Protein 6K0K (pdb70)

Solvent-accessible surface area: 71893 Å² total; per-residue (Å²): 75,192,94,58,50,11,2,9,0,0,0,4,8,3,92,0,2,49,107,116,100,13,5,34,106,0,0,68,34,8,0,16,0,0,18,2,30,2,32,128,51,37,53,115,64,5,77,124,29,2,102,44,1,96,118,17,12,83,138,66,58,69,31,6,0,2,0,0,0,0,31,1,27,88,20,59,0,8,28,5,148,138,16,50,72,18,97,93,144,35,52,113,3,26,0,14,19,94,57,60,131,27,60,1,71,117,70,88,0,1,12,61,33,150,19,0,17,93,21,4,94,89,35,24,62,0,14,1,27,47,1,120,0,47,0,82,1,50,73,45,108,61,59,71,2,52,0,54,0,65,69,10,19,90,6,42,46,63,72,32,7,10,36,88,22,25,37,10,75,9,123,1,14,35,129,76,1,52,56,12,1,128,10,0,20,136,11,25,0,6,1,1,0,0,3,22,1,117,50,4,125,19,0,60,77,0,65,101,33,0,138,108,44,68,9,107,3,66,1,0,0,22,2,19,4,10,22,2,16,95,55,91,121,26,9,27,71,2,0,95,16,2,36,2,0,3,0,10,2,12,64,0,2,10,10,34,33,38,28,67,1,0,18,33,0,44,42,1,0,140,62,0,32,92,36,35,47,0,0,0,0,2,28,62,1,0,78,25,1,49,78,67,79,74,36,43,60,8,8,4,1,2,0,0,3,0,3,29,18,1,1,0,0,0,4,0,18,26,0,0,12,61,1,117,55,5,18,80,0,0,31,5,0,11,139,4,0,54,6,1,14,114,23,102,86,12,43,108,23,162,31,42,118,152,78,169,64,147,50,98,11,21,40,25,0,10,60,1,0,126,33,3,43,116,68,186,48,16,41,0,0,0,0,23,9,82,72,1,98,0,0,30,4,0,1,5,6,8,2,38,29,27,0,1,0,4,2,119,70,103,106,9,0,23,24,0,2,0,11,9,4,2,30,21,8,92,22,100,21,106,70,120,14,88,51,4,0,47,75,0,5,49,53,0,69,106,118,36,68,4,108,66,57,21,41,0,1,0,0,12,43,69,81,198,60,144,120,67,71,7,58,25,54,38,83,44,87,4,145,235,91,66,49,12,1,10,0,0,0,5,8,3,90,0,2,69,109,117,104,15,10,39,107,0,0,71,35,9,0,17,0,0,16,2,31,3,34,130,53,38,49,108,48,5,75,112,26,2,102,89,2,103,109,2,11,87,134,65,64,74,30,7,0,2,0,0,1,1,31,1,25,85,22,55,0,11,28,4,107,122,12,86,87,41,145,20,184,44,63,135,8,21,0,30,16,107,54,60,140,25,33,2,52,116,56,100,0,0,9,69,33,148,18,0,8,96,25,2,91,86,46,32,51,0,17,0,17,67,3,124,7,41,1,84,2,79,83,47,98,77,60,96,0,60,2,50,1,64,69,30,21,85,11,35,63,64,64,33,7,13,30,90,26,24,37,13,74,10,147,8,15,37,127,75,1,52,56,12,2,126,10,0,21,135,13,24,0,13,0,0,0,0,3,22,1,132,41,4,136,35,0,80,81,0,69,106,31,1,138,106,42,73,11,112,4,69,0,0,0,19,2,15,6,13,23,1,17,102,50,94,118,22,9,23,71,2,0,97,16,2,37,2,0,1,0,3,4,21,63,0,0,13,15,40,25,33,28,65,1,0,16,32,0,44,41,1,0,165,62,0,48,75,36,26,55,0,0,0,0,0,36,53,0,0,84,24,1,50,79,68,83,75,27,55,55,7,8,4,1,3,0,0,4,0,1,27,27,1,1,1,0,0,0,0,20,26,0,0,14,65,2,113,58,4,14,84,0,0,28,6,0,11,142,5,0,48,7,0,14,115,25,98,83,11,41,104,26,167,27,46,125,149,80,171,58,148,52,100,11,25,40,27,0,10,58,1,0,131,29,3,42,118,62,185,51,15,50,0,0,0,0,23,8,85,67,1,94,0,0,31,8,0,1,5,6,9,3,40,28,29,0,2,1,4,2,111,69,106,107,10,0,28,20,0,2,0,6,8,3,2,32,20,8,90,23,95,24,107,81,115,12,87,50,5,0,44,69,0,5,53,59,0,59,108,115,63,86,4,132,43,64,23,43,0,0,0,0,14,43,67,84,193,65,147,118,70,71,7,53,31,56,34,84,40,89,4,154,122,164,73,64,51,51,0,8,0,0,0,6,7,3,85,0,2,70,107,101,100,22,2,45,109,0,0,67,31,9,0,21,1,0,24,1,33,3,41,133,53,42,77,105,61,4,78,137,37,2,79,69,0,73,102,5,10,81,144,61,55,70,29,1,0,0,0,0,1,1,49,3,26,109,50,156,163,88,88,63,107,147,27,24,44,67,108,35,145,2,16,38,137,85,1,62,55,14,2,140,18,1,21,139,11,20,0,5,2,0,0,0,7,26,2,128,50,3,106,24,0,75,84,0,46,114,47,2,122,107,47,70,10,94,3,55,0,0,0,27,1,18,1,8,19,3,13,100,52,106,116,27,12,22,66,2,0,94,13,2,35,2,0,2,0,14,25,24,60,0,4,73,9,41,23,27,18,41,1,0,27,45,8,54,50,1,2,103,51,0,44,115,42,37,48,0,0,2,5,9,34,72,8,0,116,34,0,60,75,88,47,140,28,60,101,49,28,15,20,26,0,0,4,10,0,22,10,8,0,0,0,0,7,0,26,32,0,0,15,55,0,88,56,5,18,80,0,0,33,2,0,12,137,8,0,51,6,0,30,106,22,138,102,93,125,88,128,131,152,72,152,77,118,73,95,23,34,36,26,0,26,58,0,3,104,21,7,30,67,67,190,51,14,48,0,0,0,0,16,4,62,32,1,117,1,0,24,17,0,10,14,25,58,20,76,30,36,4,1,0,3,6,114,64,100,87,14,1,10,19,0,1,1,6,41,7,4,25,24,8,85,29,102,35,108,76,110,11,85,49,6,0,46,63,0,6,49,52,0,38,108,111,29,76,3,101,69,52,26,41,0,0,0,0,20,24,59,73,192,81,130,94,36,58,6,59,25,58,40,84,40,68,2,132,69,146,125,96,195,90,65,49,36,0,10,0,0,0,6,10,3,94,8,2,77,154,109,107,18,8,45,102,0,0,62,30,10,0,17,0,0,21,2,38,2,35,136,39,68,71,120,60,7,95,130,35,2,65,98,0,69,100,8,10,87,145,63,60,60,30,0,0,0,0,0,1,2,47,4,26,142,56,181,189,147,54,106,151,30,22,45,65,110,40,130,3,17,37,128,88,0,68,54,11,2,108,20,1,16,154,22,26,0,5,1,3,0,1,9,20,2,128,37,2,121,10,0,53,71,0,60,154,35,5,118,135,32,69,7,84,5,72,2,0,0,28,1,17,6,10,56,2,15,101,50,94,119,24,10,22,68,2,0,99,12,1,36,2,0,2,0,15,31,36,52,0,3,75,17,38,22,34,18,36,1,3,4,31,11,46,46,1,1,123,57,0,36,98,39,42,48,0,0,0,1,20,10,64,13,0,99,29,0,42,87,68,74,126,31,74,93,57,15,13,15,20,0,0,5,8,0,61,30,16,0,1,0,1,3,0,24,32,0,0,14,66,6,124,64,9,10,70,0,0,32,2,0,14,134,10,0,53,10,10,32,152,156,64,192,132,159,88,155,82,141,75,94,16,43,34,22,0,48,60,0,4,106,20,5,50,71,69,192,49,15,48,1,0,0,0,22,5,79,39,0,114,0,0,27,20,0,11,16,47,79,24,73,32,35,2,2,2,5,3,98,73,97,92,11,1,12,21,0,1,0,7,40,5,2,29,20,9,87,25,97,24,112,74,102,10,87,49,6,0,42,61,0,6,46,49,0,33,104,118,35,73,2,95,44,67,25,42,0,0,0,0,11,34,63,77,169,106,94,136,51,62,7,55,30,58,35,85,42,76,2,117,72,153,118

Sequence (1746 aa):
SRRLRRTKIVTTLGPATDRDNNLEKVIAAGANVVRMNFSHGSPEDHKMRADKVREIAAKLGRHVAILGDLQGPKIRVSTFKEGKVFLNIGDKFLLDANLGKGEGDKEKVGIDYKGLPADVVPGDILLLDDGRVQLKVLEVQGMKVFTEVTVGGPLSNNKGINKLGGGLSAEALTEKDKADIKTAALIGVDYLAVSFPRCGEDLNYARRLARDAGCDAKIVAKVERAEAVCSQDAMDDIILASDVVMVARGDLGVEIGDPELVGIQKALIRRARQLNRAVITATQMMESMITNPMPTRAEVMDVANAVLDGTDAVMLSAETAAGQYPSETVAAMARVCLGAEKIPSINVSKHRLDVQFDNVEEAIAMSAMYAANHLKGVTAIITMTESGRTALMTSRISSGLPIFAMSRHERTLNLTALYRGVTPVHFDSANDGVAAASEAVNLLRDKGYLMSGDLVIVTQGDVMSTVGSTNTTRILTVERRLRRTKIVTTLGPATDRDNNLEKVIAAGANVVRMNFSHGSPEDHKMRADKVREIAAKLGRHVAILGDLQGPKIRVSTFKEGKVFLNIGDKFLLDANLGKGEGDKEKVGIDYKGLPADVVPGDILLLDDGRVQLKVLEVQGMKVFTEVTVGGPLSNNKGINKLGGGLSAEALTEKDKADIKTAALIGVDYLAVSFPRCGEDLNYARRLARDAGCDAKIVAKVERAEAVCSQDAMDDIILASDVVMVARGDLGVEIGDPELVGIQKALIRRARQLNRAVITATQMMESMITNPMPTRAEVMDVANAVLDGTDAVMLSAETAAGQYPSETVAAMARVCLGAEKIPSINVSKHRLDVQFDNVEEAIAMSAMYAANHLKGVTAIITMTESGRTALMTSRISSGLPIFAMSRHERTLNLTALYRGVTPVHFDSANDGVAAASEAVNLLRDKGYLMSGDLVIVTQGDVMSTVGSTNTTRILTVESRRLRRTKIVTTLGPATDRDNNLEKVIAAGANVVRMNFSHGSPEDHKMRADKVREIAAKLGRHVAILGDLQGPKIRVGINKLGGGLSAEALTEKDKADIKTAALIGVDYLAVSFPRCGEDLNYARRLARDAGCDAKIVAKVERAEAVCSQDAMDDIILASDVVMVARGDLGVEIGDPELVGIQKALIRRARQLNRAVITATQMMESMITNPMPTRAEVMDVANAVLDGTDAVMLSAETAAGQYPSETVAAMARVCLGAEKIPSSKHRLDVQFDNVEEAIAMSAMYAANHLKGVTAIITMTESGRTALMTSRISSGLPIFAMSRHERTLNLTALYRGVTPVHFDSANDGVAAASEAVNLLRDKGYLMSGDLVIVTQGDVMSTVGSTNTTRILTVEALGSRRLRRTKIVTTLGPATDRDNNLEKVIAAGANVVRMNFSHGSPEDHKMRADKVREIAAKLGRHVAILGDLQGPKIRVINKLGGGLSAEALTEKDKADIKTAALIGVDYLAVSFPRCGEDLNYARRLARDAGCDAKIVAKVERAEAVCSQDAMDDIILASDVVMVARGDLGVEIGDPELVGIQKALIRRARQLNRAVITATQMMESMITNPMPTRAEVMDVANAVLDGTDAVMLSAETAAGQYPSETVAAMARVCLGAEKKHRLDVQFDNVEEAIAMSAMYAANHLKGVTAIITMTESGRTALMTSRISSGLPIFAMSRHERTLNLTALYRGVTPVHFDSANDGVAAASEAVNLLRDKGYLMSGDLVIVTQGDVMSTVGSTNTTRILTVEALG

GO terms:
  GO:0042802 identical protein binding (F, IPI)
  GO:0005515 protein binding (F, IPI)
  GO:0004743 pyruvate kinase activity (F, IDA)
  GO:0016208 AMP binding (F, IDA)
  GO:0005829 cytosol (C, IDA)
  GO:1902912 pyruvate kinase complex (C, IDA)
  GO:0006096 glycolytic process (P, EXP)
  GO:0005829 cytosol (C, HDA)

Structure (mmCIF, N/CA/C/O backbone):
data_6K0K
#
_entry.id   6K0K
#
_cell.length_a   117.693
_cell.length_b   137.300
_cell.length_c   139.221
_cell.angle_alpha   90.000
_cell.angle_beta   90.000
_cell.angle_gamma   90.000
#
_symmetry.space_group_name_H-M   'P 21 21 21'
#
loop_
_entity.id
_entity.type
_entity.pdbx_description
1 polymer 'Pyruvate kinase'
2 non-polymer 'MAGNESIUM ION'
3 non-polymer 'CITRIC ACID'
4 water water
#
loop_
_atom_site.group_PDB
_atom_site.id
_atom_site.type_symbol
_atom_site.label_atom_id
_atom_site.label_alt_id
_atom_site.label_comp_id
_atom_site.label_asym_id
_atom_site.label_entity_id
_atom_site.label_seq_id
_atom_site.pdbx_PDB_ins_code
_atom_site.Cartn_x
_atom_site.Cartn_y
_atom_site.Cartn_z
_atom_site.occupancy
_atom_site.B_iso_or_equiv
_atom_site.auth_seq_id
_atom_site.auth_comp_id
_atom_site.auth_asym_id
_atom_site.auth_atom_id
_atom_site.pdbx_PDB_model_num
ATOM 1 N N . SER A 1 2 ? 23.48902 28.76445 46.17153 1.000 63.62000 2 SER A N 1
ATOM 2 C CA . SER A 1 2 ? 24.40168 27.79863 46.75969 1.000 69.11000 2 SER A CA 1
ATOM 3 C C . SER A 1 2 ? 23.69768 26.94669 47.82136 1.000 79.58000 2 SER A C 1
ATOM 4 O O . SER A 1 2 ? 23.99945 27.02705 49.01787 1.000 76.06000 2 SER A O 1
ATOM 7 N N . ARG A 1 3 ? 22.74134 26.14841 47.34801 1.000 82.16000 3 ARG A N 1
ATOM 8 C CA . ARG A 1 3 ? 22.15488 25.02599 48.06696 1.000 74.28000 3 ARG A CA 1
ATOM 9 C C . ARG A 1 3 ? 22.75893 23.73639 47.50726 1.000 65.58000 3 ARG A C 1
ATOM 10 O O . ARG A 1 3 ? 23.20193 23.70106 46.35823 1.000 66.30000 3 ARG A O 1
ATOM 18 N N . ARG A 1 4 ? 22.80859 22.68151 48.32327 1.000 63.02000 4 ARG A N 1
ATOM 19 C CA . ARG A 1 4 ? 23.40042 21.43331 47.85106 1.000 56.96000 4 ARG A CA 1
ATOM 20 C C . ARG A 1 4 ? 22.52016 20.81529 46.77359 1.000 56.57000 4 ARG A C 1
ATOM 21 O O . ARG A 1 4 ? 21.29507 20.74162 46.92119 1.000 57.44000 4 ARG A O 1
ATOM 29 N N . LEU A 1 5 ? 23.14046 20.38347 45.68147 1.000 44.20000 5 LEU A N 1
ATOM 30 C CA . LEU A 1 5 ? 22.40635 19.87571 44.53553 1.000 42.16000 5 LEU A CA 1
ATOM 31 C C . LEU A 1 5 ? 22.49486 18.35723 44.48835 1.000 41.19000 5 LEU A C 1
ATOM 32 O O . LEU A 1 5 ? 23.55908 17.77694 44.71545 1.000 37.98000 5 LEU A O 1
ATOM 37 N N . ARG A 1 6 ? 21.37456 17.71159 44.19968 1.000 40.59000 6 ARG A N 1
ATOM 38 C CA . ARG A 1 6 ? 21.41930 16.27407 44.00368 1.000 39.69000 6 ARG A CA 1
ATOM 39 C C . ARG A 1 6 ? 22.35250 15.94915 42.84069 1.000 41.68000 6 ARG A C 1
ATOM 40 O O . ARG A 1 6 ? 22.28978 16.57927 41.77890 1.000 43.72000 6 ARG A O 1
ATOM 48 N N . ARG A 1 7 ? 23.25363 14.99447 43.06298 1.000 39.14000 7 ARG A N 1
ATOM 49 C CA . ARG A 1 7 ? 24.18980 14.54907 42.04086 1.000 35.07000 7 ARG A CA 1
ATOM 50 C C . ARG A 1 7 ? 23.67314 13.34029 41.26618 1.000 35.42000 7 ARG A C 1
ATOM 51 O O . ARG A 1 7 ? 23.76269 13.31079 40.03545 1.000 34.24000 7 ARG A O 1
ATOM 59 N N . THR A 1 8 ? 23.15021 12.34292 41.98189 1.000 37.78000 8 THR A N 1
ATOM 60 C CA . THR A 1 8 ? 22.63266 11.11679 41.38571 1.000 34.77000 8 THR A CA 1
ATOM 61 C C . THR A 1 8 ? 21.37973 11.45187 40.59924 1.000 37.92000 8 THR A C 1
ATOM 62 O O . THR A 1 8 ? 20.57026 12.27985 41.03057 1.000 37.75000 8 THR A O 1
ATOM 66 N N . LYS A 1 9 ? 21.20813 10.80878 39.44541 1.000 37.55000 9 LYS A N 1
ATOM 67 C CA . LYS A 1 9 ? 20.14976 11.18676 38.51817 1.000 38.18000 9 LYS A CA 1
ATOM 68 C C . LYS A 1 9 ? 19.02973 10.15478 38.51891 1.000 34.75000 9 LYS A C 1
ATOM 69 O O . LYS A 1 9 ? 19.25112 8.97183 38.79583 1.000 36.19000 9 LYS A O 1
ATOM 75 N N . ILE A 1 10 ? 17.81949 10.61677 38.22152 1.000 28.40000 10 ILE A N 1
ATOM 76 C CA . ILE A 1 10 ? 16.62175 9.78987 38.34037 1.000 38.51000 10 ILE A CA 1
ATOM 77 C C . ILE A 1 10 ? 16.01264 9.58450 36.95804 1.000 34.83000 10 ILE A C 1
ATOM 78 O O . ILE A 1 10 ? 15.63587 10.55383 36.28594 1.000 31.32000 10 ILE A O 1
ATOM 83 N N . VAL A 1 11 ? 15.89422 8.31772 36.56040 1.000 35.86000 11 VAL A N 1
ATOM 84 C CA . VAL A 1 11 ? 15.23414 7.89556 35.32776 1.000 38.46000 11 VAL A CA 1
ATOM 85 C C . VAL A 1 11 ? 13.84562 7.38456 35.68215 1.000 34.38000 11 VAL A C 1
ATOM 86 O O . VAL A 1 11 ? 13.70921 6.56204 36.59623 1.000 37.99000 11 VAL A O 1
ATOM 90 N N . THR A 1 12 ? 12.82430 7.82731 34.94177 1.000 30.77000 12 THR A N 1
ATOM 91 C CA . THR A 1 12 ? 11.42230 7.52101 35.25119 1.000 35.55000 12 THR A CA 1
ATOM 92 C C . THR A 1 12 ? 10.69237 7.01019 34.02269 1.000 35.80000 12 THR A C 1
ATOM 93 O O . THR A 1 12 ? 10.53179 7.75804 33.05066 1.000 34.99000 12 THR A O 1
ATOM 97 N N . THR A 1 13 ? 10.17956 5.77808 34.09660 1.000 36.43000 13 THR A N 1
ATOM 98 C CA . THR A 1 13 ? 9.43150 5.19769 32.98200 1.000 33.39000 13 THR A CA 1
ATOM 99 C C . THR A 1 13 ? 8.04559 5.82546 32.84799 1.000 35.29000 13 THR A C 1
ATOM 100 O O . THR A 1 13 ? 7.36184 6.08251 33.83987 1.000 35.27000 13 THR A O 1
ATOM 104 N N . LEU A 1 14 ? 7.62517 6.07098 31.61089 1.000 40.33000 14 LEU A N 1
ATOM 105 C CA . LEU A 1 14 ? 6.31815 6.66254 31.35753 1.000 42.96000 14 LEU A CA 1
ATOM 106 C C . LEU A 1 14 ? 5.26688 5.58032 31.10950 1.000 44.77000 14 LEU A C 1
ATOM 107 O O . LEU A 1 14 ? 5.58020 4.43066 30.77615 1.000 42.92000 14 LEU A O 1
ATOM 112 N N . GLY A 1 15 ? 4.00180 5.97340 31.28126 1.000 45.35000 15 GLY A N 1
ATOM 113 C CA . GLY A 1 15 ? 2.87408 5.09342 31.06714 1.000 47.44000 15 GLY A CA 1
ATOM 114 C C . GLY A 1 15 ? 1.55383 5.69424 31.53082 1.000 48.60000 15 GLY A C 1
ATOM 115 O O . GLY A 1 15 ? 1.42703 6.90893 31.71540 1.000 49.87000 15 GLY A O 1
ATOM 116 N N . PRO A 1 16 ? 0.54441 4.83858 31.73262 1.000 48.07000 16 PRO A N 1
ATOM 117 C CA . PRO A 1 16 ? -0.78173 5.33067 32.15769 1.000 47.02000 16 PRO A CA 1
ATOM 118 C C . PRO A 1 16 ? -0.75904 6.29859 33.32909 1.000 53.53000 16 PRO A C 1
ATOM 119 O O . PRO A 1 16 ? -1.41569 7.34720 33.27825 1.000 49.13000 16 PRO A O 1
ATOM 123 N N . ALA A 1 17 ? -0.00318 5.98059 34.38499 1.000 55.02000 17 ALA A N 1
ATOM 124 C CA . ALA A 1 17 ? 0.04922 6.85253 35.55645 1.000 53.33000 17 ALA A CA 1
ATOM 125 C C . ALA A 1 17 ? 0.64489 8.20401 35.23257 1.000 52.60000 17 ALA A C 1
ATOM 126 O O . ALA A 1 17 ? 0.41704 9.16875 35.96693 1.000 54.31000 17 ALA A O 1
ATOM 128 N N . THR A 1 18 ? 1.40745 8.29659 34.15697 1.000 52.90000 18 THR A N 1
ATOM 129 C CA . THR A 1 18 ? 2.06009 9.54797 33.83916 1.000 56.41000 18 THR A CA 1
ATOM 130 C C . THR A 1 18 ? 1.28977 10.36000 32.80402 1.000 53.01000 18 THR A C 1
ATOM 131 O O . THR A 1 18 ? 1.46854 11.57987 32.74746 1.000 51.03000 18 THR A O 1
ATOM 135 N N . ASP A 1 19 ? 0.40149 9.72220 32.03192 1.000 49.99000 19 ASP A N 1
ATOM 136 C CA . ASP A 1 19 ? -0.51278 10.45513 31.15976 1.000 53.63000 19 ASP A CA 1
ATOM 137 C C . ASP A 1 19 ? -1.68701 11.03566 31.94163 1.000 62.34000 19 ASP A C 1
ATOM 138 O O . ASP A 1 19 ? -2.11053 12.17221 31.69276 1.000 64.44000 19 ASP A O 1
ATOM 143 N N . ARG A 1 20 ? -2.23146 10.24300 32.86353 1.000 61.40000 20 ARG A N 1
ATOM 144 C CA . ARG A 1 20 ? -3.36061 10.64059 33.69477 1.000 59.96000 20 ARG A CA 1
ATOM 145 C C . ARG A 1 20 ? -3.07603 11.95230 34.41670 1.000 60.93000 20 ARG A C 1
ATOM 146 O O . ARG A 1 20 ? -1.95821 12.18974 34.88034 1.000 61.45000 20 ARG A O 1
ATOM 154 N N . ASP A 1 21 ? -4.08790 12.81105 34.48695 1.000 62.51000 21 ASP A N 1
ATOM 155 C CA . ASP A 1 21 ? -4.01592 14.10359 35.20246 1.000 67.29000 21 ASP A CA 1
ATOM 156 C C . ASP A 1 21 ? -2.81333 14.89178 34.66256 1.000 65.77000 21 ASP A C 1
ATOM 157 O O . ASP A 1 21 ? -2.55381 14.86405 33.44805 1.000 70.60000 21 ASP A O 1
ATOM 162 N N . ASN A 1 22 ? -2.07045 15.60584 35.50641 1.000 56.32000 22 ASN A N 1
ATOM 163 C CA . ASN A 1 22 ? -0.87262 16.31820 35.07346 1.000 56.22000 22 ASN A CA 1
ATOM 164 C C . ASN A 1 22 ? 0.39479 15.68249 35.63570 1.000 59.10000 22 ASN A C 1
ATOM 165 O O . ASN A 1 22 ? 1.38342 16.36577 35.93016 1.000 55.33000 22 ASN A O 1
ATOM 170 N N . ASN A 1 23 ? 0.38609 14.35517 35.75198 1.000 47.09000 23 ASN A N 1
ATOM 171 C CA . ASN A 1 23 ? 1.44025 13.66835 36.48523 1.000 50.26000 23 ASN A CA 1
ATOM 172 C C . ASN A 1 23 ? 2.80683 13.78878 35.81391 1.000 56.99000 23 ASN A C 1
ATOM 173 O O . ASN A 1 23 ? 3.81094 13.95756 36.51135 1.000 54.77000 23 ASN A O 1
ATOM 178 N N . LEU A 1 24 ? 2.88093 13.66748 34.47683 1.000 57.60000 24 LEU A N 1
ATOM 179 C CA . LEU A 1 24 ? 4.16492 13.82231 33.78675 1.000 48.48000 24 LEU A CA 1
ATOM 180 C C . LEU A 1 24 ? 4.86858 15.10238 34.20849 1.000 49.76000 24 LEU A C 1
ATOM 181 O O . LEU A 1 24 ? 6.06826 15.09409 34.53008 1.000 51.53000 24 LEU A O 1
ATOM 186 N N . GLU A 1 25 ? 4.12662 16.21848 34.21494 1.000 49.71000 25 GLU A N 1
ATOM 187 C CA . GLU A 1 25 ? 4.68860 17.48665 34.67004 1.000 48.54000 25 GLU A CA 1
ATOM 188 C C . GLU A 1 25 ? 5.12566 17.41338 36.12566 1.000 47.92000 25 GLU A C 1
ATOM 189 O O . GLU A 1 25 ? 6.17039 17.96398 36.48716 1.000 55.20000 25 GLU A O 1
ATOM 195 N N . LYS A 1 26 ? 4.35623 16.72875 36.97991 1.000 46.47000 26 LYS A N 1
ATOM 196 C CA . LYS A 1 26 ? 4.73011 16.70143 38.39174 1.000 47.34000 26 LYS A CA 1
ATOM 197 C C . LYS A 1 26 ? 5.98547 15.86627 38.62057 1.000 51.78000 26 LYS A C 1
ATOM 198 O O . LYS A 1 26 ? 6.78363 16.18232 39.51323 1.000 48.42000 26 LYS A O 1
ATOM 204 N N . VAL A 1 27 ? 6.18498 14.81314 37.81720 1.000 50.86000 27 VAL A N 1
ATOM 205 C CA . VAL A 1 27 ? 7.37707 13.98416 37.95248 1.000 47.38000 27 VAL A CA 1
ATOM 206 C C . VAL A 1 27 ? 8.60028 14.68510 37.36842 1.000 50.66000 27 VAL A C 1
ATOM 207 O O . VAL A 1 27 ? 9.72486 14.47920 37.84492 1.000 51.35000 27 VAL A O 1
ATOM 211 N N . ILE A 1 28 ? 8.42786 15.51707 36.34123 1.000 48.20000 28 ILE A N 1
ATOM 212 C CA . ILE A 1 28 ? 9.56058 16.32804 35.90906 1.000 46.61000 28 ILE A CA 1
ATOM 213 C C . ILE A 1 28 ? 9.91482 17.33984 36.99030 1.000 48.20000 28 ILE A C 1
ATOM 214 O O . ILE A 1 28 ? 11.08258 17.48424 37.36423 1.000 53.25000 28 ILE A O 1
ATOM 219 N N . ALA A 1 29 ? 8.90519 18.01820 37.54679 1.000 52.72000 29 ALA A N 1
ATOM 220 C CA . ALA A 1 29 ? 9.15835 19.02367 38.57989 1.000 47.93000 29 ALA A CA 1
ATOM 221 C C . ALA A 1 29 ? 9.83442 18.41641 39.80758 1.000 46.04000 29 ALA A C 1
ATOM 222 O O . ALA A 1 29 ? 10.75002 19.01588 40.38154 1.000 45.74000 29 ALA A O 1
ATOM 224 N N . ALA A 1 30 ? 9.40565 17.22159 40.22414 1.000 49.51000 30 ALA A N 1
ATOM 225 C CA . ALA A 1 30 ? 9.99282 16.60678 41.40845 1.000 41.59000 30 ALA A CA 1
ATOM 226 C C . ALA A 1 30 ? 11.44337 16.20589 41.19051 1.000 44.30000 30 ALA A C 1
ATOM 227 O O . ALA A 1 30 ? 12.15461 15.95574 42.17068 1.000 43.57000 30 ALA A O 1
ATOM 229 N N . GLY A 1 31 ? 11.89310 16.11779 39.93604 1.000 43.94000 31 GLY A N 1
ATOM 230 C CA . GLY A 1 31 ? 13.31357 15.99430 39.67351 1.000 42.38000 31 GLY A CA 1
ATOM 231 C C . GLY A 1 31 ? 13.76443 14.94535 38.68360 1.000 38.26000 31 GLY A C 1
ATOM 232 O O . GLY A 1 31 ? 14.95587 14.63256 38.64244 1.000 39.73000 31 GLY A O 1
ATOM 233 N N . ALA A 1 32 ? 12.85671 14.38468 37.88844 1.000 41.14000 32 ALA A N 1
ATOM 234 C CA . ALA A 1 32 ? 13.28789 13.44517 36.86024 1.000 40.44000 32 ALA A CA 1
ATOM 235 C C . ALA A 1 32 ? 14.24524 14.13947 35.90512 1.000 43.64000 32 ALA A C 1
ATOM 236 O O . ALA A 1 32 ? 14.03415 15.29430 35.51453 1.000 42.50000 32 ALA A O 1
ATOM 238 N N . ASN A 1 33 ? 15.32181 13.43777 35.56442 1.000 35.58000 33 ASN A N 1
ATOM 239 C CA . ASN A 1 33 ? 16.30660 13.92639 34.61624 1.000 35.95000 33 ASN A CA 1
ATOM 240 C C . ASN A 1 33 ? 16.22491 13.23644 33.26088 1.000 40.87000 33 ASN A C 1
ATOM 241 O O . ASN A 1 33 ? 16.63642 13.82315 32.25905 1.000 40.28000 33 ASN A O 1
ATOM 246 N N . VAL A 1 34 ? 15.72214 11.99719 33.21640 1.000 39.70000 34 VAL A N 1
ATOM 247 C CA . VAL A 1 34 ? 15.63475 11.17822 32.01016 1.000 33.92000 34 VAL A CA 1
ATOM 248 C C . VAL A 1 34 ? 14.29662 10.45249 32.04521 1.000 36.54000 34 VAL A C 1
ATOM 249 O O . VAL A 1 34 ? 13.97719 9.78580 33.03461 1.000 37.36000 34 VAL A O 1
ATOM 253 N N . VAL A 1 35 ? 13.51724 10.55785 30.97936 1.000 33.56000 35 VAL A N 1
ATOM 254 C CA . VAL A 1 35 ? 12.24450 9.85196 30.89646 1.000 33.93000 35 VAL A CA 1
ATOM 255 C C . VAL A 1 35 ? 12.41366 8.64241 29.98384 1.000 37.71000 35 VAL A C 1
ATOM 256 O O . VAL A 1 35 ? 12.97764 8.74537 28.87817 1.000 33.72000 35 VAL A O 1
ATOM 260 N N . ARG A 1 36 ? 11.93855 7.49073 30.45041 1.000 37.05000 36 ARG A N 1
ATOM 261 C CA . ARG A 1 36 ? 12.11672 6.22951 29.74113 1.000 35.75000 36 ARG A CA 1
ATOM 262 C C . ARG A 1 36 ? 10.81153 5.82451 29.06588 1.000 33.33000 36 ARG A C 1
ATOM 263 O O . ARG A 1 36 ? 9.75679 5.79209 29.70376 1.000 34.63000 36 ARG A O 1
ATOM 271 N N . MET A 1 37 ? 10.88813 5.55118 27.77033 1.000 34.30000 37 MET A N 1
ATOM 272 C CA . MET A 1 37 ? 9.76529 5.05107 26.98785 1.000 36.22000 37 MET A CA 1
ATOM 273 C C . MET A 1 37 ? 9.96286 3.55245 26.79500 1.000 36.93000 37 MET A C 1
ATOM 274 O O . MET A 1 37 ? 10.90151 3.11908 26.11575 1.000 37.57000 37 MET A O 1
ATOM 279 N N . ASN A 1 38 ? 9.08990 2.76104 27.39247 1.000 33.97000 38 ASN A N 1
ATOM 280 C CA . ASN A 1 38 ? 9.25724 1.31636 27.36635 1.000 40.89000 38 ASN A CA 1
ATOM 281 C C . ASN A 1 38 ? 8.48879 0.75292 26.17046 1.000 39.71000 38 ASN A C 1
ATOM 282 O O . ASN A 1 38 ? 7.25273 0.69590 26.17360 1.000 42.16000 38 ASN A O 1
ATOM 287 N N . PHE A 1 39 ? 9.22119 0.33223 25.14466 1.000 36.66000 39 PHE A N 1
ATOM 288 C CA . PHE A 1 39 ? 8.55012 -0.12780 23.93427 1.000 42.04000 39 PHE A CA 1
ATOM 289 C C . PHE A 1 39 ? 7.81845 -1.43906 24.13610 1.000 45.93000 39 PHE A C 1
ATOM 290 O O . PHE A 1 39 ? 7.06002 -1.83891 23.24858 1.000 48.16000 39 PHE A O 1
ATOM 298 N N . SER A 1 40 ? 8.03610 -2.11059 25.27430 1.000 47.69000 40 SER A N 1
ATOM 299 C CA . SER A 1 40 ? 7.31464 -3.34071 25.57914 1.000 43.85000 40 SER A CA 1
ATOM 300 C C . SER A 1 40 ? 5.80974 -3.12504 25.58519 1.000 47.98000 40 SER A C 1
ATOM 301 O O . SER A 1 40 ? 5.04934 -4.07113 25.35532 1.000 49.16000 40 SER A O 1
ATOM 304 N N . HIS A 1 41 ? 5.36264 -1.89960 25.86280 1.000 46.25000 41 HIS A N 1
ATOM 305 C CA . HIS A 1 41 ? 3.94871 -1.56426 25.91559 1.000 43.95000 41 HIS A CA 1
ATOM 306 C C . HIS A 1 41 ? 3.70643 -0.32715 25.07175 1.000 50.01000 41 HIS A C 1
ATOM 307 O O . HIS A 1 41 ? 4.64537 0.38955 24.70137 1.000 49.62000 41 HIS A O 1
ATOM 314 N N . GLY A 1 42 ? 2.42274 -0.07958 24.79704 1.000 48.39000 42 GLY A N 1
ATOM 315 C CA . GLY A 1 42 ? 2.01031 1.04554 23.98614 1.000 42.08000 42 GLY A CA 1
ATOM 316 C C . GLY A 1 42 ? 2.31225 0.83931 22.50590 1.000 46.21000 42 GLY A C 1
ATOM 317 O O . GLY A 1 42 ? 2.89401 -0.16277 22.05771 1.000 39.78000 42 GLY A O 1
ATOM 318 N N . SER A 1 43 ? 1.89115 1.82764 21.74128 1.000 42.08000 43 SER A N 1
ATOM 319 C CA . SER A 1 43 ? 2.00521 1.88035 20.30081 1.000 42.35000 43 SER A CA 1
ATOM 320 C C . SER A 1 43 ? 2.87723 3.06252 19.91073 1.000 44.88000 43 SER A C 1
ATOM 321 O O . SER A 1 43 ? 3.04396 4.00899 20.69005 1.000 42.00000 43 SER A O 1
ATOM 324 N N . PRO A 1 44 ? 3.44291 3.05105 18.70632 1.000 43.01000 44 PRO A N 1
ATOM 325 C CA . PRO A 1 44 ? 4.30507 4.16888 18.30701 1.000 43.78000 44 PRO A CA 1
ATOM 326 C C . PRO A 1 44 ? 3.67505 5.53360 18.53287 1.000 45.33000 44 PRO A C 1
ATOM 327 O O . PRO A 1 44 ? 4.38659 6.47558 18.91856 1.000 45.51000 44 PRO A O 1
ATOM 331 N N . GLU A 1 45 ? 2.35845 5.66443 18.33615 1.000 42.43000 45 GLU A N 1
ATOM 332 C CA . GLU A 1 45 ? 1.72912 6.97348 18.51075 1.000 47.62000 45 GLU A CA 1
ATOM 333 C C . GLU A 1 45 ? 1.65075 7.36806 19.97902 1.000 43.84000 45 GLU A C 1
ATOM 334 O O . GLU A 1 45 ? 1.77384 8.55304 20.29889 1.000 45.08000 45 GLU A O 1
ATOM 340 N N . ASP A 1 46 ? 1.48181 6.39849 20.88479 1.000 45.09000 46 ASP A N 1
ATOM 341 C CA . ASP A 1 46 ? 1.57357 6.69281 22.31739 1.000 46.17000 46 ASP A CA 1
ATOM 342 C C . ASP A 1 46 ? 2.93488 7.29248 22.68234 1.000 46.47000 46 ASP A C 1
ATOM 343 O O . ASP A 1 46 ? 3.01436 8.33140 23.35547 1.000 41.61000 46 ASP A O 1
ATOM 348 N N . HIS A 1 47 ? 4.01900 6.63192 22.25373 1.000 43.57000 47 HIS A N 1
ATOM 349 C CA . HIS A 1 47 ? 5.36584 7.09706 22.56528 1.000 40.90000 47 HIS A CA 1
ATOM 350 C C . HIS A 1 47 ? 5.65236 8.44821 21.92351 1.000 44.46000 47 HIS A C 1
ATOM 351 O O . HIS A 1 47 ? 6.27622 9.32028 22.54779 1.000 44.90000 47 HIS A O 1
ATOM 358 N N . LYS A 1 48 ? 5.19949 8.64637 20.67494 1.000 40.25000 48 LYS A N 1
ATOM 359 C CA . LYS A 1 48 ? 5.43882 9.92112 19.99449 1.000 41.15000 48 LYS A CA 1
ATOM 360 C C . LYS A 1 48 ? 4.69778 11.06942 20.67218 1.000 43.09000 48 LYS A C 1
ATOM 361 O O . LYS A 1 48 ? 5.26567 12.15722 20.87672 1.000 44.32000 48 LYS A O 1
ATOM 367 N N . MET A 1 49 ? 3.42457 10.84671 21.02349 1.000 42.21000 49 MET A N 1
ATOM 368 C CA . MET A 1 49 ? 2.66595 11.85291 21.75561 1.000 47.53000 49 MET A CA 1
ATOM 369 C C . MET A 1 49 ? 3.32809 12.18662 23.09184 1.000 47.91000 49 MET A C 1
ATOM 370 O O . MET A 1 49 ? 3.41830 13.36467 23.48593 1.000 49.06000 49 MET A O 1
ATOM 375 N N . ARG A 1 50 ? 3.80262 11.16716 23.80295 1.000 41.93000 50 ARG A N 1
ATOM 376 C CA . ARG A 1 50 ? 4.47276 11.44902 25.05603 1.000 45.55000 50 ARG A CA 1
ATOM 377 C C . ARG A 1 50 ? 5.72431 12.26606 24.81901 1.000 44.46000 50 ARG A C 1
ATOM 378 O O . ARG A 1 50 ? 6.03495 13.16112 25.60912 1.000 44.16000 50 ARG A O 1
ATOM 386 N N . ALA A 1 51 ? 6.45734 11.97635 23.73897 1.000 45.90000 51 ALA A N 1
ATOM 387 C CA . ALA A 1 51 ? 7.68993 12.72391 23.47195 1.000 46.39000 51 ALA A CA 1
ATOM 388 C C . ALA A 1 51 ? 7.40523 14.19915 23.27078 1.000 40.50000 51 ALA A C 1
ATOM 389 O O . ALA A 1 51 ? 8.11122 15.05906 23.81889 1.000 43.01000 51 ALA A O 1
ATOM 391 N N . ASP A 1 52 ? 6.36443 14.51066 22.49930 1.000 41.17000 52 ASP A N 1
ATOM 392 C CA . ASP A 1 52 ? 5.96015 15.91083 22.36726 1.000 42.01000 52 ASP A CA 1
ATOM 393 C C . ASP A 1 52 ? 5.60119 16.52036 23.71582 1.000 42.16000 52 ASP A C 1
ATOM 394 O O . ASP A 1 52 ? 5.99100 17.65472 24.00750 1.000 43.23000 52 ASP A O 1
ATOM 399 N N . LYS A 1 53 ? 4.84987 15.80062 24.55553 1.000 42.99000 53 LYS A N 1
ATOM 400 C CA . LYS A 1 53 ? 4.44272 16.46739 25.79194 1.000 49.43000 53 LYS A CA 1
ATOM 401 C C . LYS A 1 53 ? 5.62335 16.61528 26.76410 1.000 43.64000 53 LYS A C 1
ATOM 402 O O . LYS A 1 53 ? 5.70757 17.61910 27.48227 1.000 43.66000 53 LYS A O 1
ATOM 408 N N . VAL A 1 54 ? 6.58264 15.68817 26.73429 1.000 42.68000 54 VAL A N 1
ATOM 409 C CA . VAL A 1 54 ? 7.80322 15.83210 27.53185 1.000 38.10000 54 VAL A CA 1
ATOM 410 C C . VAL A 1 54 ? 8.57920 17.06928 27.09625 1.000 40.42000 54 VAL A C 1
ATOM 411 O O . VAL A 1 54 ? 9.03883 17.85814 27.92611 1.000 39.54000 54 VAL A O 1
ATOM 415 N N . ARG A 1 55 ? 8.75792 17.24955 25.78393 1.000 41.95000 55 ARG A N 1
ATOM 416 C CA . ARG A 1 55 ? 9.56558 18.37857 25.32538 1.000 41.20000 55 ARG A CA 1
ATOM 417 C C . ARG A 1 55 ? 8.86003 19.70517 25.59137 1.000 43.84000 55 ARG A C 1
ATOM 418 O O . ARG A 1 55 ? 9.49741 20.70797 25.94479 1.000 42.34000 55 ARG A O 1
ATOM 426 N N . GLU A 1 56 ? 7.54273 19.72988 25.43495 1.000 45.79000 56 GLU A N 1
ATOM 427 C CA . GLU A 1 56 ? 6.80068 20.93643 25.75890 1.000 47.00000 56 GLU A CA 1
ATOM 428 C C . GLU A 1 56 ? 6.92182 21.27509 27.24544 1.000 46.07000 56 GLU A C 1
ATOM 429 O O . GLU A 1 56 ? 7.26840 22.40833 27.59754 1.000 47.33000 56 GLU A O 1
ATOM 435 N N . ILE A 1 57 ? 6.70328 20.29321 28.12544 1.000 45.43000 57 ILE A N 1
ATOM 436 C CA . ILE A 1 57 ? 6.84193 20.51137 29.56412 1.000 43.24000 57 ILE A CA 1
ATOM 437 C C . ILE A 1 57 ? 8.25033 20.96094 29.92481 1.000 45.47000 57 ILE A C 1
ATOM 438 O O . ILE A 1 57 ? 8.43508 21.81968 30.79146 1.000 46.30000 57 ILE A O 1
ATOM 443 N N . ALA A 1 58 ? 9.26515 20.35420 29.30944 1.000 44.72000 58 ALA A N 1
ATOM 444 C CA . ALA A 1 58 ? 10.64180 20.78301 29.53771 1.000 44.57000 58 ALA A CA 1
ATOM 445 C C . ALA A 1 58 ? 10.83727 22.24346 29.14308 1.000 43.51000 58 ALA A C 1
ATOM 446 O O . ALA A 1 58 ? 11.36780 23.04254 29.92250 1.000 47.75000 58 ALA A O 1
ATOM 448 N N . ALA A 1 59 ? 10.41753 22.60484 27.92601 1.000 43.69000 59 ALA A N 1
ATOM 449 C CA . ALA A 1 59 ? 10.48583 23.98891 27.47244 1.000 44.75000 59 ALA A CA 1
ATOM 450 C C . ALA A 1 59 ? 9.81161 24.94108 28.45341 1.000 49.84000 59 ALA A C 1
ATOM 451 O O . ALA A 1 59 ? 10.35632 26.00108 28.78609 1.000 49.88000 59 ALA A O 1
ATOM 453 N N . LYS A 1 60 ? 8.63153 24.56804 28.93766 1.000 46.74000 60 LYS A N 1
ATOM 454 C CA . LYS A 1 60 ? 7.89761 25.42509 29.86082 1.000 50.62000 60 LYS A CA 1
ATOM 455 C C . LYS A 1 60 ? 8.62403 25.54792 31.20609 1.000 52.44000 60 LYS A C 1
ATOM 456 O O . LYS A 1 60 ? 8.82179 26.65582 31.71825 1.000 52.94000 60 LYS A O 1
ATOM 462 N N . LEU A 1 61 ? 9.06226 24.42657 31.78091 1.000 49.49000 61 LEU A N 1
ATOM 463 C CA . LEU A 1 61 ? 9.75077 24.45913 33.06782 1.000 47.04000 61 LEU A CA 1
ATOM 464 C C . LEU A 1 61 ? 11.22412 24.83602 32.96472 1.000 48.21000 61 LEU A C 1
ATOM 465 O O . LEU A 1 61 ? 11.91272 24.84219 33.99867 1.000 42.39000 61 LEU A O 1
ATOM 470 N N . GLY A 1 62 ? 11.72084 25.12785 31.76072 1.000 43.14000 62 GLY A N 1
ATOM 471 C CA . GLY A 1 62 ? 13.13632 25.41193 31.57127 1.000 43.47000 62 GLY A CA 1
ATOM 472 C C . GLY A 1 62 ? 14.06063 24.29095 32.00342 1.000 49.18000 62 GLY A C 1
ATOM 473 O O . GLY A 1 62 ? 15.21596 24.54902 32.35067 1.000 48.27000 62 GLY A O 1
ATOM 474 N N . ARG A 1 63 ? 13.58350 23.04867 31.99111 1.000 45.91000 63 ARG A N 1
ATOM 475 C CA . ARG A 1 63 ? 14.35385 21.89264 32.42118 1.000 44.89000 63 ARG A CA 1
ATOM 476 C C . ARG A 1 63 ? 14.93784 21.14610 31.21906 1.000 46.56000 63 ARG A C 1
ATOM 477 O O . ARG A 1 63 ? 14.37366 21.16046 30.11892 1.000 41.74000 63 ARG A O 1
ATOM 485 N N . HIS A 1 64 ? 16.07564 20.48639 31.43685 1.000 41.36000 64 HIS A N 1
ATOM 486 C CA . HIS A 1 64 ? 16.69423 19.64017 30.42135 1.000 39.98000 64 HIS A CA 1
ATOM 487 C C . HIS A 1 64 ? 16.44640 18.18227 30.76005 1.000 39.66000 64 HIS A C 1
ATOM 488 O O . HIS A 1 64 ? 16.92805 17.68483 31.78401 1.000 46.23000 64 HIS A O 1
ATOM 495 N N . VAL A 1 65 ? 15.68083 17.50969 29.91023 1.000 35.61000 65 VAL A N 1
ATOM 496 C CA . VAL A 1 65 ? 15.16177 16.18341 30.20307 1.000 39.69000 65 VAL A CA 1
ATOM 497 C C . VAL A 1 65 ? 15.46476 15.29692 29.01442 1.000 38.58000 65 VAL A C 1
ATOM 498 O O . VAL A 1 65 ? 14.96187 15.54207 27.91108 1.000 45.27000 65 VAL A O 1
ATOM 502 N N . ALA A 1 66 ? 16.29632 14.28843 29.22783 1.000 38.16000 66 ALA A N 1
ATOM 503 C CA . ALA A 1 66 ? 16.64165 13.34506 28.17119 1.000 40.83000 66 ALA A CA 1
ATOM 504 C C . ALA A 1 66 ? 15.51688 12.33588 27.95531 1.000 39.13000 66 ALA A C 1
ATOM 505 O O . ALA A 1 66 ? 14.79761 11.96221 28.88666 1.000 39.00000 66 ALA A O 1
ATOM 507 N N . ILE A 1 67 ? 15.37894 11.87580 26.71840 1.000 40.20000 67 ILE A N 1
ATOM 508 C CA . ILE A 1 67 ? 14.43292 10.81152 26.39367 1.000 39.11000 67 ILE A CA 1
ATOM 509 C C . ILE A 1 67 ? 15.20748 9.51881 26.17986 1.000 34.84000 67 ILE A C 1
ATOM 510 O O . ILE A 1 67 ? 16.11754 9.46400 25.34556 1.000 35.29000 67 ILE A O 1
ATOM 515 N N . LEU A 1 68 ? 14.85028 8.48104 26.93138 1.000 37.05000 68 LEU A N 1
ATOM 516 C CA . LEU A 1 68 ? 15.41986 7.14556 26.77487 1.000 37.39000 68 LEU A CA 1
ATOM 517 C C . LEU A 1 68 ? 14.38970 6.22307 26.12816 1.000 34.78000 68 LEU A C 1
ATOM 518 O O . LEU A 1 68 ? 13.23515 6.17378 26.55305 1.000 36.56000 68 LEU A O 1
ATOM 523 N N . GLY A 1 69 ? 14.81026 5.47352 25.11662 1.000 37.11000 69 GLY A N 1
ATOM 524 C CA . GLY A 1 69 ? 13.95052 4.50647 24.45659 1.000 35.36000 69 GLY A CA 1
ATOM 525 C C . GLY A 1 69 ? 14.46003 3.12142 24.80647 1.000 38.25000 69 GLY A C 1
ATOM 526 O O . GLY A 1 69 ? 15.64694 2.83710 24.63258 1.000 40.11000 69 GLY A O 1
ATOM 527 N N . ASP A 1 70 ? 13.56869 2.29027 25.35574 1.000 38.11000 70 ASP A N 1
ATOM 528 C CA . ASP A 1 70 ? 13.95923 0.98089 25.87729 1.000 37.39000 70 ASP A CA 1
ATOM 529 C C . ASP A 1 70 ? 13.25504 -0.10474 25.08236 1.000 39.19000 70 ASP A C 1
ATOM 530 O O . ASP A 1 70 ? 12.02645 -0.24890 25.16610 1.000 39.69000 70 ASP A O 1
ATOM 535 N N . LEU A 1 71 ? 14.05415 -0.87883 24.34455 1.000 39.27000 71 LEU A N 1
ATOM 536 C CA . LEU A 1 71 ? 13.56477 -1.97212 23.51860 1.000 39.08000 71 LEU A CA 1
ATOM 537 C C . LEU A 1 71 ? 13.17881 -3.16781 24.38817 1.000 39.70000 71 LEU A C 1
ATOM 538 O O . LEU A 1 71 ? 13.77676 -3.42540 25.43698 1.000 40.61000 71 LEU A O 1
ATOM 543 N N . GLN A 1 72 ? 12.16004 -3.89751 23.93577 1.000 40.32000 72 GLN A N 1
ATOM 544 C CA . GLN A 1 72 ? 11.60789 -5.00782 24.70678 1.000 41.08000 72 GLN A CA 1
ATOM 545 C C . GLN A 1 72 ? 12.50798 -6.23923 24.67509 1.000 42.82000 72 GLN A C 1
ATOM 546 O O . GLN A 1 72 ? 12.68827 -6.90302 25.70070 1.000 44.02000 72 GLN A O 1
ATOM 552 N N . GLY A 1 73 ? 13.07992 -6.56327 23.52242 1.000 40.95000 73 GLY A N 1
ATOM 553 C CA . GLY A 1 73 ? 13.83843 -7.78219 23.38455 1.000 40.79000 73 GLY A CA 1
ATOM 554 C C . GLY A 1 73 ? 12.91362 -8.98126 23.33176 1.000 45.82000 73 GLY A C 1
ATOM 555 O O . GLY A 1 73 ? 11.68698 -8.83781 23.39758 1.000 50.59000 73 GLY A O 1
ATOM 556 N N . PRO A 1 74 ? 13.47641 -10.18823 23.24743 1.000 45.00000 74 PRO A N 1
ATOM 557 C CA . PRO A 1 74 ? 12.63850 -11.37661 23.04799 1.000 50.07000 74 PRO A CA 1
ATOM 558 C C . PRO A 1 74 ? 11.70743 -11.61336 24.22974 1.000 54.33000 74 PRO A C 1
ATOM 559 O O . PRO A 1 74 ? 12.09112 -11.46440 25.39428 1.000 49.63000 74 PRO A O 1
ATOM 563 N N . LYS A 1 75 ? 10.46531 -11.96836 23.91598 1.000 53.48000 75 LYS A N 1
ATOM 564 C CA . LYS A 1 75 ? 9.46534 -12.23856 24.94582 1.000 59.36000 75 LYS A CA 1
ATOM 565 C C . LYS A 1 75 ? 9.61886 -13.69817 25.35454 1.000 61.15000 75 LYS A C 1
ATOM 566 O O . LYS A 1 75 ? 9.04913 -14.60167 24.73803 1.000 64.25000 75 LYS A O 1
ATOM 572 N N . ILE A 1 76 ? 10.41239 -13.94468 26.39635 1.000 57.93000 76 ILE A N 1
ATOM 573 C CA . ILE A 1 76 ? 10.58028 -15.31205 26.87325 1.000 61.10000 76 ILE A CA 1
ATOM 574 C C . ILE A 1 76 ? 9.65470 -15.50892 28.06473 1.000 59.65000 76 ILE A C 1
ATOM 575 O O . ILE A 1 76 ? 10.07447 -15.48986 29.22730 1.000 57.08000 76 ILE A O 1
ATOM 580 N N . ARG A 1 77 ? 8.37607 -15.67918 27.75706 1.000 61.76000 77 ARG A N 1
ATOM 581 C CA . ARG A 1 77 ? 7.27487 -15.73931 28.70301 1.000 68.10000 77 ARG A CA 1
ATOM 582 C C . ARG A 1 77 ? 6.48518 -17.02387 28.45254 1.000 71.46000 77 ARG A C 1
ATOM 583 O O . ARG A 1 77 ? 6.77773 -17.78138 27.51853 1.000 72.24000 77 ARG A O 1
ATOM 591 N N . VAL A 1 78 ? 5.45427 -17.25608 29.26940 1.000 74.49000 78 VAL A N 1
ATOM 592 C CA . VAL A 1 78 ? 4.64974 -18.47254 29.18143 1.000 73.08000 78 VAL A CA 1
ATOM 593 C C . VAL A 1 78 ? 3.31077 -18.23793 28.48168 1.000 79.82000 78 VAL A C 1
ATOM 594 O O . VAL A 1 78 ? 2.44752 -19.12127 28.49956 1.000 90.39000 78 VAL A O 1
ATOM 598 N N . SER A 1 79 ? 3.10629 -17.07340 27.88006 1.000 76.27000 79 SER A N 1
ATOM 599 C CA . SER A 1 79 ? 1.87402 -16.82763 27.08755 1.000 88.31000 79 SER A CA 1
ATOM 600 C C . SER A 1 79 ? 0.68221 -16.83273 28.05478 1.000 92.65000 79 SER A C 1
ATOM 601 O O . SER A 1 79 ? 0.79045 -16.28670 29.16613 1.000 91.98000 79 SER A O 1
ATOM 604 N N . THR A 1 80 ? -0.44781 -17.44194 27.67472 1.000 98.33000 80 THR A N 1
ATOM 605 C CA . THR A 1 80 ? -1.76531 -17.16876 28.26116 1.000 99.85000 80 THR A CA 1
ATOM 606 C C . THR A 1 80 ? -2.54563 -18.47253 28.42950 1.000 99.36000 80 THR A C 1
ATOM 607 O O . THR A 1 80 ? -2.36230 -19.41967 27.66036 1.000 98.46000 80 THR A O 1
ATOM 611 N N . PHE A 1 81 ? -3.41746 -18.51726 29.43865 1.000 104.23000 81 PHE A N 1
ATOM 612 C CA . PHE A 1 81 ? -4.29191 -19.64197 29.73966 1.000 113.95000 81 PHE A CA 1
ATOM 613 C C . PHE A 1 81 ? -5.72964 -19.27943 29.36499 1.000 122.51000 81 PHE A C 1
ATOM 614 O O . PHE A 1 81 ? -5.95527 -18.46595 28.45137 1.000 124.01000 81 PHE A O 1
ATOM 622 N N . LYS A 1 82 ? -6.69330 -19.85475 30.08627 1.000 129.84000 82 LYS A N 1
ATOM 623 C CA . LYS A 1 82 ? -8.05197 -19.31595 30.09792 1.000 134.79000 82 LYS A CA 1
ATOM 624 C C . LYS A 1 82 ? -8.13476 -18.21222 31.14938 1.000 134.69000 82 LYS A C 1
ATOM 625 O O . LYS A 1 82 ? -8.17677 -17.02757 30.80748 1.000 133.21000 82 LYS A O 1
ATOM 631 N N . GLU A 1 83 ? -8.21581 -18.59393 32.43323 1.000 133.01000 83 GLU A N 1
ATOM 632 C CA . GLU A 1 83 ? -7.70125 -17.79638 33.55613 1.000 132.94000 83 GLU A CA 1
ATOM 633 C C . GLU A 1 83 ? -7.78390 -18.63059 34.83164 1.000 136.64000 83 GLU A C 1
ATOM 634 O O . GLU A 1 83 ? -8.45600 -18.25559 35.79903 1.000 139.56000 83 GLU A O 1
ATOM 640 N N . GLY A 1 84 ? -7.09032 -19.77445 34.82685 1.000 139.98000 84 GLY A N 1
ATOM 641 C CA . GLY A 1 84 ? -6.98829 -20.66186 35.97331 1.000 143.91000 84 GLY A CA 1
ATOM 642 C C . GLY A 1 84 ? -5.55296 -20.83313 36.44025 1.000 134.45000 84 GLY A C 1
ATOM 643 O O . GLY A 1 84 ? -4.86722 -21.78437 36.04579 1.000 132.71000 84 GLY A O 1
ATOM 644 N N . LYS A 1 85 ? -5.09047 -19.91641 37.29510 1.000 124.96000 85 LYS A N 1
ATOM 645 C CA . LYS A 1 85 ? -3.66890 -19.77688 37.62668 1.000 118.16000 85 LYS A CA 1
ATOM 646 C C . LYS A 1 85 ? -3.37918 -20.48292 38.93681 1.000 126.77000 85 LYS A C 1
ATOM 647 O O . LYS A 1 85 ? -3.20102 -19.86240 39.98604 1.000 124.13000 85 LYS A O 1
ATOM 653 N N . VAL A 1 86 ? -3.26620 -21.79948 38.84805 1.000 130.11000 86 VAL A N 1
ATOM 654 C CA . VAL A 1 86 ? -3.30350 -22.64208 40.03753 1.000 131.46000 86 VAL A CA 1
ATOM 655 C C . VAL A 1 86 ? -1.89221 -23.05731 40.44480 1.000 127.92000 86 VAL A C 1
ATOM 656 O O . VAL A 1 86 ? -1.26171 -22.38831 41.27067 1.000 130.57000 86 VAL A O 1
ATOM 660 N N . PHE A 1 87 ? -1.41885 -24.18284 39.90706 1.000 130.49000 87 PHE A N 1
ATOM 661 C CA . PHE A 1 87 ? -0.13919 -24.82849 40.21563 1.000 129.65000 87 PHE A CA 1
ATOM 662 C C . PHE A 1 87 ? 0.12785 -25.07274 41.70166 1.000 128.80000 87 PHE A C 1
ATOM 663 O O . PHE A 1 87 ? 0.02082 -24.17230 42.54295 1.000 127.21000 87 PHE A O 1
ATOM 671 N N . LEU A 1 88 ? 0.54743 -26.29328 42.00649 1.000 130.21000 88 LEU A N 1
ATOM 672 C CA . LEU A 1 88 ? 0.78978 -26.77000 43.35823 1.000 130.48000 88 LEU A CA 1
ATOM 673 C C . LEU A 1 88 ? 2.29846 -26.76318 43.66106 1.000 125.73000 88 LEU A C 1
ATOM 674 O O . LEU A 1 88 ? 3.06682 -26.01867 43.03474 1.000 120.19000 88 LEU A O 1
ATOM 679 N N . ASN A 1 89 ? 2.72870 -27.56896 44.64619 1.000 124.28000 89 ASN A N 1
ATOM 680 C CA . ASN A 1 89 ? 4.05083 -27.41919 45.25765 1.000 120.82000 89 ASN A CA 1
ATOM 681 C C . ASN A 1 89 ? 4.94628 -28.65418 45.18744 1.000 119.76000 89 ASN A C 1
ATOM 682 O O . ASN A 1 89 ? 6.14990 -28.53119 45.46057 1.000 107.05000 89 ASN A O 1
ATOM 687 N N . ILE A 1 90 ? 4.41631 -29.83421 44.84938 1.000 122.43000 90 ILE A N 1
ATOM 688 C CA . ILE A 1 90 ? 5.16690 -31.06109 45.12001 1.000 119.35000 90 ILE A CA 1
ATOM 689 C C . ILE A 1 90 ? 6.05711 -31.41803 43.92696 1.000 110.80000 90 ILE A C 1
ATOM 690 O O . ILE A 1 90 ? 7.10808 -30.79397 43.73126 1.000 108.86000 90 ILE A O 1
ATOM 695 N N . GLY A 1 91 ? 5.67732 -32.43630 43.15096 1.000 114.59000 91 GLY A N 1
ATOM 696 C CA . GLY A 1 91 ? 6.38942 -32.82074 41.94589 1.000 109.88000 91 GLY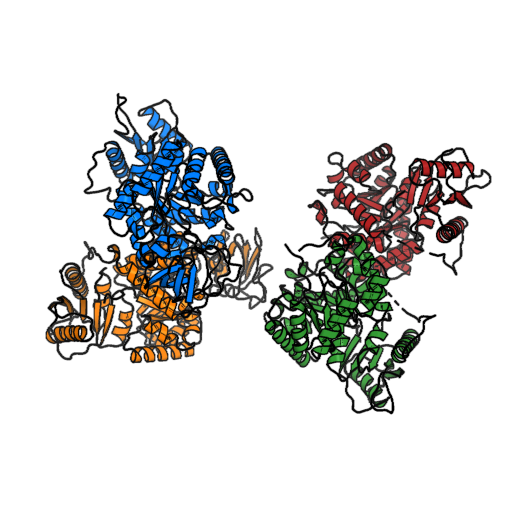 A CA 1
ATOM 697 C C . GLY A 1 91 ? 5.44126 -33.11405 40.79991 1.000 107.77000 91 GLY A C 1
ATOM 698 O O . GLY A 1 91 ? 5.68445 -34.02173 39.98841 1.000 101.52000 91 GLY A O 1
ATOM 699 N N . ASP A 1 92 ? 4.33518 -32.36013 40.74904 1.000 109.08000 92 ASP A N 1
ATOM 700 C CA . ASP A 1 92 ? 3.45285 -32.38739 39.58936 1.000 107.43000 92 ASP A CA 1
ATOM 701 C C . ASP A 1 92 ? 4.27113 -32.25828 38.31462 1.000 106.92000 92 ASP A C 1
ATOM 702 O O . ASP A 1 92 ? 5.34173 -31.64402 38.28964 1.000 104.01000 92 ASP A O 1
ATOM 707 N N . LYS A 1 93 ? 3.76142 -32.83186 37.24460 1.000 104.74000 93 LYS A N 1
ATOM 708 C CA . LYS A 1 93 ? 4.36200 -32.58163 35.95136 1.000 102.52000 93 LYS A CA 1
ATOM 709 C C . LYS A 1 93 ? 3.71875 -31.34211 35.33691 1.000 103.31000 93 LYS A C 1
ATOM 710 O O . LYS A 1 93 ? 2.57939 -30.98555 35.65769 1.000 97.16000 93 LYS A O 1
ATOM 716 N N . PHE A 1 94 ? 4.48164 -30.66021 34.48615 1.000 99.99000 94 PHE A N 1
ATOM 717 C CA . PHE A 1 94 ? 4.03953 -29.42229 33.86099 1.000 96.84000 94 PHE A CA 1
ATOM 718 C C . PHE A 1 94 ? 4.62746 -29.35781 32.46121 1.000 97.57000 94 PHE A C 1
ATOM 719 O O . PHE A 1 94 ? 5.83055 -29.56146 32.28324 1.000 93.17000 94 PHE A O 1
ATOM 727 N N . LEU A 1 95 ? 3.78597 -29.08208 31.47494 1.000 101.00000 95 LEU A N 1
ATOM 728 C CA . LEU A 1 95 ? 4.22980 -29.04913 30.09532 1.000 98.56000 95 LEU A CA 1
ATOM 729 C C . LEU A 1 95 ? 4.40679 -27.59914 29.65807 1.000 94.85000 95 LEU A C 1
ATOM 730 O O . LEU A 1 95 ? 3.68655 -26.70432 30.10709 1.000 97.57000 95 LEU A O 1
ATOM 735 N N . LEU A 1 96 ? 5.43758 -27.35973 28.86101 1.000 85.42000 96 LEU A N 1
ATOM 736 C CA . LEU A 1 96 ? 5.55286 -26.13351 28.09205 1.000 84.57000 96 LEU A CA 1
ATOM 737 C C . LEU A 1 96 ? 5.59819 -26.54749 26.62837 1.000 85.03000 96 LEU A C 1
ATOM 738 O O . LEU A 1 96 ? 6.45972 -27.33695 26.23361 1.000 80.39000 96 LEU A O 1
ATOM 743 N N . ASP A 1 97 ? 4.66011 -26.04400 25.82867 1.000 89.06000 97 ASP A N 1
ATOM 744 C CA . ASP A 1 97 ? 4.48141 -26.49755 24.44863 1.000 88.80000 97 ASP A CA 1
ATOM 745 C C . ASP A 1 97 ? 4.56600 -25.28581 23.53414 1.000 86.42000 97 ASP A C 1
ATOM 746 O O . ASP A 1 97 ? 3.69037 -24.41748 23.58134 1.000 87.46000 97 ASP A O 1
ATOM 751 N N . ALA A 1 98 ? 5.61813 -25.22379 22.71285 1.000 82.73000 98 ALA A N 1
ATOM 752 C CA . ALA A 1 98 ? 5.75851 -24.12302 21.76396 1.000 87.07000 98 ALA A CA 1
ATOM 753 C C . ALA A 1 98 ? 4.48856 -23.92153 20.94301 1.000 89.33000 98 ALA A C 1
ATOM 754 O O . ALA A 1 98 ? 4.03787 -22.78344 20.74441 1.000 81.65000 98 ALA A O 1
ATOM 756 N N . ASN A 1 99 ? 3.89054 -25.02390 20.47764 1.000 91.96000 99 ASN A N 1
ATOM 757 C CA . ASN A 1 99 ? 2.64539 -25.01932 19.70298 1.000 89.78000 99 ASN A CA 1
ATOM 758 C C . ASN A 1 99 ? 1.47550 -25.18611 20.66733 1.000 86.39000 99 ASN A C 1
ATOM 759 O O . ASN A 1 99 ? 1.14203 -26.30434 21.05799 1.000 88.67000 99 ASN A O 1
ATOM 764 N N . LEU A 1 100 ? 0.84706 -24.07149 21.04936 1.000 86.36000 100 LEU A N 1
ATOM 765 C CA . LEU A 1 100 ? -0.31527 -24.07697 21.93498 1.000 83.38000 100 LEU A CA 1
ATOM 766 C C . LEU A 1 100 ? -0.85782 -22.65774 22.07386 1.000 91.40000 100 LEU A C 1
ATOM 767 O O . LEU A 1 100 ? -0.09379 -21.72594 22.34788 1.000 98.50000 100 LEU A O 1
ATOM 772 N N . GLY A 1 101 ? -2.16686 -22.47594 21.90458 1.000 86.35000 101 GLY A N 1
ATOM 773 C CA . GLY A 1 101 ? -2.75244 -21.15478 22.03491 1.000 94.15000 101 GLY A CA 1
ATOM 774 C C . GLY A 1 101 ? -3.86342 -21.03792 23.06419 1.000 107.33000 101 GLY A C 1
ATOM 775 O O . GLY A 1 101 ? -4.96342 -21.56728 22.86445 1.000 114.58000 101 GLY A O 1
ATOM 776 N N . LYS A 1 102 ? -3.57615 -20.36575 24.18337 1.000 109.24000 102 LYS A N 1
ATOM 777 C CA . LYS A 1 102 ? -4.59143 -19.93155 25.15871 1.000 108.73000 102 LYS A CA 1
ATOM 778 C C . LYS A 1 102 ? -5.38862 -21.10611 25.73672 1.000 108.05000 102 LYS A C 1
ATOM 779 O O . LYS A 1 102 ? -6.60229 -21.01534 25.94223 1.000 109.50000 102 LYS A O 1
ATOM 785 N N . GLY A 1 103 ? -4.70116 -22.21171 26.00782 1.000 111.22000 103 GLY A N 1
ATOM 786 C CA . GLY A 1 103 ? -5.25949 -23.30133 26.78934 1.000 114.04000 103 GLY A CA 1
ATOM 787 C C . GLY A 1 103 ? -4.78158 -23.19661 28.23050 1.000 118.25000 103 GLY A C 1
ATOM 788 O O . GLY A 1 103 ? -3.57973 -23.11022 28.49047 1.000 113.62000 103 GLY A O 1
ATOM 789 N N . GLU A 1 104 ? -5.73891 -23.20955 29.15611 1.000 130.30000 104 GLU A N 1
ATOM 790 C CA . GLU A 1 104 ? -5.42367 -22.91350 30.54792 1.000 130.31000 104 GLU A CA 1
ATOM 791 C C . GLU A 1 104 ? -4.42965 -23.90706 31.12533 1.000 123.55000 104 GLU A C 1
ATOM 792 O O . GLU A 1 104 ? -4.56451 -25.12283 30.95862 1.000 123.08000 104 GLU A O 1
ATOM 798 N N . GLY A 1 105 ? -3.42771 -23.36768 31.80913 1.000 123.08000 105 GLY A N 1
ATOM 799 C CA . GLY A 1 105 ? -2.37359 -24.14451 32.41871 1.000 124.86000 105 GLY A CA 1
ATOM 800 C C . GLY A 1 105 ? -2.91377 -25.18022 33.36842 1.000 125.52000 105 GLY A C 1
ATOM 801 O O . GLY A 1 105 ? -3.08293 -26.34317 32.98853 1.000 119.24000 105 GLY A O 1
ATOM 802 N N . ASP A 1 106 ? -3.19637 -24.75469 34.60109 1.000 126.73000 106 ASP A N 1
ATOM 803 C CA . ASP A 1 106 ? -3.78206 -25.61480 35.61982 1.000 129.42000 106 ASP A CA 1
ATOM 804 C C . ASP A 1 106 ? -3.03320 -26.94282 35.69264 1.000 126.43000 106 ASP A C 1
ATOM 805 O O . ASP A 1 106 ? -2.20610 -27.14804 36.58679 1.000 124.00000 106 ASP A O 1
ATOM 810 N N . LYS A 1 107 ? -3.30632 -27.83640 34.73651 1.000 127.18000 107 LYS A N 1
ATOM 811 C CA . LYS A 1 107 ? -2.64955 -29.13543 34.62884 1.000 123.29000 107 LYS A CA 1
ATOM 812 C C . LYS A 1 107 ? -1.19819 -28.98168 34.18736 1.000 117.41000 107 LYS A C 1
ATOM 813 O O . LYS A 1 107 ? -0.45426 -28.16681 34.73774 1.000 117.35000 107 LYS A O 1
ATOM 819 N N . GLU A 1 108 ? -0.78448 -29.76336 33.19837 1.000 113.58000 108 GLU A N 1
ATOM 820 C CA . GLU A 1 108 ? 0.56460 -29.70165 32.64975 1.000 112.42000 108 GLU A CA 1
ATOM 821 C C . GLU A 1 108 ? 0.45886 -29.27132 31.18470 1.000 117.66000 108 GLU A C 1
ATOM 822 O O . GLU A 1 108 ? 0.63907 -30.07411 30.26656 1.000 137.10000 108 GLU A O 1
ATOM 828 N N . LYS A 1 109 ? 0.09182 -27.99752 30.97147 1.000 111.59000 109 LYS A N 1
ATOM 829 C CA . LYS A 1 109 ? 0.08857 -27.37412 29.64449 1.000 105.41000 109 LYS A CA 1
ATOM 830 C C . LYS A 1 109 ? 0.12443 -25.85036 29.69773 1.000 102.72000 109 LYS A C 1
ATOM 831 O O . LYS A 1 109 ? -0.79609 -25.23402 30.23968 1.000 95.37000 109 LYS A O 1
ATOM 837 N N . VAL A 1 110 ? 1.16067 -25.22546 29.12644 1.000 98.12000 110 VAL A N 1
ATOM 838 C CA . VAL A 1 110 ? 1.04719 -23.85634 28.61270 1.000 96.08000 110 VAL A CA 1
ATOM 839 C C . VAL A 1 110 ? 1.91625 -23.72035 27.36941 1.000 92.88000 110 VAL A C 1
ATOM 840 O O . VAL A 1 110 ? 2.91194 -24.43659 27.20077 1.000 88.75000 110 VAL A O 1
ATOM 844 N N . GLY A 1 111 ? 1.53553 -22.77416 26.49895 1.000 89.14000 111 GLY A N 1
ATOM 845 C CA . GLY A 1 111 ? 2.38197 -22.41519 25.37978 1.000 85.10000 111 GLY A CA 1
ATOM 846 C C . GLY A 1 111 ? 3.51912 -21.47993 25.77692 1.000 84.65000 111 GLY A C 1
ATOM 847 O O . GLY A 1 111 ? 3.48503 -20.79695 26.80511 1.000 74.01000 111 GLY A O 1
ATOM 848 N N . ILE A 1 112 ? 4.55274 -21.46181 24.94381 1.000 85.40000 112 ILE A N 1
ATOM 849 C CA . ILE A 1 112 ? 5.71501 -20.60146 25.10798 1.000 73.52000 112 ILE A CA 1
ATOM 850 C C . ILE A 1 112 ? 5.71689 -19.61092 23.95196 1.000 74.63000 112 ILE A C 1
ATOM 851 O O . ILE A 1 112 ? 5.45270 -19.98722 22.80921 1.000 80.79000 112 ILE A O 1
ATOM 856 N N . ASP A 1 113 ? 5.93332 -18.32641 24.25280 1.000 73.23000 113 ASP A N 1
ATOM 857 C CA . ASP A 1 113 ? 6.12410 -17.36294 23.16936 1.000 78.16000 113 ASP A CA 1
ATOM 858 C C . ASP A 1 113 ? 7.44567 -17.61433 22.44437 1.000 79.11000 113 ASP A C 1
ATOM 859 O O . ASP A 1 113 ? 7.51336 -17.52387 21.21086 1.000 85.90000 113 ASP A O 1
ATOM 864 N N . TYR A 1 114 ? 8.50161 -17.95826 23.18553 1.000 74.96000 114 TYR A N 1
ATOM 865 C CA . TYR A 1 114 ? 9.81767 -18.22284 22.60171 1.000 70.93000 114 TYR A CA 1
ATOM 866 C C . TYR A 1 114 ? 9.83840 -19.64679 22.06776 1.000 72.42000 114 TYR A C 1
ATOM 867 O O . TYR A 1 114 ? 10.06388 -20.59750 22.81714 1.000 71.84000 114 TYR A O 1
ATOM 876 N N . LYS A 1 115 ? 9.62206 -19.78850 20.75681 1.000 75.29000 115 LYS A N 1
ATOM 877 C CA . LYS A 1 115 ? 9.59500 -21.10135 20.11895 1.000 73.02000 115 LYS A CA 1
ATOM 878 C C . LYS A 1 115 ? 10.88889 -21.88206 20.31607 1.000 67.86000 115 LYS A C 1
ATOM 879 O O . LYS A 1 115 ? 10.86268 -23.11405 20.28441 1.000 71.72000 115 LYS A O 1
ATOM 885 N N . GLY A 1 116 ? 12.01116 -21.20677 20.54175 1.000 68.82000 116 GLY A N 1
ATOM 886 C CA . GLY A 1 116 ? 13.30285 -21.87675 20.56775 1.000 65.50000 116 GLY A CA 1
ATOM 887 C C . GLY A 1 116 ? 13.71699 -22.52215 21.87023 1.000 63.07000 116 GLY A C 1
ATOM 888 O O . GLY A 1 116 ? 14.79585 -23.11889 21.91872 1.000 63.02000 116 GLY A O 1
ATOM 889 N N . LEU A 1 117 ? 12.90179 -22.42552 22.92101 1.000 58.52000 117 LEU A N 1
ATOM 890 C CA . LEU A 1 117 ? 13.24317 -23.04943 24.19729 1.000 64.98000 117 LEU A CA 1
ATOM 891 C C . LEU A 1 117 ? 13.55757 -24.54196 24.09681 1.000 69.80000 117 LEU A C 1
ATOM 892 O O . LEU A 1 117 ? 14.53266 -24.97533 24.73107 1.000 68.78000 117 LEU A O 1
ATOM 897 N N . PRO A 1 118 ? 12.82111 -25.36818 23.34272 1.000 70.75000 118 PRO A N 1
ATOM 898 C CA . PRO A 1 118 ? 13.16196 -26.80273 23.30128 1.000 69.65000 118 PRO A CA 1
ATOM 899 C C . PRO A 1 118 ? 14.55537 -27.09828 22.78982 1.000 67.11000 118 PRO A C 1
ATOM 900 O O . PRO A 1 118 ? 15.16337 -28.08339 23.22831 1.000 67.07000 118 PRO A O 1
ATOM 904 N N . ALA A 1 119 ? 15.07463 -26.29871 21.85727 1.000 66.17000 119 ALA A N 1
ATOM 905 C CA . ALA A 1 119 ? 16.45761 -26.48346 21.42721 1.000 68.44000 119 ALA A CA 1
ATOM 906 C C . ALA A 1 119 ? 17.45669 -26.10824 22.51575 1.000 69.02000 119 ALA A C 1
ATOM 907 O O . ALA A 1 119 ? 18.60844 -26.54626 22.45141 1.000 76.70000 119 ALA A O 1
ATOM 909 N N . ASP A 1 120 ? 17.03136 -25.33513 23.52275 1.000 65.51000 120 ASP A N 1
ATOM 910 C CA . ASP A 1 120 ? 17.92278 -24.68758 24.47893 1.000 68.29000 120 ASP A CA 1
ATOM 911 C C . ASP A 1 120 ? 17.99320 -25.36563 25.84444 1.000 69.27000 120 ASP A C 1
ATOM 912 O O . ASP A 1 120 ? 18.92733 -25.08841 26.60877 1.000 68.87000 120 ASP A O 1
ATOM 917 N N . VAL A 1 121 ? 17.02595 -26.20002 26.19510 1.000 65.76000 121 VAL A N 1
ATOM 918 C CA . VAL A 1 121 ? 17.01103 -26.84395 27.50007 1.000 68.49000 121 VAL A CA 1
ATOM 919 C C . VAL A 1 121 ? 17.36141 -28.31343 27.31036 1.000 72.99000 121 VAL A C 1
ATOM 920 O O . VAL A 1 121 ? 17.06756 -28.91829 26.27121 1.000 74.92000 121 VAL A O 1
ATOM 924 N N . VAL A 1 122 ? 18.03434 -28.87610 28.30856 1.000 71.15000 122 VAL A N 1
ATOM 925 C CA . VAL A 1 122 ? 18.33791 -30.30409 28.34115 1.000 71.94000 122 VAL A CA 1
ATOM 926 C C . VAL A 1 122 ? 17.86604 -30.80859 29.69696 1.000 74.95000 122 VAL A C 1
ATOM 927 O O . VAL A 1 122 ? 17.78459 -30.01427 30.64069 1.000 72.47000 122 VAL A O 1
ATOM 931 N N . PRO A 1 123 ? 17.52220 -32.08916 29.83296 1.000 79.10000 123 PRO A N 1
ATOM 932 C CA . PRO A 1 123 ? 16.99190 -32.58827 31.11043 1.000 79.90000 123 PRO A CA 1
ATOM 933 C C . PRO A 1 123 ? 17.89617 -32.25924 32.29100 1.000 75.75000 123 PRO A C 1
ATOM 934 O O . PRO A 1 123 ? 19.11273 -32.45973 32.24683 1.000 76.77000 123 PRO A O 1
ATOM 938 N N . GLY A 1 124 ? 17.28704 -31.74689 33.36050 1.000 79.53000 124 GLY A N 1
ATOM 939 C CA . GLY A 1 124 ? 18.01374 -31.29431 34.52868 1.000 76.22000 124 GLY A CA 1
ATOM 940 C C . GLY A 1 124 ? 18.25110 -29.80073 34.59139 1.000 69.75000 124 GLY A C 1
ATOM 941 O O . GLY A 1 124 ? 18.81517 -29.32402 35.58815 1.000 69.46000 124 GLY A O 1
ATOM 942 N N . ASP A 1 125 ? 17.87286 -29.05879 33.54749 1.000 69.56000 125 ASP A N 1
ATOM 943 C CA . ASP A 1 125 ? 17.88686 -27.60372 33.58767 1.000 66.33000 125 ASP A CA 1
ATOM 944 C C . ASP A 1 125 ? 16.73784 -27.10708 34.45551 1.000 69.41000 125 ASP A C 1
ATOM 945 O O . ASP A 1 125 ? 15.70549 -27.76545 34.59380 1.000 72.40000 125 ASP A O 1
ATOM 950 N N . ILE A 1 126 ? 16.92440 -25.93805 35.05705 1.000 67.42000 126 ILE A N 1
ATOM 951 C CA . ILE A 1 126 ? 15.92949 -25.35393 35.94643 1.000 67.11000 126 ILE A CA 1
ATOM 952 C C . ILE A 1 126 ? 15.43736 -24.04661 35.34079 1.000 62.28000 126 ILE A C 1
ATOM 953 O O . ILE A 1 126 ? 16.23802 -23.16416 35.01588 1.000 65.51000 126 ILE A O 1
ATOM 958 N N . LEU A 1 127 ? 14.12425 -23.93087 35.18780 1.000 63.52000 127 LEU A N 1
ATOM 959 C CA . LEU A 1 127 ? 13.47353 -22.76916 34.59789 1.000 60.52000 127 LEU A CA 1
ATOM 960 C C . LEU A 1 127 ? 12.74579 -22.03672 35.70721 1.000 59.60000 127 LEU A C 1
ATOM 961 O O . LEU A 1 127 ? 11.88036 -22.61792 36.36479 1.000 66.97000 127 LEU A O 1
ATOM 966 N N . LEU A 1 128 ? 13.09238 -20.77745 35.92276 1.000 60.63000 128 LEU A N 1
ATOM 967 C CA . LEU A 1 128 ? 12.42450 -19.95724 36.92320 1.000 68.46000 128 LEU A CA 1
ATOM 968 C C . LEU A 1 128 ? 11.38060 -19.08418 36.23095 1.000 69.03000 128 LEU A C 1
ATOM 969 O O . LEU A 1 128 ? 11.69606 -18.33697 35.29339 1.000 61.30000 128 LEU A O 1
ATOM 974 N N . LEU A 1 129 ? 10.13911 -19.20683 36.68023 1.000 66.55000 129 LEU A N 1
ATOM 975 C CA . LEU A 1 129 ? 9.00852 -18.47850 36.14005 1.000 66.50000 129 LEU A CA 1
ATOM 976 C C . LEU A 1 129 ? 8.60520 -17.38991 37.12267 1.000 68.33000 129 LEU A C 1
ATOM 977 O O . LEU A 1 129 ? 8.46609 -17.65118 38.32803 1.000 67.32000 129 LEU A O 1
ATOM 982 N N . ASP A 1 130 ? 8.41118 -16.18074 36.59889 1.000 67.09000 130 ASP A N 1
ATOM 983 C CA . ASP A 1 130 ? 8.13245 -14.99764 37.40401 1.000 71.63000 130 ASP A CA 1
ATOM 984 C C . ASP A 1 130 ? 9.17092 -14.84786 38.52069 1.000 78.83000 130 ASP A C 1
ATOM 985 O O . ASP A 1 130 ? 8.88154 -15.00428 39.70316 1.000 80.32000 130 ASP A O 1
ATOM 990 N N . ASP A 1 131 ? 10.40695 -14.57589 38.09347 1.000 75.46000 131 ASP A N 1
ATOM 991 C CA . ASP A 1 131 ? 11.51847 -14.22397 38.97560 1.000 71.90000 131 ASP A CA 1
ATOM 992 C C . ASP A 1 131 ? 11.83385 -15.29299 40.01952 1.000 72.90000 131 ASP A C 1
ATOM 993 O O . ASP A 1 131 ? 12.54071 -15.01953 40.99240 1.000 71.96000 131 ASP A O 1
ATOM 998 N N . GLY A 1 132 ? 11.33963 -16.51217 39.84633 1.000 73.62000 132 GLY A N 1
ATOM 999 C CA . GLY A 1 132 ? 11.57976 -17.57703 40.79402 1.000 73.04000 132 GLY A CA 1
ATOM 1000 C C . GLY A 1 132 ? 10.40467 -17.91988 41.68765 1.000 78.06000 132 GLY A C 1
ATOM 1001 O O . GLY A 1 132 ? 10.45994 -18.93946 42.39060 1.000 75.85000 132 GLY A O 1
ATOM 1002 N N . ARG A 1 133 ? 9.34643 -17.10390 41.68856 1.000 80.91000 133 ARG A N 1
ATOM 1003 C CA . ARG A 1 133 ? 8.17305 -17.41692 42.49430 1.000 75.84000 133 ARG A CA 1
ATOM 1004 C C . ARG A 1 133 ? 7.51355 -18.70073 42.03349 1.000 80.30000 133 ARG A C 1
ATOM 1005 O O . ARG A 1 133 ? 6.69441 -19.26042 42.76947 1.000 89.03000 133 ARG A O 1
ATOM 1013 N N . VAL A 1 134 ? 7.84707 -19.16791 40.82650 1.000 80.77000 134 VAL A N 1
ATOM 1014 C CA . VAL A 1 134 ? 7.61928 -20.54638 40.40385 1.000 80.35000 134 VAL A CA 1
ATOM 1015 C C . VAL A 1 134 ? 8.93595 -21.06744 39.84511 1.000 78.39000 134 VAL A C 1
ATOM 1016 O O . VAL A 1 134 ? 9.69845 -20.30731 39.24183 1.000 79.32000 134 VAL A O 1
ATOM 1020 N N . GLN A 1 135 ? 9.23490 -22.34354 40.07908 1.000 76.51000 135 GLN A N 1
ATOM 1021 C CA . GLN A 1 135 ? 10.39104 -22.96342 39.44668 1.000 78.26000 135 GLN A CA 1
ATOM 1022 C C . GLN A 1 135 ? 9.97982 -24.31036 38.87497 1.000 78.86000 135 GLN A C 1
ATOM 1023 O O . GLN A 1 135 ? 8.93093 -24.85409 39.22491 1.000 83.37000 135 GLN A O 1
ATOM 1029 N N . LEU A 1 136 ? 10.78592 -24.80797 37.93639 1.000 70.97000 136 LEU A N 1
ATOM 1030 C CA . LEU A 1 136 ? 10.48720 -26.04917 37.23569 1.000 71.04000 136 LEU A CA 1
ATOM 1031 C C . LEU A 1 136 ? 11.79417 -26.73367 36.87577 1.000 71.65000 136 LEU A C 1
ATOM 1032 O O . LEU A 1 136 ? 12.75455 -26.07774 36.47587 1.000 70.96000 136 LEU A O 1
ATOM 1037 N N . LYS A 1 137 ? 11.83177 -28.04796 37.02354 1.000 80.11000 137 LYS A N 1
ATOM 1038 C CA . LYS A 1 137 ? 12.95114 -28.85447 36.55902 1.000 80.53000 137 LYS A CA 1
ATOM 1039 C C . LYS A 1 137 ? 12.49568 -29.62901 35.33513 1.000 77.51000 137 LYS A C 1
ATOM 1040 O O . LYS A 1 137 ? 11.44374 -30.26984 35.36932 1.000 81.85000 137 LYS A O 1
ATOM 1046 N N . VAL A 1 138 ? 13.27660 -29.57359 34.26300 1.000 74.60000 138 VAL A N 1
ATOM 1047 C CA . VAL A 1 138 ? 12.88312 -30.22723 33.01783 1.000 82.84000 138 VAL A CA 1
ATOM 1048 C C . VAL A 1 138 ? 13.24825 -31.70623 33.07672 1.000 84.32000 138 VAL A C 1
ATOM 1049 O O . VAL A 1 138 ? 14.39088 -32.07394 33.38870 1.000 82.91000 138 VAL A O 1
ATOM 1053 N N . LEU A 1 139 ? 12.26956 -32.56264 32.78173 1.000 81.45000 139 LEU A N 1
ATOM 1054 C CA . LEU A 1 139 ? 12.53981 -33.98535 32.63852 1.000 83.35000 139 LEU A CA 1
ATOM 1055 C C . LEU A 1 139 ? 12.96682 -34.33136 31.21837 1.000 82.64000 139 LEU A C 1
ATOM 1056 O O . LEU A 1 139 ? 13.96550 -35.02929 31.02059 1.000 79.16000 139 LEU A O 1
ATOM 1061 N N . GLU A 1 140 ? 12.22588 -33.86104 30.21761 1.000 81.99000 140 GLU A N 1
ATOM 1062 C CA . GLU A 1 140 ? 12.52787 -34.31580 28.86350 1.000 82.20000 140 GLU A CA 1
ATOM 1063 C C . GLU A 1 140 ? 12.03303 -33.31390 27.83417 1.000 80.56000 140 GLU A C 1
ATOM 1064 O O . GLU A 1 140 ? 11.10275 -32.54880 28.08600 1.000 78.65000 140 GLU A O 1
ATOM 1070 N N . VAL A 1 141 ? 12.67242 -33.32425 26.66854 1.000 83.18000 141 VAL A N 1
ATOM 1071 C CA . VAL A 1 141 ? 12.29184 -32.46984 25.54692 1.000 83.93000 141 VAL A CA 1
ATOM 1072 C C . VAL A 1 141 ? 11.97234 -33.36828 24.35865 1.000 88.34000 141 VAL A C 1
ATOM 1073 O O . VAL A 1 141 ? 12.84606 -34.10050 23.87518 1.000 87.52000 141 VAL A O 1
ATOM 1077 N N . GLN A 1 142 ? 10.72230 -33.31565 23.89378 1.000 91.53000 142 GLN A N 1
ATOM 1078 C CA . GLN A 1 142 ? 10.27974 -34.05703 22.71511 1.000 89.68000 142 GLN A CA 1
ATOM 1079 C C . GLN A 1 142 ? 9.65431 -33.07018 21.74459 1.000 86.78000 142 GLN A C 1
ATOM 1080 O O . GLN A 1 142 ? 8.59793 -32.50227 22.03684 1.000 88.53000 142 GLN A O 1
ATOM 1086 N N . GLY A 1 143 ? 10.29637 -32.87356 20.59631 1.000 83.40000 143 GLY A N 1
ATOM 1087 C CA . GLY A 1 143 ? 9.74974 -31.95341 19.61387 1.000 86.10000 143 GLY A CA 1
ATOM 1088 C C . GLY A 1 143 ? 9.66244 -30.55680 20.19364 1.000 87.51000 143 GLY A C 1
ATOM 1089 O O . GLY A 1 143 ? 10.64658 -30.00803 20.70036 1.000 86.39000 143 GLY A O 1
ATOM 1090 N N . MET A 1 144 ? 8.46636 -29.96999 20.13458 1.000 91.64000 144 MET A N 1
ATOM 1091 C CA . MET A 1 144 ? 8.20614 -28.65530 20.71118 1.000 91.44000 144 MET A CA 1
ATOM 1092 C C . MET A 1 144 ? 7.49788 -28.75088 22.06351 1.000 88.56000 144 MET A C 1
ATOM 1093 O O . MET A 1 144 ? 6.77732 -27.82839 22.46379 1.000 85.26000 144 MET A O 1
ATOM 1098 N N . LYS A 1 145 ? 7.69150 -29.85657 22.77388 1.000 87.62000 145 LYS A N 1
ATOM 1099 C CA . LYS A 1 145 ? 7.13368 -30.06103 24.10003 1.000 87.31000 145 LYS A CA 1
ATOM 1100 C C . LYS A 1 145 ? 8.28364 -30.25495 25.08050 1.000 84.32000 145 LYS A C 1
ATOM 1101 O O . LYS A 1 145 ? 9.26754 -30.93570 24.77505 1.000 83.19000 145 LYS A O 1
ATOM 1107 N N . VAL A 1 146 ? 8.18498 -29.62297 26.24331 1.000 79.06000 146 VAL A N 1
ATOM 1108 C CA . VAL A 1 146 ? 9.18876 -29.77323 27.28776 1.000 81.08000 146 VAL A CA 1
ATOM 1109 C C . VAL A 1 146 ? 8.46190 -30.11580 28.58524 1.000 81.65000 146 VAL A C 1
ATOM 1110 O O . VAL A 1 146 ? 7.63602 -29.33056 29.07282 1.000 83.24000 146 VAL A O 1
ATOM 1114 N N . PHE A 1 147 ? 8.73589 -31.31533 29.10331 1.000 78.85000 147 PHE A N 1
ATOM 1115 C CA . PHE A 1 147 ? 8.05417 -31.89279 30.25109 1.000 80.91000 147 PHE A CA 1
ATOM 1116 C C . PHE A 1 147 ? 8.91837 -31.66044 31.47817 1.000 82.63000 147 PHE A C 1
ATOM 1117 O O . PHE A 1 147 ? 10.04935 -32.17248 31.55349 1.000 86.16000 147 PHE A O 1
ATOM 1125 N N . THR A 1 148 ? 8.37670 -30.89451 32.42613 1.000 81.88000 148 THR A N 1
ATOM 1126 C CA . THR A 1 148 ? 9.05285 -30.42213 33.61897 1.000 88.01000 148 THR A CA 1
ATOM 1127 C C . THR A 1 148 ? 8.30429 -30.91971 34.84967 1.000 96.29000 148 THR A C 1
ATOM 1128 O O . THR A 1 148 ? 7.16853 -31.38728 34.75371 1.000 97.82000 148 THR A O 1
ATOM 1132 N N . GLU A 1 149 ? 8.94321 -30.82775 36.01464 1.000 90.99000 149 GLU A N 1
ATOM 1133 C CA . GLU A 1 149 ? 8.26144 -31.09209 37.27659 1.000 94.58000 149 GLU A CA 1
ATOM 1134 C C . GLU A 1 149 ? 8.40283 -29.86823 38.17547 1.000 91.35000 149 GLU A C 1
ATOM 1135 O O . GLU A 1 149 ? 9.17052 -28.95197 37.89073 1.000 91.05000 149 GLU A O 1
ATOM 1141 N N . VAL A 1 150 ? 7.64240 -29.83969 39.26529 1.000 96.10000 150 VAL A N 1
ATOM 1142 C CA . VAL A 1 150 ? 7.50627 -28.63291 40.08480 1.000 93.37000 150 VAL A CA 1
ATOM 1143 C C . VAL A 1 150 ? 8.78816 -28.12783 40.73614 1.000 91.67000 150 VAL A C 1
ATOM 1144 O O . VAL A 1 150 ? 9.26552 -27.04995 40.38995 1.000 92.57000 150 VAL A O 1
ATOM 1148 N N . THR A 1 151 ? 9.33347 -28.88226 41.69773 1.000 91.57000 151 THR A N 1
ATOM 1149 C CA . THR A 1 151 ? 10.27615 -28.37037 42.70194 1.000 95.70000 151 THR A CA 1
ATOM 1150 C C . THR A 1 151 ? 9.56707 -27.34628 43.59448 1.000 97.21000 151 THR A C 1
ATOM 1151 O O . THR A 1 151 ? 8.82758 -27.73611 44.50665 1.000 104.64000 151 THR A O 1
ATOM 1155 N N . VAL A 1 152 ? 9.76133 -26.04415 43.36400 1.000 86.90000 152 VAL A N 1
ATOM 1156 C CA . VAL A 1 152 ? 9.02516 -25.04935 44.13906 1.000 89.39000 152 VAL A CA 1
ATOM 1157 C C . VAL A 1 152 ? 7.79303 -24.62472 43.34823 1.000 87.06000 152 VAL A C 1
ATOM 1158 O O . VAL A 1 152 ? 7.74995 -24.71998 42.12028 1.000 90.51000 152 VAL A O 1
ATOM 1162 N N . GLY A 1 153 ? 6.76495 -24.16604 44.06179 1.000 89.13000 153 GLY A N 1
ATOM 1163 C CA . GLY A 1 153 ? 5.49521 -23.87966 43.42005 1.000 93.80000 153 GLY A CA 1
ATOM 1164 C C . GLY A 1 153 ? 4.93776 -22.49800 43.69387 1.000 90.35000 153 GLY A C 1
ATOM 1165 O O . GLY A 1 153 ? 5.65006 -21.61594 44.17995 1.000 87.45000 153 GLY A O 1
ATOM 1166 N N . GLY A 1 154 ? 3.66077 -22.28862 43.37340 1.000 98.40000 154 GLY A N 1
ATOM 1167 C CA . GLY A 1 154 ? 3.00478 -21.03174 43.66058 1.000 92.60000 154 GLY A CA 1
ATOM 1168 C C . GLY A 1 154 ? 1.91529 -20.67588 42.66733 1.000 95.80000 154 GLY A C 1
ATOM 1169 O O . GLY A 1 154 ? 1.33771 -21.55030 42.01951 1.000 93.59000 154 GLY A O 1
ATOM 1170 N N . PRO A 1 155 ? 1.61067 -19.37774 42.52780 1.000 100.35000 155 PRO A N 1
ATOM 1171 C CA . PRO A 1 155 ? 0.64384 -18.91620 41.51419 1.000 100.95000 155 PRO A CA 1
ATOM 1172 C C . PRO A 1 155 ? 1.32107 -18.60854 40.18426 1.000 99.97000 155 PRO A C 1
ATOM 1173 O O . PRO A 1 155 ? 2.40096 -18.02184 40.11711 1.000 95.06000 155 PRO A O 1
ATOM 1177 N N . LEU A 1 156 ? 0.66162 -18.95216 39.09505 1.000 98.75000 156 LEU A N 1
ATOM 1178 C CA . LEU A 1 156 ? 1.28547 -18.79321 37.77226 1.000 95.91000 156 LEU A CA 1
ATOM 1179 C C . LEU A 1 156 ? 0.31208 -18.04581 36.84298 1.000 101.22000 156 LEU A C 1
ATOM 1180 O O . LEU A 1 156 ? -0.58086 -18.63803 36.23478 1.000 106.33000 156 LEU A O 1
ATOM 1185 N N . SER A 1 157 ? 0.50680 -16.73188 36.71375 1.000 98.80000 157 SER A N 1
ATOM 1186 C CA . SER A 1 157 ? -0.42377 -15.87208 35.98644 1.000 92.31000 157 SER A CA 1
ATOM 1187 C C . SER A 1 157 ? -0.10257 -15.86365 34.48648 1.000 94.06000 157 SER A C 1
ATOM 1188 O O . SER A 1 157 ? 0.73810 -16.62266 33.99251 1.000 90.41000 157 SER A O 1
ATOM 1191 N N . ASN A 1 158 ? -0.81575 -15.00955 33.75552 1.000 95.29000 158 ASN A N 1
ATOM 1192 C CA . ASN A 1 158 ? -0.61054 -14.81785 32.32080 1.000 90.49000 158 ASN A CA 1
ATOM 1193 C C . ASN A 1 158 ? 0.73257 -14.15565 32.01485 1.000 86.16000 158 ASN A C 1
ATOM 1194 O O . ASN A 1 158 ? 1.18314 -13.25927 32.73654 1.000 85.48000 158 ASN A O 1
ATOM 1199 N N . ASN A 1 159 ? 1.36089 -14.59442 30.92125 1.000 83.47000 159 ASN A N 1
ATOM 1200 C CA . ASN A 1 159 ? 2.50606 -13.92557 30.28824 1.000 84.37000 159 ASN A CA 1
ATOM 1201 C C . ASN A 1 159 ? 3.69306 -13.70442 31.22726 1.000 80.01000 159 ASN A C 1
ATOM 1202 O O . ASN A 1 159 ? 4.51032 -12.80600 30.98787 1.000 77.35000 159 ASN A O 1
ATOM 1207 N N . LYS A 1 160 ? 3.82441 -14.49667 32.28766 1.000 75.89000 160 LYS A N 1
ATOM 1208 C CA . LYS A 1 160 ? 4.94712 -14.33807 33.20051 1.000 69.64000 160 LYS A CA 1
ATOM 1209 C C . LYS A 1 160 ? 6.22539 -14.89272 32.57666 1.000 65.62000 160 LYS A C 1
ATOM 1210 O O . LYS A 1 160 ? 6.20002 -15.79810 31.73847 1.000 56.23000 160 LYS A O 1
ATOM 1216 N N . GLY A 1 161 ? 7.35213 -14.32840 32.98811 1.000 67.50000 161 GLY A N 1
ATOM 1217 C CA . GLY A 1 161 ? 8.59812 -14.59290 32.30890 1.000 64.58000 161 GLY A CA 1
ATOM 1218 C C . GLY A 1 161 ? 9.18980 -15.93142 32.64810 1.000 59.26000 161 GLY A C 1
ATOM 1219 O O . GLY A 1 161 ? 8.78889 -16.58837 33.60301 1.000 60.03000 161 GLY A O 1
ATOM 1220 N N . ILE A 1 162 ? 10.16462 -16.32930 31.83179 1.000 57.86000 162 ILE A N 1
ATOM 1221 C CA . ILE A 1 162 ? 10.98496 -17.51171 32.06405 1.000 58.55000 162 ILE A CA 1
ATOM 1222 C C . ILE A 1 162 ? 12.44841 -17.10341 32.01223 1.000 55.48000 162 ILE A C 1
ATOM 1223 O O . ILE A 1 162 ? 12.86618 -16.38585 31.09709 1.000 61.86000 162 ILE A O 1
ATOM 1228 N N . ASN A 1 163 ? 13.23165 -17.58391 32.96783 1.000 55.22000 163 ASN A N 1
ATOM 1229 C CA . ASN A 1 163 ? 14.67954 -17.44720 32.93232 1.000 53.92000 163 ASN A CA 1
ATOM 1230 C C . ASN A 1 163 ? 15.29259 -18.81656 33.16209 1.000 56.54000 163 ASN A C 1
ATOM 1231 O O . ASN A 1 163 ? 14.85030 -19.55567 34.04161 1.000 60.99000 163 ASN A O 1
ATOM 1236 N N . LYS A 1 164 ? 16.31226 -19.15874 32.38684 1.000 57.71000 164 LYS A N 1
ATOM 1237 C CA . LYS A 1 164 ? 17.08475 -20.36116 32.67962 1.000 59.15000 164 LYS A CA 1
ATOM 1238 C C . LYS A 1 164 ? 18.11118 -20.06071 33.76750 1.000 58.49000 164 LYS A C 1
ATOM 1239 O O . LYS A 1 164 ? 18.82778 -19.06085 33.68258 1.000 52.61000 164 LYS A O 1
ATOM 1245 N N . LEU A 1 165 ? 18.16520 -20.90892 34.80049 1.000 64.48000 165 LEU A N 1
ATOM 1246 C CA . LEU A 1 165 ? 19.24159 -20.82929 35.78986 1.000 61.59000 165 LEU A CA 1
ATOM 1247 C C . LEU A 1 165 ? 20.58984 -20.88819 35.08573 1.000 56.92000 165 LEU A C 1
ATOM 1248 O O . LEU A 1 165 ? 20.86283 -21.82704 34.32798 1.000 60.82000 165 LEU A O 1
ATOM 1253 N N . GLY A 1 166 ? 21.42442 -19.87655 35.33270 1.000 46.50000 166 GLY A N 1
ATOM 1254 C CA . GLY A 1 166 ? 22.63332 -19.67497 34.55625 1.000 43.30000 166 GLY A CA 1
ATOM 1255 C C . GLY A 1 166 ? 22.34041 -19.08246 33.18814 1.000 54.17000 166 GLY A C 1
ATOM 1256 O O . GLY A 1 166 ? 21.23510 -18.59200 32.88929 1.000 52.85000 166 GLY A O 1
ATOM 1257 N N . GLY A 1 167 ? 23.34322 -19.14064 32.32432 1.000 45.97000 167 GLY A N 1
ATOM 1258 C CA . GLY A 1 167 ? 23.06107 -18.64015 30.99039 1.000 56.32000 167 GLY A CA 1
ATOM 1259 C C . GLY A 1 167 ? 22.12582 -19.53062 30.18250 1.000 55.91000 167 GLY A C 1
ATOM 1260 O O . GLY A 1 167 ? 21.28199 -20.24260 30.74057 1.000 49.77000 167 GLY A O 1
ATOM 1261 N N . GLY A 1 168 ? 22.25943 -19.49880 28.85610 1.000 54.28000 168 GLY A N 1
ATOM 1262 C CA . GLY A 1 168 ? 21.83568 -20.65200 28.09346 1.000 51.43000 168 GLY A CA 1
ATOM 1263 C C . GLY A 1 168 ? 20.96646 -20.41938 26.88427 1.000 56.30000 168 GLY A C 1
ATOM 1264 O O . GLY A 1 168 ? 21.25777 -20.93845 25.79827 1.000 58.19000 168 GLY A O 1
ATOM 1265 N N . LEU A 1 169 ? 19.87398 -19.68308 27.05919 1.000 50.57000 169 LEU A N 1
ATOM 1266 C CA . LEU A 1 169 ? 18.96972 -19.48739 25.94110 1.000 51.28000 169 LEU A CA 1
ATOM 1267 C C . LEU A 1 169 ? 19.70812 -18.78936 24.80205 1.000 53.03000 169 LEU A C 1
ATOM 1268 O O . LEU A 1 169 ? 20.67601 -18.05566 25.01498 1.000 56.80000 169 LEU A O 1
ATOM 1273 N N . SER A 1 170 ? 19.27184 -19.04912 23.57616 1.000 45.90000 170 SER A N 1
ATOM 1274 C CA . SER A 1 170 ? 19.92888 -18.47397 22.41341 1.000 47.42000 170 SER A CA 1
ATOM 1275 C C . SER A 1 170 ? 18.99559 -17.56422 21.63818 1.000 43.81000 170 SER A C 1
ATOM 1276 O O . SER A 1 170 ? 19.28683 -17.23057 20.48748 1.000 41.22000 170 SER A O 1
ATOM 1279 N N . ALA A 1 171 ? 17.87879 -17.16203 22.24034 1.000 43.75000 171 ALA A N 1
ATOM 1280 C CA . ALA A 1 171 ? 16.97211 -16.24098 21.56779 1.000 44.62000 171 ALA A CA 1
ATOM 1281 C C . ALA A 1 171 ? 17.72940 -14.99668 21.12216 1.000 46.30000 171 ALA A C 1
ATOM 1282 O O . ALA A 1 171 ? 18.64873 -14.53178 21.80476 1.000 51.11000 171 ALA A O 1
ATOM 1284 N N . GLU A 1 172 ? 17.37595 -14.47027 19.95594 1.000 43.36000 172 GLU A N 1
ATOM 1285 C CA . GLU A 1 172 ? 18.16064 -13.37977 19.40304 1.000 48.12000 172 GLU A CA 1
ATOM 1286 C C . GLU A 1 172 ? 17.72307 -12.04932 20.00894 1.000 45.87000 172 GLU A C 1
ATOM 1287 O O . GLU A 1 172 ? 16.54125 -11.83735 20.29147 1.000 44.52000 172 GLU A O 1
ATOM 1293 N N . ALA A 1 173 ? 18.70322 -11.16809 20.24268 1.000 45.83000 173 ALA A N 1
ATOM 1294 C CA . ALA A 1 173 ? 18.45533 -9.94707 21.00770 1.000 44.81000 173 ALA A CA 1
ATOM 1295 C C . ALA A 1 173 ? 17.46942 -9.02189 20.29196 1.000 46.07000 173 ALA A C 1
ATOM 1296 O O . ALA A 1 173 ? 16.46752 -8.59593 20.87977 1.000 46.63000 173 ALA A O 1
ATOM 1298 N N . LEU A 1 174 ? 17.72423 -8.69986 19.02242 1.000 45.64000 174 LEU A N 1
ATOM 1299 C CA . LEU A 1 174 ? 16.83378 -7.80914 18.27219 1.000 43.14000 174 LEU A CA 1
ATOM 1300 C C . LEU A 1 174 ? 15.73277 -8.65210 17.64769 1.000 40.63000 174 LEU A C 1
ATOM 1301 O O . LEU A 1 174 ? 15.95438 -9.37354 16.67715 1.000 43.42000 174 LEU A O 1
ATOM 1306 N N . THR A 1 175 ? 14.54732 -8.57412 18.22822 1.000 41.19000 175 THR A N 1
ATOM 1307 C CA . THR A 1 175 ? 13.35598 -9.14017 17.63354 1.000 40.38000 175 THR A CA 1
ATOM 1308 C C . THR A 1 175 ? 12.86967 -8.23887 16.49273 1.000 42.69000 175 THR A C 1
ATOM 1309 O O . THR A 1 175 ? 13.30829 -7.09051 16.34917 1.000 41.81000 175 THR A O 1
ATOM 1313 N N . GLU A 1 176 ? 11.96573 -8.77350 15.65716 1.000 36.11000 176 GLU A N 1
ATOM 1314 C CA . GLU A 1 176 ? 11.42358 -7.96132 14.57390 1.000 36.64000 176 GLU A CA 1
ATOM 1315 C C . GLU A 1 176 ? 10.71657 -6.73132 15.12936 1.000 39.53000 176 GLU A C 1
ATOM 1316 O O . GLU A 1 176 ? 10.86880 -5.61302 14.60214 1.000 48.41000 176 GLU A O 1
ATOM 1322 N N . LYS A 1 177 ? 9.97197 -6.91142 16.21804 1.000 35.25000 177 LYS A N 1
ATOM 1323 C CA . LYS A 1 177 ? 9.39136 -5.77329 16.90952 1.000 34.63000 177 LYS A CA 1
ATOM 1324 C C . LYS A 1 177 ? 10.47218 -4.78498 17.32375 1.000 40.39000 177 LYS A C 1
ATOM 1325 O O . LYS A 1 177 ? 10.26077 -3.56622 17.28476 1.000 39.98000 177 LYS A O 1
ATOM 1331 N N . ASP A 1 178 ? 11.65050 -5.28763 17.70635 1.000 36.45000 178 ASP A N 1
ATOM 1332 C CA . ASP A 1 178 ? 12.72119 -4.37166 18.07125 1.000 37.09000 178 ASP A CA 1
ATOM 1333 C C . ASP A 1 178 ? 13.18743 -3.54706 16.87081 1.000 40.54000 178 ASP A C 1
ATOM 1334 O O . ASP A 1 178 ? 13.47425 -2.35701 17.01016 1.000 41.48000 178 ASP A O 1
ATOM 1339 N N . LYS A 1 179 ? 13.29326 -4.15303 15.68469 1.000 38.30000 179 LYS A N 1
ATOM 1340 C CA . LYS A 1 179 ? 13.71338 -3.37595 14.52169 1.000 37.66000 179 LYS A CA 1
ATOM 1341 C C . LYS A 1 179 ? 12.69620 -2.28517 14.18258 1.000 36.62000 179 LYS A C 1
ATOM 1342 O O . LYS A 1 179 ? 13.07003 -1.12734 13.90758 1.000 36.08000 179 LYS A O 1
ATOM 1348 N N . ALA A 1 180 ? 11.39945 -2.62723 14.21828 1.000 34.95000 180 ALA A N 1
ATOM 1349 C CA . ALA A 1 180 ? 10.38122 -1.59695 14.03084 1.000 32.27000 180 ALA A CA 1
ATOM 1350 C C . ALA A 1 180 ? 10.51244 -0.50231 15.08394 1.000 37.99000 180 ALA A C 1
ATOM 1351 O O . ALA A 1 180 ? 10.46571 0.70160 14.76983 1.000 35.97000 180 ALA A O 1
ATOM 1353 N N . ASP A 1 181 ? 10.73074 -0.89852 16.34139 1.000 38.61000 181 ASP A N 1
ATOM 1354 C CA . ASP A 1 181 ? 10.81277 0.09370 17.40409 1.000 37.60000 181 ASP A CA 1
ATOM 1355 C C . ASP A 1 181 ? 12.05622 0.96663 17.28131 1.000 38.57000 181 ASP A C 1
ATOM 1356 O O . ASP A 1 181 ? 12.01004 2.13574 17.66094 1.000 39.27000 181 ASP A O 1
ATOM 1361 N N . ILE A 1 182 ? 13.17355 0.43482 16.78062 1.000 33.11000 182 ILE A N 1
ATOM 1362 C CA . ILE A 1 182 ? 14.31012 1.30868 16.50592 1.000 34.05000 182 ILE A CA 1
ATOM 1363 C C . ILE A 1 182 ? 13.90573 2.37918 15.49815 1.000 36.28000 182 ILE A C 1
ATOM 1364 O O . ILE A 1 182 ? 14.24155 3.55937 15.65589 1.000 33.45000 182 ILE A O 1
ATOM 1369 N N . LYS A 1 183 ? 13.15705 1.99695 14.45711 1.000 35.10000 183 LYS A N 1
ATOM 1370 C CA . LYS A 1 183 ? 12.65940 3.03434 13.55682 1.000 32.74000 183 LYS A CA 1
ATOM 1371 C C . LYS A 1 183 ? 11.83755 4.08107 14.31243 1.000 37.46000 183 LYS A C 1
ATOM 1372 O O . LYS A 1 183 ? 11.92767 5.29023 14.03773 1.000 35.27000 183 LYS A O 1
ATOM 1378 N N . THR A 1 184 ? 11.03080 3.64315 15.27866 1.000 40.60000 184 THR A N 1
ATOM 1379 C CA . THR A 1 184 ? 10.21822 4.62211 16.00924 1.000 36.87000 184 THR A CA 1
ATOM 1380 C C . THR A 1 184 ? 11.09494 5.53350 16.87516 1.000 37.23000 184 THR A C 1
ATOM 1381 O O . THR A 1 184 ? 10.91029 6.75849 16.89594 1.000 39.83000 184 THR A O 1
ATOM 1385 N N . ALA A 1 185 ? 12.04479 4.95497 17.61018 1.000 29.93000 185 ALA A N 1
ATOM 1386 C CA . ALA A 1 185 ? 12.92234 5.77372 18.43885 1.000 34.83000 185 ALA A CA 1
ATOM 1387 C C . ALA A 1 185 ? 13.73030 6.73892 17.58037 1.000 34.23000 185 ALA A C 1
ATOM 1388 O O . ALA A 1 185 ? 14.05305 7.84782 18.02300 1.000 37.42000 185 ALA A O 1
ATOM 1390 N N . ALA A 1 186 ? 14.03753 6.34845 16.34546 1.000 30.20000 186 ALA A N 1
ATOM 1391 C CA . ALA A 1 186 ? 14.73874 7.24406 15.43568 1.000 34.25000 186 ALA A CA 1
ATOM 1392 C C . ALA A 1 186 ? 13.84690 8.40501 15.00357 1.000 32.63000 186 ALA A C 1
ATOM 1393 O O . ALA A 1 186 ? 14.30517 9.55122 14.89808 1.000 37.14000 186 ALA A O 1
ATOM 1395 N N . LEU A 1 187 ? 12.57544 8.13001 14.74063 1.000 31.93000 187 LEU A N 1
ATOM 1396 C CA . LEU A 1 187 ? 11.65893 9.21637 14.40674 1.000 32.09000 187 LEU A CA 1
ATOM 1397 C C . LEU A 1 187 ? 11.45307 10.14531 15.59371 1.000 39.60000 187 LEU A C 1
ATOM 1398 O O . LEU A 1 187 ? 11.41712 11.37218 15.43094 1.000 41.43000 187 LEU A O 1
ATOM 1403 N N . ILE A 1 188 ? 11.32541 9.58144 16.79918 1.000 36.06000 188 ILE A N 1
ATOM 1404 C CA . ILE A 1 188 ? 11.13523 10.40937 17.98611 1.000 38.96000 188 ILE A CA 1
ATOM 1405 C C . ILE A 1 188 ? 12.40319 11.17402 18.33165 1.000 37.19000 188 ILE A C 1
ATOM 1406 O O . ILE A 1 188 ? 12.34384 12.18691 19.04231 1.000 41.69000 188 ILE A O 1
ATOM 1411 N N . GLY A 1 189 ? 13.55378 10.72300 17.83677 1.000 35.72000 189 GLY A N 1
ATOM 1412 C CA . GLY A 1 189 ? 14.82166 11.33115 18.17960 1.000 35.93000 189 GLY A CA 1
ATOM 1413 C C . GLY A 1 189 ? 15.21671 11.13116 19.63187 1.000 38.35000 189 GLY A C 1
ATOM 1414 O O . GLY A 1 189 ? 15.59881 12.08828 20.30640 1.000 41.72000 189 GLY A O 1
ATOM 1415 N N . VAL A 1 190 ? 15.10893 9.89727 20.12846 1.000 36.64000 190 VAL A N 1
ATOM 1416 C CA . VAL A 1 190 ? 15.51144 9.60673 21.49580 1.000 38.63000 190 VAL A CA 1
ATOM 1417 C C . VAL A 1 190 ? 16.98128 9.96358 21.68010 1.000 34.89000 190 VAL A C 1
ATOM 1418 O O . VAL A 1 190 ? 17.76706 9.97104 20.73033 1.000 33.76000 190 VAL A O 1
ATOM 1422 N N . ASP A 1 191 ? 17.35454 10.24306 22.92924 1.000 38.70000 191 ASP A N 1
ATOM 1423 C CA . ASP A 1 191 ? 18.72236 10.59015 23.29821 1.000 35.93000 191 ASP A CA 1
ATOM 1424 C C . ASP A 1 191 ? 19.54565 9.35946 23.59781 1.000 32.22000 191 ASP A C 1
ATOM 1425 O O . ASP A 1 191 ? 20.73705 9.31764 23.29785 1.000 37.96000 191 ASP A O 1
ATOM 1430 N N . TYR A 1 192 ? 18.92436 8.35907 24.18767 1.000 35.16000 192 TYR A N 1
ATOM 1431 C CA . TYR A 1 192 ? 19.56419 7.09823 24.50294 1.000 33.44000 192 TYR A CA 1
ATOM 1432 C C . TYR A 1 192 ? 18.63757 6.00942 24.02586 1.000 34.06000 192 TYR A C 1
ATOM 1433 O O . TYR A 1 192 ? 17.41716 6.19444 23.99382 1.000 37.73000 192 TYR A O 1
ATOM 1442 N N . LEU A 1 193 ? 19.21831 4.87196 23.67000 1.000 32.26000 193 LEU A N 1
ATOM 1443 C CA . LEU A 1 193 ? 18.45124 3.75352 23.14243 1.000 31.02000 193 LEU A CA 1
ATOM 1444 C C . LEU A 1 193 ? 19.02427 2.48508 23.74745 1.000 31.89000 193 LEU A C 1
ATOM 1445 O O . LEU A 1 193 ? 20.22007 2.20425 23.59218 1.000 32.62000 193 LEU A O 1
ATOM 1450 N N . ALA A 1 194 ? 18.18338 1.74256 24.45841 1.000 33.58000 194 ALA A N 1
ATOM 1451 C CA . ALA A 1 194 ? 18.63767 0.62781 25.27211 1.000 34.66000 194 ALA A CA 1
ATOM 1452 C C . ALA A 1 194 ? 18.27214 -0.68586 24.60426 1.000 37.89000 194 ALA A C 1
ATOM 1453 O O . ALA A 1 194 ? 17.17300 -0.83874 24.06052 1.000 39.62000 194 ALA A O 1
ATOM 1455 N N . VAL A 1 195 ? 19.20605 -1.62850 24.64371 1.000 38.16000 195 VAL A N 1
ATOM 1456 C CA . VAL A 1 195 ? 19.08920 -2.88840 23.92564 1.000 41.34000 195 VAL A CA 1
ATOM 1457 C C . VAL A 1 195 ? 18.90590 -3.99828 24.94127 1.000 41.62000 195 VAL A C 1
ATOM 1458 O O . VAL A 1 195 ? 19.75632 -4.19474 25.82025 1.000 39.90000 195 VAL A O 1
ATOM 1462 N N . SER A 1 196 ? 17.80771 -4.72799 24.81186 1.000 40.68000 196 SER A N 1
ATOM 1463 C CA . SER A 1 196 ? 17.53986 -5.82685 25.71961 1.000 43.62000 196 SER A CA 1
ATOM 1464 C C . SER A 1 196 ? 18.27518 -7.08915 25.28203 1.000 44.28000 196 SER A C 1
ATOM 1465 O O . SER A 1 196 ? 18.55532 -7.30021 24.09952 1.000 43.24000 196 SER A O 1
ATOM 1468 N N . PHE A 1 197 ? 18.63385 -7.89494 26.27172 1.000 43.51000 197 PHE A N 1
ATOM 1469 C CA . PHE A 1 197 ? 19.16701 -9.24430 26.13609 1.000 47.49000 197 PHE A CA 1
ATOM 1470 C C . PHE A 1 197 ? 20.41625 -9.34548 25.24951 1.000 46.25000 197 PHE A C 1
ATOM 1471 O O . PHE A 1 197 ? 20.57919 -10.35405 24.56040 1.000 44.07000 197 PHE A O 1
ATOM 1479 N N . PRO A 1 198 ? 21.32951 -8.36832 25.22681 1.000 46.90000 198 PRO A N 1
ATOM 1480 C CA . PRO A 1 198 ? 22.49321 -8.51547 24.35543 1.000 43.15000 198 PRO A CA 1
ATOM 1481 C C . PRO A 1 198 ? 23.36721 -9.66163 24.83268 1.000 49.33000 198 PRO A C 1
ATOM 1482 O O . PRO A 1 198 ? 23.64383 -9.78739 26.02752 1.000 49.27000 198 PRO A O 1
ATOM 1486 N N . ARG A 1 199 ? 23.78737 -10.50651 23.87836 1.000 53.31000 199 ARG A N 1
ATOM 1487 C CA . ARG A 1 199 ? 24.66207 -11.64824 24.15437 1.000 55.29000 199 ARG A CA 1
ATOM 1488 C C . ARG A 1 199 ? 26.12031 -11.19861 24.28119 1.000 53.78000 199 ARG A C 1
ATOM 1489 O O . ARG A 1 199 ? 26.78816 -11.48440 25.28181 1.000 56.16000 199 ARG A O 1
ATOM 1497 N N . CYS A 1 200 ? 26.60381 -10.44176 23.29773 1.000 57.66000 200 CYS A N 1
ATOM 1498 C CA . CYS A 1 200 ? 27.94299 -9.87000 23.27370 1.000 48.85000 200 CYS A CA 1
ATOM 1499 C C . CYS A 1 200 ? 27.83851 -8.46409 22.70257 1.000 49.09000 200 CYS A C 1
ATOM 1500 O O . CYS A 1 200 ? 26.74429 -7.96667 22.41375 1.000 53.11000 200 CYS A O 1
ATOM 1503 N N . GLY A 1 201 ? 28.99282 -7.83121 22.50296 1.000 46.19000 201 GLY A N 1
ATOM 1504 C CA . GLY A 1 201 ? 29.01860 -6.50039 21.92051 1.000 45.08000 201 GLY A CA 1
ATOM 1505 C C . GLY A 1 201 ? 28.55349 -6.43811 20.47960 1.000 45.92000 201 GLY A C 1
ATOM 1506 O O . GLY A 1 201 ? 28.12563 -5.36690 20.02944 1.000 44.69000 201 GLY A O 1
ATOM 1507 N N . GLU A 1 202 ? 28.63017 -7.55424 19.73882 1.000 47.46000 202 GLU A N 1
ATOM 1508 C CA . GLU A 1 202 ? 28.16812 -7.52527 18.35137 1.000 47.14000 202 GLU A CA 1
ATOM 1509 C C . GLU A 1 202 ? 26.66216 -7.28001 18.27195 1.000 44.47000 202 GLU A C 1
ATOM 1510 O O . GLU A 1 202 ? 26.19534 -6.60241 17.35273 1.000 45.47000 202 GLU A O 1
ATOM 1516 N N . ASP A 1 203 ? 25.88460 -7.80199 19.22674 1.000 43.19000 203 ASP A N 1
ATOM 1517 C CA . ASP A 1 203 ? 24.45434 -7.49270 19.24261 1.000 41.14000 203 ASP A CA 1
ATOM 1518 C C . ASP A 1 203 ? 24.22783 -5.99509 19.35209 1.000 37.94000 203 ASP A C 1
ATOM 1519 O O . ASP A 1 203 ? 23.33626 -5.43189 18.68375 1.000 38.63000 203 ASP A O 1
ATOM 1524 N N . LEU A 1 204 ? 25.02583 -5.33332 20.20214 1.000 34.49000 204 LEU A N 1
ATOM 1525 C CA . LEU A 1 204 ? 24.90205 -3.89250 20.35774 1.000 31.93000 204 LEU A CA 1
ATOM 1526 C C . LEU A 1 204 ? 25.30551 -3.17163 19.07780 1.000 35.97000 204 LEU A C 1
ATOM 1527 O O . LEU A 1 204 ? 24.64128 -2.21203 18.67257 1.000 34.49000 204 LEU A O 1
ATOM 1532 N N . ASN A 1 205 ? 26.37448 -3.62774 18.41185 1.000 35.51000 205 ASN A N 1
ATOM 1533 C CA . ASN A 1 205 ? 26.76083 -3.00052 17.14854 1.000 35.85000 205 ASN A CA 1
ATOM 1534 C C . ASN A 1 205 ? 25.65489 -3.13406 16.10528 1.000 38.67000 205 ASN A C 1
ATOM 1535 O O . ASN A 1 205 ? 25.42055 -2.21986 15.30185 1.000 35.51000 205 ASN A O 1
ATOM 1540 N N . TYR A 1 206 ? 24.96096 -4.26910 16.10819 1.000 40.69000 206 TYR A N 1
ATOM 1541 C CA . TYR A 1 206 ? 23.85810 -4.45854 15.18253 1.000 33.53000 206 TYR A CA 1
ATOM 1542 C C . TYR A 1 206 ? 22.74612 -3.45811 15.47426 1.000 40.03000 206 TYR A C 1
ATOM 1543 O O . TYR A 1 206 ? 22.19114 -2.83193 14.55627 1.000 39.56000 206 TYR A O 1
ATOM 1552 N N . ALA A 1 207 ? 22.40923 -3.28504 16.75560 1.000 36.58000 207 ALA A N 1
ATOM 1553 C CA . ALA A 1 207 ? 21.34465 -2.33782 17.07965 1.000 29.45000 207 ALA A CA 1
ATOM 1554 C C . ALA A 1 207 ? 21.76240 -0.91564 16.74627 1.000 29.72000 207 ALA A C 1
ATOM 1555 O O . ALA A 1 207 ? 20.95735 -0.12334 16.25420 1.000 34.27000 207 ALA A O 1
ATOM 1557 N N . ARG A 1 208 ? 23.01968 -0.57453 17.01801 1.000 31.57000 208 ARG A N 1
ATOM 1558 C CA . ARG A 1 208 ? 23.52842 0.75215 16.70092 1.000 34.08000 208 ARG A CA 1
ATOM 1559 C C . ARG A 1 208 ? 23.51608 1.00887 15.19372 1.000 38.05000 208 ARG A C 1
ATOM 1560 O O . ARG A 1 208 ? 23.20874 2.12332 14.75051 1.000 38.24000 208 ARG A O 1
ATOM 1568 N N . ARG A 1 209 ? 23.82954 -0.00507 14.38098 1.000 35.35000 209 ARG A N 1
ATOM 1569 C CA . ARG A 1 209 ? 23.74288 0.21212 12.94207 1.000 37.46000 209 ARG A CA 1
ATOM 1570 C C . ARG A 1 209 ? 22.29498 0.33741 12.48215 1.000 38.55000 209 ARG A C 1
ATOM 1571 O O . ARG A 1 209 ? 21.99476 1.17539 11.62429 1.000 38.44000 209 ARG A O 1
ATOM 1579 N N . LEU A 1 210 ? 21.39105 -0.51808 12.97688 1.000 32.63000 210 LEU A N 1
ATOM 1580 C CA . LEU A 1 210 ? 19.98848 -0.31035 12.63137 1.000 35.29000 210 LEU A CA 1
ATOM 1581 C C . LEU A 1 210 ? 19.57125 1.12814 12.94627 1.000 39.15000 210 LEU A C 1
ATOM 1582 O O . LEU A 1 210 ? 18.92148 1.78849 12.12689 1.000 38.26000 210 LEU A O 1
ATOM 1587 N N . ALA A 1 211 ? 19.99065 1.65092 14.10542 1.000 37.75000 211 ALA A N 1
ATOM 1588 C CA . ALA A 1 211 ? 19.69321 3.04491 14.44163 1.000 41.68000 211 ALA A CA 1
ATOM 1589 C C . ALA A 1 211 ? 20.32917 4.01511 13.44669 1.000 38.26000 211 ALA A C 1
ATOM 1590 O O . ALA A 1 211 ? 19.70987 5.00727 13.05041 1.000 40.92000 211 ALA A O 1
ATOM 1592 N N . ARG A 1 212 ? 21.55748 3.74203 13.02784 1.000 36.27000 212 ARG A N 1
ATOM 1593 C CA . ARG A 1 212 ? 22.22639 4.60827 12.06419 1.000 33.69000 212 ARG A CA 1
ATOM 1594 C C . ARG A 1 212 ? 21.47412 4.64205 10.73837 1.000 37.76000 212 ARG A C 1
ATOM 1595 O O . ARG A 1 212 ? 21.10653 5.71470 10.23609 1.000 38.20000 212 ARG A O 1
ATOM 1603 N N . ASP A 1 213 ? 21.22397 3.46633 10.16426 1.000 37.17000 213 ASP A N 1
ATOM 1604 C CA . ASP A 1 213 ? 20.46558 3.36561 8.92572 1.000 36.20000 213 ASP A CA 1
ATOM 1605 C C . ASP A 1 213 ? 19.11723 4.05732 9.00880 1.000 38.44000 213 ASP A C 1
ATOM 1606 O O . ASP A 1 213 ? 18.59208 4.47268 7.97265 1.000 40.64000 213 ASP A O 1
ATOM 1611 N N . ALA A 1 214 ? 18.54695 4.21236 10.20539 1.000 42.33000 214 ALA A N 1
ATOM 1612 C CA . ALA A 1 214 ? 17.30866 4.97558 10.33012 1.000 40.19000 214 ALA A CA 1
ATOM 1613 C C . ALA A 1 214 ? 17.54418 6.47139 10.53565 1.000 41.22000 214 ALA A C 1
ATOM 1614 O O . ALA A 1 214 ? 16.57123 7.23414 10.54633 1.000 38.46000 214 ALA A O 1
ATOM 1616 N N . GLY A 1 215 ? 18.79491 6.90222 10.70343 1.000 34.34000 215 GLY A N 1
ATOM 1617 C CA . GLY A 1 215 ? 19.10622 8.29730 10.88121 1.000 32.64000 215 GLY A CA 1
ATOM 1618 C C . GLY A 1 215 ? 19.37960 8.75111 12.29582 1.000 37.49000 215 GLY A C 1
ATOM 1619 O O . GLY A 1 215 ? 19.41377 9.96447 12.53831 1.000 39.73000 215 GLY A O 1
ATOM 1620 N N . CYS A 1 216 ? 19.60678 7.82761 13.22612 1.000 42.85000 216 CYS A N 1
ATOM 1621 C CA . CYS A 1 216 ? 19.62542 8.11470 14.65996 1.000 43.31000 216 CYS A CA 1
ATOM 1622 C C . CYS A 1 216 ? 20.99523 7.75795 15.22865 1.000 41.40000 216 CYS A C 1
ATOM 1623 O O . CYS A 1 216 ? 21.37481 6.58558 15.23623 1.000 44.56000 216 CYS A O 1
ATOM 1626 N N . ASP A 1 217 ? 21.72706 8.75503 15.72388 1.000 41.61000 217 ASP A N 1
ATOM 1627 C CA . ASP A 1 217 ? 23.00719 8.54352 16.40260 1.000 42.06000 217 ASP A CA 1
ATOM 1628 C C . ASP A 1 217 ? 22.85823 8.60677 17.91939 1.000 42.67000 217 ASP A C 1
ATOM 1629 O O . ASP A 1 217 ? 23.68691 9.20090 18.61975 1.000 41.97000 217 ASP A O 1
ATOM 1634 N N . ALA A 1 218 ? 21.79421 7.99794 18.44228 1.000 43.88000 218 ALA A N 1
ATOM 1635 C CA . ALA A 1 218 ? 21.56158 7.93460 19.87666 1.000 36.57000 218 ALA A CA 1
ATOM 1636 C C . ALA A 1 218 ? 22.65845 7.12702 20.56768 1.000 39.45000 218 ALA A C 1
ATOM 1637 O O . ALA A 1 218 ? 23.31609 6.27594 19.96140 1.000 32.62000 218 ALA A O 1
ATOM 1639 N N . LYS A 1 219 ? 22.86248 7.40319 21.85347 1.000 34.52000 219 LYS A N 1
ATOM 1640 C CA . LYS A 1 219 ? 23.84941 6.65837 22.60475 1.000 38.06000 219 LYS A CA 1
ATOM 1641 C C . LYS A 1 219 ? 23.22228 5.34557 23.06915 1.000 38.20000 219 LYS A C 1
ATOM 1642 O O . LYS A 1 219 ? 22.04592 5.30217 23.43613 1.000 35.95000 219 LYS A O 1
ATOM 1648 N N . ILE A 1 220 ? 23.99286 4.26260 22.99732 1.000 33.57000 220 ILE A N 1
ATOM 1649 C CA . ILE A 1 220 ? 23.46714 2.92859 23.24165 1.000 33.48000 220 ILE A CA 1
ATOM 1650 C C . ILE A 1 220 ? 23.64349 2.59884 24.71407 1.000 37.02000 220 ILE A C 1
ATOM 1651 O O . ILE A 1 220 ? 24.73715 2.76196 25.27779 1.000 35.87000 220 ILE A O 1
ATOM 1656 N N . VAL A 1 221 ? 22.56059 2.13864 25.33470 1.000 37.08000 221 VAL A N 1
ATOM 1657 C CA . VAL A 1 221 ? 22.56734 1.60959 26.68793 1.000 32.70000 221 VAL A CA 1
ATOM 1658 C C . VAL A 1 221 ? 22.54996 0.09260 26.57919 1.000 34.16000 221 VAL A C 1
ATOM 1659 O O . VAL A 1 221 ? 21.61720 -0.48332 26.01003 1.000 35.16000 221 VAL A O 1
ATOM 1663 N N . ALA A 1 222 ? 23.57876 -0.56431 27.09538 1.000 32.88000 222 ALA A N 1
ATOM 1664 C CA . ALA A 1 222 ? 23.59332 -2.01875 27.14663 1.000 35.82000 222 ALA A CA 1
ATOM 1665 C C . ALA A 1 222 ? 22.86035 -2.45999 28.40414 1.000 37.20000 222 ALA A C 1
ATOM 1666 O O . ALA A 1 222 ? 23.28346 -2.12307 29.51141 1.000 39.36000 222 ALA A O 1
ATOM 1668 N N . LYS A 1 223 ? 21.74461 -3.16987 28.23912 1.000 35.32000 223 LYS A N 1
ATOM 1669 C CA . LYS A 1 223 ? 21.06601 -3.78151 29.37818 1.000 37.36000 223 LYS A CA 1
ATOM 1670 C C . LYS A 1 223 ? 21.80501 -5.06006 29.73918 1.000 37.54000 223 LYS A C 1
ATOM 1671 O O . LYS A 1 223 ? 21.76668 -6.04320 28.99490 1.000 37.68000 223 LYS A O 1
ATOM 1677 N N . VAL A 1 224 ? 22.48565 -5.04676 30.88036 1.000 38.71000 224 VAL A N 1
ATOM 1678 C CA . VAL A 1 224 ? 23.15987 -6.24008 31.38095 1.000 40.01000 224 VAL A CA 1
ATOM 1679 C C . VAL A 1 224 ? 22.15009 -7.07676 32.16182 1.000 42.21000 224 VAL A C 1
ATOM 1680 O O . VAL A 1 224 ? 21.94728 -6.86828 33.36458 1.000 42.21000 224 VAL A O 1
ATOM 1684 N N . GLU A 1 225 ? 21.50113 -8.02289 31.47801 1.000 40.29000 225 GLU A N 1
ATOM 1685 C CA . GLU A 1 225 ? 20.48370 -8.86213 32.09185 1.000 43.98000 225 GLU A CA 1
ATOM 1686 C C . GLU A 1 225 ? 20.79407 -10.35169 32.04822 1.000 47.10000 225 GLU A C 1
ATOM 1687 O O . GLU A 1 225 ? 19.94974 -11.15484 32.47200 1.000 41.41000 225 GLU A O 1
ATOM 1693 N N . ARG A 1 226 ? 21.95226 -10.74801 31.53300 1.000 39.65000 226 ARG A N 1
ATOM 1694 C CA . ARG A 1 226 ? 22.22502 -12.14421 31.25775 1.000 44.97000 226 ARG A CA 1
ATOM 1695 C C . ARG A 1 226 ? 23.46472 -12.59528 32.01498 1.000 47.02000 226 ARG A C 1
ATOM 1696 O O . ARG A 1 226 ? 24.49159 -11.90647 32.01806 1.000 42.96000 226 ARG A O 1
ATOM 1704 N N . ALA A 1 227 ? 23.36549 -13.77779 32.63192 1.000 49.11000 227 ALA A N 1
ATOM 1705 C CA . ALA A 1 227 ? 24.54911 -14.43723 33.16989 1.000 46.90000 227 ALA A CA 1
ATOM 1706 C C . ALA A 1 227 ? 25.70514 -14.46352 32.16603 1.000 44.22000 227 ALA A C 1
ATOM 1707 O O . ALA A 1 227 ? 26.87029 -14.43635 32.57195 1.000 49.24000 227 ALA A O 1
ATOM 1709 N N . GLU A 1 228 ? 25.40838 -14.48213 30.85949 1.000 40.90000 228 GLU A N 1
ATOM 1710 C CA . GLU A 1 228 ? 26.46378 -14.53109 29.85151 1.000 46.39000 228 GLU A CA 1
ATOM 1711 C C . GLU A 1 228 ? 27.29958 -13.25898 29.81427 1.000 47.71000 228 GLU A C 1
ATOM 1712 O O . GLU A 1 228 ? 28.44736 -13.29117 29.34304 1.000 46.11000 228 GLU A O 1
ATOM 1718 N N . ALA A 1 229 ? 26.74180 -12.13671 30.27606 1.000 40.41000 229 ALA A N 1
ATOM 1719 C CA . ALA A 1 229 ? 27.46376 -10.86965 30.23146 1.000 41.25000 229 ALA A CA 1
ATOM 1720 C C . ALA A 1 229 ? 28.43039 -10.70119 31.39436 1.000 43.11000 229 ALA A C 1
ATOM 1721 O O . ALA A 1 229 ? 29.39594 -9.94351 31.28130 1.000 43.14000 229 ALA A O 1
ATOM 1723 N N . VAL A 1 230 ? 28.19194 -11.37143 32.51971 1.000 45.27000 230 VAL A N 1
ATOM 1724 C CA . VAL A 1 230 ? 28.96209 -11.11609 33.72920 1.000 44.31000 230 VAL A CA 1
ATOM 1725 C C . VAL A 1 230 ? 29.78044 -12.33862 34.16104 1.000 51.49000 230 VAL A C 1
ATOM 1726 O O . VAL A 1 230 ? 30.26223 -12.39233 35.28772 1.000 53.52000 230 VAL A O 1
ATOM 1730 N N . CYS A 1 231 ? 29.97578 -13.31411 33.27680 1.000 47.62000 231 CYS A N 1
ATOM 1731 C CA . CYS A 1 231 ? 30.64520 -14.55020 33.66837 1.000 53.14000 231 CYS A CA 1
ATOM 1732 C C . CYS A 1 231 ? 32.16471 -14.46286 33.58269 1.000 50.86000 231 CYS A C 1
ATOM 1733 O O . CYS A 1 231 ? 32.84967 -15.43470 33.91222 1.000 45.27000 231 CYS A O 1
ATOM 1736 N N . SER A 1 232 ? 32.70738 -13.33314 33.15025 1.000 52.12000 232 SER A N 1
ATOM 1737 C CA . SER A 1 232 ? 34.14974 -13.14894 33.07211 1.000 49.75000 232 SER A CA 1
ATOM 1738 C C . SER A 1 232 ? 34.40277 -11.69915 32.72703 1.000 47.59000 232 SER A C 1
ATOM 1739 O O . SER A 1 232 ? 33.55496 -11.04327 32.11845 1.000 49.53000 232 SER A O 1
ATOM 1742 N N . GLN A 1 233 ? 35.58237 -11.20971 33.09926 1.000 50.63000 233 GLN A N 1
ATOM 1743 C CA . GLN A 1 233 ? 35.88566 -9.80640 32.84562 1.000 48.10000 233 GLN A CA 1
ATOM 1744 C C . GLN A 1 233 ? 35.99142 -9.51748 31.34561 1.000 46.07000 233 GLN A C 1
ATOM 1745 O O . GLN A 1 233 ? 35.65004 -8.41882 30.89668 1.000 40.60000 233 GLN A O 1
ATOM 1751 N N . ASP A 1 234 ? 36.40978 -10.49775 30.54356 1.000 46.30000 234 ASP A N 1
ATOM 1752 C CA . ASP A 1 234 ? 36.38559 -10.28693 29.10071 1.000 45.94000 234 ASP A CA 1
ATOM 1753 C C . ASP A 1 234 ? 34.95771 -10.10369 28.59540 1.000 45.91000 234 ASP A C 1
ATOM 1754 O O . ASP A 1 234 ? 34.68845 -9.19703 27.80095 1.000 43.41000 234 ASP A O 1
ATOM 1759 N N . ALA A 1 235 ? 34.02499 -10.93622 29.06280 1.000 44.80000 235 ALA A N 1
ATOM 1760 C CA . ALA A 1 235 ? 32.63203 -10.78842 28.65396 1.000 43.55000 235 ALA A CA 1
ATOM 1761 C C . ALA A 1 235 ? 32.08814 -9.41219 29.02945 1.000 43.45000 235 ALA A C 1
ATOM 1762 O O . ALA A 1 235 ? 31.44981 -8.72864 28.20948 1.000 45.26000 235 ALA A O 1
ATOM 1764 N N . MET A 1 236 ? 32.34538 -8.99262 30.27290 1.000 40.40000 236 MET A N 1
ATOM 1765 C CA . MET A 1 236 ? 31.85607 -7.71342 30.77955 1.000 42.41000 236 MET A CA 1
ATOM 1766 C C . MET A 1 236 ? 32.46858 -6.52806 30.02737 1.000 40.82000 236 MET A C 1
ATOM 1767 O O . MET A 1 236 ? 31.76488 -5.56527 29.69195 1.000 39.32000 236 MET A O 1
ATOM 1772 N N . ASP A 1 237 ? 33.77312 -6.58247 29.74689 1.000 39.26000 237 ASP A N 1
ATOM 1773 C CA . ASP A 1 237 ? 34.41699 -5.51956 28.97769 1.000 39.98000 237 ASP A CA 1
ATOM 1774 C C . ASP A 1 237 ? 33.87721 -5.47343 27.55271 1.000 46.07000 237 ASP A C 1
ATOM 1775 O O . ASP A 1 237 ? 33.74096 -4.38986 26.96636 1.000 40.65000 237 ASP A O 1
ATOM 1780 N N . ASP A 1 238 ? 33.57008 -6.64524 26.97544 1.000 47.56000 238 ASP A N 1
ATOM 1781 C CA . ASP A 1 238 ? 33.07693 -6.68286 25.60550 1.000 41.49000 238 ASP A CA 1
ATOM 1782 C C . ASP A 1 238 ? 31.73580 -5.97748 25.50052 1.000 41.51000 238 ASP A C 1
ATOM 1783 O O . ASP A 1 238 ? 31.53549 -5.16271 24.59483 1.000 46.17000 238 ASP A O 1
ATOM 1788 N N . ILE A 1 239 ? 30.81166 -6.26165 26.42780 1.000 38.87000 239 ILE A N 1
ATOM 1789 C CA . ILE A 1 239 ? 29.54336 -5.51889 26.45518 1.000 40.08000 239 ILE A CA 1
ATOM 1790 C C . ILE A 1 239 ? 29.78529 -4.02579 26.71706 1.000 39.54000 239 ILE A C 1
ATOM 1791 O O . ILE A 1 239 ? 29.30656 -3.17078 25.96867 1.000 39.95000 239 ILE A O 1
ATOM 1796 N N . ILE A 1 240 ? 30.51250 -3.68334 27.78587 1.000 39.39000 240 ILE A N 1
ATOM 1797 C CA . ILE A 1 240 ? 30.63026 -2.27572 28.16675 1.000 37.28000 240 ILE A CA 1
ATOM 1798 C C . ILE A 1 240 ? 31.22183 -1.44698 27.02655 1.000 37.79000 240 ILE A C 1
ATOM 1799 O O . ILE A 1 240 ? 30.67910 -0.39595 26.65706 1.000 36.97000 240 ILE A O 1
ATOM 1804 N N . LEU A 1 241 ? 32.34344 -1.89711 26.45011 1.000 36.01000 241 LEU A N 1
ATOM 1805 C CA . LEU A 1 241 ? 32.98345 -1.09506 25.40475 1.000 34.64000 241 LEU A CA 1
ATOM 1806 C C . LEU A 1 241 ? 32.07487 -0.90241 24.19236 1.000 35.10000 241 LEU A C 1
ATOM 1807 O O . LEU A 1 241 ? 32.16165 0.12717 23.51268 1.000 33.30000 241 LEU A O 1
ATOM 1812 N N . ALA A 1 242 ? 31.17939 -1.85157 23.91952 1.000 33.54000 242 ALA A N 1
ATOM 1813 C CA . ALA A 1 242 ? 30.24729 -1.65496 22.82355 1.000 32.84000 242 ALA A CA 1
ATOM 1814 C C . ALA A 1 242 ? 29.06794 -0.76714 23.21464 1.000 36.29000 242 ALA A C 1
ATOM 1815 O O . ALA A 1 242 ? 28.16237 -0.56944 22.39585 1.000 34.25000 242 ALA A O 1
ATOM 1817 N N . SER A 1 243 ? 29.06919 -0.21217 24.42683 1.000 35.68000 243 SER A N 1
ATOM 1818 C CA . SER A 1 243 ? 27.99632 0.63883 24.90993 1.000 34.40000 243 SER A CA 1
ATOM 1819 C C . SER A 1 243 ? 28.51075 2.05154 25.17074 1.000 32.66000 243 SER A C 1
ATOM 1820 O O . SER A 1 243 ? 29.70907 2.27136 25.35201 1.000 32.34000 243 SER A O 1
ATOM 1823 N N . ASP A 1 244 ? 27.57463 3.00907 25.16981 1.000 35.99000 244 ASP A N 1
ATOM 1824 C CA . ASP A 1 244 ? 27.75828 4.34048 25.74164 1.000 30.04000 244 ASP A CA 1
ATOM 1825 C C . ASP A 1 244 ? 27.30719 4.42505 27.19153 1.000 31.40000 244 ASP A C 1
ATOM 1826 O O . ASP A 1 244 ? 27.86785 5.21042 27.96043 1.000 33.76000 244 ASP A O 1
ATOM 1831 N N . VAL A 1 245 ? 26.29589 3.64572 27.58072 1.000 34.75000 245 VAL A N 1
ATOM 1832 C CA . VAL A 1 245 ? 25.79436 3.58945 28.95259 1.000 30.78000 245 VAL A CA 1
ATOM 1833 C C . VAL A 1 245 ? 25.57865 2.12956 29.30842 1.000 31.73000 245 VAL A C 1
ATOM 1834 O O . VAL A 1 245 ? 25.08922 1.34856 28.48629 1.000 33.37000 245 VAL A O 1
ATOM 1838 N N . VAL A 1 246 ? 25.92678 1.76251 30.53462 1.000 28.44000 246 VAL A N 1
ATOM 1839 C CA . VAL A 1 246 ? 25.67559 0.42790 31.05700 1.000 29.67000 246 VAL A CA 1
ATOM 1840 C C . VAL A 1 246 ? 24.44190 0.47555 31.95487 1.000 34.20000 246 VAL A C 1
ATOM 1841 O O . VAL A 1 246 ? 24.36503 1.30599 32.86670 1.000 38.95000 246 VAL A O 1
ATOM 1845 N N . MET A 1 247 ? 23.45709 -0.38505 31.69605 1.000 33.60000 247 MET A N 1
ATOM 1846 C CA . MET A 1 247 ? 22.28163 -0.46155 32.56002 1.000 35.80000 247 MET A CA 1
ATOM 1847 C C . MET A 1 247 ? 22.34600 -1.75493 33.34967 1.000 33.78000 247 MET A C 1
ATOM 1848 O O . MET A 1 247 ? 22.29698 -2.84538 32.76673 1.000 32.56000 247 MET A O 1
ATOM 1853 N N . VAL A 1 248 ? 22.43850 -1.62182 34.67238 1.000 31.00000 248 VAL A N 1
ATOM 1854 C CA . VAL A 1 248 ? 22.45849 -2.76250 35.58475 1.000 37.59000 248 VAL A CA 1
ATOM 1855 C C . VAL A 1 248 ? 20.99906 -3.12210 35.87137 1.000 36.35000 248 VAL A C 1
ATOM 1856 O O . VAL A 1 248 ? 20.31906 -2.45765 36.65288 1.000 38.36000 248 VAL A O 1
ATOM 1860 N N . ALA A 1 249 ? 20.51140 -4.17227 35.22187 1.000 37.05000 249 ALA A N 1
ATOM 1861 C CA . ALA A 1 249 ? 19.09776 -4.55491 35.21312 1.000 40.03000 249 ALA A CA 1
ATOM 1862 C C . ALA A 1 249 ? 18.93951 -5.77066 36.11698 1.000 42.58000 249 ALA A C 1
ATOM 1863 O O . ALA A 1 249 ? 19.21631 -6.89688 35.70445 1.000 48.39000 249 ALA A O 1
ATOM 1865 N N . ARG A 1 250 ? 18.47394 -5.55214 37.34064 1.000 44.01000 250 ARG A N 1
ATOM 1866 C CA . ARG A 1 250 ? 18.68448 -6.53511 38.39711 1.000 48.16000 250 ARG A CA 1
ATOM 1867 C C . ARG A 1 250 ? 17.66610 -7.68013 38.40488 1.000 55.45000 250 ARG A C 1
ATOM 1868 O O . ARG A 1 250 ? 17.99457 -8.76151 38.90786 1.000 56.41000 250 ARG A O 1
ATOM 1876 N N . GLY A 1 251 ? 16.46915 -7.49558 37.83851 1.000 52.89000 251 GLY A N 1
ATOM 1877 C CA . GLY A 1 251 ? 15.43530 -8.51518 37.86311 1.000 46.69000 251 GLY A CA 1
ATOM 1878 C C . GLY A 1 251 ? 15.85486 -9.82863 37.23777 1.000 57.99000 251 GLY A C 1
ATOM 1879 O O . GLY A 1 251 ? 16.11456 -10.82492 37.93905 1.000 63.01000 251 GLY A O 1
ATOM 1880 N N . ASP A 1 252 ? 15.95857 -9.82115 35.90424 1.000 59.68000 252 ASP A N 1
ATOM 1881 C CA . ASP A 1 252 ? 16.34056 -11.02514 35.16888 1.000 56.44000 252 ASP A CA 1
ATOM 1882 C C . ASP A 1 252 ? 17.74606 -11.49720 35.54594 1.000 53.60000 252 ASP A C 1
ATOM 1883 O O . ASP A 1 252 ? 17.97563 -12.70566 35.70925 1.000 49.05000 252 ASP A O 1
ATOM 1888 N N . LEU A 1 253 ? 18.69935 -10.55738 35.69094 1.000 49.80000 253 LEU A N 1
ATOM 1889 C CA . LEU A 1 253 ? 20.09540 -10.93347 35.94069 1.000 51.77000 253 LEU A CA 1
ATOM 1890 C C . LEU A 1 253 ? 20.25321 -11.61591 37.29648 1.000 51.80000 253 LEU A C 1
ATOM 1891 O O . LEU A 1 253 ? 21.02513 -12.57240 37.44089 1.000 44.02000 253 LEU A O 1
ATOM 1896 N N . GLY A 1 254 ? 19.51975 -11.13796 38.30147 1.000 57.22000 254 GLY A N 1
ATOM 1897 C CA . GLY A 1 254 ? 19.54853 -11.78312 39.59334 1.000 56.73000 254 GLY A CA 1
ATOM 1898 C C . GLY A 1 254 ? 18.80511 -13.09603 39.60885 1.000 56.95000 254 GLY A C 1
ATOM 1899 O O . GLY A 1 254 ? 19.12220 -13.97163 40.41141 1.000 57.38000 254 GLY A O 1
ATOM 1900 N N . VAL A 1 255 ? 17.79350 -13.25067 38.74934 1.000 59.81000 255 VAL A N 1
ATOM 1901 C CA . VAL A 1 255 ? 17.13878 -14.55867 38.68995 1.000 57.16000 255 VAL A CA 1
ATOM 1902 C C . VAL A 1 255 ? 18.04374 -15.60621 38.04476 1.000 53.46000 255 VAL A C 1
ATOM 1903 O O . VAL A 1 255 ? 18.01738 -16.78098 38.43317 1.000 58.15000 255 VAL A O 1
ATOM 1907 N N . GLU A 1 256 ? 18.85081 -15.21570 37.05662 1.000 54.69000 256 GLU A N 1
ATOM 1908 C CA . GLU A 1 256 ? 19.66257 -16.19987 36.34443 1.000 53.93000 256 GLU A CA 1
ATOM 1909 C C . GLU A 1 256 ? 20.83183 -16.68412 37.19708 1.000 56.09000 256 GLU A C 1
ATOM 1910 O O . GLU A 1 256 ? 20.93037 -17.87820 37.50870 1.000 61.77000 256 GLU A O 1
ATOM 1916 N N . ILE A 1 257 ? 21.73658 -15.77562 37.57685 1.000 55.48000 257 ILE A N 1
ATOM 1917 C CA . ILE A 1 257 ? 22.73408 -16.06090 38.60851 1.000 55.26000 257 ILE A CA 1
ATOM 1918 C C . ILE A 1 257 ? 21.99862 -15.93193 39.93350 1.000 57.77000 257 ILE A C 1
ATOM 1919 O O . ILE A 1 257 ? 20.79220 -15.68084 39.94642 1.000 56.00000 257 ILE A O 1
ATOM 1924 N N . GLY A 1 258 ? 22.67373 -16.11212 41.05804 1.000 55.32000 258 GLY A N 1
ATOM 1925 C CA . GLY A 1 258 ? 21.97475 -15.98574 42.32966 1.000 59.10000 258 GLY A CA 1
ATOM 1926 C C . GLY A 1 258 ? 21.66689 -14.54182 42.69204 1.000 56.79000 258 GLY A C 1
ATOM 1927 O O . GLY A 1 258 ? 22.41059 -13.61708 42.35657 1.000 61.45000 258 GLY A O 1
ATOM 1928 N N . ASP A 1 259 ? 20.54684 -14.34072 43.39357 1.000 56.87000 259 ASP A N 1
ATOM 1929 C CA . ASP A 1 259 ? 20.27929 -13.02558 43.98030 1.000 57.60000 259 ASP A CA 1
ATOM 1930 C C . ASP A 1 259 ? 21.37645 -12.56249 44.93897 1.000 59.33000 259 ASP A C 1
ATOM 1931 O O . ASP A 1 259 ? 21.71845 -11.36546 44.91011 1.000 55.12000 259 ASP A O 1
ATOM 1936 N N . PRO A 1 260 ? 21.95226 -13.40944 45.80320 1.000 58.67000 260 PRO A N 1
ATOM 1937 C CA . PRO A 1 260 ? 23.16469 -12.96600 46.51073 1.000 57.33000 260 PRO A CA 1
ATOM 1938 C C . PRO A 1 260 ? 24.30886 -12.55382 45.58921 1.000 51.42000 260 PRO A C 1
ATOM 1939 O O . PRO A 1 260 ? 24.96861 -11.54975 45.87243 1.000 57.69000 260 PRO A O 1
ATOM 1943 N N . GLU A 1 261 ? 24.57411 -13.27233 44.49749 1.000 48.49000 261 GLU A N 1
ATOM 1944 C CA . GLU A 1 261 ? 25.72818 -12.89843 43.67731 1.000 50.85000 261 GLU A CA 1
ATOM 1945 C C . GLU A 1 261 ? 25.49742 -11.59718 42.90672 1.000 45.56000 261 GLU A C 1
ATOM 1946 O O . GLU A 1 261 ? 26.46324 -10.96761 42.43281 1.000 47.69000 261 GLU A O 1
ATOM 1952 N N . LEU A 1 262 ? 24.24974 -11.14230 42.86459 1.000 46.81000 262 LEU A N 1
ATOM 1953 C CA . LEU A 1 262 ? 23.90370 -9.87561 42.23400 1.000 47.97000 262 LEU A CA 1
ATOM 1954 C C . LEU A 1 262 ? 24.60193 -8.68096 42.88817 1.000 44.42000 262 LEU A C 1
ATOM 1955 O O . LEU A 1 262 ? 24.94688 -7.72520 42.19615 1.000 47.96000 262 LEU A O 1
ATOM 1960 N N . VAL A 1 263 ? 24.76910 -8.67251 44.21352 1.000 41.40000 263 VAL A N 1
ATOM 1961 C CA . VAL A 1 263 ? 25.30928 -7.47448 44.86291 1.000 40.84000 263 VAL A CA 1
ATOM 1962 C C . VAL A 1 263 ? 26.74934 -7.22995 44.42332 1.000 42.37000 263 VAL A C 1
ATOM 1963 O O . VAL A 1 263 ? 27.13763 -6.10739 44.05077 1.000 37.82000 263 VAL A O 1
ATOM 1967 N N . GLY A 1 264 ? 27.57606 -8.27125 44.50833 1.000 40.52000 264 GLY A N 1
ATOM 1968 C CA . GLY A 1 264 ? 28.90227 -8.17615 43.94643 1.000 34.41000 264 GLY A CA 1
ATOM 1969 C C . GLY A 1 264 ? 28.87973 -7.74489 42.49701 1.000 37.18000 264 GLY A C 1
ATOM 1970 O O . GLY A 1 264 ? 29.62800 -6.84938 42.09808 1.000 38.83000 264 GLY A O 1
ATOM 1971 N N . ILE A 1 265 ? 28.00014 -8.35645 41.69121 1.000 38.05000 265 ILE A N 1
ATOM 1972 C CA . ILE A 1 265 ? 27.99519 -8.06592 40.25346 1.000 38.79000 265 ILE A CA 1
ATOM 1973 C C . ILE A 1 265 ? 27.61118 -6.61083 39.97433 1.000 34.96000 265 ILE A C 1
ATOM 1974 O O . ILE A 1 265 ? 28.13520 -5.98397 39.04332 1.000 33.61000 265 ILE A O 1
ATOM 1979 N N . GLN A 1 266 ? 26.67907 -6.06276 40.74810 1.000 29.93000 266 GLN A N 1
ATOM 1980 C CA . GLN A 1 266 ? 26.27025 -4.67497 40.56181 1.000 33.30000 266 GLN A CA 1
ATOM 1981 C C . GLN A 1 266 ? 27.42810 -3.74337 40.88418 1.000 35.17000 266 GLN A C 1
ATOM 1982 O O . GLN A 1 266 ? 27.77960 -2.85715 40.09064 1.000 35.67000 266 GLN A O 1
ATOM 1988 N N . LYS A 1 267 ? 28.02814 -3.93320 42.05701 1.000 30.53000 267 LYS A N 1
ATOM 1989 C CA . LYS A 1 267 ? 29.17210 -3.11975 42.41130 1.000 31.88000 267 LYS A CA 1
ATOM 1990 C C . LYS A 1 267 ? 30.26031 -3.21346 41.33788 1.000 31.07000 267 LYS A C 1
ATOM 1991 O O . LYS A 1 267 ? 30.85810 -2.19446 40.93913 1.000 33.54000 267 LYS A O 1
ATOM 1997 N N . ALA A 1 268 ? 30.46310 -4.40502 40.79430 1.000 26.18000 268 ALA A N 1
ATOM 1998 C CA . ALA A 1 268 ? 31.52550 -4.58856 39.81694 1.000 31.38000 268 ALA A CA 1
ATOM 1999 C C . ALA A 1 268 ? 31.21339 -3.86698 38.50569 1.000 33.74000 268 ALA A C 1
ATOM 2000 O O . ALA A 1 268 ? 32.10872 -3.24646 37.91757 1.000 32.37000 268 ALA A O 1
ATOM 2002 N N . LEU A 1 269 ? 29.95472 -3.94279 38.03024 1.000 29.06000 269 LEU A N 1
ATOM 2003 C CA . LEU A 1 269 ? 29.58256 -3.31004 36.76246 1.000 30.09000 269 LEU A CA 1
ATOM 2004 C C . LEU A 1 269 ? 29.66281 -1.79422 36.84655 1.000 31.52000 269 LEU A C 1
ATOM 2005 O O . LEU A 1 269 ? 30.13183 -1.14196 35.90897 1.000 28.48000 269 LEU A O 1
ATOM 2010 N N . ILE A 1 270 ? 29.18432 -1.21773 37.95042 1.000 30.70000 270 ILE A N 1
ATOM 2011 C CA . ILE A 1 270 ? 29.30370 0.22424 38.13734 1.000 31.16000 270 ILE A CA 1
ATOM 2012 C C . ILE A 1 270 ? 30.77041 0.64907 38.10791 1.000 33.19000 270 ILE A C 1
ATOM 2013 O O . ILE A 1 270 ? 31.15591 1.58877 37.38577 1.000 30.71000 270 ILE A O 1
ATOM 2018 N N . ARG A 1 271 ? 31.61293 -0.04209 38.88724 1.000 33.35000 271 ARG A N 1
ATOM 2019 C CA . ARG A 1 271 ? 33.02571 0.32218 38.93701 1.000 30.27000 271 ARG A CA 1
ATOM 2020 C C . ARG A 1 271 ? 33.67643 0.20977 37.56084 1.000 34.80000 271 ARG A C 1
ATOM 2021 O O . ARG A 1 271 ? 34.43971 1.09247 37.14821 1.000 34.05000 271 ARG A O 1
ATOM 2029 N N . ARG A 1 272 ? 33.37826 -0.86031 36.82109 1.000 34.55000 272 ARG A N 1
ATOM 2030 C CA . ARG A 1 272 ? 34.00708 -1.01970 35.51387 1.000 31.71000 272 ARG A CA 1
ATOM 2031 C C . ARG A 1 272 ? 33.50473 0.02764 34.51928 1.000 34.66000 272 ARG A C 1
ATOM 2032 O O . ARG A 1 272 ? 34.29315 0.58613 33.74249 1.000 30.19000 272 ARG A O 1
ATOM 2040 N N . ALA A 1 273 ? 32.19760 0.30913 34.52371 1.000 31.84000 273 ALA A N 1
ATOM 2041 C CA . ALA A 1 273 ? 31.67668 1.33941 33.64073 1.000 30.62000 273 ALA A CA 1
ATOM 2042 C C . ALA A 1 273 ? 32.40903 2.65754 33.86563 1.000 33.30000 273 ALA A C 1
ATOM 2043 O O . ALA A 1 273 ? 32.83930 3.32189 32.91010 1.000 30.32000 273 ALA A O 1
ATOM 2045 N N . ARG A 1 274 ? 32.57039 3.05095 35.13159 1.000 35.87000 274 ARG A N 1
ATOM 2046 C CA . ARG A 1 274 ? 33.24236 4.32042 35.37468 1.000 33.54000 274 ARG A CA 1
ATOM 2047 C C . ARG A 1 274 ? 34.70777 4.25066 34.96271 1.000 32.06000 274 ARG A C 1
ATOM 2048 O O . ARG A 1 274 ? 35.26627 5.24513 34.49272 1.000 35.55000 274 ARG A O 1
ATOM 2056 N N . GLN A 1 275 ? 35.33704 3.08936 35.08662 1.000 29.50000 275 GLN A N 1
ATOM 2057 C CA . GLN A 1 275 ? 36.72531 3.01146 34.67410 1.000 28.69000 275 GLN A CA 1
ATOM 2058 C C . GLN A 1 275 ? 36.85631 3.20120 33.17782 1.000 33.45000 275 GLN A C 1
ATOM 2059 O O . GLN A 1 275 ? 37.84485 3.78068 32.70847 1.000 39.35000 275 GLN A O 1
ATOM 2065 N N . LEU A 1 276 ? 35.88240 2.73468 32.41138 1.000 32.75000 276 LEU A N 1
ATOM 2066 C CA . LEU A 1 276 ? 35.97895 2.83398 30.96381 1.000 29.51000 276 LEU A CA 1
ATOM 2067 C C . LEU A 1 276 ? 35.32621 4.08162 30.44733 1.000 29.23000 276 LEU A C 1
ATOM 2068 O O . LEU A 1 276 ? 35.04497 4.16925 29.25061 1.000 32.97000 276 LEU A O 1
ATOM 2073 N N . ASN A 1 277 ? 35.07836 5.04451 31.32565 1.000 31.85000 277 ASN A N 1
ATOM 2074 C CA . ASN A 1 277 ? 34.48358 6.32734 30.95009 1.000 35.09000 277 ASN A CA 1
ATOM 2075 C C . ASN A 1 277 ? 33.10313 6.16337 30.32357 1.000 31.92000 277 ASN A C 1
ATOM 2076 O O . ASN A 1 277 ? 32.75058 6.88911 29.39888 1.000 35.71000 277 ASN A O 1
ATOM 2081 N N . ARG A 1 278 ? 32.30857 5.21477 30.83165 1.000 33.52000 278 ARG A N 1
ATOM 2082 C CA . ARG A 1 278 ? 30.89436 5.10420 30.47676 1.000 32.84000 278 ARG A CA 1
ATOM 2083 C C . ARG A 1 278 ? 30.02643 5.39982 31.69581 1.000 30.85000 278 ARG A C 1
ATOM 2084 O O . ARG A 1 278 ? 30.43083 5.16335 32.83877 1.000 31.28000 278 ARG A O 1
ATOM 2092 N N . ALA A 1 279 ? 28.84577 5.95021 31.44626 1.000 29.74000 279 ALA A N 1
ATOM 2093 C CA . ALA A 1 279 ? 27.88315 6.20427 32.51006 1.000 30.77000 279 ALA A CA 1
ATOM 2094 C C . ALA A 1 279 ? 27.12646 4.91516 32.83551 1.000 34.48000 279 ALA A C 1
ATOM 2095 O O . ALA A 1 279 ? 27.10033 3.96756 32.03832 1.000 34.44000 279 ALA A O 1
ATOM 2097 N N . VAL A 1 280 ? 26.48974 4.87292 34.00381 1.000 28.82000 280 VAL A N 1
ATOM 2098 C CA . VAL A 1 280 ? 25.80760 3.64635 34.39206 1.000 32.18000 280 VAL A CA 1
ATOM 2099 C C . VAL A 1 280 ? 24.49166 3.94816 35.10385 1.000 34.58000 280 VAL A C 1
ATOM 2100 O O . VAL A 1 280 ? 24.42012 4.81771 35.97762 1.000 36.76000 280 VAL A O 1
ATOM 2104 N N . ILE A 1 281 ? 23.45072 3.20892 34.73592 1.000 35.86000 281 ILE A N 1
ATOM 2105 C CA . ILE A 1 281 ? 22.14782 3.25595 35.39264 1.000 37.20000 281 ILE A CA 1
ATOM 2106 C C . ILE A 1 281 ? 21.95986 1.99772 36.23322 1.000 36.57000 281 ILE A C 1
ATOM 2107 O O . ILE A 1 281 ? 22.28883 0.88694 35.79540 1.000 36.20000 281 ILE A O 1
ATOM 2112 N N . THR A 1 282 ? 21.42756 2.17185 37.43656 1.000 35.46000 282 THR A N 1
ATOM 2113 C CA . THR A 1 282 ? 21.00325 1.06067 38.27034 1.000 34.78000 282 THR A CA 1
ATOM 2114 C C . THR A 1 282 ? 19.48832 0.98825 38.19750 1.000 36.37000 282 THR A C 1
ATOM 2115 O O . THR A 1 282 ? 18.80534 1.99232 38.43104 1.000 38.70000 282 THR A O 1
ATOM 2119 N N . ALA A 1 283 ? 18.96148 -0.17959 37.84498 1.000 36.71000 283 ALA A N 1
ATOM 2120 C CA . ALA A 1 283 ? 17.59235 -0.22123 37.35507 1.000 38.21000 283 ALA A CA 1
ATOM 2121 C C . ALA A 1 283 ? 16.86939 -1.46576 37.84408 1.000 51.68000 283 ALA A C 1
ATOM 2122 O O . ALA A 1 283 ? 17.40580 -2.27428 38.61370 1.000 46.65000 283 ALA A O 1
ATOM 2124 N N . THR A 1 284 ? 15.68946 -1.63300 37.22934 1.000 61.06000 284 THR A N 1
ATOM 2125 C CA . THR A 1 284 ? 14.47482 -2.33628 37.62724 1.000 65.09000 284 THR A CA 1
ATOM 2126 C C . THR A 1 284 ? 13.58669 -1.40214 38.42585 1.000 67.20000 284 THR A C 1
ATOM 2127 O O . THR A 1 284 ? 13.29498 -0.27121 37.99711 1.000 58.66000 284 THR A O 1
ATOM 2131 N N . GLN A 1 285 ? 13.18893 -1.89526 39.60253 1.000 64.04000 285 GLN A N 1
ATOM 2132 C CA . GLN A 1 285 ? 12.15173 -1.32767 40.45221 1.000 64.12000 285 GLN A CA 1
ATOM 2133 C C . GLN A 1 285 ? 12.80022 -1.00938 41.79274 1.000 66.53000 285 GLN A C 1
ATOM 2134 O O . GLN A 1 285 ? 12.71157 -1.80748 42.73255 1.000 67.10000 285 GLN A O 1
ATOM 2140 N N . MET A 1 286 ? 13.45294 0.15512 41.87241 1.000 55.96000 286 MET A N 1
ATOM 2141 C CA . MET A 1 286 ? 14.20926 0.48950 43.07167 1.000 48.21000 286 MET A CA 1
ATOM 2142 C C . MET A 1 286 ? 13.29488 0.62714 44.27552 1.000 50.44000 286 MET A C 1
ATOM 2143 O O . MET A 1 286 ? 13.60375 0.11246 45.36095 1.000 54.59000 286 MET A O 1
ATOM 2148 N N . MET A 1 287 ? 12.17002 1.31742 44.10682 1.000 44.32000 287 MET A N 1
ATOM 2149 C CA . MET A 1 287 ? 11.28960 1.58366 45.23690 1.000 47.74000 287 MET A CA 1
ATOM 2150 C C . MET A 1 287 ? 9.93265 0.94342 45.01695 1.000 49.91000 287 MET A C 1
ATOM 2151 O O . MET A 1 287 ? 8.90124 1.61528 45.05872 1.000 47.35000 287 MET A O 1
ATOM 2156 N N . GLU A 1 288 ? 9.95471 -0.37834 44.83011 1.000 58.73000 288 GLU A N 1
ATOM 2157 C CA . GLU A 1 288 ? 8.78209 -1.13345 44.41213 1.000 54.48000 288 GLU A CA 1
ATOM 2158 C C . GLU A 1 288 ? 7.55339 -0.80429 45.25876 1.000 56.86000 288 GLU A C 1
ATOM 2159 O O . GLU A 1 288 ? 6.46806 -0.54493 44.71846 1.000 56.60000 288 GLU A O 1
ATOM 2165 N N . SER A 1 289 ? 7.71270 -0.75725 46.58955 1.000 50.06000 289 SER A N 1
ATOM 2166 C CA . SER A 1 289 ? 6.55796 -0.57724 47.46669 1.000 44.55000 289 SER A CA 1
ATOM 2167 C C . SER A 1 289 ? 5.75131 0.68949 47.16415 1.000 51.91000 289 SER A C 1
ATOM 2168 O O . SER A 1 289 ? 4.60753 0.80300 47.62207 1.000 50.33000 289 SER A O 1
ATOM 2171 N N . MET A 1 290 ? 6.29456 1.63775 46.40305 1.000 50.44000 290 MET A N 1
ATOM 2172 C CA . MET A 1 290 ? 5.56630 2.86981 46.13115 1.000 49.62000 290 MET A CA 1
ATOM 2173 C C . MET A 1 290 ? 4.66551 2.77790 44.90659 1.000 49.48000 290 MET A C 1
ATOM 2174 O O . MET A 1 290 ? 4.01027 3.76933 44.56663 1.000 50.00000 290 MET A O 1
ATOM 2179 N N . ILE A 1 291 ? 4.59520 1.61609 44.24253 1.000 48.23000 291 ILE A N 1
ATOM 2180 C CA . ILE A 1 291 ? 3.47171 1.40340 43.33149 1.000 56.53000 291 ILE A CA 1
ATOM 2181 C C . ILE A 1 291 ? 2.17488 1.55959 44.09857 1.000 55.22000 291 ILE A C 1
ATOM 2182 O O . ILE A 1 291 ? 1.18024 2.07844 43.57116 1.000 59.26000 291 ILE A O 1
ATOM 2187 N N . THR A 1 292 ? 2.18913 1.17047 45.37234 1.000 57.36000 292 THR A N 1
ATOM 2188 C CA . THR A 1 292 ? 1.00946 1.01999 46.21456 1.000 61.96000 292 THR A CA 1
ATOM 2189 C C . THR A 1 292 ? 0.93734 1.99880 47.37911 1.000 60.90000 292 THR A C 1
ATOM 2190 O O . THR A 1 292 ? -0.13832 2.53051 47.65378 1.000 67.68000 292 THR A O 1
ATOM 2194 N N . ASN A 1 293 ? 2.05618 2.26022 48.07390 1.000 59.89000 293 ASN A N 1
ATOM 2195 C CA . ASN A 1 293 ? 2.10017 2.98544 49.33948 1.000 58.38000 293 ASN A CA 1
ATOM 2196 C C . ASN A 1 293 ? 2.84500 4.31469 49.19605 1.000 59.36000 293 ASN A C 1
ATOM 2197 O O . ASN A 1 293 ? 3.79629 4.41422 48.41670 1.000 56.72000 293 ASN A O 1
ATOM 2202 N N . PRO A 1 294 ? 2.46135 5.34826 49.94834 1.000 58.28000 294 PRO A N 1
ATOM 2203 C CA . PRO A 1 294 ? 3.04251 6.68294 49.74906 1.000 55.85000 294 PRO A CA 1
ATOM 2204 C C . PRO A 1 294 ? 4.41943 6.88588 50.36435 1.000 53.56000 294 PRO A C 1
ATOM 2205 O O . PRO A 1 294 ? 4.85891 8.03404 50.47702 1.000 51.63000 294 PRO A O 1
ATOM 2209 N N . MET A 1 295 ? 5.09696 5.82423 50.78614 1.000 45.86000 295 MET A N 1
ATOM 2210 C CA . MET A 1 295 ? 6.39918 5.93841 51.41461 1.000 47.64000 295 MET A CA 1
ATOM 2211 C C . MET A 1 295 ? 7.16030 4.66128 51.12802 1.000 50.52000 295 MET A C 1
ATOM 2212 O O . MET A 1 295 ? 6.55231 3.58586 51.03531 1.000 51.69000 295 MET A O 1
ATOM 2217 N N . PRO A 1 296 ? 8.48052 4.73767 51.00395 1.000 47.09000 296 PRO A N 1
ATOM 2218 C CA . PRO A 1 296 ? 9.27798 3.53803 50.74886 1.000 45.57000 296 PRO A CA 1
ATOM 2219 C C . PRO A 1 296 ? 9.49897 2.66276 51.97373 1.000 49.37000 296 PRO A C 1
ATOM 2220 O O . PRO A 1 296 ? 9.38547 3.07872 53.13110 1.000 49.49000 296 PRO A O 1
ATOM 2224 N N . THR A 1 297 ? 9.83374 1.41537 51.65957 1.000 52.79000 297 THR A N 1
ATOM 2225 C CA . THR A 1 297 ? 10.44035 0.46770 52.58080 1.000 43.37000 297 THR A CA 1
ATOM 2226 C C . THR A 1 297 ? 11.83682 0.93271 53.00420 1.000 49.12000 297 THR A C 1
ATOM 2227 O O . THR A 1 297 ? 12.57132 1.55828 52.22910 1.000 51.50000 297 THR A O 1
ATOM 2231 N N . ARG A 1 298 ? 12.19902 0.64372 54.25943 1.000 49.91000 298 ARG A N 1
ATOM 2232 C CA . ARG A 1 298 ? 13.55282 0.94721 54.72035 1.000 50.91000 298 ARG A CA 1
ATOM 2233 C C . ARG A 1 298 ? 14.59278 0.22633 53.87018 1.000 49.11000 298 ARG A C 1
ATOM 2234 O O . ARG A 1 298 ? 15.59901 0.82468 53.46164 1.000 45.82000 298 ARG A O 1
ATOM 2242 N N . ALA A 1 299 ? 14.34925 -1.05619 53.57150 1.000 48.33000 299 ALA A N 1
ATOM 2243 C CA . ALA A 1 299 ? 15.22861 -1.81181 52.67902 1.000 46.92000 299 ALA A CA 1
ATOM 2244 C C . ALA A 1 299 ? 15.38026 -1.13637 51.32074 1.000 48.30000 299 ALA A C 1
ATOM 2245 O O . ALA A 1 299 ? 16.47771 -1.11199 50.75854 1.000 44.78000 299 ALA A O 1
ATOM 2247 N N . GLU A 1 300 ? 14.28427 -0.59508 50.77308 1.000 50.65000 300 GLU A N 1
ATOM 2248 C CA . GLU A 1 300 ? 14.34267 0.10789 49.49069 1.000 47.40000 300 GLU A CA 1
ATOM 2249 C C . GLU A 1 300 ? 15.20573 1.36312 49.58034 1.000 42.31000 300 GLU A C 1
ATOM 2250 O O . GLU A 1 300 ? 15.97443 1.66828 48.65914 1.000 42.61000 300 GLU A O 1
ATOM 2256 N N . VAL A 1 301 ? 15.08867 2.09753 50.68496 1.000 45.87000 301 VAL A N 1
ATOM 2257 C CA . VAL A 1 301 ? 15.96843 3.23539 50.94570 1.000 48.19000 301 VAL A CA 1
ATOM 2258 C C . VAL A 1 301 ? 17.42976 2.79433 50.93394 1.000 47.48000 301 VAL A C 1
ATOM 2259 O O . VAL A 1 301 ? 18.27662 3.41274 50.27582 1.000 42.22000 301 VAL A O 1
ATOM 2263 N N . MET A 1 302 ? 17.74651 1.74342 51.70113 1.000 45.36000 302 MET A N 1
ATOM 2264 C CA . MET A 1 302 ? 19.12603 1.26851 51.81160 1.000 44.52000 302 MET A CA 1
ATOM 2265 C C . MET A 1 302 ? 19.64264 0.77740 50.47092 1.000 41.73000 302 MET A C 1
ATOM 2266 O O . MET A 1 302 ? 20.82729 0.93783 50.15216 1.000 40.57000 302 MET A O 1
ATOM 2271 N N . ASP A 1 303 ? 18.76377 0.16508 49.67932 1.000 43.46000 303 ASP A N 1
ATOM 2272 C CA . ASP A 1 303 ? 19.11074 -0.24206 48.32700 1.000 42.10000 303 ASP A CA 1
ATOM 2273 C C . ASP A 1 303 ? 19.54513 0.96656 47.50927 1.000 43.60000 303 ASP A C 1
ATOM 2274 O O . ASP A 1 303 ? 20.68542 1.03332 47.02736 1.000 41.80000 303 ASP A O 1
ATOM 2279 N N . VAL A 1 304 ? 18.64580 1.94102 47.35767 1.000 43.76000 304 VAL A N 1
ATOM 2280 C CA . VAL A 1 304 ? 18.96343 3.13342 46.57565 1.000 39.88000 304 VAL A CA 1
ATOM 2281 C C . VAL A 1 304 ? 20.24613 3.78400 47.08200 1.000 44.15000 304 VAL A C 1
ATOM 2282 O O . VAL A 1 304 ? 21.12980 4.15042 46.29494 1.000 44.79000 304 VAL A O 1
ATOM 2286 N N . ALA A 1 305 ? 20.36614 3.93185 48.40433 1.000 41.42000 305 ALA A N 1
ATOM 2287 C CA . ALA A 1 305 ? 21.51187 4.61843 48.98831 1.000 39.33000 305 ALA A CA 1
ATOM 2288 C C . ALA A 1 305 ? 22.81028 3.86864 48.71165 1.000 45.45000 305 ALA A C 1
ATOM 2289 O O . ALA A 1 305 ? 23.85697 4.48500 48.45457 1.000 38.21000 305 ALA A O 1
ATOM 2291 N N . ASN A 1 306 ? 22.77059 2.53510 48.74495 1.000 40.73000 306 ASN A N 1
ATOM 2292 C CA . ASN A 1 306 ? 23.99033 1.81636 48.42486 1.000 39.53000 306 ASN A CA 1
ATOM 2293 C C . ASN A 1 306 ? 24.26299 1.80397 46.92494 1.000 38.75000 306 ASN A C 1
ATOM 2294 O O . ASN A 1 306 ? 25.42178 1.67864 46.51266 1.000 38.38000 306 ASN A O 1
ATOM 2299 N N . ALA A 1 307 ? 23.23624 1.93972 46.08901 1.000 39.80000 307 ALA A N 1
ATOM 2300 C CA . ALA A 1 307 ? 23.53396 2.12838 44.67087 1.000 38.57000 307 ALA A CA 1
ATOM 2301 C C . ALA A 1 307 ? 24.23813 3.45194 44.47435 1.000 36.81000 307 ALA A C 1
ATOM 2302 O O . ALA A 1 307 ? 25.24734 3.52670 43.77178 1.000 40.10000 307 ALA A O 1
ATOM 2304 N N . VAL A 1 308 ? 23.75516 4.49281 45.14644 1.000 35.23000 308 VAL A N 1
ATOM 2305 C CA . VAL A 1 308 ? 24.43242 5.77998 45.10633 1.000 31.77000 308 VAL A CA 1
ATOM 2306 C C . VAL A 1 308 ? 25.87453 5.62728 45.57218 1.000 37.19000 308 VAL A C 1
ATOM 2307 O O . VAL A 1 308 ? 26.81329 6.04677 44.88912 1.000 39.14000 308 VAL A O 1
ATOM 2311 N N . LEU A 1 309 ? 26.08279 4.99057 46.72394 1.000 41.21000 309 LEU A N 1
ATOM 2312 C CA . LEU A 1 309 ? 27.44792 4.89502 47.22378 1.000 39.69000 309 LEU A CA 1
ATOM 2313 C C . LEU A 1 309 ? 28.31415 4.00974 46.35142 1.000 38.75000 309 LEU A C 1
ATOM 2314 O O . LEU A 1 309 ? 29.54055 4.11305 46.43661 1.000 44.02000 309 LEU A O 1
ATOM 2319 N N . ASP A 1 310 ? 27.71527 3.14268 45.52799 1.000 35.31000 310 ASP A N 1
ATOM 2320 C CA . ASP A 1 310 ? 28.50098 2.26077 44.66740 1.000 36.75000 310 ASP A CA 1
ATOM 2321 C C . ASP A 1 310 ? 29.09914 2.99315 43.47246 1.000 39.50000 310 ASP A C 1
ATOM 2322 O O . ASP A 1 310 ? 29.98699 2.43581 42.80224 1.000 36.71000 310 ASP A O 1
ATOM 2327 N N . GLY A 1 311 ? 28.61733 4.19933 43.18324 1.000 33.63000 311 GLY A N 1
ATOM 2328 C CA . GLY A 1 311 ? 29.07210 4.99424 42.06159 1.000 33.58000 311 GLY A CA 1
ATOM 2329 C C . GLY A 1 311 ? 28.11541 5.11591 40.87878 1.000 35.25000 311 GLY A C 1
ATOM 2330 O O . GLY A 1 311 ? 28.57296 5.40839 39.76918 1.000 38.66000 311 GLY A O 1
ATOM 2331 N N . THR A 1 312 ? 26.82176 4.88815 41.07167 1.000 36.21000 312 THR A N 1
ATOM 2332 C CA . THR A 1 312 ? 25.90433 4.87752 39.94319 1.000 32.63000 312 THR A CA 1
ATOM 2333 C C . THR A 1 312 ? 25.67917 6.30511 39.43949 1.000 35.35000 312 THR A C 1
ATOM 2334 O O . THR A 1 312 ? 25.60323 7.25821 40.21610 1.000 31.72000 312 THR A O 1
ATOM 2338 N N . ASP A 1 313 ? 25.61264 6.47223 38.12527 1.000 34.46000 313 ASP A N 1
ATOM 2339 C CA . ASP A 1 313 ? 25.19831 7.77944 37.63329 1.000 36.15000 313 ASP A CA 1
ATOM 2340 C C . ASP A 1 313 ? 23.76847 8.07383 38.04374 1.000 33.78000 313 ASP A C 1
ATOM 2341 O O . ASP A 1 313 ? 23.42661 9.22122 38.36320 1.000 34.08000 313 ASP A O 1
ATOM 2346 N N . ALA A 1 314 ? 22.93331 7.04485 38.05642 1.000 30.84000 314 ALA A N 1
ATOM 2347 C CA . ALA A 1 314 ? 21.49361 7.23614 38.02210 1.000 38.45000 314 ALA A CA 1
ATOM 2348 C C . ALA A 1 314 ? 20.80040 5.99185 38.56011 1.000 40.06000 314 ALA A C 1
ATOM 2349 O O . ALA A 1 314 ? 21.38521 4.89694 38.62238 1.000 38.42000 314 ALA A O 1
ATOM 2351 N N . VAL A 1 315 ? 19.53856 6.18347 38.94634 1.000 34.73000 315 VAL A N 1
ATOM 2352 C CA . VAL A 1 315 ? 18.67044 5.12547 39.44964 1.000 34.13000 315 VAL A CA 1
ATOM 2353 C C . VAL A 1 315 ? 17.31748 5.29113 38.77109 1.000 37.01000 315 VAL A C 1
ATOM 2354 O O . VAL A 1 315 ? 16.92796 6.40448 38.39778 1.000 36.67000 315 VAL A O 1
ATOM 2358 N N . MET A 1 316 ? 16.60481 4.17507 38.58864 1.000 39.27000 316 MET A N 1
ATOM 2359 C CA . MET A 1 316 ? 15.46381 4.11329 37.67596 1.000 38.31000 316 MET A CA 1
ATOM 2360 C C . MET A 1 316 ? 14.18052 3.68791 38.38717 1.000 43.67000 316 MET A C 1
ATOM 2361 O O . MET A 1 316 ? 14.18738 2.78021 39.22691 1.000 46.36000 316 MET A O 1
ATOM 2366 N N . LEU A 1 317 ? 13.07435 4.32895 38.02483 1.000 39.44000 317 LEU A N 1
ATOM 2367 C CA . LEU A 1 317 ? 11.73923 3.90027 38.41853 1.000 38.84000 317 LEU A CA 1
ATOM 2368 C C . LEU A 1 317 ? 11.02390 3.32763 37.19982 1.000 43.54000 317 LEU A C 1
ATOM 2369 O O . LEU A 1 317 ? 11.09195 3.90714 36.11017 1.000 48.30000 317 LEU A O 1
ATOM 2374 N N . SER A 1 318 ? 10.34323 2.18504 37.36790 1.000 37.32000 318 SER A N 1
ATOM 2375 C CA . SER A 1 318 ? 9.52960 1.63590 36.29045 1.000 41.14000 318 SER A CA 1
ATOM 2376 C C . SER A 1 318 ? 8.05968 1.79294 36.63589 1.000 45.98000 318 SER A C 1
ATOM 2377 O O . SER A 1 318 ? 7.48970 2.88124 36.42023 1.000 40.53000 318 SER A O 1
ATOM 2380 N N . ALA A 1 319 ? 7.39465 0.75594 37.15645 1.000 45.55000 319 ALA A N 1
ATOM 2381 C CA . ALA A 1 319 ? 5.95846 0.83612 37.36059 1.000 42.66000 319 ALA A CA 1
ATOM 2382 C C . ALA A 1 319 ? 5.59860 1.90479 38.37542 1.000 45.86000 319 ALA A C 1
ATOM 2383 O O . ALA A 1 319 ? 4.49123 2.45383 38.31818 1.000 43.98000 319 ALA A O 1
ATOM 2385 N N . GLU A 1 320 ? 6.52084 2.22408 39.29288 1.000 45.49000 320 GLU A N 1
ATOM 2386 C CA . GLU A 1 320 ? 6.27540 3.28024 40.26718 1.000 45.62000 320 GLU A CA 1
ATOM 2387 C C . GLU A 1 320 ? 5.74199 4.53085 39.59542 1.000 44.61000 320 GLU A C 1
ATOM 2388 O O . GLU A 1 320 ? 4.73847 5.09533 40.03226 1.000 56.78000 320 GLU A O 1
ATOM 2394 N N . THR A 1 321 ? 6.37211 4.96401 38.50735 1.000 46.60000 321 THR A N 1
ATOM 2395 C CA . THR A 1 321 ? 5.88595 6.14939 37.80114 1.000 48.73000 321 THR A CA 1
ATOM 2396 C C . THR A 1 321 ? 5.01518 5.83276 36.59220 1.000 40.98000 321 THR A C 1
ATOM 2397 O O . THR A 1 321 ? 4.21545 6.67982 36.19335 1.000 52.77000 321 THR A O 1
ATOM 2401 N N . ALA A 1 322 ? 5.16128 4.66339 35.98866 1.000 36.70000 322 ALA A N 1
ATOM 2402 C CA . ALA A 1 322 ? 4.42221 4.35724 34.77097 1.000 43.33000 322 ALA A CA 1
ATOM 2403 C C . ALA A 1 322 ? 2.99405 3.92825 35.06217 1.000 52.88000 322 ALA A C 1
ATOM 2404 O O . ALA A 1 322 ? 2.07665 4.25378 34.28986 1.000 51.61000 322 ALA A O 1
ATOM 2406 N N . ALA A 1 323 ? 2.79819 3.22395 36.18735 1.000 50.50000 323 ALA A N 1
ATOM 2407 C CA . ALA A 1 323 ? 1.54188 2.57941 36.51573 1.000 48.38000 323 ALA A CA 1
ATOM 2408 C C . ALA A 1 323 ? 1.15934 2.69516 37.98803 1.000 53.89000 323 ALA A C 1
ATOM 2409 O O . ALA A 1 323 ? 0.16845 2.08331 38.39838 1.000 60.40000 323 ALA A O 1
ATOM 2411 N N . GLY A 1 324 ? 1.89548 3.44618 38.80005 1.000 50.84000 324 GLY A N 1
ATOM 2412 C CA . GLY A 1 324 ? 1.67521 3.43500 40.23054 1.000 52.99000 324 GLY A CA 1
ATOM 2413 C C . GLY A 1 324 ? 0.69067 4.49417 40.68150 1.000 54.36000 324 GLY A C 1
ATOM 2414 O O . GLY A 1 324 ? 0.09453 5.22132 39.88688 1.000 59.02000 324 GLY A O 1
ATOM 2415 N N . GLN A 1 325 ? 0.52501 4.57277 41.99806 1.000 53.12000 325 GLN A N 1
ATOM 2416 C CA . GLN A 1 325 ? -0.37521 5.55250 42.59207 1.000 61.11000 325 GLN A CA 1
ATOM 2417 C C . GLN A 1 325 ? 0.30821 6.86087 42.96902 1.000 57.03000 325 GLN A C 1
ATOM 2418 O O . GLN A 1 325 ? -0.37935 7.86891 43.18163 1.000 52.39000 325 GLN A O 1
ATOM 2424 N N . TYR A 1 326 ? 1.63274 6.88806 43.05724 1.000 56.88000 326 TYR A N 1
ATOM 2425 C CA . TYR A 1 326 ? 2.34123 8.09117 43.48935 1.000 59.32000 326 TYR A CA 1
ATOM 2426 C C . TYR A 1 326 ? 3.56838 8.32154 42.61877 1.000 56.45000 326 TYR A C 1
ATOM 2427 O O . TYR A 1 326 ? 4.71319 8.10505 43.04570 1.000 52.88000 326 TYR A O 1
ATOM 2436 N N . PRO A 1 327 ? 3.37032 8.79979 41.39393 1.000 51.56000 327 PRO A N 1
ATOM 2437 C CA . PRO A 1 327 ? 4.51663 9.02828 40.50075 1.000 52.95000 327 PRO A CA 1
ATOM 2438 C C . PRO A 1 327 ? 5.46652 10.11300 40.99948 1.000 47.36000 327 PRO A C 1
ATOM 2439 O O . PRO A 1 327 ? 6.65528 9.85215 41.25526 1.000 46.61000 327 PRO A O 1
ATOM 2443 N N . SER A 1 328 ? 4.94820 11.33831 41.14379 1.000 46.33000 328 SER A N 1
ATOM 2444 C CA . SER A 1 328 ? 5.79271 12.43706 41.59432 1.000 44.83000 328 SER A CA 1
ATOM 2445 C C . SER A 1 328 ? 6.28059 12.21685 43.01415 1.000 47.12000 328 SER A C 1
ATOM 2446 O O . SER A 1 328 ? 7.41213 12.59024 43.34232 1.000 49.00000 328 SER A O 1
ATOM 2449 N N . GLU A 1 329 ? 5.46290 11.58349 43.85568 1.000 48.65000 329 GLU A N 1
ATOM 2450 C CA . GLU A 1 329 ? 5.88844 11.29395 45.22111 1.000 52.30000 329 GLU A CA 1
ATOM 2451 C C . GLU A 1 329 ? 7.07478 10.32399 45.24196 1.000 49.03000 329 GLU A C 1
ATOM 2452 O O . GLU A 1 329 ? 8.03417 10.51785 46.00028 1.000 42.82000 329 GLU A O 1
ATOM 2458 N N . THR A 1 330 ? 7.02214 9.26647 44.42911 1.000 45.41000 330 THR A N 1
ATOM 2459 C CA . THR A 1 330 ? 8.15180 8.34471 44.36778 1.000 43.29000 330 THR A CA 1
ATOM 2460 C C . THR A 1 330 ? 9.42001 9.05518 43.91262 1.000 48.87000 330 THR A C 1
ATOM 2461 O O . THR A 1 330 ? 10.50749 8.80538 44.45647 1.000 46.54000 330 THR A O 1
ATOM 2465 N N . VAL A 1 331 ? 9.30257 9.94974 42.91885 1.000 43.70000 331 VAL A N 1
ATOM 2466 C CA . VAL A 1 331 ? 10.46315 10.74548 42.52309 1.000 42.60000 331 VAL A CA 1
ATOM 2467 C C . VAL A 1 331 ? 10.96554 11.57941 43.69810 1.000 43.81000 331 VAL A C 1
ATOM 2468 O O . VAL A 1 331 ? 12.17183 11.66159 43.95857 1.000 41.84000 331 VAL A O 1
ATOM 2472 N N . ALA A 1 332 ? 10.04869 12.23382 44.41089 1.000 47.36000 332 ALA A N 1
ATOM 2473 C CA . ALA A 1 332 ? 10.46204 13.12939 45.48654 1.000 45.05000 332 ALA A CA 1
ATOM 2474 C C . ALA A 1 332 ? 11.21286 12.36001 46.56183 1.000 48.18000 332 ALA A C 1
ATOM 2475 O O . ALA A 1 332 ? 12.26427 12.80405 47.06688 1.000 44.66000 332 ALA A O 1
ATOM 2477 N N . ALA A 1 333 ? 10.68834 11.18045 46.89776 1.000 46.62000 333 ALA A N 1
ATOM 2478 C CA . ALA A 1 333 ? 11.29402 10.33530 47.91188 1.000 42.39000 333 ALA A CA 1
ATOM 2479 C C . ALA A 1 333 ? 12.66688 9.86886 47.46121 1.000 42.67000 333 ALA A C 1
ATOM 2480 O O . ALA A 1 333 ? 13.65073 9.99331 48.20219 1.000 35.67000 333 ALA A O 1
ATOM 2482 N N . MET A 1 334 ? 12.73316 9.31155 46.24477 1.000 44.28000 334 MET A N 1
ATOM 2483 C CA . MET A 1 334 ? 13.99033 8.87597 45.65437 1.000 46.65000 334 MET A CA 1
ATOM 2484 C C . MET A 1 334 ? 15.03606 9.98418 45.68978 1.000 42.48000 334 MET A C 1
ATOM 2485 O O . MET A 1 334 ? 16.21135 9.75308 46.02098 1.000 40.57000 334 MET A O 1
ATOM 2490 N N . ALA A 1 335 ? 14.61633 11.20183 45.37177 1.000 42.41000 335 ALA A N 1
ATOM 2491 C CA . ALA A 1 335 ? 15.54992 12.31313 45.36743 1.000 42.13000 335 ALA A CA 1
ATOM 2492 C C . ALA A 1 335 ? 16.07553 12.58247 46.77181 1.000 38.89000 335 ALA A C 1
ATOM 2493 O O . ALA A 1 335 ? 17.28455 12.79654 46.95502 1.000 38.30000 335 ALA A O 1
ATOM 2495 N N . ARG A 1 336 ? 15.18464 12.55548 47.77853 1.000 39.55000 336 ARG A N 1
ATOM 2496 C CA . ARG A 1 336 ? 15.63361 12.68569 49.16929 1.000 36.07000 336 ARG A CA 1
ATOM 2497 C C . ARG A 1 336 ? 16.64183 11.60475 49.54435 1.000 39.67000 336 ARG A C 1
ATOM 2498 O O . ARG A 1 336 ? 17.63967 11.88815 50.22408 1.000 40.09000 336 ARG A O 1
ATOM 2506 N N . VAL A 1 337 ? 16.39361 10.35739 49.13327 1.000 33.08000 337 VAL A N 1
ATOM 2507 C CA . VAL A 1 337 ? 17.33532 9.29532 49.47507 1.000 37.71000 337 VAL A CA 1
ATOM 2508 C C . VAL A 1 337 ? 18.69965 9.60760 48.88290 1.000 40.13000 337 VAL A C 1
ATOM 2509 O O . VAL A 1 337 ? 19.73030 9.49764 49.55706 1.000 42.44000 337 VAL A O 1
ATOM 2513 N N . CYS A 1 338 ? 18.72089 9.99954 47.60882 1.000 42.10000 338 CYS A N 1
ATOM 2514 C CA . CYS A 1 338 ? 19.98086 10.33590 46.95213 1.000 38.91000 338 CYS A CA 1
ATOM 2515 C C . CYS A 1 338 ? 20.71382 11.46283 47.67887 1.000 42.69000 338 CYS A C 1
ATOM 2516 O O . CYS A 1 338 ? 21.92314 11.36528 47.94493 1.000 40.32000 338 CYS A O 1
ATOM 2519 N N . LEU A 1 339 ? 20.00677 12.56264 47.96895 1.000 42.68000 339 LEU A N 1
ATOM 2520 C CA . LEU A 1 339 ? 20.64384 13.67434 48.67451 1.000 39.47000 339 LEU A CA 1
ATOM 2521 C C . LEU A 1 339 ? 21.22527 13.21096 49.99629 1.000 43.38000 339 LEU A C 1
ATOM 2522 O O . LEU A 1 339 ? 22.33562 13.60853 50.36629 1.000 47.39000 339 LEU A O 1
ATOM 2527 N N . GLY A 1 340 ? 20.50197 12.34297 50.71228 1.000 47.52000 340 GLY A N 1
ATOM 2528 C CA . GLY A 1 340 ? 21.01454 11.80199 51.95754 1.000 44.23000 340 GLY A CA 1
ATOM 2529 C C . GLY A 1 340 ? 22.30514 11.04626 51.73538 1.000 44.41000 340 GLY A C 1
ATOM 2530 O O . GLY A 1 340 ? 23.35006 11.40393 52.29016 1.000 46.10000 340 GLY A O 1
ATOM 2531 N N . ALA A 1 341 ? 22.24702 10.02930 50.86906 1.000 42.51000 341 ALA A N 1
ATOM 2532 C CA . ALA A 1 341 ? 23.40033 9.16542 50.65315 1.000 37.20000 341 ALA A CA 1
ATOM 2533 C C . ALA A 1 341 ? 24.61824 9.93669 50.14685 1.000 38.36000 341 ALA A C 1
ATOM 2534 O O . ALA A 1 341 ? 25.75563 9.55133 50.42456 1.000 37.59000 341 ALA A O 1
ATOM 2536 N N . GLU A 1 342 ? 24.41562 11.03901 49.42988 1.000 41.89000 342 GLU A N 1
ATOM 2537 C CA . GLU A 1 342 ? 25.56789 11.72639 48.85408 1.000 42.04000 342 GLU A CA 1
ATOM 2538 C C . GLU A 1 342 ? 26.38701 12.50343 49.88729 1.000 45.28000 342 GLU A C 1
ATOM 2539 O O . GLU A 1 342 ? 27.54441 12.84962 49.60078 1.000 38.73000 342 GLU A O 1
ATOM 2545 N N . LYS A 1 343 ? 25.82700 12.76545 51.07980 1.000 41.75000 343 LYS A N 1
ATOM 2546 C CA . LYS A 1 343 ? 26.60584 13.34498 52.17203 1.000 39.08000 343 LYS A CA 1
ATOM 2547 C C . LYS A 1 343 ? 27.66074 12.38614 52.74119 1.000 43.71000 343 LYS A C 1
ATOM 2548 O O . LYS A 1 343 ? 28.58291 12.83994 53.43511 1.000 43.70000 343 LYS A O 1
ATOM 2554 N N . ILE A 1 344 ? 27.55655 11.08872 52.48436 1.000 35.74000 344 ILE A N 1
ATOM 2555 C CA . ILE A 1 344 ? 28.45828 10.15230 53.16201 1.000 40.06000 344 ILE A CA 1
ATOM 2556 C C . ILE A 1 344 ? 29.87983 10.32631 52.63081 1.000 41.31000 344 ILE A C 1
ATOM 2557 O O . ILE A 1 344 ? 30.09316 10.30123 51.40225 1.000 40.45000 344 ILE A O 1
ATOM 2562 N N . PRO A 1 345 ? 30.87842 10.47520 53.50802 1.000 41.67000 345 PRO A N 1
ATOM 2563 C CA . PRO A 1 345 ? 32.21470 10.88746 53.03665 1.000 42.91000 345 PRO A CA 1
ATOM 2564 C C . PRO A 1 345 ? 32.77999 10.00357 51.94473 1.000 45.57000 345 PRO A C 1
ATOM 2565 O O . PRO A 1 345 ? 33.37316 10.50914 50.98468 1.000 44.86000 345 PRO A O 1
ATOM 2569 N N . SER A 1 346 ? 32.57349 8.69339 52.06171 1.000 50.01000 346 SER A N 1
ATOM 2570 C CA . SER A 1 346 ? 33.01666 7.71912 51.07083 1.000 45.24000 346 SER A CA 1
ATOM 2571 C C . SER A 1 346 ? 32.77620 8.14121 49.61099 1.000 51.04000 346 SER A C 1
ATOM 2572 O O . SER A 1 346 ? 33.68122 8.05412 48.77465 1.000 56.64000 346 SER A O 1
ATOM 2575 N N . ILE A 1 347 ? 31.56139 8.59791 49.27705 1.000 49.07000 347 ILE A N 1
ATOM 2576 C CA . ILE A 1 347 ? 31.22845 8.88687 47.87907 1.000 48.78000 347 ILE A CA 1
ATOM 2577 C C . ILE A 1 347 ? 31.65686 10.28980 47.45703 1.000 44.02000 347 ILE A C 1
ATOM 2578 O O . ILE A 1 347 ? 31.38849 10.70263 46.32187 1.000 38.49000 347 ILE A O 1
ATOM 2583 N N . ASN A 1 348 ? 32.33505 11.02408 48.32975 1.000 39.82000 348 ASN A N 1
ATOM 2584 C CA . ASN A 1 348 ? 32.79355 12.37791 48.06521 1.000 40.24000 348 ASN A CA 1
ATOM 2585 C C . ASN A 1 348 ? 34.26059 12.43830 47.67554 1.000 46.67000 348 ASN A C 1
ATOM 2586 O O . ASN A 1 348 ? 34.71968 13.48696 47.20858 1.000 38.98000 348 ASN A O 1
ATOM 2591 N N . VAL A 1 349 ? 35.01174 11.35489 47.88153 1.000 48.26000 349 VAL A N 1
ATOM 2592 C CA . VAL A 1 349 ? 36.46122 11.39316 47.76630 1.000 46.73000 349 VAL A CA 1
ATOM 2593 C C . VAL A 1 349 ? 36.90384 10.40931 46.69126 1.000 51.53000 349 VAL A C 1
ATOM 2594 O O . VAL A 1 349 ? 36.26262 9.37684 46.45467 1.000 46.23000 349 VAL A O 1
ATOM 2598 N N . SER A 1 350 ? 38.00308 10.76464 46.01815 1.000 51.42000 350 SER A N 1
ATOM 2599 C CA . SER A 1 350 ? 38.57771 9.98440 44.93772 1.000 51.14000 350 SER A CA 1
ATOM 2600 C C . SER A 1 350 ? 40.06763 9.80177 45.17408 1.000 51.34000 350 SER A C 1
ATOM 2601 O O . SER A 1 350 ? 40.71574 10.64266 45.80581 1.000 52.34000 350 SER A O 1
ATOM 2604 N N . LYS A 1 351 ? 40.60010 8.67691 44.68636 1.000 51.72000 351 LYS A N 1
ATOM 2605 C CA . LYS A 1 351 ? 42.04635 8.52413 44.55161 1.000 57.21000 351 LYS A CA 1
ATOM 2606 C C . LYS A 1 351 ? 42.58260 9.22198 43.29891 1.000 53.94000 351 LYS A C 1
ATOM 2607 O O . LYS A 1 351 ? 43.80634 9.34816 43.15318 1.000 54.00000 351 LYS A O 1
ATOM 2613 N N . HIS A 1 352 ? 41.69272 9.65174 42.38844 1.000 48.98000 352 HIS A N 1
ATOM 2614 C CA . HIS A 1 352 ? 42.04953 10.39441 41.17176 1.000 48.25000 352 HIS A CA 1
ATOM 2615 C C . HIS A 1 352 ? 42.88900 9.55832 40.20592 1.000 48.74000 352 HIS A C 1
ATOM 2616 O O . HIS A 1 352 ? 43.78447 10.07440 39.53866 1.000 47.20000 352 HIS A O 1
ATOM 2623 N N . ARG A 1 353 ? 42.59320 8.25704 40.13783 1.000 52.79000 353 ARG A N 1
ATOM 2624 C CA . ARG A 1 353 ? 43.14473 7.36364 39.11770 1.000 48.50000 353 ARG A CA 1
ATOM 2625 C C . ARG A 1 353 ? 44.67110 7.32134 39.14827 1.000 53.74000 353 ARG A C 1
ATOM 2626 O O . ARG A 1 353 ? 45.32235 7.35094 38.10177 1.000 55.02000 353 ARG A O 1
ATOM 2634 N N . LEU A 1 354 ? 45.24369 7.28194 40.35732 1.000 54.30000 354 LEU A N 1
ATOM 2635 C CA . LEU A 1 354 ? 46.61384 6.80867 40.55071 1.000 61.89000 354 LEU A CA 1
ATOM 2636 C C . LEU A 1 354 ? 46.88578 5.60514 39.65912 1.000 59.18000 354 LEU A C 1
ATOM 2637 O O . LEU A 1 354 ? 46.03534 4.72180 39.51659 1.000 58.61000 354 LEU A O 1
ATOM 2642 N N . ASP A 1 355 ? 48.07904 5.55591 39.07620 1.000 59.33000 355 ASP A N 1
ATOM 2643 C CA . ASP A 1 355 ? 48.50630 4.42899 38.24590 1.000 64.03000 355 ASP A CA 1
ATOM 2644 C C . ASP A 1 355 ? 47.72769 4.33153 36.93901 1.000 60.14000 355 ASP A C 1
ATOM 2645 O O . ASP A 1 355 ? 47.78788 3.29310 36.25781 1.000 55.66000 355 ASP A O 1
ATOM 2650 N N . VAL A 1 356 ? 46.96026 5.35591 36.58472 1.000 53.49000 356 VAL A N 1
ATOM 2651 C CA . VAL A 1 356 ? 46.30407 5.42659 35.28983 1.000 48.99000 356 VAL A CA 1
ATOM 2652 C C . VAL A 1 356 ? 47.06622 6.45241 34.47497 1.000 48.91000 356 VAL A C 1
ATOM 2653 O O . VAL A 1 356 ? 47.46919 7.49656 34.99865 1.000 44.93000 356 VAL A O 1
ATOM 2657 N N . GLN A 1 357 ? 47.30444 6.12532 33.21152 1.000 48.10000 357 GLN A N 1
ATOM 2658 C CA . GLN A 1 357 ? 47.97207 7.00078 32.26623 1.000 47.98000 357 GLN A CA 1
ATOM 2659 C C . GLN A 1 357 ? 46.95969 7.42086 31.21169 1.000 46.06000 357 GLN A C 1
ATOM 2660 O O . GLN A 1 357 ? 46.20757 6.58485 30.70600 1.000 50.59000 357 GLN A O 1
ATOM 2666 N N . PHE A 1 358 ? 46.91303 8.70663 30.90080 1.000 41.54000 358 PHE A N 1
ATOM 2667 C CA . PHE A 1 358 ? 46.02514 9.16414 29.85112 1.000 41.17000 358 PHE A CA 1
ATOM 2668 C C . PHE A 1 358 ? 46.81928 9.33371 28.57423 1.000 43.12000 358 PHE A C 1
ATOM 2669 O O . PHE A 1 358 ? 48.02428 9.60169 28.61317 1.000 41.11000 358 PHE A O 1
ATOM 2677 N N . ASP A 1 359 ? 46.13935 9.11162 27.44070 1.000 43.23000 359 ASP A N 1
ATOM 2678 C CA . ASP A 1 359 ? 46.64845 9.43878 26.11223 1.000 44.79000 359 ASP A CA 1
ATOM 2679 C C . ASP A 1 359 ? 45.70173 10.39869 25.41152 1.000 45.78000 359 ASP A C 1
ATOM 2680 O O . ASP A 1 359 ? 45.57940 10.38524 24.18424 1.000 53.94000 359 ASP A O 1
ATOM 2685 N N . ASN A 1 360 ? 45.00068 11.21457 26.18783 1.000 42.95000 360 ASN A N 1
ATOM 2686 C CA . ASN A 1 360 ? 43.94206 12.05979 25.65144 1.000 44.04000 360 ASN A CA 1
ATOM 2687 C C . ASN A 1 360 ? 43.94359 13.37694 26.41105 1.000 43.84000 360 ASN A C 1
ATOM 2688 O O . ASN A 1 360 ? 43.59792 13.41098 27.60305 1.000 41.42000 360 ASN A O 1
ATOM 2693 N N . VAL A 1 361 ? 44.30241 14.45736 25.70580 1.000 39.74000 361 VAL A N 1
ATOM 2694 C CA . VAL A 1 361 ? 44.41391 15.77162 26.34158 1.000 38.34000 361 VAL A CA 1
ATOM 2695 C C . VAL A 1 361 ? 43.12506 16.13764 27.07106 1.000 35.15000 361 VAL A C 1
ATOM 2696 O O . VAL A 1 361 ? 43.15455 16.61606 28.20970 1.000 40.87000 361 VAL A O 1
ATOM 2700 N N . GLU A 1 362 ? 41.97574 15.92422 26.43617 1.000 32.77000 362 GLU A N 1
ATOM 2701 C CA . GLU A 1 362 ? 40.72210 16.31438 27.07662 1.000 38.53000 362 GLU A CA 1
ATOM 2702 C C . GLU A 1 362 ? 40.54222 15.60754 28.41084 1.000 38.70000 362 GLU A C 1
ATOM 2703 O O . GLU A 1 362 ? 40.11458 16.20582 29.40450 1.000 36.30000 362 GLU A O 1
ATOM 2709 N N . GLU A 1 363 ? 40.86422 14.32636 28.44870 1.000 43.07000 363 GLU A N 1
ATOM 2710 C CA . GLU A 1 363 ? 40.72071 13.58945 29.68486 1.000 39.03000 363 GLU A CA 1
ATOM 2711 C C . GLU A 1 363 ? 41.72302 14.08086 30.71273 1.000 34.03000 363 GLU A C 1
ATOM 2712 O O . GLU A 1 363 ? 41.38777 14.19731 31.88483 1.000 35.88000 363 GLU A O 1
ATOM 2718 N N . ALA A 1 364 ? 42.95409 14.38086 30.29020 1.000 40.20000 364 ALA A N 1
ATOM 2719 C CA . ALA A 1 364 ? 43.93858 14.99060 31.18849 1.000 40.80000 364 ALA A CA 1
ATOM 2720 C C . ALA A 1 364 ? 43.39725 16.26814 31.82757 1.000 36.56000 364 ALA A C 1
ATOM 2721 O O . ALA A 1 364 ? 43.49269 16.46508 33.04075 1.000 37.19000 364 ALA A O 1
ATOM 2723 N N . ILE A 1 365 ? 42.85962 17.16656 31.00942 1.000 37.58000 365 ILE A N 1
ATOM 2724 C CA . ILE A 1 365 ? 42.22283 18.37307 31.52677 1.000 37.00000 365 ILE A CA 1
ATOM 2725 C C . ILE A 1 365 ? 41.13706 18.01349 32.53615 1.000 40.81000 365 ILE A C 1
ATOM 2726 O O . ILE A 1 365 ? 41.01491 18.64358 33.59556 1.000 41.35000 365 ILE A O 1
ATOM 2731 N N . ALA A 1 366 ? 40.34121 16.98699 32.23369 1.000 36.34000 366 ALA A N 1
ATOM 2732 C CA . ALA A 1 366 ? 39.20011 16.68321 33.08425 1.000 37.42000 366 ALA A CA 1
ATOM 2733 C C . ALA A 1 366 ? 39.65872 16.13771 34.42870 1.000 39.12000 366 ALA A C 1
ATOM 2734 O O . ALA A 1 366 ? 39.16570 16.55285 35.49356 1.000 40.54000 366 ALA A O 1
ATOM 2736 N N . MET A 1 367 ? 40.64039 15.24206 34.38242 1.000 35.49000 367 MET A N 1
ATOM 2737 C CA . MET A 1 367 ? 41.20547 14.62693 35.56999 1.000 36.56000 367 MET A CA 1
ATOM 2738 C C . MET A 1 367 ? 41.93426 15.64579 36.44361 1.000 43.84000 367 MET A C 1
ATOM 2739 O O . MET A 1 367 ? 41.74088 15.67736 37.66881 1.000 45.40000 367 MET A O 1
ATOM 2744 N N . SER A 1 368 ? 42.77280 16.50081 35.83883 1.000 41.10000 368 SER A N 1
ATOM 2745 C CA . SER A 1 368 ? 43.51539 17.45773 36.65121 1.000 41.81000 368 SER A CA 1
ATOM 2746 C C . SER A 1 368 ? 42.60571 18.57259 37.14701 1.000 41.12000 368 SER A C 1
ATOM 2747 O O . SER A 1 368 ? 42.85654 19.15819 38.20711 1.000 46.04000 368 SER A O 1
ATOM 2750 N N . ALA A 1 369 ? 41.51281 18.84069 36.43965 1.000 38.18000 369 ALA A N 1
ATOM 2751 C CA . ALA A 1 369 ? 40.55221 19.79100 36.96493 1.000 33.67000 369 ALA A CA 1
ATOM 2752 C C . ALA A 1 369 ? 39.84447 19.21203 38.16631 1.000 39.96000 369 ALA A C 1
ATOM 2753 O O . ALA A 1 369 ? 39.61375 19.92289 39.14110 1.000 49.53000 369 ALA A O 1
ATOM 2755 N N . MET A 1 370 ? 39.48445 17.92431 38.12632 1.000 40.32000 370 MET A N 1
ATOM 2756 C CA . MET A 1 370 ? 38.82822 17.35090 39.29644 1.000 37.26000 370 MET A CA 1
ATOM 2757 C C . MET A 1 370 ? 39.78580 17.30557 40.48167 1.000 42.99000 370 MET A C 1
ATOM 2758 O O . MET A 1 370 ? 39.37878 17.52395 41.63285 1.000 39.04000 370 MET A O 1
ATOM 2763 N N . TYR A 1 371 ? 41.06850 17.06179 40.21314 1.000 39.79000 371 TYR A N 1
ATOM 2764 C CA . TYR A 1 371 ? 42.04477 16.99814 41.29171 1.000 41.71000 371 TYR A CA 1
ATOM 2765 C C . TYR A 1 371 ? 42.20631 18.36061 41.96063 1.000 43.75000 371 TYR A C 1
ATOM 2766 O O . TYR A 1 371 ? 42.07510 18.49506 43.19237 1.000 47.45000 371 TYR A O 1
ATOM 2775 N N . ALA A 1 372 ? 42.45681 19.39473 41.15695 1.000 39.97000 372 ALA A N 1
ATOM 2776 C CA . ALA A 1 372 ? 42.41151 20.75264 41.67922 1.000 39.59000 372 ALA A CA 1
ATOM 2777 C C . ALA A 1 372 ? 41.10822 21.00529 42.43643 1.000 41.10000 372 ALA A C 1
ATOM 2778 O O . ALA A 1 372 ? 41.12364 21.48244 43.57447 1.000 37.90000 372 ALA A O 1
ATOM 2780 N N . ALA A 1 373 ? 39.96977 20.65325 41.83594 1.000 37.99000 373 ALA A N 1
ATOM 2781 C CA . ALA A 1 373 ? 38.68428 21.04059 42.40145 1.000 42.99000 373 ALA A CA 1
ATOM 2782 C C . ALA A 1 373 ? 38.49903 20.45051 43.78356 1.000 40.69000 373 ALA A C 1
ATOM 2783 O O . ALA A 1 373 ? 38.11099 21.14812 44.72809 1.000 41.34000 373 ALA A O 1
ATOM 2785 N N . ASN A 1 374 ? 38.78039 19.15697 43.91444 1.000 45.14000 374 ASN A N 1
ATOM 2786 C CA . ASN A 1 374 ? 38.60299 18.43800 45.16965 1.000 41.65000 374 ASN A CA 1
ATOM 2787 C C . ASN A 1 374 ? 39.59886 18.85583 46.25422 1.000 46.85000 374 ASN A C 1
ATOM 2788 O O . ASN A 1 374 ? 39.30764 18.65856 47.43671 1.000 43.16000 374 ASN A O 1
ATOM 2793 N N . HIS A 1 375 ? 40.75613 19.44010 45.90786 1.000 42.66000 375 HIS A N 1
ATOM 2794 C CA . HIS A 1 375 ? 41.70544 19.73566 46.96629 1.000 38.13000 375 HIS A CA 1
ATOM 2795 C C . HIS A 1 375 ? 41.91843 21.21178 47.30076 1.000 46.15000 375 HIS A C 1
ATOM 2796 O O . HIS A 1 375 ? 42.56604 21.49914 48.31723 1.000 49.73000 375 HIS A O 1
ATOM 2803 N N . LEU A 1 376 ? 41.35730 22.14649 46.53179 1.000 43.26000 376 LEU A N 1
ATOM 2804 C CA . LEU A 1 376 ? 41.56751 23.57673 46.73958 1.000 40.69000 376 LEU A CA 1
ATOM 2805 C C . LEU A 1 376 ? 40.45520 24.18054 47.60300 1.000 41.18000 376 LEU A C 1
ATOM 2806 O O . LEU A 1 376 ? 39.28682 24.18525 47.20271 1.000 38.55000 376 LEU A O 1
ATOM 2811 N N . LYS A 1 377 ? 40.82340 24.72534 48.76843 1.000 47.36000 377 LYS A N 1
ATOM 2812 C CA . LYS A 1 377 ? 39.83994 25.35851 49.64277 1.000 46.85000 377 LYS A CA 1
ATOM 2813 C C . LYS A 1 377 ? 39.05969 26.42408 48.89083 1.000 43.67000 377 LYS A C 1
ATOM 2814 O O . LYS A 1 377 ? 39.61197 27.18159 48.09182 1.000 42.62000 377 LYS A O 1
ATOM 2820 N N . GLY A 1 378 ? 37.76368 26.46921 49.13693 1.000 40.22000 378 GLY A N 1
ATOM 2821 C CA . GLY A 1 378 ? 36.94351 27.49466 48.54913 1.000 37.19000 378 GLY A CA 1
ATOM 2822 C C . GLY A 1 378 ? 36.32236 27.14642 47.22074 1.000 43.59000 378 GLY A C 1
ATOM 2823 O O . GLY A 1 378 ? 35.41026 27.85497 46.78901 1.000 54.28000 378 GLY A O 1
ATOM 2824 N N . VAL A 1 379 ? 36.78244 26.09262 46.54260 1.000 45.79000 379 VAL A N 1
ATOM 2825 C CA . VAL A 1 379 ? 36.11881 25.68480 45.31120 1.000 42.92000 379 VAL A CA 1
ATOM 2826 C C . VAL A 1 379 ? 34.67295 25.33974 45.63577 1.000 43.04000 379 VAL A C 1
ATOM 2827 O O . VAL A 1 379 ? 34.38304 24.67898 46.64075 1.000 42.91000 379 VAL A O 1
ATOM 2831 N N . THR A 1 380 ? 33.74784 25.81020 44.80038 1.000 43.13000 380 THR A N 1
ATOM 2832 C CA . THR A 1 380 ? 32.34759 25.45296 44.96603 1.000 42.30000 380 THR A CA 1
ATOM 2833 C C . THR A 1 380 ? 31.68797 24.88612 43.71572 1.000 40.65000 380 THR A C 1
ATOM 2834 O O . THR A 1 380 ? 30.49779 24.55982 43.77251 1.000 36.08000 380 THR A O 1
ATOM 2838 N N . ALA A 1 381 ? 32.40091 24.77673 42.59549 1.000 36.10000 381 ALA A N 1
ATOM 2839 C CA . ALA A 1 381 ? 31.78562 24.28296 41.37439 1.000 34.29000 381 ALA A CA 1
ATOM 2840 C C . ALA A 1 381 ? 32.87514 23.99440 40.36115 1.000 38.43000 381 ALA A C 1
ATOM 2841 O O . ALA A 1 381 ? 33.90777 24.66454 40.34663 1.000 40.97000 381 ALA A O 1
ATOM 2843 N N . ILE A 1 382 ? 32.65510 22.95947 39.54605 1.000 35.09000 382 ILE A N 1
ATOM 2844 C CA . ILE A 1 382 ? 33.42243 22.75504 38.32549 1.000 36.78000 382 ILE A CA 1
ATOM 2845 C C . ILE A 1 382 ? 32.52172 23.17365 37.17403 1.000 38.34000 382 ILE A C 1
ATOM 2846 O O . ILE A 1 382 ? 31.33141 22.84966 37.16608 1.000 36.40000 382 ILE A O 1
ATOM 2851 N N . ILE A 1 383 ? 33.06590 23.91347 36.21431 1.000 38.23000 383 ILE A N 1
ATOM 2852 C CA . ILE A 1 383 ? 32.31201 24.33684 35.04024 1.000 40.34000 383 ILE A CA 1
ATOM 2853 C C . ILE A 1 383 ? 33.01909 23.77005 33.81396 1.000 45.37000 383 ILE A C 1
ATOM 2854 O O . ILE A 1 383 ? 34.21617 24.02436 33.61150 1.000 43.02000 383 ILE A O 1
ATOM 2859 N N . THR A 1 384 ? 32.29877 22.96330 33.02314 1.000 39.10000 384 THR A N 1
ATOM 2860 C CA . THR A 1 384 ? 32.81041 22.41712 31.76731 1.000 40.35000 384 THR A CA 1
ATOM 2861 C C . THR A 1 384 ? 32.07421 23.08885 30.61968 1.000 38.16000 384 THR A C 1
ATOM 2862 O O . THR A 1 384 ? 30.90116 22.80651 30.37654 1.000 44.94000 384 THR A O 1
ATOM 2866 N N . MET A 1 385 ? 32.76424 23.95103 29.90038 1.000 40.57000 385 MET A N 1
ATOM 2867 C CA . MET A 1 385 ? 32.24540 24.48783 28.65016 1.000 44.93000 385 MET A CA 1
ATOM 2868 C C . MET A 1 385 ? 32.59698 23.49498 27.55052 1.000 41.55000 385 MET A C 1
ATOM 2869 O O . MET A 1 385 ? 33.75429 23.39860 27.15140 1.000 39.66000 385 MET A O 1
ATOM 2874 N N . THR A 1 386 ? 31.59418 22.73377 27.08334 1.000 38.09000 386 THR A N 1
ATOM 2875 C CA . THR A 1 386 ? 31.79717 21.64554 26.12681 1.000 35.97000 386 THR A CA 1
ATOM 2876 C C . THR A 1 386 ? 30.55497 21.49263 25.26164 1.000 39.08000 386 THR A C 1
ATOM 2877 O O . THR A 1 386 ? 29.45962 21.23303 25.77052 1.000 37.75000 386 THR A O 1
ATOM 2881 N N . GLU A 1 387 ? 30.71480 21.62597 23.94967 1.000 39.65000 387 GLU A N 1
ATOM 2882 C CA . GLU A 1 387 ? 29.54119 21.50397 23.10359 1.000 35.69000 387 GLU A CA 1
ATOM 2883 C C . GLU A 1 387 ? 29.14205 20.05278 22.87204 1.000 37.90000 387 GLU A C 1
ATOM 2884 O O . GLU A 1 387 ? 27.99670 19.80182 22.48909 1.000 39.08000 387 GLU A O 1
ATOM 2890 N N . SER A 1 388 ? 30.03973 19.08793 23.12207 1.000 38.36000 388 SER A N 1
ATOM 2891 C CA . SER A 1 388 ? 29.69810 17.67886 22.94539 1.000 36.55000 388 SER A CA 1
ATOM 2892 C C . SER A 1 388 ? 29.29117 16.97325 24.23161 1.000 40.01000 388 SER A C 1
ATOM 2893 O O . SER A 1 388 ? 28.70860 15.88590 24.15469 1.000 37.93000 388 SER A O 1
ATOM 2896 N N . GLY A 1 389 ? 29.56761 17.55957 25.39975 1.000 35.96000 389 GLY A N 1
ATOM 2897 C CA . GLY A 1 389 ? 29.30807 16.90354 26.65611 1.000 34.08000 389 GLY A CA 1
ATOM 2898 C C . GLY A 1 389 ? 30.45306 16.06333 27.17221 1.000 36.31000 389 GLY A C 1
ATOM 2899 O O . GLY A 1 389 ? 30.43878 15.68091 28.35621 1.000 36.51000 389 GLY A O 1
ATOM 2900 N N . ARG A 1 390 ? 31.46189 15.80929 26.33981 1.000 28.72000 390 ARG A N 1
ATOM 2901 C CA . ARG A 1 390 ? 32.46101 14.80059 26.66254 1.000 34.65000 390 ARG A CA 1
ATOM 2902 C C . ARG A 1 390 ? 33.27536 15.17885 27.90024 1.000 41.17000 390 ARG A C 1
ATOM 2903 O O . ARG A 1 390 ? 33.55547 14.31799 28.74975 1.000 39.86000 390 ARG A O 1
ATOM 2911 N N . THR A 1 391 ? 33.65141 16.45368 28.04672 1.000 40.38000 391 THR A N 1
ATOM 2912 C CA . THR A 1 391 ? 34.36132 16.81994 29.26540 1.000 36.40000 391 THR A CA 1
ATOM 2913 C C . THR A 1 391 ? 33.49902 16.54839 30.48341 1.000 34.45000 391 THR A C 1
ATOM 2914 O O . THR A 1 391 ? 34.01325 16.12645 31.52663 1.000 34.58000 391 THR A O 1
ATOM 2918 N N . ALA A 1 392 ? 32.18353 16.77594 30.36972 1.000 32.77000 392 ALA A N 1
ATOM 2919 C CA . ALA A 1 392 ? 31.30422 16.53683 31.51407 1.000 38.63000 392 ALA A CA 1
ATOM 2920 C C . ALA A 1 392 ? 31.27479 15.05088 31.88341 1.000 37.76000 392 ALA A C 1
ATOM 2921 O O . ALA A 1 392 ? 31.31395 14.69664 33.06857 1.000 34.89000 392 ALA A O 1
ATOM 2923 N N . LEU A 1 393 ? 31.26703 14.16545 30.88091 1.000 33.46000 393 LEU A N 1
ATOM 2924 C CA . LEU A 1 393 ? 31.33176 12.73691 31.16264 1.000 34.37000 393 LEU A CA 1
ATOM 2925 C C . LEU A 1 393 ? 32.63723 12.35857 31.87811 1.000 35.58000 393 LEU A C 1
ATOM 2926 O O . LEU A 1 393 ? 32.63332 11.62254 32.88901 1.000 35.74000 393 LEU A O 1
ATOM 2931 N N . MET A 1 394 ? 33.76608 12.85896 31.38266 1.000 31.28000 394 MET A N 1
ATOM 2932 C CA . MET A 1 394 ? 35.02148 12.47999 32.01115 1.000 32.81000 394 MET A CA 1
ATOM 2933 C C . MET A 1 394 ? 35.12910 13.04037 33.42147 1.000 35.00000 394 MET A C 1
ATOM 2934 O O . MET A 1 394 ? 35.58987 12.34254 34.33023 1.000 34.31000 394 MET A O 1
ATOM 2939 N N . THR A 1 395 ? 34.71991 14.29407 33.63709 1.000 36.29000 395 THR A N 1
ATOM 2940 C CA . THR A 1 395 ? 34.85199 14.83255 34.98532 1.000 34.52000 395 THR A CA 1
ATOM 2941 C C . THR A 1 395 ? 33.92849 14.10250 35.94240 1.000 35.49000 395 THR A C 1
ATOM 2942 O O . THR A 1 395 ? 34.34056 13.75741 37.05677 1.000 41.01000 395 THR A O 1
ATOM 2946 N N . SER A 1 396 ? 32.69657 13.80947 35.51512 1.000 31.81000 396 SER A N 1
ATOM 2947 C CA . SER A 1 396 ? 31.76118 13.13926 36.40761 1.000 34.05000 396 SER A CA 1
ATOM 2948 C C . SER A 1 396 ? 32.17033 11.69926 36.71285 1.000 36.59000 396 SER A C 1
ATOM 2949 O O . SER A 1 396 ? 31.63100 11.10475 37.65859 1.000 38.65000 396 SER A O 1
ATOM 2952 N N . ARG A 1 397 ? 33.11071 11.11597 35.95352 1.000 33.12000 397 ARG A N 1
ATOM 2953 C CA . ARG A 1 397 ? 33.62828 9.81036 36.37903 1.000 30.35000 397 ARG A CA 1
ATOM 2954 C C . ARG A 1 397 ? 34.27805 9.84618 37.75975 1.000 37.36000 397 ARG A C 1
ATOM 2955 O O . ARG A 1 397 ? 34.38167 8.79479 38.40472 1.000 36.81000 397 ARG A O 1
ATOM 2963 N N . ILE A 1 398 ? 34.71303 11.01619 38.23623 1.000 37.92000 398 ILE A N 1
ATOM 2964 C CA . ILE A 1 398 ? 35.46778 11.13093 39.48288 1.000 36.96000 398 ILE A CA 1
ATOM 2965 C C . ILE A 1 398 ? 34.54570 11.58279 40.62022 1.000 42.19000 398 ILE A C 1
ATOM 2966 O O . ILE A 1 398 ? 33.83208 12.59311 40.49419 1.000 37.76000 398 ILE A O 1
ATOM 2971 N N . SER A 1 399 ? 34.57192 10.84512 41.73709 1.000 37.40000 399 SER A N 1
ATOM 2972 C CA . SER A 1 399 ? 33.68512 11.13839 42.86039 1.000 37.35000 399 SER A CA 1
ATOM 2973 C C . SER A 1 399 ? 34.00677 12.49753 43.46614 1.000 40.10000 399 SER A C 1
ATOM 2974 O O . SER A 1 399 ? 35.16805 12.88755 43.55659 1.000 44.17000 399 SER A O 1
ATOM 2977 N N . SER A 1 400 ? 32.97418 13.20078 43.92293 1.000 36.23000 400 SER A N 1
ATOM 2978 C CA . SER A 1 400 ? 33.15642 14.52171 44.50118 1.000 34.23000 400 SER A CA 1
ATOM 2979 C C . SER A 1 400 ? 31.81588 15.00675 45.03758 1.000 37.01000 400 SER A C 1
ATOM 2980 O O . SER A 1 400 ? 30.75286 14.57968 44.58326 1.000 38.59000 400 SER A O 1
ATOM 2983 N N . GLY A 1 401 ? 31.87677 15.91222 46.00291 1.000 33.02000 401 GLY A N 1
ATOM 2984 C CA . GLY A 1 401 ? 30.65185 16.55637 46.42884 1.000 36.13000 401 GLY A CA 1
ATOM 2985 C C . GLY A 1 401 ? 30.19571 17.70340 45.55693 1.000 36.87000 401 GLY A C 1
ATOM 2986 O O . GLY A 1 401 ? 29.05628 18.15569 45.69249 1.000 37.17000 401 GLY A O 1
ATOM 2987 N N . LEU A 1 402 ? 31.04499 18.15352 44.63827 1.000 38.26000 402 LEU A N 1
ATOM 2988 C CA . LEU A 1 402 ? 30.87879 19.40926 43.93326 1.000 36.49000 402 LEU A CA 1
ATOM 2989 C C . LEU A 1 402 ? 29.93540 19.27430 42.73075 1.000 37.29000 402 LEU A C 1
ATOM 2990 O O . LEU A 1 402 ? 29.90520 18.24124 42.05996 1.000 41.15000 402 LEU A O 1
ATOM 2995 N N . PRO A 1 403 ? 29.15626 20.30605 42.42510 1.000 40.35000 403 PRO A N 1
ATOM 2996 C CA . PRO A 1 403 ? 28.37903 20.28815 41.17761 1.000 33.15000 403 PRO A CA 1
ATOM 2997 C C . PRO A 1 403 ? 29.25879 20.55416 39.96747 1.000 36.43000 403 PRO A C 1
ATOM 2998 O O . PRO A 1 403 ? 30.18199 21.37905 40.00771 1.000 42.91000 403 PRO A O 1
ATOM 3002 N N . ILE A 1 404 ? 28.96451 19.84241 38.88296 1.000 37.21000 404 ILE A N 1
ATOM 3003 C CA . ILE A 1 404 ? 29.58042 20.07228 37.57910 1.000 34.20000 404 ILE A CA 1
ATOM 3004 C C . ILE A 1 404 ? 28.52525 20.73379 36.70377 1.000 34.36000 404 ILE A C 1
ATOM 3005 O O . ILE A 1 404 ? 27.40981 20.21878 36.55953 1.000 37.04000 404 ILE A O 1
ATOM 3010 N N . PHE A 1 405 ? 28.85061 21.89246 36.15433 1.000 35.88000 405 PHE A N 1
ATOM 3011 C CA . PHE A 1 405 ? 27.94069 22.61814 35.28275 1.000 34.79000 405 PHE A CA 1
ATOM 3012 C C . PHE A 1 405 ? 28.42875 22.45232 33.85659 1.000 36.69000 405 PHE A C 1
ATOM 3013 O O . PHE A 1 405 ? 29.53208 22.88290 33.52702 1.000 39.44000 405 PHE A O 1
ATOM 3021 N N . ALA A 1 406 ? 27.62890 21.79660 33.03014 1.000 37.96000 406 ALA A N 1
ATOM 3022 C CA . ALA A 1 406 ? 27.98936 21.52438 31.64513 1.000 40.29000 406 ALA A CA 1
ATOM 3023 C C . ALA A 1 406 ? 27.30854 22.57364 30.77249 1.000 43.48000 406 ALA A C 1
ATOM 3024 O O . ALA A 1 406 ? 26.07855 22.58089 30.64365 1.000 43.02000 406 ALA A O 1
ATOM 3026 N N . MET A 1 407 ? 28.10166 23.47123 30.19651 1.000 42.37000 407 MET A N 1
ATOM 3027 C CA . MET A 1 407 ? 27.59489 24.57993 29.39164 1.000 40.85000 407 MET A CA 1
ATOM 3028 C C . MET A 1 407 ? 27.72352 24.22960 27.91936 1.000 40.15000 407 MET A C 1
ATOM 3029 O O . MET A 1 407 ? 28.82409 23.93138 27.43835 1.000 41.31000 407 MET A O 1
ATOM 3034 N N . SER A 1 408 ? 26.60643 24.28240 27.21071 1.000 38.35000 408 SER A N 1
ATOM 3035 C CA . SER A 1 408 ? 26.57176 23.98581 25.79140 1.000 40.50000 408 SER A CA 1
ATOM 3036 C C . SER A 1 408 ? 25.38852 24.73421 25.19845 1.000 41.73000 408 SER A C 1
ATOM 3037 O O . SER A 1 408 ? 24.46865 25.14120 25.91602 1.000 39.66000 408 SER A O 1
ATOM 3040 N N . ARG A 1 409 ? 25.42996 24.94043 23.88202 1.000 42.91000 409 ARG A N 1
ATOM 3041 C CA . ARG A 1 409 ? 24.33064 25.61328 23.20155 1.000 44.87000 409 ARG A CA 1
ATOM 3042 C C . ARG A 1 409 ? 23.35125 24.64648 22.55757 1.000 44.56000 409 ARG A C 1
ATOM 3043 O O . ARG A 1 409 ? 22.30221 25.08350 22.07677 1.000 47.58000 409 ARG A O 1
ATOM 3051 N N . HIS A 1 410 ? 23.64776 23.35027 22.58599 1.000 43.68000 410 HIS A N 1
ATOM 3052 C CA . HIS A 1 410 ? 22.85723 22.32013 21.92834 1.000 38.75000 410 HIS A CA 1
ATOM 3053 C C . HIS A 1 410 ? 21.91244 21.62741 22.91723 1.000 41.73000 410 HIS A C 1
ATOM 3054 O O . HIS A 1 410 ? 22.34959 21.08552 23.94032 1.000 44.90000 410 HIS A O 1
ATOM 3061 N N . GLU A 1 411 ? 20.61808 21.63465 22.59806 1.000 44.20000 411 GLU A N 1
ATOM 3062 C CA . GLU A 1 411 ? 19.64906 20.83400 23.33970 1.000 44.01000 411 GLU A CA 1
ATOM 3063 C C . GLU A 1 411 ? 20.07697 19.37552 23.43808 1.000 44.65000 411 GLU A C 1
ATOM 3064 O O . GLU A 1 411 ? 19.89172 18.73510 24.47768 1.000 43.47000 411 GLU A O 1
ATOM 3070 N N . ARG A 1 412 ? 20.62894 18.82169 22.35855 1.000 39.47000 412 ARG A N 1
ATOM 3071 C CA . ARG A 1 412 ? 21.04816 17.42989 22.40711 1.000 39.60000 412 ARG A CA 1
ATOM 3072 C C . ARG A 1 412 ? 22.17981 17.21870 23.41119 1.000 44.43000 412 ARG A C 1
ATOM 3073 O O . ARG A 1 412 ? 22.21738 16.18971 24.10367 1.000 43.97000 412 ARG A O 1
ATOM 3081 N N . THR A 1 413 ? 23.09482 18.18779 23.53658 1.000 35.38000 413 THR A N 1
ATOM 3082 C CA . THR A 1 413 ? 24.16440 18.00317 24.50290 1.000 33.77000 413 THR A CA 1
ATOM 3083 C C . THR A 1 413 ? 23.64640 18.15814 25.92702 1.000 37.65000 413 THR A C 1
ATOM 3084 O O . THR A 1 413 ? 24.05543 17.40630 26.82247 1.000 37.40000 413 THR A O 1
ATOM 3088 N N . LEU A 1 414 ? 22.72907 19.10789 26.15340 1.000 34.80000 414 LEU A N 1
ATOM 3089 C CA . LEU A 1 414 ? 22.20353 19.31942 27.49879 1.000 37.19000 414 LEU A CA 1
ATOM 3090 C C . LEU A 1 414 ? 21.34010 18.14209 27.93615 1.000 37.61000 414 LEU A C 1
ATOM 3091 O O . LEU A 1 414 ? 21.49322 17.61577 29.04880 1.000 38.94000 414 LEU A O 1
ATOM 3096 N N . ASN A 1 415 ? 20.44363 17.69555 27.06063 1.000 37.66000 415 ASN A N 1
ATOM 3097 C CA . ASN A 1 415 ? 19.69792 16.47425 27.32911 1.000 40.81000 415 ASN A CA 1
ATOM 3098 C C . ASN A 1 415 ? 20.63981 15.31963 27.64047 1.000 37.80000 415 ASN A C 1
ATOM 3099 O O . ASN A 1 415 ? 20.50104 14.64730 28.66755 1.000 37.72000 415 ASN A O 1
ATOM 3104 N N . LEU A 1 416 ? 21.60966 15.08012 26.75790 1.000 35.91000 416 LEU A N 1
ATOM 3105 C CA . LEU A 1 416 ? 22.61998 14.06168 26.97274 1.000 35.96000 416 LEU A CA 1
ATOM 3106 C C . LEU A 1 416 ? 23.18160 14.13720 28.38500 1.000 40.30000 416 LEU A C 1
ATOM 3107 O O . LEU A 1 416 ? 23.12266 13.16551 29.14644 1.000 38.53000 416 LEU A O 1
ATOM 3112 N N . THR A 1 417 ? 23.69792 15.30865 28.76533 1.000 37.25000 417 THR A N 1
ATOM 3113 C CA . THR A 1 417 ? 24.35852 15.40395 30.05984 1.000 38.45000 417 THR A CA 1
ATOM 3114 C C . THR A 1 417 ? 23.39139 15.25409 31.22096 1.000 34.37000 417 THR A C 1
ATOM 3115 O O . THR A 1 417 ? 23.84325 15.09509 32.35647 1.000 36.63000 417 THR A O 1
ATOM 3119 N N . ALA A 1 418 ? 22.08478 15.31800 30.97878 1.000 33.85000 418 ALA A N 1
ATOM 3120 C CA . ALA A 1 418 ? 21.16408 15.10992 32.09291 1.000 34.86000 418 ALA A CA 1
ATOM 3121 C C . ALA A 1 418 ? 21.35953 13.75411 32.77182 1.000 32.88000 418 ALA A C 1
ATOM 3122 O O . ALA A 1 418 ? 21.00326 13.60056 33.94389 1.000 35.04000 418 ALA A O 1
ATOM 3124 N N . LEU A 1 419 ? 21.94533 12.77554 32.09290 1.000 32.21000 419 LEU A N 1
ATOM 3125 C CA . LEU A 1 419 ? 22.09548 11.47564 32.72893 1.000 33.17000 419 LEU A CA 1
ATOM 3126 C C . LEU A 1 419 ? 23.31971 11.40491 33.63041 1.000 31.50000 419 LEU A C 1
ATOM 3127 O O . LEU A 1 419 ? 23.33172 10.60150 34.56781 1.000 37.38000 419 LEU A O 1
ATOM 3132 N N . TYR A 1 420 ? 24.30978 12.26112 33.41674 1.000 31.76000 420 TYR A N 1
ATOM 3133 C CA . TYR A 1 420 ? 25.60581 12.12132 34.07913 1.000 31.85000 420 TYR A CA 1
ATOM 3134 C C . TYR A 1 420 ? 25.55435 12.52361 35.56163 1.000 36.42000 420 TYR A C 1
ATOM 3135 O O . TYR A 1 420 ? 24.88188 13.48759 35.96309 1.000 37.23000 420 TYR A O 1
ATOM 3144 N N . ARG A 1 421 ? 26.30462 11.78957 36.37154 1.000 30.13000 421 ARG A N 1
ATOM 3145 C CA . ARG A 1 421 ? 26.35549 12.04439 37.80199 1.000 33.17000 421 ARG A CA 1
ATOM 3146 C C . ARG A 1 421 ? 26.89352 13.44476 38.08291 1.000 37.50000 421 ARG A C 1
ATOM 3147 O O . ARG A 1 421 ? 27.92322 13.84425 37.53512 1.000 37.93000 421 ARG A O 1
ATOM 3155 N N . GLY A 1 422 ? 26.20252 14.19159 38.94620 1.000 33.61000 422 GLY A N 1
ATOM 3156 C CA . GLY A 1 422 ? 26.70373 15.49204 39.34430 1.000 28.00000 422 GLY A CA 1
ATOM 3157 C C . GLY A 1 422 ? 26.66564 16.56554 38.27684 1.000 34.68000 422 GLY A C 1
ATOM 3158 O O . GLY A 1 422 ? 27.18453 17.66330 38.49399 1.000 33.35000 422 GLY A O 1
ATOM 3159 N N . VAL A 1 423 ? 26.07611 16.31573 37.12055 1.000 33.83000 423 VAL A N 1
ATOM 3160 C CA . VAL A 1 423 ? 26.11433 17.31153 36.06442 1.000 33.86000 423 VAL A CA 1
ATOM 3161 C C . VAL A 1 423 ? 24.77359 18.01460 35.97821 1.000 34.67000 423 VAL A C 1
ATOM 3162 O O . VAL A 1 423 ? 23.71411 17.37946 35.98513 1.000 34.93000 423 VAL A O 1
ATOM 3166 N N . THR A 1 424 ? 24.82981 19.32925 35.93808 1.000 34.27000 424 THR A N 1
ATOM 3167 C CA . THR A 1 424 ? 23.66897 20.17257 35.78157 1.000 33.01000 424 THR A CA 1
ATOM 3168 C C . THR A 1 424 ? 23.80074 20.77525 34.39582 1.000 40.87000 424 THR A C 1
ATOM 3169 O O . THR A 1 424 ? 24.72614 21.57198 34.16586 1.000 46.01000 424 THR A O 1
ATOM 3173 N N . PRO A 1 425 ? 22.99088 20.37998 33.41916 1.000 35.76000 425 PRO A N 1
ATOM 3174 C CA . PRO A 1 425 ? 23.11192 20.99887 32.10289 1.000 36.82000 425 PRO A CA 1
ATOM 3175 C C . PRO A 1 425 ? 22.61318 22.42678 32.19594 1.000 40.17000 425 PRO A C 1
ATOM 3176 O O . PRO A 1 425 ? 21.60390 22.69520 32.84155 1.000 50.35000 425 PRO A O 1
ATOM 3180 N N . VAL A 1 426 ? 23.34641 23.35417 31.58678 1.000 40.40000 426 VAL A N 1
ATOM 3181 C CA . VAL A 1 426 ? 23.00826 24.77499 31.65031 1.000 44.45000 426 VAL A CA 1
ATOM 3182 C C . VAL A 1 426 ? 23.18334 25.36803 30.25828 1.000 38.34000 426 VAL A C 1
ATOM 3183 O O . VAL A 1 426 ? 24.30025 25.40081 29.73452 1.000 40.22000 426 VAL A O 1
ATOM 3187 N N . HIS A 1 427 ? 22.08834 25.83217 29.66059 1.000 41.69000 427 HIS A N 1
ATOM 3188 C CA . HIS A 1 427 ? 22.14046 26.39442 28.31347 1.000 40.63000 427 HIS A CA 1
ATOM 3189 C C . HIS A 1 427 ? 22.99393 27.65687 28.27065 1.000 44.02000 427 HIS A C 1
ATOM 3190 O O . HIS A 1 427 ? 22.81376 28.58126 29.07473 1.000 42.73000 427 HIS A O 1
ATOM 3197 N N . PHE A 1 428 ? 23.91352 27.69838 27.31204 1.000 40.84000 428 PHE A N 1
ATOM 3198 C CA . PHE A 1 428 ? 24.85105 28.80719 27.18759 1.000 44.99000 428 PHE A CA 1
ATOM 3199 C C . PHE A 1 428 ? 25.18108 28.95580 25.71653 1.000 49.82000 428 PHE A C 1
ATOM 3200 O O . PHE A 1 428 ? 25.53245 27.96185 25.07290 1.000 49.96000 428 PHE A O 1
ATOM 3208 N N . ASP A 1 429 ? 25.03553 30.18052 25.18753 1.000 46.74000 429 ASP A N 1
ATOM 3209 C CA . ASP A 1 429 ? 25.26786 30.45353 23.76369 1.000 51.22000 429 ASP A CA 1
ATOM 3210 C C . ASP A 1 429 ? 25.73564 31.90498 23.67458 1.000 54.21000 429 ASP A C 1
ATOM 3211 O O . ASP A 1 429 ? 24.90906 32.82339 23.67408 1.000 51.94000 429 ASP A O 1
ATOM 3216 N N . SER A 1 430 ? 27.05151 32.10816 23.59114 1.000 53.95000 430 SER A N 1
ATOM 3217 C CA . SER A 1 430 ? 27.60550 33.39814 23.98338 1.000 55.38000 430 SER A CA 1
ATOM 3218 C C . SER A 1 430 ? 28.22036 34.21021 22.86171 1.000 60.97000 430 SER A C 1
ATOM 3219 O O . SER A 1 430 ? 28.20076 35.44546 22.95421 1.000 68.98000 430 SER A O 1
ATOM 3222 N N . ALA A 1 431 ? 28.80504 33.57064 21.84199 1.000 41.99000 431 ALA A N 1
ATOM 3223 C CA . ALA A 1 431 ? 29.53772 34.27755 20.78282 1.000 53.42000 431 ALA A CA 1
ATOM 3224 C C . ALA A 1 431 ? 30.93130 34.68002 21.23018 1.000 54.22000 431 ALA A C 1
ATOM 3225 O O . ALA A 1 431 ? 31.82448 34.84078 20.39182 1.000 58.63000 431 ALA A O 1
ATOM 3227 N N . ASN A 1 432 ? 31.11866 34.86856 22.53273 1.000 56.34000 432 ASN A N 1
ATOM 3228 C CA . ASN A 1 432 ? 32.44430 35.01530 23.10952 1.000 51.61000 432 ASN A CA 1
ATOM 3229 C C . ASN A 1 432 ? 33.17478 33.67475 23.12182 1.000 50.30000 432 ASN A C 1
ATOM 3230 O O . ASN A 1 432 ? 32.58596 32.60319 22.98174 1.000 52.82000 432 ASN A O 1
ATOM 3235 N N . ASP A 1 433 ? 34.48847 33.75979 23.26646 1.000 55.97000 433 ASP A N 1
ATOM 3236 C CA . ASP A 1 433 ? 35.35273 32.61784 23.51372 1.000 51.55000 433 ASP A CA 1
ATOM 3237 C C . ASP A 1 433 ? 36.32751 33.03464 24.59798 1.000 52.93000 433 ASP A C 1
ATOM 3238 O O . ASP A 1 433 ? 36.21831 34.14082 25.13685 1.000 54.71000 433 ASP A O 1
ATOM 3243 N N . GLY A 1 434 ? 37.27838 32.16772 24.91679 1.000 50.22000 434 GLY A N 1
ATOM 3244 C CA . GLY A 1 434 ? 38.30762 32.43030 25.89803 1.000 52.66000 434 GLY A CA 1
ATOM 3245 C C . GLY A 1 434 ? 37.75943 32.87078 27.23999 1.000 58.84000 434 GLY A C 1
ATOM 3246 O O . GLY A 1 434 ? 36.65951 32.48057 27.68659 1.000 58.41000 434 GLY A O 1
ATOM 3247 N N . VAL A 1 435 ? 38.54936 33.71680 27.90517 1.000 57.95000 435 VAL A N 1
ATOM 3248 C CA . VAL A 1 435 ? 38.23778 34.10604 29.26840 1.000 59.24000 435 VAL A CA 1
ATOM 3249 C C . VAL A 1 435 ? 36.95127 34.90202 29.33033 1.000 56.48000 435 VAL A C 1
ATOM 3250 O O . VAL A 1 435 ? 36.26525 34.89313 30.36053 1.000 58.52000 435 VAL A O 1
ATOM 3254 N N . ALA A 1 436 ? 36.56225 35.54086 28.23266 1.000 53.24000 436 ALA A N 1
ATOM 3255 C CA . ALA A 1 436 ? 35.31344 36.28477 28.25696 1.000 53.04000 436 ALA A CA 1
ATOM 3256 C C . ALA A 1 436 ? 34.12746 35.33929 28.37458 1.000 52.63000 436 ALA A C 1
ATOM 3257 O O . ALA A 1 436 ? 33.26446 35.52245 29.24109 1.000 49.67000 436 ALA A O 1
ATOM 3259 N N . ALA A 1 437 ? 34.07773 34.31434 27.51442 1.000 52.77000 437 ALA A N 1
ATOM 3260 C CA . ALA A 1 437 ? 33.05177 33.27865 27.63054 1.000 52.27000 437 ALA A CA 1
ATOM 3261 C C . ALA A 1 437 ? 33.07838 32.62298 29.00882 1.000 56.45000 437 ALA A C 1
ATOM 3262 O O . ALA A 1 437 ? 32.02171 32.38899 29.61697 1.000 48.37000 437 ALA A O 1
ATOM 3264 N N . ALA A 1 438 ? 34.28080 32.32590 29.51901 1.000 54.05000 438 ALA A N 1
ATOM 3265 C CA . ALA A 1 438 ? 34.38776 31.70909 30.83476 1.000 48.81000 438 ALA A CA 1
ATOM 3266 C C . ALA A 1 438 ? 33.71268 32.56732 31.90374 1.000 54.75000 438 ALA A C 1
ATOM 3267 O O . ALA A 1 438 ? 32.88317 32.07833 32.68538 1.000 51.82000 438 ALA A O 1
ATOM 3269 N N . SER A 1 439 ? 34.04462 33.86300 31.94157 1.000 58.98000 439 SER A N 1
ATOM 3270 C CA . SER A 1 439 ? 33.49895 34.73374 32.98166 1.000 54.42000 439 SER A CA 1
ATOM 3271 C C . SER A 1 439 ? 32.01549 34.96675 32.76797 1.000 55.59000 439 SER A C 1
ATOM 3272 O O . SER A 1 439 ? 31.25642 35.12037 33.73367 1.000 52.22000 439 SER A O 1
ATOM 3275 N N . GLU A 1 440 ? 31.58343 35.00104 31.50686 1.000 51.33000 440 GLU A N 1
ATOM 3276 C CA . GLU A 1 440 ? 30.16553 35.16397 31.23565 1.000 48.06000 440 GLU A CA 1
ATOM 3277 C C . GLU A 1 440 ? 29.38701 33.94891 31.72468 1.000 49.13000 440 GLU A C 1
ATOM 3278 O O . GLU A 1 440 ? 28.28080 34.08250 32.26175 1.000 47.65000 440 GLU A O 1
ATOM 3284 N N . ALA A 1 441 ? 29.98413 32.75733 31.61182 1.000 53.09000 441 ALA A N 1
ATOM 3285 C CA . ALA A 1 441 ? 29.35289 31.55436 32.15807 1.000 53.88000 441 ALA A CA 1
ATOM 3286 C C . ALA A 1 441 ? 29.32027 31.58509 33.68272 1.000 47.30000 441 ALA A C 1
ATOM 3287 O O . ALA A 1 441 ? 28.30270 31.23127 34.30002 1.000 47.08000 441 ALA A O 1
ATOM 3289 N N . VAL A 1 442 ? 30.43148 31.98854 34.30180 1.000 45.08000 442 VAL A N 1
ATOM 3290 C CA . VAL A 1 442 ? 30.47764 32.10970 35.75715 1.000 46.35000 442 VAL A CA 1
ATOM 3291 C C . VAL A 1 442 ? 29.40182 33.07069 36.24832 1.000 52.56000 442 VAL A C 1
ATOM 3292 O O . VAL A 1 442 ? 28.69424 32.78838 37.22709 1.000 50.24000 442 VAL A O 1
ATOM 3296 N N . ASN A 1 443 ? 29.24524 34.21402 35.56594 1.000 52.41000 443 ASN A N 1
ATOM 3297 C CA . ASN A 1 443 ? 28.28424 35.21379 36.01906 1.000 51.20000 443 ASN A CA 1
ATOM 3298 C C . ASN A 1 443 ? 26.85265 34.77289 35.73788 1.000 52.20000 443 ASN A C 1
ATOM 3299 O O . ASN A 1 443 ? 25.94010 35.13544 36.48574 1.000 53.49000 443 ASN A O 1
ATOM 3304 N N . LEU A 1 444 ? 26.63054 33.98274 34.68493 1.000 51.51000 444 LEU A N 1
ATOM 3305 C CA . LEU A 1 444 ? 25.30922 33.39819 34.47798 1.000 50.20000 444 LEU A CA 1
ATOM 3306 C C . LEU A 1 444 ? 24.95950 32.44620 35.61346 1.000 52.96000 444 LEU A C 1
ATOM 3307 O O . LEU A 1 444 ? 23.84053 32.47507 36.15280 1.000 50.93000 444 LEU A O 1
ATOM 3312 N N . LEU A 1 445 ? 25.92243 31.60062 36.00238 1.000 54.31000 445 LEU A N 1
ATOM 3313 C CA . LEU A 1 445 ? 25.68259 30.68191 37.11273 1.000 54.60000 445 LEU A CA 1
ATOM 3314 C C . LEU A 1 445 ? 25.38501 31.44608 38.38749 1.000 52.36000 445 LEU A C 1
ATOM 3315 O O . LEU A 1 445 ? 24.47367 31.07925 39.13771 1.000 58.50000 445 LEU A O 1
ATOM 3320 N N . ARG A 1 446 ? 26.13809 32.52075 38.63593 1.000 58.40000 446 ARG A N 1
ATOM 3321 C CA . ARG A 1 446 ? 25.83489 33.44617 39.72910 1.000 59.87000 446 ARG A CA 1
ATOM 3322 C C . ARG A 1 446 ? 24.38358 33.91674 39.66566 1.000 55.98000 446 ARG A C 1
ATOM 3323 O O . ARG A 1 446 ? 23.57359 33.62046 40.55682 1.000 53.78000 446 ARG A O 1
ATOM 3331 N N . ASP A 1 447 ? 24.03592 34.64191 38.60040 1.000 53.59000 447 ASP A N 1
ATOM 3332 C CA . ASP A 1 447 ? 22.68306 35.16274 38.44189 1.000 56.87000 447 ASP A CA 1
ATOM 3333 C C . ASP A 1 447 ? 21.60991 34.10073 38.68069 1.000 57.55000 447 ASP A C 1
ATOM 3334 O O . ASP A 1 447 ? 20.47637 34.44586 39.03735 1.000 58.13000 447 ASP A O 1
ATOM 3339 N N . LYS A 1 448 ? 21.93209 32.81455 38.49625 1.000 59.40000 448 LYS A N 1
ATOM 3340 C CA . LYS A 1 448 ? 20.93575 31.76812 38.70523 1.000 50.80000 448 LYS A CA 1
ATOM 3341 C C . LYS A 1 448 ? 20.87431 31.24859 40.14024 1.000 60.80000 448 LYS A C 1
ATOM 3342 O O . LYS A 1 448 ? 19.88418 30.60040 40.50430 1.000 57.98000 448 LYS A O 1
ATOM 3348 N N . GLY A 1 449 ? 21.87358 31.54288 40.97310 1.000 59.24000 449 GLY A N 1
ATOM 3349 C CA . GLY A 1 449 ? 21.86153 31.13022 42.36167 1.000 48.77000 449 GLY A CA 1
ATOM 3350 C C . GLY A 1 449 ? 22.88367 30.08240 42.70189 1.000 54.00000 449 GLY A C 1
ATOM 3351 O O . GLY A 1 449 ? 23.01302 29.72282 43.87593 1.000 58.23000 449 GLY A O 1
ATOM 3352 N N . TYR A 1 450 ? 23.63522 29.59517 41.71813 1.000 56.39000 450 TYR A N 1
ATOM 3353 C CA . TYR A 1 450 ? 24.54031 28.47934 41.95457 1.000 51.71000 450 TYR A CA 1
ATOM 3354 C C . TYR A 1 450 ? 25.82930 28.93433 42.62932 1.000 54.39000 450 TYR A C 1
ATOM 3355 O O . TYR A 1 450 ? 26.34033 28.24231 43.51176 1.000 61.40000 450 TYR A O 1
ATOM 3364 N N . LEU A 1 451 ? 26.35865 30.09510 42.25943 1.000 52.87000 451 LEU A N 1
ATOM 3365 C CA . LEU A 1 451 ? 27.59325 30.58868 42.84886 1.000 57.13000 451 LEU A CA 1
ATOM 3366 C C . LEU A 1 451 ? 27.35122 31.85581 43.66225 1.000 54.18000 451 LEU A C 1
ATOM 3367 O O . LEU A 1 451 ? 26.38512 32.59117 43.44800 1.000 54.12000 451 LEU A O 1
ATOM 3372 N N . MET A 1 452 ? 28.25523 32.09231 44.61037 1.000 58.34000 452 MET A N 1
ATOM 3373 C CA . MET A 1 452 ? 28.27124 33.28378 45.44337 1.000 58.67000 452 MET A CA 1
ATOM 3374 C C . MET A 1 452 ? 29.54861 34.08043 45.19154 1.000 61.39000 452 MET A C 1
ATOM 3375 O O . MET A 1 452 ? 30.56624 33.55861 44.71828 1.000 58.54000 452 MET A O 1
ATOM 3380 N N . SER A 1 453 ? 29.48605 35.35789 45.55946 1.000 66.55000 453 SER A N 1
ATOM 3381 C CA . SER A 1 453 ? 30.46395 36.34115 45.10818 1.000 67.74000 453 SER A CA 1
ATOM 3382 C C . SER A 1 453 ? 31.90517 35.98169 45.45974 1.000 68.53000 453 SER A C 1
ATOM 3383 O O . SER A 1 453 ? 32.82856 36.49278 44.81459 1.000 68.98000 453 SER A O 1
ATOM 3386 N N . GLY A 1 454 ? 32.13541 35.11966 46.44489 1.000 60.70000 454 GLY A N 1
ATOM 3387 C CA . GLY A 1 454 ? 33.51818 34.84377 46.79719 1.000 65.33000 454 GLY A CA 1
ATOM 3388 C C . GLY A 1 454 ? 34.11983 33.56055 46.24870 1.000 60.72000 454 GLY A C 1
ATOM 3389 O O . GLY A 1 454 ? 35.33489 33.35054 46.35580 1.000 56.56000 454 GLY A O 1
ATOM 3390 N N . ASP A 1 455 ? 33.29379 32.71096 45.63981 1.000 54.22000 455 ASP A N 1
ATOM 3391 C CA . ASP A 1 455 ? 33.68148 31.32622 45.39997 1.000 53.68000 455 ASP A CA 1
ATOM 3392 C C . ASP A 1 455 ? 34.84075 31.19011 44.40427 1.000 53.30000 455 ASP A C 1
ATOM 3393 O O . ASP A 1 455 ? 35.08697 32.03696 43.53375 1.000 51.44000 455 ASP A O 1
ATOM 3398 N N . LEU A 1 456 ? 35.54936 30.08164 44.53806 1.000 47.41000 456 LEU A N 1
ATOM 3399 C CA . LEU A 1 456 ? 36.48364 29.63428 43.52497 1.000 44.60000 456 LEU A CA 1
ATOM 3400 C C . LEU A 1 456 ? 35.78422 28.62223 42.62069 1.000 46.91000 456 LEU A C 1
ATOM 3401 O O . LEU A 1 456 ? 34.97604 27.80194 43.07985 1.000 48.86000 456 LEU A O 1
ATOM 3406 N N . VAL A 1 457 ? 36.06738 28.70141 41.32943 1.000 42.18000 457 VAL A N 1
ATOM 3407 C CA . VAL A 1 457 ? 35.48626 27.76892 40.38007 1.000 42.90000 457 VAL A CA 1
ATOM 3408 C C . VAL A 1 457 ? 36.56026 27.28055 39.42409 1.000 45.95000 457 VAL A C 1
ATOM 3409 O O . VAL A 1 457 ? 37.40790 28.05386 38.95811 1.000 43.27000 457 VAL A O 1
ATOM 3413 N N . ILE A 1 458 ? 36.51877 25.98388 39.14888 1.000 40.63000 458 ILE A N 1
ATOM 3414 C CA . ILE A 1 458 ? 37.35502 25.36230 38.13988 1.000 40.56000 458 ILE A CA 1
ATOM 3415 C C . ILE A 1 458 ? 36.58472 25.36297 36.82915 1.000 37.52000 458 ILE A C 1
ATOM 3416 O O . ILE A 1 458 ? 35.39910 25.03033 36.79967 1.000 38.87000 458 ILE A O 1
ATOM 3421 N N . VAL A 1 459 ? 37.23943 25.78033 35.75068 1.000 38.30000 459 VAL A N 1
ATOM 3422 C CA . VAL A 1 459 ? 36.61025 25.90923 34.44264 1.000 40.35000 459 VAL A CA 1
ATOM 3423 C C . VAL A 1 459 ? 37.46195 25.15793 33.44042 1.000 42.86000 459 VAL A C 1
ATOM 3424 O O . VAL A 1 459 ? 38.68615 25.30526 33.43744 1.000 47.47000 459 VAL A O 1
ATOM 3428 N N . THR A 1 460 ? 36.82768 24.34292 32.60418 1.000 41.42000 460 THR A N 1
ATOM 3429 C CA . THR A 1 460 ? 37.53099 23.61004 31.56557 1.000 38.47000 460 THR A CA 1
ATOM 3430 C C . THR A 1 460 ? 37.01495 24.10032 30.22591 1.000 43.67000 460 THR A C 1
ATOM 3431 O O . THR A 1 460 ? 35.80531 24.28084 30.04639 1.000 45.50000 460 THR A O 1
ATOM 3435 N N . GLN A 1 461 ? 37.93498 24.33646 29.29494 1.000 42.25000 461 GLN A N 1
ATOM 3436 C CA . GLN A 1 461 ? 37.58833 25.00651 28.05363 1.000 43.35000 461 GLN A CA 1
ATOM 3437 C C . GLN A 1 461 ? 38.57054 24.60184 26.97004 1.000 43.59000 461 GLN A C 1
ATOM 3438 O O . GLN A 1 461 ? 39.70596 24.20418 27.25629 1.000 44.13000 461 GLN A O 1
ATOM 3444 N N . GLY A 1 462 ? 38.12502 24.70504 25.72149 1.000 43.55000 462 GLY A N 1
ATOM 3445 C CA . GLY A 1 462 ? 39.00206 24.56331 24.57725 1.000 44.77000 462 GLY A CA 1
ATOM 3446 C C . GLY A 1 462 ? 39.47580 25.91628 24.08474 1.000 43.10000 462 GLY A C 1
ATOM 3447 O O . GLY A 1 462 ? 38.67488 26.74156 23.64738 1.000 47.22000 462 GLY A O 1
ATOM 3448 N N . ASP A 1 463 ? 40.78798 26.14206 24.16304 1.000 51.32000 463 ASP A N 1
ATOM 3449 C CA . ASP A 1 463 ? 41.39830 27.40196 23.73185 1.000 51.01000 463 ASP A CA 1
ATOM 3450 C C . ASP A 1 463 ? 42.58972 27.10105 22.84027 1.000 54.41000 463 ASP A C 1
ATOM 3451 O O . ASP A 1 463 ? 43.65385 26.69690 23.32701 1.000 50.19000 463 ASP A O 1
ATOM 3456 N N . VAL A 1 464 ? 42.42838 27.31269 21.53962 1.000 54.49000 464 VAL A N 1
ATOM 3457 C CA . VAL A 1 464 ? 43.55292 27.18887 20.62744 1.000 52.68000 464 VAL A CA 1
ATOM 3458 C C . VAL A 1 464 ? 43.33672 28.10458 19.42919 1.000 53.63000 464 VAL A C 1
ATOM 3459 O O . VAL A 1 464 ? 42.21753 28.52041 19.11468 1.000 58.01000 464 VAL A O 1
ATOM 3463 N N . MET A 1 465 ? 44.43613 28.45053 18.78086 1.000 53.44000 465 MET A N 1
ATOM 3464 C CA . MET A 1 465 ? 44.40604 29.33402 17.63235 1.000 58.08000 465 MET A CA 1
ATOM 3465 C C . MET A 1 465 ? 44.07220 28.55518 16.36630 1.000 59.65000 465 MET A C 1
ATOM 3466 O O . MET A 1 465 ? 44.40344 28.98457 15.25578 1.000 65.99000 465 MET A O 1
ATOM 3471 N N . SER A 1 466 ? 43.40657 27.41670 16.52550 1.000 49.87000 466 SER A N 1
ATOM 3472 C CA . SER A 1 466 ? 43.32279 26.42631 15.47302 1.000 48.37000 466 SER A CA 1
ATOM 3473 C C . SER A 1 466 ? 41.92274 25.84358 15.43811 1.000 47.58000 466 SER A C 1
ATOM 3474 O O . SER A 1 466 ? 41.13170 26.01899 16.36671 1.000 54.16000 466 SER A O 1
ATOM 3477 N N . THR A 1 467 ? 41.61290 25.16800 14.33536 1.000 48.13000 467 THR A N 1
ATOM 3478 C CA . THR A 1 467 ? 40.39900 24.36524 14.26772 1.000 47.55000 467 THR A CA 1
ATOM 3479 C C . THR A 1 467 ? 40.62029 22.93652 14.76783 1.000 49.39000 467 THR A C 1
ATOM 3480 O O . THR A 1 467 ? 39.64170 22.25709 15.08632 1.000 53.02000 467 THR A O 1
ATOM 3484 N N . VAL A 1 468 ? 41.88518 22.49548 14.90893 1.000 44.66000 468 VAL A N 1
ATOM 3485 C CA . VAL A 1 468 ? 42.21980 21.16758 15.42143 1.000 42.76000 468 VAL A CA 1
ATOM 3486 C C . VAL A 1 468 ? 42.13970 21.15480 16.94085 1.000 48.67000 468 VAL A C 1
ATOM 3487 O O . VAL A 1 468 ? 42.60367 22.08394 17.61335 1.000 54.89000 468 VAL A O 1
ATOM 3491 N N . GLY A 1 469 ? 41.55843 20.09549 17.49172 1.000 47.05000 469 GLY A N 1
ATOM 3492 C CA . GLY A 1 469 ? 41.63592 19.83583 18.91291 1.000 37.82000 469 GLY A CA 1
ATOM 3493 C C . GLY A 1 469 ? 40.38125 20.25096 19.66199 1.000 44.52000 469 GLY A C 1
ATOM 3494 O O . GLY A 1 469 ? 39.47096 20.90037 19.13356 1.000 56.58000 469 GLY A O 1
ATOM 3495 N N . SER A 1 470 ? 40.35559 19.85405 20.93470 1.000 42.13000 470 SER A N 1
ATOM 3496 C CA . SER A 1 470 ? 39.21177 20.06369 21.81025 1.000 39.77000 470 SER A CA 1
ATOM 3497 C C . SER A 1 470 ? 39.64251 20.69924 23.13360 1.000 44.64000 470 SER A C 1
ATOM 3498 O O . SER A 1 470 ? 40.62199 21.45167 23.17220 1.000 48.75000 470 SER A O 1
ATOM 3501 N N . THR A 1 471 ? 38.91812 20.41046 24.21317 1.000 39.50000 471 THR A N 1
ATOM 3502 C CA . THR A 1 471 ? 39.20667 20.95684 25.53827 1.000 39.59000 471 THR A CA 1
ATOM 3503 C C . THR A 1 471 ? 40.67015 20.77295 25.92794 1.000 41.30000 471 THR A C 1
ATOM 3504 O O . THR A 1 471 ? 41.17364 19.64416 25.97116 1.000 42.50000 471 THR A O 1
ATOM 3508 N N . ASN A 1 472 ? 41.35963 21.88911 26.22222 1.000 42.39000 472 ASN A N 1
ATOM 3509 C CA . ASN A 1 472 ? 42.78054 21.82616 26.55849 1.000 39.42000 472 ASN A CA 1
ATOM 3510 C C . ASN A 1 472 ? 43.19063 22.84435 27.61712 1.000 43.42000 472 ASN A C 1
ATOM 3511 O O . ASN A 1 472 ? 44.38731 23.15246 27.72460 1.000 41.92000 472 ASN A O 1
ATOM 3516 N N . THR A 1 473 ? 42.24150 23.34652 28.41606 1.000 45.15000 473 THR A N 1
ATOM 3517 C CA . THR A 1 473 ? 42.46046 24.50713 29.27337 1.000 43.98000 473 THR A CA 1
ATOM 3518 C C . THR A 1 473 ? 41.67283 24.36354 30.57021 1.000 44.27000 473 THR A C 1
ATOM 3519 O O . THR A 1 473 ? 40.46754 24.11090 30.52592 1.000 44.84000 473 THR A O 1
ATOM 3523 N N . THR A 1 474 ? 42.33613 24.53101 31.71810 1.000 45.37000 474 THR A N 1
ATOM 3524 C CA . THR A 1 474 ? 41.64513 24.77241 32.98266 1.000 43.49000 474 THR A CA 1
ATOM 3525 C C . THR A 1 474 ? 42.00296 26.16427 33.48793 1.000 48.51000 474 THR A C 1
ATOM 3526 O O . THR A 1 474 ? 43.16072 26.58847 33.40346 1.000 49.44000 474 THR A O 1
ATOM 3530 N N . ARG A 1 475 ? 40.99293 26.86290 33.99715 1.000 41.89000 475 ARG A N 1
ATOM 3531 C CA . ARG A 1 475 ? 41.11377 28.15398 34.65041 1.000 44.28000 475 ARG A CA 1
ATOM 3532 C C . ARG A 1 475 ? 40.53852 28.06198 36.05779 1.000 50.94000 475 ARG A C 1
ATOM 3533 O O . ARG A 1 475 ? 39.46933 27.47018 36.25879 1.000 48.33000 475 ARG A O 1
ATOM 3541 N N . ILE A 1 476 ? 41.21877 28.66675 37.03168 1.000 44.28000 476 ILE A N 1
ATOM 3542 C CA . ILE A 1 476 ? 40.68380 28.76094 38.38301 1.000 44.82000 476 ILE A CA 1
ATOM 3543 C C . ILE A 1 476 ? 40.30479 30.21154 38.62495 1.000 42.23000 476 ILE A C 1
ATOM 3544 O O . ILE A 1 476 ? 41.18283 31.05374 38.82437 1.000 45.00000 476 ILE A O 1
ATOM 3549 N N . LEU A 1 477 ? 39.00684 30.51414 38.62682 1.000 41.22000 477 LEU A N 1
ATOM 3550 C CA . LEU A 1 477 ? 38.55054 31.89722 38.67887 1.000 43.10000 477 LEU A CA 1
ATOM 3551 C C . LEU A 1 477 ? 37.78387 32.18792 39.97021 1.000 47.23000 477 LEU A C 1
ATOM 3552 O O . LEU A 1 477 ? 37.23424 31.28966 40.61366 1.000 45.79000 477 LEU A O 1
ATOM 3557 N N . THR A 1 478 ? 37.75220 33.46663 40.35653 1.000 50.07000 478 THR A N 1
ATOM 3558 C CA . THR A 1 478 ? 36.93142 33.91172 41.47920 1.000 52.67000 478 THR A CA 1
ATOM 3559 C C . THR A 1 478 ? 35.68661 34.62005 40.95922 1.000 48.80000 478 THR A C 1
ATOM 3560 O O . THR A 1 478 ? 35.77387 35.45496 40.05754 1.000 52.57000 478 THR A O 1
ATOM 3564 N N . VAL A 1 479 ? 34.53104 34.28119 41.53080 1.000 50.47000 479 VAL A N 1
ATOM 3565 C CA . VAL A 1 479 ? 33.26368 34.81267 41.04753 1.000 53.62000 479 VAL A CA 1
ATOM 3566 C C . VAL A 1 479 ? 33.16445 36.31609 41.33532 1.000 67.13000 479 VAL A C 1
ATOM 3567 O O . VAL A 1 479 ? 33.74207 36.83620 42.30619 1.000 64.85000 479 VAL A O 1
ATOM 3571 N N . GLU A 1 480 ? 32.42327 37.02226 40.47438 1.000 70.29000 480 GLU A N 1
ATOM 3572 C CA . GLU A 1 480 ? 32.20388 38.47718 40.55285 1.000 66.34000 480 GLU A CA 1
ATOM 3573 C C . GLU A 1 480 ? 33.50116 39.27314 40.63004 1.000 68.89000 480 GLU A C 1
ATOM 3574 O O . GLU A 1 480 ? 33.88511 39.92694 39.65583 1.000 72.05000 480 GLU A O 1
ATOM 3580 N N . ARG B 1 3 ? 34.16312 -27.32672 53.42384 1.000 83.10000 3 ARG B N 1
ATOM 3581 C CA . ARG B 1 3 ? 33.07687 -26.43788 53.01780 1.000 82.91000 3 ARG B CA 1
ATOM 3582 C C . ARG B 1 3 ? 33.27100 -25.05730 53.63780 1.000 75.63000 3 ARG B C 1
ATOM 3583 O O . ARG B 1 3 ? 33.53261 -24.95034 54.83469 1.000 74.59000 3 ARG B O 1
ATOM 3591 N N . ARG B 1 4 ? 33.14861 -24.01280 52.81156 1.000 73.36000 4 ARG B N 1
ATOM 3592 C CA . ARG B 1 4 ? 33.21320 -22.63187 53.28294 1.000 56.24000 4 ARG B CA 1
ATOM 3593 C C . ARG B 1 4 ? 32.08241 -22.34485 54.26713 1.000 55.79000 4 ARG B C 1
ATOM 3594 O O . ARG B 1 4 ? 30.91711 -22.64807 53.99462 1.000 56.25000 4 ARG B O 1
ATOM 3602 N N . LEU B 1 5 ? 32.42586 -21.75536 55.41263 1.000 49.87000 5 LEU B N 1
ATOM 3603 C CA . LEU B 1 5 ? 31.47143 -21.52353 56.48717 1.000 45.99000 5 LEU B CA 1
ATOM 3604 C C . LEU B 1 5 ? 30.99243 -20.08005 56.49475 1.000 39.32000 5 LEU B C 1
ATOM 3605 O O . LEU B 1 5 ? 31.73786 -19.15867 56.16213 1.000 47.53000 5 LEU B O 1
ATOM 3610 N N . ARG B 1 6 ? 29.73114 -19.89599 56.86965 1.000 37.66000 6 ARG B N 1
ATOM 3611 C CA . ARG B 1 6 ? 29.18213 -18.56190 57.06971 1.000 33.74000 6 ARG B CA 1
ATOM 3612 C C . ARG B 1 6 ? 29.90091 -17.85753 58.20808 1.000 34.99000 6 ARG B C 1
ATOM 3613 O O . ARG B 1 6 ? 30.22582 -18.46878 59.22600 1.000 39.10000 6 ARG B O 1
ATOM 3621 N N . ARG B 1 7 ? 30.14564 -16.56000 58.03887 1.000 39.27000 7 ARG B N 1
ATOM 3622 C CA . ARG B 1 7 ? 30.77747 -15.73789 59.06748 1.000 35.30000 7 ARG B CA 1
ATOM 3623 C C . ARG B 1 7 ? 29.82283 -14.77849 59.77106 1.000 34.74000 7 ARG B C 1
ATOM 3624 O O . ARG B 1 7 ? 29.94547 -14.56939 60.98747 1.000 33.41000 7 ARG B O 1
ATOM 3632 N N . THR B 1 8 ? 28.88238 -14.17257 59.05011 1.000 32.80000 8 THR B N 1
ATOM 3633 C CA . THR B 1 8 ? 27.91914 -13.28214 59.68378 1.000 34.30000 8 THR B CA 1
ATOM 3634 C C . THR B 1 8 ? 26.91871 -14.08282 60.51284 1.000 36.38000 8 THR B C 1
ATOM 3635 O O . THR B 1 8 ? 26.32862 -15.05295 60.02807 1.000 35.39000 8 THR B O 1
ATOM 3639 N N . LYS B 1 9 ? 26.70256 -13.66230 61.75495 1.000 36.87000 9 LYS B N 1
ATOM 3640 C CA . LYS B 1 9 ? 25.82645 -14.39063 62.66049 1.000 34.28000 9 LYS B CA 1
ATOM 3641 C C . LYS B 1 9 ? 24.38148 -13.89342 62.55281 1.000 35.54000 9 LYS B C 1
ATOM 3642 O O . LYS B 1 9 ? 24.12220 -12.73814 62.19562 1.000 35.46000 9 LYS B O 1
ATOM 3648 N N . ILE B 1 10 ? 23.44087 -14.77932 62.88294 1.000 32.85000 10 ILE B N 1
ATOM 3649 C CA . ILE B 1 10 ? 22.00874 -14.53894 62.71738 1.000 35.71000 10 ILE B CA 1
ATOM 3650 C C . ILE B 1 10 ? 21.34540 -14.57777 64.08763 1.000 37.97000 10 ILE B C 1
ATOM 3651 O O . ILE B 1 10 ? 21.33123 -15.63072 64.74984 1.000 31.50000 10 ILE B O 1
ATOM 3656 N N . VAL B 1 11 ? 20.75181 -13.45020 64.48214 1.000 38.44000 11 VAL B N 1
ATOM 3657 C CA . VAL B 1 11 ? 20.01354 -13.32504 65.73317 1.000 35.99000 11 VAL B CA 1
ATOM 3658 C C . VAL B 1 11 ? 18.51977 -13.44652 65.42083 1.000 39.38000 11 VAL B C 1
ATOM 3659 O O . VAL B 1 11 ? 17.97602 -12.66572 64.62850 1.000 43.30000 11 VAL B O 1
ATOM 3663 N N . THR B 1 12 ? 17.84907 -14.40573 66.05875 1.000 37.26000 12 THR B N 1
ATOM 3664 C CA . THR B 1 12 ? 16.45254 -14.74775 65.78253 1.000 39.54000 12 THR B CA 1
ATOM 3665 C C . THR B 1 12 ? 15.57608 -14.53533 67.02219 1.000 39.54000 12 THR B C 1
ATOM 3666 O O . THR B 1 12 ? 15.78100 -15.19494 68.04599 1.000 39.55000 12 THR B O 1
ATOM 3670 N N . THR B 1 13 ? 14.59086 -13.63241 66.92272 1.000 35.61000 13 THR B N 1
ATOM 3671 C CA . THR B 1 13 ? 13.64481 -13.40124 68.00964 1.000 34.71000 13 THR B CA 1
ATOM 3672 C C . THR B 1 13 ? 12.66784 -14.57274 68.16510 1.000 41.50000 13 THR B C 1
ATOM 3673 O O . THR B 1 13 ? 12.17979 -15.13071 67.18055 1.000 41.24000 13 THR B O 1
ATOM 3677 N N . LEU B 1 14 ? 12.36785 -14.93540 69.41306 1.000 42.39000 14 LEU B N 1
ATOM 3678 C CA . LEU B 1 14 ? 11.40003 -15.98292 69.71579 1.000 42.52000 14 LEU B CA 1
ATOM 3679 C C . LEU B 1 14 ? 10.00071 -15.40800 69.94531 1.000 44.79000 14 LEU B C 1
ATOM 3680 O O . LEU B 1 14 ? 9.81504 -14.20643 70.19782 1.000 39.21000 14 LEU B O 1
ATOM 3685 N N . GLY B 1 15 ? 9.00935 -16.30660 69.88420 1.000 44.64000 15 GLY B N 1
ATOM 3686 C CA . GLY B 1 15 ? 7.62088 -15.93866 70.06730 1.000 45.34000 15 GLY B CA 1
ATOM 3687 C C . GLY B 1 15 ? 6.65954 -17.05549 69.70738 1.000 45.75000 15 GLY B C 1
ATOM 3688 O O . GLY B 1 15 ? 7.05080 -18.22333 69.56251 1.000 41.67000 15 GLY B O 1
ATOM 3689 N N . PRO B 1 16 ? 5.36642 -16.70897 69.54996 1.000 44.17000 16 PRO B N 1
ATOM 3690 C CA . PRO B 1 16 ? 4.35619 -17.71698 69.19013 1.000 44.65000 16 PRO B CA 1
ATOM 3691 C C . PRO B 1 16 ? 4.80945 -18.66917 68.09705 1.000 52.00000 16 PRO B C 1
ATOM 3692 O O . PRO B 1 16 ? 4.73113 -19.89391 68.26627 1.000 53.57000 16 PRO B O 1
ATOM 3696 N N . ALA B 1 17 ? 5.31766 -18.11116 66.99047 1.000 50.21000 17 ALA B N 1
ATOM 3697 C CA . ALA B 1 17 ? 5.69750 -18.89225 65.81690 1.000 47.07000 17 ALA B CA 1
ATOM 3698 C C . ALA B 1 17 ? 6.89207 -19.79366 66.06170 1.000 47.40000 17 ALA B C 1
ATOM 3699 O O . ALA B 1 17 ? 7.15000 -20.69084 65.25668 1.000 48.82000 17 ALA B O 1
ATOM 3701 N N . THR B 1 18 ? 7.62137 -19.59334 67.14592 1.000 52.35000 18 THR B N 1
ATOM 3702 C CA . THR B 1 18 ? 8.71896 -20.48613 67.47712 1.000 46.33000 18 THR B CA 1
ATOM 3703 C C . THR B 1 18 ? 8.31803 -21.58454 68.45911 1.000 43.32000 18 THR B C 1
ATOM 3704 O O . THR B 1 18 ? 8.89353 -22.67206 68.40520 1.000 41.65000 18 THR B O 1
ATOM 3708 N N . ASP B 1 19 ? 7.34099 -21.32988 69.35107 1.000 49.37000 19 ASP B N 1
ATOM 3709 C CA . ASP B 1 19 ? 6.75949 -22.40440 70.15538 1.000 46.62000 19 ASP B CA 1
ATOM 3710 C C . ASP B 1 19 ? 5.98398 -23.36398 69.27682 1.000 56.92000 19 ASP B C 1
ATOM 3711 O O . ASP B 1 19 ? 6.04407 -24.58672 69.46829 1.000 59.06000 19 ASP B O 1
ATOM 3716 N N . ARG B 1 20 ? 5.23681 -22.80953 68.32129 1.000 53.36000 20 ARG B N 1
ATOM 3717 C CA . ARG B 1 20 ? 4.36341 -23.58840 67.45920 1.000 55.07000 20 ARG B CA 1
ATOM 3718 C C . ARG B 1 20 ? 5.14348 -24.69213 66.75102 1.000 55.43000 20 ARG B C 1
ATOM 3719 O O . ARG B 1 20 ? 6.29771 -24.50889 66.35505 1.000 54.73000 20 ARG B O 1
ATOM 3727 N N . ASP B 1 21 ? 4.50903 -25.85639 66.62320 1.000 60.95000 21 ASP B N 1
ATOM 3728 C CA . ASP B 1 21 ? 5.13983 -27.05375 66.07269 1.000 65.02000 21 ASP B CA 1
ATOM 3729 C C . ASP B 1 21 ? 6.54198 -27.26202 66.64234 1.000 64.54000 21 ASP B C 1
ATOM 3730 O O . ASP B 1 21 ? 6.75323 -27.14978 67.85898 1.000 62.28000 21 ASP B O 1
ATOM 3735 N N . ASN B 1 22 ? 7.50413 -27.57560 65.77741 1.000 61.84000 22 ASN B N 1
ATOM 3736 C CA . ASN B 1 22 ? 8.88172 -27.67971 66.23815 1.000 63.20000 22 ASN B CA 1
ATOM 3737 C C . ASN B 1 22 ? 9.74688 -26.62840 65.54881 1.000 56.92000 22 ASN B C 1
ATOM 3738 O O . ASN B 1 22 ? 10.81733 -26.92394 64.99913 1.000 50.55000 22 ASN B O 1
ATOM 3743 N N . ASN B 1 23 ? 9.28201 -25.38015 65.61219 1.000 52.90000 23 ASN B N 1
ATOM 3744 C CA . ASN B 1 23 ? 9.91522 -24.30839 64.86152 1.000 52.05000 23 ASN B CA 1
ATOM 3745 C C . ASN B 1 23 ? 11.18153 -23.81382 65.53759 1.000 47.87000 23 ASN B C 1
ATOM 3746 O O . ASN B 1 23 ? 12.12229 -23.42327 64.85068 1.000 51.78000 23 ASN B O 1
ATOM 3751 N N . LEU B 1 24 ? 11.22403 -23.78828 66.86964 1.000 43.07000 24 LEU B N 1
ATOM 3752 C CA . LEU B 1 24 ? 12.45378 -23.37951 67.53538 1.000 45.49000 24 LEU B CA 1
ATOM 3753 C C . LEU B 1 24 ? 13.63536 -24.21285 67.04687 1.000 46.00000 24 LEU B C 1
ATOM 3754 O O . LEU B 1 24 ? 14.63833 -23.67339 66.55829 1.000 47.66000 24 LEU B O 1
ATOM 3759 N N . GLU B 1 25 ? 13.51930 -25.53515 67.15139 1.000 46.01000 25 GLU B N 1
ATOM 3760 C CA . GLU B 1 25 ? 14.57116 -26.41269 66.65546 1.000 45.99000 25 GLU B CA 1
ATOM 3761 C C . GLU B 1 25 ? 14.84190 -26.19879 65.17051 1.000 40.30000 25 GLU B C 1
ATOM 3762 O O . GLU B 1 25 ? 15.98938 -26.27124 64.74351 1.000 38.66000 25 GLU B O 1
ATOM 3768 N N . LYS B 1 26 ? 13.81423 -25.93628 64.36782 1.000 45.63000 26 LYS B N 1
ATOM 3769 C CA . LYS B 1 26 ? 14.04809 -25.70432 62.94413 1.000 46.78000 26 LYS B CA 1
ATOM 3770 C C . LYS B 1 26 ? 14.90473 -24.46366 62.72908 1.000 49.31000 26 LYS B C 1
ATOM 3771 O O . LYS B 1 26 ? 15.85329 -24.48713 61.93675 1.000 50.30000 26 LYS B O 1
ATOM 3777 N N . VAL B 1 27 ? 14.57246 -23.36182 63.41379 1.000 45.61000 27 VAL B N 1
ATOM 3778 C CA . VAL B 1 27 ? 15.33747 -22.13918 63.22605 1.000 43.72000 27 VAL B CA 1
ATOM 3779 C C . VAL B 1 27 ? 16.74944 -22.33623 63.73951 1.000 45.63000 27 VAL B C 1
ATOM 3780 O O . VAL B 1 27 ? 17.69994 -21.79700 63.16029 1.000 48.28000 27 VAL B O 1
ATOM 3784 N N . ILE B 1 28 ? 16.93200 -23.13239 64.79334 1.000 38.41000 28 ILE B N 1
ATOM 3785 C CA . ILE B 1 28 ? 18.29336 -23.38322 65.24784 1.000 40.86000 28 ILE B CA 1
ATOM 3786 C C . ILE B 1 28 ? 19.05027 -24.21211 64.21539 1.000 45.73000 28 ILE B C 1
ATOM 3787 O O . ILE B 1 28 ? 20.21193 -23.92241 63.89835 1.000 48.18000 28 ILE B O 1
ATOM 3792 N N . ALA B 1 29 ? 18.39304 -25.22156 63.63721 1.000 46.69000 29 ALA B N 1
ATOM 3793 C CA . ALA B 1 29 ? 19.05422 -26.10282 62.67418 1.000 46.88000 29 ALA B CA 1
ATOM 3794 C C . ALA B 1 29 ? 19.42388 -25.36080 61.39697 1.000 44.20000 29 ALA B C 1
ATOM 3795 O O . ALA B 1 29 ? 20.44912 -25.66440 60.77471 1.000 38.72000 29 ALA B O 1
ATOM 3797 N N . ALA B 1 30 ? 18.61304 -24.37831 61.00411 1.000 40.51000 30 ALA B N 1
ATOM 3798 C CA . ALA B 1 30 ? 18.90480 -23.60607 59.80952 1.000 36.53000 30 ALA B CA 1
ATOM 3799 C C . ALA B 1 30 ? 20.08910 -22.67617 60.00036 1.000 48.10000 30 ALA B C 1
ATOM 3800 O O . ALA B 1 30 ? 20.61781 -22.17431 59.00119 1.000 49.88000 30 ALA B O 1
ATOM 3802 N N . GLY B 1 31 ? 20.49976 -22.41663 61.25384 1.000 48.11000 31 GLY B N 1
ATOM 3803 C CA . GLY B 1 31 ? 21.68318 -21.61877 61.54088 1.000 37.58000 31 GLY B CA 1
ATOM 3804 C C . GLY B 1 31 ? 21.59091 -20.43009 62.48631 1.000 38.29000 31 GLY B C 1
ATOM 3805 O O . GLY B 1 31 ? 22.54410 -19.66476 62.53578 1.000 37.51000 31 GLY B O 1
ATOM 3806 N N . ALA B 1 32 ? 20.48481 -20.23159 63.21824 1.000 43.49000 32 ALA B N 1
ATOM 3807 C CA . ALA B 1 32 ? 20.42676 -19.21500 64.27438 1.000 36.05000 32 ALA B CA 1
ATOM 3808 C C . ALA B 1 32 ? 21.57598 -19.38813 65.25410 1.000 38.64000 32 ALA B C 1
ATOM 3809 O O . ALA B 1 32 ? 21.83077 -20.49159 65.73859 1.000 34.28000 32 ALA B O 1
ATOM 3811 N N . ASN B 1 33 ? 22.27713 -18.28906 65.54495 1.000 37.23000 33 ASN B N 1
ATOM 3812 C CA . ASN B 1 33 ? 23.41948 -18.35434 66.44343 1.000 34.30000 33 ASN B CA 1
ATOM 3813 C C . ASN B 1 33 ? 23.15354 -17.68474 67.77078 1.000 36.41000 33 ASN B C 1
ATOM 3814 O O . ASN B 1 33 ? 23.89114 -17.92277 68.73314 1.000 35.13000 33 ASN B O 1
ATOM 3819 N N . VAL B 1 34 ? 22.11284 -16.86770 67.83396 1.000 33.65000 34 VAL B N 1
ATOM 3820 C CA . VAL B 1 34 ? 21.70983 -16.15184 69.02807 1.000 36.03000 34 VAL B CA 1
ATOM 3821 C C . VAL B 1 34 ? 20.20099 -16.04468 68.97738 1.000 37.20000 34 VAL B C 1
ATOM 3822 O O . VAL B 1 34 ? 19.64394 -15.58859 67.97585 1.000 35.33000 34 VAL B O 1
ATOM 3826 N N . VAL B 1 35 ? 19.53360 -16.46619 70.03412 1.000 37.21000 35 VAL B N 1
ATOM 3827 C CA . VAL B 1 35 ? 18.09446 -16.27253 70.12838 1.000 40.80000 35 VAL B CA 1
ATOM 3828 C C . VAL B 1 35 ? 17.85833 -15.05858 71.00009 1.000 35.84000 35 VAL B C 1
ATOM 3829 O O . VAL B 1 35 ? 18.57766 -14.84424 71.98675 1.000 37.67000 35 VAL B O 1
ATOM 3833 N N . ARG B 1 36 ? 16.87498 -14.25088 70.62816 1.000 30.35000 36 ARG B N 1
ATOM 3834 C CA . ARG B 1 36 ? 16.54788 -13.03113 71.35292 1.000 34.94000 36 ARG B CA 1
ATOM 3835 C C . ARG B 1 36 ? 15.16949 -13.15999 71.99246 1.000 39.91000 36 ARG B C 1
ATOM 3836 O O . ARG B 1 36 ? 14.17665 -13.40557 71.29813 1.000 37.97000 36 ARG B O 1
ATOM 3844 N N . MET B 1 37 ? 15.12028 -13.00946 73.31696 1.000 39.53000 37 MET B N 1
ATOM 3845 C CA . MET B 1 37 ? 13.87131 -12.89480 74.05800 1.000 34.28000 37 MET B CA 1
ATOM 3846 C C . MET B 1 37 ? 13.50903 -11.42225 74.17295 1.000 37.96000 37 MET B C 1
ATOM 3847 O O . MET B 1 37 ? 14.26448 -10.63002 74.75441 1.000 39.61000 37 MET B O 1
ATOM 3852 N N . ASN B 1 38 ? 12.34907 -11.06308 73.65159 1.000 38.12000 38 ASN B N 1
ATOM 3853 C CA . ASN B 1 38 ? 11.91721 -9.67530 73.60047 1.000 38.73000 38 ASN B CA 1
ATOM 3854 C C . ASN B 1 38 ? 10.94348 -9.41005 74.74201 1.000 38.71000 38 ASN B C 1
ATOM 3855 O O . ASN B 1 38 ? 9.76850 -9.77535 74.66138 1.000 49.76000 38 ASN B O 1
ATOM 3860 N N . PHE B 1 39 ? 11.41658 -8.73779 75.78487 1.000 39.61000 39 PHE B N 1
ATOM 3861 C CA . PHE B 1 39 ? 10.59118 -8.54118 76.97354 1.000 43.91000 39 PHE B CA 1
ATOM 3862 C C . PHE B 1 39 ? 9.39954 -7.63829 76.73800 1.000 42.73000 39 PHE B C 1
ATOM 3863 O O . PHE B 1 39 ? 8.61282 -7.45184 77.67347 1.000 48.18000 39 PHE B O 1
ATOM 3871 N N . SER B 1 40 ? 9.22754 -7.07814 75.54041 1.000 46.76000 40 SER B N 1
ATOM 3872 C CA . SER B 1 40 ? 8.02369 -6.29215 75.27559 1.000 51.61000 40 SER B CA 1
ATOM 3873 C C . SER B 1 40 ? 6.76333 -7.14432 75.26372 1.000 51.84000 40 SER B C 1
ATOM 3874 O O . SER B 1 40 ? 5.65594 -6.60163 75.34906 1.000 53.07000 40 SER B O 1
ATOM 3877 N N . HIS B 1 41 ? 6.90952 -8.45879 75.15725 1.000 48.68000 41 HIS B N 1
ATOM 3878 C CA . HIS B 1 41 ? 5.78775 -9.35250 74.97052 1.000 47.17000 41 HIS B CA 1
ATOM 3879 C C . HIS B 1 41 ? 6.02999 -10.59424 75.80204 1.000 47.43000 41 HIS B C 1
ATOM 3880 O O . HIS B 1 41 ? 7.17185 -11.03407 75.94759 1.000 50.39000 41 HIS B O 1
ATOM 3887 N N . GLY B 1 42 ? 4.96115 -11.17416 76.31768 1.000 42.87000 42 GLY B N 1
ATOM 3888 C CA . GLY B 1 42 ? 5.07684 -12.39848 77.06958 1.000 42.52000 42 GLY B CA 1
ATOM 3889 C C . GLY B 1 42 ? 5.24510 -12.15542 78.55862 1.000 45.22000 42 GLY B C 1
ATOM 3890 O O . GLY B 1 42 ? 5.43027 -11.03524 79.04017 1.000 46.37000 42 GLY B O 1
ATOM 3891 N N . SER B 1 43 ? 5.15589 -13.22155 79.28022 1.000 40.85000 43 SER B N 1
ATOM 3892 C CA . SER B 1 43 ? 5.34473 -13.27535 80.70802 1.000 39.64000 43 SER B CA 1
ATOM 3893 C C . SER B 1 43 ? 6.74971 -13.75205 81.01707 1.000 44.94000 43 SER B C 1
ATOM 3894 O O . SER B 1 43 ? 7.42769 -14.31702 80.15156 1.000 45.40000 43 SER B O 1
ATOM 3897 N N . PRO B 1 44 ? 7.22120 -13.57927 82.25202 1.000 42.04000 44 PRO B N 1
ATOM 3898 C CA . PRO B 1 44 ? 8.55644 -14.10279 82.57920 1.000 46.69000 44 PRO B CA 1
ATOM 3899 C C . PRO B 1 44 ? 8.63775 -15.61337 82.45837 1.000 45.74000 44 PRO B C 1
ATOM 3900 O O . PRO B 1 44 ? 9.70053 -16.15752 82.10786 1.000 46.55000 44 PRO B O 1
ATOM 3904 N N . GLU B 1 45 ? 7.52728 -16.30631 82.70602 1.000 41.97000 45 GLU B N 1
ATOM 3905 C CA . GLU B 1 45 ? 7.54589 -17.76052 82.64106 1.000 49.24000 45 GLU B CA 1
ATOM 3906 C C . GLU B 1 45 ? 7.62216 -18.24800 81.19115 1.000 47.80000 45 GLU B C 1
ATOM 3907 O O . GLU B 1 45 ? 8.22339 -19.29985 80.92639 1.000 43.85000 45 GLU B O 1
ATOM 3913 N N . ASP B 1 46 ? 7.09215 -17.47051 80.23274 1.000 47.78000 46 ASP B N 1
ATOM 3914 C CA . ASP B 1 46 ? 7.30363 -17.80213 78.81789 1.000 47.74000 46 ASP B CA 1
ATOM 3915 C C . ASP B 1 46 ? 8.79061 -17.82131 78.47606 1.000 41.39000 46 ASP B C 1
ATOM 3916 O O . ASP B 1 46 ? 9.28746 -18.77010 77.85723 1.000 41.50000 46 ASP B O 1
ATOM 3921 N N . HIS B 1 47 ? 9.51643 -16.76088 78.85472 1.000 43.17000 47 HIS B N 1
ATOM 3922 C CA . HIS B 1 47 ? 10.93739 -16.68920 78.52702 1.000 41.16000 47 HIS B CA 1
ATOM 3923 C C . HIS B 1 47 ? 11.72428 -17.77079 79.25059 1.000 44.68000 47 HIS B C 1
ATOM 3924 O O . HIS B 1 47 ? 12.63823 -18.37602 78.66744 1.000 39.42000 47 HIS B O 1
ATOM 3931 N N . LYS B 1 48 ? 11.38770 -18.03180 80.52462 1.000 42.85000 48 LYS B N 1
ATOM 3932 C CA . LYS B 1 48 ? 12.05598 -19.11690 81.24618 1.000 41.94000 48 LYS B CA 1
ATOM 3933 C C . LYS B 1 48 ? 11.86286 -20.46368 80.52987 1.000 43.61000 48 LYS B C 1
ATOM 3934 O O . LYS B 1 48 ? 12.83251 -21.21615 80.30741 1.000 38.10000 48 LYS B O 1
ATOM 3940 N N . MET B 1 49 ? 10.60907 -20.77117 80.14627 1.000 41.06000 49 MET B N 1
ATOM 3941 C CA . MET B 1 49 ? 10.30768 -21.95630 79.34869 1.000 40.15000 49 MET B CA 1
ATOM 3942 C C . MET B 1 49 ? 11.15289 -22.01311 78.07927 1.000 43.21000 49 MET B C 1
ATOM 3943 O O . MET B 1 49 ? 11.83179 -23.01690 77.80955 1.000 41.51000 49 MET B O 1
ATOM 3948 N N . ARG B 1 50 ? 11.13327 -20.93268 77.29107 1.000 39.56000 50 ARG B N 1
ATOM 3949 C CA . ARG B 1 50 ? 11.88550 -20.92891 76.03819 1.000 43.31000 50 ARG B CA 1
ATOM 3950 C C . ARG B 1 50 ? 13.38354 -21.09396 76.26675 1.000 42.28000 50 ARG B C 1
ATOM 3951 O O . ARG B 1 50 ? 14.07226 -21.69197 75.43508 1.000 40.49000 50 ARG B O 1
ATOM 3959 N N . ALA B 1 51 ? 13.90981 -20.56926 77.37750 1.000 43.49000 51 ALA B N 1
ATOM 3960 C CA . ALA B 1 51 ? 15.33284 -20.73943 77.67132 1.000 42.49000 51 ALA B CA 1
ATOM 3961 C C . ALA B 1 51 ? 15.66558 -22.20380 77.87975 1.000 38.52000 51 ALA B C 1
ATOM 3962 O O . ALA B 1 51 ? 16.65840 -22.71716 77.34041 1.000 37.48000 51 ALA B O 1
ATOM 3964 N N . ASP B 1 52 ? 14.83503 -22.89386 78.66663 1.000 40.33000 52 ASP B N 1
ATOM 3965 C CA . ASP B 1 52 ? 15.02858 -24.32816 78.82896 1.000 35.65000 52 ASP B CA 1
ATOM 3966 C C . ASP B 1 52 ? 14.97142 -25.03714 77.48372 1.000 42.60000 52 ASP B C 1
ATOM 3967 O O . ASP B 1 52 ? 15.78890 -25.92550 77.20000 1.000 44.60000 52 ASP B O 1
ATOM 3972 N N . LYS B 1 53 ? 14.01806 -24.64734 76.63403 1.000 42.28000 53 LYS B N 1
ATOM 3973 C CA . LYS B 1 53 ? 13.85231 -25.35475 75.37031 1.000 45.19000 53 LYS B CA 1
ATOM 3974 C C . LYS B 1 53 ? 15.04871 -25.12794 74.44827 1.000 47.32000 53 LYS B C 1
ATOM 3975 O O . LYS B 1 53 ? 15.51213 -26.06528 73.78070 1.000 50.95000 53 LYS B O 1
ATOM 3981 N N . VAL B 1 54 ? 15.57222 -23.89610 74.41390 1.000 42.95000 54 VAL B N 1
ATOM 3982 C CA . VAL B 1 54 ? 16.73974 -23.59408 73.58836 1.000 42.85000 54 VAL B CA 1
ATOM 3983 C C . VAL B 1 54 ? 17.96066 -24.37382 74.07228 1.000 42.55000 54 VAL B C 1
ATOM 3984 O O . VAL B 1 54 ? 18.72242 -24.92530 73.26748 1.000 39.07000 54 VAL B O 1
ATOM 3988 N N . ARG B 1 55 ? 18.16633 -24.44306 75.38932 1.000 41.28000 55 ARG B N 1
ATOM 3989 C CA . ARG B 1 55 ? 19.33993 -25.16163 75.87359 1.000 42.17000 55 ARG B CA 1
ATOM 3990 C C . ARG B 1 55 ? 19.19548 -26.66143 75.65530 1.000 45.00000 55 ARG B C 1
ATOM 3991 O O . ARG B 1 55 ? 20.18692 -27.34174 75.34981 1.000 45.26000 55 ARG B O 1
ATOM 3999 N N . GLU B 1 56 ? 17.96308 -27.17752 75.73743 1.000 48.34000 56 GLU B N 1
ATOM 4000 C CA . GLU B 1 56 ? 17.69774 -28.56627 75.37011 1.000 45.81000 56 GLU B CA 1
ATOM 4001 C C . GLU B 1 56 ? 18.05702 -28.83847 73.91050 1.000 49.00000 56 GLU B C 1
ATOM 4002 O O . GLU B 1 56 ? 18.82368 -29.76663 73.61079 1.000 53.47000 56 GLU B O 1
ATOM 4008 N N . ILE B 1 57 ? 17.52149 -28.03070 72.98767 1.000 39.40000 57 ILE B N 1
ATOM 4009 C CA . ILE B 1 57 ? 17.77539 -28.25289 71.56399 1.000 40.16000 57 ILE B CA 1
ATOM 4010 C C . ILE B 1 57 ? 19.25631 -28.12663 71.23869 1.000 47.63000 57 ILE B C 1
ATOM 4011 O O . ILE B 1 57 ? 19.78543 -28.88074 70.40832 1.000 50.21000 57 ILE B O 1
ATOM 4016 N N . ALA B 1 58 ? 19.95095 -27.17295 71.87675 1.000 47.46000 58 ALA B N 1
ATOM 4017 C CA . ALA B 1 58 ? 21.36506 -26.96086 71.57769 1.000 46.85000 58 ALA B CA 1
ATOM 4018 C C . ALA B 1 58 ? 22.22325 -28.10662 72.09813 1.000 46.69000 58 ALA B C 1
ATOM 4019 O O . ALA B 1 58 ? 23.15100 -28.54720 71.41311 1.000 47.60000 58 ALA B O 1
ATOM 4021 N N . ALA B 1 59 ? 21.95365 -28.59257 73.31135 1.000 49.72000 59 ALA B N 1
ATOM 4022 C CA . ALA B 1 59 ? 22.65888 -29.78710 73.77410 1.000 54.46000 59 ALA B CA 1
ATOM 4023 C C . ALA B 1 59 ? 22.38493 -30.96648 72.84733 1.000 53.82000 59 ALA B C 1
ATOM 4024 O O . ALA B 1 59 ? 23.28847 -31.75764 72.54516 1.000 45.99000 59 ALA B O 1
ATOM 4026 N N . LYS B 1 60 ? 21.14055 -31.08278 72.36717 1.000 53.68000 60 LYS B N 1
ATOM 4027 C CA . LYS B 1 60 ? 20.78753 -32.16466 71.45241 1.000 54.66000 60 LYS B CA 1
ATOM 4028 C C . LYS B 1 60 ? 21.62938 -32.11183 70.17676 1.000 54.47000 60 LYS B C 1
ATOM 4029 O O . LYS B 1 60 ? 22.26020 -33.10735 69.79990 1.000 56.43000 60 LYS B O 1
ATOM 4035 N N . LEU B 1 61 ? 21.67580 -30.94837 69.51466 1.000 48.72000 61 LEU B N 1
ATOM 4036 C CA . LEU B 1 61 ? 22.30602 -30.81981 68.20487 1.000 50.02000 61 LEU B CA 1
ATOM 4037 C C . LEU B 1 61 ? 23.81417 -30.54699 68.26617 1.000 50.87000 61 LEU B C 1
ATOM 4038 O O . LEU B 1 61 ? 24.44524 -30.38946 67.21144 1.000 50.74000 61 LEU B O 1
ATOM 4043 N N . GLY B 1 62 ? 24.40966 -30.52686 69.45756 1.000 49.60000 62 GLY B N 1
ATOM 4044 C CA . GLY B 1 62 ? 25.81563 -30.16558 69.59713 1.000 53.41000 62 GLY B CA 1
ATOM 4045 C C . GLY B 1 62 ? 26.15710 -28.75285 69.15740 1.000 54.31000 62 GLY B C 1
ATOM 4046 O O . GLY B 1 62 ? 27.30357 -28.48221 68.76598 1.000 53.31000 62 GLY B O 1
ATOM 4047 N N . ARG B 1 63 ? 25.19313 -27.84488 69.20420 1.000 46.67000 63 ARG B N 1
ATOM 4048 C CA . ARG B 1 63 ? 25.39459 -26.46089 68.80692 1.000 49.87000 63 ARG B CA 1
ATOM 4049 C C . ARG B 1 63 ? 25.49455 -25.57621 70.03896 1.000 46.26000 63 ARG B C 1
ATOM 4050 O O . ARG B 1 63 ? 24.94930 -25.89386 71.10031 1.000 50.56000 63 ARG B O 1
ATOM 4058 N N . HIS B 1 64 ? 26.19976 -24.46240 69.88756 1.000 41.06000 64 HIS B N 1
ATOM 4059 C CA . HIS B 1 64 ? 26.26628 -23.42303 70.90317 1.000 38.98000 64 HIS B CA 1
ATOM 4060 C C . HIS B 1 64 ? 25.42385 -22.24096 70.45387 1.000 42.81000 64 HIS B C 1
ATOM 4061 O O . HIS B 1 64 ? 25.71002 -21.62914 69.42344 1.000 46.04000 64 HIS B O 1
ATOM 4068 N N . VAL B 1 65 ? 24.39218 -21.92236 71.22530 1.000 40.20000 65 VAL B N 1
ATOM 4069 C CA . VAL B 1 65 ? 23.44114 -20.87120 70.88804 1.000 35.61000 65 VAL B CA 1
ATOM 4070 C C . VAL B 1 65 ? 23.42355 -19.87380 72.03136 1.000 35.99000 65 VAL B C 1
ATOM 4071 O O . VAL B 1 65 ? 23.09738 -20.23632 73.16882 1.000 41.42000 65 VAL B O 1
ATOM 4075 N N . ALA B 1 66 ? 23.76341 -18.62376 71.73785 1.000 36.98000 66 ALA B N 1
ATOM 4076 C CA . ALA B 1 66 ? 23.67785 -17.56979 72.74221 1.000 36.04000 66 ALA B CA 1
ATOM 4077 C C . ALA B 1 66 ? 22.22892 -17.15060 72.97524 1.000 31.54000 66 ALA B C 1
ATOM 4078 O O . ALA B 1 66 ? 21.39210 -17.18257 72.06198 1.000 33.68000 66 ALA B O 1
ATOM 4080 N N . ILE B 1 67 ? 21.93860 -16.73282 74.20783 1.000 30.40000 67 ILE B N 1
ATOM 4081 C CA . ILE B 1 67 ? 20.64069 -16.16373 74.55826 1.000 31.48000 67 ILE B CA 1
ATOM 4082 C C . ILE B 1 67 ? 20.81094 -14.67883 74.86797 1.000 34.15000 67 ILE B C 1
ATOM 4083 O O . ILE B 1 67 ? 21.65828 -14.30244 75.69093 1.000 39.63000 67 ILE B O 1
ATOM 4088 N N . LEU B 1 68 ? 19.99605 -13.84073 74.21908 1.000 28.77000 68 LEU B N 1
ATOM 4089 C CA . LEU B 1 68 ? 19.99545 -12.39748 74.41404 1.000 29.66000 68 LEU B CA 1
ATOM 4090 C C . LEU B 1 68 ? 18.62550 -11.94500 74.90793 1.000 36.71000 68 LEU B C 1
ATOM 4091 O O . LEU B 1 68 ? 17.59790 -12.28476 74.30908 1.000 33.82000 68 LEU B O 1
ATOM 4096 N N . GLY B 1 69 ? 18.61562 -11.14406 75.96990 1.000 36.77000 69 GLY B N 1
ATOM 4097 C CA . GLY B 1 69 ? 17.39641 -10.58059 76.51783 1.000 29.12000 69 GLY B CA 1
ATOM 4098 C C . GLY B 1 69 ? 17.35494 -9.08889 76.23579 1.000 37.53000 69 GLY B C 1
ATOM 4099 O O . GLY B 1 69 ? 18.33517 -8.38009 76.46974 1.000 39.47000 69 GLY B O 1
ATOM 4100 N N . ASP B 1 70 ? 16.21375 -8.62799 75.72027 1.000 37.78000 70 ASP B N 1
ATOM 4101 C CA . ASP B 1 70 ? 16.08336 -7.27655 75.17680 1.000 39.17000 70 ASP B CA 1
ATOM 4102 C C . ASP B 1 70 ? 14.98945 -6.56344 75.95917 1.000 38.36000 70 ASP B C 1
ATOM 4103 O O . ASP B 1 70 ? 13.80429 -6.84866 75.76607 1.000 41.19000 70 ASP B O 1
ATOM 4108 N N . LEU B 1 71 ? 15.38862 -5.65059 76.84507 1.000 35.89000 71 LEU B N 1
ATOM 4109 C CA . LEU B 1 71 ? 14.43155 -4.87287 77.62035 1.000 36.37000 71 LEU B CA 1
ATOM 4110 C C . LEU B 1 71 ? 13.57138 -4.01456 76.69983 1.000 39.03000 71 LEU B C 1
ATOM 4111 O O . LEU B 1 71 ? 13.99499 -3.61053 75.61679 1.000 42.25000 71 LEU B O 1
ATOM 4116 N N . GLN B 1 72 ? 12.33574 -3.75490 77.13517 1.000 41.47000 72 GLN B N 1
ATOM 4117 C CA . GLN B 1 72 ? 11.37860 -3.01375 76.31688 1.000 44.61000 72 GLN B CA 1
ATOM 4118 C C . GLN B 1 72 ? 11.69145 -1.52559 76.27281 1.000 46.09000 72 GLN B C 1
ATOM 4119 O O . GLN B 1 72 ? 11.49128 -0.87675 75.23784 1.000 49.98000 72 GLN B O 1
ATOM 4125 N N . GLY B 1 73 ? 12.16480 -0.96487 77.37956 1.000 40.73000 73 GLY B N 1
ATOM 4126 C CA . GLY B 1 73 ? 12.39126 0.45272 77.44717 1.000 45.50000 73 GLY B CA 1
ATOM 4127 C C . GLY B 1 73 ? 11.07978 1.17341 77.63021 1.000 43.19000 73 GLY B C 1
ATOM 4128 O O . GLY B 1 73 ? 10.04376 0.54454 77.85281 1.000 45.85000 73 GLY B O 1
ATOM 4129 N N . PRO B 1 74 ? 11.09435 2.50528 77.55023 1.000 48.03000 74 PRO B N 1
ATOM 4130 C CA . PRO B 1 74 ? 9.86701 3.26933 77.81034 1.000 48.76000 74 PRO B CA 1
ATOM 4131 C C . PRO B 1 74 ? 8.86615 3.15702 76.66476 1.000 52.61000 74 PRO B C 1
ATOM 4132 O O . PRO B 1 74 ? 9.22902 3.19058 75.48617 1.000 55.71000 74 PRO B O 1
ATOM 4136 N N . LYS B 1 75 ? 7.58706 3.02605 77.03191 1.000 57.14000 75 LYS B N 1
ATOM 4137 C CA . LYS B 1 75 ? 6.49095 2.83384 76.07352 1.000 64.19000 75 LYS B CA 1
ATOM 4138 C C . LYS B 1 75 ? 5.96679 4.19304 75.62085 1.000 67.19000 75 LYS B C 1
ATOM 4139 O O . LYS B 1 75 ? 4.99078 4.73018 76.15365 1.000 74.83000 75 LYS B O 1
ATOM 4145 N N . ILE B 1 76 ? 6.62136 4.75928 74.61044 1.000 58.17000 76 ILE B N 1
ATOM 4146 C CA . ILE B 1 76 ? 6.17611 6.03156 74.04342 1.000 66.54000 76 ILE B CA 1
ATOM 4147 C C . ILE B 1 76 ? 5.23292 5.67680 72.89718 1.000 70.37000 76 ILE B C 1
ATOM 4148 O O . ILE B 1 76 ? 5.64893 5.43311 71.76096 1.000 66.33000 76 ILE B O 1
ATOM 4153 N N . ARG B 1 77 ? 3.93623 5.64913 73.22005 1.000 73.61000 77 ARG B N 1
ATOM 4154 C CA . ARG B 1 77 ? 2.88649 5.09619 72.37438 1.000 74.91000 77 ARG B CA 1
ATOM 4155 C C . ARG B 1 77 ? 1.61226 5.91641 72.56568 1.000 81.12000 77 ARG B C 1
ATOM 4156 O O . ARG B 1 77 ? 1.56923 6.84665 73.37409 1.000 80.13000 77 ARG B O 1
ATOM 4164 N N . VAL B 1 78 ? 0.55291 5.53861 71.84648 1.000 88.83000 78 VAL B N 1
ATOM 4165 C CA . VAL B 1 78 ? -0.68703 6.32002 71.80577 1.000 88.57000 78 VAL B CA 1
ATOM 4166 C C . VAL B 1 78 ? -1.74818 5.76867 72.76145 1.000 93.26000 78 VAL B C 1
ATOM 4167 O O . VAL B 1 78 ? -2.91357 6.13505 72.64645 1.000 101.87000 78 VAL B O 1
ATOM 4171 N N . SER B 1 79 ? -1.37412 4.90550 73.69867 1.000 93.06000 79 SER B N 1
ATOM 4172 C CA . SER B 1 79 ? -2.37605 4.26124 74.56543 1.000 101.09000 79 SER B CA 1
ATOM 4173 C C . SER B 1 79 ? -3.36212 3.54154 73.63711 1.000 101.44000 79 SER B C 1
ATOM 4174 O O . SER B 1 79 ? -2.96256 3.04588 72.57388 1.000 102.23000 79 SER B O 1
ATOM 4177 N N . THR B 1 80 ? -4.64481 3.48284 74.00551 1.000 101.49000 80 THR B N 1
ATOM 4178 C CA . THR B 1 80 ? -5.66211 2.86738 73.15975 1.000 103.57000 80 THR B CA 1
ATOM 4179 C C . THR B 1 80 ? -6.93549 3.70699 73.17948 1.000 108.10000 80 THR B C 1
ATOM 4180 O O . THR B 1 80 ? -7.09670 4.63120 73.98288 1.000 105.34000 80 THR B O 1
ATOM 4184 N N . PHE B 1 81 ? -7.85000 3.35146 72.27842 1.000 114.41000 81 PHE B N 1
ATOM 4185 C CA . PHE B 1 81 ? -9.14775 3.99431 72.13251 1.000 120.71000 81 PHE B CA 1
ATOM 4186 C C . PHE B 1 81 ? -10.20276 2.90922 71.95089 1.000 121.97000 81 PHE B C 1
ATOM 4187 O O . PHE B 1 81 ? -9.87950 1.73948 71.72328 1.000 121.63000 81 PHE B O 1
ATOM 4195 N N . LYS B 1 82 ? -11.47396 3.30026 72.07474 1.000 127.93000 82 LYS B N 1
ATOM 4196 C CA . LYS B 1 82 ? -12.57011 2.38311 71.77620 1.000 132.73000 82 LYS B CA 1
ATOM 4197 C C . LYS B 1 82 ? -12.39151 1.85919 70.35988 1.000 139.44000 82 LYS B C 1
ATOM 4198 O O . LYS B 1 82 ? -11.86916 0.76008 70.13916 1.000 139.33000 82 LYS B O 1
ATOM 4204 N N . GLU B 1 83 ? -12.82630 2.66180 69.39657 1.000 138.64000 83 GLU B N 1
ATOM 4205 C CA . GLU B 1 83 ? -12.62310 2.39731 67.98458 1.000 142.61000 83 GLU B CA 1
ATOM 4206 C C . GLU B 1 83 ? -12.16184 3.69813 67.34529 1.000 143.82000 83 GLU B C 1
ATOM 4207 O O . GLU B 1 83 ? -12.59923 4.77964 67.75257 1.000 145.50000 83 GLU B O 1
ATOM 4213 N N . GLY B 1 84 ? -11.26414 3.59818 66.36318 1.000 141.16000 84 GLY B N 1
ATOM 4214 C CA . GLY B 1 84 ? -10.79079 4.78753 65.67260 1.000 137.48000 84 GLY B CA 1
ATOM 4215 C C . GLY B 1 84 ? -9.59072 4.56560 64.77679 1.000 123.66000 84 GLY B C 1
ATOM 4216 O O . GLY B 1 84 ? -8.71171 5.42910 64.68167 1.000 119.83000 84 GLY B O 1
ATOM 4217 N N . LYS B 1 85 ? -9.55920 3.42827 64.08786 1.000 119.70000 85 LYS B N 1
ATOM 4218 C CA . LYS B 1 85 ? -8.38150 3.02342 63.33350 1.000 123.37000 85 LYS B CA 1
ATOM 4219 C C . LYS B 1 85 ? -8.25266 3.76351 61.99891 1.000 129.25000 85 LYS B C 1
ATOM 4220 O O . LYS B 1 85 ? -7.58629 3.26746 61.08405 1.000 137.65000 85 LYS B O 1
ATOM 4226 N N . VAL B 1 86 ? -8.86500 4.94328 61.87422 1.000 129.95000 86 VAL B N 1
ATOM 4227 C CA . VAL B 1 86 ? -8.89191 5.68214 60.61626 1.000 129.78000 86 VAL B CA 1
ATOM 4228 C C . VAL B 1 86 ? -8.86964 7.17423 60.91454 1.000 129.51000 86 VAL B C 1
ATOM 4229 O O . VAL B 1 86 ? -9.33576 7.61646 61.96547 1.000 128.91000 86 VAL B O 1
ATOM 4233 N N . PHE B 1 87 ? -8.30907 7.95121 59.98087 1.000 132.69000 87 PHE B N 1
ATOM 4234 C CA . PHE B 1 87 ? -8.36514 9.40671 60.06896 1.000 141.19000 87 PHE B CA 1
ATOM 4235 C C . PHE B 1 87 ? -7.90025 10.04686 58.76366 1.000 146.75000 87 PHE B C 1
ATOM 4236 O O . PHE B 1 87 ? -6.97583 9.54846 58.11435 1.000 145.13000 87 PHE B O 1
ATOM 4244 N N . LEU B 1 88 ? -8.53551 11.16632 58.40744 1.000 151.45000 88 LEU B N 1
ATOM 4245 C CA . LEU B 1 88 ? -8.12896 12.04521 57.31742 1.000 149.73000 88 LEU B CA 1
ATOM 4246 C C . LEU B 1 88 ? -7.55665 13.34151 57.87756 1.000 147.21000 88 LEU B C 1
ATOM 4247 O O . LEU B 1 88 ? -7.82697 13.72298 59.02068 1.000 143.09000 88 LEU B O 1
ATOM 4252 N N . ASN B 1 89 ? -6.77805 14.03756 57.04834 1.000 148.18000 89 ASN B N 1
ATOM 4253 C CA . ASN B 1 89 ? -6.11772 15.23918 57.53896 1.000 145.76000 89 ASN B CA 1
ATOM 4254 C C . ASN B 1 89 ? -5.48445 16.10225 56.45339 1.000 144.61000 89 ASN B C 1
ATOM 4255 O O . ASN B 1 89 ? -4.51938 15.70047 55.79365 1.000 138.41000 89 ASN B O 1
ATOM 4260 N N . ILE B 1 90 ? -6.03055 17.30158 56.27769 1.000 148.10000 90 ILE B N 1
ATOM 4261 C CA . ILE B 1 90 ? -5.43015 18.34246 55.45319 1.000 149.67000 90 ILE B CA 1
ATOM 4262 C C . ILE B 1 90 ? -5.48619 19.63039 56.26680 1.000 146.52000 90 ILE B C 1
ATOM 4263 O O . ILE B 1 90 ? -5.90177 20.68433 55.76931 1.000 147.17000 90 ILE B O 1
ATOM 4268 N N . GLY B 1 91 ? -5.06755 19.54412 57.52840 1.000 138.61000 91 GLY B N 1
ATOM 4269 C CA . GLY B 1 91 ? -5.19142 20.63475 58.48259 1.000 133.32000 91 GLY B CA 1
ATOM 4270 C C . GLY B 1 91 ? -6.03205 20.29982 59.69814 1.000 127.99000 91 GLY B C 1
ATOM 4271 O O . GLY B 1 91 ? -6.27977 21.19190 60.52406 1.000 126.06000 91 GLY B O 1
ATOM 4272 N N . ASP B 1 92 ? -6.47684 19.05097 59.83478 1.000 126.57000 92 ASP B N 1
ATOM 4273 C CA . ASP B 1 92 ? -7.31946 18.63465 60.94580 1.000 126.57000 92 ASP B CA 1
ATOM 4274 C C . ASP B 1 92 ? -6.60029 18.85454 62.27958 1.000 120.82000 92 ASP B C 1
ATOM 4275 O O . ASP B 1 92 ? -5.37182 18.95591 62.34822 1.000 114.27000 92 ASP B O 1
ATOM 4280 N N . LYS B 1 93 ? -7.38881 18.94681 63.34891 1.000 121.34000 93 LYS B N 1
ATOM 4281 C CA . LYS B 1 93 ? -6.85697 19.10338 64.69795 1.000 121.45000 93 LYS B CA 1
ATOM 4282 C C . LYS B 1 93 ? -6.72360 17.74408 65.37893 1.000 121.58000 93 LYS B C 1
ATOM 4283 O O . LYS B 1 93 ? -7.55370 16.85259 65.17270 1.000 121.24000 93 LYS B O 1
ATOM 4289 N N . PHE B 1 94 ? -5.66531 17.58349 66.18165 1.000 115.01000 94 PHE B N 1
ATOM 4290 C CA . PHE B 1 94 ? -5.49778 16.39489 67.00537 1.000 109.29000 94 PHE B CA 1
ATOM 4291 C C . PHE B 1 94 ? -4.93028 16.78423 68.36176 1.000 108.80000 94 PHE B C 1
ATOM 4292 O O . PHE B 1 94 ? -4.22298 17.78488 68.50349 1.000 101.92000 94 PHE B O 1
ATOM 4300 N N . LEU B 1 95 ? -5.25874 15.99062 69.36837 1.000 106.28000 95 LEU B N 1
ATOM 4301 C CA . LEU B 1 95 ? -4.84772 16.30153 70.72597 1.000 105.10000 95 LEU B CA 1
ATOM 4302 C C . LEU B 1 95 ? -4.30364 15.05347 71.40057 1.000 98.25000 95 LEU B C 1
ATOM 4303 O O . LEU B 1 95 ? -4.86868 13.96176 71.26816 1.000 92.16000 95 LEU B O 1
ATOM 4308 N N . LEU B 1 96 ? -3.19547 15.21991 72.11450 1.000 98.10000 96 LEU B N 1
ATOM 4309 C CA . LEU B 1 96 ? -2.72432 14.20040 73.04103 1.000 97.76000 96 LEU B CA 1
ATOM 4310 C C . LEU B 1 96 ? -2.92973 14.71169 74.46325 1.000 94.97000 96 LEU B C 1
ATOM 4311 O O . LEU B 1 96 ? -2.50554 15.82040 74.80195 1.000 87.81000 96 LEU B O 1
ATOM 4316 N N . ASP B 1 97 ? -3.61369 13.91414 75.27877 1.000 98.33000 97 ASP B N 1
ATOM 4317 C CA . ASP B 1 97 ? -3.89848 14.24499 76.66989 1.000 100.26000 97 ASP B CA 1
ATOM 4318 C C . ASP B 1 97 ? -3.52668 13.03481 77.51098 1.000 97.34000 97 ASP B C 1
ATOM 4319 O O . ASP B 1 97 ? -3.99202 11.92217 77.23905 1.000 96.09000 97 ASP B O 1
ATOM 4324 N N . ALA B 1 98 ? -2.68018 13.24576 78.52209 1.000 94.72000 98 ALA B N 1
ATOM 4325 C CA . ALA B 1 98 ? -2.07689 12.10624 79.20570 1.000 99.60000 98 ALA B CA 1
ATOM 4326 C C . ALA B 1 98 ? -3.07745 11.36313 80.08835 1.000 107.59000 98 ALA B C 1
ATOM 4327 O O . ALA B 1 98 ? -2.87812 10.17390 80.37139 1.000 109.73000 98 ALA B O 1
ATOM 4329 N N . ASN B 1 99 ? -4.15710 12.02687 80.51983 1.000 108.09000 99 ASN B N 1
ATOM 4330 C CA . ASN B 1 99 ? -5.23982 11.36900 81.26052 1.000 105.70000 99 ASN B CA 1
ATOM 4331 C C . ASN B 1 99 ? -6.21710 10.71953 80.28278 1.000 104.79000 99 ASN B C 1
ATOM 4332 O O . ASN B 1 99 ? -7.00566 11.42231 79.64348 1.000 104.75000 99 ASN B O 1
ATOM 4337 N N . LEU B 1 100 ? -6.18604 9.38407 80.18469 1.000 101.60000 100 LEU B N 1
ATOM 4338 C CA . LEU B 1 100 ? -7.13821 8.60825 79.38551 1.000 100.93000 100 LEU B CA 1
ATOM 4339 C C . LEU B 1 100 ? -6.79359 7.12136 79.40325 1.000 107.05000 100 LEU B C 1
ATOM 4340 O O . LEU B 1 100 ? -5.61716 6.75151 79.32648 1.000 112.89000 100 LEU B O 1
ATOM 4345 N N . GLY B 1 101 ? -7.81024 6.26081 79.46115 1.000 104.35000 101 GLY B N 1
ATOM 4346 C CA . GLY B 1 101 ? -7.59490 4.82487 79.45791 1.000 98.25000 101 GLY B CA 1
ATOM 4347 C C . GLY B 1 101 ? -8.02448 4.12841 78.18028 1.000 107.67000 101 GLY B C 1
ATOM 4348 O O . GLY B 1 101 ? -7.31266 3.24677 77.68751 1.000 106.05000 101 GLY B O 1
ATOM 4349 N N . LYS B 1 102 ? -9.18924 4.50568 77.63694 1.000 114.16000 102 LYS B N 1
ATOM 4350 C CA . LYS B 1 102 ? -9.71721 3.90236 76.41324 1.000 110.33000 102 LYS B CA 1
ATOM 4351 C C . LYS B 1 102 ? -10.86234 4.73989 75.84222 1.000 112.93000 102 LYS B C 1
ATOM 4352 O O . LYS B 1 102 ? -11.99302 4.25951 75.71518 1.000 117.48000 102 LYS B O 1
ATOM 4358 N N . GLY B 1 103 ? -10.57634 5.99270 75.48458 1.000 116.87000 103 GLY B N 1
ATOM 4359 C CA . GLY B 1 103 ? -11.58543 6.90690 74.97873 1.000 120.61000 103 GLY B CA 1
ATOM 4360 C C . GLY B 1 103 ? -11.28619 7.49625 73.61163 1.000 129.33000 103 GLY B C 1
ATOM 4361 O O . GLY B 1 103 ? -10.49174 8.43417 73.50094 1.000 127.98000 103 GLY B O 1
ATOM 4362 N N . GLU B 1 104 ? -11.92604 6.92535 72.57763 1.000 135.58000 104 GLU B N 1
ATOM 4363 C CA . GLU B 1 104 ? -11.94919 7.30134 71.15484 1.000 137.99000 104 GLU B CA 1
ATOM 4364 C C . GLU B 1 104 ? -10.78988 8.11041 70.57832 1.000 138.29000 104 GLU B C 1
ATOM 4365 O O . GLU B 1 104 ? -10.44324 9.18147 71.08322 1.000 136.83000 104 GLU B O 1
ATOM 4371 N N . GLY B 1 105 ? -10.25137 7.64122 69.45514 1.000 138.69000 105 GLY B N 1
ATOM 4372 C CA . GLY B 1 105 ? -9.28551 8.40798 68.69779 1.000 138.41000 105 GLY B CA 1
ATOM 4373 C C . GLY B 1 105 ? -9.89021 9.63510 68.04255 1.000 139.04000 105 GLY B C 1
ATOM 4374 O O . GLY B 1 105 ? -9.58825 10.76350 68.44378 1.000 135.69000 105 GLY B O 1
ATOM 4375 N N . ASP B 1 106 ? -10.75736 9.42429 67.05280 1.000 138.09000 106 ASP B N 1
ATOM 4376 C CA . ASP B 1 106 ? -11.29323 10.52695 66.27120 1.000 138.72000 106 ASP B CA 1
ATOM 4377 C C . ASP B 1 106 ? -11.93727 11.57338 67.17813 1.000 141.94000 106 ASP B C 1
ATOM 4378 O O . ASP B 1 106 ? -12.19618 11.34742 68.36528 1.000 140.59000 106 ASP B O 1
ATOM 4383 N N . LYS B 1 107 ? -12.22621 12.72802 66.57507 1.000 146.57000 107 LYS B N 1
ATOM 4384 C CA . LYS B 1 107 ? -12.55119 13.97235 67.28719 1.000 140.91000 107 LYS B CA 1
ATOM 4385 C C . LYS B 1 107 ? -11.41335 14.37348 68.22436 1.000 138.65000 107 LYS B C 1
ATOM 4386 O O . LYS B 1 107 ? -11.64904 14.90155 69.31270 1.000 138.76000 107 LYS B O 1
ATOM 4392 N N . GLU B 1 108 ? -10.18051 14.07219 67.80163 1.000 136.61000 108 GLU B N 1
ATOM 4393 C CA . GLU B 1 108 ? -8.91854 14.60089 68.33857 1.000 131.11000 108 GLU B CA 1
ATOM 4394 C C . GLU B 1 108 ? -8.75956 14.33641 69.84173 1.000 124.08000 108 GLU B C 1
ATOM 4395 O O . GLU B 1 108 ? -8.72569 15.24369 70.67430 1.000 128.56000 108 GLU B O 1
ATOM 4401 N N . LYS B 1 109 ? -8.59323 13.05770 70.16772 1.000 121.84000 109 LYS B N 1
ATOM 4402 C CA . LYS B 1 109 ? -8.23538 12.70776 71.53678 1.000 119.72000 109 LYS B CA 1
ATOM 4403 C C . LYS B 1 109 ? -7.63493 11.31158 71.57297 1.000 115.82000 109 LYS B C 1
ATOM 4404 O O . LYS B 1 109 ? -8.15350 10.39433 70.93264 1.000 113.62000 109 LYS B O 1
ATOM 4410 N N . VAL B 1 110 ? -6.52782 11.16697 72.30140 1.000 110.10000 110 VAL B N 1
ATOM 4411 C CA . VAL B 1 110 ? -6.04367 9.85840 72.73094 1.000 106.28000 110 VAL B CA 1
ATOM 4412 C C . VAL B 1 110 ? -5.12914 10.07877 73.92566 1.000 102.69000 110 VAL B C 1
ATOM 4413 O O . VAL B 1 110 ? -4.63871 11.18746 74.15721 1.000 99.00000 110 VAL B O 1
ATOM 4417 N N . GLY B 1 111 ? -4.92038 9.02188 74.70802 1.000 101.46000 111 GLY B N 1
ATOM 4418 C CA . GLY B 1 111 ? -4.04167 9.09565 75.85417 1.000 100.16000 111 GLY B CA 1
ATOM 4419 C C . GLY B 1 111 ? -2.60640 8.76504 75.48653 1.000 98.94000 111 GLY B C 1
ATOM 4420 O O . GLY B 1 111 ? -2.33864 8.03255 74.54400 1.000 93.16000 111 GLY B O 1
ATOM 4421 N N . ILE B 1 112 ? -1.67624 9.33653 76.23565 1.000 101.82000 112 ILE B N 1
ATOM 4422 C CA . ILE B 1 112 ? -0.26246 9.01553 76.09939 1.000 92.41000 112 ILE B CA 1
ATOM 4423 C C . ILE B 1 112 ? 0.11682 8.11214 77.25728 1.000 91.41000 112 ILE B C 1
ATOM 4424 O O . ILE B 1 112 ? -0.28840 8.35499 78.40375 1.000 94.31000 112 ILE B O 1
ATOM 4429 N N . ASP B 1 113 ? 0.88772 7.06116 76.96674 1.000 92.30000 113 ASP B N 1
ATOM 4430 C CA . ASP B 1 113 ? 1.40560 6.23487 78.05426 1.000 94.11000 113 ASP B CA 1
ATOM 4431 C C . ASP B 1 113 ? 2.62914 6.86530 78.71235 1.000 90.61000 113 ASP B C 1
ATOM 4432 O O . ASP B 1 113 ? 2.85262 6.65974 79.91123 1.000 97.57000 113 ASP B O 1
ATOM 4437 N N . TYR B 1 114 ? 3.40396 7.65675 77.97142 1.000 81.90000 114 TYR B N 1
ATOM 4438 C CA . TYR B 1 114 ? 4.50840 8.43251 78.54126 1.000 80.99000 114 TYR B CA 1
ATOM 4439 C C . TYR B 1 114 ? 3.97276 9.79726 78.97635 1.000 76.39000 114 TYR B C 1
ATOM 4440 O O . TYR B 1 114 ? 3.85923 10.72065 78.16951 1.000 76.55000 114 TYR B O 1
ATOM 4449 N N . LYS B 1 115 ? 3.65114 9.93483 80.26672 1.000 74.47000 115 LYS B N 1
ATOM 4450 C CA . LYS B 1 115 ? 3.00124 11.14401 80.77795 1.000 76.09000 115 LYS B CA 1
ATOM 4451 C C . LYS B 1 115 ? 3.86089 12.39269 80.62134 1.000 70.36000 115 LYS B C 1
ATOM 4452 O O . LYS B 1 115 ? 3.36527 13.50004 80.85076 1.000 70.25000 115 LYS B O 1
ATOM 4458 N N . GLY B 1 116 ? 5.13452 12.24292 80.27640 1.000 73.99000 116 GLY B N 1
ATOM 4459 C CA . GLY B 1 116 ? 6.07636 13.33841 80.16538 1.000 72.98000 116 GLY B CA 1
ATOM 4460 C C . GLY B 1 116 ? 6.20254 13.95904 78.79152 1.000 69.80000 116 GLY B C 1
ATOM 4461 O O . GLY B 1 116 ? 7.03294 14.85815 78.61913 1.000 64.33000 116 GLY B O 1
ATOM 4462 N N . LEU B 1 117 ? 5.40149 13.51565 77.81586 1.000 69.39000 117 LEU B N 1
ATOM 4463 C CA . LEU B 1 117 ? 5.46823 14.09510 76.47620 1.000 70.81000 117 LEU B CA 1
ATOM 4464 C C . LEU B 1 117 ? 5.12227 15.58247 76.43043 1.000 70.74000 117 LEU B C 1
ATOM 4465 O O . LEU B 1 117 ? 5.84250 16.32667 75.74106 1.000 74.76000 117 LEU B O 1
ATOM 4470 N N . PRO B 1 118 ? 4.07843 16.07944 77.10319 1.000 66.76000 118 PRO B N 1
ATOM 4471 C CA . PRO B 1 118 ? 3.73225 17.50155 76.94991 1.000 71.41000 118 PRO B CA 1
ATOM 4472 C C . PRO B 1 118 ? 4.84159 18.48527 77.29398 1.000 71.64000 118 PRO B C 1
ATOM 4473 O O . PRO B 1 118 ? 4.91771 19.53704 76.64883 1.000 73.62000 118 PRO B O 1
ATOM 4477 N N . ALA B 1 119 ? 5.70645 18.20705 78.26830 1.000 69.56000 119 ALA B N 1
ATOM 4478 C CA . ALA B 1 119 ? 6.76179 19.18167 78.53417 1.000 67.80000 119 ALA B CA 1
ATOM 4479 C C . ALA B 1 119 ? 7.97960 19.00512 77.63598 1.000 65.61000 119 ALA B C 1
ATOM 4480 O O . ALA B 1 119 ? 8.95039 19.75164 77.78797 1.000 70.30000 119 ALA B O 1
ATOM 4482 N N . ASP B 1 120 ? 7.96085 18.04364 76.71348 1.000 71.73000 120 ASP B N 1
ATOM 4483 C CA . ASP B 1 120 ? 9.04697 17.86367 75.75582 1.000 70.93000 120 ASP B CA 1
ATOM 4484 C C . ASP B 1 120 ? 8.72101 18.38134 74.36459 1.000 70.57000 120 ASP B C 1
ATOM 4485 O O . ASP B 1 120 ? 9.63712 18.52763 73.55253 1.000 65.16000 120 ASP B O 1
ATOM 4490 N N . VAL B 1 121 ? 7.45118 18.63327 74.06095 1.000 72.58000 121 VAL B N 1
ATOM 4491 C CA . VAL B 1 121 ? 7.06132 19.22746 72.78930 1.000 76.76000 121 VAL B CA 1
ATOM 4492 C C . VAL B 1 121 ? 6.86115 20.72468 72.98822 1.000 82.42000 121 VAL B C 1
ATOM 4493 O O . VAL B 1 121 ? 6.46150 21.19236 74.06513 1.000 78.82000 121 VAL B O 1
ATOM 4497 N N . VAL B 1 122 ? 7.16190 21.48023 71.93350 1.000 85.38000 122 VAL B N 1
ATOM 4498 C CA . VAL B 1 122 ? 7.15730 22.94322 71.91331 1.000 81.77000 122 VAL B CA 1
ATOM 4499 C C . VAL B 1 122 ? 6.55477 23.36218 70.57879 1.000 82.84000 122 VAL B C 1
ATOM 4500 O O . VAL B 1 122 ? 6.84971 22.71864 69.56359 1.000 79.84000 122 VAL B O 1
ATOM 4504 N N . PRO B 1 123 ? 5.70128 24.42225 70.52808 1.000 91.27000 123 PRO B N 1
ATOM 4505 C CA . PRO B 1 123 ? 5.07557 24.82692 69.25612 1.000 85.74000 123 PRO B CA 1
ATOM 4506 C C . PRO B 1 123 ? 6.01099 24.75663 68.05681 1.000 87.51000 123 PRO B C 1
ATOM 4507 O O . PRO B 1 123 ? 7.07827 25.37971 68.05034 1.000 89.23000 123 PRO B O 1
ATOM 4511 N N . GLY B 1 124 ? 5.62820 23.96925 67.04896 1.000 87.15000 124 GLY B N 1
ATOM 4512 C CA . GLY B 1 124 ? 6.44897 23.73939 65.87491 1.000 81.99000 124 GLY B CA 1
ATOM 4513 C C . GLY B 1 124 ? 7.04362 22.34786 65.77756 1.000 83.96000 124 GLY B C 1
ATOM 4514 O O . GLY B 1 124 ? 7.55424 21.98583 64.70709 1.000 83.25000 124 GLY B O 1
ATOM 4515 N N . ASP B 1 125 ? 6.99921 21.56148 66.85515 1.000 87.40000 125 ASP B N 1
ATOM 4516 C CA . ASP B 1 125 ? 7.50999 20.19771 66.85446 1.000 77.95000 125 ASP B CA 1
ATOM 4517 C C . ASP B 1 125 ? 6.57037 19.26329 66.10586 1.000 75.56000 125 ASP B C 1
ATOM 4518 O O . ASP B 1 125 ? 5.34715 19.42860 66.11945 1.000 71.02000 125 ASP B O 1
ATOM 4523 N N . ILE B 1 126 ? 7.16592 18.25935 65.46790 1.000 75.47000 126 ILE B N 1
ATOM 4524 C CA . ILE B 1 126 ? 6.45009 17.24469 64.70746 1.000 75.20000 126 ILE B CA 1
ATOM 4525 C C . ILE B 1 126 ? 6.59641 15.91952 65.43918 1.000 70.35000 126 ILE B C 1
ATOM 4526 O O . ILE B 1 126 ? 7.71217 15.51628 65.78937 1.000 69.00000 126 ILE B O 1
ATOM 4531 N N . LEU B 1 127 ? 5.47314 15.25545 65.67618 1.000 66.99000 127 LEU B N 1
ATOM 4532 C CA . LEU B 1 127 ? 5.42258 13.91888 66.24814 1.000 68.16000 127 LEU B CA 1
ATOM 4533 C C . LEU B 1 127 ? 5.07620 12.94706 65.13461 1.000 69.91000 127 LEU B C 1
ATOM 4534 O O . LEU B 1 127 ? 4.02281 13.07758 64.50590 1.000 71.28000 127 LEU B O 1
ATOM 4539 N N . LEU B 1 128 ? 5.96757 11.99425 64.88303 1.000 69.99000 128 LEU B N 1
ATOM 4540 C CA . LEU B 1 128 ? 5.76411 10.94671 63.89186 1.000 69.17000 128 LEU B CA 1
ATOM 4541 C C . LEU B 1 128 ? 5.23461 9.70306 64.59090 1.000 64.65000 128 LEU B C 1
ATOM 4542 O O . LEU B 1 128 ? 5.93054 9.10719 65.41784 1.000 63.56000 128 LEU B O 1
ATOM 4547 N N . LEU B 1 129 ? 4.01413 9.31227 64.25235 1.000 67.35000 129 LEU B N 1
ATOM 4548 C CA . LEU B 1 129 ? 3.33431 8.17806 64.85351 1.000 68.90000 129 LEU B CA 1
ATOM 4549 C C . LEU B 1 129 ? 3.29289 7.02494 63.85600 1.000 70.68000 129 LEU B C 1
ATOM 4550 O O . LEU B 1 129 ? 3.14852 7.23596 62.64243 1.000 69.07000 129 LEU B O 1
ATOM 4555 N N . ASP B 1 130 ? 3.39498 5.80257 64.38994 1.000 67.41000 130 ASP B N 1
ATOM 4556 C CA . ASP B 1 130 ? 3.55108 4.58665 63.59576 1.000 70.42000 130 ASP B CA 1
ATOM 4557 C C . ASP B 1 130 ? 4.56858 4.80007 62.48384 1.000 70.16000 130 ASP B C 1
ATOM 4558 O O . ASP B 1 130 ? 4.18264 5.01639 61.33141 1.000 74.22000 130 ASP B O 1
ATOM 4563 N N . ASP B 1 131 ? 5.86011 4.74459 62.82735 1.000 69.92000 131 ASP B N 1
ATOM 4564 C CA . ASP B 1 131 ? 6.97427 4.97461 61.90798 1.000 68.24000 131 ASP B CA 1
ATOM 4565 C C . ASP B 1 131 ? 6.68904 6.05554 60.87260 1.000 66.36000 131 ASP B C 1
ATOM 4566 O O . ASP B 1 131 ? 7.01718 5.89147 59.69575 1.000 68.72000 131 ASP B O 1
ATOM 4571 N N . GLY B 1 132 ? 6.07999 7.15791 61.29193 1.000 67.80000 132 GLY B N 1
ATOM 4572 C CA . GLY B 1 132 ? 5.84827 8.26702 60.39798 1.000 66.03000 132 GLY B CA 1
ATOM 4573 C C . GLY B 1 132 ? 4.71179 8.08124 59.42722 1.000 71.56000 132 GLY B C 1
ATOM 4574 O O . GLY B 1 132 ? 4.46702 8.98279 58.61354 1.000 76.56000 132 GLY B O 1
ATOM 4575 N N . ARG B 1 133 ? 4.00826 6.94620 59.48170 1.000 70.12000 133 ARG B N 1
ATOM 4576 C CA . ARG B 1 133 ? 2.82192 6.77226 58.64965 1.000 70.42000 133 ARG B CA 1
ATOM 4577 C C . ARG B 1 133 ? 1.74735 7.80100 58.98486 1.000 79.59000 133 ARG B C 1
ATOM 4578 O O . ARG B 1 133 ? 0.94399 8.15800 58.11510 1.000 89.53000 133 ARG B O 1
ATOM 4586 N N . VAL B 1 134 ? 1.70786 8.28407 60.23011 1.000 78.01000 134 VAL B N 1
ATOM 4587 C CA . VAL B 1 134 ? 0.94848 9.48160 60.57043 1.000 78.55000 134 VAL B CA 1
ATOM 4588 C C . VAL B 1 134 ? 1.92346 10.47695 61.18806 1.000 77.66000 134 VAL B C 1
ATOM 4589 O O . VAL B 1 134 ? 2.94013 10.08819 61.76465 1.000 78.19000 134 VAL B O 1
ATOM 4593 N N . GLN B 1 135 ? 1.64882 11.76730 61.02102 1.000 82.76000 135 GLN B N 1
ATOM 4594 C CA . GLN B 1 135 ? 2.46897 12.81510 61.61253 1.000 84.31000 135 GLN B CA 1
ATOM 4595 C C . GLN B 1 135 ? 1.55209 13.85203 62.24337 1.000 88.17000 135 GLN B C 1
ATOM 4596 O O . GLN B 1 135 ? 0.33710 13.81748 62.06060 1.000 91.70000 135 GLN B O 1
ATOM 4602 N N . LEU B 1 136 ? 2.14096 14.73942 63.04627 1.000 88.49000 136 LEU B N 1
ATOM 4603 C CA . LEU B 1 136 ? 1.40493 15.79085 63.74010 1.000 84.33000 136 LEU B CA 1
ATOM 4604 C C . LEU B 1 136 ? 2.35677 16.95428 63.98446 1.000 84.54000 136 LEU B C 1
ATOM 4605 O O . LEU B 1 136 ? 3.50491 16.73896 64.36462 1.000 78.78000 136 LEU B O 1
ATOM 4610 N N . LYS B 1 137 ? 1.89867 18.18091 63.75166 1.000 88.90000 137 LYS B N 1
ATOM 4611 C CA . LYS B 1 137 ? 2.68845 19.36331 64.08163 1.000 88.00000 137 LYS B CA 1
ATOM 4612 C C . LYS B 1 137 ? 2.04414 20.06231 65.26852 1.000 92.24000 137 LYS B C 1
ATOM 4613 O O . LYS B 1 137 ? 0.83813 20.33362 65.25408 1.000 90.40000 137 LYS B O 1
ATOM 4619 N N . VAL B 1 138 ? 2.83493 20.32711 66.30353 1.000 91.86000 138 VAL B N 1
ATOM 4620 C CA . VAL B 1 138 ? 2.26874 20.77241 67.56985 1.000 89.99000 138 VAL B CA 1
ATOM 4621 C C . VAL B 1 138 ? 2.02366 22.27703 67.52088 1.000 86.22000 138 VAL B C 1
ATOM 4622 O O . VAL B 1 138 ? 2.89518 23.06327 67.12069 1.000 77.28000 138 VAL B O 1
ATOM 4626 N N . LEU B 1 139 ? 0.80626 22.67278 67.88988 1.000 91.20000 139 LEU B N 1
ATOM 4627 C CA . LEU B 1 139 ? 0.39803 24.07113 67.93601 1.000 90.68000 139 LEU B CA 1
ATOM 4628 C C . LEU B 1 139 ? 0.63905 24.67989 69.30335 1.000 89.78000 139 LEU B C 1
ATOM 4629 O O . LEU B 1 139 ? 1.23612 25.75335 69.41855 1.000 88.01000 139 LEU B O 1
ATOM 4634 N N . GLU B 1 140 ? 0.17883 23.99513 70.34273 1.000 94.83000 140 GLU B N 1
ATOM 4635 C CA . GLU B 1 140 ? 0.06194 24.62334 71.64858 1.000 97.63000 140 GLU B CA 1
ATOM 4636 C C . GLU B 1 140 ? 0.11681 23.52868 72.69891 1.000 95.27000 140 GLU B C 1
ATOM 4637 O O . GLU B 1 140 ? -0.21649 22.37909 72.42120 1.000 95.78000 140 GLU B O 1
ATOM 4643 N N . VAL B 1 141 ? 0.54694 23.87773 73.90429 1.000 90.82000 141 VAL B N 1
ATOM 4644 C CA . VAL B 1 141 ? 0.52451 22.90141 74.98440 1.000 95.80000 141 VAL B CA 1
ATOM 4645 C C . VAL B 1 141 ? 0.13979 23.61369 76.27315 1.000 97.98000 141 VAL B C 1
ATOM 4646 O O . VAL B 1 141 ? 0.80450 24.57488 76.68320 1.000 90.98000 141 VAL B O 1
ATOM 4650 N N . GLN B 1 142 ? -0.94309 23.15184 76.90070 1.000 98.33000 142 GLN B N 1
ATOM 4651 C CA . GLN B 1 142 ? -1.44095 23.73298 78.14226 1.000 101.23000 142 GLN B CA 1
ATOM 4652 C C . GLN B 1 142 ? -1.70072 22.60956 79.13629 1.000 100.80000 142 GLN B C 1
ATOM 4653 O O . GLN B 1 142 ? -2.42337 21.64951 78.82774 1.000 95.42000 142 GLN B O 1
ATOM 4659 N N . GLY B 1 143 ? -1.08619 22.72630 80.31362 1.000 100.31000 143 GLY B N 1
ATOM 4660 C CA . GLY B 1 143 ? -1.12558 21.65826 81.29742 1.000 97.56000 143 GLY B CA 1
ATOM 4661 C C . GLY B 1 143 ? -0.55645 20.38027 80.71175 1.000 96.69000 143 GLY B C 1
ATOM 4662 O O . GLY B 1 143 ? 0.57387 20.34474 80.20405 1.000 88.11000 143 GLY B O 1
ATOM 4663 N N . MET B 1 144 ? -1.35149 19.31179 80.77221 1.000 95.78000 144 MET B N 1
ATOM 4664 C CA . MET B 1 144 ? -0.97800 18.02277 80.21068 1.000 95.30000 144 MET B CA 1
ATOM 4665 C C . MET B 1 144 ? -1.74554 17.72085 78.92674 1.000 100.31000 144 MET B C 1
ATOM 4666 O O . MET B 1 144 ? -1.91945 16.54788 78.57049 1.000 95.37000 144 MET B O 1
ATOM 4671 N N . LYS B 1 145 ? -2.21403 18.75704 78.22632 1.000 102.64000 145 LYS B N 1
ATOM 4672 C CA . LYS B 1 145 ? -2.80289 18.60100 76.90162 1.000 103.25000 145 LYS B CA 1
ATOM 4673 C C . LYS B 1 145 ? -1.91488 19.26844 75.85675 1.000 100.11000 145 LYS B C 1
ATOM 4674 O O . LYS B 1 145 ? -1.35665 20.34959 76.09138 1.000 97.51000 145 LYS B O 1
ATOM 4680 N N . VAL B 1 146 ? -1.78327 18.61544 74.70341 1.000 99.35000 146 VAL B N 1
ATOM 4681 C CA . VAL B 1 146 ? -0.91548 19.07791 73.62680 1.000 99.36000 146 VAL B CA 1
ATOM 4682 C C . VAL B 1 146 ? -1.73772 19.09403 72.33958 1.000 101.93000 146 VAL B C 1
ATOM 4683 O O . VAL B 1 146 ? -2.17736 18.03684 71.85362 1.000 101.31000 146 VAL B O 1
ATOM 4687 N N . PHE B 1 147 ? -1.98377 20.30324 71.82685 1.000 92.75000 147 PHE B N 1
ATOM 4688 C CA . PHE B 1 147 ? -2.75483 20.55609 70.62455 1.000 93.29000 147 PHE B CA 1
ATOM 4689 C C . PHE B 1 147 ? -1.83331 20.58071 69.41541 1.000 96.99000 147 PHE B C 1
ATOM 4690 O O . PHE B 1 147 ? -0.83543 21.31671 69.39656 1.000 95.96000 147 PHE B O 1
ATOM 4698 N N . THR B 1 148 ? -2.21048 19.82022 68.39353 1.000 96.90000 148 THR B N 1
ATOM 4699 C CA . THR B 1 148 ? -1.42767 19.64115 67.19141 1.000 95.25000 148 THR B CA 1
ATOM 4700 C C . THR B 1 148 ? -2.38226 19.70287 66.00093 1.000 99.53000 148 THR B C 1
ATOM 4701 O O . THR B 1 148 ? -3.60307 19.60740 66.15361 1.000 97.47000 148 THR B O 1
ATOM 4705 N N . GLU B 1 149 ? -1.82059 19.88857 64.81339 1.000 95.89000 149 GLU B N 1
ATOM 4706 C CA . GLU B 1 149 ? -2.52500 19.64493 63.56681 1.000 96.88000 149 GLU B CA 1
ATOM 4707 C C . GLU B 1 149 ? -1.80030 18.52916 62.82149 1.000 100.37000 149 GLU B C 1
ATOM 4708 O O . GLU B 1 149 ? -0.60743 18.29585 63.03653 1.000 98.74000 149 GLU B O 1
ATOM 4714 N N . VAL B 1 150 ? -2.53058 17.82403 61.95321 1.000 104.25000 150 VAL B N 1
ATOM 4715 C CA . VAL B 1 150 ? -2.14061 16.45818 61.58903 1.000 107.09000 150 VAL B CA 1
ATOM 4716 C C . VAL B 1 150 ? -1.16752 16.40397 60.40484 1.000 107.25000 150 VAL B C 1
ATOM 4717 O O . VAL B 1 150 ? -0.27858 15.55183 60.37977 1.000 107.19000 150 VAL B O 1
ATOM 4721 N N . THR B 1 151 ? -1.29225 17.26873 59.39577 1.000 103.61000 151 THR B N 1
ATOM 4722 C CA . THR B 1 151 ? -0.35739 17.28301 58.26033 1.000 109.08000 151 THR B CA 1
ATOM 4723 C C . THR B 1 151 ? -0.33320 15.96914 57.46763 1.000 111.33000 151 THR B C 1
ATOM 4724 O O . THR B 1 151 ? -1.13781 15.79040 56.54886 1.000 117.87000 151 THR B O 1
ATOM 4728 N N . VAL B 1 152 ? 0.60456 15.04855 57.77978 1.000 102.67000 152 VAL B N 1
ATOM 4729 C CA . VAL B 1 152 ? 0.65093 13.73465 57.13482 1.000 102.81000 152 VAL B CA 1
ATOM 4730 C C . VAL B 1 152 ? -0.18168 12.74651 57.94519 1.000 104.24000 152 VAL B C 1
ATOM 4731 O O . VAL B 1 152 ? -0.11715 12.73781 59.17962 1.000 104.15000 152 VAL B O 1
ATOM 4735 N N . GLY B 1 153 ? -0.97680 11.91461 57.26079 1.000 102.21000 153 GLY B N 1
ATOM 4736 C CA . GLY B 1 153 ? -1.89794 11.03440 57.96346 1.000 100.77000 153 GLY B CA 1
ATOM 4737 C C . GLY B 1 153 ? -2.19968 9.67132 57.36706 1.000 105.92000 153 GLY B C 1
ATOM 4738 O O . GLY B 1 153 ? -1.48775 9.17801 56.48995 1.000 104.32000 153 GLY B O 1
ATOM 4739 N N . GLY B 1 154 ? -3.26673 9.04883 57.86356 1.000 105.34000 154 GLY B N 1
ATOM 4740 C CA . GLY B 1 154 ? -3.59708 7.69364 57.49787 1.000 101.82000 154 GLY B CA 1
ATOM 4741 C C . GLY B 1 154 ? -4.32210 6.97954 58.62044 1.000 105.44000 154 GLY B C 1
ATOM 4742 O O . GLY B 1 154 ? -5.07704 7.59654 59.38434 1.000 109.50000 154 GLY B O 1
ATOM 4743 N N . PRO B 1 155 ? -4.11925 5.66437 58.74224 1.000 100.28000 155 PRO B N 1
ATOM 4744 C CA . PRO B 1 155 ? -4.72274 4.93364 59.86051 1.000 101.21000 155 PRO B CA 1
ATOM 4745 C C . PRO B 1 155 ? -3.85805 5.00644 61.11083 1.000 102.13000 155 PRO B C 1
ATOM 4746 O O . PRO B 1 155 ? -2.62425 4.99335 61.05114 1.000 101.79000 155 PRO B O 1
ATOM 4750 N N . LEU B 1 156 ? -4.52872 5.10717 62.25586 1.000 98.47000 156 LEU B N 1
ATOM 4751 C CA . LEU B 1 156 ? -3.87660 5.14116 63.56518 1.000 98.78000 156 LEU B CA 1
ATOM 4752 C C . LEU B 1 156 ? -4.45973 3.99617 64.39060 1.000 102.17000 156 LEU B C 1
ATOM 4753 O O . LEU B 1 156 ? -5.53588 4.13845 64.98037 1.000 102.20000 156 LEU B O 1
ATOM 4758 N N . SER B 1 157 ? -3.74849 2.86692 64.43803 1.000 98.42000 157 SER B N 1
ATOM 4759 C CA . SER B 1 157 ? -4.22630 1.69621 65.16889 1.000 95.66000 157 SER B CA 1
ATOM 4760 C C . SER B 1 157 ? -3.94697 1.76723 66.66797 1.000 103.37000 157 SER B C 1
ATOM 4761 O O . SER B 1 157 ? -3.69343 2.84505 67.21665 1.000 102.14000 157 SER B O 1
ATOM 4764 N N . ASN B 1 158 ? -4.00127 0.60980 67.33300 1.000 105.62000 158 ASN B N 1
ATOM 4765 C CA . ASN B 1 158 ? -3.79551 0.52191 68.77454 1.000 104.54000 158 ASN B CA 1
ATOM 4766 C C . ASN B 1 158 ? -2.31125 0.52391 69.12341 1.000 97.72000 158 ASN B C 1
ATOM 4767 O O . ASN B 1 158 ? -1.49851 -0.09783 68.43114 1.000 95.66000 158 ASN B O 1
ATOM 4772 N N . ASN B 1 159 ? -1.96820 1.23522 70.20514 1.000 95.77000 159 ASN B N 1
ATOM 4773 C CA . ASN B 1 159 ? -0.65008 1.15322 70.84693 1.000 91.61000 159 ASN B CA 1
ATOM 4774 C C . ASN B 1 159 ? 0.50433 1.42731 69.88562 1.000 91.69000 159 ASN B C 1
ATOM 4775 O O . ASN B 1 159 ? 1.57290 0.81666 70.00440 1.000 90.50000 159 ASN B O 1
ATOM 4780 N N . LYS B 1 160 ? 0.30472 2.32969 68.92669 1.000 89.42000 160 LYS B N 1
ATOM 4781 C CA . LYS B 1 160 ? 1.35268 2.66469 67.97325 1.000 82.50000 160 LYS B CA 1
ATOM 4782 C C . LYS B 1 160 ? 2.32731 3.66727 68.59061 1.000 78.42000 160 LYS B C 1
ATOM 4783 O O . LYS B 1 160 ? 1.96137 4.47672 69.44634 1.000 78.68000 160 LYS B O 1
ATOM 4789 N N . GLY B 1 161 ? 3.58962 3.59729 68.15622 1.000 72.95000 161 GLY B N 1
ATOM 4790 C CA . GLY B 1 161 ? 4.62365 4.40920 68.76430 1.000 68.53000 161 GLY B CA 1
ATOM 4791 C C . GLY B 1 161 ? 4.56124 5.86826 68.35688 1.000 64.00000 161 GLY B C 1
ATOM 4792 O O . GLY B 1 161 ? 3.95400 6.23965 67.35625 1.000 69.38000 161 GLY B O 1
ATOM 4793 N N . ILE B 1 162 ? 5.20929 6.70339 69.16277 1.000 60.71000 162 ILE B N 1
ATOM 4794 C CA . ILE B 1 162 ? 5.42415 8.11538 68.87197 1.000 61.62000 162 ILE B CA 1
ATOM 4795 C C . ILE B 1 162 ? 6.92518 8.37547 68.86734 1.000 63.57000 162 ILE B C 1
ATOM 4796 O O . ILE B 1 162 ? 7.64626 7.86040 69.72610 1.000 72.16000 162 ILE B O 1
ATOM 4801 N N . ASN B 1 163 ? 7.40493 9.13952 67.87964 1.000 62.19000 163 ASN B N 1
ATOM 4802 C CA . ASN B 1 163 ? 8.75462 9.68954 67.89491 1.000 57.57000 163 ASN B CA 1
ATOM 4803 C C . ASN B 1 163 ? 8.69386 11.18806 67.66028 1.000 61.40000 163 ASN B C 1
ATOM 4804 O O . ASN B 1 163 ? 7.83526 11.69443 66.93779 1.000 64.49000 163 ASN B O 1
ATOM 4809 N N . LYS B 1 164 ? 9.61639 11.89814 68.28307 1.000 63.85000 164 LYS B N 1
ATOM 4810 C CA . LYS B 1 164 ? 9.85213 13.29395 67.95183 1.000 65.50000 164 LYS B CA 1
ATOM 4811 C C . LYS B 1 164 ? 10.84068 13.34225 66.78624 1.000 64.23000 164 LYS B C 1
ATOM 4812 O O . LYS B 1 164 ? 11.83742 12.61427 66.78748 1.000 52.48000 164 LYS B O 1
ATOM 4818 N N . LEU B 1 165 ? 10.54409 14.15483 65.77139 1.000 60.91000 165 LEU B N 1
ATOM 4819 C CA . LEU B 1 165 ? 11.53090 14.40438 64.73005 1.000 53.30000 165 LEU B CA 1
ATOM 4820 C C . LEU B 1 165 ? 12.75866 15.06699 65.34350 1.000 63.41000 165 LEU B C 1
ATOM 4821 O O . LEU B 1 165 ? 12.64715 16.11882 65.99084 1.000 69.25000 165 LEU B O 1
ATOM 4826 N N . GLY B 1 166 ? 13.93409 14.46074 65.13476 1.000 54.78000 166 GLY B N 1
ATOM 4827 C CA . GLY B 1 166 ? 15.12116 14.86371 65.86469 1.000 48.25000 166 GLY B CA 1
ATOM 4828 C C . GLY B 1 166 ? 15.06064 14.32073 67.28109 1.000 65.18000 166 GLY B C 1
ATOM 4829 O O . GLY B 1 166 ? 14.15910 13.55850 67.63945 1.000 67.69000 166 GLY B O 1
ATOM 4830 N N . GLY B 1 167 ? 16.03181 14.72156 68.10471 1.000 68.21000 167 GLY B N 1
ATOM 4831 C CA . GLY B 1 167 ? 16.04494 14.27242 69.49357 1.000 69.65000 167 GLY B CA 1
ATOM 4832 C C . GLY B 1 167 ? 14.82586 14.65932 70.32217 1.000 62.28000 167 GLY B C 1
ATOM 4833 O O . GLY B 1 167 ? 13.68160 14.52735 69.87583 1.000 50.63000 167 GLY B O 1
ATOM 4834 N N . GLY B 1 168 ? 15.05223 15.11709 71.54739 1.000 61.19000 168 GLY B N 1
ATOM 4835 C CA . GLY B 1 168 ? 13.97972 15.78909 72.24816 1.000 59.59000 168 GLY B CA 1
ATOM 4836 C C . GLY B 1 168 ? 13.36034 15.10194 73.44468 1.000 57.64000 168 GLY B C 1
ATOM 4837 O O . GLY B 1 168 ? 13.37409 15.68134 74.53568 1.000 63.70000 168 GLY B O 1
ATOM 4838 N N . LEU B 1 169 ? 12.78420 13.90836 73.27486 1.000 52.54000 169 LEU B N 1
ATOM 4839 C CA . LEU B 1 169 ? 12.04676 13.31249 74.38484 1.000 55.12000 169 LEU B CA 1
ATOM 4840 C C . LEU B 1 169 ? 12.98652 13.04787 75.56278 1.000 60.20000 169 LEU B C 1
ATOM 4841 O O . LEU B 1 169 ? 14.20516 12.90626 75.40618 1.000 57.33000 169 LEU B O 1
ATOM 4846 N N . SER B 1 170 ? 12.42056 13.04301 76.76686 1.000 60.21000 170 SER B N 1
ATOM 4847 C CA . SER B 1 170 ? 13.23628 12.96850 77.97352 1.000 62.09000 170 SER B CA 1
ATOM 4848 C C . SER B 1 170 ? 12.81989 11.79775 78.85533 1.000 59.02000 170 SER B C 1
ATOM 4849 O O . SER B 1 170 ? 13.03410 11.83057 80.07428 1.000 62.34000 170 SER B O 1
ATOM 4852 N N . ALA B 1 171 ? 12.23739 10.76004 78.25850 1.000 54.54000 171 ALA B N 1
ATOM 4853 C CA . ALA B 1 171 ? 11.77841 9.61509 79.03122 1.000 57.91000 171 ALA B CA 1
ATOM 4854 C C . ALA B 1 171 ? 12.96133 8.87326 79.64734 1.000 53.35000 171 ALA B C 1
ATOM 4855 O O . ALA B 1 171 ? 14.06943 8.85667 79.10372 1.000 57.51000 171 ALA B O 1
ATOM 4857 N N . GLU B 1 172 ? 12.71907 8.27403 80.80651 1.000 54.98000 172 GLU B N 1
ATOM 4858 C CA . GLU B 1 172 ? 13.74494 7.48484 81.46901 1.000 60.66000 172 GLU B CA 1
ATOM 4859 C C . GLU B 1 172 ? 13.91751 6.15267 80.74463 1.000 54.02000 172 GLU B C 1
ATOM 4860 O O . GLU B 1 172 ? 12.93111 5.49444 80.39330 1.000 52.17000 172 GLU B O 1
ATOM 4866 N N . ALA B 1 173 ? 15.18336 5.76423 80.52805 1.000 48.77000 173 ALA B N 1
ATOM 4867 C CA . ALA B 1 173 ? 15.50730 4.57961 79.73401 1.000 46.39000 173 ALA B CA 1
ATOM 4868 C C . ALA B 1 173 ? 15.11298 3.29323 80.45159 1.000 47.36000 173 ALA B C 1
ATOM 4869 O O . ALA B 1 173 ? 14.47169 2.42218 79.85808 1.000 45.62000 173 ALA B O 1
ATOM 4871 N N . LEU B 1 174 ? 15.48222 3.15038 81.72674 1.000 44.31000 174 LEU B N 1
ATOM 4872 C CA . LEU B 1 174 ? 15.11414 1.97577 82.51590 1.000 38.41000 174 LEU B CA 1
ATOM 4873 C C . LEU B 1 174 ? 13.75062 2.19746 83.17819 1.000 39.87000 174 LEU B C 1
ATOM 4874 O O . LEU B 1 174 ? 13.61700 3.00967 84.09515 1.000 44.62000 174 LEU B O 1
ATOM 4879 N N . THR B 1 175 ? 12.73552 1.47601 82.72448 1.000 42.33000 175 THR B N 1
ATOM 4880 C CA . THR B 1 175 ? 11.43692 1.53350 83.38120 1.000 42.55000 175 THR B CA 1
ATOM 4881 C C . THR B 1 175 ? 11.40878 0.58619 84.58177 1.000 43.10000 175 THR B C 1
ATOM 4882 O O . THR B 1 175 ? 12.35203 -0.17502 84.83806 1.000 41.14000 175 THR B O 1
ATOM 4886 N N . GLU B 1 176 ? 10.29426 0.61042 85.31825 1.000 41.46000 176 GLU B N 1
ATOM 4887 C CA . GLU B 1 176 ? 10.10528 -0.36068 86.39191 1.000 41.65000 176 GLU B CA 1
ATOM 4888 C C . GLU B 1 176 ? 9.91325 -1.76725 85.82635 1.000 40.45000 176 GLU B C 1
ATOM 4889 O O . GLU B 1 176 ? 10.41725 -2.75937 86.38648 1.000 41.83000 176 GLU B O 1
ATOM 4895 N N . LYS B 1 177 ? 9.21910 -1.86835 84.69450 1.000 35.10000 177 LYS B N 1
ATOM 4896 C CA . LYS B 1 177 ? 9.12883 -3.14865 84.01211 1.000 35.10000 177 LYS B CA 1
ATOM 4897 C C . LYS B 1 177 ? 10.51291 -3.64858 83.61842 1.000 42.31000 177 LYS B C 1
ATOM 4898 O O . LYS B 1 177 ? 10.81382 -4.84073 83.76078 1.000 43.19000 177 LYS B O 1
ATOM 4904 N N . ASP B 1 178 ? 11.37744 -2.74787 83.13362 1.000 37.56000 178 ASP B N 1
ATOM 4905 C CA . ASP B 1 178 ? 12.73626 -3.15328 82.80369 1.000 38.20000 178 ASP B CA 1
ATOM 4906 C C . ASP B 1 178 ? 13.46150 -3.69427 84.02214 1.000 40.24000 178 ASP B C 1
ATOM 4907 O O . ASP B 1 178 ? 14.28923 -4.59799 83.89512 1.000 38.24000 178 ASP B O 1
ATOM 4912 N N . LYS B 1 179 ? 13.17297 -3.15265 85.20813 1.000 37.86000 179 LYS B N 1
ATOM 4913 C CA . LYS B 1 179 ? 13.87266 -3.59357 86.40634 1.000 35.96000 179 LYS B CA 1
ATOM 4914 C C . LYS B 1 179 ? 13.43043 -4.99608 86.79128 1.000 39.84000 179 LYS B C 1
ATOM 4915 O O . LYS B 1 179 ? 14.25721 -5.89479 87.05528 1.000 40.10000 179 LYS B O 1
ATOM 4921 N N . ALA B 1 180 ? 12.11989 -5.21993 86.75742 1.000 42.54000 180 ALA B N 1
ATOM 4922 C CA . ALA B 1 180 ? 11.62864 -6.57811 86.91798 1.000 40.30000 180 ALA B CA 1
ATOM 4923 C C . ALA B 1 180 ? 12.27620 -7.51559 85.89753 1.000 41.90000 180 ALA B C 1
ATOM 4924 O O . ALA B 1 180 ? 12.74617 -8.61249 86.24211 1.000 41.57000 180 ALA B O 1
ATOM 4926 N N . ASP B 1 181 ? 12.35307 -7.08531 84.63399 1.000 40.56000 181 ASP B N 1
ATOM 4927 C CA . ASP B 1 181 ? 12.83926 -8.00644 83.61646 1.000 39.55000 181 ASP B CA 1
ATOM 4928 C C . ASP B 1 181 ? 14.35160 -8.19987 83.68172 1.000 42.72000 181 ASP B C 1
ATOM 4929 O O . ASP B 1 181 ? 14.83512 -9.25773 83.26433 1.000 37.86000 181 ASP B O 1
ATOM 4934 N N . ILE B 1 182 ? 15.11340 -7.21439 84.18544 1.000 35.11000 182 ILE B N 1
ATOM 4935 C CA . ILE B 1 182 ? 16.52571 -7.46441 84.46144 1.000 35.53000 182 ILE B CA 1
ATOM 4936 C C . ILE B 1 182 ? 16.64782 -8.58813 85.47693 1.000 34.49000 182 ILE B C 1
ATOM 4937 O O . ILE B 1 182 ? 17.52402 -9.45605 85.35793 1.000 30.97000 182 ILE B O 1
ATOM 4942 N N . LYS B 1 183 ? 15.73012 -8.62891 86.45858 1.000 36.63000 183 LYS B N 1
ATOM 4943 C CA . LYS B 1 183 ? 15.76032 -9.73875 87.41844 1.000 37.05000 183 LYS B CA 1
ATOM 4944 C C . LYS B 1 183 ? 15.43274 -11.07215 86.74469 1.000 37.62000 183 LYS B C 1
ATOM 4945 O O . LYS B 1 183 ? 16.06337 -12.10866 87.03095 1.000 33.82000 183 LYS B O 1
ATOM 4951 N N . THR B 1 184 ? 14.44840 -11.06389 85.83793 1.000 40.62000 184 THR B N 1
ATOM 4952 C CA . THR B 1 184 ? 14.12114 -12.29504 85.09629 1.000 41.51000 184 THR B CA 1
ATOM 4953 C C . THR B 1 184 ? 15.28238 -12.74280 84.20455 1.000 36.08000 184 THR B C 1
ATOM 4954 O O . THR B 1 184 ? 15.55883 -13.94056 84.07972 1.000 35.45000 184 THR B O 1
ATOM 4958 N N . ALA B 1 185 ? 15.95227 -11.79601 83.55334 1.000 34.66000 185 ALA B N 1
ATOM 4959 C CA . ALA B 1 185 ? 17.07770 -12.13759 82.70931 1.000 32.59000 185 ALA B CA 1
ATOM 4960 C C . ALA B 1 185 ? 18.21994 -12.69604 83.54129 1.000 35.64000 185 ALA B C 1
ATOM 4961 O O . ALA B 1 185 ? 18.91981 -13.62029 83.09594 1.000 36.60000 185 ALA B O 1
ATOM 4963 N N . ALA B 1 186 ? 18.39843 -12.17499 84.76177 1.000 31.65000 186 ALA B N 1
ATOM 4964 C CA . ALA B 1 186 ? 19.37972 -12.75110 85.68252 1.000 32.71000 186 ALA B CA 1
ATOM 4965 C C . ALA B 1 186 ? 19.03476 -14.20105 86.04491 1.000 30.62000 186 ALA B C 1
ATOM 4966 O O . ALA B 1 186 ? 19.91521 -15.06777 86.06676 1.000 29.23000 186 ALA B O 1
ATOM 4968 N N . LEU B 1 187 ? 17.76132 -14.47679 86.34204 1.000 28.58000 187 LEU B N 1
ATOM 4969 C CA . LEU B 1 187 ? 17.34479 -15.84968 86.63459 1.000 32.12000 187 LEU B CA 1
ATOM 4970 C C . LEU B 1 187 ? 17.56799 -16.78063 85.44441 1.000 37.02000 187 LEU B C 1
ATOM 4971 O O . LEU B 1 187 ? 18.03256 -17.91832 85.61200 1.000 37.35000 187 LEU B O 1
ATOM 4976 N N . ILE B 1 188 ? 17.23380 -16.32029 84.23436 1.000 33.69000 188 ILE B N 1
ATOM 4977 C CA . ILE B 1 188 ? 17.49371 -17.12008 83.03847 1.000 35.07000 188 ILE B CA 1
ATOM 4978 C C . ILE B 1 188 ? 18.99698 -17.33386 82.84582 1.000 36.57000 188 ILE B C 1
ATOM 4979 O O . ILE B 1 188 ? 19.44029 -18.41062 82.41752 1.000 35.58000 188 ILE B O 1
ATOM 4984 N N . GLY B 1 189 ? 19.80485 -16.31541 83.14508 1.000 31.99000 189 GLY B N 1
ATOM 4985 C CA . GLY B 1 189 ? 21.22298 -16.38995 82.85405 1.000 32.66000 189 GLY B CA 1
ATOM 4986 C C . GLY B 1 189 ? 21.55481 -16.04308 81.41296 1.000 40.23000 189 GLY B C 1
ATOM 4987 O O . GLY B 1 189 ? 22.32643 -16.76753 80.76572 1.000 40.87000 189 GLY B O 1
ATOM 4988 N N . VAL B 1 190 ? 20.98091 -14.93958 80.90671 1.000 35.03000 190 VAL B N 1
ATOM 4989 C CA . VAL B 1 190 ? 21.21174 -14.51135 79.52931 1.000 35.84000 190 VAL B CA 1
ATOM 4990 C C . VAL B 1 190 ? 22.69310 -14.24180 79.29512 1.000 39.23000 190 VAL B C 1
ATOM 4991 O O . VAL B 1 190 ? 23.43393 -13.86353 80.21059 1.000 40.64000 190 VAL B O 1
ATOM 4995 N N . ASP B 1 191 ? 23.13294 -14.45568 78.05106 1.000 34.00000 191 ASP B N 1
ATOM 4996 C CA . ASP B 1 191 ? 24.51103 -14.16494 77.69470 1.000 28.89000 191 ASP B CA 1
ATOM 4997 C C . ASP B 1 191 ? 24.69176 -12.68493 77.41798 1.000 38.16000 191 ASP B C 1
ATOM 4998 O O . ASP B 1 191 ? 25.74169 -12.09959 77.73775 1.000 35.27000 191 ASP B O 1
ATOM 5003 N N . TYR B 1 192 ? 23.66223 -12.07832 76.82120 1.000 35.56000 192 TYR B N 1
ATOM 5004 C CA . TYR B 1 192 ? 23.65301 -10.69041 76.40270 1.000 30.81000 192 TYR B CA 1
ATOM 5005 C C . TYR B 1 192 ? 22.35621 -10.07257 76.89045 1.000 29.83000 192 TYR B C 1
ATOM 5006 O O . TYR B 1 192 ? 21.31415 -10.72472 76.89643 1.000 32.23000 192 TYR B O 1
ATOM 5015 N N . LEU B 1 193 ? 22.42456 -8.80211 77.27919 1.000 30.43000 193 LEU B N 1
ATOM 5016 C CA . LEU B 1 193 ? 21.27273 -8.08703 77.80235 1.000 30.40000 193 LEU B CA 1
ATOM 5017 C C . LEU B 1 193 ? 21.23049 -6.70579 77.15670 1.000 33.31000 193 LEU B C 1
ATOM 5018 O O . LEU B 1 193 ? 22.16705 -5.90994 77.31631 1.000 35.53000 193 LEU B O 1
ATOM 5023 N N . ALA B 1 194 ? 20.14179 -6.41551 76.44414 1.000 30.67000 194 ALA B N 1
ATOM 5024 C CA . ALA B 1 194 ? 20.04575 -5.22589 75.60988 1.000 36.27000 194 ALA B CA 1
ATOM 5025 C C . ALA B 1 194 ? 19.26006 -4.14678 76.34000 1.000 33.79000 194 ALA B C 1
ATOM 5026 O O . ALA B 1 194 ? 18.16082 -4.39963 76.82252 1.000 33.71000 194 ALA B O 1
ATOM 5028 N N . VAL B 1 195 ? 19.81636 -2.94573 76.40073 1.000 35.69000 195 VAL B N 1
ATOM 5029 C CA . VAL B 1 195 ? 19.19459 -1.81788 77.08841 1.000 39.75000 195 VAL B CA 1
ATOM 5030 C C . VAL B 1 195 ? 18.58943 -0.86880 76.06925 1.000 37.52000 195 VAL B C 1
ATOM 5031 O O . VAL B 1 195 ? 19.31601 -0.25677 75.28172 1.000 40.45000 195 VAL B O 1
ATOM 5035 N N . SER B 1 196 ? 17.27826 -0.68418 76.13422 1.000 40.06000 196 SER B N 1
ATOM 5036 C CA . SER B 1 196 ? 16.58769 0.23783 75.24915 1.000 40.27000 196 SER B CA 1
ATOM 5037 C C . SER B 1 196 ? 16.82305 1.68230 75.67817 1.000 43.35000 196 SER B C 1
ATOM 5038 O O . SER B 1 196 ? 17.19581 1.96619 76.82073 1.000 48.64000 196 SER B O 1
ATOM 5041 N N . PHE B 1 197 ? 16.64465 2.60056 74.71355 1.000 46.58000 197 PHE B N 1
ATOM 5042 C CA . PHE B 1 197 ? 16.61479 4.06256 74.86276 1.000 43.67000 197 PHE B CA 1
ATOM 5043 C C . PHE B 1 197 ? 17.75341 4.68949 75.66626 1.000 45.54000 197 PHE B C 1
ATOM 5044 O O . PHE B 1 197 ? 17.49517 5.66091 76.38548 1.000 52.35000 197 PHE B O 1
ATOM 5052 N N . PRO B 1 198 ? 19.00670 4.22810 75.58909 1.000 42.76000 198 PRO B N 1
ATOM 5053 C CA . PRO B 1 198 ? 20.05361 4.89145 76.38180 1.000 43.49000 198 PRO B CA 1
ATOM 5054 C C . PRO B 1 198 ? 20.45259 6.23366 75.77630 1.000 45.52000 198 PRO B C 1
ATOM 5055 O O . PRO B 1 198 ? 20.80703 6.33426 74.59798 1.000 45.57000 198 PRO B O 1
ATOM 5059 N N . ARG B 1 199 ? 20.38276 7.27435 76.59840 1.000 52.85000 199 ARG B N 1
ATOM 5060 C CA . ARG B 1 199 ? 20.83324 8.59700 76.17581 1.000 57.26000 199 ARG B CA 1
ATOM 5061 C C . ARG B 1 199 ? 22.36280 8.70972 76.20700 1.000 51.98000 199 ARG B C 1
ATOM 5062 O O . ARG B 1 199 ? 22.97748 9.22892 75.26640 1.000 53.61000 199 ARG B O 1
ATOM 5070 N N . CYS B 1 200 ? 22.98992 8.22494 77.28034 1.000 49.24000 200 CYS B N 1
ATOM 5071 C CA . CYS B 1 200 ? 24.43686 8.27402 77.44708 1.000 47.61000 200 CYS B CA 1
ATOM 5072 C C . CYS B 1 200 ? 24.91059 6.94127 78.02843 1.000 41.82000 200 CYS B C 1
ATOM 5073 O O . CYS B 1 200 ? 24.12194 6.02374 78.26295 1.000 43.14000 200 CYS B O 1
ATOM 5076 N N . GLY B 1 201 ? 26.21449 6.82740 78.25485 1.000 35.38000 201 GLY B N 1
ATOM 5077 C CA . GLY B 1 201 ? 26.73416 5.63860 78.90398 1.000 37.25000 201 GLY B CA 1
ATOM 5078 C C . GLY B 1 201 ? 26.23786 5.43465 80.32702 1.000 38.66000 201 GLY B C 1
ATOM 5079 O O . GLY B 1 201 ? 26.16095 4.29860 80.79449 1.000 37.86000 201 GLY B O 1
ATOM 5080 N N . GLU B 1 202 ? 25.89514 6.51982 81.03160 1.000 45.26000 202 GLU B N 1
ATOM 5081 C CA . GLU B 1 202 ? 25.38764 6.39576 82.39771 1.000 43.20000 202 GLU B CA 1
ATOM 5082 C C . GLU B 1 202 ? 24.18991 5.46058 82.45492 1.000 37.82000 202 GLU B C 1
ATOM 5083 O O . GLU B 1 202 ? 24.04421 4.68702 83.41347 1.000 37.92000 202 GLU B O 1
ATOM 5089 N N . ASP B 1 203 ? 23.31739 5.52264 81.44184 1.000 38.11000 203 ASP B N 1
ATOM 5090 C CA . ASP B 1 203 ? 22.14318 4.65386 81.41418 1.000 40.71000 203 ASP B CA 1
ATOM 5091 C C . ASP B 1 203 ? 22.55970 3.19550 81.36408 1.000 38.13000 203 ASP B C 1
ATOM 5092 O O . ASP B 1 203 ? 22.02678 2.34740 82.09778 1.000 33.46000 203 ASP B O 1
ATOM 5097 N N . LEU B 1 204 ? 23.51672 2.89310 80.48487 1.000 37.41000 204 LEU B N 1
ATOM 5098 C CA . LEU B 1 204 ? 24.03904 1.54241 80.38283 1.000 35.98000 204 LEU B CA 1
ATOM 5099 C C . LEU B 1 204 ? 24.65872 1.09253 81.70647 1.000 35.82000 204 LEU B C 1
ATOM 5100 O O . LEU B 1 204 ? 24.45590 -0.04826 82.14090 1.000 37.02000 204 LEU B O 1
ATOM 5105 N N . ASN B 1 205 ? 25.38358 1.99261 82.37533 1.000 32.75000 205 ASN B N 1
ATOM 5106 C CA . ASN B 1 205 ? 25.96870 1.69567 83.67834 1.000 33.99000 205 ASN B CA 1
ATOM 5107 C C . ASN B 1 205 ? 24.90056 1.40810 84.73598 1.000 37.76000 205 ASN B C 1
ATOM 5108 O O . ASN B 1 205 ? 25.11079 0.57947 85.63957 1.000 35.47000 205 ASN B O 1
ATOM 5113 N N . TYR B 1 206 ? 23.75373 2.08689 84.65209 1.000 35.19000 206 TYR B N 1
ATOM 5114 C CA . TYR B 1 206 ? 22.68602 1.80822 85.60737 1.000 33.82000 206 TYR B CA 1
ATOM 5115 C C . TYR B 1 206 ? 22.12635 0.41435 85.39246 1.000 34.63000 206 TYR B C 1
ATOM 5116 O O . TYR B 1 206 ? 21.97113 -0.36208 86.34519 1.000 36.19000 206 TYR B O 1
ATOM 5125 N N . ALA B 1 207 ? 21.79802 0.09722 84.14224 1.000 34.30000 207 ALA B N 1
ATOM 5126 C CA . ALA B 1 207 ? 21.33901 -1.24592 83.80810 1.000 34.79000 207 ALA B CA 1
ATOM 5127 C C . ALA B 1 207 ? 22.34716 -2.30112 84.24433 1.000 35.93000 207 ALA B C 1
ATOM 5128 O O . ALA B 1 207 ? 21.97501 -3.34909 84.79615 1.000 30.78000 207 ALA B O 1
ATOM 5130 N N . ARG B 1 208 ? 23.63252 -2.05541 83.98346 1.000 35.26000 208 ARG B N 1
ATOM 5131 C CA . ARG B 1 208 ? 24.62164 -3.06965 84.31089 1.000 33.29000 208 ARG B CA 1
ATOM 5132 C C . ARG B 1 208 ? 24.72461 -3.25599 85.82116 1.000 35.86000 208 ARG B C 1
ATOM 5133 O O . ARG B 1 208 ? 24.92245 -4.38112 86.28827 1.000 35.24000 208 ARG B O 1
ATOM 5141 N N . ARG B 1 209 ? 24.58036 -2.17658 86.61292 1.000 31.02000 209 ARG B N 1
ATOM 5142 C CA . ARG B 1 209 ? 24.56996 -2.38930 88.05528 1.000 33.35000 209 ARG B CA 1
ATOM 5143 C C . ARG B 1 209 ? 23.31888 -3.16198 88.49746 1.000 35.30000 209 ARG B C 1
ATOM 5144 O O . ARG B 1 209 ? 23.40539 -4.04924 89.35030 1.000 32.02000 209 ARG B O 1
ATOM 5152 N N . LEU B 1 210 ? 22.14464 -2.82389 87.96152 1.000 31.02000 210 LEU B N 1
ATOM 5153 C CA . LEU B 1 210 ? 20.94818 -3.60331 88.27603 1.000 31.03000 210 LEU B CA 1
ATOM 5154 C C . LEU B 1 210 ? 21.16315 -5.09802 87.99326 1.000 33.31000 210 LEU B C 1
ATOM 5155 O O . LEU B 1 210 ? 20.82677 -5.95362 88.82110 1.000 30.91000 210 LEU B O 1
ATOM 5160 N N . ALA B 1 211 ? 21.75702 -5.42770 86.84566 1.000 28.08000 211 ALA B N 1
ATOM 5161 C CA . ALA B 1 211 ? 22.10338 -6.81960 86.58101 1.000 30.03000 211 ALA B CA 1
ATOM 5162 C C . ALA B 1 211 ? 23.11414 -7.35344 87.59749 1.000 32.75000 211 ALA B C 1
ATOM 5163 O O . ALA B 1 211 ? 23.01388 -8.50695 88.04805 1.000 35.55000 211 ALA B O 1
ATOM 5165 N N . ARG B 1 212 ? 24.09942 -6.54045 87.96693 1.000 34.30000 212 ARG B N 1
ATOM 5166 C CA . ARG B 1 212 ? 25.12843 -6.99936 88.89921 1.000 34.64000 212 ARG B CA 1
ATOM 5167 C C . ARG B 1 212 ? 24.52507 -7.32757 90.26884 1.000 34.28000 212 ARG B C 1
ATOM 5168 O O . ARG B 1 212 ? 24.76465 -8.40150 90.82473 1.000 42.43000 212 ARG B O 1
ATOM 5176 N N . ASP B 1 213 ? 23.69687 -6.43754 90.79953 1.000 31.48000 213 ASP B N 1
ATOM 5177 C CA . ASP B 1 213 ? 23.00433 -6.69354 92.05069 1.000 34.74000 213 ASP B CA 1
ATOM 5178 C C . ASP B 1 213 ? 22.17099 -7.96413 91.98945 1.000 36.14000 213 ASP B C 1
ATOM 5179 O O . ASP B 1 213 ? 21.92921 -8.60396 93.01900 1.000 39.38000 213 ASP B O 1
ATOM 5184 N N . ALA B 1 214 ? 21.70817 -8.33432 90.80969 1.000 36.26000 214 ALA B N 1
ATOM 5185 C CA . ALA B 1 214 ? 20.91167 -9.53179 90.64557 1.000 34.06000 214 ALA B CA 1
ATOM 5186 C C . ALA B 1 214 ? 21.78037 -10.75200 90.39573 1.000 36.74000 214 ALA B C 1
ATOM 5187 O O . ALA B 1 214 ? 21.25826 -11.83604 90.13536 1.000 39.69000 214 ALA B O 1
ATOM 5189 N N . GLY B 1 215 ? 23.09203 -10.60184 90.48305 1.000 32.95000 215 GLY B N 1
ATOM 5190 C CA . GLY B 1 215 ? 23.97130 -11.71444 90.22738 1.000 37.08000 215 GLY B CA 1
ATOM 5191 C C . GLY B 1 215 ? 24.22935 -12.00551 88.76809 1.000 44.30000 215 GLY B C 1
ATOM 5192 O O . GLY B 1 215 ? 24.64953 -13.12485 88.43934 1.000 46.66000 215 GLY B O 1
ATOM 5193 N N . CYS B 1 216 ? 24.01155 -11.03256 87.87849 1.000 38.40000 216 CYS B N 1
ATOM 5194 C CA . CYS B 1 216 ? 24.12148 -11.24878 86.43512 1.000 39.05000 216 CYS B CA 1
ATOM 5195 C C . CYS B 1 216 ? 25.26066 -10.41200 85.86283 1.000 34.58000 216 CYS B C 1
ATOM 5196 O O . CYS B 1 216 ? 25.27142 -9.18728 86.00939 1.000 40.91000 216 CYS B O 1
ATOM 5199 N N . ASP B 1 217 ? 26.21080 -11.06672 85.20811 1.000 35.79000 217 ASP B N 1
ATOM 5200 C CA . ASP B 1 217 ? 27.35447 -10.39485 84.60489 1.000 39.07000 217 ASP B CA 1
ATOM 5201 C C . ASP B 1 217 ? 27.26579 -10.41450 83.08113 1.000 41.10000 217 ASP B C 1
ATOM 5202 O O . ASP B 1 217 ? 28.28983 -10.35248 82.39014 1.000 38.70000 217 ASP B O 1
ATOM 5207 N N . ALA B 1 218 ? 26.03369 -10.49008 82.56078 1.000 38.73000 218 ALA B N 1
ATOM 5208 C CA . ALA B 1 218 ? 25.78220 -10.50648 81.12513 1.000 38.42000 218 ALA B CA 1
ATOM 5209 C C . ALA B 1 218 ? 26.52335 -9.38017 80.43268 1.000 38.19000 218 ALA B C 1
ATOM 5210 O O . ALA B 1 218 ? 26.79699 -8.33092 81.01922 1.000 42.34000 218 ALA B O 1
ATOM 5212 N N . LYS B 1 219 ? 26.83068 -9.59139 79.16741 1.000 33.23000 219 LYS B N 1
ATOM 5213 C CA . LYS B 1 219 ? 27.42676 -8.52999 78.38085 1.000 33.08000 219 LYS B CA 1
ATOM 5214 C C . LYS B 1 219 ? 26.33347 -7.58616 77.87250 1.000 36.43000 219 LYS B C 1
ATOM 5215 O O . LYS B 1 219 ? 25.26981 -8.02704 77.41456 1.000 32.74000 219 LYS B O 1
ATOM 5221 N N . ILE B 1 220 ? 26.58506 -6.27044 77.99962 1.000 32.67000 220 ILE B N 1
ATOM 5222 C CA . ILE B 1 220 ? 25.57483 -5.24911 77.76089 1.000 30.59000 220 ILE B CA 1
ATOM 5223 C C . ILE B 1 220 ? 25.55442 -4.86439 76.28656 1.000 34.95000 220 ILE B C 1
ATOM 5224 O O . ILE B 1 220 ? 26.60767 -4.70309 75.64618 1.000 33.21000 220 ILE B O 1
ATOM 5229 N N . VAL B 1 221 ? 24.33861 -4.73651 75.74480 1.000 29.46000 221 VAL B N 1
ATOM 5230 C CA . VAL B 1 221 ? 24.10545 -4.45300 74.34463 1.000 27.46000 221 VAL B CA 1
ATOM 5231 C C . VAL B 1 221 ? 23.39297 -3.12332 74.29675 1.000 32.85000 221 VAL B C 1
ATOM 5232 O O . VAL B 1 221 ? 22.23977 -3.02130 74.72655 1.000 39.26000 221 VAL B O 1
ATOM 5236 N N . ALA B 1 222 ? 24.06269 -2.10008 73.79053 1.000 35.09000 222 ALA B N 1
ATOM 5237 C CA . ALA B 1 222 ? 23.44607 -0.78317 73.70421 1.000 34.98000 222 ALA B CA 1
ATOM 5238 C C . ALA B 1 222 ? 22.58131 -0.72778 72.45990 1.000 36.77000 222 ALA B C 1
ATOM 5239 O O . ALA B 1 222 ? 23.09399 -0.87581 71.34467 1.000 37.71000 222 ALA B O 1
ATOM 5241 N N . LYS B 1 223 ? 21.27979 -0.50518 72.63413 1.000 30.44000 223 LYS B N 1
ATOM 5242 C CA . LYS B 1 223 ? 20.42876 -0.21091 71.48663 1.000 37.51000 223 LYS B CA 1
ATOM 5243 C C . LYS B 1 223 ? 20.57621 1.25865 71.12205 1.000 39.23000 223 LYS B C 1
ATOM 5244 O O . LYS B 1 223 ? 20.12234 2.13997 71.85192 1.000 40.38000 223 LYS B O 1
ATOM 5250 N N . VAL B 1 224 ? 21.22919 1.52823 69.99899 1.000 41.70000 224 VAL B N 1
ATOM 5251 C CA . VAL B 1 224 ? 21.34072 2.89493 69.48705 1.000 42.66000 224 VAL B CA 1
ATOM 5252 C C . VAL B 1 224 ? 20.05790 3.26285 68.74568 1.000 40.56000 224 VAL B C 1
ATOM 5253 O O . VAL B 1 224 ? 19.90911 2.94337 67.56392 1.000 40.65000 224 VAL B O 1
ATOM 5257 N N . GLU B 1 225 ? 19.11410 3.90882 69.43597 1.000 40.95000 225 GLU B N 1
ATOM 5258 C CA . GLU B 1 225 ? 17.80475 4.22915 68.87464 1.000 42.91000 225 GLU B CA 1
ATOM 5259 C C . GLU B 1 225 ? 17.48303 5.71715 68.91297 1.000 47.05000 225 GLU B C 1
ATOM 5260 O O . GLU B 1 225 ? 16.32452 6.09715 68.68139 1.000 46.98000 225 GLU B O 1
ATOM 5266 N N . ARG B 1 226 ? 18.45322 6.56756 69.21790 1.000 48.53000 226 ARG B N 1
ATOM 5267 C CA . ARG B 1 226 ? 18.15081 7.93893 69.58653 1.000 50.85000 226 ARG B CA 1
ATOM 5268 C C . ARG B 1 226 ? 19.08128 8.89189 68.87359 1.000 46.65000 226 ARG B C 1
ATOM 5269 O O . ARG B 1 226 ? 20.28354 8.64521 68.79878 1.000 48.57000 226 ARG B O 1
ATOM 5277 N N . ALA B 1 227 ? 18.50799 9.98358 68.36657 1.000 47.71000 227 ALA B N 1
ATOM 5278 C CA . ALA B 1 227 ? 19.30862 11.05800 67.80267 1.000 47.29000 227 ALA B CA 1
ATOM 5279 C C . ALA B 1 227 ? 20.42819 11.46383 68.75104 1.000 53.24000 227 ALA B C 1
ATOM 5280 O O . ALA B 1 227 ? 21.58454 11.61683 68.32824 1.000 50.70000 227 ALA B O 1
ATOM 5282 N N . GLU B 1 228 ? 20.11067 11.60313 70.04572 1.000 45.06000 228 GLU B N 1
ATOM 5283 C CA . GLU B 1 228 ? 21.10503 11.97435 71.05486 1.000 45.35000 228 GLU B CA 1
ATOM 5284 C C . GLU B 1 228 ? 22.33017 11.05550 71.08618 1.000 47.53000 228 GLU B C 1
ATOM 5285 O O . GLU B 1 228 ? 23.37098 11.44380 71.63053 1.000 54.41000 228 GLU B O 1
ATOM 5291 N N . ALA B 1 229 ? 22.24754 9.85310 70.52211 1.000 47.52000 229 ALA B N 1
ATOM 5292 C CA . ALA B 1 229 ? 23.36009 8.91701 70.58644 1.000 46.24000 229 ALA B CA 1
ATOM 5293 C C . ALA B 1 229 ? 24.32656 9.05466 69.42809 1.000 45.37000 229 ALA B C 1
ATOM 5294 O O . ALA B 1 229 ? 25.42152 8.48332 69.48108 1.000 45.42000 229 ALA B O 1
ATOM 5296 N N . VAL B 1 230 ? 23.94612 9.77221 68.37815 1.000 49.90000 230 VAL B N 1
ATOM 5297 C CA . VAL B 1 230 ? 24.74617 9.83188 67.16091 1.000 43.61000 230 VAL B CA 1
ATOM 5298 C C . VAL B 1 230 ? 24.94755 11.28636 66.76336 1.000 43.57000 230 VAL B C 1
ATOM 5299 O O . VAL B 1 230 ? 25.33189 11.59253 65.62636 1.000 45.54000 230 VAL B O 1
ATOM 5303 N N . CYS B 1 231 ? 24.66304 12.19602 67.69562 1.000 42.73000 231 CYS B N 1
ATOM 5304 C CA . CYS B 1 231 ? 24.69330 13.61163 67.36477 1.000 44.69000 231 CYS B CA 1
ATOM 5305 C C . CYS B 1 231 ? 26.12552 14.09772 67.18320 1.000 43.10000 231 CYS B C 1
ATOM 5306 O O . CYS B 1 231 ? 26.35385 15.09008 66.48744 1.000 48.46000 231 CYS B O 1
ATOM 5309 N N . SER B 1 232 ? 27.09419 13.38186 67.74193 1.000 45.50000 232 SER B N 1
ATOM 5310 C CA . SER B 1 232 ? 28.49623 13.74416 67.64512 1.000 39.78000 232 SER B CA 1
ATOM 5311 C C . SER B 1 232 ? 29.32106 12.49848 67.91669 1.000 43.50000 232 SER B C 1
ATOM 5312 O O . SER B 1 232 ? 28.83851 11.52913 68.50856 1.000 47.90000 232 SER B O 1
ATOM 5315 N N . GLN B 1 233 ? 30.58170 12.53599 67.50054 1.000 39.88000 233 GLN B N 1
ATOM 5316 C CA . GLN B 1 233 ? 31.42464 11.37536 67.73439 1.000 41.91000 233 GLN B CA 1
ATOM 5317 C C . GLN B 1 233 ? 31.61127 11.11934 69.22356 1.000 47.69000 233 GLN B C 1
ATOM 5318 O O . GLN B 1 233 ? 31.75885 9.96144 69.64347 1.000 45.73000 233 GLN B O 1
ATOM 5324 N N . ASP B 1 234 ? 31.61230 12.18508 70.03240 1.000 45.45000 234 ASP B N 1
ATOM 5325 C CA . ASP B 1 234 ? 31.70585 12.02405 71.47796 1.000 42.42000 234 ASP B CA 1
ATOM 5326 C C . ASP B 1 234 ? 30.49234 11.28561 72.03904 1.000 46.12000 234 ASP B C 1
ATOM 5327 O O . ASP B 1 234 ? 30.64340 10.37675 72.85958 1.000 43.26000 234 ASP B O 1
ATOM 5332 N N . ALA B 1 235 ? 29.27594 11.67520 71.62892 1.000 41.82000 235 ALA B N 1
ATOM 5333 C CA . ALA B 1 235 ? 28.08986 10.96828 72.11015 1.000 43.54000 235 ALA B CA 1
ATOM 5334 C C . ALA B 1 235 ? 28.14041 9.49988 71.72774 1.000 38.74000 235 ALA B C 1
ATOM 5335 O O . ALA B 1 235 ? 27.81206 8.61291 72.53349 1.000 44.54000 235 ALA B O 1
ATOM 5337 N N . MET B 1 236 ? 28.55872 9.22595 70.50093 1.000 38.96000 236 MET B N 1
ATOM 5338 C CA . MET B 1 236 ? 28.57682 7.85411 70.02483 1.000 39.38000 236 MET B CA 1
ATOM 5339 C C . MET B 1 236 ? 29.60027 7.03246 70.79969 1.000 36.30000 236 MET B C 1
ATOM 5340 O O . MET B 1 236 ? 29.30310 5.91124 71.22904 1.000 38.46000 236 MET B O 1
ATOM 5345 N N . ASP B 1 237 ? 30.78440 7.60533 71.05888 1.000 38.56000 237 ASP B N 1
ATOM 5346 C CA . ASP B 1 237 ? 31.80024 6.89216 71.83609 1.000 39.48000 237 ASP B CA 1
ATOM 5347 C C . ASP B 1 237 ? 31.34991 6.67931 73.27785 1.000 39.70000 237 ASP B C 1
ATOM 5348 O O . ASP B 1 237 ? 31.61028 5.62091 73.86419 1.000 36.42000 237 ASP B O 1
ATOM 5353 N N . ASP B 1 238 ? 30.69235 7.67991 73.87251 1.000 35.10000 238 ASP B N 1
ATOM 5354 C CA . ASP B 1 238 ? 30.16480 7.50873 75.21398 1.000 32.10000 238 ASP B CA 1
ATOM 5355 C C . ASP B 1 238 ? 29.26414 6.28406 75.29207 1.000 37.85000 238 ASP B C 1
ATOM 5356 O O . ASP B 1 238 ? 29.37305 5.48801 76.23441 1.000 34.96000 238 ASP B O 1
ATOM 5361 N N . ILE B 1 239 ? 28.37318 6.10866 74.30536 1.000 37.30000 239 ILE B N 1
ATOM 5362 C CA . ILE B 1 239 ? 27.50680 4.92715 74.30768 1.000 34.06000 239 ILE B CA 1
ATOM 5363 C C . ILE B 1 239 ? 28.31533 3.64160 74.07248 1.000 33.67000 239 ILE B C 1
ATOM 5364 O O . ILE B 1 239 ? 28.10993 2.63311 74.75397 1.000 36.69000 239 ILE B O 1
ATOM 5369 N N . ILE B 1 240 ? 29.24306 3.65003 73.11058 1.000 33.34000 240 ILE B N 1
ATOM 5370 C CA . ILE B 1 240 ? 29.90551 2.40296 72.71778 1.000 31.73000 240 ILE B CA 1
ATOM 5371 C C . ILE B 1 240 ? 30.84074 1.89471 73.81700 1.000 32.68000 240 ILE B C 1
ATOM 5372 O O . ILE B 1 240 ? 30.95284 0.68316 74.05380 1.000 33.72000 240 ILE B O 1
ATOM 5377 N N . LEU B 1 241 ? 31.55577 2.80262 74.48511 1.000 34.30000 241 LEU B N 1
ATOM 5378 C CA . LEU B 1 241 ? 32.50004 2.37543 75.51258 1.000 31.88000 241 LEU B CA 1
ATOM 5379 C C . LEU B 1 241 ? 31.77638 1.79758 76.72290 1.000 36.14000 241 LEU B C 1
ATOM 5380 O O . LEU B 1 241 ? 32.30723 0.91263 77.39959 1.000 38.77000 241 LEU B O 1
ATOM 5385 N N . ALA B 1 242 ? 30.55831 2.25935 76.99982 1.000 34.12000 242 ALA B N 1
ATOM 5386 C CA . ALA B 1 242 ? 29.80505 1.72939 78.12085 1.000 31.91000 242 ALA B CA 1
ATOM 5387 C C . ALA B 1 242 ? 29.14394 0.41845 77.78331 1.000 37.14000 242 ALA B C 1
ATOM 5388 O O . ALA B 1 242 ? 28.38149 -0.10115 78.60828 1.000 37.15000 242 ALA B O 1
ATOM 5390 N N . SER B 1 243 ? 29.40669 -0.11461 76.59850 1.000 30.84000 243 SER B N 1
ATOM 5391 C CA . SER B 1 243 ? 28.66512 -1.24770 76.09393 1.000 31.72000 243 SER B CA 1
ATOM 5392 C C . SER B 1 243 ? 29.62776 -2.36571 75.72401 1.000 30.58000 243 SER B C 1
ATOM 5393 O O . SER B 1 243 ? 30.81725 -2.13876 75.49402 1.000 33.64000 243 SER B O 1
ATOM 5396 N N . ASP B 1 244 ? 29.11320 -3.58475 75.67264 1.000 27.31000 244 ASP B N 1
ATOM 5397 C CA . ASP B 1 244 ? 29.88050 -4.67873 75.08790 1.000 29.27000 244 ASP B CA 1
ATOM 5398 C C . ASP B 1 244 ? 29.50537 -4.95510 73.64086 1.000 29.82000 244 ASP B C 1
ATOM 5399 O O . ASP B 1 244 ? 30.34707 -5.40630 72.86295 1.000 29.42000 244 ASP B O 1
ATOM 5404 N N . VAL B 1 245 ? 28.26023 -4.68700 73.27466 1.000 29.63000 245 VAL B N 1
ATOM 5405 C CA . VAL B 1 245 ? 27.74272 -4.93532 71.94303 1.000 29.80000 245 VAL B CA 1
ATOM 5406 C C . VAL B 1 245 ? 26.92617 -3.71615 71.57103 1.000 33.45000 245 VAL B C 1
ATOM 5407 O O . VAL B 1 245 ? 26.25234 -3.12087 72.42236 1.000 33.05000 245 VAL B O 1
ATOM 5411 N N . VAL B 1 246 ? 27.03310 -3.31193 70.31336 1.000 33.15000 246 VAL B N 1
ATOM 5412 C CA . VAL B 1 246 ? 26.27806 -2.19234 69.78228 1.000 33.26000 246 VAL B CA 1
ATOM 5413 C C . VAL B 1 246 ? 25.21476 -2.78755 68.87795 1.000 35.70000 246 VAL B C 1
ATOM 5414 O O . VAL B 1 246 ? 25.51311 -3.67940 68.07657 1.000 32.98000 246 VAL B O 1
ATOM 5418 N N . MET B 1 247 ? 23.97323 -2.33814 69.04963 1.000 34.25000 247 MET B N 1
ATOM 5419 C CA . MET B 1 247 ? 22.86029 -2.71649 68.19743 1.000 34.00000 247 MET B CA 1
ATOM 5420 C C . MET B 1 247 ? 22.39048 -1.48408 67.43795 1.000 36.43000 247 MET B C 1
ATOM 5421 O O . MET B 1 247 ? 21.97211 -0.49329 68.05205 1.000 39.73000 247 MET B O 1
ATOM 5426 N N . VAL B 1 248 ? 22.48455 -1.53501 66.11173 1.000 34.63000 248 VAL B N 1
ATOM 5427 C CA . VAL B 1 248 ? 21.94096 -0.48400 65.25723 1.000 36.15000 248 VAL B CA 1
ATOM 5428 C C . VAL B 1 248 ? 20.44736 -0.76653 65.12779 1.000 42.18000 248 VAL B C 1
ATOM 5429 O O . VAL B 1 248 ? 20.01859 -1.56658 64.28735 1.000 40.65000 248 VAL B O 1
ATOM 5433 N N . ALA B 1 249 ? 19.65100 -0.11461 65.97626 1.000 40.54000 249 ALA B N 1
ATOM 5434 C CA . ALA B 1 249 ? 18.20312 -0.28616 66.00167 1.000 34.21000 249 ALA B CA 1
ATOM 5435 C C . ALA B 1 249 ? 17.58754 0.68466 64.99898 1.000 43.31000 249 ALA B C 1
ATOM 5436 O O . ALA B 1 249 ? 17.22997 1.82084 65.33664 1.000 46.99000 249 ALA B O 1
ATOM 5438 N N . ARG B 1 250 ? 17.44216 0.22089 63.74768 1.000 45.83000 250 ARG B N 1
ATOM 5439 C CA . ARG B 1 250 ? 17.08545 1.10851 62.63304 1.000 51.96000 250 ARG B CA 1
ATOM 5440 C C . ARG B 1 250 ? 15.63853 1.59212 62.68296 1.000 52.22000 250 ARG B C 1
ATOM 5441 O O . ARG B 1 250 ? 15.34455 2.67657 62.16742 1.000 53.84000 250 ARG B O 1
ATOM 5449 N N . GLY B 1 251 ? 14.74010 0.82689 63.30283 1.000 49.89000 251 GLY B N 1
ATOM 5450 C CA . GLY B 1 251 ? 13.36313 1.23576 63.49282 1.000 53.17000 251 GLY B CA 1
ATOM 5451 C C . GLY B 1 251 ? 13.18888 2.66084 63.98336 1.000 59.27000 251 GLY B C 1
ATOM 5452 O O . GLY B 1 251 ? 12.86593 3.55064 63.19073 1.000 63.19000 251 GLY B O 1
ATOM 5453 N N . ASP B 1 252 ? 13.43426 2.90618 65.27392 1.000 57.18000 252 ASP B N 1
ATOM 5454 C CA . ASP B 1 252 ? 13.18265 4.23290 65.83870 1.000 60.70000 252 ASP B CA 1
ATOM 5455 C C . ASP B 1 252 ? 14.15950 5.27520 65.30761 1.000 54.85000 252 ASP B C 1
ATOM 5456 O O . ASP B 1 252 ? 13.76724 6.41485 65.00771 1.000 52.85000 252 ASP B O 1
ATOM 5461 N N . LEU B 1 253 ? 15.43975 4.91517 65.22090 1.000 54.13000 253 LEU B N 1
ATOM 5462 C CA . LEU B 1 253 ? 16.45372 5.90602 64.88618 1.000 50.77000 253 LEU B CA 1
ATOM 5463 C C . LEU B 1 253 ? 16.22957 6.45841 63.49237 1.000 52.79000 253 LEU B C 1
ATOM 5464 O O . LEU B 1 253 ? 16.36438 7.67071 63.27344 1.000 49.67000 253 LEU B O 1
ATOM 5469 N N . GLY B 1 254 ? 15.86108 5.58863 62.54025 1.000 50.90000 254 GLY B N 1
ATOM 5470 C CA . GLY B 1 254 ? 15.50694 6.07847 61.21890 1.000 53.43000 254 GLY B CA 1
ATOM 5471 C C . GLY B 1 254 ? 14.41367 7.12900 61.25735 1.000 54.72000 254 GLY B C 1
ATOM 5472 O O . GLY B 1 254 ? 14.53787 8.18890 60.64476 1.000 53.84000 254 GLY B O 1
ATOM 5473 N N . VAL B 1 255 ? 13.33202 6.85513 61.99952 1.000 56.60000 255 VAL B N 1
ATOM 5474 C CA . VAL B 1 255 ? 12.21288 7.79225 62.09579 1.000 51.62000 255 VAL B CA 1
ATOM 5475 C C . VAL B 1 255 ? 12.63718 9.07864 62.78491 1.000 50.46000 255 VAL B C 1
ATOM 5476 O O . VAL B 1 255 ? 12.03476 10.13490 62.57554 1.000 52.64000 255 VAL B O 1
ATOM 5480 N N . GLU B 1 256 ? 13.66190 9.01860 63.62704 1.000 56.28000 256 GLU B N 1
ATOM 5481 C CA . GLU B 1 256 ? 14.04648 10.23122 64.34510 1.000 55.88000 256 GLU B CA 1
ATOM 5482 C C . GLU B 1 256 ? 14.98001 11.12219 63.52653 1.000 54.51000 256 GLU B C 1
ATOM 5483 O O . GLU B 1 256 ? 14.81874 12.34677 63.52107 1.000 54.34000 256 GLU B O 1
ATOM 5489 N N . ILE B 1 257 ? 15.96072 10.54240 62.82975 1.000 55.74000 257 ILE B N 1
ATOM 5490 C CA . ILE B 1 257 ? 16.93524 11.34894 62.09175 1.000 52.98000 257 ILE B CA 1
ATOM 5491 C C . ILE B 1 257 ? 16.67701 11.36043 60.59021 1.000 48.55000 257 ILE B C 1
ATOM 5492 O O . ILE B 1 257 ? 17.36487 12.09116 59.86067 1.000 45.05000 257 ILE B O 1
ATOM 5497 N N . GLY B 1 258 ? 15.71220 10.59208 60.10610 1.000 47.28000 258 GLY B N 1
ATOM 5498 C CA . GLY B 1 258 ? 15.45791 10.52763 58.68257 1.000 45.68000 258 GLY B CA 1
ATOM 5499 C C . GLY B 1 258 ? 16.07846 9.28944 58.08421 1.000 52.38000 258 GLY B C 1
ATOM 5500 O O . GLY B 1 258 ? 17.28807 9.08648 58.20406 1.000 53.11000 258 GLY B O 1
ATOM 5501 N N . ASP B 1 259 ? 15.26366 8.44974 57.45250 1.000 56.45000 259 ASP B N 1
ATOM 5502 C CA . ASP B 1 259 ? 15.77324 7.21823 56.85362 1.000 55.13000 259 ASP B CA 1
ATOM 5503 C C . ASP B 1 259 ? 17.00307 7.40902 55.96522 1.000 54.59000 259 ASP B C 1
ATOM 5504 O O . ASP B 1 259 ? 17.88797 6.53612 56.00286 1.000 53.06000 259 ASP B O 1
ATOM 5509 N N . PRO B 1 260 ? 17.13778 8.49468 55.15209 1.000 47.35000 260 PRO B N 1
ATOM 5510 C CA . PRO B 1 260 ? 18.41709 8.74093 54.45963 1.000 50.67000 260 PRO B CA 1
ATOM 5511 C C . PRO B 1 260 ? 19.64612 8.79287 55.35705 1.000 47.75000 260 PRO B C 1
ATOM 5512 O O . PRO B 1 260 ? 20.59349 8.04072 55.10587 1.000 51.40000 260 PRO B O 1
ATOM 5516 N N . GLU B 1 261 ? 19.66470 9.64682 56.39149 1.000 46.33000 261 GLU B N 1
ATOM 5517 C CA . GLU B 1 261 ? 20.83313 9.70575 57.27879 1.000 53.38000 261 GLU B CA 1
ATOM 5518 C C . GLU B 1 261 ? 21.15965 8.35706 57.92407 1.000 48.01000 261 GLU B C 1
ATOM 5519 O O . GLU B 1 261 ? 22.30098 8.13908 58.37019 1.000 49.17000 261 GLU B O 1
ATOM 5525 N N . LEU B 1 262 ? 20.19887 7.43775 57.94116 1.000 45.11000 262 LEU B N 1
ATOM 5526 C CA . LEU B 1 262 ? 20.36867 6.20319 58.68679 1.000 45.68000 262 LEU B CA 1
ATOM 5527 C C . LEU B 1 262 ? 21.44140 5.31367 58.07881 1.000 40.57000 262 LEU B C 1
ATOM 5528 O O . LEU B 1 262 ? 22.11926 4.58460 58.80087 1.000 40.85000 262 LEU B O 1
ATOM 5533 N N . VAL B 1 263 ? 21.61271 5.36608 56.76713 1.000 40.99000 263 VAL B N 1
ATOM 5534 C CA . VAL B 1 263 ? 22.60666 4.53243 56.09889 1.000 39.03000 263 VAL B CA 1
ATOM 5535 C C . VAL B 1 263 ? 24.00417 4.87319 56.59780 1.000 39.42000 263 VAL B C 1
ATOM 5536 O O . VAL B 1 263 ? 24.75643 4.00814 57.07620 1.000 37.84000 263 VAL B O 1
ATOM 5540 N N . GLY B 1 264 ? 24.36948 6.14936 56.48508 1.000 43.97000 264 GLY B N 1
ATOM 5541 C CA . GLY B 1 264 ? 25.66898 6.58142 56.95256 1.000 38.28000 264 GLY B CA 1
ATOM 5542 C C . GLY B 1 264 ? 25.84246 6.41238 58.44596 1.000 39.71000 264 GLY B C 1
ATOM 5543 O O . GLY B 1 264 ? 26.94719 6.11283 58.90897 1.000 42.30000 264 GLY B O 1
ATOM 5544 N N . ILE B 1 265 ? 24.76501 6.58301 59.22449 1.000 38.67000 265 ILE B N 1
ATOM 5545 C CA . ILE B 1 265 ? 24.90197 6.35554 60.66110 1.000 37.86000 265 ILE B CA 1
ATOM 5546 C C . ILE B 1 265 ? 25.16890 4.88053 60.94743 1.000 40.71000 265 ILE B C 1
ATOM 5547 O O . ILE B 1 265 ? 26.01904 4.54760 61.78191 1.000 40.37000 265 ILE B O 1
ATOM 5552 N N . GLN B 1 266 ? 24.44513 3.97218 60.28613 1.000 34.58000 266 GLN B N 1
ATOM 5553 C CA . GLN B 1 266 ? 24.70664 2.55308 60.49958 1.000 35.05000 266 GLN B CA 1
ATOM 5554 C C . GLN B 1 266 ? 26.15087 2.24235 60.17800 1.000 38.10000 266 GLN B C 1
ATOM 5555 O O . GLN B 1 266 ? 26.82377 1.52066 60.92626 1.000 40.65000 266 GLN B O 1
ATOM 5561 N N . LYS B 1 267 ? 26.64890 2.80171 59.07367 1.000 36.70000 267 LYS B N 1
ATOM 5562 C CA . LYS B 1 267 ? 27.99292 2.46818 58.62683 1.000 37.02000 267 LYS B CA 1
ATOM 5563 C C . LYS B 1 267 ? 29.02770 2.97888 59.61618 1.000 36.96000 267 LYS B C 1
ATOM 5564 O O . LYS B 1 267 ? 29.94018 2.23910 60.02481 1.000 35.68000 267 LYS B O 1
ATOM 5570 N N . ALA B 1 268 ? 28.87013 4.24252 60.03139 1.000 35.21000 268 ALA B N 1
ATOM 5571 C CA . ALA B 1 268 ? 29.66991 4.84070 61.09901 1.000 33.75000 268 ALA B CA 1
ATOM 5572 C C . ALA B 1 268 ? 29.67979 3.98807 62.35974 1.000 36.32000 268 ALA B C 1
ATOM 5573 O O . ALA B 1 268 ? 30.74172 3.71699 62.93650 1.000 38.22000 268 ALA B O 1
ATOM 5575 N N . LEU B 1 269 ? 28.48745 3.59746 62.82056 1.000 37.90000 269 LEU B N 1
ATOM 5576 C CA . LEU B 1 269 ? 28.33252 2.86320 64.06928 1.000 35.17000 269 LEU B CA 1
ATOM 5577 C C . LEU B 1 269 ? 29.01934 1.51158 64.00155 1.000 33.29000 269 LEU B C 1
ATOM 5578 O O . LEU B 1 269 ? 29.68672 1.10345 64.95540 1.000 30.44000 269 LEU B O 1
ATOM 5583 N N . ILE B 1 270 ? 28.88747 0.80992 62.87553 1.000 33.81000 270 ILE B N 1
ATOM 5584 C CA . ILE B 1 270 ? 29.55271 -0.48445 62.75071 1.000 36.71000 270 ILE B CA 1
ATOM 5585 C C . ILE B 1 270 ? 31.06591 -0.29531 62.80560 1.000 31.85000 270 ILE B C 1
ATOM 5586 O O . ILE B 1 270 ? 31.77007 -0.96604 63.57731 1.000 29.82000 270 ILE B O 1
ATOM 5591 N N . ARG B 1 271 ? 31.57934 0.65350 62.01533 1.000 31.79000 271 ARG B N 1
ATOM 5592 C CA . ARG B 1 271 ? 33.02539 0.86020 61.94428 1.000 32.30000 271 ARG B CA 1
ATOM 5593 C C . ARG B 1 271 ? 33.59164 1.26330 63.29907 1.000 30.43000 271 ARG B C 1
ATOM 5594 O O . ARG B 1 271 ? 34.65335 0.78793 63.71765 1.000 29.12000 271 ARG B O 1
ATOM 5602 N N . ARG B 1 272 ? 32.88333 2.12098 64.01277 1.000 33.36000 272 ARG B N 1
ATOM 5603 C CA . ARG B 1 272 ? 33.41509 2.59450 65.27513 1.000 33.12000 272 ARG B CA 1
ATOM 5604 C C . ARG B 1 272 ? 33.33273 1.49659 66.32959 1.000 34.55000 272 ARG B C 1
ATOM 5605 O O . ARG B 1 272 ? 34.27617 1.31776 67.12174 1.000 27.82000 272 ARG B O 1
ATOM 5613 N N . ALA B 1 273 ? 32.22734 0.72484 66.32586 1.000 33.21000 273 ALA B N 1
ATOM 5614 C CA . ALA B 1 273 ? 32.12543 -0.45033 67.18402 1.000 30.26000 273 ALA B CA 1
ATOM 5615 C C . ALA B 1 273 ? 33.34960 -1.33066 67.02189 1.000 32.93000 273 ALA B C 1
ATOM 5616 O O . ALA B 1 273 ? 34.04185 -1.64429 67.99839 1.000 33.89000 273 ALA B O 1
ATOM 5618 N N . ARG B 1 274 ? 33.64987 -1.70376 65.77552 1.000 29.65000 274 ARG B N 1
ATOM 5619 C CA . ARG B 1 274 ? 34.75790 -2.61254 65.52049 1.000 29.65000 274 ARG B CA 1
ATOM 5620 C C . ARG B 1 274 ? 36.08906 -1.98408 65.89580 1.000 31.98000 274 ARG B C 1
ATOM 5621 O O . ARG B 1 274 ? 37.00108 -2.68362 66.35379 1.000 31.45000 274 ARG B O 1
ATOM 5629 N N . GLN B 1 275 ? 36.22165 -0.66666 65.71255 1.000 34.52000 275 GLN B N 1
ATOM 5630 C CA . GLN B 1 275 ? 37.45996 0.00523 66.09853 1.000 34.67000 275 GLN B CA 1
ATOM 5631 C C . GLN B 1 275 ? 37.69228 -0.09104 67.59585 1.000 36.06000 275 GLN B C 1
ATOM 5632 O O . GLN B 1 275 ? 38.83738 -0.22655 68.04824 1.000 36.24000 275 GLN B O 1
ATOM 5638 N N . LEU B 1 276 ? 36.62155 0.01441 68.38356 1.000 33.74000 276 LEU B N 1
ATOM 5639 C CA . LEU B 1 276 ? 36.73229 -0.02898 69.83377 1.000 32.25000 276 LEU B CA 1
ATOM 5640 C C . LEU B 1 276 ? 36.61456 -1.44911 70.38391 1.000 32.19000 276 LEU B C 1
ATOM 5641 O O . LEU B 1 276 ? 36.32773 -1.62577 71.57102 1.000 34.84000 276 LEU B O 1
ATOM 5646 N N . ASN B 1 277 ? 36.84379 -2.45739 69.55380 1.000 30.66000 277 ASN B N 1
ATOM 5647 C CA . ASN B 1 277 ? 36.86546 -3.84078 70.00843 1.000 35.67000 277 ASN B CA 1
ATOM 5648 C C . ASN B 1 277 ? 35.54722 -4.26306 70.68644 1.000 34.41000 277 ASN B C 1
ATOM 5649 O O . ASN B 1 277 ? 35.55740 -5.04770 71.63785 1.000 34.43000 277 ASN B O 1
ATOM 5654 N N . ARG B 1 278 ? 34.39999 -3.76020 70.18677 1.000 28.21000 278 ARG B N 1
ATOM 5655 C CA . ARG B 1 278 ? 33.09586 -4.33692 70.50748 1.000 29.59000 278 ARG B CA 1
ATOM 5656 C C . ARG B 1 278 ? 32.44360 -4.96957 69.26950 1.000 35.19000 278 ARG B C 1
ATOM 5657 O O . ARG B 1 278 ? 32.74350 -4.60353 68.12453 1.000 33.27000 278 ARG B O 1
ATOM 5665 N N . ALA B 1 279 ? 31.53505 -5.93127 69.51524 1.000 32.03000 279 ALA B N 1
ATOM 5666 C CA . ALA B 1 279 ? 30.71319 -6.54610 68.48082 1.000 27.08000 279 ALA B CA 1
ATOM 5667 C C . ALA B 1 279 ? 29.49345 -5.68466 68.17626 1.000 34.73000 279 ALA B C 1
ATOM 5668 O O . ALA B 1 279 ? 29.05055 -4.87956 69.00609 1.000 34.99000 279 ALA B O 1
ATOM 5670 N N . VAL B 1 280 ? 28.91654 -5.87467 66.98270 1.000 32.35000 280 VAL B N 1
ATOM 5671 C CA . VAL B 1 280 ? 27.80936 -5.02384 66.55141 1.000 33.21000 280 VAL B CA 1
ATOM 5672 C C . VAL B 1 280 ? 26.75492 -5.82503 65.78777 1.000 32.26000 280 VAL B C 1
ATOM 5673 O O . VAL B 1 280 ? 27.08430 -6.65686 64.94416 1.000 35.46000 280 VAL B O 1
ATOM 5677 N N . ILE B 1 281 ? 25.47941 -5.55074 66.07837 1.000 37.48000 281 ILE B N 1
ATOM 5678 C CA . ILE B 1 281 ? 24.32323 -6.23237 65.49503 1.000 31.80000 281 ILE B CA 1
ATOM 5679 C C . ILE B 1 281 ? 23.50619 -5.23001 64.69662 1.000 33.51000 281 ILE B C 1
ATOM 5680 O O . ILE B 1 281 ? 23.10025 -4.19373 65.23401 1.000 35.29000 281 ILE B O 1
ATOM 5685 N N . THR B 1 282 ? 23.21191 -5.55422 63.43958 1.000 36.06000 282 THR B N 1
ATOM 5686 C CA . THR B 1 282 ? 22.30155 -4.73817 62.64209 1.000 37.90000 282 THR B CA 1
ATOM 5687 C C . THR B 1 282 ? 20.89946 -5.30711 62.82259 1.000 38.36000 282 THR B C 1
ATOM 5688 O O . THR B 1 282 ? 20.67543 -6.50358 62.61022 1.000 37.49000 282 THR B O 1
ATOM 5692 N N . ALA B 1 283 ? 19.96614 -4.46950 63.23656 1.000 38.05000 283 ALA B N 1
ATOM 5693 C CA . ALA B 1 283 ? 18.78122 -4.98347 63.89436 1.000 42.37000 283 ALA B CA 1
ATOM 5694 C C . ALA B 1 283 ? 17.48138 -4.58335 63.21908 1.000 52.09000 283 ALA B C 1
ATOM 5695 O O . ALA B 1 283 ? 17.37584 -3.52348 62.58933 1.000 47.08000 283 ALA B O 1
ATOM 5697 N N . THR B 1 284 ? 16.50529 -5.48976 63.39507 1.000 57.22000 284 THR B N 1
ATOM 5698 C CA . THR B 1 284 ? 15.05666 -5.35421 63.27024 1.000 58.19000 284 THR B CA 1
ATOM 5699 C C . THR B 1 284 ? 14.58073 -5.36989 61.81962 1.000 65.26000 284 THR B C 1
ATOM 5700 O O . THR B 1 284 ? 14.86784 -4.44909 61.03088 1.000 57.72000 284 THR B O 1
ATOM 5704 N N . GLN B 1 285 ? 13.85481 -6.44719 61.47965 1.000 61.17000 285 GLN B N 1
ATOM 5705 C CA . GLN B 1 285 ? 13.04098 -6.52293 60.26701 1.000 59.12000 285 GLN B CA 1
ATOM 5706 C C . GLN B 1 285 ? 13.90635 -6.47339 59.01177 1.000 55.29000 285 GLN B C 1
ATOM 5707 O O . GLN B 1 285 ? 13.62382 -5.73810 58.06177 1.000 62.30000 285 GLN B O 1
ATOM 5713 N N . MET B 1 286 ? 14.97186 -7.27835 59.00781 1.000 49.46000 286 MET B N 1
ATOM 5714 C CA . MET B 1 286 ? 15.86500 -7.29683 57.85573 1.000 46.73000 286 MET B CA 1
ATOM 5715 C C . MET B 1 286 ? 15.21478 -7.95163 56.64365 1.000 48.68000 286 MET B C 1
ATOM 5716 O O . MET B 1 286 ? 15.59632 -7.65417 55.50743 1.000 55.74000 286 MET B O 1
ATOM 5721 N N . MET B 1 287 ? 14.25040 -8.84923 56.85611 1.000 48.45000 287 MET B N 1
ATOM 5722 C CA . MET B 1 287 ? 13.52241 -9.51929 55.77405 1.000 47.57000 287 MET B CA 1
ATOM 5723 C C . MET B 1 287 ? 12.02903 -9.46225 56.05879 1.000 49.02000 287 MET B C 1
ATOM 5724 O O . MET B 1 287 ? 11.34883 -10.48562 56.13123 1.000 46.06000 287 MET B O 1
ATOM 5729 N N . GLU B 1 288 ? 11.52921 -8.23166 56.21380 1.000 52.76000 288 GLU B N 1
ATOM 5730 C CA . GLU B 1 288 ? 10.15602 -8.01730 56.65667 1.000 51.90000 288 GLU B CA 1
ATOM 5731 C C . GLU B 1 288 ? 9.17437 -8.81706 55.81661 1.000 51.93000 288 GLU B C 1
ATOM 5732 O O . GLU B 1 288 ? 8.29610 -9.49348 56.36058 1.000 49.56000 288 GLU B O 1
ATOM 5738 N N . SER B 1 289 ? 9.35405 -8.79366 54.49108 1.000 53.18000 289 SER B N 1
ATOM 5739 C CA . SER B 1 289 ? 8.54654 -9.50832 53.50417 1.000 51.67000 289 SER B CA 1
ATOM 5740 C C . SER B 1 289 ? 8.19801 -10.93302 53.93178 1.000 51.90000 289 SER B C 1
ATOM 5741 O O . SER B 1 289 ? 7.06501 -11.38086 53.73023 1.000 52.70000 289 SER B O 1
ATOM 5744 N N . MET B 1 290 ? 9.14408 -11.64304 54.54930 1.000 53.89000 290 MET B N 1
ATOM 5745 C CA . MET B 1 290 ? 8.97313 -13.06412 54.83835 1.000 54.73000 290 MET B CA 1
ATOM 5746 C C . MET B 1 290 ? 8.13904 -13.34614 56.08463 1.000 49.81000 290 MET B C 1
ATOM 5747 O O . MET B 1 290 ? 7.91944 -14.52363 56.39912 1.000 50.03000 290 MET B O 1
ATOM 5752 N N . ILE B 1 291 ? 7.65543 -12.31164 56.78159 1.000 45.24000 291 ILE B N 1
ATOM 5753 C CA . ILE B 1 291 ? 6.53465 -12.50320 57.70408 1.000 54.26000 291 ILE B CA 1
ATOM 5754 C C . ILE B 1 291 ? 5.36890 -13.17096 56.98879 1.000 56.67000 291 ILE B C 1
ATOM 5755 O O . ILE B 1 291 ? 4.63523 -13.97070 57.58539 1.000 54.57000 291 ILE B O 1
ATOM 5760 N N . THR B 1 292 ? 5.20529 -12.87990 55.69559 1.000 60.08000 292 THR B N 1
ATOM 5761 C CA . THR B 1 292 ? 4.07675 -13.30049 54.87448 1.000 58.02000 292 THR B CA 1
ATOM 5762 C C . THR B 1 292 ? 4.47771 -14.18560 53.70652 1.000 54.77000 292 THR B C 1
ATOM 5763 O O . THR B 1 292 ? 3.84923 -15.22379 53.48111 1.000 63.46000 292 THR B O 1
ATOM 5767 N N . ASN B 1 293 ? 5.48260 -13.81656 52.97367 1.000 54.40000 293 ASN B N 1
ATOM 5768 C CA . ASN B 1 293 ? 5.88094 -14.43800 51.71765 1.000 56.66000 293 ASN B CA 1
ATOM 5769 C C . ASN B 1 293 ? 7.06469 -15.38042 51.91910 1.000 55.11000 293 ASN B C 1
ATOM 5770 O O . ASN B 1 293 ? 7.89330 -15.15543 52.80904 1.000 52.57000 293 ASN B O 1
ATOM 5775 N N . PRO B 1 294 ? 7.16952 -16.46027 51.13124 1.000 55.03000 294 PRO B N 1
ATOM 5776 C CA . PRO B 1 294 ? 8.26316 -17.42970 51.34484 1.000 55.88000 294 PRO B CA 1
ATOM 5777 C C . PRO B 1 294 ? 9.59978 -17.00881 50.74197 1.000 52.33000 294 PRO B C 1
ATOM 5778 O O . PRO B 1 294 ? 10.60663 -17.69623 50.95897 1.000 47.11000 294 PRO B O 1
ATOM 5782 N N . MET B 1 295 ? 9.63749 -15.91758 49.98615 1.000 54.46000 295 MET B N 1
ATOM 5783 C CA . MET B 1 295 ? 10.85866 -15.41158 49.38366 1.000 56.15000 295 MET B CA 1
ATOM 5784 C C . MET B 1 295 ? 11.06860 -13.95823 49.77911 1.000 56.27000 295 MET B C 1
ATOM 5785 O O . MET B 1 295 ? 10.10137 -13.19611 49.93461 1.000 57.09000 295 MET B O 1
ATOM 5790 N N . PRO B 1 296 ? 12.31769 -13.55278 49.97311 1.000 45.74000 296 PRO B N 1
ATOM 5791 C CA . PRO B 1 296 ? 12.58878 -12.15138 50.29074 1.000 44.86000 296 PRO B CA 1
ATOM 5792 C C . PRO B 1 296 ? 12.52797 -11.23563 49.07363 1.000 48.81000 296 PRO B C 1
ATOM 5793 O O . PRO B 1 296 ? 12.73954 -11.63438 47.92338 1.000 42.14000 296 PRO B O 1
ATOM 5797 N N . THR B 1 297 ? 12.18889 -9.98733 49.37098 1.000 53.21000 297 THR B N 1
ATOM 5798 C CA . THR B 1 297 ? 12.36980 -8.86233 48.46582 1.000 49.46000 297 THR B CA 1
ATOM 5799 C C . THR B 1 297 ? 13.83731 -8.68222 48.08295 1.000 50.53000 297 THR B C 1
ATOM 5800 O O . THR B 1 297 ? 14.73924 -8.89554 48.89673 1.000 53.78000 297 THR B O 1
ATOM 5804 N N . ARG B 1 298 ? 14.07953 -8.29433 46.82703 1.000 51.34000 298 ARG B N 1
ATOM 5805 C CA . ARG B 1 298 ? 15.45265 -8.05549 46.38477 1.000 56.38000 298 ARG B CA 1
ATOM 5806 C C . ARG B 1 298 ? 16.10900 -6.93736 47.19624 1.000 52.16000 298 ARG B C 1
ATOM 5807 O O . ARG B 1 298 ? 17.30310 -7.01154 47.51780 1.000 46.09000 298 ARG B O 1
ATOM 5815 N N . ALA B 1 299 ? 15.34381 -5.89408 47.53611 1.000 43.94000 299 ALA B N 1
ATOM 5816 C CA . ALA B 1 299 ? 15.88242 -4.82795 48.37154 1.000 48.59000 299 ALA B CA 1
ATOM 5817 C C . ALA B 1 299 ? 16.24624 -5.34527 49.75251 1.000 44.37000 299 ALA B C 1
ATOM 5818 O O . ALA B 1 299 ? 17.19655 -4.85156 50.36605 1.000 43.61000 299 ALA B O 1
ATOM 5820 N N . GLU B 1 300 ? 15.51015 -6.32730 50.26456 1.000 40.25000 300 GLU B N 1
ATOM 5821 C CA . GLU B 1 300 ? 15.89059 -6.89443 51.55259 1.000 42.62000 300 GLU B CA 1
ATOM 5822 C C . GLU B 1 300 ? 17.22855 -7.61922 51.44181 1.000 44.68000 300 GLU B C 1
ATOM 5823 O O . GLU B 1 300 ? 18.10605 -7.45796 52.30167 1.000 44.49000 300 GLU B O 1
ATOM 5829 N N . VAL B 1 301 ? 17.41256 -8.38830 50.36737 1.000 42.44000 301 VAL B N 1
ATOM 5830 C CA . VAL B 1 301 ? 18.68660 -9.04802 50.11487 1.000 41.55000 301 VAL B CA 1
ATOM 5831 C C . VAL B 1 301 ? 19.80256 -8.01974 49.99635 1.000 39.37000 301 VAL B C 1
ATOM 5832 O O . VAL B 1 301 ? 20.92077 -8.22746 50.48701 1.000 40.08000 301 VAL B O 1
ATOM 5836 N N . MET B 1 302 ? 19.51623 -6.89977 49.33953 1.000 40.27000 302 MET B N 1
ATOM 5837 C CA . MET B 1 302 ? 20.51505 -5.85475 49.17552 1.000 41.45000 302 MET B CA 1
ATOM 5838 C C . MET B 1 302 ? 20.86769 -5.24315 50.51948 1.000 38.19000 302 MET B C 1
ATOM 5839 O O . MET B 1 302 ? 22.04708 -5.06920 50.85320 1.000 38.70000 302 MET B O 1
ATOM 5844 N N . ASP B 1 303 ? 19.85138 -4.93366 51.31403 1.000 40.54000 303 ASP B N 1
ATOM 5845 C CA . ASP B 1 303 ? 20.06121 -4.40689 52.65329 1.000 39.79000 303 ASP B CA 1
ATOM 5846 C C . ASP B 1 303 ? 20.95238 -5.34018 53.47567 1.000 40.73000 303 ASP B C 1
ATOM 5847 O O . ASP B 1 303 ? 21.99202 -4.93179 54.01669 1.000 41.62000 303 ASP B O 1
ATOM 5852 N N . VAL B 1 304 ? 20.54386 -6.60884 53.56255 1.000 36.30000 304 VAL B N 1
ATOM 5853 C CA . VAL B 1 304 ? 21.24781 -7.60687 54.36002 1.000 37.59000 304 VAL B CA 1
ATOM 5854 C C . VAL B 1 304 ? 22.70201 -7.72419 53.92041 1.000 38.82000 304 VAL B C 1
ATOM 5855 O O . VAL B 1 304 ? 23.63430 -7.67258 54.74692 1.000 40.25000 304 VAL B O 1
ATOM 5859 N N . ALA B 1 305 ? 22.91870 -7.90021 52.60875 1.000 36.20000 305 ALA B N 1
ATOM 5860 C CA . ALA B 1 305 ? 24.27291 -8.10800 52.11667 1.000 36.79000 305 ALA B CA 1
ATOM 5861 C C . ALA B 1 305 ? 25.12594 -6.86136 52.28779 1.000 38.55000 305 ALA B C 1
ATOM 5862 O O . ALA B 1 305 ? 26.32765 -6.97247 52.55177 1.000 42.28000 305 ALA B O 1
ATOM 5864 N N . ASN B 1 306 ? 24.53810 -5.66832 52.17249 1.000 36.08000 306 ASN B N 1
ATOM 5865 C CA . ASN B 1 306 ? 25.34340 -4.48119 52.43217 1.000 36.37000 306 ASN B CA 1
ATOM 5866 C C . ASN B 1 306 ? 25.67605 -4.32478 53.91095 1.000 37.05000 306 ASN B C 1
ATOM 5867 O O . ASN B 1 306 ? 26.71536 -3.75187 54.22631 1.000 35.49000 306 ASN B O 1
ATOM 5872 N N . ALA B 1 307 ? 24.84358 -4.82847 54.83762 1.000 38.23000 307 ALA B N 1
ATOM 5873 C CA . ALA B 1 307 ? 25.27763 -4.80070 56.24493 1.000 36.24000 307 ALA B CA 1
ATOM 5874 C C . ALA B 1 307 ? 26.43777 -5.77291 56.47190 1.000 38.08000 307 ALA B C 1
ATOM 5875 O O . ALA B 1 307 ? 27.35849 -5.49556 57.25248 1.000 32.55000 307 ALA B O 1
ATOM 5877 N N . VAL B 1 308 ? 26.41013 -6.91957 55.78939 1.000 33.51000 308 VAL B N 1
ATOM 5878 C CA . VAL B 1 308 ? 27.57928 -7.78702 55.79158 1.000 30.20000 308 VAL B CA 1
ATOM 5879 C C . VAL B 1 308 ? 28.80463 -7.01677 55.31544 1.000 35.43000 308 VAL B C 1
ATOM 5880 O O . VAL B 1 308 ? 29.83158 -6.96265 56.00018 1.000 40.11000 308 VAL B O 1
ATOM 5884 N N . LEU B 1 309 ? 28.70817 -6.38949 54.14087 1.000 37.35000 309 LEU B N 1
ATOM 5885 C CA . LEU B 1 309 ? 29.85483 -5.64798 53.60842 1.000 39.42000 309 LEU B CA 1
ATOM 5886 C C . LEU B 1 309 ? 30.27445 -4.51960 54.53889 1.000 36.42000 309 LEU B C 1
ATOM 5887 O O . LEU B 1 309 ? 31.47676 -4.22924 54.65769 1.000 35.47000 309 LEU B O 1
ATOM 5892 N N . ASP B 1 310 ? 29.29767 -3.89029 55.21080 1.000 35.20000 310 ASP B N 1
ATOM 5893 C CA . ASP B 1 310 ? 29.56160 -2.83818 56.18251 1.000 34.53000 310 ASP B CA 1
ATOM 5894 C C . ASP B 1 310 ? 30.42049 -3.35252 57.32140 1.000 36.66000 310 ASP B C 1
ATOM 5895 O O . ASP B 1 310 ? 31.05986 -2.55094 58.01153 1.000 36.72000 310 ASP B O 1
ATOM 5900 N N . GLY B 1 311 ? 30.47054 -4.66899 57.50642 1.000 32.32000 311 GLY B N 1
ATOM 5901 C CA . GLY B 1 311 ? 31.28331 -5.26853 58.52662 1.000 28.74000 311 GLY B CA 1
ATOM 5902 C C . GLY B 1 311 ? 30.54960 -5.62354 59.79418 1.000 36.59000 311 GLY B C 1
ATOM 5903 O O . GLY B 1 311 ? 31.19451 -5.72747 60.84580 1.000 36.44000 311 GLY B O 1
ATOM 5904 N N . THR B 1 312 ? 29.22907 -5.79693 59.73636 1.000 32.76000 312 THR B N 1
ATOM 5905 C CA . THR B 1 312 ? 28.47247 -6.19406 60.91483 1.000 35.58000 312 THR B CA 1
ATOM 5906 C C . THR B 1 312 ? 28.96160 -7.54633 61.44014 1.000 34.79000 312 THR B C 1
ATOM 5907 O O . THR B 1 312 ? 29.46586 -8.38275 60.68972 1.000 34.59000 312 THR B O 1
ATOM 5911 N N . ASP B 1 313 ? 28.84970 -7.73390 62.75930 1.000 32.94000 313 ASP B N 1
ATOM 5912 C CA . ASP B 1 313 ? 28.93878 -9.07532 63.33704 1.000 37.42000 313 ASP B CA 1
ATOM 5913 C C . ASP B 1 313 ? 27.71105 -9.90364 62.99362 1.000 36.91000 313 ASP B C 1
ATOM 5914 O O . ASP B 1 313 ? 27.82740 -11.08346 62.64086 1.000 35.23000 313 ASP B O 1
ATOM 5919 N N . ALA B 1 314 ? 26.52422 -9.31202 63.12633 1.000 34.34000 314 ALA B N 1
ATOM 5920 C CA . ALA B 1 314 ? 25.30737 -10.10313 63.08841 1.000 42.35000 314 ALA B CA 1
ATOM 5921 C C . ALA B 1 314 ? 24.19632 -9.27447 62.47627 1.000 35.97000 314 ALA B C 1
ATOM 5922 O O . ALA B 1 314 ? 24.24357 -8.04273 62.47199 1.000 32.52000 314 ALA B O 1
ATOM 5924 N N . VAL B 1 315 ? 23.20208 -9.99299 61.94755 1.000 38.91000 315 VAL B N 1
ATOM 5925 C CA . VAL B 1 315 ? 21.97217 -9.44279 61.39401 1.000 37.76000 315 VAL B CA 1
ATOM 5926 C C . VAL B 1 315 ? 20.81802 -10.10951 62.12738 1.000 38.53000 315 VAL B C 1
ATOM 5927 O O . VAL B 1 315 ? 20.91655 -11.28945 62.49178 1.000 44.81000 315 VAL B O 1
ATOM 5931 N N . MET B 1 316 ? 19.73534 -9.36167 62.37533 1.000 38.05000 316 MET B N 1
ATOM 5932 C CA . MET B 1 316 ? 18.69593 -9.78962 63.32392 1.000 44.67000 316 MET B CA 1
ATOM 5933 C C . MET B 1 316 ? 17.32071 -9.90840 62.66769 1.000 43.95000 316 MET B C 1
ATOM 5934 O O . MET B 1 316 ? 16.91948 -9.04138 61.88896 1.000 46.16000 316 MET B O 1
ATOM 5939 N N . LEU B 1 317 ? 16.58658 -10.97213 63.01569 1.000 43.42000 317 LEU B N 1
ATOM 5940 C CA . LEU B 1 317 ? 15.18491 -11.14929 62.62917 1.000 43.99000 317 LEU B CA 1
ATOM 5941 C C . LEU B 1 317 ? 14.27436 -10.92129 63.83840 1.000 43.00000 317 LEU B C 1
ATOM 5942 O O . LEU B 1 317 ? 14.52825 -11.46006 64.92057 1.000 43.33000 317 LEU B O 1
ATOM 5947 N N . SER B 1 318 ? 13.22147 -10.11452 63.66286 1.000 41.84000 318 SER B N 1
ATOM 5948 C CA . SER B 1 318 ? 12.17249 -9.99241 64.68059 1.000 38.11000 318 SER B CA 1
ATOM 5949 C C . SER B 1 318 ? 10.95492 -10.84051 64.33850 1.000 45.67000 318 SER B C 1
ATOM 5950 O O . SER B 1 318 ? 10.94680 -12.06739 64.52663 1.000 41.11000 318 SER B O 1
ATOM 5953 N N . ALA B 1 319 ? 9.92485 -10.16511 63.81100 1.000 44.63000 319 ALA B N 1
ATOM 5954 C CA . ALA B 1 319 ? 8.65567 -10.82205 63.54785 1.000 39.42000 319 ALA B CA 1
ATOM 5955 C C . ALA B 1 319 ? 8.82660 -11.99508 62.60738 1.000 45.07000 319 ALA B C 1
ATOM 5956 O O . ALA B 1 319 ? 8.07117 -12.96702 62.69812 1.000 47.76000 319 ALA B O 1
ATOM 5958 N N . GLU B 1 320 ? 9.82578 -11.93961 61.71781 1.000 47.17000 320 GLU B N 1
ATOM 5959 C CA . GLU B 1 320 ? 10.05663 -13.04283 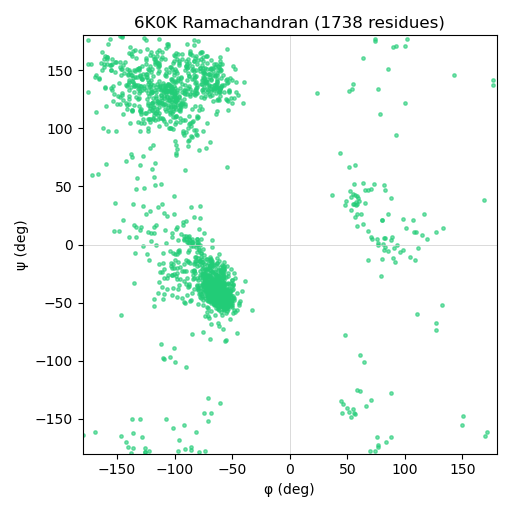60.78607 1.000 46.11000 320 GLU B CA 1
ATOM 5960 C C . GLU B 1 320 ? 10.12460 -14.37844 61.50540 1.000 45.07000 320 GLU B C 1
ATOM 5961 O O . GLU B 1 320 ? 9.71355 -15.40703 60.95925 1.000 53.50000 320 GLU B O 1
ATOM 5967 N N . THR B 1 321 ? 10.63483 -14.38949 62.73201 1.000 47.92000 321 THR B N 1
ATOM 5968 C CA . THR B 1 321 ? 10.76469 -15.63139 63.47786 1.000 46.23000 321 THR B CA 1
ATOM 5969 C C . THR B 1 321 ? 9.83173 -15.71388 64.66872 1.000 48.08000 321 THR B C 1
ATOM 5970 O O . THR B 1 321 ? 9.50230 -16.82564 65.09459 1.000 49.45000 321 THR B O 1
ATOM 5974 N N . ALA B 1 322 ? 9.38710 -14.57346 65.20361 1.000 46.57000 322 ALA B N 1
ATOM 5975 C CA . ALA B 1 322 ? 8.54952 -14.61364 66.39199 1.000 42.81000 322 ALA B CA 1
ATOM 5976 C C . ALA B 1 322 ? 7.09317 -14.85492 66.03258 1.000 48.32000 322 ALA B C 1
ATOM 5977 O O . ALA B 1 322 ? 6.39011 -15.58718 66.74334 1.000 47.37000 322 ALA B O 1
ATOM 5979 N N . ALA B 1 323 ? 6.63414 -14.26049 64.92644 1.000 41.71000 323 ALA B N 1
ATOM 5980 C CA . ALA B 1 323 ? 5.21443 -14.17577 64.63230 1.000 37.73000 323 ALA B CA 1
ATOM 5981 C C . ALA B 1 323 ? 4.86119 -14.54750 63.19061 1.000 50.38000 323 ALA B C 1
ATOM 5982 O O . ALA B 1 323 ? 3.70082 -14.40375 62.79318 1.000 57.32000 323 ALA B O 1
ATOM 5984 N N . GLY B 1 324 ? 5.81073 -15.03386 62.39383 1.000 50.57000 324 GLY B N 1
ATOM 5985 C CA . GLY B 1 324 ? 5.59638 -15.21850 60.97724 1.000 49.48000 324 GLY B CA 1
ATOM 5986 C C . GLY B 1 324 ? 5.20849 -16.64336 60.59449 1.000 51.87000 324 GLY B C 1
ATOM 5987 O O . GLY B 1 324 ? 5.03575 -17.53238 61.42757 1.000 51.47000 324 GLY B O 1
ATOM 5988 N N . GLN B 1 325 ? 5.05867 -16.83092 59.27731 1.000 51.16000 325 GLN B N 1
ATOM 5989 C CA . GLN B 1 325 ? 4.75104 -18.12177 58.68277 1.000 48.90000 325 GLN B CA 1
ATOM 5990 C C . GLN B 1 325 ? 5.98596 -18.90445 58.27797 1.000 50.97000 325 GLN B C 1
ATOM 5991 O O . GLN B 1 325 ? 5.90517 -20.13037 58.14663 1.000 49.90000 325 GLN B O 1
ATOM 5997 N N . TYR B 1 326 ? 7.11610 -18.23733 58.05448 1.000 53.94000 326 TYR B N 1
ATOM 5998 C CA . TYR B 1 326 ? 8.32427 -18.89305 57.55174 1.000 57.98000 326 TYR B CA 1
ATOM 5999 C C . TYR B 1 326 ? 9.53228 -18.53394 58.41861 1.000 58.52000 326 TYR B C 1
ATOM 6000 O O . TYR B 1 326 ? 10.45054 -17.84643 57.96022 1.000 55.88000 326 TYR B O 1
ATOM 6009 N N . PRO B 1 327 ? 9.58325 -19.02055 59.69291 1.000 58.87000 327 PRO B N 1
ATOM 6010 C CA . PRO B 1 327 ? 10.72717 -18.67117 60.55518 1.000 47.44000 327 PRO B CA 1
ATOM 6011 C C . PRO B 1 327 ? 12.00246 -19.42914 60.19129 1.000 48.85000 327 PRO B C 1
ATOM 6012 O O . PRO B 1 327 ? 13.04691 -18.79176 59.98233 1.000 58.10000 327 PRO B O 1
ATOM 6016 N N . SER B 1 328 ? 11.96700 -20.76399 60.08066 1.000 39.76000 328 SER B N 1
ATOM 6017 C CA . SER B 1 328 ? 13.19833 -21.45163 59.68894 1.000 46.24000 328 SER B CA 1
ATOM 6018 C C . SER B 1 328 ? 13.60570 -21.08957 58.25835 1.000 48.27000 328 SER B C 1
ATOM 6019 O O . SER B 1 328 ? 14.79768 -20.91718 57.97050 1.000 46.62000 328 SER B O 1
ATOM 6022 N N . GLU B 1 329 ? 12.63480 -20.93683 57.35511 1.000 50.05000 329 GLU B N 1
ATOM 6023 C CA . GLU B 1 329 ? 12.97130 -20.60216 55.97230 1.000 51.72000 329 GLU B CA 1
ATOM 6024 C C . GLU B 1 329 ? 13.53398 -19.18831 55.86773 1.000 48.28000 329 GLU B C 1
ATOM 6025 O O . GLU B 1 329 ? 14.44001 -18.93997 55.05882 1.000 46.91000 329 GLU B O 1
ATOM 6031 N N . THR B 1 330 ? 13.02883 -18.24635 56.67789 1.000 43.87000 330 THR B N 1
ATOM 6032 C CA . THR B 1 330 ? 13.65986 -16.93025 56.69253 1.000 44.45000 330 THR B CA 1
ATOM 6033 C C . THR B 1 330 ? 15.10675 -17.03779 57.15456 1.000 48.52000 330 THR B C 1
ATOM 6034 O O . THR B 1 330 ? 15.99936 -16.44080 56.54346 1.000 46.54000 330 THR B O 1
ATOM 6038 N N . VAL B 1 331 ? 15.36186 -17.81304 58.21666 1.000 44.08000 331 VAL B N 1
ATOM 6039 C CA . VAL B 1 331 ? 16.73779 -17.98132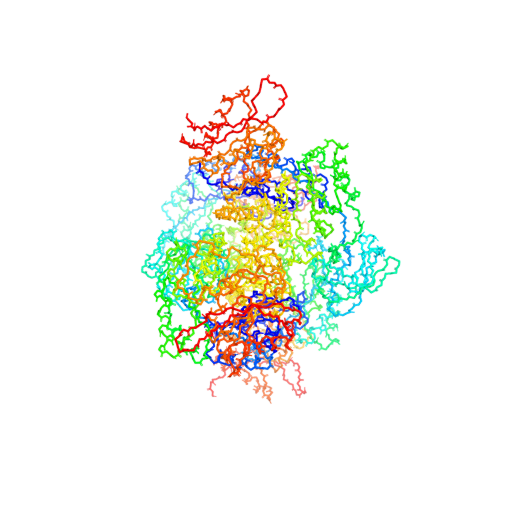 58.67526 1.000 40.77000 331 VAL B CA 1
ATOM 6040 C C . VAL B 1 331 ? 17.61959 -18.51018 57.55110 1.000 43.64000 331 VAL B C 1
ATOM 6041 O O . VAL B 1 331 ? 18.71106 -17.98634 57.29955 1.000 50.00000 331 VAL B O 1
ATOM 6045 N N . ALA B 1 332 ? 17.16441 -19.55791 56.86051 1.000 45.87000 332 ALA B N 1
ATOM 6046 C CA . ALA B 1 332 ? 17.95518 -20.13054 55.76516 1.000 43.46000 332 ALA B CA 1
ATOM 6047 C C . ALA B 1 332 ? 18.16153 -19.14349 54.61561 1.000 45.71000 332 ALA B C 1
ATOM 6048 O O . ALA B 1 332 ? 19.22240 -19.14921 53.96077 1.000 42.95000 332 ALA B O 1
ATOM 6050 N N . ALA B 1 333 ? 17.16960 -18.29402 54.34192 1.000 41.28000 333 ALA B N 1
ATOM 6051 C CA . ALA B 1 333 ? 17.37330 -17.29885 53.29827 1.000 45.10000 333 ALA B CA 1
ATOM 6052 C C . ALA B 1 333 ? 18.45330 -16.32111 53.72447 1.000 46.11000 333 ALA B C 1
ATOM 6053 O O . ALA B 1 333 ? 19.38640 -16.02152 52.95794 1.000 42.20000 333 ALA B O 1
ATOM 6055 N N . MET B 1 334 ? 18.34077 -15.84106 54.96712 1.000 44.95000 334 MET B N 1
ATOM 6056 C CA . MET B 1 334 ? 19.30746 -14.90904 55.52782 1.000 46.38000 334 MET B CA 1
ATOM 6057 C C . MET B 1 334 ? 20.71636 -15.49233 55.46853 1.000 43.42000 334 MET B C 1
ATOM 6058 O O . MET B 1 334 ? 21.67829 -14.78854 55.12241 1.000 42.05000 334 MET B O 1
ATOM 6063 N N . ALA B 1 335 ? 20.84117 -16.79515 55.73251 1.000 35.34000 335 ALA B N 1
ATOM 6064 C CA . ALA B 1 335 ? 22.14619 -17.44742 55.66973 1.000 37.15000 335 ALA B CA 1
ATOM 6065 C C . ALA B 1 335 ? 22.70556 -17.45238 54.24959 1.000 42.55000 335 ALA B C 1
ATOM 6066 O O . ALA B 1 335 ? 23.89156 -17.15739 54.03840 1.000 42.81000 335 ALA B O 1
ATOM 6068 N N . ARG B 1 336 ? 21.88221 -17.83038 53.26306 1.000 43.86000 336 ARG B N 1
ATOM 6069 C CA . ARG B 1 336 ? 22.38388 -17.85568 51.89252 1.000 41.16000 336 ARG B CA 1
ATOM 6070 C C . ARG B 1 336 ? 22.82469 -16.46903 51.44064 1.000 39.23000 336 ARG B C 1
ATOM 6071 O O . ARG B 1 336 ? 23.86580 -16.31275 50.78812 1.000 36.51000 336 ARG B O 1
ATOM 6079 N N . VAL B 1 337 ? 22.06118 -15.44316 51.80254 1.000 39.33000 337 VAL B N 1
ATOM 6080 C CA . VAL B 1 337 ? 22.48001 -14.09256 51.44896 1.000 37.15000 337 VAL B CA 1
ATOM 6081 C C . VAL B 1 337 ? 23.81870 -13.77495 52.09276 1.000 40.11000 337 VAL B C 1
ATOM 6082 O O . VAL B 1 337 ? 24.72589 -13.24780 51.43632 1.000 39.81000 337 VAL B O 1
ATOM 6086 N N . CYS B 1 338 ? 23.96940 -14.09740 53.38371 1.000 38.28000 338 CYS B N 1
ATOM 6087 C CA . CYS B 1 338 ? 25.23398 -13.83296 54.06821 1.000 37.69000 338 CYS B CA 1
ATOM 6088 C C . CYS B 1 338 ? 26.40459 -14.53902 53.37259 1.000 39.80000 338 CYS B C 1
ATOM 6089 O O . CYS B 1 338 ? 27.43238 -13.91880 53.06905 1.000 36.58000 338 CYS B O 1
ATOM 6092 N N . LEU B 1 339 ? 26.25987 -15.83394 53.09601 1.000 40.41000 339 LEU B N 1
ATOM 6093 C CA . LEU B 1 339 ? 27.32764 -16.55270 52.40721 1.000 41.97000 339 LEU B CA 1
ATOM 6094 C C . LEU B 1 339 ? 27.64904 -15.90841 51.07465 1.000 41.58000 339 LEU B C 1
ATOM 6095 O O . LEU B 1 339 ? 28.82186 -15.76138 50.72274 1.000 49.66000 339 LEU B O 1
ATOM 6100 N N . GLY B 1 340 ? 26.62660 -15.51700 50.31559 1.000 41.83000 340 GLY B N 1
ATOM 6101 C CA . GLY B 1 340 ? 26.88878 -14.93952 49.01085 1.000 40.40000 340 GLY B CA 1
ATOM 6102 C C . GLY B 1 340 ? 27.66299 -13.64944 49.12869 1.000 39.75000 340 GLY B C 1
ATOM 6103 O O . GLY B 1 340 ? 28.65218 -13.43581 48.42999 1.000 45.09000 340 GLY B O 1
ATOM 6104 N N . ALA B 1 341 ? 27.24663 -12.79196 50.06180 1.000 44.07000 341 ALA B N 1
ATOM 6105 C CA . ALA B 1 341 ? 27.90350 -11.50687 50.24837 1.000 40.36000 341 ALA B CA 1
ATOM 6106 C C . ALA B 1 341 ? 29.33578 -11.66885 50.74048 1.000 43.33000 341 ALA B C 1
ATOM 6107 O O . ALA B 1 341 ? 30.20069 -10.84259 50.42454 1.000 44.22000 341 ALA B O 1
ATOM 6109 N N . GLU B 1 342 ? 29.61379 -12.72619 51.50091 1.000 43.62000 342 GLU B N 1
ATOM 6110 C CA . GLU B 1 342 ? 30.95459 -12.87369 52.05766 1.000 42.40000 342 GLU B CA 1
ATOM 6111 C C . GLU B 1 342 ? 32.02345 -13.18781 51.00966 1.000 45.67000 342 GLU B C 1
ATOM 6112 O O . GLU B 1 342 ? 33.21149 -13.06857 51.32583 1.000 43.25000 342 GLU B O 1
ATOM 6118 N N . LYS B 1 343 ? 31.65536 -13.55486 49.77163 1.000 45.57000 343 LYS B N 1
ATOM 6119 C CA . LYS B 1 343 ? 32.68069 -13.77391 48.74575 1.000 38.82000 343 LYS B CA 1
ATOM 6120 C C . LYS B 1 343 ? 33.25028 -12.48130 48.19189 1.000 40.87000 343 LYS B C 1
ATOM 6121 O O . LYS B 1 343 ? 34.32478 -12.50937 47.58429 1.000 45.49000 343 LYS B O 1
ATOM 6127 N N . ILE B 1 344 ? 32.57442 -11.35170 48.38207 1.000 38.52000 344 ILE B N 1
ATOM 6128 C CA . ILE B 1 344 ? 33.04827 -10.08963 47.79743 1.000 44.82000 344 ILE B CA 1
ATOM 6129 C C . ILE B 1 344 ? 34.41046 -9.69844 48.37530 1.000 42.89000 344 ILE B C 1
ATOM 6130 O O . ILE B 1 344 ? 34.56045 -9.57475 49.60081 1.000 43.54000 344 ILE B O 1
ATOM 6135 N N . PRO B 1 345 ? 35.42282 -9.47994 47.52696 1.000 43.73000 345 PRO B N 1
ATOM 6136 C CA . PRO B 1 345 ? 36.79096 -9.22696 48.03161 1.000 42.96000 345 PRO B CA 1
ATOM 6137 C C . PRO B 1 345 ? 36.89448 -8.12285 49.08369 1.000 42.57000 345 PRO B C 1
ATOM 6138 O O . PRO B 1 345 ? 37.66089 -8.25397 50.04476 1.000 42.74000 345 PRO B O 1
ATOM 6142 N N . SER B 1 346 ? 36.14377 -7.03499 48.91079 1.000 45.76000 346 SER B N 1
ATOM 6143 C CA . SER B 1 346 ? 35.96982 -5.94120 49.86215 1.000 36.45000 346 SER B CA 1
ATOM 6144 C C . SER B 1 346 ? 36.02179 -6.37314 51.32509 1.000 43.20000 346 SER B C 1
ATOM 6145 O O . SER B 1 346 ? 36.82209 -5.85597 52.11466 1.000 43.41000 346 SER B O 1
ATOM 6148 N N . ILE B 1 347 ? 35.14405 -7.32011 51.68609 1.000 45.40000 347 ILE B N 1
ATOM 6149 C CA . ILE B 1 347 ? 34.91807 -7.73205 53.07256 1.000 41.54000 347 ILE B CA 1
ATOM 6150 C C . ILE B 1 347 ? 35.87992 -8.83470 53.52635 1.000 40.36000 347 ILE B C 1
ATOM 6151 O O . ILE B 1 347 ? 35.78460 -9.29933 54.67149 1.000 42.20000 347 ILE B O 1
ATOM 6156 N N . ASN B 1 348 ? 36.80462 -9.26891 52.66216 1.000 41.61000 348 ASN B N 1
ATOM 6157 C CA . ASN B 1 348 ? 37.75197 -10.33928 52.96707 1.000 38.26000 348 ASN B CA 1
ATOM 6158 C C . ASN B 1 348 ? 39.13812 -9.82522 53.33441 1.000 42.26000 348 ASN B C 1
ATOM 6159 O O . ASN B 1 348 ? 39.98581 -10.62273 53.74346 1.000 39.61000 348 ASN B O 1
ATOM 6164 N N . VAL B 1 349 ? 39.37512 -8.51668 53.19291 1.000 46.35000 349 VAL B N 1
ATOM 6165 C CA . VAL B 1 349 ? 40.69030 -7.89092 53.11416 1.000 42.77000 349 VAL B CA 1
ATOM 6166 C C . VAL B 1 349 ? 40.77071 -6.82791 54.19621 1.000 43.79000 349 VAL B C 1
ATOM 6167 O O . VAL B 1 349 ? 39.76575 -6.18599 54.53583 1.000 47.77000 349 VAL B O 1
ATOM 6171 N N . SER B 1 350 ? 41.97087 -6.64808 54.74738 1.000 39.10000 350 SER B N 1
ATOM 6172 C CA . SER B 1 350 ? 42.16257 -5.73679 55.86447 1.000 41.86000 350 SER B CA 1
ATOM 6173 C C . SER B 1 350 ? 43.45341 -4.94382 55.70249 1.000 44.18000 350 SER B C 1
ATOM 6174 O O . SER B 1 350 ? 44.43709 -5.42125 55.12276 1.000 47.43000 350 SER B O 1
ATOM 6177 N N . LYS B 1 351 ? 43.42468 -3.71149 56.21606 1.000 43.32000 351 LYS B N 1
ATOM 6178 C CA . LYS B 1 351 ? 44.63891 -2.94120 56.43248 1.000 48.15000 351 LYS B CA 1
ATOM 6179 C C . LYS B 1 351 ? 45.34297 -3.31396 57.73718 1.000 50.20000 351 LYS B C 1
ATOM 6180 O O . LYS B 1 351 ? 46.49742 -2.90612 57.94211 1.000 49.53000 351 LYS B O 1
ATOM 6186 N N . HIS B 1 352 ? 44.68915 -4.10103 58.59869 1.000 44.16000 352 HIS B N 1
ATOM 6187 C CA . HIS B 1 352 ? 45.27641 -4.56288 59.85263 1.000 41.97000 352 HIS B CA 1
ATOM 6188 C C . HIS B 1 352 ? 45.72542 -3.38869 60.71936 1.000 45.97000 352 HIS B C 1
ATOM 6189 O O . HIS B 1 352 ? 46.80956 -3.39288 61.30986 1.000 46.08000 352 HIS B O 1
ATOM 6196 N N . ARG B 1 353 ? 44.87955 -2.36252 60.77210 1.000 46.44000 353 ARG B N 1
ATOM 6197 C CA . ARG B 1 353 ? 45.02498 -1.25916 61.71217 1.000 48.54000 353 ARG B CA 1
ATOM 6198 C C . ARG B 1 353 ? 46.38850 -0.59103 61.60004 1.000 55.78000 353 ARG B C 1
ATOM 6199 O O . ARG B 1 353 ? 47.11563 -0.43504 62.59233 1.000 50.18000 353 ARG B O 1
ATOM 6207 N N . LEU B 1 354 ? 46.73108 -0.20828 60.36654 1.000 53.60000 354 LEU B N 1
ATOM 6208 C CA . LEU B 1 354 ? 47.82678 0.71275 60.13384 1.000 53.86000 354 LEU B CA 1
ATOM 6209 C C . LEU B 1 354 ? 47.70343 1.89982 61.08263 1.000 64.29000 354 LEU B C 1
ATOM 6210 O O . LEU B 1 354 ? 46.59640 2.38878 61.35062 1.000 62.70000 354 LEU B O 1
ATOM 6215 N N . ASP B 1 355 ? 48.84763 2.34604 61.60981 1.000 60.18000 355 ASP B N 1
ATOM 6216 C CA . ASP B 1 355 ? 48.95868 3.54365 62.44017 1.000 63.85000 355 ASP B CA 1
ATOM 6217 C C . ASP B 1 355 ? 48.35660 3.36859 63.83408 1.000 58.86000 355 ASP B C 1
ATOM 6218 O O . ASP B 1 355 ? 48.30642 4.33331 64.60868 1.000 70.37000 355 ASP B O 1
ATOM 6223 N N . VAL B 1 356 ? 47.89838 2.18127 64.19394 1.000 51.39000 356 VAL B N 1
ATOM 6224 C CA . VAL B 1 356 ? 47.29954 1.96667 65.50255 1.000 51.79000 356 VAL B CA 1
ATOM 6225 C C . VAL B 1 356 ? 48.31193 1.25981 66.39276 1.000 53.49000 356 VAL B C 1
ATOM 6226 O O . VAL B 1 356 ? 48.96420 0.29331 65.96928 1.000 44.86000 356 VAL B O 1
ATOM 6230 N N . GLN B 1 357 ? 48.46882 1.76380 67.61471 1.000 51.12000 357 GLN B N 1
ATOM 6231 C CA . GLN B 1 357 ? 49.40119 1.21278 68.58210 1.000 46.04000 357 GLN B CA 1
ATOM 6232 C C . GLN B 1 357 ? 48.62801 0.51586 69.68639 1.000 45.98000 357 GLN B C 1
ATOM 6233 O O . GLN B 1 357 ? 47.61991 1.03312 70.18223 1.000 48.06000 357 GLN B O 1
ATOM 6239 N N . PHE B 1 358 ? 49.10554 -0.65989 70.05756 1.000 42.79000 358 PHE B N 1
ATOM 6240 C CA . PHE B 1 358 ? 48.51893 -1.43563 71.12912 1.000 41.30000 358 PHE B CA 1
ATOM 6241 C C . PHE B 1 358 ? 49.36966 -1.29783 72.36995 1.000 44.81000 358 PHE B C 1
ATOM 6242 O O . PHE B 1 358 ? 50.58092 -1.06322 72.28870 1.000 43.13000 358 PHE B O 1
ATOM 6250 N N . ASP B 1 359 ? 48.70491 -1.41325 73.52233 1.000 44.30000 359 ASP B N 1
ATOM 6251 C CA . ASP B 1 359 ? 49.35524 -1.50974 74.82067 1.000 45.84000 359 ASP B CA 1
ATOM 6252 C C . ASP B 1 359 ? 48.82921 -2.73059 75.56249 1.000 46.44000 359 ASP B C 1
ATOM 6253 O O . ASP B 1 359 ? 48.68497 -2.71884 76.78915 1.000 50.94000 359 ASP B O 1
ATOM 6258 N N . ASN B 1 360 ? 48.50562 -3.77816 74.81399 1.000 38.21000 360 ASN B N 1
ATOM 6259 C CA . ASN B 1 360 ? 47.92179 -4.99587 75.36058 1.000 35.79000 360 ASN B CA 1
ATOM 6260 C C . ASN B 1 360 ? 48.54431 -6.15012 74.60052 1.000 35.28000 360 ASN B C 1
ATOM 6261 O O . ASN B 1 360 ? 48.36755 -6.25216 73.38530 1.000 37.22000 360 ASN B O 1
ATOM 6266 N N . VAL B 1 361 ? 49.29139 -6.99719 75.30673 1.000 32.61000 361 VAL B N 1
ATOM 6267 C CA . VAL B 1 361 ? 49.91242 -8.15680 74.67022 1.000 33.21000 361 VAL B CA 1
ATOM 6268 C C . VAL B 1 361 ? 48.87038 -8.98035 73.91727 1.000 30.91000 361 VAL B C 1
ATOM 6269 O O . VAL B 1 361 ? 49.07147 -9.35825 72.75880 1.000 32.78000 361 VAL B O 1
ATOM 6273 N N . GLU B 1 362 ? 47.73393 -9.25305 74.55022 1.000 27.02000 362 GLU B N 1
ATOM 6274 C CA . GLU B 1 362 ? 46.76308 -10.13220 73.91097 1.000 37.24000 362 GLU B CA 1
ATOM 6275 C C . GLU B 1 362 ? 46.21801 -9.52353 72.61447 1.000 36.23000 362 GLU B C 1
ATOM 6276 O O . GLU B 1 362 ? 46.06436 -10.22543 71.60185 1.000 33.65000 362 GLU B O 1
ATOM 6282 N N . GLU B 1 363 ? 45.94217 -8.22015 72.61065 1.000 29.88000 363 GLU B N 1
ATOM 6283 C CA . GLU B 1 363 ? 45.46644 -7.60756 71.37877 1.000 33.41000 363 GLU B CA 1
ATOM 6284 C C . GLU B 1 363 ? 46.53624 -7.65747 70.28522 1.000 34.33000 363 GLU B C 1
ATOM 6285 O O . GLU B 1 363 ? 46.22199 -7.87931 69.11348 1.000 32.87000 363 GLU B O 1
ATOM 6291 N N . ALA B 1 364 ? 47.80877 -7.46063 70.64948 1.000 35.19000 364 ALA B N 1
ATOM 6292 C CA . ALA B 1 364 ? 48.88055 -7.52233 69.66272 1.000 36.59000 364 ALA B CA 1
ATOM 6293 C C . ALA B 1 364 ? 49.01902 -8.92902 69.09083 1.000 38.38000 364 ALA B C 1
ATOM 6294 O O . ALA B 1 364 ? 49.24378 -9.10797 67.88342 1.000 35.29000 364 ALA B O 1
ATOM 6296 N N . ILE B 1 365 ? 48.91606 -9.93807 69.95241 1.000 35.47000 365 ILE B N 1
ATOM 6297 C CA . ILE B 1 365 ? 48.92609 -11.31779 69.48590 1.000 33.26000 365 ILE B CA 1
ATOM 6298 C C . ILE B 1 365 ? 47.78770 -11.55380 68.50035 1.000 37.43000 365 ILE B C 1
ATOM 6299 O O . ILE B 1 365 ? 47.99987 -12.12929 67.42620 1.000 38.34000 365 ILE B O 1
ATOM 6304 N N . ALA B 1 366 ? 46.56870 -11.08630 68.82930 1.000 33.27000 366 ALA B N 1
ATOM 6305 C CA . ALA B 1 366 ? 45.44849 -11.27644 67.90437 1.000 30.90000 366 ALA B CA 1
ATOM 6306 C C . ALA B 1 366 ? 45.68641 -10.55337 66.57516 1.000 33.84000 366 ALA B C 1
ATOM 6307 O O . ALA B 1 366 ? 45.40031 -11.09786 65.49340 1.000 36.62000 366 ALA B O 1
ATOM 6309 N N . MET B 1 367 ? 46.25980 -9.35178 66.62025 1.000 31.44000 367 MET B N 1
ATOM 6310 C CA . MET B 1 367 ? 46.46481 -8.62157 65.37245 1.000 35.60000 367 MET B CA 1
ATOM 6311 C C . MET B 1 367 ? 47.55169 -9.25564 64.50621 1.000 39.31000 367 MET B C 1
ATOM 6312 O O . MET B 1 367 ? 47.38038 -9.38171 63.28508 1.000 36.91000 367 MET B O 1
ATOM 6317 N N . SER B 1 368 ? 48.68039 -9.65143 65.10319 1.000 37.32000 368 SER B N 1
ATOM 6318 C CA . SER B 1 368 ? 49.70011 -10.31454 64.29982 1.000 40.45000 368 SER B CA 1
ATOM 6319 C C . SER B 1 368 ? 49.22304 -11.68842 63.83254 1.000 40.35000 368 SER B C 1
ATOM 6320 O O . SER B 1 368 ? 49.54793 -12.11193 62.71540 1.000 40.67000 368 SER B O 1
ATOM 6323 N N . ALA B 1 369 ? 48.42267 -12.37397 64.64828 1.000 33.13000 369 ALA B N 1
ATOM 6324 C CA . ALA B 1 369 ? 47.78068 -13.60245 64.21042 1.000 35.79000 369 ALA B CA 1
ATOM 6325 C C . ALA B 1 369 ? 47.01038 -13.39228 62.90994 1.000 39.88000 369 ALA B C 1
ATOM 6326 O O . ALA B 1 369 ? 47.20291 -14.13601 61.94252 1.000 42.54000 369 ALA B O 1
ATOM 6328 N N . MET B 1 370 ? 46.13555 -12.37780 62.86185 1.000 37.13000 370 MET B N 1
ATOM 6329 C CA . MET B 1 370 ? 45.34931 -12.16859 61.64080 1.000 35.44000 370 MET B CA 1
ATOM 6330 C C . MET B 1 370 ? 46.20130 -11.66575 60.47550 1.000 35.84000 370 MET B C 1
ATOM 6331 O O . MET B 1 370 ? 45.93043 -12.00533 59.32059 1.000 38.84000 370 MET B O 1
ATOM 6336 N N . TYR B 1 371 ? 47.22201 -10.86026 60.74270 1.000 39.27000 371 TYR B N 1
ATOM 6337 C CA . TYR B 1 371 ? 48.13532 -10.44032 59.68105 1.000 39.46000 371 TYR B CA 1
ATOM 6338 C C . TYR B 1 371 ? 48.77334 -11.64943 59.01741 1.000 38.75000 371 TYR B C 1
ATOM 6339 O O . TYR B 1 371 ? 48.73526 -11.81007 57.78328 1.000 36.46000 371 TYR B O 1
ATOM 6348 N N . ALA B 1 372 ? 49.33560 -12.53407 59.84307 1.000 40.63000 372 ALA B N 1
ATOM 6349 C CA . ALA B 1 372 ? 49.88860 -13.78902 59.35066 1.000 40.65000 372 ALA B CA 1
ATOM 6350 C C . ALA B 1 372 ? 48.83600 -14.58105 58.58097 1.000 37.09000 372 ALA B C 1
ATOM 6351 O O . ALA B 1 372 ? 49.03386 -14.91710 57.41084 1.000 36.92000 372 ALA B O 1
ATOM 6353 N N . ALA B 1 373 ? 47.68255 -14.83439 59.21141 1.000 37.29000 373 ALA B N 1
ATOM 6354 C CA . ALA B 1 373 ? 46.65256 -15.67795 58.61373 1.000 34.66000 373 ALA B CA 1
ATOM 6355 C C . ALA B 1 373 ? 46.19884 -15.14861 57.26459 1.000 35.49000 373 ALA B C 1
ATOM 6356 O O . ALA B 1 373 ? 45.94469 -15.91721 56.33405 1.000 32.84000 373 ALA B O 1
ATOM 6358 N N . ASN B 1 374 ? 46.06992 -13.84732 57.13815 1.000 36.97000 374 ASN B N 1
ATOM 6359 C CA . ASN B 1 374 ? 45.57061 -13.33163 55.88305 1.000 36.01000 374 ASN B CA 1
ATOM 6360 C C . ASN B 1 374 ? 46.65438 -13.24210 54.82215 1.000 36.61000 374 ASN B C 1
ATOM 6361 O O . ASN B 1 374 ? 46.32008 -13.09952 53.63908 1.000 38.25000 374 ASN B O 1
ATOM 6366 N N . HIS B 1 375 ? 47.93484 -13.35164 55.18848 1.000 36.06000 375 HIS B N 1
ATOM 6367 C CA . HIS B 1 375 ? 48.96780 -13.19409 54.17227 1.000 40.42000 375 HIS B CA 1
ATOM 6368 C C . HIS B 1 375 ? 49.82500 -14.43189 53.91295 1.000 45.60000 375 HIS B C 1
ATOM 6369 O O . HIS B 1 375 ? 50.69570 -14.38608 53.02946 1.000 43.93000 375 HIS B O 1
ATOM 6376 N N . LEU B 1 376 ? 49.58407 -15.53906 54.61482 1.000 38.14000 376 LEU B N 1
ATOM 6377 C CA . LEU B 1 376 ? 50.35055 -16.76511 54.44247 1.000 41.25000 376 LEU B CA 1
ATOM 6378 C C . LEU B 1 376 ? 49.59280 -17.70983 53.51812 1.000 39.96000 376 LEU B C 1
ATOM 6379 O O . LEU B 1 376 ? 48.47893 -18.12518 53.84064 1.000 45.58000 376 LEU B O 1
ATOM 6384 N N . LYS B 1 377 ? 50.20042 -18.06852 52.39165 1.000 38.10000 377 LYS B N 1
ATOM 6385 C CA . LYS B 1 377 ? 49.52071 -18.94827 51.45705 1.000 45.98000 377 LYS B CA 1
ATOM 6386 C C . LYS B 1 377 ? 49.29256 -20.30062 52.11475 1.000 45.19000 377 LYS B C 1
ATOM 6387 O O . LYS B 1 377 ? 50.16852 -20.82732 52.80464 1.000 48.96000 377 LYS B O 1
ATOM 6393 N N . GLY B 1 378 ? 48.09311 -20.84319 51.94335 1.000 37.24000 378 GLY B N 1
ATOM 6394 C CA . GLY B 1 378 ? 47.78573 -22.14225 52.49852 1.000 32.87000 378 GLY B CA 1
ATOM 6395 C C . GLY B 1 378 ? 47.23466 -22.16964 53.90919 1.000 42.00000 378 GLY B C 1
ATOM 6396 O O . GLY B 1 378 ? 47.07640 -23.26203 54.47019 1.000 44.88000 378 GLY B O 1
ATOM 6397 N N . VAL B 1 379 ? 46.93882 -21.02195 54.50740 1.000 42.44000 379 VAL B N 1
ATOM 6398 C CA . VAL B 1 379 ? 46.28588 -20.99072 55.81489 1.000 40.73000 379 VAL B CA 1
ATOM 6399 C C . VAL B 1 379 ? 44.79283 -21.21709 55.62528 1.000 37.00000 379 VAL B C 1
ATOM 6400 O O . VAL B 1 379 ? 44.18471 -20.66562 54.70222 1.000 37.12000 379 VAL B O 1
ATOM 6404 N N . THR B 1 380 ? 44.19428 -22.06873 56.46315 1.000 40.88000 380 THR B N 1
ATOM 6405 C CA . THR B 1 380 ? 42.77139 -22.36295 56.32582 1.000 42.20000 380 THR B CA 1
ATOM 6406 C C . THR B 1 380 ? 41.96859 -22.09188 57.57249 1.000 36.57000 380 THR B C 1
ATOM 6407 O O . THR B 1 380 ? 40.74299 -22.19428 57.51448 1.000 40.08000 380 THR B O 1
ATOM 6411 N N . ALA B 1 381 ? 42.60458 -21.78178 58.69443 1.000 38.71000 381 ALA B N 1
ATOM 6412 C CA . ALA B 1 381 ? 41.83095 -21.48949 59.89402 1.000 44.95000 381 ALA B CA 1
ATOM 6413 C C . ALA B 1 381 ? 42.70135 -20.77571 60.92176 1.000 46.06000 381 ALA B C 1
ATOM 6414 O O . ALA B 1 381 ? 43.92395 -20.97744 60.97625 1.000 42.50000 381 ALA B O 1
ATOM 6416 N N . ILE B 1 382 ? 42.04779 -19.93881 61.73064 1.000 40.56000 382 ILE B N 1
ATOM 6417 C CA . ILE B 1 382 ? 42.65470 -19.31972 62.89818 1.000 40.35000 382 ILE B CA 1
ATOM 6418 C C . ILE B 1 382 ? 42.00875 -19.96903 64.10665 1.000 39.98000 382 ILE B C 1
ATOM 6419 O O . ILE B 1 382 ? 40.78351 -20.11896 64.13729 1.000 41.88000 382 ILE B O 1
ATOM 6424 N N . ILE B 1 383 ? 42.81661 -20.37188 65.08669 1.000 38.83000 383 ILE B N 1
ATOM 6425 C CA . ILE B 1 383 ? 42.32544 -21.07771 66.27044 1.000 38.05000 383 ILE B CA 1
ATOM 6426 C C . ILE B 1 383 ? 42.71985 -20.26751 67.49346 1.000 37.73000 383 ILE B C 1
ATOM 6427 O O . ILE B 1 383 ? 43.89462 -20.24622 67.87692 1.000 40.19000 383 ILE B O 1
ATOM 6432 N N . THR B 1 384 ? 41.75386 -19.63063 68.12558 1.000 34.71000 384 THR B N 1
ATOM 6433 C CA . THR B 1 384 ? 42.00680 -18.86381 69.33428 1.000 34.54000 384 THR B CA 1
ATOM 6434 C C . THR B 1 384 ? 41.71351 -19.76460 70.52555 1.000 37.94000 384 THR B C 1
ATOM 6435 O O . THR B 1 384 ? 40.54929 -20.08461 70.79527 1.000 38.94000 384 THR B O 1
ATOM 6439 N N . MET B 1 385 ? 42.76670 -20.17621 71.23364 1.000 39.07000 385 MET B N 1
ATOM 6440 C CA . MET B 1 385 ? 42.61320 -20.89683 72.49888 1.000 40.74000 385 MET B CA 1
ATOM 6441 C C . MET B 1 385 ? 42.41119 -19.88032 73.61571 1.000 39.19000 385 MET B C 1
ATOM 6442 O O . MET B 1 385 ? 43.37345 -19.29879 74.11861 1.000 39.03000 385 MET B O 1
ATOM 6447 N N . THR B 1 386 ? 41.15576 -19.64799 74.00695 1.000 35.67000 386 THR B N 1
ATOM 6448 C CA . THR B 1 386 ? 40.86979 -18.56683 74.94390 1.000 40.04000 386 THR B CA 1
ATOM 6449 C C . THR B 1 386 ? 39.68671 -18.94713 75.81963 1.000 43.82000 386 THR B C 1
ATOM 6450 O O . THR B 1 386 ? 38.58821 -19.20087 75.31329 1.000 42.74000 386 THR B O 1
ATOM 6454 N N . GLU B 1 387 ? 39.92078 -18.97934 77.13596 1.000 42.79000 387 GLU B N 1
ATOM 6455 C CA . GLU B 1 387 ? 38.88652 -19.37674 78.07445 1.000 41.52000 387 GLU B CA 1
ATOM 6456 C C . GLU B 1 387 ? 37.87227 -18.27301 78.33378 1.000 46.35000 387 GLU B C 1
ATOM 6457 O O . GLU B 1 387 ? 36.74965 -18.58488 78.73367 1.000 48.98000 387 GLU B O 1
ATOM 6463 N N . SER B 1 388 ? 38.22764 -17.00381 78.10883 1.000 41.88000 388 SER B N 1
ATOM 6464 C CA . SER B 1 388 ? 37.26332 -15.90721 78.16367 1.000 35.86000 388 SER B CA 1
ATOM 6465 C C . SER B 1 388 ? 36.59820 -15.63734 76.82610 1.000 43.52000 388 SER B C 1
ATOM 6466 O O . SER B 1 388 ? 35.47768 -15.11591 76.79923 1.000 46.14000 388 SER B O 1
ATOM 6469 N N . GLY B 1 389 ? 37.29097 -15.92779 75.71847 1.000 38.62000 389 GLY B N 1
ATOM 6470 C CA . GLY B 1 389 ? 36.87015 -15.53280 74.39419 1.000 33.57000 389 GLY B CA 1
ATOM 6471 C C . GLY B 1 389 ? 37.44081 -14.22354 73.89485 1.000 36.50000 389 GLY B C 1
ATOM 6472 O O . GLY B 1 389 ? 37.14019 -13.82812 72.75471 1.000 34.85000 389 GLY B O 1
ATOM 6473 N N . ARG B 1 390 ? 38.26668 -13.54928 74.70025 1.000 36.85000 390 ARG B N 1
ATOM 6474 C CA . ARG B 1 390 ? 38.69846 -12.19259 74.37472 1.000 34.88000 390 ARG B CA 1
ATOM 6475 C C . ARG B 1 390 ? 39.54711 -12.17471 73.10808 1.000 32.20000 390 ARG B C 1
ATOM 6476 O O . ARG B 1 390 ? 39.41772 -11.26162 72.28696 1.000 34.47000 390 ARG B O 1
ATOM 6484 N N . THR B 1 391 ? 40.36801 -13.20821 72.89244 1.000 32.68000 391 THR B N 1
ATOM 6485 C CA . THR B 1 391 ? 41.09686 -13.29781 71.62730 1.000 33.01000 391 THR B CA 1
ATOM 6486 C C . THR B 1 391 ? 40.16050 -13.54605 70.44640 1.000 35.05000 391 THR B C 1
ATOM 6487 O O . THR B 1 391 ? 40.45900 -13.11921 69.32343 1.000 32.74000 391 THR B O 1
ATOM 6491 N N . ALA B 1 392 ? 39.01950 -14.20990 70.66608 1.000 33.22000 392 ALA B N 1
ATOM 6492 C CA . ALA B 1 392 ? 38.07724 -14.36947 69.56570 1.000 33.32000 392 ALA B CA 1
ATOM 6493 C C . ALA B 1 392 ? 37.43822 -13.03501 69.20310 1.000 34.32000 392 ALA B C 1
ATOM 6494 O O . ALA B 1 392 ? 37.32803 -12.69051 68.02276 1.000 35.34000 392 ALA B O 1
ATOM 6496 N N . LEU B 1 393 ? 37.03671 -12.25805 70.20527 1.000 32.67000 393 LEU B N 1
ATOM 6497 C CA . LEU B 1 393 ? 36.51829 -10.92277 69.93707 1.000 35.53000 393 LEU B CA 1
ATOM 6498 C C . LEU B 1 393 ? 37.52839 -10.09988 69.14023 1.000 33.98000 393 LEU B C 1
ATOM 6499 O O . LEU B 1 393 ? 37.19314 -9.47857 68.11194 1.000 35.99000 393 LEU B O 1
ATOM 6504 N N . MET B 1 394 ? 38.79278 -10.13932 69.56000 1.000 31.92000 394 MET B N 1
ATOM 6505 C CA . MET B 1 394 ? 39.77608 -9.28009 68.91349 1.000 33.12000 394 MET B CA 1
ATOM 6506 C C . MET B 1 394 ? 40.10215 -9.75612 67.50246 1.000 34.72000 394 MET B C 1
ATOM 6507 O O . MET B 1 394 ? 39.99750 -8.97576 66.54649 1.000 36.64000 394 MET B O 1
ATOM 6512 N N . THR B 1 395 ? 40.48424 -11.03358 67.34129 1.000 34.57000 395 THR B N 1
ATOM 6513 C CA . THR B 1 395 ? 40.80934 -11.51563 66.00591 1.000 31.22000 395 THR B CA 1
ATOM 6514 C C . THR B 1 395 ? 39.65817 -11.25912 65.06772 1.000 34.31000 395 THR B C 1
ATOM 6515 O O . THR B 1 395 ? 39.87007 -10.84442 63.92600 1.000 36.13000 395 THR B O 1
ATOM 6519 N N . SER B 1 396 ? 38.42341 -11.43573 65.54491 1.000 35.29000 396 SER B N 1
ATOM 6520 C CA . SER B 1 396 ? 37.29719 -11.30792 64.64276 1.000 32.62000 396 SER B CA 1
ATOM 6521 C C . SER B 1 396 ? 36.99068 -9.85808 64.32279 1.000 35.33000 396 SER B C 1
ATOM 6522 O O . SER B 1 396 ? 36.25255 -9.59663 63.36864 1.000 36.41000 396 SER B O 1
ATOM 6525 N N . ARG B 1 397 ? 37.56530 -8.90065 65.05578 1.000 34.87000 397 ARG B N 1
ATOM 6526 C CA . ARG B 1 397 ? 37.46293 -7.52769 64.55665 1.000 33.77000 397 ARG B CA 1
ATOM 6527 C C . ARG B 1 397 ? 38.06641 -7.35095 63.15293 1.000 37.72000 397 ARG B C 1
ATOM 6528 O O . ARG B 1 397 ? 37.76019 -6.36016 62.48655 1.000 37.96000 397 ARG B O 1
ATOM 6536 N N . ILE B 1 398 ? 38.90048 -8.27529 62.67177 1.000 40.52000 398 ILE B N 1
ATOM 6537 C CA . ILE B 1 398 ? 39.69049 -8.07302 61.45178 1.000 35.58000 398 ILE B CA 1
ATOM 6538 C C . ILE B 1 398 ? 39.04060 -8.79334 60.26852 1.000 41.32000 398 ILE B C 1
ATOM 6539 O O . ILE B 1 398 ? 38.78422 -10.00795 60.31897 1.000 33.37000 398 ILE B O 1
ATOM 6544 N N . SER B 1 399 ? 38.77831 -8.05068 59.19178 1.000 41.87000 399 SER B N 1
ATOM 6545 C CA . SER B 1 399 ? 38.11747 -8.65804 58.04545 1.000 38.12000 399 SER B CA 1
ATOM 6546 C C . SER B 1 399 ? 38.94247 -9.80099 57.48066 1.000 37.24000 399 SER B C 1
ATOM 6547 O O . SER B 1 399 ? 40.16216 -9.68715 57.32291 1.000 39.36000 399 SER B O 1
ATOM 6550 N N . SER B 1 400 ? 38.26800 -10.90761 57.18819 1.000 32.16000 400 SER B N 1
ATOM 6551 C CA . SER B 1 400 ? 38.93007 -12.07879 56.64715 1.000 35.95000 400 SER B CA 1
ATOM 6552 C C . SER B 1 400 ? 37.90265 -13.01850 56.04922 1.000 37.75000 400 SER B C 1
ATOM 6553 O O . SER B 1 400 ? 36.73655 -13.01399 56.44827 1.000 38.08000 400 SER B O 1
ATOM 6556 N N . GLY B 1 401 ? 38.35662 -13.84941 55.11063 1.000 37.69000 401 GLY B N 1
ATOM 6557 C CA . GLY B 1 401 ? 37.54101 -14.94354 54.62404 1.000 31.92000 401 GLY B CA 1
ATOM 6558 C C . GLY B 1 401 ? 37.66080 -16.22539 55.41897 1.000 35.95000 401 GLY B C 1
ATOM 6559 O O . GLY B 1 401 ? 36.93570 -17.18498 55.15398 1.000 44.93000 401 GLY B O 1
ATOM 6560 N N . LEU B 1 402 ? 38.53113 -16.26958 56.38514 1.000 33.93000 402 LEU B N 1
ATOM 6561 C CA . LEU B 1 402 ? 38.94740 -17.43796 57.13591 1.000 34.12000 402 LEU B CA 1
ATOM 6562 C C . LEU B 1 402 ? 38.04630 -17.66821 58.34013 1.000 36.61000 402 LEU B C 1
ATOM 6563 O O . LEU B 1 402 ? 37.52131 -16.70972 58.91984 1.000 36.15000 402 LEU B O 1
ATOM 6568 N N . PRO B 1 403 ? 37.85139 -18.93935 58.71847 1.000 40.56000 403 PRO B N 1
ATOM 6569 C CA . PRO B 1 403 ? 37.10458 -19.24286 59.94533 1.000 38.09000 403 PRO B CA 1
ATOM 6570 C C . PRO B 1 403 ? 37.98408 -19.11887 61.18006 1.000 37.19000 403 PRO B C 1
ATOM 6571 O O . PRO B 1 403 ? 39.18762 -19.41444 61.16090 1.000 33.95000 403 PRO B O 1
ATOM 6575 N N . ILE B 1 404 ? 37.36032 -18.65280 62.25589 1.000 37.85000 404 ILE B N 1
ATOM 6576 C CA . ILE B 1 404 ? 38.00175 -18.51880 63.55606 1.000 35.29000 404 ILE B CA 1
ATOM 6577 C C . ILE B 1 404 ? 37.33321 -19.50815 64.49149 1.000 38.83000 404 ILE B C 1
ATOM 6578 O O . ILE B 1 404 ? 36.14777 -19.36267 64.82216 1.000 40.82000 404 ILE B O 1
ATOM 6583 N N . PHE B 1 405 ? 38.08564 -20.51250 64.92126 1.000 42.66000 405 PHE B N 1
ATOM 6584 C CA . PHE B 1 405 ? 37.60114 -21.50803 65.86520 1.000 41.00000 405 PHE B CA 1
ATOM 6585 C C . PHE B 1 405 ? 38.00912 -21.08326 67.26936 1.000 43.01000 405 PHE B C 1
ATOM 6586 O O . PHE B 1 405 ? 39.20230 -20.89883 67.53995 1.000 44.51000 405 PHE B O 1
ATOM 6594 N N . ALA B 1 406 ? 37.01825 -20.88892 68.15007 1.000 41.46000 406 ALA B N 1
ATOM 6595 C CA . ALA B 1 406 ? 37.26111 -20.36795 69.49720 1.000 45.38000 406 ALA B CA 1
ATOM 6596 C C . ALA B 1 406 ? 37.16309 -21.50432 70.51459 1.000 44.78000 406 ALA B C 1
ATOM 6597 O O . ALA B 1 406 ? 36.06375 -21.96089 70.84373 1.000 43.92000 406 ALA B O 1
ATOM 6599 N N . MET B 1 407 ? 38.31604 -21.94010 71.02775 1.000 43.27000 407 MET B N 1
ATOM 6600 C CA . MET B 1 407 ? 38.42025 -23.14369 71.84597 1.000 39.44000 407 MET B CA 1
ATOM 6601 C C . MET B 1 407 ? 38.44755 -22.74880 73.31624 1.000 42.03000 407 MET B C 1
ATOM 6602 O O . MET B 1 407 ? 39.43332 -22.17628 73.80067 1.000 47.09000 407 MET B O 1
ATOM 6607 N N . SER B 1 408 ? 37.36913 -23.06445 74.02504 1.000 42.49000 408 SER B N 1
ATOM 6608 C CA . SER B 1 408 ? 37.27555 -22.85207 75.45892 1.000 41.00000 408 SER B CA 1
ATOM 6609 C C . SER B 1 408 ? 36.63047 -24.08400 76.08907 1.000 45.28000 408 SER B C 1
ATOM 6610 O O . SER B 1 408 ? 36.01958 -24.91471 75.40780 1.000 45.96000 408 SER B O 1
ATOM 6613 N N . ARG B 1 409 ? 36.78980 -24.22601 77.39750 1.000 45.13000 409 ARG B N 1
ATOM 6614 C CA . ARG B 1 409 ? 36.10447 -25.31320 78.08038 1.000 49.44000 409 ARG B CA 1
ATOM 6615 C C . ARG B 1 409 ? 34.81067 -24.86483 78.74696 1.000 45.25000 409 ARG B C 1
ATOM 6616 O O . ARG B 1 409 ? 34.03150 -25.72007 79.18586 1.000 45.41000 409 ARG B O 1
ATOM 6624 N N . HIS B 1 410 ? 34.54464 -23.56260 78.78919 1.000 40.31000 410 HIS B N 1
ATOM 6625 C CA . HIS B 1 410 ? 33.40627 -23.01515 79.51442 1.000 44.14000 410 HIS B CA 1
ATOM 6626 C C . HIS B 1 410 ? 32.20755 -22.77579 78.60417 1.000 44.63000 410 HIS B C 1
ATOM 6627 O O . HIS B 1 410 ? 32.31656 -22.08732 77.58226 1.000 44.84000 410 HIS B O 1
ATOM 6634 N N . GLU B 1 411 ? 31.05656 -23.32613 79.00190 1.000 43.82000 411 GLU B N 1
ATOM 6635 C CA . GLU B 1 411 ? 29.83795 -23.15344 78.21924 1.000 44.34000 411 GLU B CA 1
ATOM 6636 C C . GLU B 1 411 ? 29.51030 -21.67738 78.00074 1.000 44.05000 411 GLU B C 1
ATOM 6637 O O . GLU B 1 411 ? 29.04742 -21.29212 76.91725 1.000 44.54000 411 GLU B O 1
ATOM 6643 N N . ARG B 1 412 ? 29.74721 -20.82846 79.00666 1.000 42.33000 412 ARG B N 1
ATOM 6644 C CA . ARG B 1 412 ? 29.40743 -19.41762 78.83040 1.000 44.96000 412 ARG B CA 1
ATOM 6645 C C . ARG B 1 412 ? 30.33622 -18.73676 77.83742 1.000 40.33000 412 ARG B C 1
ATOM 6646 O O . ARG B 1 412 ? 29.91095 -17.82793 77.11359 1.000 42.15000 412 ARG B O 1
ATOM 6654 N N . THR B 1 413 ? 31.57785 -19.19554 77.73015 1.000 39.71000 413 THR B N 1
ATOM 6655 C CA . THR B 1 413 ? 32.45301 -18.59653 76.73386 1.000 40.13000 413 THR B CA 1
ATOM 6656 C C . THR B 1 413 ? 32.03381 -19.00318 75.33327 1.000 38.94000 413 THR B C 1
ATOM 6657 O O . THR B 1 413 ? 31.96617 -18.16395 74.43174 1.000 40.13000 413 THR B O 1
ATOM 6661 N N . LEU B 1 414 ? 31.70023 -20.27324 75.14156 1.000 39.71000 414 LEU B N 1
ATOM 6662 C CA . LEU B 1 414 ? 31.26007 -20.71049 73.82561 1.000 38.77000 414 LEU B CA 1
ATOM 6663 C C . LEU B 1 414 ? 29.96420 -20.00311 73.40204 1.000 41.09000 414 LEU B C 1
ATOM 6664 O O . LEU B 1 414 ? 29.88257 -19.47697 72.27751 1.000 42.55000 414 LEU B O 1
ATOM 6669 N N . ASN B 1 415 ? 28.96643 -19.91286 74.30358 1.000 38.25000 415 ASN B N 1
ATOM 6670 C CA . ASN B 1 415 ? 27.72579 -19.20008 73.96614 1.000 37.69000 415 ASN B CA 1
ATOM 6671 C C . ASN B 1 415 ? 27.98504 -17.72604 73.68615 1.000 39.15000 415 ASN B C 1
ATOM 6672 O O . ASN B 1 415 ? 27.46061 -17.16310 72.72190 1.000 37.27000 415 ASN B O 1
ATOM 6677 N N . LEU B 1 416 ? 28.77286 -17.07625 74.53595 1.000 42.14000 416 LEU B N 1
ATOM 6678 C CA . LEU B 1 416 ? 29.20063 -15.71493 74.27590 1.000 37.54000 416 LEU B CA 1
ATOM 6679 C C . LEU B 1 416 ? 29.74340 -15.57283 72.85277 1.000 35.11000 416 LEU B C 1
ATOM 6680 O O . LEU B 1 416 ? 29.22512 -14.79492 72.04804 1.000 35.89000 416 LEU B O 1
ATOM 6685 N N . THR B 1 417 ? 30.74829 -16.37204 72.50075 1.000 38.26000 417 THR B N 1
ATOM 6686 C CA . THR B 1 417 ? 31.42197 -16.17967 71.22119 1.000 32.25000 417 THR B CA 1
ATOM 6687 C C . THR B 1 417 ? 30.54808 -16.54484 70.02883 1.000 37.03000 417 THR B C 1
ATOM 6688 O O . THR B 1 417 ? 30.84889 -16.11261 68.90858 1.000 35.16000 417 THR B O 1
ATOM 6692 N N . ALA B 1 418 ? 29.47078 -17.31613 70.23173 1.000 37.92000 418 ALA B N 1
ATOM 6693 C CA . ALA B 1 418 ? 28.52979 -17.54750 69.13184 1.000 32.81000 418 ALA B CA 1
ATOM 6694 C C . ALA B 1 418 ? 28.05116 -16.25143 68.44940 1.000 35.35000 418 ALA B C 1
ATOM 6695 O O . ALA B 1 418 ? 27.61653 -16.30110 67.28911 1.000 36.86000 418 ALA B O 1
ATOM 6697 N N . LEU B 1 419 ? 28.14174 -15.08554 69.11395 1.000 32.17000 419 LEU B N 1
ATOM 6698 C CA . LEU B 1 419 ? 27.77649 -13.82360 68.45493 1.000 34.54000 419 LEU B CA 1
ATOM 6699 C C . LEU B 1 419 ? 28.86013 -13.30590 67.50161 1.000 35.39000 419 LEU B C 1
ATOM 6700 O O . LEU B 1 419 ? 28.54969 -12.57141 66.56049 1.000 34.75000 419 LEU B O 1
ATOM 6705 N N . TYR B 1 420 ? 30.12574 -13.64829 67.72263 1.000 32.89000 420 TYR B N 1
ATOM 6706 C CA . TYR B 1 420 ? 31.21143 -12.95428 67.04100 1.000 31.45000 420 TYR B CA 1
ATOM 6707 C C . TYR B 1 420 ? 31.32134 -13.39511 65.58258 1.000 33.45000 420 TYR B C 1
ATOM 6708 O O . TYR B 1 420 ? 31.37562 -14.59659 65.27377 1.000 30.80000 420 TYR B O 1
ATOM 6717 N N . ARG B 1 421 ? 31.40715 -12.40432 64.69959 1.000 33.46000 421 ARG B N 1
ATOM 6718 C CA . ARG B 1 421 ? 31.57874 -12.62164 63.26659 1.000 34.13000 421 ARG B CA 1
ATOM 6719 C C . ARG B 1 421 ? 32.70186 -13.60813 62.95704 1.000 35.20000 421 ARG B C 1
ATOM 6720 O O . ARG B 1 421 ? 33.83849 -13.44572 63.40314 1.000 33.51000 421 ARG B O 1
ATOM 6728 N N . GLY B 1 422 ? 32.37343 -14.63553 62.18516 1.000 37.79000 422 GLY B N 1
ATOM 6729 C CA . GLY B 1 422 ? 33.35305 -15.59834 61.74540 1.000 30.91000 422 GLY B CA 1
ATOM 6730 C C . GLY B 1 422 ? 33.77712 -16.61364 62.77388 1.000 34.20000 422 GLY B C 1
ATOM 6731 O O . GLY B 1 422 ? 34.59518 -17.48426 62.45079 1.000 43.08000 422 GLY B O 1
ATOM 6732 N N . VAL B 1 423 ? 33.24389 -16.56496 63.98881 1.000 35.54000 423 VAL B N 1
ATOM 6733 C CA . VAL B 1 423 ? 33.74552 -17.40180 65.07492 1.000 38.42000 423 VAL B CA 1
ATOM 6734 C C . VAL B 1 423 ? 32.86437 -18.63085 65.24832 1.000 38.25000 423 VAL B C 1
ATOM 6735 O O . VAL B 1 423 ? 31.64067 -18.52369 65.42494 1.000 37.78000 423 VAL B O 1
ATOM 6739 N N . THR B 1 424 ? 33.49462 -19.79474 65.22122 1.000 34.19000 424 THR B N 1
ATOM 6740 C CA . THR B 1 424 ? 32.82907 -21.04088 65.53160 1.000 36.92000 424 THR B CA 1
ATOM 6741 C C . THR B 1 424 ? 33.30397 -21.52951 66.89704 1.000 42.71000 424 THR B C 1
ATOM 6742 O O . THR B 1 424 ? 34.49924 -21.83733 67.05903 1.000 43.65000 424 THR B O 1
ATOM 6746 N N . PRO B 1 425 ? 32.42956 -21.59287 67.90396 1.000 34.87000 425 PRO B N 1
ATOM 6747 C CA . PRO B 1 425 ? 32.83312 -22.11097 69.21747 1.000 43.17000 425 PRO B CA 1
ATOM 6748 C C . PRO B 1 425 ? 32.92815 -23.63061 69.18812 1.000 45.13000 425 PRO B C 1
ATOM 6749 O O . PRO B 1 425 ? 32.02351 -24.30523 68.69246 1.000 45.14000 425 PRO B O 1
ATOM 6753 N N . VAL B 1 426 ? 34.02395 -24.17017 69.72858 1.000 44.22000 426 VAL B N 1
ATOM 6754 C CA . VAL B 1 426 ? 34.21721 -25.61263 69.85197 1.000 42.02000 426 VAL B CA 1
ATOM 6755 C C . VAL B 1 426 ? 34.70999 -25.91433 71.26268 1.000 47.01000 426 VAL B C 1
ATOM 6756 O O . VAL B 1 426 ? 35.70080 -25.32435 71.71007 1.000 46.26000 426 VAL B O 1
ATOM 6760 N N . HIS B 1 427 ? 34.02390 -26.83177 71.95678 1.000 47.34000 427 HIS B N 1
ATOM 6761 C CA . HIS B 1 427 ? 34.41451 -27.22431 73.30777 1.000 40.98000 427 HIS B CA 1
ATOM 6762 C C . HIS B 1 427 ? 35.76511 -27.91551 73.30642 1.000 43.07000 427 HIS B C 1
ATOM 6763 O O . HIS B 1 427 ? 36.02322 -28.79104 72.47924 1.000 46.10000 427 HIS B O 1
ATOM 6770 N N . PHE B 1 428 ? 36.60678 -27.56490 74.27935 1.000 46.22000 428 PHE B N 1
ATOM 6771 C CA . PHE B 1 428 ? 37.95492 -28.11768 74.37033 1.000 47.21000 428 PHE B CA 1
ATOM 6772 C C . PHE B 1 428 ? 38.43020 -28.03579 75.81744 1.000 49.99000 428 PHE B C 1
ATOM 6773 O O . PHE B 1 428 ? 38.27678 -26.99311 76.45870 1.000 50.32000 428 PHE B O 1
ATOM 6781 N N . ASP B 1 429 ? 39.02983 -29.12322 76.32359 1.000 54.66000 429 ASP B N 1
ATOM 6782 C CA . ASP B 1 429 ? 39.46577 -29.16377 77.73110 1.000 56.69000 429 ASP B CA 1
ATOM 6783 C C . ASP B 1 429 ? 40.55846 -30.22627 77.88348 1.000 61.15000 429 ASP B C 1
ATOM 6784 O O . ASP B 1 429 ? 40.23850 -31.40372 78.05888 1.000 71.05000 429 ASP B O 1
ATOM 6789 N N . SER B 1 430 ? 41.82863 -29.80680 77.87464 1.000 59.87000 430 SER B N 1
ATOM 6790 C CA . SER B 1 430 ? 42.91469 -30.74273 77.57341 1.000 60.77000 430 SER B CA 1
ATOM 6791 C C . SER B 1 430 ? 43.69539 -31.26877 78.77460 1.000 62.48000 430 SER B C 1
ATOM 6792 O O . SER B 1 430 ? 44.14491 -32.42223 78.73969 1.000 69.60000 430 SER B O 1
ATOM 6795 N N . ALA B 1 431 ? 43.94663 -30.44619 79.79197 1.000 59.68000 431 ALA B N 1
ATOM 6796 C CA . ALA B 1 431 ? 44.83054 -30.81229 80.90311 1.000 68.02000 431 ALA B CA 1
ATOM 6797 C C . ALA B 1 431 ? 46.29011 -30.94472 80.45654 1.000 72.00000 431 ALA B C 1
ATOM 6798 O O . ALA B 1 431 ? 47.19277 -30.99690 81.30412 1.000 67.41000 431 ALA B O 1
ATOM 6800 N N . ASN B 1 432 ? 46.53951 -30.99839 79.14219 1.000 62.77000 432 ASN B N 1
ATOM 6801 C CA . ASN B 1 432 ? 47.85617 -30.69858 78.59825 1.000 55.79000 432 ASN B CA 1
ATOM 6802 C C . ASN B 1 432 ? 47.98321 -29.19419 78.36161 1.000 60.94000 432 ASN B C 1
ATOM 6803 O O . ASN B 1 432 ? 46.99191 -28.46289 78.32445 1.000 66.43000 432 ASN B O 1
ATOM 6808 N N . ASP B 1 433 ? 49.22089 -28.73164 78.18189 1.000 58.70000 433 ASP B N 1
ATOM 6809 C CA . ASP B 1 433 ? 49.52283 -27.31641 77.99163 1.000 54.63000 433 ASP B CA 1
ATOM 6810 C C . ASP B 1 433 ? 50.31726 -27.13768 76.70914 1.000 51.96000 433 ASP B C 1
ATOM 6811 O O . ASP B 1 433 ? 50.60452 -28.10295 75.99884 1.000 49.62000 433 ASP B O 1
ATOM 6816 N N . GLY B 1 434 ? 50.69343 -25.88839 76.43069 1.000 45.66000 434 GLY B N 1
ATOM 6817 C CA . GLY B 1 434 ? 51.58073 -25.56852 75.33106 1.000 45.02000 434 GLY B CA 1
ATOM 6818 C C . GLY B 1 434 ? 51.29511 -26.24295 74.00306 1.000 50.79000 434 GLY B C 1
ATOM 6819 O O . GLY B 1 434 ? 50.13443 -26.50014 73.64769 1.000 49.99000 434 GLY B O 1
ATOM 6820 N N . VAL B 1 435 ? 52.36837 -26.55358 73.26948 1.000 47.46000 435 VAL B N 1
ATOM 6821 C CA . VAL B 1 435 ? 52.21663 -27.10150 71.93229 1.000 50.16000 435 VAL B CA 1
ATOM 6822 C C . VAL B 1 435 ? 51.43960 -28.41362 71.95686 1.000 50.51000 435 VAL B C 1
ATOM 6823 O O . VAL B 1 435 ? 50.81747 -28.78588 70.95176 1.000 53.59000 435 VAL B O 1
ATOM 6827 N N . ALA B 1 436 ? 51.43124 -29.11141 73.08963 1.000 45.52000 436 ALA B N 1
ATOM 6828 C CA . ALA B 1 436 ? 50.66679 -30.34372 73.19017 1.000 48.78000 436 ALA B CA 1
ATOM 6829 C C . ALA B 1 436 ? 49.19133 -30.04972 72.96694 1.000 49.96000 436 ALA B C 1
ATOM 6830 O O . ALA B 1 436 ? 48.64283 -30.42197 71.92391 1.000 49.07000 436 ALA B O 1
ATOM 6832 N N . ALA B 1 437 ? 48.55933 -29.36304 73.92612 1.000 49.06000 437 ALA B N 1
ATOM 6833 C CA . ALA B 1 437 ? 47.16376 -28.96459 73.77915 1.000 48.84000 437 ALA B CA 1
ATOM 6834 C C . ALA B 1 437 ? 46.90940 -28.26334 72.44646 1.000 53.58000 437 ALA B C 1
ATOM 6835 O O . ALA B 1 437 ? 45.86675 -28.47244 71.82074 1.000 53.26000 437 ALA B O 1
ATOM 6837 N N . ALA B 1 438 ? 47.83826 -27.41478 72.00014 1.000 51.47000 438 ALA B N 1
ATOM 6838 C CA . ALA B 1 438 ? 47.71230 -26.82831 70.67047 1.000 44.45000 438 ALA B CA 1
ATOM 6839 C C . ALA B 1 438 ? 47.41870 -27.89347 69.61614 1.000 48.45000 438 ALA B C 1
ATOM 6840 O O . ALA B 1 438 ? 46.39263 -27.84636 68.91597 1.000 48.44000 438 ALA B O 1
ATOM 6842 N N . SER B 1 439 ? 48.31885 -28.86916 69.49202 1.000 47.44000 439 SER B N 1
ATOM 6843 C CA . SER B 1 439 ? 48.17009 -29.87312 68.44456 1.000 53.30000 439 SER B CA 1
ATOM 6844 C C . SER B 1 439 ? 46.95995 -30.76001 68.70530 1.000 47.65000 439 SER B C 1
ATOM 6845 O O . SER B 1 439 ? 46.32484 -31.26456 67.76807 1.000 41.74000 439 SER B O 1
ATOM 6848 N N . GLU B 1 440 ? 46.60788 -30.91508 69.96952 1.000 44.74000 440 GLU B N 1
ATOM 6849 C CA . GLU B 1 440 ? 45.41222 -31.65933 70.31316 1.000 50.16000 440 GLU B CA 1
ATOM 6850 C C . GLU B 1 440 ? 44.16912 -30.94927 69.79022 1.000 51.96000 440 GLU B C 1
ATOM 6851 O O . GLU B 1 440 ? 43.28540 -31.57832 69.20055 1.000 51.65000 440 GLU B O 1
ATOM 6857 N N . ALA B 1 441 ? 44.12379 -29.62656 69.94333 1.000 49.67000 441 ALA B N 1
ATOM 6858 C CA . ALA B 1 441 ? 43.01497 -28.83361 69.43386 1.000 47.24000 441 ALA B CA 1
ATOM 6859 C C . ALA B 1 441 ? 42.95128 -28.88916 67.92063 1.000 47.52000 441 ALA B C 1
ATOM 6860 O O . ALA B 1 441 ? 41.86202 -29.00879 67.34027 1.000 51.63000 441 ALA B O 1
ATOM 6862 N N . VAL B 1 442 ? 44.10538 -28.77723 67.26203 1.000 48.01000 442 VAL B N 1
ATOM 6863 C CA . VAL B 1 442 ? 44.11611 -28.85128 65.79965 1.000 47.70000 442 VAL B CA 1
ATOM 6864 C C . VAL B 1 442 ? 43.57804 -30.19844 65.33215 1.000 52.71000 442 VAL B C 1
ATOM 6865 O O . VAL B 1 442 ? 42.80179 -30.27559 64.36905 1.000 52.20000 442 VAL B O 1
ATOM 6869 N N . ASN B 1 443 ? 43.98066 -31.28479 66.00600 1.000 52.42000 443 ASN B N 1
ATOM 6870 C CA . ASN B 1 443 ? 43.52802 -32.60529 65.58530 1.000 53.16000 443 ASN B CA 1
ATOM 6871 C C . ASN B 1 443 ? 42.05210 -32.80647 65.89040 1.000 55.38000 443 ASN B C 1
ATOM 6872 O O . ASN B 1 443 ? 41.36831 -33.51893 65.14769 1.000 55.70000 443 ASN B O 1
ATOM 6877 N N . LEU B 1 444 ? 41.54726 -32.20918 66.97551 1.000 45.20000 444 LEU B N 1
ATOM 6878 C CA . LEU B 1 444 ? 40.10854 -32.21861 67.19845 1.000 42.07000 444 LEU B CA 1
ATOM 6879 C C . LEU B 1 444 ? 39.39168 -31.56115 66.03226 1.000 51.04000 444 LEU B C 1
ATOM 6880 O O . LEU B 1 444 ? 38.41701 -32.10380 65.49998 1.000 54.04000 444 LEU B O 1
ATOM 6885 N N . LEU B 1 445 ? 39.88707 -30.40204 65.59345 1.000 50.61000 445 LEU B N 1
ATOM 6886 C CA . LEU B 1 445 ? 39.22064 -29.70487 64.50229 1.000 43.58000 445 LEU B CA 1
ATOM 6887 C C . LEU B 1 445 ? 39.29931 -30.50124 63.20510 1.000 47.34000 445 LEU B C 1
ATOM 6888 O O . LEU B 1 445 ? 38.35555 -30.49249 62.40468 1.000 52.64000 445 LEU B O 1
ATOM 6893 N N . ARG B 1 446 ? 40.41204 -31.19829 62.97616 1.000 50.55000 446 ARG B N 1
ATOM 6894 C CA . ARG B 1 446 ? 40.51366 -32.05662 61.79584 1.000 49.11000 446 ARG B CA 1
ATOM 6895 C C . ARG B 1 446 ? 39.54027 -33.22232 61.88007 1.000 49.37000 446 ARG B C 1
ATOM 6896 O O . ARG B 1 446 ? 38.83514 -33.53397 60.91013 1.000 47.24000 446 ARG B O 1
ATOM 6904 N N . ASP B 1 447 ? 39.49128 -33.87819 63.04020 1.000 51.41000 447 ASP B N 1
ATOM 6905 C CA . ASP B 1 447 ? 38.61307 -35.02740 63.21823 1.000 54.09000 447 ASP B CA 1
ATOM 6906 C C . ASP B 1 447 ? 37.15131 -34.63106 63.10664 1.000 51.35000 447 ASP B C 1
ATOM 6907 O O . ASP B 1 447 ? 36.30988 -35.45528 62.71995 1.000 51.21000 447 ASP B O 1
ATOM 6912 N N . LYS B 1 448 ? 36.82893 -33.38209 63.43187 1.000 49.47000 448 LYS B N 1
ATOM 6913 C CA . LYS B 1 448 ? 35.46689 -32.89112 63.27734 1.000 46.99000 448 LYS B CA 1
ATOM 6914 C C . LYS B 1 448 ? 35.14008 -32.50166 61.84713 1.000 45.40000 448 LYS B C 1
ATOM 6915 O O . LYS B 1 448 ? 34.02702 -32.03591 61.59712 1.000 45.45000 448 LYS B O 1
ATOM 6921 N N . GLY B 1 449 ? 36.06728 -32.68181 60.91058 1.000 44.33000 449 GLY B N 1
ATOM 6922 C CA . GLY B 1 449 ? 35.84119 -32.32093 59.53391 1.000 45.30000 449 GLY B CA 1
ATOM 6923 C C . GLY B 1 449 ? 36.18937 -30.89545 59.15857 1.000 51.02000 449 GLY B C 1
ATOM 6924 O O . GLY B 1 449 ? 35.96238 -30.51491 57.99983 1.000 52.31000 449 GLY B O 1
ATOM 6925 N N . TYR B 1 450 ? 36.74819 -30.09228 60.08197 1.000 48.72000 450 TYR B N 1
ATOM 6926 C CA . TYR B 1 450 ? 36.93413 -28.66633 59.79869 1.000 47.24000 450 TYR B CA 1
ATOM 6927 C C . TYR B 1 450 ? 38.22595 -28.36426 59.04069 1.000 46.26000 450 TYR B C 1
ATOM 6928 O O . TYR B 1 450 ? 38.29474 -27.32881 58.37509 1.000 52.26000 450 TYR B O 1
ATOM 6937 N N . LEU B 1 451 ? 39.23438 -29.23810 59.10769 1.000 51.36000 451 LEU B N 1
ATOM 6938 C CA . LEU B 1 451 ? 40.56598 -28.96934 58.57153 1.000 49.39000 451 LEU B CA 1
ATOM 6939 C C . LEU B 1 451 ? 41.08354 -30.19787 57.84246 1.000 47.20000 451 LEU B C 1
ATOM 6940 O O . LEU B 1 451 ? 40.83701 -31.32932 58.25321 1.000 49.44000 451 LEU B O 1
ATOM 6945 N N . MET B 1 452 ? 41.84221 -29.97057 56.78501 1.000 53.18000 452 MET B N 1
ATOM 6946 C CA . MET B 1 452 ? 42.41248 -31.06062 56.01092 1.000 48.71000 452 MET B CA 1
ATOM 6947 C C . MET B 1 452 ? 43.87828 -31.24859 56.36791 1.000 52.32000 452 MET B C 1
ATOM 6948 O O . MET B 1 452 ? 44.54972 -30.31564 56.80612 1.000 54.72000 452 MET B O 1
ATOM 6953 N N . SER B 1 453 ? 44.38102 -32.46023 56.12941 1.000 60.88000 453 SER B N 1
ATOM 6954 C CA . SER B 1 453 ? 45.70628 -32.83640 56.61667 1.000 62.88000 453 SER B CA 1
ATOM 6955 C C . SER B 1 453 ? 46.83175 -31.98620 56.02750 1.000 54.96000 453 SER B C 1
ATOM 6956 O O . SER B 1 453 ? 47.86317 -31.80385 56.67448 1.000 57.38000 453 SER B O 1
ATOM 6959 N N . GLY B 1 454 ? 46.66987 -31.42287 54.83851 1.000 51.77000 454 GLY B N 1
ATOM 6960 C CA . GLY B 1 454 ? 47.75186 -30.55515 54.38727 1.000 60.61000 454 GLY B CA 1
ATOM 6961 C C . GLY B 1 454 ? 47.77219 -29.16233 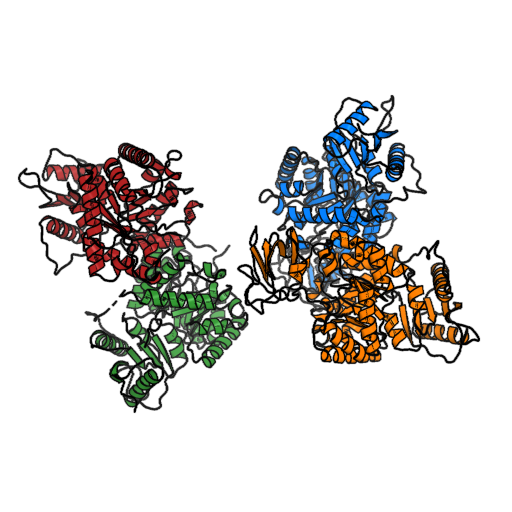55.01021 1.000 56.94000 454 GLY B C 1
ATOM 6962 O O . GLY B 1 454 ? 48.79059 -28.46278 54.91548 1.000 46.71000 454 GLY B O 1
ATOM 6963 N N . ASP B 1 455 ? 46.67753 -28.75886 55.65633 1.000 51.49000 455 ASP B N 1
ATOM 6964 C CA . ASP B 1 455 ? 46.41878 -27.35360 55.94338 1.000 49.47000 455 ASP B CA 1
ATOM 6965 C C . ASP B 1 455 ? 47.43808 -26.74344 56.90736 1.000 51.18000 455 ASP B C 1
ATOM 6966 O O . ASP B 1 455 ? 48.02612 -27.42397 57.75774 1.000 49.99000 455 ASP B O 1
ATOM 6971 N N . LEU B 1 456 ? 47.61153 -25.42505 56.77783 1.000 47.03000 456 LEU B N 1
ATOM 6972 C CA . LEU B 1 456 ? 48.29483 -24.59828 57.76470 1.000 46.99000 456 LEU B CA 1
ATOM 6973 C C . LEU B 1 456 ? 47.27912 -23.85235 58.63007 1.000 42.38000 456 LEU B C 1
ATOM 6974 O O . LEU B 1 456 ? 46.25335 -23.37086 58.13800 1.000 44.56000 456 LEU B O 1
ATOM 6979 N N . VAL B 1 457 ? 47.56025 -23.75890 59.92038 1.000 38.00000 457 VAL B N 1
ATOM 6980 C CA . VAL B 1 457 ? 46.65384 -23.07022 60.82608 1.000 40.97000 457 VAL B CA 1
ATOM 6981 C C . VAL B 1 457 ? 47.42610 -22.08340 61.69204 1.000 39.06000 457 VAL B C 1
ATOM 6982 O O . VAL B 1 457 ? 48.62837 -22.23920 61.95405 1.000 42.99000 457 VAL B O 1
ATOM 6986 N N . ILE B 1 458 ? 46.72290 -21.03748 62.10518 1.000 34.62000 458 ILE B N 1
ATOM 6987 C CA . ILE B 1 458 ? 47.23741 -20.05917 63.05028 1.000 38.28000 458 ILE B CA 1
ATOM 6988 C C . ILE B 1 458 ? 46.53145 -20.29965 64.37115 1.000 39.51000 458 ILE B C 1
ATOM 6989 O O . ILE B 1 458 ? 45.29185 -20.33577 64.42407 1.000 38.86000 458 ILE B O 1
ATOM 6994 N N . VAL B 1 459 ? 47.31446 -20.45850 65.43396 1.000 37.72000 459 VAL B N 1
ATOM 6995 C CA . VAL B 1 459 ? 46.79467 -20.72851 66.76348 1.000 39.52000 459 VAL B CA 1
ATOM 6996 C C . VAL B 1 459 ? 47.33191 -19.66600 67.71112 1.000 37.98000 459 VAL B C 1
ATOM 6997 O O . VAL B 1 459 ? 48.51641 -19.33805 67.66374 1.000 42.07000 459 VAL B O 1
ATOM 7001 N N . THR B 1 460 ? 46.45564 -19.09149 68.52484 1.000 32.93000 460 THR B N 1
ATOM 7002 C CA . THR B 1 460 ? 46.84933 -18.19532 69.59797 1.000 34.51000 460 THR B CA 1
ATOM 7003 C C . THR B 1 460 ? 46.54350 -18.87293 70.92306 1.000 36.80000 460 THR B C 1
ATOM 7004 O O . THR B 1 460 ? 45.47154 -19.47148 71.08925 1.000 35.78000 460 THR B O 1
ATOM 7008 N N . GLN B 1 461 ? 47.47667 -18.78386 71.86488 1.000 33.48000 461 GLN B N 1
ATOM 7009 C CA . GLN B 1 461 ? 47.16382 -19.25725 73.20365 1.000 35.82000 461 GLN B CA 1
ATOM 7010 C C . GLN B 1 461 ? 48.07401 -18.55503 74.19465 1.000 34.09000 461 GLN B C 1
ATOM 7011 O O . GLN B 1 461 ? 48.93294 -17.75451 73.81830 1.000 37.31000 461 GLN B O 1
ATOM 7017 N N . GLY B 1 462 ? 47.84268 -18.84383 75.47432 1.000 41.58000 462 GLY B N 1
ATOM 7018 C CA . GLY B 1 462 ? 48.70095 -18.40000 76.54747 1.000 37.02000 462 GLY B CA 1
ATOM 7019 C C . GLY B 1 462 ? 49.63242 -19.52140 76.96230 1.000 44.21000 462 GLY B C 1
ATOM 7020 O O . GLY B 1 462 ? 49.19015 -20.60430 77.35981 1.000 38.91000 462 GLY B O 1
ATOM 7021 N N . ASP B 1 463 ? 50.92861 -19.26207 76.83353 1.000 46.39000 463 ASP B N 1
ATOM 7022 C CA . ASP B 1 463 ? 51.99318 -20.18773 77.19600 1.000 47.81000 463 ASP B CA 1
ATOM 7023 C C . ASP B 1 463 ? 52.91885 -19.40015 78.11651 1.000 50.63000 463 ASP B C 1
ATOM 7024 O O . ASP B 1 463 ? 53.59632 -18.47002 77.66096 1.000 50.69000 463 ASP B O 1
ATOM 7029 N N . VAL B 1 464 ? 52.90229 -19.71713 79.41214 1.000 53.03000 464 VAL B N 1
ATOM 7030 C CA . VAL B 1 464 ? 53.79003 -19.05860 80.37498 1.000 56.18000 464 VAL B CA 1
ATOM 7031 C C . VAL B 1 464 ? 53.78536 -19.85981 81.67179 1.000 54.22000 464 VAL B C 1
ATOM 7032 O O . VAL B 1 464 ? 52.76187 -20.41911 82.07838 1.000 57.14000 464 VAL B O 1
ATOM 7036 N N . MET B 1 465 ? 54.94452 -19.92180 82.31447 1.000 54.04000 465 MET B N 1
ATOM 7037 C CA . MET B 1 465 ? 55.04761 -20.60453 83.59695 1.000 55.74000 465 MET B CA 1
ATOM 7038 C C . MET B 1 465 ? 54.79760 -19.60885 84.72188 1.000 51.58000 465 MET B C 1
ATOM 7039 O O . MET B 1 465 ? 55.65861 -19.29851 85.53375 1.000 55.19000 465 MET B O 1
ATOM 7044 N N . SER B 1 466 ? 53.58353 -19.08829 84.73491 1.000 49.66000 466 SER B N 1
ATOM 7045 C CA . SER B 1 466 ? 53.21016 -18.10027 85.72808 1.000 49.35000 466 SER B CA 1
ATOM 7046 C C . SER B 1 466 ? 51.69472 -18.04074 85.79266 1.000 48.28000 466 SER B C 1
ATOM 7047 O O . SER B 1 466 ? 50.99832 -18.41230 84.84323 1.000 52.85000 466 SER B O 1
ATOM 7050 N N . THR B 1 467 ? 51.19334 -17.59755 86.93894 1.000 47.27000 467 THR B N 1
ATOM 7051 C CA . THR B 1 467 ? 49.77143 -17.33454 87.05675 1.000 47.89000 467 THR B CA 1
ATOM 7052 C C . THR B 1 467 ? 49.41683 -15.93782 86.56240 1.000 46.71000 467 THR B C 1
ATOM 7053 O O . THR B 1 467 ? 48.24159 -15.56936 86.60231 1.000 47.32000 467 THR B O 1
ATOM 7057 N N . VAL B 1 468 ? 50.39491 -15.16936 86.06809 1.000 44.19000 468 VAL B N 1
ATOM 7058 C CA . VAL B 1 468 ? 50.17750 -13.79598 85.61526 1.000 47.74000 468 VAL B CA 1
ATOM 7059 C C . VAL B 1 468 ? 50.06013 -13.75713 84.09626 1.000 47.83000 468 VAL B C 1
ATOM 7060 O O . VAL B 1 468 ? 50.93241 -14.25903 83.37787 1.000 49.44000 468 VAL B O 1
ATOM 7064 N N . GLY B 1 469 ? 48.99648 -13.14116 83.60517 1.000 45.25000 469 GLY B N 1
ATOM 7065 C CA . GLY B 1 469 ? 48.85549 -12.91859 82.18309 1.000 43.74000 469 GLY B CA 1
ATOM 7066 C C . GLY B 1 469 ? 47.90277 -13.89170 81.51810 1.000 38.79000 469 GLY B C 1
ATOM 7067 O O . GLY B 1 469 ? 47.36879 -14.83346 82.11762 1.000 47.39000 469 GLY B O 1
ATOM 7068 N N . SER B 1 470 ? 47.72821 -13.63119 80.22658 1.000 38.98000 470 SER B N 1
ATOM 7069 C CA . SER B 1 470 ? 46.79785 -14.31764 79.35148 1.000 36.65000 470 SER B CA 1
ATOM 7070 C C . SER B 1 470 ? 47.47735 -14.61315 78.01035 1.000 40.24000 470 SER B C 1
ATOM 7071 O O . SER B 1 470 ? 48.69954 -14.80150 77.94773 1.000 43.07000 470 SER B O 1
ATOM 7074 N N . THR B 1 471 ? 46.68886 -14.65288 76.93865 1.000 34.67000 471 THR B N 1
ATOM 7075 C CA . THR B 1 471 ? 47.18365 -14.96575 75.60622 1.000 38.34000 471 THR B CA 1
ATOM 7076 C C . THR B 1 471 ? 48.47567 -14.22928 75.27914 1.000 38.00000 471 THR B C 1
ATOM 7077 O O . THR B 1 471 ? 48.55547 -13.00430 75.40561 1.000 36.62000 471 THR B O 1
ATOM 7081 N N . ASN B 1 472 ? 49.48052 -14.97854 74.82648 1.000 33.07000 472 ASN B N 1
ATOM 7082 C CA . ASN B 1 472 ? 50.76200 -14.34284 74.55325 1.000 35.83000 472 ASN B CA 1
ATOM 7083 C C . ASN B 1 472 ? 51.57527 -15.05567 73.48181 1.000 35.08000 472 ASN B C 1
ATOM 7084 O O . ASN B 1 472 ? 52.76184 -14.73379 73.32855 1.000 34.59000 472 ASN B O 1
ATOM 7089 N N . THR B 1 473 ? 50.99070 -16.00119 72.74343 1.000 36.30000 473 THR B N 1
ATOM 7090 C CA . THR B 1 473 ? 51.72409 -16.87799 71.84265 1.000 34.59000 473 THR B CA 1
ATOM 7091 C C . THR B 1 473 ? 50.94163 -17.10626 70.56229 1.000 36.65000 473 THR B C 1
ATOM 7092 O O . THR B 1 473 ? 49.72920 -17.33992 70.60715 1.000 39.31000 473 THR B O 1
ATOM 7096 N N . THR B 1 474 ? 51.63739 -17.07802 69.43061 1.000 38.36000 474 THR B N 1
ATOM 7097 C CA . THR B 1 474 ? 51.07955 -17.53761 68.16687 1.000 39.87000 474 THR B CA 1
ATOM 7098 C C . THR B 1 474 ? 51.91876 -18.69630 67.64620 1.000 46.08000 474 THR B C 1
ATOM 7099 O O . THR B 1 474 ? 53.14004 -18.72540 67.83194 1.000 45.69000 474 THR B O 1
ATOM 7103 N N . ARG B 1 475 ? 51.23779 -19.64834 67.00522 1.000 39.30000 475 ARG B N 1
ATOM 7104 C CA . ARG B 1 475 ? 51.80932 -20.86225 66.45303 1.000 39.70000 475 ARG B CA 1
ATOM 7105 C C . ARG B 1 475 ? 51.27615 -21.00518 65.04459 1.000 39.97000 475 ARG B C 1
ATOM 7106 O O . ARG B 1 475 ? 50.07503 -20.84826 64.82520 1.000 43.75000 475 ARG B O 1
ATOM 7114 N N . ILE B 1 476 ? 52.14308 -21.30890 64.09836 1.000 41.05000 476 ILE B N 1
ATOM 7115 C CA . ILE B 1 476 ? 51.71113 -21.62293 62.74163 1.000 46.03000 476 ILE B CA 1
ATOM 7116 C C . ILE B 1 476 ? 52.03419 -23.09574 62.50678 1.000 48.11000 476 ILE B C 1
ATOM 7117 O O . ILE B 1 476 ? 53.18602 -23.47199 62.25348 1.000 45.04000 476 ILE B O 1
ATOM 7122 N N . LEU B 1 477 ? 51.01610 -23.93759 62.59597 1.000 46.26000 477 LEU B N 1
ATOM 7123 C CA . LEU B 1 477 ? 51.20782 -25.38041 62.60078 1.000 43.44000 477 LEU B CA 1
ATOM 7124 C C . LEU B 1 477 ? 50.67145 -25.98125 61.30537 1.000 45.43000 477 LEU B C 1
ATOM 7125 O O . LEU B 1 477 ? 49.95602 -25.32883 60.53696 1.000 46.74000 477 LEU B O 1
ATOM 7130 N N . THR B 1 478 ? 51.05651 -27.23574 61.06350 1.000 48.18000 478 THR B N 1
ATOM 7131 C CA . THR B 1 478 ? 50.64447 -28.00603 59.89457 1.000 51.85000 478 THR B CA 1
ATOM 7132 C C . THR B 1 478 ? 49.82344 -29.19131 60.37481 1.000 52.09000 478 THR B C 1
ATOM 7133 O O . THR B 1 478 ? 50.24758 -29.90961 61.28779 1.000 53.15000 478 THR B O 1
ATOM 7137 N N . VAL B 1 479 ? 48.65793 -29.39777 59.76043 1.000 48.30000 479 VAL B N 1
ATOM 7138 C CA . VAL B 1 479 ? 47.74281 -30.43551 60.22395 1.000 56.78000 479 VAL B CA 1
ATOM 7139 C C . VAL B 1 479 ? 48.32402 -31.81705 59.93099 1.000 60.76000 479 VAL B C 1
ATOM 7140 O O . VAL B 1 479 ? 49.03665 -32.01036 58.93945 1.000 58.44000 479 VAL B O 1
ATOM 7144 N N . GLU B 1 480 ? 48.03624 -32.78298 60.81004 1.000 65.63000 480 GLU B N 1
ATOM 7145 C CA . GLU B 1 480 ? 48.46101 -34.18495 60.65715 1.000 63.78000 480 GLU B CA 1
ATOM 7146 C C . GLU B 1 480 ? 49.92278 -34.32053 60.25257 1.000 73.43000 480 GLU B C 1
ATOM 7147 O O . GLU B 1 480 ? 50.81930 -33.93932 61.00373 1.000 84.76000 480 GLU B O 1
ATOM 7153 N N . SER C 1 2 ? -45.46695 -1.55809 78.29815 1.000 86.31000 2 SER C N 1
ATOM 7154 C CA . SER C 1 2 ? -46.66287 -0.80227 77.94159 1.000 85.63000 2 SER C CA 1
ATOM 7155 C C . SER C 1 2 ? -46.34510 0.24536 76.86872 1.000 88.28000 2 SER C C 1
ATOM 7156 O O . SER C 1 2 ? -47.22447 0.59294 76.06359 1.000 82.18000 2 SER C O 1
ATOM 7159 N N . ARG C 1 3 ? -45.10083 0.74414 76.84701 1.000 86.34000 3 ARG C N 1
ATOM 7160 C CA . ARG C 1 3 ? -44.69808 1.67122 75.78940 1.000 84.99000 3 ARG C CA 1
ATOM 7161 C C . ARG C 1 3 ? -44.61617 0.93091 74.45877 1.000 79.03000 3 ARG C C 1
ATOM 7162 O O . ARG C 1 3 ? -44.36223 -0.27833 74.40914 1.000 70.15000 3 ARG C O 1
ATOM 7170 N N . ARG C 1 4 ? -44.85984 1.67061 73.37493 1.000 75.68000 4 ARG C N 1
ATOM 7171 C CA . ARG C 1 4 ? -45.14192 1.03372 72.09938 1.000 68.56000 4 ARG C CA 1
ATOM 7172 C C . ARG C 1 4 ? -43.91399 0.33504 71.55070 1.000 58.97000 4 ARG C C 1
ATOM 7173 O O . ARG C 1 4 ? -42.79899 0.85986 71.59092 1.000 60.66000 4 ARG C O 1
ATOM 7181 N N . LEU C 1 5 ? -44.14853 -0.86977 71.05314 1.000 54.74000 5 LEU C N 1
ATOM 7182 C CA . LEU C 1 5 ? -43.16194 -1.63879 70.33479 1.000 46.45000 5 LEU C CA 1
ATOM 7183 C C . LEU C 1 5 ? -42.92831 -1.03616 68.96052 1.000 49.88000 5 LEU C C 1
ATOM 7184 O O . LEU C 1 5 ? -43.80219 -0.37649 68.38878 1.000 52.49000 5 LEU C O 1
ATOM 7189 N N . ARG C 1 6 ? -41.71330 -1.22840 68.44873 1.000 55.39000 6 ARG C N 1
ATOM 7190 C CA . ARG C 1 6 ? -41.46418 -0.97116 67.03843 1.000 48.95000 6 ARG C CA 1
ATOM 7191 C C . ARG C 1 6 ? -42.32287 -1.92699 66.23151 1.000 42.44000 6 ARG C C 1
ATOM 7192 O O . ARG C 1 6 ? -42.48818 -3.08943 66.60507 1.000 47.03000 6 ARG C O 1
ATOM 7200 N N . ARG C 1 7 ? -42.92117 -1.43283 65.15512 1.000 42.63000 7 ARG C N 1
ATOM 7201 C CA . ARG C 1 7 ? -43.71128 -2.32767 64.31817 1.000 46.68000 7 ARG C CA 1
ATOM 7202 C C . ARG C 1 7 ? -42.98220 -2.75698 63.05051 1.000 47.02000 7 ARG C C 1
ATOM 7203 O O . ARG C 1 7 ? -43.01987 -3.94574 62.70684 1.000 44.04000 7 ARG C O 1
ATOM 7211 N N . THR C 1 8 ? -42.30994 -1.83136 62.35157 1.000 43.29000 8 THR C N 1
ATOM 7212 C CA . THR C 1 8 ? -41.58477 -2.18781 61.13231 1.000 44.79000 8 THR C CA 1
ATOM 7213 C C . THR C 1 8 ? -40.33080 -3.00435 61.44469 1.000 43.17000 8 THR C C 1
ATOM 7214 O O . THR C 1 8 ? -39.55154 -2.65267 62.33632 1.000 43.15000 8 THR C O 1
ATOM 7218 N N . LYS C 1 9 ? -40.12634 -4.08763 60.69504 1.000 46.31000 9 LYS C N 1
ATOM 7219 C CA . LYS C 1 9 ? -39.00244 -4.99287 60.90835 1.000 46.82000 9 LYS C CA 1
ATOM 7220 C C . LYS C 1 9 ? -37.73615 -4.50737 60.20171 1.000 46.89000 9 LYS C C 1
ATOM 7221 O O . LYS C 1 9 ? -37.77894 -3.67066 59.29029 1.000 42.20000 9 LYS C O 1
ATOM 7227 N N . ILE C 1 10 ? -36.59893 -5.07116 60.63577 1.000 50.74000 10 ILE C N 1
ATOM 7228 C CA . ILE C 1 10 ? -35.26006 -4.70689 60.16118 1.000 54.29000 10 ILE C CA 1
ATOM 7229 C C . ILE C 1 10 ? -34.54338 -5.95124 59.63235 1.000 48.82000 10 ILE C C 1
ATOM 7230 O O . ILE C 1 10 ? -34.39513 -6.94310 60.35979 1.000 46.19000 10 ILE C O 1
ATOM 7235 N N . VAL C 1 11 ? -34.07639 -5.88410 58.37696 1.000 50.67000 11 VAL C N 1
ATOM 7236 C CA . VAL C 1 11 ? -33.20230 -6.90492 57.78466 1.000 51.24000 11 VAL C CA 1
ATOM 7237 C C . VAL C 1 11 ? -31.77050 -6.38436 57.78825 1.000 55.64000 11 VAL C C 1
ATOM 7238 O O . VAL C 1 11 ? -31.50932 -5.26332 57.32893 1.000 55.54000 11 VAL C O 1
ATOM 7242 N N . THR C 1 12 ? -30.83480 -7.20753 58.26161 1.000 57.05000 12 THR C N 1
ATOM 7243 C CA . THR C 1 12 ? -29.41538 -6.85935 58.27099 1.000 59.07000 12 THR C CA 1
ATOM 7244 C C . THR C 1 12 ? -28.62526 -7.89644 57.48464 1.000 58.37000 12 THR C C 1
ATOM 7245 O O . THR C 1 12 ? -28.55208 -9.06501 57.88896 1.000 54.50000 12 THR C O 1
ATOM 7249 N N . THR C 1 13 ? -28.03118 -7.46388 56.37154 1.000 58.58000 13 THR C N 1
ATOM 7250 C CA . THR C 1 13 ? -27.14224 -8.32266 55.59843 1.000 60.28000 13 THR C CA 1
ATOM 7251 C C . THR C 1 13 ? -25.88835 -8.65966 56.39784 1.000 62.49000 13 THR C C 1
ATOM 7252 O O . THR C 1 13 ? -25.27395 -7.78411 57.00926 1.000 64.47000 13 THR C O 1
ATOM 7256 N N . LEU C 1 14 ? -25.50993 -9.93465 56.38518 1.000 60.38000 14 LEU C N 1
ATOM 7257 C CA . LEU C 1 14 ? -24.29434 -10.40359 57.03317 1.000 64.01000 14 LEU C CA 1
ATOM 7258 C C . LEU C 1 14 ? -23.10264 -10.29589 56.09152 1.000 65.30000 14 LEU C C 1
ATOM 7259 O O . LEU C 1 14 ? -23.21849 -10.51410 54.88099 1.000 62.97000 14 LEU C O 1
ATOM 7264 N N . GLY C 1 15 ? -21.94523 -9.97703 56.67277 1.000 70.63000 15 GLY C N 1
ATOM 7265 C CA . GLY C 1 15 ? -20.69862 -9.88168 55.94411 1.000 75.14000 15 GLY C CA 1
ATOM 7266 C C . GLY C 1 15 ? -19.49617 -9.77387 56.87074 1.000 76.99000 15 GLY C C 1
ATOM 7267 O O . GLY C 1 15 ? -19.56656 -10.10714 58.06160 1.000 73.01000 15 GLY C O 1
ATOM 7268 N N . PRO C 1 16 ? -18.36197 -9.30527 56.33039 1.000 77.50000 16 PRO C N 1
ATOM 7269 C CA . PRO C 1 16 ? -17.16050 -9.13173 57.17033 1.000 72.26000 16 PRO C CA 1
ATOM 7270 C C . PRO C 1 16 ? -17.40364 -8.34341 58.44986 1.000 73.90000 16 PRO C C 1
ATOM 7271 O O . PRO C 1 16 ? -17.00665 -8.79088 59.53473 1.000 70.88000 16 PRO C O 1
ATOM 7275 N N . ALA C 1 17 ? -18.05636 -7.17890 58.35268 1.000 75.05000 17 ALA C N 1
ATOM 7276 C CA . ALA C 1 17 ? -18.32678 -6.35672 59.53157 1.000 77.60000 17 ALA C CA 1
ATOM 7277 C C . ALA C 1 17 ? -19.13097 -7.09947 60.58806 1.000 78.37000 17 ALA C C 1
ATOM 7278 O O . ALA C 1 17 ? -19.13301 -6.69022 61.75297 1.000 78.20000 17 ALA C O 1
ATOM 7280 N N . THR C 1 18 ? -19.80191 -8.18369 60.20466 1.000 76.75000 18 THR C N 1
ATOM 7281 C CA . THR C 1 18 ? -20.62031 -8.98222 61.10470 1.000 73.18000 18 THR C CA 1
ATOM 7282 C C . THR C 1 18 ? -19.83574 -10.10314 61.77567 1.000 76.65000 18 THR C C 1
ATOM 7283 O O . THR C 1 18 ? -20.11749 -10.43727 62.93694 1.000 73.75000 18 THR C O 1
ATOM 7287 N N . ASP C 1 19 ? -18.85083 -10.68556 61.07570 1.000 79.51000 19 ASP C N 1
ATOM 7288 C CA . ASP C 1 19 ? -17.91608 -11.60486 61.72619 1.000 76.23000 19 ASP C CA 1
ATOM 7289 C C . ASP C 1 19 ? -16.98176 -10.85099 62.66993 1.000 79.82000 19 ASP C C 1
ATOM 7290 O O . ASP C 1 19 ? -16.65175 -11.34687 63.75399 1.000 82.31000 19 ASP C O 1
ATOM 7295 N N . ARG C 1 20 ? -16.56111 -9.64631 62.27580 1.000 81.01000 20 ARG C N 1
ATOM 7296 C CA . ARG C 1 20 ? -15.65346 -8.82448 63.06604 1.000 79.20000 20 ARG C CA 1
ATOM 7297 C C . ARG C 1 20 ? -16.16572 -8.62975 64.48266 1.000 89.81000 20 ARG C C 1
ATOM 7298 O O . ARG C 1 20 ? -17.22228 -8.01932 64.70069 1.000 89.00000 20 ARG C O 1
ATOM 7306 N N . ASP C 1 21 ? -15.39977 -9.16038 65.43735 1.000 97.20000 21 ASP C N 1
ATOM 7307 C CA . ASP C 1 21 ? -15.63548 -9.03917 66.88884 1.000 98.55000 21 ASP C CA 1
ATOM 7308 C C . ASP C 1 21 ? -16.87116 -9.88413 67.21381 1.000 96.49000 21 ASP C C 1
ATOM 7309 O O . ASP C 1 21 ? -16.94042 -11.04595 66.75944 1.000 86.60000 21 ASP C O 1
ATOM 7314 N N . ASN C 1 22 ? -17.83253 -9.36901 68.00152 1.000 93.87000 22 ASN C N 1
ATOM 7315 C CA . ASN C 1 22 ? -19.14265 -9.97154 68.23240 1.000 92.07000 22 ASN C CA 1
ATOM 7316 C C . ASN C 1 22 ? -20.23966 -9.08148 67.65991 1.000 81.84000 22 ASN C C 1
ATOM 7317 O O . ASN C 1 22 ? -21.35157 -9.03774 68.18886 1.000 77.72000 22 ASN C O 1
ATOM 7322 N N . ASN C 1 23 ? -19.92445 -8.37895 66.56979 1.000 80.11000 23 ASN C N 1
ATOM 7323 C CA . ASN C 1 23 ? -20.86773 -7.44390 65.97086 1.000 77.00000 23 ASN C CA 1
ATOM 7324 C C . ASN C 1 23 ? -22.15945 -8.10784 65.52709 1.000 75.72000 23 ASN C C 1
ATOM 7325 O O . ASN C 1 23 ? -23.18219 -7.42391 65.42771 1.000 75.85000 23 ASN C O 1
ATOM 7330 N N . LEU C 1 24 ? -22.14433 -9.41299 65.25539 1.000 73.26000 24 LEU C N 1
ATOM 7331 C CA . LEU C 1 24 ? -23.40014 -10.10882 65.00923 1.000 64.99000 24 LEU C CA 1
ATOM 7332 C C . LEU C 1 24 ? -24.33549 -9.94651 66.19322 1.000 66.83000 24 LEU C C 1
ATOM 7333 O O . LEU C 1 24 ? -25.46768 -9.47661 66.03060 1.000 67.05000 24 LEU C O 1
ATOM 7338 N N . GLU C 1 25 ? -23.87533 -10.33622 67.39674 1.000 71.52000 25 GLU C N 1
ATOM 7339 C CA . GLU C 1 25 ? -24.68496 -10.17166 68.60646 1.000 66.67000 25 GLU C CA 1
ATOM 7340 C C . GLU C 1 25 ? -25.04462 -8.71473 68.84060 1.000 65.07000 25 GLU C C 1
ATOM 7341 O O . GLU C 1 25 ? -26.15259 -8.42036 69.29639 1.000 67.73000 25 GLU C O 1
ATOM 7347 N N . LYS C 1 26 ? -24.14430 -7.79098 68.50281 1.000 66.44000 26 LYS C N 1
ATOM 7348 C CA . LYS C 1 26 ? -24.46463 -6.37094 68.60244 1.000 69.68000 26 LYS C CA 1
ATOM 7349 C C . LYS C 1 26 ? -25.67737 -6.03625 67.75180 1.000 66.66000 26 LYS C C 1
ATOM 7350 O O . LYS C 1 26 ? -26.63192 -5.40267 68.22049 1.000 66.79000 26 LYS C O 1
ATOM 7356 N N . VAL C 1 27 ? -25.64915 -6.46571 66.48979 1.000 67.21000 27 VAL C N 1
ATOM 7357 C CA . VAL C 1 27 ? -26.71637 -6.15422 65.54407 1.000 67.17000 27 VAL C CA 1
ATOM 7358 C C . VAL C 1 27 ? -28.03178 -6.79488 65.98000 1.000 62.56000 27 VAL C C 1
ATOM 7359 O O . VAL C 1 27 ? -29.09806 -6.17335 65.91665 1.000 62.36000 27 VAL C O 1
ATOM 7363 N N . ILE C 1 28 ? -27.97691 -8.02957 66.46007 1.000 61.66000 28 ILE C N 1
ATOM 7364 C CA . ILE C 1 28 ? -29.20734 -8.68600 66.87112 1.000 58.95000 28 ILE C CA 1
ATOM 7365 C C . ILE C 1 28 ? -29.78648 -8.01644 68.11575 1.000 62.17000 28 ILE C C 1
ATOM 7366 O O . ILE C 1 28 ? -31.00314 -7.79533 68.20152 1.000 66.16000 28 ILE C O 1
ATOM 7371 N N . ALA C 1 29 ? -28.94101 -7.65489 69.08945 1.000 59.40000 29 ALA C N 1
ATOM 7372 C CA . ALA C 1 29 ? -29.47804 -7.03960 70.30180 1.000 58.60000 29 ALA C CA 1
ATOM 7373 C C . ALA C 1 29 ? -29.89635 -5.58939 70.07956 1.000 58.19000 29 ALA C C 1
ATOM 7374 O O . ALA C 1 29 ? -30.69601 -5.05901 70.85620 1.000 57.49000 29 ALA C O 1
ATOM 7376 N N . ALA C 1 30 ? -29.39515 -4.93540 69.03623 1.000 60.36000 30 ALA C N 1
ATOM 7377 C CA . ALA C 1 30 ? -29.93954 -3.62771 68.71182 1.000 61.18000 30 ALA C CA 1
ATOM 7378 C C . ALA C 1 30 ? -31.28702 -3.73770 68.01908 1.000 62.23000 30 ALA C C 1
ATOM 7379 O O . ALA C 1 30 ? -31.93950 -2.71035 67.79153 1.000 67.16000 30 ALA C O 1
ATOM 7381 N N . GLY C 1 31 ? -31.70553 -4.95238 67.66944 1.000 54.35000 31 GLY C N 1
ATOM 7382 C CA . GLY C 1 31 ? -33.07335 -5.18736 67.26095 1.000 57.78000 31 GLY C CA 1
ATOM 7383 C C . GLY C 1 31 ? -33.27670 -5.65393 65.83666 1.000 53.74000 31 GLY C C 1
ATOM 7384 O O . GLY C 1 31 ? -34.33675 -5.40494 65.25782 1.000 49.04000 31 GLY C O 1
ATOM 7385 N N . ALA C 1 32 ? -32.28596 -6.31494 65.24623 1.000 52.20000 32 ALA C N 1
ATOM 7386 C CA . ALA C 1 32 ? -32.49069 -6.85549 63.91428 1.000 50.40000 32 ALA C CA 1
ATOM 7387 C C . ALA C 1 32 ? -33.43674 -8.03432 64.01788 1.000 52.90000 32 ALA C C 1
ATOM 7388 O O . ALA C 1 32 ? -33.40368 -8.79520 64.99189 1.000 48.76000 32 ALA C O 1
ATOM 7390 N N . ASN C 1 33 ? -34.30579 -8.16285 63.02124 1.000 47.32000 33 ASN C N 1
ATOM 7391 C CA . ASN C 1 33 ? -35.36692 -9.14892 63.06166 1.000 42.38000 33 ASN C CA 1
ATOM 7392 C C . ASN C 1 33 ? -35.13832 -10.27563 62.08649 1.000 48.53000 33 ASN C C 1
ATOM 7393 O O . ASN C 1 33 ? -35.55947 -11.40526 62.34544 1.000 46.81000 33 ASN C O 1
ATOM 7398 N N . VAL C 1 34 ? -34.44034 -9.97842 60.99387 1.000 53.98000 34 VAL C N 1
ATOM 7399 C CA . VAL C 1 34 ? -34.10941 -10.91642 59.92941 1.000 49.63000 34 VAL C CA 1
ATOM 7400 C C . VAL C 1 34 ? -32.67632 -10.62814 59.49094 1.000 51.65000 34 VAL C C 1
ATOM 7401 O O . VAL C 1 34 ? -32.30861 -9.46396 59.28820 1.000 50.08000 34 VAL C O 1
ATOM 7405 N N . VAL C 1 35 ? -31.85901 -11.67272 59.35179 1.000 48.03000 35 VAL C N 1
ATOM 7406 C CA . VAL C 1 35 ? -30.51810 -11.50573 58.79227 1.000 51.05000 35 VAL C CA 1
ATOM 7407 C C . VAL C 1 35 ? -30.50888 -12.00406 57.35243 1.000 51.38000 35 VAL C C 1
ATOM 7408 O O . VAL C 1 35 ? -31.18393 -12.98744 57.00008 1.000 47.75000 35 VAL C O 1
ATOM 7412 N N . ARG C 1 36 ? -29.76744 -11.30156 56.50896 1.000 47.57000 36 ARG C N 1
ATOM 7413 C CA . ARG C 1 36 ? -29.70904 -11.59753 55.08994 1.000 49.84000 36 ARG C CA 1
ATOM 7414 C C . ARG C 1 36 ? -28.32961 -12.11725 54.72713 1.000 54.55000 36 ARG C C 1
ATOM 7415 O O . ARG C 1 36 ? -27.32277 -11.45858 54.99443 1.000 55.15000 36 ARG C O 1
ATOM 7423 N N . MET C 1 37 ? -28.29504 -13.28326 54.10302 1.000 52.87000 37 MET C N 1
ATOM 7424 C CA . MET C 1 37 ? -27.07233 -13.90567 53.62148 1.000 46.87000 37 MET C CA 1
ATOM 7425 C C . MET C 1 37 ? -27.08247 -13.79575 52.10772 1.000 49.02000 37 MET C C 1
ATOM 7426 O O . MET C 1 37 ? -27.81390 -14.51684 51.42792 1.000 51.64000 37 MET C O 1
ATOM 7431 N N . ASN C 1 38 ? -26.29039 -12.86020 51.59367 1.000 55.53000 38 ASN C N 1
ATOM 7432 C CA . ASN C 1 38 ? -26.19139 -12.60335 50.16260 1.000 52.39000 38 ASN C CA 1
ATOM 7433 C C . ASN C 1 38 ? -25.33696 -13.69605 49.52878 1.000 53.69000 38 ASN C C 1
ATOM 7434 O O . ASN C 1 38 ? -24.16090 -13.85511 49.87771 1.000 56.60000 38 ASN C O 1
ATOM 7439 N N . PHE C 1 39 ? -25.93623 -14.48510 48.63713 1.000 55.20000 39 PHE C N 1
ATOM 7440 C CA . PHE C 1 39 ? -25.19165 -15.58571 48.03879 1.000 57.25000 39 PHE C CA 1
ATOM 7441 C C . PHE C 1 39 ? -24.27106 -15.11194 46.92791 1.000 57.42000 39 PHE C C 1
ATOM 7442 O O . PHE C 1 39 ? -23.50998 -15.92740 46.38826 1.000 59.37000 39 PHE C O 1
ATOM 7450 N N . SER C 1 40 ? -24.32518 -13.82183 46.57687 1.000 54.67000 40 SER C N 1
ATOM 7451 C CA . SER C 1 40 ? -23.38061 -13.28625 45.60212 1.000 58.26000 40 SER C CA 1
ATOM 7452 C C . SER C 1 40 ? -21.94648 -13.47556 46.06408 1.000 57.92000 40 SER C C 1
ATOM 7453 O O . SER C 1 40 ? -21.05207 -13.66142 45.23577 1.000 59.66000 40 SER C O 1
ATOM 7456 N N . HIS C 1 41 ? -21.71449 -13.46156 47.37823 1.000 58.08000 41 HIS C N 1
ATOM 7457 C CA . HIS C 1 41 ? -20.37641 -13.42264 47.94187 1.000 57.52000 41 HIS C CA 1
ATOM 7458 C C . HIS C 1 41 ? -20.23835 -14.47235 49.02857 1.000 58.47000 41 HIS C C 1
ATOM 7459 O O . HIS C 1 41 ? -21.21555 -14.82513 49.69492 1.000 62.77000 41 HIS C O 1
ATOM 7466 N N . GLY C 1 42 ? -19.00618 -14.96225 49.19800 1.000 61.85000 42 GLY C N 1
ATOM 7467 C CA . GLY C 1 42 ? -18.66487 -15.89422 50.25262 1.000 58.98000 42 GLY C CA 1
ATOM 7468 C C . GLY C 1 42 ? -18.83911 -17.34354 49.83868 1.000 60.91000 42 GLY C C 1
ATOM 7469 O O . GLY C 1 42 ? -19.41467 -17.67228 48.79614 1.000 64.65000 42 GLY C O 1
ATOM 7470 N N . SER C 1 43 ? -18.33526 -18.22772 50.69486 1.000 58.56000 43 SER C N 1
ATOM 7471 C CA . SER C 1 43 ? -18.33735 -19.67299 50.49714 1.000 64.46000 43 SER C CA 1
ATOM 7472 C C . SER C 1 43 ? -19.51252 -20.32944 51.20146 1.000 62.70000 43 SER C C 1
ATOM 7473 O O . SER C 1 43 ? -20.06675 -19.78315 52.15977 1.000 64.74000 43 SER C O 1
ATOM 7476 N N . PRO C 1 44 ? -19.90868 -21.52420 50.76315 1.000 66.94000 44 PRO C N 1
ATOM 7477 C CA . PRO C 1 44 ? -20.87068 -22.30626 51.55738 1.000 64.01000 44 PRO C CA 1
ATOM 7478 C C . PRO C 1 44 ? -20.54787 -22.35051 53.04407 1.000 63.49000 44 PRO C C 1
ATOM 7479 O O . PRO C 1 44 ? -21.46270 -22.21142 53.86762 1.000 64.07000 44 PRO C O 1
ATOM 7483 N N . GLU C 1 45 ? -19.27018 -22.51876 53.41411 1.000 64.21000 45 GLU C N 1
ATOM 7484 C CA . GLU C 1 45 ? -18.92059 -22.60269 54.83002 1.000 66.14000 45 GLU C CA 1
ATOM 7485 C C . GLU C 1 45 ? -19.03773 -21.24892 55.53007 1.000 67.20000 45 GLU C C 1
ATOM 7486 O O . GLU C 1 45 ? -19.39444 -21.20186 56.71311 1.000 61.85000 45 GLU C O 1
ATOM 7492 N N . ASP C 1 46 ? -18.75578 -20.14485 54.82773 1.000 64.24000 46 ASP C N 1
ATOM 7493 C CA . ASP C 1 46 ? -19.05039 -18.82262 55.37757 1.000 61.30000 46 ASP C CA 1
ATOM 7494 C C . ASP C 1 46 ? -20.49776 -18.74299 55.86162 1.000 66.96000 46 ASP C C 1
ATOM 7495 O O . ASP C 1 46 ? -20.77433 -18.38398 57.01890 1.000 64.28000 46 ASP C O 1
ATOM 7500 N N . HIS C 1 47 ? -21.43800 -19.09436 54.97955 1.000 64.99000 47 HIS C N 1
ATOM 7501 C CA . HIS C 1 47 ? -22.84999 -18.94668 55.30436 1.000 60.81000 47 HIS C CA 1
ATOM 7502 C C . HIS C 1 47 ? -23.28576 -19.94807 56.36166 1.000 60.32000 47 HIS C C 1
ATOM 7503 O O . HIS C 1 47 ? -24.08025 -19.60582 57.24318 1.000 62.42000 47 HIS C O 1
ATOM 7510 N N . LYS C 1 48 ? -22.79536 -21.19117 56.27756 1.000 59.68000 48 LYS C N 1
ATOM 7511 C CA . LYS C 1 48 ? -23.14643 -22.20123 57.27226 1.000 63.75000 48 LYS C CA 1
ATOM 7512 C C . LYS C 1 48 ? -22.68064 -21.78916 58.66874 1.000 66.00000 48 LYS C C 1
ATOM 7513 O O . LYS C 1 48 ? -23.43896 -21.90109 59.64966 1.000 69.03000 48 LYS C O 1
ATOM 7519 N N . MET C 1 49 ? -21.44946 -21.27372 58.77838 1.000 64.54000 49 MET C N 1
ATOM 7520 C CA . MET C 1 49 ? -20.95463 -20.82976 60.07710 1.000 66.38000 49 MET C CA 1
ATOM 7521 C C . MET C 1 49 ? -21.74156 -19.62479 60.58527 1.000 62.57000 49 MET C C 1
ATOM 7522 O O . MET C 1 49 ? -22.15659 -19.59794 61.75363 1.000 64.02000 49 MET C O 1
ATOM 7527 N N . ARG C 1 50 ? -21.95219 -18.61243 59.72602 1.000 64.83000 50 ARG C N 1
ATOM 7528 C CA . ARG C 1 50 ? -22.73406 -17.44344 60.13958 1.000 63.46000 50 ARG C CA 1
ATOM 7529 C C . ARG C 1 50 ? -24.11464 -17.85409 60.63257 1.000 63.53000 50 ARG C C 1
ATOM 7530 O O . ARG C 1 50 ? -24.58892 -17.34980 61.65694 1.000 60.80000 50 ARG C O 1
ATOM 7538 N N . ALA C 1 51 ? -24.76476 -18.78488 59.92819 1.000 59.26000 51 ALA C N 1
ATOM 7539 C CA . ALA C 1 51 ? -26.09514 -19.22285 60.32891 1.000 58.05000 51 ALA C CA 1
ATOM 7540 C C . ALA C 1 51 ? -26.06765 -19.90079 61.68516 1.000 61.36000 51 ALA C C 1
ATOM 7541 O O . ALA C 1 51 ? -26.96216 -19.67604 62.51356 1.000 64.17000 51 ALA C O 1
ATOM 7543 N N . ASP C 1 52 ? -25.06570 -20.75114 61.93125 1.000 62.82000 52 ASP C N 1
ATOM 7544 C CA . ASP C 1 52 ? -25.01020 -21.39811 63.23789 1.000 62.91000 52 ASP C CA 1
ATOM 7545 C C . ASP C 1 52 ? -24.78521 -20.36999 64.34199 1.000 60.23000 52 ASP C C 1
ATOM 7546 O O . ASP C 1 52 ? -25.36415 -20.47632 65.43792 1.000 60.52000 52 ASP C O 1
ATOM 7551 N N . LYS C 1 53 ? -24.00450 -19.32340 64.05092 1.000 63.10000 53 LYS C N 1
ATOM 7552 C CA . LYS C 1 53 ? -23.80795 -18.28939 65.06766 1.000 68.15000 53 LYS C CA 1
ATOM 7553 C C . LYS C 1 53 ? -25.08356 -17.48415 65.29779 1.000 66.46000 53 LYS C C 1
ATOM 7554 O O . LYS C 1 53 ? -25.37017 -17.09404 66.43539 1.000 67.52000 53 LYS C O 1
ATOM 7560 N N . VAL C 1 54 ? -25.86110 -17.24160 64.24061 1.000 60.47000 54 VAL C N 1
ATOM 7561 C CA . VAL C 1 54 ? -27.14172 -16.55496 64.39581 1.000 54.87000 54 VAL C CA 1
ATOM 7562 C C . VAL C 1 54 ? -28.06969 -17.36809 65.29023 1.000 58.89000 54 VAL C C 1
ATOM 7563 O O . VAL C 1 54 ? -28.67459 -16.84351 66.23275 1.000 59.38000 54 VAL C O 1
ATOM 7567 N N . ARG C 1 55 ? -28.22076 -18.65823 64.98933 1.000 59.43000 55 ARG C N 1
ATOM 7568 C CA . ARG C 1 55 ? -29.13546 -19.47889 65.77445 1.000 54.49000 55 ARG C CA 1
ATOM 7569 C C . ARG C 1 55 ? -28.70283 -19.53622 67.23640 1.000 59.65000 55 ARG C C 1
ATOM 7570 O O . ARG C 1 55 ? -29.54410 -19.45580 68.14501 1.000 57.81000 55 ARG C O 1
ATOM 7578 N N . GLU C 1 56 ? -27.39029 -19.61859 67.49566 1.000 65.88000 56 GLU C N 1
ATOM 7579 C CA . GLU C 1 56 ? -26.97686 -19.72673 68.89440 1.000 66.92000 56 GLU C CA 1
ATOM 7580 C C . GLU C 1 56 ? -27.06231 -18.38170 69.62731 1.000 66.23000 56 GLU C C 1
ATOM 7581 O O . GLU C 1 56 ? -27.43081 -18.34576 70.81018 1.000 67.39000 56 GLU C O 1
ATOM 7587 N N . ILE C 1 57 ? -26.78258 -17.26212 68.95000 1.000 61.05000 57 ILE C N 1
ATOM 7588 C CA . ILE C 1 57 ? -27.00944 -15.95698 69.56894 1.000 61.27000 57 ILE C CA 1
ATOM 7589 C C . ILE C 1 57 ? -28.47956 -15.78314 69.91242 1.000 60.57000 57 ILE C C 1
ATOM 7590 O O . ILE C 1 57 ? -28.83272 -15.37780 71.02466 1.000 60.64000 57 ILE C O 1
ATOM 7595 N N . ALA C 1 58 ? -29.35602 -16.04389 68.94223 1.000 61.66000 58 ALA C N 1
ATOM 7596 C CA . ALA C 1 58 ? -30.78443 -15.93171 69.19198 1.000 53.02000 58 ALA C CA 1
ATOM 7597 C C . ALA C 1 58 ? -31.20119 -16.79180 70.36713 1.000 53.13000 58 ALA C C 1
ATOM 7598 O O . ALA C 1 58 ? -31.97018 -16.34242 71.22061 1.000 63.85000 58 ALA C O 1
ATOM 7600 N N . ALA C 1 59 ? -30.69290 -18.02378 70.44727 1.000 57.22000 59 ALA C N 1
ATOM 7601 C CA . ALA C 1 59 ? -31.02693 -18.87856 71.58494 1.000 52.54000 59 ALA C CA 1
ATOM 7602 C C . ALA C 1 59 ? -30.58374 -18.24135 72.90158 1.000 59.49000 59 ALA C C 1
ATOM 7603 O O . ALA C 1 59 ? -31.37422 -18.12743 73.84812 1.000 61.98000 59 ALA C O 1
ATOM 7605 N N . LYS C 1 60 ? -29.32442 -17.79579 72.96953 1.000 61.48000 60 LYS C N 1
ATOM 7606 C CA . LYS C 1 60 ? -28.81356 -17.14907 74.17835 1.000 60.19000 60 LYS C CA 1
ATOM 7607 C C . LYS C 1 60 ? -29.67857 -15.95521 74.58261 1.000 63.15000 60 LYS C C 1
ATOM 7608 O O . LYS C 1 60 ? -30.08171 -15.83625 75.74658 1.000 61.63000 60 LYS C O 1
ATOM 7614 N N . LEU C 1 61 ? -29.99376 -15.07220 73.62668 1.000 56.51000 61 LEU C N 1
ATOM 7615 C CA . LEU C 1 61 ? -30.76246 -13.86098 73.89177 1.000 58.65000 61 LEU C CA 1
ATOM 7616 C C . LEU C 1 61 ? -32.27101 -14.09502 73.96205 1.000 59.60000 61 LEU C C 1
ATOM 7617 O O . LEU C 1 61 ? -33.01824 -13.14686 74.24936 1.000 56.21000 61 LEU C O 1
ATOM 7622 N N . GLY C 1 62 ? -32.73597 -15.32400 73.74262 1.000 54.10000 62 GLY C N 1
ATOM 7623 C CA . GLY C 1 62 ? -34.16469 -15.57012 73.74745 1.000 61.14000 62 GLY C CA 1
ATOM 7624 C C . GLY C 1 62 ? -34.90361 -14.84915 72.64675 1.000 59.95000 62 GLY C C 1
ATOM 7625 O O . GLY C 1 62 ? -36.12163 -14.69012 72.71765 1.000 54.43000 62 GLY C O 1
ATOM 7626 N N . ARG C 1 63 ? -34.18651 -14.40303 71.62869 1.000 60.33000 63 ARG C N 1
ATOM 7627 C CA . ARG C 1 63 ? -34.73465 -13.64968 70.51745 1.000 56.24000 63 ARG C CA 1
ATOM 7628 C C . ARG C 1 63 ? -35.03520 -14.57743 69.34463 1.000 54.22000 63 ARG C C 1
ATOM 7629 O O . ARG C 1 63 ? -34.47367 -15.67069 69.22589 1.000 57.93000 63 ARG C O 1
ATOM 7637 N N . HIS C 1 64 ? -35.96022 -14.14029 68.49097 1.000 49.99000 64 HIS C N 1
ATOM 7638 C CA . HIS C 1 64 ? -36.38584 -14.90389 67.32200 1.000 52.54000 64 HIS C CA 1
ATOM 7639 C C . HIS C 1 64 ? -35.97606 -14.13996 66.07005 1.000 51.14000 64 HIS C C 1
ATOM 7640 O O . HIS C 1 64 ? -36.54225 -13.08618 65.76214 1.000 50.96000 64 HIS C O 1
ATOM 7647 N N . VAL C 1 65 ? -34.96875 -14.66172 65.37377 1.000 48.29000 65 VAL C N 1
ATOM 7648 C CA . VAL C 1 65 ? -34.36508 -14.01147 64.21927 1.000 46.48000 65 VAL C CA 1
ATOM 7649 C C . VAL C 1 65 ? -34.51484 -14.93617 63.02237 1.000 50.02000 65 VAL C C 1
ATOM 7650 O O . VAL C 1 65 ? -34.18648 -16.12522 63.10922 1.000 56.58000 65 VAL C O 1
ATOM 7654 N N . ALA C 1 66 ? -35.01066 -14.39607 61.91354 1.000 50.39000 66 ALA C N 1
ATOM 7655 C CA . ALA C 1 66 ? -35.17506 -15.15668 60.68359 1.000 45.40000 66 ALA C CA 1
ATOM 7656 C C . ALA C 1 66 ? -33.92050 -15.05996 59.82875 1.000 48.13000 66 ALA C C 1
ATOM 7657 O O . ALA C 1 66 ? -33.16674 -14.08108 59.90442 1.000 51.54000 66 ALA C O 1
ATOM 7659 N N . ILE C 1 67 ? -33.70770 -16.07457 58.99490 1.000 45.66000 67 ILE C N 1
ATOM 7660 C CA . ILE C 1 67 ? -32.59991 -16.08070 58.04147 1.000 48.90000 67 ILE C CA 1
ATOM 7661 C C . ILE C 1 67 ? -33.16467 -15.98478 56.62710 1.000 47.77000 67 ILE C C 1
ATOM 7662 O O . ILE C 1 67 ? -33.95735 -16.83755 56.19863 1.000 42.33000 67 ILE C O 1
ATOM 7667 N N . LEU C 1 68 ? -32.74411 -14.94247 55.90756 1.000 47.20000 68 LEU C N 1
ATOM 7668 C CA . LEU C 1 68 ? -33.04282 -14.75686 54.49256 1.000 44.44000 68 LEU C CA 1
ATOM 7669 C C . LEU C 1 68 ? -31.84117 -15.19442 53.66305 1.000 49.28000 68 LEU C C 1
ATOM 7670 O O . LEU C 1 68 ? -30.76711 -14.58952 53.75662 1.000 52.38000 68 LEU C O 1
ATOM 7675 N N . GLY C 1 69 ? -32.02923 -16.21095 52.81975 1.000 48.64000 69 GLY C N 1
ATOM 7676 C CA . GLY C 1 69 ? -31.03594 -16.55252 51.80558 1.000 46.20000 69 GLY C CA 1
ATOM 7677 C C . GLY C 1 69 ? -31.37030 -15.93016 50.46041 1.000 44.20000 69 GLY C C 1
ATOM 7678 O O . GLY C 1 69 ? -32.47720 -16.10774 49.94136 1.000 47.30000 69 GLY C O 1
ATOM 7679 N N . ASP C 1 70 ? -30.39179 -15.23057 49.88004 1.000 48.63000 70 ASP C N 1
ATOM 7680 C CA . ASP C 1 70 ? -30.59704 -14.31187 48.75698 1.000 49.75000 70 ASP C CA 1
ATOM 7681 C C . ASP C 1 70 ? -29.80456 -14.78653 47.53315 1.000 52.97000 70 ASP C C 1
ATOM 7682 O O . ASP C 1 70 ? -28.57359 -14.67085 47.49702 1.000 55.42000 70 ASP C O 1
ATOM 7687 N N . LEU C 1 71 ? -30.51140 -15.28258 46.51715 1.000 52.09000 71 LEU C N 1
ATOM 7688 C CA . LEU C 1 71 ? -29.86508 -15.83282 45.32849 1.000 48.00000 71 LEU C CA 1
ATOM 7689 C C . LEU C 1 71 ? -29.34611 -14.73243 44.41481 1.000 50.25000 71 LEU C C 1
ATOM 7690 O O . LEU C 1 71 ? -30.02229 -13.73282 44.16236 1.000 47.58000 71 LEU C O 1
ATOM 7695 N N . GLN C 1 72 ? -28.14696 -14.93999 43.87790 1.000 58.48000 72 GLN C N 1
ATOM 7696 C CA . GLN C 1 72 ? -27.51877 -13.88137 43.09758 1.000 57.20000 72 GLN C CA 1
ATOM 7697 C C . GLN C 1 72 ? -28.21943 -13.67575 41.76177 1.000 49.60000 72 GLN C C 1
ATOM 7698 O O . GLN C 1 72 ? -28.44098 -12.53317 41.34711 1.000 54.48000 72 GLN C O 1
ATOM 7704 N N . GLY C 1 73 ? -28.55537 -14.75848 41.06588 1.000 56.61000 73 GLY C N 1
ATOM 7705 C CA . GLY C 1 73 ? -29.27153 -14.67168 39.81193 1.000 58.70000 73 GLY C CA 1
ATOM 7706 C C . GLY C 1 73 ? -28.37774 -14.51435 38.59862 1.000 61.93000 73 GLY C C 1
ATOM 7707 O O . GLY C 1 73 ? -27.16209 -14.73464 38.64719 1.000 62.21000 73 GLY C O 1
ATOM 7708 N N . PRO C 1 74 ? -28.97533 -14.12810 37.47421 1.000 60.19000 74 PRO C N 1
ATOM 7709 C CA . PRO C 1 74 ? -28.18016 -13.86003 36.26902 1.000 67.86000 74 PRO C CA 1
ATOM 7710 C C . PRO C 1 74 ? -27.29191 -12.64420 36.45998 1.000 72.82000 74 PRO C C 1
ATOM 7711 O O . PRO C 1 74 ? -27.75856 -11.54794 36.77869 1.000 73.10000 74 PRO C O 1
ATOM 7715 N N . LYS C 1 75 ? -26.00061 -12.85923 36.26185 1.000 79.12000 75 LYS C N 1
ATOM 7716 C CA . LYS C 1 75 ? -24.98920 -11.80885 36.35020 1.000 82.71000 75 LYS C CA 1
ATOM 7717 C C . LYS C 1 75 ? -24.85787 -11.16533 34.97167 1.000 86.37000 75 LYS C C 1
ATOM 7718 O O . LYS C 1 75 ? -24.18734 -11.70434 34.08282 1.000 85.09000 75 LYS C O 1
ATOM 7724 N N . ILE C 1 76 ? -25.49635 -10.00773 34.78714 1.000 81.30000 76 ILE C N 1
ATOM 7725 C CA . ILE C 1 76 ? -25.47348 -9.32205 33.49383 1.000 88.50000 76 ILE C CA 1
ATOM 7726 C C . ILE C 1 76 ? -24.40648 -8.21940 33.50703 1.000 89.72000 76 ILE C C 1
ATOM 7727 O O . ILE C 1 76 ? -24.71099 -7.03937 33.71572 1.000 82.71000 76 ILE C O 1
ATOM 7732 N N . ARG C 1 77 ? -23.14826 -8.60331 33.26416 1.000 89.54000 77 ARG C N 1
ATOM 7733 C CA . ARG C 1 77 ? -21.96928 -7.74555 33.36122 1.000 90.56000 77 ARG C CA 1
ATOM 7734 C C . ARG C 1 77 ? -21.29790 -7.48902 32.00549 1.000 97.86000 77 ARG C C 1
ATOM 7735 O O . ARG C 1 77 ? -21.79909 -7.88272 30.93863 1.000 98.50000 77 ARG C O 1
ATOM 7743 N N . VAL C 1 78 ? -20.24868 -6.65475 32.07297 1.000 99.76000 78 VAL C N 1
ATOM 7744 C CA . VAL C 1 78 ? -19.22884 -6.53702 31.06031 1.000 95.16000 78 VAL C CA 1
ATOM 7745 C C . VAL C 1 78 ? -17.88830 -6.50635 31.80181 1.000 91.14000 78 VAL C C 1
ATOM 7746 O O . VAL C 1 78 ? -17.13305 -7.48478 31.82019 1.000 82.81000 78 VAL C O 1
ATOM 7750 N N . GLY C 1 161 ? -21.99829 -3.76109 35.27543 1.000 79.54000 161 GLY C N 1
ATOM 7751 C CA . GLY C 1 161 ? -23.40244 -4.13287 35.33389 1.000 76.57000 161 GLY C CA 1
ATOM 7752 C C . GLY C 1 161 ? -24.23517 -3.37857 34.31676 1.000 80.73000 161 GLY C C 1
ATOM 7753 O O . GLY C 1 161 ? -24.12946 -2.15744 34.20612 1.000 87.84000 161 GLY C O 1
ATOM 7754 N N . ILE C 1 162 ? -25.07310 -4.09196 33.56822 1.000 84.19000 162 ILE C N 1
ATOM 7755 C CA . ILE C 1 162 ? -25.84894 -3.49492 32.48652 1.000 85.72000 162 ILE C CA 1
ATOM 7756 C C . ILE C 1 162 ? -27.30850 -3.91254 32.61891 1.000 81.52000 162 ILE C C 1
ATOM 7757 O O . ILE C 1 162 ? -27.60772 -5.08347 32.87908 1.000 75.68000 162 ILE C O 1
ATOM 7762 N N . ASN C 1 163 ? -28.20939 -2.94352 32.46086 1.000 83.33000 163 ASN C N 1
ATOM 7763 C CA . ASN C 1 163 ? -29.64099 -3.17205 32.33773 1.000 77.61000 163 ASN C CA 1
ATOM 7764 C C . ASN C 1 163 ? -30.10529 -2.64074 30.98371 1.000 72.92000 163 ASN C C 1
ATOM 7765 O O . ASN C 1 163 ? -29.51483 -1.71055 30.42077 1.000 67.82000 163 ASN C O 1
ATOM 7770 N N . LYS C 1 164 ? -31.15113 -3.25457 30.44734 1.000 73.97000 164 LYS C N 1
ATOM 7771 C CA . LYS C 1 164 ? -31.77426 -2.77075 29.22492 1.000 73.56000 164 LYS C CA 1
ATOM 7772 C C . LYS C 1 164 ? -32.93117 -1.85934 29.59974 1.000 75.46000 164 LYS C C 1
ATOM 7773 O O . LYS C 1 164 ? -33.75126 -2.21561 30.44975 1.000 78.53000 164 LYS C O 1
ATOM 7779 N N . LEU C 1 165 ? -32.98751 -0.67871 28.99094 1.000 77.02000 165 LEU C N 1
ATOM 7780 C CA . LEU C 1 165 ? -34.06270 0.25047 29.31667 1.000 75.65000 165 LEU C CA 1
ATOM 7781 C C . LEU C 1 165 ? -35.39477 -0.32075 28.83387 1.000 72.47000 165 LEU C C 1
ATOM 7782 O O . LEU C 1 165 ? -35.53338 -0.72206 27.67311 1.000 67.65000 165 LEU C O 1
ATOM 7787 N N . GLY C 1 166 ? -36.37343 -0.35747 29.72809 1.000 73.84000 166 GLY C N 1
ATOM 7788 C CA . GLY C 1 166 ? -37.55168 -1.16492 29.50710 1.000 71.06000 166 GLY C CA 1
ATOM 7789 C C . GLY C 1 166 ? -37.27193 -2.59132 29.94112 1.000 76.96000 166 GLY C C 1
ATOM 7790 O O . GLY C 1 166 ? -36.25099 -2.89570 30.56762 1.000 73.69000 166 GLY C O 1
ATOM 7791 N N . GLY C 1 167 ? -38.19612 -3.48380 29.60673 1.000 76.47000 167 GLY C N 1
ATOM 7792 C CA . GLY C 1 167 ? -37.90702 -4.89110 29.81227 1.000 77.39000 167 GLY C CA 1
ATOM 7793 C C . GLY C 1 167 ? -36.92241 -5.42803 28.78567 1.000 76.21000 167 GLY C C 1
ATOM 7794 O O . GLY C 1 167 ? -36.00434 -4.71993 28.35744 1.000 75.26000 167 GLY C O 1
ATOM 7795 N N . GLY C 1 168 ? -37.09445 -6.68348 28.38585 1.000 76.46000 168 GLY C N 1
ATOM 7796 C CA . GLY C 1 168 ? -36.37469 -7.17636 27.23308 1.000 77.47000 168 GLY C CA 1
ATOM 7797 C C . GLY C 1 168 ? -35.57188 -8.44516 27.42045 1.000 78.57000 168 GLY C C 1
ATOM 7798 O O . GLY C 1 168 ? -35.90450 -9.47921 26.83272 1.000 85.59000 168 GLY C O 1
ATOM 7799 N N . LEU C 1 169 ? -34.51377 -8.37992 28.22401 1.000 73.07000 169 LEU C N 1
ATOM 7800 C CA . LEU C 1 169 ? -33.50949 -9.43645 28.23320 1.000 76.83000 169 LEU C CA 1
ATOM 7801 C C . LEU C 1 169 ? -34.09387 -10.76956 28.69289 1.000 81.38000 169 LEU C C 1
ATOM 7802 O O . LEU C 1 169 ? -34.99183 -10.82897 29.53738 1.000 85.74000 169 LEU C O 1
ATOM 7807 N N . SER C 1 170 ? -33.55247 -11.85075 28.13329 1.000 79.67000 170 SER C N 1
ATOM 7808 C CA . SER C 1 170 ? -34.16440 -13.17270 28.19828 1.000 76.93000 170 SER C CA 1
ATOM 7809 C C . SER C 1 170 ? -33.43240 -14.13745 29.12102 1.000 75.34000 170 SER C C 1
ATOM 7810 O O . SER C 1 170 ? -33.71049 -15.34423 29.07886 1.000 74.97000 170 SER C O 1
ATOM 7813 N N . ALA C 1 171 ? -32.50404 -13.64501 29.94126 1.000 71.33000 171 ALA C N 1
ATOM 7814 C CA . ALA C 1 171 ? -31.74390 -14.52080 30.82374 1.000 66.47000 171 ALA C CA 1
ATOM 7815 C C . ALA C 1 171 ? -32.66873 -15.19881 31.83100 1.000 71.25000 171 ALA C C 1
ATOM 7816 O O . ALA C 1 171 ? -33.56177 -14.56432 32.40307 1.000 68.90000 171 ALA C O 1
ATOM 7818 N N . GLU C 1 172 ? -32.47247 -16.50615 32.02292 1.000 72.39000 172 GLU C N 1
ATOM 7819 C CA . GLU C 1 172 ? -33.26411 -17.24450 33.00053 1.000 72.34000 172 GLU C CA 1
ATOM 7820 C C . GLU C 1 172 ? -32.88617 -16.81179 34.41041 1.000 70.28000 172 GLU C C 1
ATOM 7821 O O . GLU C 1 172 ? -31.71828 -16.52992 34.69542 1.000 67.19000 172 GLU C O 1
ATOM 7827 N N . ALA C 1 173 ? -33.88933 -16.76826 35.29508 1.000 68.43000 173 ALA C N 1
ATOM 7828 C CA . ALA C 1 173 ? -33.68576 -16.24534 36.64497 1.000 66.47000 173 ALA C CA 1
ATOM 7829 C C . ALA C 1 173 ? -32.81435 -17.16895 37.48718 1.000 66.83000 173 ALA C C 1
ATOM 7830 O O . ALA C 1 173 ? -31.94804 -16.69898 38.23813 1.000 62.48000 173 ALA C O 1
ATOM 7832 N N . LEU C 1 174 ? -33.03129 -18.48399 37.38461 1.000 63.23000 174 LEU C N 1
ATOM 7833 C CA . LEU C 1 174 ? -32.36714 -19.45474 38.24652 1.000 61.35000 174 LEU C CA 1
ATOM 7834 C C . LEU C 1 174 ? -31.18089 -20.06606 37.51557 1.000 61.28000 174 LEU C C 1
ATOM 7835 O O . LEU C 1 174 ? -31.34939 -20.92489 36.63849 1.000 57.40000 174 LEU C O 1
ATOM 7840 N N . THR C 1 175 ? -29.98678 -19.63483 37.90612 1.000 58.66000 175 THR C N 1
ATOM 7841 C CA . THR C 1 175 ? -28.74030 -20.12542 37.34577 1.000 58.09000 175 THR C CA 1
ATOM 7842 C C . THR C 1 175 ? -28.27790 -21.38190 38.07452 1.000 59.08000 175 THR C C 1
ATOM 7843 O O . THR C 1 175 ? -28.76734 -21.71736 39.15867 1.000 56.41000 175 THR C O 1
ATOM 7847 N N . GLU C 1 176 ? -27.33430 -22.09051 37.44204 1.000 58.75000 176 GLU C N 1
ATOM 7848 C CA . GLU C 1 176 ? -26.73771 -23.26371 38.07290 1.000 55.82000 176 GLU C CA 1
ATOM 7849 C C . GLU C 1 176 ? -26.10960 -22.89462 39.40781 1.000 59.02000 176 GLU C C 1
ATOM 7850 O O . GLU C 1 176 ? -26.24312 -23.63680 40.39819 1.000 58.02000 176 GLU C O 1
ATOM 7856 N N . LYS C 1 177 ? -25.44343 -21.73358 39.46030 1.000 54.78000 177 LYS C N 1
ATOM 7857 C CA . LYS C 1 177 ? -24.99114 -21.21580 40.74414 1.000 56.56000 177 LYS C CA 1
ATOM 7858 C C . LYS C 1 177 ? -26.15013 -21.16067 41.71428 1.000 57.79000 177 LYS C C 1
ATOM 7859 O O . LYS C 1 177 ? -26.04123 -21.62438 42.85439 1.000 61.03000 177 LYS C O 1
ATOM 7865 N N . ASP C 1 178 ? -27.28343 -20.61742 41.26269 1.000 55.94000 178 ASP C N 1
ATOM 7866 C CA . ASP C 1 178 ? -28.42553 -20.47628 42.15468 1.000 56.94000 178 ASP C CA 1
ATOM 7867 C C . ASP C 1 178 ? -28.92501 -21.83091 42.64165 1.000 58.49000 178 ASP C C 1
ATOM 7868 O O . ASP C 1 178 ? -29.34544 -21.94759 43.79551 1.000 54.36000 178 ASP C O 1
ATOM 7873 N N . LYS C 1 179 ? -28.88568 -22.86618 41.78401 1.000 57.90000 179 LYS C N 1
ATOM 7874 C CA . LYS C 1 179 ? -29.35734 -24.19527 42.19207 1.000 55.46000 179 LYS C CA 1
ATOM 7875 C C . LYS C 1 179 ? -28.47823 -24.78431 43.29100 1.000 56.16000 179 LYS C C 1
ATOM 7876 O O . LYS C 1 179 ? -28.98326 -25.35346 44.28126 1.000 57.88000 179 LYS C O 1
ATOM 7882 N N . ALA C 1 180 ? -27.15725 -24.63736 43.14224 1.000 54.54000 180 ALA C N 1
ATOM 7883 C CA . ALA C 1 180 ? -26.25796 -25.03267 44.21887 1.000 54.78000 180 ALA C CA 1
ATOM 7884 C C . ALA C 1 180 ? -26.51610 -24.21115 45.48506 1.000 61.29000 180 ALA C C 1
ATOM 7885 O O . ALA C 1 180 ? -26.49489 -24.74770 46.60646 1.000 60.83000 180 ALA C O 1
ATOM 7887 N N . ASP C 1 181 ? -26.78601 -22.90951 45.33332 1.000 56.67000 181 ASP C N 1
ATOM 7888 C CA . ASP C 1 181 ? -27.02905 -22.09586 46.52209 1.000 53.25000 181 ASP C CA 1
ATOM 7889 C C . ASP C 1 181 ? -28.36689 -22.43154 47.18235 1.000 54.71000 181 ASP C C 1
ATOM 7890 O O . ASP C 1 181 ? -28.51127 -22.25656 48.39309 1.000 57.22000 181 ASP C O 1
ATOM 7895 N N . ILE C 1 182 ? -29.35170 -22.91731 46.42411 1.000 53.13000 182 ILE C N 1
ATOM 7896 C CA . ILE C 1 182 ? -30.57623 -23.42402 47.04556 1.000 47.46000 182 ILE C CA 1
ATOM 7897 C C . ILE C 1 182 ? -30.25465 -24.63340 47.91039 1.000 54.96000 182 ILE C C 1
ATOM 7898 O O . ILE C 1 182 ? -30.76936 -24.77732 49.02973 1.000 48.88000 182 ILE C O 1
ATOM 7903 N N . LYS C 1 183 ? -29.40323 -25.52979 47.40280 1.000 55.20000 183 LYS C N 1
ATOM 7904 C CA . LYS C 1 183 ? -28.97565 -26.64671 48.24404 1.000 53.68000 183 LYS C CA 1
ATOM 7905 C C . LYS C 1 183 ? -28.26709 -26.14745 49.50976 1.000 51.33000 183 LYS C C 1
ATOM 7906 O O . LYS C 1 183 ? -28.47305 -26.68154 50.61119 1.000 52.24000 183 LYS C O 1
ATOM 7912 N N . THR C 1 184 ? -27.44917 -25.10221 49.37696 1.000 53.18000 184 THR C N 1
ATOM 7913 C CA . THR C 1 184 ? -26.81090 -24.51083 50.55315 1.000 52.16000 184 THR C CA 1
ATOM 7914 C C . THR C 1 184 ? -27.84295 -23.92248 51.50987 1.000 54.37000 184 THR C C 1
ATOM 7915 O O . THR C 1 184 ? -27.70758 -24.03632 52.73335 1.000 50.99000 184 THR C O 1
ATOM 7919 N N . ALA C 1 185 ? -28.87882 -23.28085 50.95692 1.000 55.67000 185 ALA C N 1
ATOM 7920 C CA . ALA C 1 185 ? -29.94627 -22.68968 51.75372 1.000 50.71000 185 ALA C CA 1
ATOM 7921 C C . ALA C 1 185 ? -30.72652 -23.74750 52.51924 1.000 48.51000 185 ALA C C 1
ATOM 7922 O O . ALA C 1 185 ? -31.11538 -23.52452 53.66587 1.000 48.58000 185 ALA C O 1
ATOM 7924 N N . ALA C 1 186 ? -30.98701 -24.89461 51.89223 1.000 51.73000 186 ALA C N 1
ATOM 7925 C CA . ALA C 1 186 ? -31.62031 -26.00611 52.60420 1.000 53.09000 186 ALA C CA 1
ATOM 7926 C C . ALA C 1 186 ? -30.71957 -26.52463 53.71676 1.000 54.95000 186 ALA C C 1
ATOM 7927 O O . ALA C 1 186 ? -31.18907 -26.80963 54.82586 1.000 51.29000 186 ALA C O 1
ATOM 7929 N N . LEU C 1 187 ? -29.41821 -26.65087 53.44323 1.000 56.06000 187 LEU C N 1
ATOM 7930 C CA . LEU C 1 187 ? -28.50744 -27.10771 54.48639 1.000 51.70000 187 LEU C CA 1
ATOM 7931 C C . LEU C 1 187 ? -28.49035 -26.15435 55.66975 1.000 52.08000 187 LEU C C 1
ATOM 7932 O O . LEU C 1 187 ? -28.38943 -26.58777 56.82183 1.000 60.22000 187 LEU C O 1
ATOM 7937 N N . ILE C 1 188 ? -28.58202 -24.85046 55.40120 1.000 56.60000 188 ILE C N 1
ATOM 7938 C CA . ILE C 1 188 ? -28.56463 -23.83168 56.45211 1.000 55.50000 188 ILE C CA 1
ATOM 7939 C C . ILE C 1 188 ? -29.87163 -23.81888 57.24433 1.000 57.03000 188 ILE C C 1
ATOM 7940 O O . ILE C 1 188 ? -29.87848 -23.51161 58.44628 1.000 56.59000 188 ILE C O 1
ATOM 7945 N N . GLY C 1 189 ? -30.98712 -24.15853 56.59496 1.000 53.49000 189 GLY C N 1
ATOM 7946 C CA . GLY C 1 189 ? -32.31117 -24.04544 57.17424 1.000 44.54000 189 GLY C CA 1
ATOM 7947 C C . GLY C 1 189 ? -32.86119 -22.63537 57.08729 1.000 50.57000 189 GLY C C 1
ATOM 7948 O O . GLY C 1 189 ? -33.30066 -22.06849 58.09439 1.000 56.52000 189 GLY C O 1
ATOM 7949 N N . VAL C 1 190 ? -32.84272 -22.04173 55.89633 1.000 48.20000 190 VAL C N 1
ATOM 7950 C CA . VAL C 1 190 ? -33.32081 -20.67419 55.78296 1.000 48.41000 190 VAL C CA 1
ATOM 7951 C C . VAL C 1 190 ? -34.83284 -20.63994 55.98018 1.000 50.75000 190 VAL C C 1
ATOM 7952 O O . VAL C 1 190 ? -35.55772 -21.57816 55.62783 1.000 47.11000 190 VAL C O 1
ATOM 7956 N N . ASP C 1 191 ? -35.31120 -19.55057 56.58092 1.000 52.67000 191 ASP C N 1
ATOM 7957 C CA . ASP C 1 191 ? -36.74224 -19.32639 56.72232 1.000 46.61000 191 ASP C CA 1
ATOM 7958 C C . ASP C 1 191 ? -37.31441 -18.69236 55.46539 1.000 48.46000 191 ASP C C 1
ATOM 7959 O O . ASP C 1 191 ? -38.46162 -18.96288 55.08929 1.000 46.23000 191 ASP C O 1
ATOM 7964 N N . TYR C 1 192 ? -36.49880 -17.91380 54.76981 1.000 46.15000 192 TYR C N 1
ATOM 7965 C CA . TYR C 1 192 ? -36.92829 -17.15687 53.61101 1.000 47.85000 192 TYR C CA 1
ATOM 7966 C C . TYR C 1 192 ? -35.85224 -17.25663 52.53322 1.000 50.59000 192 TYR C C 1
ATOM 7967 O O . TYR C 1 192 ? -34.65339 -17.31266 52.83223 1.000 50.41000 192 TYR C O 1
ATOM 7976 N N . LEU C 1 193 ? -36.29398 -17.27151 51.27378 1.000 50.60000 193 LEU C N 1
ATOM 7977 C CA . LEU C 1 193 ? -35.41837 -17.47963 50.11949 1.000 51.47000 193 LEU C CA 1
ATOM 7978 C C . LEU C 1 193 ? -35.80251 -16.49024 49.02761 1.000 47.19000 193 LEU C C 1
ATOM 7979 O O . LEU C 1 193 ? -36.90841 -16.55973 48.48359 1.000 48.06000 193 LEU C O 1
ATOM 7984 N N . ALA C 1 194 ? -34.89187 -15.58642 48.69133 1.000 43.21000 194 ALA C N 1
ATOM 7985 C CA . ALA C 1 194 ? -35.16644 -14.54653 47.71466 1.000 46.30000 194 ALA C CA 1
ATOM 7986 C C . ALA C 1 194 ? -34.62560 -14.95265 46.34971 1.000 52.85000 194 ALA C C 1
ATOM 7987 O O . ALA C 1 194 ? -33.47582 -15.39221 46.24146 1.000 49.57000 194 ALA C O 1
ATOM 7989 N N . VAL C 1 195 ? -35.45081 -14.78237 45.31452 1.000 47.31000 195 VAL C N 1
ATOM 7990 C CA . VAL C 1 195 ? -35.09535 -15.09240 43.93248 1.000 48.79000 195 VAL C CA 1
ATOM 7991 C C . VAL C 1 195 ? -34.92557 -13.78065 43.15371 1.000 56.05000 195 VAL C C 1
ATOM 7992 O O . VAL C 1 195 ? -35.86548 -12.98002 43.04812 1.000 55.07000 195 VAL C O 1
ATOM 7996 N N . SER C 1 196 ? -33.73656 -13.56940 42.58719 1.000 55.67000 196 SER C N 1
ATOM 7997 C CA . SER C 1 196 ? -33.47502 -12.37559 41.79124 1.000 60.50000 196 SER C CA 1
ATOM 7998 C C . SER C 1 196 ? -33.95508 -12.55396 40.35428 1.000 61.51000 196 SER C C 1
ATOM 7999 O O . SER C 1 196 ? -33.99714 -13.66454 39.81914 1.000 57.16000 196 SER C O 1
ATOM 8002 N N . PHE C 1 197 ? -34.33153 -11.43538 39.73890 1.000 63.42000 197 PHE C N 1
ATOM 8003 C CA . PHE C 1 197 ? -34.66143 -11.32099 38.31902 1.000 66.60000 197 PHE C CA 1
ATOM 8004 C C . PHE C 1 197 ? -35.70320 -12.32788 37.81476 1.000 66.44000 197 PHE C C 1
ATOM 8005 O O . PHE C 1 197 ? -35.49688 -12.90890 36.74331 1.000 73.18000 197 PHE C O 1
ATOM 8013 N N . PRO C 1 198 ? -36.83306 -12.55666 38.49680 1.000 63.29000 198 PRO C N 1
ATOM 8014 C CA . PRO C 1 198 ? -37.78988 -13.55827 37.98968 1.000 65.53000 198 PRO C CA 1
ATOM 8015 C C . PRO C 1 198 ? -38.69746 -12.98705 36.89883 1.000 66.26000 198 PRO C C 1
ATOM 8016 O O . PRO C 1 198 ? -39.25910 -11.89763 37.03914 1.000 67.07000 198 PRO C O 1
ATOM 8020 N N . ARG C 1 199 ? -38.83538 -13.73559 35.79909 1.000 66.63000 199 ARG C N 1
ATOM 8021 C CA . ARG C 1 199 ? -39.59586 -13.26653 34.63900 1.000 65.17000 199 ARG C CA 1
ATOM 8022 C C . ARG C 1 199 ? -41.09588 -13.31012 34.89965 1.000 65.16000 199 ARG C C 1
ATOM 8023 O O . ARG C 1 199 ? -41.81217 -12.35953 34.57112 1.000 72.58000 199 ARG C O 1
ATOM 8031 N N . CYS C 1 200 ? -41.58258 -14.40192 35.48831 1.000 66.10000 200 CYS C N 1
ATOM 8032 C CA . CYS C 1 200 ? -42.99042 -14.58695 35.80863 1.000 61.89000 200 CYS C CA 1
ATOM 8033 C C . CYS C 1 200 ? -43.08150 -15.39139 37.10108 1.000 64.29000 200 CYS C C 1
ATOM 8034 O O . CYS C 1 200 ? -42.06329 -15.78804 37.67619 1.000 64.43000 200 CYS C O 1
ATOM 8037 N N . GLY C 1 201 ? -44.31233 -15.63613 37.56412 1.000 59.93000 201 GLY C N 1
ATOM 8038 C CA . GLY C 1 201 ? -44.51466 -16.49055 38.72051 1.000 58.84000 201 GLY C CA 1
ATOM 8039 C C . GLY C 1 201 ? -44.00204 -17.90032 38.53293 1.000 63.63000 201 GLY C C 1
ATOM 8040 O O . GLY C 1 201 ? -43.71491 -18.59102 39.52024 1.000 60.73000 201 GLY C O 1
ATOM 8041 N N . GLU C 1 202 ? -43.85888 -18.33366 37.28120 1.000 71.40000 202 GLU C N 1
ATOM 8042 C CA . GLU C 1 202 ? -43.32221 -19.65722 36.99605 1.000 72.04000 202 GLU C CA 1
ATOM 8043 C C . GLU C 1 202 ? -41.92335 -19.83767 37.57938 1.000 70.67000 202 GLU C C 1
ATOM 8044 O O . GLU C 1 202 ? -41.60749 -20.90436 38.11810 1.000 68.85000 202 GLU C O 1
ATOM 8050 N N . ASP C 1 203 ? -41.06934 -18.81386 37.48462 1.000 68.00000 203 ASP C N 1
ATOM 8051 C CA . ASP C 1 203 ? -39.72143 -18.94901 38.02549 1.000 63.86000 203 ASP C CA 1
ATOM 8052 C C . ASP C 1 203 ? -39.74886 -19.14588 39.53008 1.000 65.26000 203 ASP C C 1
ATOM 8053 O O . ASP C 1 203 ? -38.97710 -19.94462 40.07097 1.000 67.16000 203 ASP C O 1
ATOM 8058 N N . LEU C 1 204 ? -40.64536 -18.44428 40.22464 1.000 65.49000 204 LEU C N 1
ATOM 8059 C CA . LEU C 1 204 ? -40.70755 -18.57685 41.67639 1.000 62.82000 204 LEU C CA 1
ATOM 8060 C C . LEU C 1 204 ? -41.29597 -19.91315 42.08262 1.000 62.88000 204 LEU C C 1
ATOM 8061 O O . LEU C 1 204 ? -40.86708 -20.50007 43.08664 1.000 62.39000 204 LEU C O 1
ATOM 8066 N N . ASN C 1 205 ? -42.27211 -20.40987 41.31892 1.000 64.41000 205 ASN C N 1
ATOM 8067 C CA . ASN C 1 205 ? -42.76006 -21.76260 41.55714 1.000 63.35000 205 ASN C CA 1
ATOM 8068 C C . ASN C 1 205 ? -41.62959 -22.76711 41.40767 1.000 62.36000 205 ASN C C 1
ATOM 8069 O O . ASN C 1 205 ? -41.45711 -23.66128 42.24334 1.000 67.68000 205 ASN C O 1
ATOM 8074 N N . TYR C 1 206 ? -40.84078 -22.62086 40.34641 1.000 65.34000 206 TYR C N 1
ATOM 8075 C CA . TYR C 1 206 ? -39.68826 -23.48670 40.13589 1.000 63.31000 206 TYR C CA 1
ATOM 8076 C C . TYR C 1 206 ? -38.74321 -23.43692 41.32843 1.000 58.41000 206 TYR C C 1
ATOM 8077 O O . TYR C 1 206 ? -38.24037 -24.47733 41.77837 1.000 56.12000 206 TYR C O 1
ATOM 8086 N N . ALA C 1 207 ? -38.51460 -22.23832 41.87424 1.000 53.93000 207 ALA C N 1
ATOM 8087 C CA . ALA C 1 207 ? -37.54477 -22.10263 42.95866 1.000 54.26000 207 ALA C CA 1
ATOM 8088 C C . ALA C 1 207 ? -38.07301 -22.70857 44.25539 1.000 54.43000 207 ALA C C 1
ATOM 8089 O O . ALA C 1 207 ? -37.32003 -23.33732 45.01541 1.000 45.78000 207 ALA C O 1
ATOM 8091 N N . ARG C 1 208 ? -39.36787 -22.52497 44.52825 1.000 57.41000 208 ARG C N 1
ATOM 8092 C CA . ARG C 1 208 ? -39.97260 -23.17863 45.68607 1.000 53.95000 208 ARG C CA 1
ATOM 8093 C C . ARG C 1 208 ? -39.91717 -24.69353 45.54960 1.000 54.85000 208 ARG C C 1
ATOM 8094 O O . ARG C 1 208 ? -39.70547 -25.40873 46.53427 1.000 50.12000 208 ARG C O 1
ATOM 8102 N N . ARG C 1 209 ? -40.11470 -25.20218 44.33230 1.000 56.00000 209 ARG C N 1
ATOM 8103 C CA . ARG C 1 209 ? -40.04996 -26.64227 44.12602 1.000 59.25000 209 ARG C CA 1
ATOM 8104 C C . ARG C 1 209 ? -38.64037 -27.16044 44.36221 1.000 54.02000 209 ARG C C 1
ATOM 8105 O O . ARG C 1 209 ? -38.46221 -28.22345 44.96142 1.000 61.44000 209 ARG C O 1
ATOM 8113 N N . LEU C 1 210 ? -37.62858 -26.41206 43.91288 1.000 51.98000 210 LEU C N 1
ATOM 8114 C CA . LEU C 1 210 ? -36.24714 -26.80144 44.17773 1.000 51.61000 210 LEU C CA 1
ATOM 8115 C C . LEU C 1 210 ? -35.93760 -26.79145 45.67458 1.000 53.07000 210 LEU C C 1
ATOM 8116 O O . LEU C 1 210 ? -35.30243 -27.72063 46.18430 1.000 52.39000 210 LEU C O 1
ATOM 8121 N N . ALA C 1 211 ? -36.39627 -25.76566 46.40417 1.000 51.03000 211 ALA C N 1
ATOM 8122 C CA . ALA C 1 211 ? -36.14217 -25.71996 47.84435 1.000 44.98000 211 ALA C CA 1
ATOM 8123 C C . ALA C 1 211 ? -36.86277 -26.85013 48.58781 1.000 53.17000 211 ALA C C 1
ATOM 8124 O O . ALA C 1 211 ? -36.32645 -27.42246 49.55019 1.000 48.11000 211 ALA C O 1
ATOM 8126 N N . ARG C 1 212 ? -38.08829 -27.18289 48.16752 1.000 51.65000 212 ARG C N 1
ATOM 8127 C CA . ARG C 1 212 ? -38.82318 -28.22006 48.87570 1.000 49.84000 212 ARG C CA 1
ATOM 8128 C C . ARG C 1 212 ? -38.27408 -29.60274 48.55840 1.000 57.07000 212 ARG C C 1
ATOM 8129 O O . ARG C 1 212 ? -38.24770 -30.47356 49.43965 1.000 55.11000 212 ARG C O 1
ATOM 8137 N N . ASP C 1 213 ? -37.80301 -29.81952 47.32652 1.000 57.54000 213 ASP C N 1
ATOM 8138 C CA . ASP C 1 213 ? -37.19862 -31.10804 46.99481 1.000 58.68000 213 ASP C CA 1
ATOM 8139 C C . ASP C 1 213 ? -35.85716 -31.32542 47.69080 1.000 55.85000 213 ASP C C 1
ATOM 8140 O O . ASP C 1 213 ? -35.36023 -32.45787 47.70440 1.000 51.72000 213 ASP C O 1
ATOM 8145 N N . ALA C 1 214 ? -35.25772 -30.27887 48.26038 1.000 52.09000 214 ALA C N 1
ATOM 8146 C CA . ALA C 1 214 ? -34.09916 -30.45393 49.12100 1.000 49.39000 214 ALA C CA 1
ATOM 8147 C C . ALA C 1 214 ? -34.49134 -30.47512 50.59114 1.000 56.98000 214 ALA C C 1
ATOM 8148 O O . ALA C 1 214 ? -33.61367 -30.54406 51.46115 1.000 55.60000 214 ALA C O 1
ATOM 8150 N N . GLY C 1 215 ? -35.79084 -30.41659 50.88225 1.000 47.55000 215 GLY C N 1
ATOM 8151 C CA . GLY C 1 215 ? -36.27079 -30.60424 52.23265 1.000 46.75000 215 GLY C CA 1
ATOM 8152 C C . GLY C 1 215 ? -36.28853 -29.30459 52.99785 1.000 59.18000 215 GLY C C 1
ATOM 8153 O O . GLY C 1 215 ? -35.94903 -29.27021 54.18870 1.000 59.88000 215 GLY C O 1
ATOM 8154 N N . CYS C 1 216 ? -36.68539 -28.22187 52.33079 1.000 55.48000 216 CYS C N 1
ATOM 8155 C CA . CYS C 1 216 ? -36.68305 -26.90260 52.95037 1.000 52.69000 216 CYS C CA 1
ATOM 8156 C C . CYS C 1 216 ? -37.94205 -26.13834 52.55491 1.000 54.31000 216 CYS C C 1
ATOM 8157 O O . CYS C 1 216 ? -38.02780 -25.59820 51.44693 1.000 59.27000 216 CYS C O 1
ATOM 8160 N N . ASP C 1 217 ? -38.89092 -26.04759 53.48739 1.000 54.29000 217 ASP C N 1
ATOM 8161 C CA . ASP C 1 217 ? -40.17187 -25.39162 53.24478 1.000 53.73000 217 ASP C CA 1
ATOM 8162 C C . ASP C 1 217 ? -40.06537 -23.86610 53.29250 1.000 50.61000 217 ASP C C 1
ATOM 8163 O O . ASP C 1 217 ? -41.01793 -23.19093 53.68559 1.000 53.38000 217 ASP C O 1
ATOM 8168 N N . ALA C 1 218 ? -38.93327 -23.31140 52.87821 1.000 49.86000 218 ALA C N 1
ATOM 8169 C CA . ALA C 1 218 ? -38.71959 -21.87810 52.99383 1.000 46.86000 218 ALA C CA 1
ATOM 8170 C C . ALA C 1 218 ? -39.80281 -21.11224 52.25391 1.000 50.72000 218 ALA C C 1
ATOM 8171 O O . ALA C 1 218 ? -40.31372 -21.56262 51.22775 1.000 53.30000 218 ALA C O 1
ATOM 8173 N N . LYS C 1 219 ? -40.16228 -19.94904 52.79538 1.000 49.95000 219 LYS C N 1
ATOM 8174 C CA . LYS C 1 219 ? -41.04233 -19.02072 52.09122 1.000 55.17000 219 LYS C CA 1
ATOM 8175 C C . LYS C 1 219 ? -40.26926 -18.34491 50.96247 1.000 46.90000 219 LYS C C 1
ATOM 8176 O O . LYS C 1 219 ? -39.06428 -18.10588 51.07377 1.000 46.76000 219 LYS C O 1
ATOM 8182 N N . ILE C 1 220 ? -40.96308 -18.04156 49.86637 1.000 43.91000 220 ILE C N 1
ATOM 8183 C CA . ILE C 1 220 ? -40.30807 -17.51444 48.67141 1.000 48.50000 220 ILE C CA 1
ATOM 8184 C C . ILE C 1 220 ? -40.44681 -16.00133 48.66682 1.000 45.63000 220 ILE C C 1
ATOM 8185 O O . ILE C 1 220 ? -41.56252 -15.47605 48.76962 1.000 46.79000 220 ILE C O 1
ATOM 8190 N N . VAL C 1 221 ? -39.31430 -15.30610 48.56379 1.000 40.89000 221 VAL C N 1
ATOM 8191 C CA . VAL C 1 221 ? -39.26914 -13.86252 48.38164 1.000 41.50000 221 VAL C CA 1
ATOM 8192 C C . VAL C 1 221 ? -38.96419 -13.59632 46.91569 1.000 45.26000 221 VAL C C 1
ATOM 8193 O O . VAL C 1 221 ? -37.94526 -14.06488 46.39784 1.000 51.36000 221 VAL C O 1
ATOM 8197 N N . ALA C 1 222 ? -39.83721 -12.84836 46.24175 1.000 48.99000 222 ALA C N 1
ATOM 8198 C CA . ALA C 1 222 ? -39.66783 -12.49812 44.83357 1.000 48.65000 222 ALA C CA 1
ATOM 8199 C C . ALA C 1 222 ? -39.15717 -11.07045 44.71636 1.000 52.96000 222 ALA C C 1
ATOM 8200 O O . ALA C 1 222 ? -39.85403 -10.12752 45.10603 1.000 51.41000 222 ALA C O 1
ATOM 8202 N N . LYS C 1 223 ? -37.95558 -10.91025 44.17184 1.000 52.97000 223 LYS C N 1
ATOM 8203 C CA . LYS C 1 223 ? -37.39727 -9.58188 43.97696 1.000 55.97000 223 LYS C CA 1
ATOM 8204 C C . LYS C 1 223 ? -38.03307 -8.96316 42.74234 1.000 55.51000 223 LYS C C 1
ATOM 8205 O O . LYS C 1 223 ? -37.86231 -9.47307 41.63528 1.000 61.54000 223 LYS C O 1
ATOM 8211 N N . VAL C 1 224 ? -38.77036 -7.87100 42.93761 1.000 57.65000 224 VAL C N 1
ATOM 8212 C CA . VAL C 1 224 ? -39.40185 -7.13413 41.84008 1.000 60.60000 224 VAL C CA 1
ATOM 8213 C C . VAL C 1 224 ? -38.36891 -6.11797 41.35174 1.000 64.54000 224 VAL C C 1
ATOM 8214 O O . VAL C 1 224 ? -38.29023 -4.97620 41.82735 1.000 58.49000 224 VAL C O 1
ATOM 8218 N N . GLU C 1 225 ? -37.55181 -6.55924 40.38538 1.000 69.18000 225 GLU C N 1
ATOM 8219 C CA . GLU C 1 225 ? -36.45779 -5.77787 39.81988 1.000 66.45000 225 GLU C CA 1
ATOM 8220 C C . GLU C 1 225 ? -36.59295 -5.55262 38.32070 1.000 74.75000 225 GLU C C 1
ATOM 8221 O O . GLU C 1 225 ? -35.62522 -5.10728 37.69122 1.000 77.65000 225 GLU C O 1
ATOM 8227 N N . ARG C 1 226 ? -37.73096 -5.88638 37.71590 1.000 72.28000 226 ARG C N 1
ATOM 8228 C CA . ARG C 1 226 ? -37.83342 -5.90059 36.26225 1.000 68.75000 226 ARG C CA 1
ATOM 8229 C C . ARG C 1 226 ? -39.05683 -5.13281 35.79414 1.000 65.96000 226 ARG C C 1
ATOM 8230 O O . ARG C 1 226 ? -40.14602 -5.28194 36.35325 1.000 64.75000 226 ARG C O 1
ATOM 8238 N N . ALA C 1 227 ? -38.87187 -4.31969 34.75139 1.000 67.93000 227 ALA C N 1
ATOM 8239 C CA . ALA C 1 227 ? -40.00423 -3.61854 34.15798 1.000 68.54000 227 ALA C CA 1
ATOM 8240 C C . ALA C 1 227 ? -41.11949 -4.58242 33.76845 1.000 65.01000 227 ALA C C 1
ATOM 8241 O O . ALA C 1 227 ? -42.29431 -4.19688 33.73273 1.000 63.15000 227 ALA C O 1
ATOM 8243 N N . GLU C 1 228 ? -40.77340 -5.83875 33.47860 1.000 67.78000 228 GLU C N 1
ATOM 8244 C CA . GLU C 1 228 ? -41.79314 -6.83725 33.18120 1.000 61.39000 228 GLU C CA 1
ATOM 8245 C C . GLU C 1 228 ? -42.71024 -7.06056 34.37333 1.000 60.09000 228 GLU C C 1
ATOM 8246 O O . GLU C 1 228 ? -43.92034 -7.24537 34.20027 1.000 63.50000 228 GLU C O 1
ATOM 8252 N N . ALA C 1 229 ? -42.15998 -7.03479 35.59447 1.000 56.83000 229 ALA C N 1
ATOM 8253 C CA . ALA C 1 229 ? -42.96595 -7.34715 36.76969 1.000 55.34000 229 ALA C CA 1
ATOM 8254 C C . ALA C 1 229 ? -43.96643 -6.24757 37.10873 1.000 59.86000 229 ALA C C 1
ATOM 8255 O O . ALA C 1 229 ? -44.97235 -6.52428 37.77400 1.000 58.75000 229 ALA C O 1
ATOM 8257 N N . VAL C 1 230 ? -43.74281 -5.01810 36.64846 1.000 63.11000 230 VAL C N 1
ATOM 8258 C CA . VAL C 1 230 ? -44.60346 -3.90555 37.02357 1.000 64.85000 230 VAL C CA 1
ATOM 8259 C C . VAL C 1 230 ? -45.32472 -3.28542 35.83162 1.000 65.17000 230 VAL C C 1
ATOM 8260 O O . VAL C 1 230 ? -45.95268 -2.23912 35.98064 1.000 66.04000 230 VAL C O 1
ATOM 8264 N N . CYS C 1 231 ? -45.26828 -3.91087 34.64920 1.000 65.46000 231 CYS C N 1
ATOM 8265 C CA . CYS C 1 231 ? -45.81267 -3.25564 33.46150 1.000 69.36000 231 CYS C CA 1
ATOM 8266 C C . CYS C 1 231 ? -47.33988 -3.29328 33.40590 1.000 69.03000 231 CYS C C 1
ATOM 8267 O O . CYS C 1 231 ? -47.94104 -2.46608 32.71414 1.000 71.30000 231 CYS C O 1
ATOM 8270 N N . SER C 1 232 ? -47.97479 -4.21748 34.11887 1.000 66.31000 232 SER C N 1
ATOM 8271 C CA . SER C 1 232 ? -49.42613 -4.24273 34.24914 1.000 66.68000 232 SER C CA 1
ATOM 8272 C C . SER C 1 232 ? -49.77745 -4.96822 35.53912 1.000 67.40000 232 SER C C 1
ATOM 8273 O O . SER C 1 232 ? -49.03998 -5.85874 35.97792 1.000 62.78000 232 SER C O 1
ATOM 8276 N N . GLN C 1 233 ? -50.91407 -4.59192 36.13863 1.000 63.84000 233 GLN C N 1
ATOM 8277 C CA . GLN C 1 233 ? -51.28881 -5.21625 37.40217 1.000 64.46000 233 GLN C CA 1
ATOM 8278 C C . GLN C 1 233 ? -51.51984 -6.71942 37.26009 1.000 67.94000 233 GLN C C 1
ATOM 8279 O O . GLN C 1 233 ? -51.35439 -7.45093 38.23707 1.000 63.62000 233 GLN C O 1
ATOM 8285 N N . ASP C 1 234 ? -51.80667 -7.22106 36.05897 1.000 71.55000 234 ASP C N 1
ATOM 8286 C CA . ASP C 1 234 ? -51.81825 -8.67210 35.89529 1.000 64.24000 234 ASP C CA 1
ATOM 8287 C C . ASP C 1 234 ? -50.42038 -9.26031 36.07851 1.000 61.93000 234 ASP C C 1
ATOM 8288 O O . ASP C 1 234 ? -50.26238 -10.29718 36.73246 1.000 57.14000 234 ASP C O 1
ATOM 8293 N N . ALA C 1 235 ? -49.39067 -8.60784 35.52777 1.000 63.15000 235 ALA C N 1
ATOM 8294 C CA . ALA C 1 235 ? -48.02150 -9.08745 35.72184 1.000 59.35000 235 ALA C CA 1
ATOM 8295 C C . ALA C 1 235 ? -47.62119 -9.01507 37.18800 1.000 61.38000 235 ALA C C 1
ATOM 8296 O O . ALA C 1 235 ? -47.05252 -9.96613 37.74798 1.000 66.72000 235 ALA C O 1
ATOM 8298 N N . MET C 1 236 ? -47.87433 -7.86360 37.80828 1.000 62.29000 236 MET C N 1
ATOM 8299 C CA . MET C 1 236 ? -47.70531 -7.69315 39.24335 1.000 58.03000 236 MET C CA 1
ATOM 8300 C C . MET C 1 236 ? -48.34246 -8.85264 40.01284 1.000 58.19000 236 MET C C 1
ATOM 8301 O O . MET C 1 236 ? -47.66113 -9.56430 40.75882 1.000 55.76000 236 MET C O 1
ATOM 8306 N N . ASP C 1 237 ? -49.65177 -9.06601 39.81020 1.000 58.12000 237 ASP C N 1
ATOM 8307 C CA . ASP C 1 237 ? -50.38223 -10.13278 40.48991 1.000 55.92000 237 ASP C CA 1
ATOM 8308 C C . ASP C 1 237 ? -49.73493 -11.48545 40.25502 1.000 55.52000 237 ASP C C 1
ATOM 8309 O O . ASP C 1 237 ? -49.66332 -12.31968 41.16643 1.000 52.58000 237 ASP C O 1
ATOM 8314 N N . ASP C 1 238 ? -49.27795 -11.72440 39.02610 1.000 60.85000 238 ASP C N 1
ATOM 8315 C CA . ASP C 1 238 ? -48.66135 -12.99694 38.68845 1.000 55.93000 238 ASP C CA 1
ATOM 8316 C C . ASP C 1 238 ? -47.41044 -13.22819 39.51668 1.000 51.92000 238 ASP C C 1
ATOM 8317 O O . ASP C 1 238 ? -47.19135 -14.33888 40.00609 1.000 54.25000 238 ASP C O 1
ATOM 8322 N N . ILE C 1 239 ? -46.59568 -12.18318 39.71198 1.000 48.82000 239 ILE C N 1
ATOM 8323 C CA . ILE C 1 239 ? -45.41746 -12.31063 40.58072 1.000 52.64000 239 ILE C CA 1
ATOM 8324 C C . ILE C 1 239 ? -45.82901 -12.51301 42.04490 1.000 53.79000 239 ILE C C 1
ATOM 8325 O O . ILE C 1 239 ? -45.32242 -13.40994 42.73392 1.000 48.92000 239 ILE C O 1
ATOM 8330 N N . ILE C 1 240 ? -46.75665 -11.68173 42.53533 1.000 53.41000 240 ILE C N 1
ATOM 8331 C CA . ILE C 1 240 ? -47.10856 -11.65525 43.95698 1.000 51.18000 240 ILE C CA 1
ATOM 8332 C C . ILE C 1 240 ? -47.74909 -12.97067 44.39957 1.000 53.14000 240 ILE C C 1
ATOM 8333 O O . ILE C 1 240 ? -47.45778 -13.48696 45.49023 1.000 48.10000 240 ILE C O 1
ATOM 8338 N N . LEU C 1 241 ? -48.64532 -13.52405 43.57067 1.000 51.02000 241 LEU C N 1
ATOM 8339 C CA . LEU C 1 241 ? -49.37211 -14.73288 43.94795 1.000 53.28000 241 LEU C CA 1
ATOM 8340 C C . LEU C 1 241 ? -48.49398 -15.97830 43.89584 1.000 54.03000 241 LEU C C 1
ATOM 8341 O O . LEU C 1 241 ? -48.75830 -16.95792 44.61009 1.000 48.46000 241 LEU C O 1
ATOM 8346 N N . ALA C 1 242 ? -47.44801 -15.96621 43.07311 1.000 51.87000 242 ALA C N 1
ATOM 8347 C CA . ALA C 1 242 ? -46.50777 -17.06797 43.15135 1.000 53.99000 242 ALA C CA 1
ATOM 8348 C C . ALA C 1 242 ? -45.60207 -16.96840 44.37298 1.000 52.66000 242 ALA C C 1
ATOM 8349 O O . ALA C 1 242 ? -44.82198 -17.90006 44.63061 1.000 52.17000 242 ALA C O 1
ATOM 8351 N N . SER C 1 243 ? -45.72328 -15.88244 45.13303 1.000 46.93000 243 SER C N 1
ATOM 8352 C CA . SER C 1 243 ? -44.81985 -15.51143 46.21228 1.000 49.69000 243 SER C CA 1
ATOM 8353 C C . SER C 1 243 ? -45.46350 -15.62607 47.58532 1.000 49.41000 243 SER C C 1
ATOM 8354 O O . SER C 1 243 ? -46.69050 -15.62434 47.74672 1.000 51.30000 243 SER C O 1
ATOM 8357 N N . ASP C 1 244 ? -44.58829 -15.67160 48.57850 1.000 40.38000 244 ASP C N 1
ATOM 8358 C CA . ASP C 1 244 ? -44.93732 -15.34302 49.94495 1.000 42.68000 244 ASP C CA 1
ATOM 8359 C C . ASP C 1 244 ? -44.54457 -13.92126 50.32714 1.000 46.68000 244 ASP C C 1
ATOM 8360 O O . ASP C 1 244 ? -45.19196 -13.31879 51.18899 1.000 44.20000 244 ASP C O 1
ATOM 8365 N N . VAL C 1 245 ? -43.51436 -13.36793 49.69109 1.000 42.84000 245 VAL C N 1
ATOM 8366 C CA . VAL C 1 245 ? -42.94375 -12.08727 50.06774 1.000 41.90000 245 VAL C CA 1
ATOM 8367 C C . VAL C 1 245 ? -42.48736 -11.37159 48.81436 1.000 44.58000 245 VAL C C 1
ATOM 8368 O O . VAL C 1 245 ? -41.66658 -11.89799 48.06408 1.000 45.91000 245 VAL C O 1
ATOM 8372 N N . VAL C 1 246 ? -42.97220 -10.16508 48.60668 1.000 46.32000 246 VAL C N 1
ATOM 8373 C CA . VAL C 1 246 ? -42.42248 -9.29339 47.58228 1.000 46.24000 246 VAL C CA 1
ATOM 8374 C C . VAL C 1 246 ? -41.28432 -8.48637 48.19071 1.000 45.26000 246 VAL C C 1
ATOM 8375 O O . VAL C 1 246 ? -41.38511 -7.98787 49.31570 1.000 46.08000 246 VAL C O 1
ATOM 8379 N N . MET C 1 247 ? -40.18315 -8.39731 47.46658 1.000 45.25000 247 MET C N 1
ATOM 8380 C CA . MET C 1 247 ? -39.06303 -7.55347 47.83858 1.000 48.45000 247 MET C CA 1
ATOM 8381 C C . MET C 1 247 ? -38.91273 -6.55172 46.71088 1.000 55.24000 247 MET C C 1
ATOM 8382 O O . MET C 1 247 ? -38.64267 -6.94285 45.56924 1.000 55.10000 247 MET C O 1
ATOM 8387 N N . VAL C 1 248 ? -39.14616 -5.27660 47.00284 1.000 51.83000 248 VAL C N 1
ATOM 8388 C CA . VAL C 1 248 ? -39.00123 -4.22987 45.99932 1.000 60.58000 248 VAL C CA 1
ATOM 8389 C C . VAL C 1 248 ? -37.70919 -3.49063 46.29762 1.000 62.36000 248 VAL C C 1
ATOM 8390 O O . VAL C 1 248 ? -37.48578 -3.02752 47.42263 1.000 55.23000 248 VAL C O 1
ATOM 8394 N N . ALA C 1 249 ? -36.83545 -3.44102 45.30133 1.000 76.20000 249 ALA C N 1
ATOM 8395 C CA . ALA C 1 249 ? -35.53121 -2.80409 45.41075 1.000 81.11000 249 ALA C CA 1
ATOM 8396 C C . ALA C 1 249 ? -35.56440 -1.52105 44.59840 1.000 84.51000 249 ALA C C 1
ATOM 8397 O O . ALA C 1 249 ? -36.02195 -1.52049 43.44940 1.000 88.13000 249 ALA C O 1
ATOM 8399 N N . ARG C 1 250 ? -35.09366 -0.43137 45.19986 1.000 82.64000 250 ARG C N 1
ATOM 8400 C CA . ARG C 1 250 ? -35.05751 0.83765 44.49090 1.000 81.73000 250 ARG C CA 1
ATOM 8401 C C . ARG C 1 250 ? -33.96289 0.87701 43.42564 1.000 85.13000 250 ARG C C 1
ATOM 8402 O O . ARG C 1 250 ? -33.97378 1.77327 42.58023 1.000 89.86000 250 ARG C O 1
ATOM 8410 N N . GLY C 1 251 ? -33.04193 -0.08484 43.42121 1.000 89.08000 251 GLY C N 1
ATOM 8411 C CA . GLY C 1 251 ? -31.94454 -0.09446 42.47228 1.000 86.92000 251 GLY C CA 1
ATOM 8412 C C . GLY C 1 251 ? -32.27954 -0.37150 41.01319 1.000 89.14000 251 GLY C C 1
ATOM 8413 O O . GLY C 1 251 ? -32.39006 0.55877 40.20680 1.000 85.40000 251 GLY C O 1
ATOM 8414 N N . ASP C 1 252 ? -32.43327 -1.65047 40.65220 1.000 91.70000 252 ASP C N 1
ATOM 8415 C CA . ASP C 1 252 ? -32.45221 -2.02215 39.23495 1.000 93.94000 252 ASP C CA 1
ATOM 8416 C C . ASP C 1 252 ? -33.77366 -1.63411 38.56431 1.000 86.92000 252 ASP C C 1
ATOM 8417 O O . ASP C 1 252 ? -33.79061 -1.24392 37.38320 1.000 83.87000 252 ASP C O 1
ATOM 8422 N N . LEU C 1 253 ? -34.88902 -1.75396 39.29888 1.000 86.42000 253 LEU C N 1
ATOM 8423 C CA . LEU C 1 253 ? -36.20052 -1.39390 38.76283 1.000 81.73000 253 LEU C CA 1
ATOM 8424 C C . LEU C 1 253 ? -36.23577 0.07334 38.35311 1.000 78.24000 253 LEU C C 1
ATOM 8425 O O . LEU C 1 253 ? -36.67577 0.41535 37.24690 1.000 71.51000 253 LEU C O 1
ATOM 8430 N N . GLY C 1 254 ? -35.75449 0.95482 39.23200 1.000 75.40000 254 GLY C N 1
ATOM 8431 C CA . GLY C 1 254 ? -35.64783 2.35894 38.87546 1.000 78.08000 254 GLY C CA 1
ATOM 8432 C C . GLY C 1 254 ? -34.84779 2.60168 37.60798 1.000 79.75000 254 GLY C C 1
ATOM 8433 O O . GLY C 1 254 ? -35.07112 3.59063 36.90544 1.000 76.94000 254 GLY C O 1
ATOM 8434 N N . VAL C 1 255 ? -33.90870 1.71014 37.29281 1.000 78.68000 255 VAL C N 1
ATOM 8435 C CA . VAL C 1 255 ? -33.11751 1.87499 36.08036 1.000 71.81000 255 VAL C CA 1
ATOM 8436 C C . VAL C 1 255 ? -33.91749 1.46330 34.85289 1.000 72.65000 255 VAL C C 1
ATOM 8437 O O . VAL C 1 255 ? -33.94020 2.18386 33.84899 1.000 71.01000 255 VAL C O 1
ATOM 8441 N N . GLU C 1 256 ? -34.59906 0.31269 34.91481 1.000 73.39000 256 GLU C N 1
ATOM 8442 C CA . GLU C 1 256 ? -35.30756 -0.18974 33.73498 1.000 71.32000 256 GLU C CA 1
ATOM 8443 C C . GLU C 1 256 ? -36.52189 0.67137 33.38580 1.000 72.04000 256 GLU C C 1
ATOM 8444 O O . GLU C 1 256 ? -36.73247 1.01167 32.21604 1.000 66.93000 256 GLU C O 1
ATOM 8450 N N . ILE C 1 257 ? -37.35889 1.00172 34.37155 1.000 74.65000 257 ILE C N 1
ATOM 8451 C CA . ILE C 1 257 ? -38.42218 1.97981 34.14298 1.000 72.29000 257 ILE C CA 1
ATOM 8452 C C . ILE C 1 257 ? -37.88511 3.32424 34.61924 1.000 73.96000 257 ILE C C 1
ATOM 8453 O O . ILE C 1 257 ? -36.68351 3.45240 34.87367 1.000 79.78000 257 ILE C O 1
ATOM 8458 N N . GLY C 1 258 ? -38.73538 4.34022 34.74085 1.000 63.82000 258 GLY C N 1
ATOM 8459 C CA . GLY C 1 258 ? -38.24231 5.64854 35.16078 1.000 69.49000 258 GLY C CA 1
ATOM 8460 C C . GLY C 1 258 ? -37.97577 5.73861 36.65868 1.000 71.47000 258 GLY C C 1
ATOM 8461 O O . GLY C 1 258 ? -38.60228 5.06386 37.47092 1.000 75.60000 258 GLY C O 1
ATOM 8462 N N . ASP C 1 259 ? -37.03237 6.60321 37.03960 1.000 69.09000 259 ASP C N 1
ATOM 8463 C CA . ASP C 1 259 ? -36.77293 6.77764 38.46702 1.000 69.90000 259 ASP C CA 1
ATOM 8464 C C . ASP C 1 259 ? -37.92969 7.47548 39.18500 1.000 67.76000 259 ASP C C 1
ATOM 8465 O O . ASP C 1 259 ? -38.31492 7.04390 40.28252 1.000 61.03000 259 ASP C O 1
ATOM 8470 N N . PRO C 1 260 ? -38.50891 8.55281 38.63332 1.000 72.08000 260 PRO C N 1
ATOM 8471 C CA . PRO C 1 260 ? -39.72511 9.10630 39.26523 1.000 73.87000 260 PRO C CA 1
ATOM 8472 C C . PRO C 1 260 ? -40.94559 8.19745 39.15354 1.000 67.68000 260 PRO C C 1
ATOM 8473 O O . PRO C 1 260 ? -41.78372 8.19308 40.06313 1.000 64.80000 260 PRO C O 1
ATOM 8477 N N . GLU C 1 261 ? -41.07851 7.43078 38.06738 1.000 68.69000 261 GLU C N 1
ATOM 8478 C CA . GLU C 1 261 ? -42.15792 6.44775 37.98819 1.000 73.49000 261 GLU C CA 1
ATOM 8479 C C . GLU C 1 261 ? -42.01273 5.38617 39.07007 1.000 71.74000 261 GLU C C 1
ATOM 8480 O O . GLU C 1 261 ? -43.01045 4.79451 39.51400 1.000 76.25000 261 GLU C O 1
ATOM 8486 N N . LEU C 1 262 ? -40.78016 5.16259 39.52066 1.000 67.89000 262 LEU C N 1
ATOM 8487 C CA . LEU C 1 262 ? -40.49882 4.13283 40.50523 1.000 65.95000 262 LEU C CA 1
ATOM 8488 C C . LEU C 1 262 ? -41.24664 4.37325 41.80752 1.000 66.93000 262 LEU C C 1
ATOM 8489 O O . LEU C 1 262 ? -41.63212 3.41542 42.47399 1.000 69.54000 262 LEU C O 1
ATOM 8494 N N . VAL C 1 263 ? -41.48398 5.63144 42.17874 1.000 70.43000 263 VAL C N 1
ATOM 8495 C CA . VAL C 1 263 ? -42.02934 5.92575 43.50426 1.000 67.73000 263 VAL C CA 1
ATOM 8496 C C . VAL C 1 263 ? -43.51877 5.59379 43.56062 1.000 69.38000 263 VAL C C 1
ATOM 8497 O O . VAL C 1 263 ? -44.00039 4.93494 44.50349 1.000 68.25000 263 VAL C O 1
ATOM 8501 N N . GLY C 1 264 ? -44.27107 6.04215 42.54776 1.000 66.66000 264 GLY C N 1
ATOM 8502 C CA . GLY C 1 264 ? -45.64612 5.59441 42.41342 1.000 60.73000 264 GLY C CA 1
ATOM 8503 C C . GLY C 1 264 ? -45.74205 4.08754 42.30776 1.000 65.26000 264 GLY C C 1
ATOM 8504 O O . GLY C 1 264 ? -46.59605 3.46037 42.95178 1.000 63.87000 264 GLY C O 1
ATOM 8505 N N . ILE C 1 265 ? -44.84305 3.48213 41.52017 1.000 68.73000 265 ILE C N 1
ATOM 8506 C CA . ILE C 1 265 ? -44.86488 2.03334 41.33258 1.000 64.23000 265 ILE C CA 1
ATOM 8507 C C . ILE C 1 265 ? -44.62973 1.30948 42.65044 1.000 60.78000 265 ILE C C 1
ATOM 8508 O O . ILE C 1 265 ? -45.31308 0.33168 42.95980 1.000 64.77000 265 ILE C O 1
ATOM 8513 N N . GLN C 1 266 ? -43.66530 1.77038 43.44349 1.000 59.37000 266 GLN C N 1
ATOM 8514 C CA . GLN C 1 266 ? -43.40791 1.16445 44.74595 1.000 62.44000 266 GLN C CA 1
ATOM 8515 C C . GLN C 1 266 ? -44.62490 1.25547 45.65092 1.000 63.59000 266 GLN C C 1
ATOM 8516 O O . GLN C 1 266 ? -44.99213 0.27384 46.31098 1.000 63.18000 266 GLN C O 1
ATOM 8522 N N . LYS C 1 267 ? -45.22215 2.45165 45.75182 1.000 66.15000 267 LYS C N 1
ATOM 8523 C CA . LYS C 1 267 ? -46.42126 2.59332 46.57496 1.000 62.84000 267 LYS C CA 1
ATOM 8524 C C . LYS C 1 267 ? -47.47215 1.56714 46.16223 1.000 62.66000 267 LYS C C 1
ATOM 8525 O O . LYS C 1 267 ? -48.02029 0.82761 47.00483 1.000 58.29000 267 LYS C O 1
ATOM 8531 N N . ALA C 1 268 ? -47.73712 1.49163 44.85085 1.000 59.88000 268 ALA C N 1
ATOM 8532 C CA . ALA C 1 268 ? -48.75669 0.57584 44.35289 1.000 56.93000 268 ALA C CA 1
ATOM 8533 C C . ALA C 1 268 ? -48.39650 -0.86201 44.66495 1.000 57.22000 268 ALA C C 1
ATOM 8534 O O . ALA C 1 268 ? -49.26405 -1.65459 45.04657 1.000 59.15000 268 ALA C O 1
ATOM 8536 N N . LEU C 1 269 ? -47.11995 -1.21623 44.50782 1.000 57.39000 269 LEU C N 1
ATOM 8537 C CA . LEU C 1 269 ? -46.71632 -2.59754 44.70114 1.000 54.01000 269 LEU C CA 1
ATOM 8538 C C . LEU C 1 269 ? -46.90069 -3.00576 46.14879 1.000 51.22000 269 LEU C C 1
ATOM 8539 O O . LEU C 1 269 ? -47.43052 -4.08793 46.42850 1.000 52.81000 269 LEU C O 1
ATOM 8544 N N . ILE C 1 270 ? -46.48895 -2.14778 47.08281 1.000 50.72000 270 ILE C N 1
ATOM 8545 C CA . ILE C 1 270 ? -46.69847 -2.45006 48.49939 1.000 51.37000 270 ILE C CA 1
ATOM 8546 C C . ILE C 1 270 ? -48.18221 -2.64554 48.78820 1.000 51.28000 270 ILE C C 1
ATOM 8547 O O . ILE C 1 270 ? -48.58878 -3.63651 49.41597 1.000 50.32000 270 ILE C O 1
ATOM 8552 N N . ARG C 1 271 ? -49.01820 -1.70987 48.32740 1.000 57.33000 271 ARG C N 1
ATOM 8553 C CA . ARG C 1 271 ? -50.44385 -1.83308 48.62134 1.000 55.68000 271 ARG C CA 1
ATOM 8554 C C . ARG C 1 271 ? -51.02788 -3.10674 48.01748 1.000 55.63000 271 ARG C C 1
ATOM 8555 O O . ARG C 1 271 ? -51.84783 -3.78620 48.65576 1.000 54.79000 271 ARG C O 1
ATOM 8563 N N . ARG C 1 272 ? -50.56871 -3.48873 46.82031 1.000 54.80000 272 ARG C N 1
ATOM 8564 C CA . ARG C 1 272 ? -51.12491 -4.66777 46.15840 1.000 51.06000 272 ARG C CA 1
ATOM 8565 C C . ARG C 1 272 ? -50.68243 -5.95176 46.84185 1.000 49.88000 272 ARG C C 1
ATOM 8566 O O . ARG C 1 272 ? -51.47934 -6.88246 47.00234 1.000 52.50000 272 ARG C O 1
ATOM 8574 N N . ALA C 1 273 ? -49.41860 -6.02325 47.25775 1.000 51.82000 273 ALA C N 1
ATOM 8575 C CA . ALA C 1 273 ? -48.95857 -7.20567 47.97366 1.000 50.54000 273 ALA C CA 1
ATOM 8576 C C . ALA C 1 273 ? -49.68381 -7.35553 49.30911 1.000 53.00000 273 ALA C C 1
ATOM 8577 O O . ALA C 1 273 ? -50.00687 -8.48119 49.72767 1.000 53.50000 273 ALA C O 1
ATOM 8579 N N . ARG C 1 274 ? -49.98757 -6.23514 49.98226 1.000 47.18000 274 ARG C N 1
ATOM 8580 C CA . ARG C 1 274 ? -50.73611 -6.36294 51.22949 1.000 48.99000 274 ARG C CA 1
ATOM 8581 C C . ARG C 1 274 ? -52.21330 -6.66984 51.01132 1.000 51.84000 274 ARG C C 1
ATOM 8582 O O . ARG C 1 274 ? -52.83524 -7.26926 51.89343 1.000 50.27000 274 ARG C O 1
ATOM 8590 N N . GLN C 1 275 ? -52.78481 -6.32299 49.85172 1.000 53.65000 275 GLN C N 1
ATOM 8591 C CA . GLN C 1 275 ? -54.15023 -6.76668 49.56183 1.000 49.99000 275 GLN C CA 1
ATOM 8592 C C . GLN C 1 275 ? -54.23459 -8.27993 49.41316 1.000 51.31000 275 GLN C C 1
ATOM 8593 O O . GLN C 1 275 ? -55.20071 -8.89978 49.87431 1.000 48.81000 275 GLN C O 1
ATOM 8599 N N . LEU C 1 276 ? -53.25021 -8.89180 48.74760 1.000 53.80000 276 LEU C N 1
ATOM 8600 C CA . LEU C 1 276 ? -53.26666 -10.32116 48.45684 1.000 53.17000 276 LEU C CA 1
ATOM 8601 C C . LEU C 1 276 ? -52.54438 -11.16655 49.51634 1.000 52.38000 276 LEU C C 1
ATOM 8602 O O . LEU C 1 276 ? -52.14963 -12.30437 49.22494 1.000 48.78000 276 LEU C O 1
ATOM 8607 N N . ASN C 1 277 ? -52.34537 -10.62935 50.72191 1.000 48.51000 277 ASN C N 1
ATOM 8608 C CA . ASN C 1 277 ? -51.77505 -11.37690 51.85058 1.000 52.93000 277 ASN C CA 1
ATOM 8609 C C . ASN C 1 277 ? -50.34331 -11.82929 51.57862 1.000 52.96000 277 ASN C C 1
ATOM 8610 O O . ASN C 1 277 ? -49.99201 -13.00785 51.70585 1.000 52.28000 277 ASN C O 1
ATOM 8615 N N . ARG C 1 278 ? -49.51278 -10.87018 51.20672 1.000 45.80000 278 ARG C N 1
ATOM 8616 C CA . ARG C 1 278 ? -48.08776 -11.08692 51.10937 1.000 44.01000 278 ARG C CA 1
ATOM 8617 C C . ARG C 1 278 ? -47.38351 -10.05994 51.97483 1.000 39.64000 278 ARG C C 1
ATOM 8618 O O . ARG C 1 278 ? -47.85677 -8.93918 52.14640 1.000 46.05000 278 ARG C O 1
ATOM 8626 N N . ALA C 1 279 ? -46.26819 -10.46448 52.55142 1.000 45.19000 279 ALA C N 1
ATOM 8627 C CA . ALA C 1 279 ? -45.39518 -9.51770 53.21360 1.000 42.00000 279 ALA C CA 1
ATOM 8628 C C . ALA C 1 279 ? -44.54130 -8.82858 52.16228 1.000 41.15000 279 ALA C C 1
ATOM 8629 O O . ALA C 1 279 ? -44.33476 -9.35951 51.06955 1.000 41.19000 279 ALA C O 1
ATOM 8631 N N . VAL C 1 280 ? -44.06416 -7.62274 52.48074 1.000 41.60000 280 VAL C N 1
ATOM 8632 C CA . VAL C 1 280 ? -43.17646 -6.89513 51.58072 1.000 44.49000 280 VAL C CA 1
ATOM 8633 C C . VAL C 1 280 ? -41.95451 -6.41891 52.35267 1.000 44.69000 280 VAL C C 1
ATOM 8634 O O . VAL C 1 280 ? -42.08241 -5.88349 53.45965 1.000 45.10000 280 VAL C O 1
ATOM 8638 N N . ILE C 1 281 ? -40.77020 -6.65678 51.77979 1.000 44.29000 281 ILE C N 1
ATOM 8639 C CA . ILE C 1 281 ? -39.51160 -6.06815 52.23042 1.000 44.84000 281 ILE C CA 1
ATOM 8640 C C . ILE C 1 281 ? -39.16765 -4.90308 51.31431 1.000 50.28000 281 ILE C C 1
ATOM 8641 O O . ILE C 1 281 ? -39.21101 -5.04069 50.08410 1.000 49.27000 281 ILE C O 1
ATOM 8646 N N . THR C 1 282 ? -38.80543 -3.76269 51.89864 1.000 49.83000 282 THR C N 1
ATOM 8647 C CA . THR C 1 282 ? -38.24087 -2.67080 51.12006 1.000 49.73000 282 THR C CA 1
ATOM 8648 C C . THR C 1 282 ? -36.72385 -2.77455 51.19314 1.000 59.18000 282 THR C C 1
ATOM 8649 O O . THR C 1 282 ? -36.14238 -2.74858 52.28674 1.000 52.09000 282 THR C O 1
ATOM 8653 N N . ALA C 1 283 ? -36.08950 -2.91163 50.02819 1.000 64.71000 283 ALA C N 1
ATOM 8654 C CA . ALA C 1 283 ? -34.64405 -3.05719 49.93719 1.000 68.43000 283 ALA C CA 1
ATOM 8655 C C . ALA C 1 283 ? -34.00847 -1.67611 49.76582 1.000 73.45000 283 ALA C C 1
ATOM 8656 O O . ALA C 1 283 ? -34.58724 -0.66949 50.17398 1.000 84.15000 283 ALA C O 1
ATOM 8658 N N . THR C 1 284 ? -32.81524 -1.62996 49.17433 1.000 74.15000 284 THR C N 1
ATOM 8659 C CA . THR C 1 284 ? -32.00705 -0.44274 48.88033 1.000 87.15000 284 THR C CA 1
ATOM 8660 C C . THR C 1 284 ? -31.32353 0.06986 50.13743 1.000 91.62000 284 THR C C 1
ATOM 8661 O O . THR C 1 284 ? -31.93852 0.14954 51.20855 1.000 88.07000 284 THR C O 1
ATOM 8665 N N . GLN C 1 285 ? -30.02524 0.36992 50.00883 1.000 90.96000 285 GLN C N 1
ATOM 8666 C CA . GLN C 1 285 ? -29.22652 0.89898 51.10845 1.000 88.95000 285 GLN C CA 1
ATOM 8667 C C . GLN C 1 285 ? -29.65833 2.31856 51.43790 1.000 90.83000 285 GLN C C 1
ATOM 8668 O O . GLN C 1 285 ? -29.09452 3.27981 50.90809 1.000 93.11000 285 GLN C O 1
ATOM 8674 N N . MET C 1 286 ? -30.64243 2.47684 52.30517 1.000 89.64000 286 MET C N 1
ATOM 8675 C CA . MET C 1 286 ? -31.11939 3.81479 52.60426 1.000 88.17000 286 MET C CA 1
ATOM 8676 C C . MET C 1 286 ? -30.28941 4.52571 53.65997 1.000 84.14000 286 MET C C 1
ATOM 8677 O O . MET C 1 286 ? -30.61004 5.65962 54.01139 1.000 80.33000 286 MET C O 1
ATOM 8682 N N . MET C 1 287 ? -29.23109 3.91160 54.16748 1.000 83.22000 287 MET C N 1
ATOM 8683 C CA . MET C 1 287 ? -28.38767 4.57080 55.15445 1.000 83.92000 287 MET C CA 1
ATOM 8684 C C . MET C 1 287 ? -26.93711 4.53641 54.70691 1.000 85.10000 287 MET C C 1
ATOM 8685 O O . MET C 1 287 ? -26.02778 4.19760 55.46907 1.000 86.15000 287 MET C O 1
ATOM 8690 N N . GLU C 1 288 ? -26.71921 4.91749 53.44257 1.000 83.16000 288 GLU C N 1
ATOM 8691 C CA . GLU C 1 288 ? -25.38372 4.87964 52.85747 1.000 85.38000 288 GLU C CA 1
ATOM 8692 C C . GLU C 1 288 ? -24.37975 5.64502 53.70682 1.000 82.68000 288 GLU C C 1
ATOM 8693 O O . GLU C 1 288 ? -23.26460 5.17225 53.93165 1.000 81.18000 288 GLU C O 1
ATOM 8699 N N . SER C 1 289 ? -24.77440 6.80668 54.23233 1.000 86.89000 289 SER C N 1
ATOM 8700 C CA . SER C 1 289 ? -23.84570 7.61753 55.01489 1.000 86.04000 289 SER C CA 1
ATOM 8701 C C . SER C 1 289 ? -23.35539 6.89599 56.26222 1.000 87.61000 289 SER C C 1
ATOM 8702 O O . SER C 1 289 ? -22.37664 7.33403 56.87464 1.000 93.58000 289 SER C O 1
ATOM 8705 N N . MET C 1 290 ? -24.00633 5.80278 56.64995 1.000 87.64000 290 MET C N 1
ATOM 8706 C CA . MET C 1 290 ? -23.62291 5.06569 57.84510 1.000 93.60000 290 MET C CA 1
ATOM 8707 C C . MET C 1 290 ? -22.60512 3.97153 57.55438 1.000 94.76000 290 MET C C 1
ATOM 8708 O O . MET C 1 290 ? -22.26164 3.19844 58.46005 1.000 89.85000 290 MET C O 1
ATOM 8713 N N . ILE C 1 291 ? -22.08619 3.91023 56.32260 1.000 95.42000 291 ILE C N 1
ATOM 8714 C CA . ILE C 1 291 ? -20.86418 3.14150 56.09454 1.000 94.03000 291 ILE C CA 1
ATOM 8715 C C . ILE C 1 291 ? -19.72956 3.71432 56.93541 1.000 95.55000 291 ILE C C 1
ATOM 8716 O O . ILE C 1 291 ? -18.95855 2.97395 57.56264 1.000 90.32000 291 ILE C O 1
ATOM 8721 N N . THR C 1 292 ? -19.64532 5.04505 56.99485 1.000 96.52000 292 THR C N 1
ATOM 8722 C CA . THR C 1 292 ? -18.51938 5.77988 57.55371 1.000 95.40000 292 THR C CA 1
ATOM 8723 C C . THR C 1 292 ? -18.84414 6.48237 58.86695 1.000 101.74000 292 THR C C 1
ATOM 8724 O O . THR C 1 292 ? -18.07154 6.37765 59.82607 1.000 101.68000 292 THR C O 1
ATOM 8728 N N . ASN C 1 293 ? -19.98850 7.20488 58.94616 1.000 103.90000 293 ASN C N 1
ATOM 8729 C CA . ASN C 1 293 ? -20.36092 8.04895 60.07307 1.000 99.82000 293 ASN C CA 1
ATOM 8730 C C . ASN C 1 293 ? -21.36288 7.35013 60.98413 1.000 97.55000 293 ASN C C 1
ATOM 8731 O O . ASN C 1 293 ? -22.04584 6.41218 60.56416 1.000 98.09000 293 ASN C O 1
ATOM 8736 N N . PRO C 1 294 ? -21.46807 7.77319 62.24682 1.000 98.47000 294 PRO C N 1
ATOM 8737 C CA . PRO C 1 294 ? -22.35632 7.09955 63.21387 1.000 95.54000 294 PRO C CA 1
ATOM 8738 C C . PRO C 1 294 ? -23.71625 7.76516 63.41893 1.000 89.67000 294 PRO C C 1
ATOM 8739 O O . PRO C 1 294 ? -24.38815 7.43741 64.40529 1.000 83.34000 294 PRO C O 1
ATOM 8743 N N . MET C 1 295 ? -24.10624 8.69264 62.54894 1.000 90.42000 295 MET C N 1
ATOM 8744 C CA . MET C 1 295 ? -25.41760 9.31932 62.51484 1.000 87.34000 295 MET C CA 1
ATOM 8745 C C . MET C 1 295 ? -25.86398 9.36605 61.06311 1.000 81.77000 295 MET C C 1
ATOM 8746 O O . MET C 1 295 ? -25.03727 9.53229 60.15871 1.000 82.96000 295 MET C O 1
ATOM 8751 N N . PRO C 1 296 ? -27.14677 9.17972 60.80606 1.000 77.42000 296 PRO C N 1
ATOM 8752 C CA . PRO C 1 296 ? -27.64090 9.26610 59.43025 1.000 81.81000 296 PRO C CA 1
ATOM 8753 C C . PRO C 1 296 ? -27.96258 10.69595 59.02093 1.000 78.19000 296 PRO C C 1
ATOM 8754 O O . PRO C 1 296 ? -28.33118 11.54044 59.83674 1.000 78.01000 296 PRO C O 1
ATOM 8758 N N . THR C 1 297 ? -27.82144 10.96514 57.72478 1.000 75.83000 297 THR C N 1
ATOM 8759 C CA . THR C 1 297 ? -28.22786 12.26588 57.21795 1.000 79.19000 297 THR C CA 1
ATOM 8760 C C . THR C 1 297 ? -29.74510 12.39181 57.22983 1.000 80.73000 297 THR C C 1
ATOM 8761 O O . THR C 1 297 ? -30.47249 11.42024 57.01521 1.000 84.07000 297 THR C O 1
ATOM 8765 N N . ARG C 1 298 ? -30.21835 13.61616 57.47611 1.000 78.95000 298 ARG C N 1
ATOM 8766 C CA . ARG C 1 298 ? -31.65339 13.88518 57.46589 1.000 80.27000 298 ARG C CA 1
ATOM 8767 C C . ARG C 1 298 ? -32.33734 13.34918 56.21284 1.000 81.37000 298 ARG C C 1
ATOM 8768 O O . ARG C 1 298 ? -33.48998 12.90329 56.27813 1.000 85.40000 298 ARG C O 1
ATOM 8776 N N . ALA C 1 299 ? -31.65131 13.37108 55.06913 1.000 80.66000 299 ALA C N 1
ATOM 8777 C CA . ALA C 1 299 ? -32.28376 12.90834 53.83882 1.000 87.45000 299 ALA C CA 1
ATOM 8778 C C . ALA C 1 299 ? -32.57924 11.41865 53.91228 1.000 85.05000 299 ALA C C 1
ATOM 8779 O O . ALA C 1 299 ? -33.70068 10.97811 53.62097 1.000 83.93000 299 ALA C O 1
ATOM 8781 N N . GLU C 1 300 ? -31.57606 10.62978 54.30775 1.000 85.42000 300 GLU C N 1
ATOM 8782 C CA . GLU C 1 300 ? -31.75804 9.19083 54.45391 1.000 81.89000 300 GLU C CA 1
ATOM 8783 C C . GLU C 1 300 ? -32.84025 8.86309 55.47806 1.000 82.06000 300 GLU C C 1
ATOM 8784 O O . GLU C 1 300 ? -33.59948 7.90160 55.29811 1.000 82.78000 300 GLU C O 1
ATOM 8790 N N . VAL C 1 301 ? -32.95121 9.66736 56.53753 1.000 82.97000 301 VAL C N 1
ATOM 8791 C CA . VAL C 1 301 ? -33.97427 9.42922 57.55051 1.000 75.71000 301 VAL C CA 1
ATOM 8792 C C . VAL C 1 301 ? -35.36275 9.69653 56.99116 1.000 75.58000 301 VAL C C 1
ATOM 8793 O O . VAL C 1 301 ? -36.28413 8.90248 57.20484 1.000 80.52000 301 VAL C O 1
ATOM 8797 N N . MET C 1 302 ? -35.55328 10.81108 56.27832 1.000 79.07000 302 MET C N 1
ATOM 8798 C CA . MET C 1 302 ? -36.87869 11.01424 55.69754 1.000 82.06000 302 MET C CA 1
ATOM 8799 C C . MET C 1 302 ? -37.18548 9.93725 54.66329 1.000 82.72000 302 MET C C 1
ATOM 8800 O O . MET C 1 302 ? -38.34446 9.52536 54.51496 1.000 79.34000 302 MET C O 1
ATOM 8805 N N . ASP C 1 303 ? -36.14994 9.41010 54.00758 1.000 83.04000 303 ASP C N 1
ATOM 8806 C CA . ASP C 1 303 ? -36.32772 8.31198 53.06523 1.000 83.33000 303 ASP C CA 1
ATOM 8807 C C . ASP C 1 303 ? -36.89546 7.07738 53.76982 1.000 80.52000 303 ASP C C 1
ATOM 8808 O O . ASP C 1 303 ? -37.94375 6.53970 53.38097 1.000 78.70000 303 ASP C O 1
ATOM 8813 N N . VAL C 1 304 ? -36.19870 6.60950 54.81227 1.000 72.99000 304 VAL C N 1
ATOM 8814 C CA . VAL C 1 304 ? -36.66291 5.45197 55.57752 1.000 65.78000 304 VAL C CA 1
ATOM 8815 C C . VAL C 1 304 ? -38.05526 5.70098 56.15064 1.000 72.01000 304 VAL C C 1
ATOM 8816 O O . VAL C 1 304 ? -38.88240 4.78233 56.23592 1.000 66.26000 304 VAL C O 1
ATOM 8820 N N . ALA C 1 305 ? -38.34656 6.94530 56.54059 1.000 72.46000 305 ALA C N 1
ATOM 8821 C CA . ALA C 1 305 ? -39.65710 7.23159 57.10922 1.000 67.16000 305 ALA C CA 1
ATOM 8822 C C . ALA C 1 305 ? -40.75304 7.08891 56.06492 1.000 68.27000 305 ALA C C 1
ATOM 8823 O O . ALA C 1 305 ? -41.85687 6.61347 56.36942 1.000 62.39000 305 ALA C O 1
ATOM 8825 N N . ASN C 1 306 ? -40.47436 7.50887 54.83130 1.000 69.36000 306 ASN C N 1
ATOM 8826 C CA . ASN C 1 306 ? -41.43998 7.27567 53.76689 1.000 66.54000 306 ASN C CA 1
ATOM 8827 C C . ASN C 1 306 ? -41.56763 5.79298 53.47308 1.000 65.96000 306 ASN C C 1
ATOM 8828 O O . ASN C 1 306 ? -42.65356 5.31181 53.13416 1.000 64.87000 306 ASN C O 1
ATOM 8833 N N . ALA C 1 307 ? -40.46878 5.05281 53.59325 1.000 64.38000 307 ALA C N 1
ATOM 8834 C CA . ALA C 1 307 ? -40.56345 3.61996 53.36623 1.000 63.10000 307 ALA C CA 1
ATOM 8835 C C . ALA C 1 307 ? -41.45868 2.96898 54.41049 1.000 63.75000 307 ALA C C 1
ATOM 8836 O O . ALA C 1 307 ? -42.18528 2.01665 54.09974 1.000 66.81000 307 ALA C O 1
ATOM 8838 N N . VAL C 1 308 ? -41.44350 3.48739 55.64209 1.000 58.60000 308 VAL C N 1
ATOM 8839 C CA . VAL C 1 308 ? -42.34182 2.97129 56.67380 1.000 53.66000 308 VAL C CA 1
ATOM 8840 C C . VAL C 1 308 ? -43.77530 3.43527 56.41771 1.000 58.73000 308 VAL C C 1
ATOM 8841 O O . VAL C 1 308 ? -44.72203 2.64017 56.47995 1.000 57.44000 308 VAL C O 1
ATOM 8845 N N . LEU C 1 309 ? -43.96129 4.72451 56.11064 1.000 60.12000 309 LEU C N 1
ATOM 8846 C CA . LEU C 1 309 ? -45.31185 5.22967 55.87371 1.000 60.82000 309 LEU C CA 1
ATOM 8847 C C . LEU C 1 309 ? -45.96173 4.55502 54.68701 1.000 59.46000 309 LEU C C 1
ATOM 8848 O O . LEU C 1 309 ? -47.19458 4.47763 54.61520 1.000 62.54000 309 LEU C O 1
ATOM 8853 N N . ASP C 1 310 ? -45.14858 4.06161 53.75340 1.000 62.79000 310 ASP C N 1
ATOM 8854 C CA . ASP C 1 310 ? -45.65227 3.37010 52.58045 1.000 59.44000 310 ASP C CA 1
ATOM 8855 C C . ASP C 1 310 ? -46.29590 2.03774 52.91631 1.000 59.60000 310 ASP C C 1
ATOM 8856 O O . ASP C 1 310 ? -47.11590 1.55053 52.12803 1.000 55.75000 310 ASP C O 1
ATOM 8861 N N . GLY C 1 311 ? -45.93885 1.43795 54.04994 1.000 58.17000 311 GLY C N 1
ATOM 8862 C CA . GLY C 1 311 ? -46.59181 0.23565 54.53217 1.000 56.89000 311 GLY C CA 1
ATOM 8863 C C . GLY C 1 311 ? -45.79295 -1.05207 54.44663 1.000 51.24000 311 GLY C C 1
ATOM 8864 O O . GLY C 1 311 ? -46.37563 -2.12819 54.64406 1.000 54.84000 311 GLY C O 1
ATOM 8865 N N . THR C 1 312 ? -44.49282 -0.98092 54.15405 1.000 45.25000 312 THR C N 1
ATOM 8866 C CA . THR C 1 312 ? -43.66083 -2.17493 54.05515 1.000 45.34000 312 THR C CA 1
ATOM 8867 C C . THR C 1 312 ? -43.61430 -2.91428 55.38375 1.000 45.95000 312 THR C C 1
ATOM 8868 O O . THR C 1 312 ? -43.76876 -2.31867 56.45285 1.000 42.03000 312 THR C O 1
ATOM 8872 N N . ASP C 1 313 ? -43.38786 -4.23157 55.31114 1.000 45.94000 313 ASP C N 1
ATOM 8873 C CA . ASP C 1 313 ? -43.18576 -5.01214 56.53089 1.000 44.20000 313 ASP C CA 1
ATOM 8874 C C . ASP C 1 313 ? -41.80527 -4.78968 57.13440 1.000 45.17000 313 ASP C C 1
ATOM 8875 O O . ASP C 1 313 ? -41.65236 -4.80228 58.35918 1.000 44.52000 313 ASP C O 1
ATOM 8880 N N . ALA C 1 314 ? -40.79386 -4.59082 56.30109 1.000 47.93000 314 ALA C N 1
ATOM 8881 C CA . ALA C 1 314 ? -39.41874 -4.55734 56.77474 1.000 48.66000 314 ALA C CA 1
ATOM 8882 C C . ALA C 1 314 ? -38.62215 -3.56006 55.95211 1.000 47.81000 314 ALA C C 1
ATOM 8883 O O . ALA C 1 314 ? -38.91850 -3.31345 54.77975 1.000 47.23000 314 ALA C O 1
ATOM 8885 N N . VAL C 1 315 ? -37.60867 -2.98857 56.58173 1.000 48.12000 315 VAL C N 1
ATOM 8886 C CA . VAL C 1 315 ? -36.57865 -2.27333 55.85282 1.000 48.79000 315 VAL C CA 1
ATOM 8887 C C . VAL C 1 315 ? -35.27639 -3.02959 56.05501 1.000 52.09000 315 VAL C C 1
ATOM 8888 O O . VAL C 1 315 ? -35.13807 -3.85607 56.96826 1.000 46.71000 315 VAL C O 1
ATOM 8892 N N . MET C 1 316 ? -34.31985 -2.74870 55.17533 1.000 55.28000 316 MET C N 1
ATOM 8893 C CA . MET C 1 316 ? -33.13153 -3.57609 55.04075 1.000 58.05000 316 MET C CA 1
ATOM 8894 C C . MET C 1 316 ? -31.87893 -2.71380 55.02395 1.000 61.02000 316 MET C C 1
ATOM 8895 O O . MET C 1 316 ? -31.83523 -1.65996 54.38694 1.000 65.06000 316 MET C O 1
ATOM 8900 N N . LEU C 1 317 ? -30.86958 -3.16619 55.74622 1.000 62.69000 317 LEU C N 1
ATOM 8901 C CA . LEU C 1 317 ? -29.51942 -2.65263 55.61512 1.000 64.68000 317 LEU C CA 1
ATOM 8902 C C . LEU C 1 317 ? -28.68487 -3.65041 54.81655 1.000 66.51000 317 LEU C C 1
ATOM 8903 O O . LEU C 1 317 ? -28.76941 -4.85919 55.05258 1.000 68.21000 317 LEU C O 1
ATOM 8908 N N . SER C 1 318 ? -27.90779 -3.15177 53.85219 1.000 68.37000 318 SER C N 1
ATOM 8909 C CA . SER C 1 318 ? -26.94981 -4.00109 53.14908 1.000 67.17000 318 SER C CA 1
ATOM 8910 C C . SER C 1 318 ? -25.53005 -3.73327 53.64682 1.000 73.08000 318 SER C C 1
ATOM 8911 O O . SER C 1 318 ? -25.13139 -4.26642 54.68808 1.000 76.32000 318 SER C O 1
ATOM 8914 N N . ALA C 1 319 ? -24.77039 -2.88832 52.93465 1.000 70.33000 319 ALA C N 1
ATOM 8915 C CA . ALA C 1 319 ? -23.37672 -2.63812 53.30309 1.000 70.00000 319 ALA C CA 1
ATOM 8916 C C . ALA C 1 319 ? -23.23466 -2.03572 54.69698 1.000 71.90000 319 ALA C C 1
ATOM 8917 O O . ALA C 1 319 ? -22.19283 -2.21924 55.33589 1.000 76.06000 319 ALA C O 1
ATOM 8919 N N . GLU C 1 320 ? -24.25396 -1.31924 55.18849 1.000 69.22000 320 GLU C N 1
ATOM 8920 C CA . GLU C 1 320 ? -24.17066 -0.73325 56.52620 1.000 71.11000 320 GLU C CA 1
ATOM 8921 C C . GLU C 1 320 ? -23.90019 -1.78617 57.59834 1.000 72.00000 320 GLU C C 1
ATOM 8922 O O . GLU C 1 320 ? -23.26209 -1.48941 58.61737 1.000 76.31000 320 GLU C O 1
ATOM 8928 N N . THR C 1 321 ? -24.37401 -3.01223 57.39360 1.000 67.00000 321 THR C N 1
ATOM 8929 C CA . THR C 1 321 ? -24.15396 -4.10038 58.33499 1.000 70.92000 321 THR C CA 1
ATOM 8930 C C . THR C 1 321 ? -23.14488 -5.12725 57.83840 1.000 72.98000 321 THR C C 1
ATOM 8931 O O . THR C 1 321 ? -22.47430 -5.76326 58.65817 1.000 66.75000 321 THR C O 1
ATOM 8935 N N . ALA C 1 322 ? -23.02102 -5.30137 56.51418 1.000 71.21000 322 ALA C N 1
ATOM 8936 C CA . ALA C 1 322 ? -22.15001 -6.33505 55.95779 1.000 69.44000 322 ALA C CA 1
ATOM 8937 C C . ALA C 1 322 ? -20.68697 -5.90926 55.96067 1.000 75.55000 322 ALA C C 1
ATOM 8938 O O . ALA C 1 322 ? -19.80229 -6.72664 56.23555 1.000 75.91000 322 ALA C O 1
ATOM 8940 N N . ALA C 1 323 ? -20.40840 -4.63937 55.66272 1.000 72.36000 323 ALA C N 1
ATOM 8941 C CA . ALA C 1 323 ? -19.03695 -4.18060 55.53321 1.000 73.92000 323 ALA C CA 1
ATOM 8942 C C . ALA C 1 323 ? -18.73564 -2.86832 56.24260 1.000 77.03000 323 ALA C C 1
ATOM 8943 O O . ALA C 1 323 ? -17.56165 -2.49190 56.31527 1.000 84.46000 323 ALA C O 1
ATOM 8945 N N . GLY C 1 324 ? -19.73383 -2.17644 56.77739 1.000 77.10000 324 GLY C N 1
ATOM 8946 C CA . GLY C 1 324 ? -19.53914 -0.85126 57.32790 1.000 83.15000 324 GLY C CA 1
ATOM 8947 C C . GLY C 1 324 ? -18.79847 -0.83342 58.65820 1.000 89.64000 324 GLY C C 1
ATOM 8948 O O . GLY C 1 324 ? -18.35876 -1.85376 59.19586 1.000 85.89000 324 GLY C O 1
ATOM 8949 N N . GLN C 1 325 ? -18.66197 0.38327 59.19763 1.000 87.78000 325 GLN C N 1
ATOM 8950 C CA . GLN C 1 325 ? -17.99025 0.59086 60.47440 1.000 90.53000 325 GLN C CA 1
ATOM 8951 C C . GLN C 1 325 ? -18.94440 0.60900 61.65736 1.000 92.48000 325 GLN C C 1
ATOM 8952 O O . GLN C 1 325 ? -18.51561 0.32567 62.78333 1.000 89.09000 325 GLN C O 1
ATOM 8958 N N . TYR C 1 326 ? -20.22111 0.91214 61.42932 1.000 92.72000 326 TYR C N 1
ATOM 8959 C CA . TYR C 1 326 ? -21.21373 1.03272 62.49631 1.000 92.56000 326 TYR C CA 1
ATOM 8960 C C . TYR C 1 326 ? -22.42209 0.15895 62.16920 1.000 89.13000 326 TYR C C 1
ATOM 8961 O O . TYR C 1 326 ? -23.47412 0.65997 61.75115 1.000 89.57000 326 TYR C O 1
ATOM 8970 N N . PRO C 1 327 ? -22.30998 -1.16234 62.35553 1.000 83.86000 327 PRO C N 1
ATOM 8971 C CA . PRO C 1 327 ? -23.45715 -2.03466 62.06700 1.000 80.44000 327 PRO C CA 1
ATOM 8972 C C . PRO C 1 327 ? -24.58084 -1.88379 63.08832 1.000 76.87000 327 PRO C C 1
ATOM 8973 O O . PRO C 1 327 ? -25.69858 -1.47551 62.73352 1.000 77.58000 327 PRO C O 1
ATOM 8977 N N . SER C 1 328 ? -24.29536 -2.19780 64.35825 1.000 70.21000 328 SER C N 1
ATOM 8978 C CA . SER C 1 328 ? -25.32916 -2.12692 65.39031 1.000 72.04000 328 SER C CA 1
ATOM 8979 C C . SER C 1 328 ? -25.82794 -0.69915 65.59548 1.000 74.25000 328 SER C C 1
ATOM 8980 O O . SER C 1 328 ? -26.99678 -0.49209 65.94856 1.000 70.17000 328 SER C O 1
ATOM 8983 N N . GLU C 1 329 ? -24.97165 0.29895 65.36647 1.000 79.17000 329 GLU C N 1
ATOM 8984 C CA . GLU C 1 329 ? -25.43393 1.67761 65.46789 1.000 76.47000 329 GLU C CA 1
ATOM 8985 C C . GLU C 1 329 ? -26.39108 2.02577 64.33732 1.000 69.98000 329 GLU C C 1
ATOM 8986 O O . GLU C 1 329 ? -27.35687 2.76539 64.55937 1.000 67.41000 329 GLU C O 1
ATOM 8992 N N . THR C 1 330 ? -26.16633 1.48033 63.13475 1.000 69.48000 330 THR C N 1
ATOM 8993 C CA . THR C 1 330 ? -27.12759 1.66715 62.04595 1.000 69.62000 330 THR C CA 1
ATOM 8994 C C . THR C 1 330 ? -28.44529 0.96890 62.34943 1.000 66.84000 330 THR C C 1
ATOM 8995 O O . THR C 1 330 ? -29.52181 1.51700 62.08441 1.000 62.97000 330 THR C O 1
ATOM 8999 N N . VAL C 1 331 ? -28.37679 -0.23622 62.92138 1.000 69.28000 331 VAL C N 1
ATOM 9000 C CA . VAL C 1 331 ? -29.58687 -0.91738 63.37763 1.000 63.11000 331 VAL C CA 1
ATOM 9001 C C . VAL C 1 331 ? -30.36895 -0.02660 64.33647 1.000 62.44000 331 VAL C C 1
ATOM 9002 O O . VAL C 1 331 ? -31.54631 0.27569 64.10548 1.000 64.47000 331 VAL C O 1
ATOM 9006 N N . ALA C 1 332 ? -29.72251 0.40548 65.42705 1.000 64.23000 332 ALA C N 1
ATOM 9007 C CA . ALA C 1 332 ? -30.42130 1.18215 66.45195 1.000 60.98000 332 ALA C CA 1
ATOM 9008 C C . ALA C 1 332 ? -30.98372 2.48920 65.88835 1.000 59.13000 332 ALA C C 1
ATOM 9009 O O . ALA C 1 332 ? -32.12269 2.87806 66.19835 1.000 58.36000 332 ALA C O 1
ATOM 9011 N N . ALA C 1 333 ? -30.20732 3.18181 65.05615 1.000 57.55000 333 ALA C N 1
ATOM 9012 C CA . ALA C 1 333 ? -30.71936 4.39293 64.43447 1.000 58.61000 333 ALA C CA 1
ATOM 9013 C C . ALA C 1 333 ? -31.95180 4.09551 63.60025 1.000 63.01000 333 ALA C C 1
ATOM 9014 O O . ALA C 1 333 ? -32.92099 4.86891 63.60951 1.000 60.37000 333 ALA C O 1
ATOM 9016 N N . MET C 1 334 ? -31.94126 2.97163 62.87402 1.000 62.83000 334 MET C N 1
ATOM 9017 C CA . MET C 1 334 ? -33.07202 2.68166 62.00375 1.000 64.30000 334 MET C CA 1
ATOM 9018 C C . MET C 1 334 ? -34.30696 2.31946 62.82022 1.000 57.98000 334 MET C C 1
ATOM 9019 O O . MET C 1 334 ? -35.43360 2.66850 62.44802 1.000 56.94000 334 MET C O 1
ATOM 9024 N N . ALA C 1 335 ? -34.11221 1.64741 63.94839 1.000 50.71000 335 ALA C N 1
ATOM 9025 C CA . ALA C 1 335 ? -35.23966 1.37639 64.82640 1.000 52.56000 335 ALA C CA 1
ATOM 9026 C C . ALA C 1 335 ? -35.87137 2.67805 65.32334 1.000 55.40000 335 ALA C C 1
ATOM 9027 O O . ALA C 1 335 ? -37.10560 2.82250 65.33349 1.000 57.68000 335 ALA C O 1
ATOM 9029 N N . ARG C 1 336 ? -35.04286 3.64084 65.73400 1.000 57.66000 336 ARG C N 1
ATOM 9030 C CA . ARG C 1 336 ? -35.58437 4.94215 66.13211 1.000 57.05000 336 ARG C CA 1
ATOM 9031 C C . ARG C 1 336 ? -36.37245 5.58825 64.99629 1.000 55.31000 336 ARG C C 1
ATOM 9032 O O . ARG C 1 336 ? -37.44708 6.16344 65.22590 1.000 53.50000 336 ARG C O 1
ATOM 9040 N N . VAL C 1 337 ? -35.84334 5.52722 63.76745 1.000 50.73000 337 VAL C N 1
ATOM 9041 C CA . VAL C 1 337 ? -36.56139 6.11947 62.63626 1.000 57.54000 337 VAL C CA 1
ATOM 9042 C C . VAL C 1 337 ? -37.91464 5.44393 62.46101 1.000 63.94000 337 VAL C C 1
ATOM 9043 O O . VAL C 1 337 ? -38.93476 6.10067 62.18807 1.000 61.39000 337 VAL C O 1
ATOM 9047 N N . CYS C 1 338 ? -37.94155 4.11731 62.60472 1.000 61.30000 338 CYS C N 1
ATOM 9048 C CA . CYS C 1 338 ? -39.19393 3.38912 62.47490 1.000 54.27000 338 CYS C CA 1
ATOM 9049 C C . CYS C 1 338 ? -40.21026 3.87028 63.50349 1.000 59.49000 338 CYS C C 1
ATOM 9050 O O . CYS C 1 338 ? -41.33855 4.22878 63.14719 1.000 55.18000 338 CYS C O 1
ATOM 9053 N N . LEU C 1 339 ? -39.82232 3.88682 64.78735 1.000 57.41000 339 LEU C N 1
ATOM 9054 C CA . LEU C 1 339 ? -40.74477 4.32510 65.83532 1.000 53.79000 339 LEU C CA 1
ATOM 9055 C C . LEU C 1 339 ? -41.26973 5.73436 65.56689 1.000 58.23000 339 LEU C C 1
ATOM 9056 O O . LEU C 1 339 ? -42.47833 6.00262 65.70404 1.000 61.65000 339 LEU C O 1
ATOM 9061 N N . GLY C 1 340 ? -40.37642 6.64644 65.17275 1.000 57.24000 340 GLY C N 1
ATOM 9062 C CA . GLY C 1 340 ? -40.81687 7.98306 64.81004 1.000 58.55000 340 GLY C CA 1
ATOM 9063 C C . GLY C 1 340 ? -41.87769 7.97324 63.72805 1.000 60.24000 340 GLY C C 1
ATOM 9064 O O . GLY C 1 340 ? -42.92911 8.60390 63.86666 1.000 65.31000 340 GLY C O 1
ATOM 9065 N N . ALA C 1 341 ? -41.62225 7.23835 62.63984 1.000 62.34000 341 ALA C N 1
ATOM 9066 C CA . ALA C 1 341 ? -42.59153 7.16853 61.54980 1.000 61.87000 341 ALA C CA 1
ATOM 9067 C C . ALA C 1 341 ? -43.89829 6.52029 61.99304 1.000 59.46000 341 ALA C C 1
ATOM 9068 O O . ALA C 1 341 ? -44.96693 6.85662 61.47885 1.000 67.60000 341 ALA C O 1
ATOM 9070 N N . GLU C 1 342 ? -43.83710 5.61404 62.95799 1.000 60.51000 342 GLU C N 1
ATOM 9071 C CA . GLU C 1 342 ? -45.01873 4.87958 63.38297 1.000 61.69000 342 GLU C CA 1
ATOM 9072 C C . GLU C 1 342 ? -45.89851 5.67929 64.33435 1.000 67.35000 342 GLU C C 1
ATOM 9073 O O . GLU C 1 342 ? -47.07117 5.32758 64.50130 1.000 67.28000 342 GLU C O 1
ATOM 9079 N N . LYS C 1 343 ? -45.36580 6.74240 64.95873 1.000 72.16000 343 LYS C N 1
ATOM 9080 C CA . LYS C 1 343 ? -46.21943 7.64371 65.74820 1.000 73.66000 343 LYS C CA 1
ATOM 9081 C C . LYS C 1 343 ? -47.34352 8.25947 64.91592 1.000 83.43000 343 LYS C C 1
ATOM 9082 O O . LYS C 1 343 ? -48.43166 8.54002 65.44157 1.000 79.60000 343 LYS C O 1
ATOM 9088 N N . ILE C 1 344 ? -47.08973 8.48499 63.62755 1.000 84.72000 344 ILE C N 1
ATOM 9089 C CA . ILE C 1 344 ? -48.01712 9.19345 62.73374 1.000 97.62000 344 ILE C CA 1
ATOM 9090 C C . ILE C 1 344 ? -49.31628 8.40411 62.61678 1.000 105.32000 344 ILE C C 1
ATOM 9091 O O . ILE C 1 344 ? -49.28125 7.15484 62.59304 1.000 111.37000 344 ILE C O 1
ATOM 9096 N N . PRO C 1 345 ? -50.49403 9.06177 62.55228 1.000 115.34000 345 PRO C N 1
ATOM 9097 C CA . PRO C 1 345 ? -51.75677 8.31307 62.40540 1.000 122.95000 345 PRO C CA 1
ATOM 9098 C C . PRO C 1 345 ? -52.01126 7.74570 61.00929 1.000 125.64000 345 PRO C C 1
ATOM 9099 O O . PRO C 1 345 ? -53.11846 7.26158 60.74237 1.000 122.07000 345 PRO C O 1
ATOM 9103 N N . SER C 1 346 ? -51.01618 7.78994 60.12010 1.000 124.29000 346 SER C N 1
ATOM 9104 C CA . SER C 1 346 ? -51.15836 7.23886 58.76700 1.000 124.47000 346 SER C CA 1
ATOM 9105 C C . SER C 1 346 ? -51.17014 5.70896 58.76581 1.000 130.96000 346 SER C C 1
ATOM 9106 O O . SER C 1 346 ? -51.76333 5.08212 57.88221 1.000 132.07000 346 SER C O 1
ATOM 9109 N N . SER C 1 350 ? -58.59693 2.07696 60.49391 1.000 109.32000 350 SER C N 1
ATOM 9110 C CA . SER C 1 350 ? -59.37080 0.94861 59.97801 1.000 107.26000 350 SER C CA 1
ATOM 9111 C C . SER C 1 350 ? -60.65610 0.73093 60.78456 1.000 108.34000 350 SER C C 1
ATOM 9112 O O . SER C 1 350 ? -60.64626 0.82672 62.01742 1.000 111.37000 350 SER C O 1
ATOM 9115 N N . LYS C 1 351 ? -61.76848 0.45746 60.08126 1.000 101.12000 351 LYS C N 1
ATOM 9116 C CA . LYS C 1 351 ? -62.99917 -0.00568 60.72342 1.000 89.00000 351 LYS C CA 1
ATOM 9117 C C . LYS C 1 351 ? -63.30374 -1.45195 60.34777 1.000 78.84000 351 LYS C C 1
ATOM 9118 O O . LYS C 1 351 ? -62.93132 -2.37683 61.08697 1.000 72.21000 351 LYS C O 1
ATOM 9124 N N . HIS C 1 352 ? -63.97591 -1.66375 59.21184 1.000 71.97000 352 HIS C N 1
ATOM 9125 C CA . HIS C 1 352 ? -64.03349 -2.97678 58.56659 1.000 63.43000 352 HIS C CA 1
ATOM 9126 C C . HIS C 1 352 ? -64.36234 -2.78853 57.08946 1.000 62.43000 352 HIS C C 1
ATOM 9127 O O . HIS C 1 352 ? -64.69949 -1.69262 56.63696 1.000 66.32000 352 HIS C O 1
ATOM 9134 N N . ARG C 1 353 ? -64.28500 -3.89115 56.35019 1.000 64.85000 353 ARG C N 1
ATOM 9135 C CA . ARG C 1 353 ? -64.29476 -3.90017 54.89181 1.000 59.61000 353 ARG C CA 1
ATOM 9136 C C . ARG C 1 353 ? -65.46099 -4.72002 54.34734 1.000 60.26000 353 ARG C C 1
ATOM 9137 O O . ARG C 1 353 ? -65.70530 -5.84569 54.79326 1.000 58.50000 353 ARG C O 1
ATOM 9145 N N . LEU C 1 354 ? -66.16147 -4.16619 53.36023 1.000 62.13000 354 LEU C N 1
ATOM 9146 C CA . LEU C 1 354 ? -67.38045 -4.76449 52.83154 1.000 65.06000 354 LEU C CA 1
ATOM 9147 C C . LEU C 1 354 ? -67.13662 -5.40176 51.46324 1.000 64.65000 354 LEU C C 1
ATOM 9148 O O . LEU C 1 354 ? -66.06753 -5.27297 50.85848 1.000 59.21000 354 LEU C O 1
ATOM 9153 N N . ASP C 1 355 ? -68.15833 -6.13087 51.00352 1.000 64.40000 355 ASP C N 1
ATOM 9154 C CA . ASP C 1 355 ? -68.18621 -6.73468 49.66883 1.000 69.80000 355 ASP C CA 1
ATOM 9155 C C . ASP C 1 355 ? -66.94094 -7.58942 49.39270 1.000 67.93000 355 ASP C C 1
ATOM 9156 O O . ASP C 1 355 ? -66.38334 -7.59379 48.29456 1.000 68.69000 355 ASP C O 1
ATOM 9161 N N . VAL C 1 356 ? -66.51373 -8.33866 50.39933 1.000 61.86000 356 VAL C N 1
ATOM 9162 C CA . VAL C 1 356 ? -65.50700 -9.36325 50.23100 1.000 61.92000 356 VAL C CA 1
ATOM 9163 C C . VAL C 1 356 ? -66.15535 -10.74325 50.30088 1.000 62.07000 356 VAL C C 1
ATOM 9164 O O . VAL C 1 356 ? -67.33739 -10.89146 50.60783 1.000 62.17000 356 VAL C O 1
ATOM 9168 N N . GLN C 1 357 ? -65.36688 -11.77139 50.00046 1.000 55.81000 357 GLN C N 1
ATOM 9169 C CA . GLN C 1 357 ? -65.74139 -13.15448 50.24040 1.000 51.41000 357 GLN C CA 1
ATOM 9170 C C . GLN C 1 357 ? -64.50436 -13.87505 50.74649 1.000 52.20000 357 GLN C C 1
ATOM 9171 O O . GLN C 1 357 ? -63.45130 -13.82573 50.10646 1.000 60.86000 357 GLN C O 1
ATOM 9177 N N . PHE C 1 358 ? -64.61172 -14.51819 51.89811 1.000 48.76000 358 PHE C N 1
ATOM 9178 C CA . PHE C 1 358 ? -63.48142 -15.25465 52.43342 1.000 49.98000 358 PHE C CA 1
ATOM 9179 C C . PHE C 1 358 ? -63.56823 -16.71027 51.99140 1.000 54.09000 358 PHE C C 1
ATOM 9180 O O . PHE C 1 358 ? -64.64908 -17.30882 52.00050 1.000 51.17000 358 PHE C O 1
ATOM 9188 N N . ASP C 1 359 ? -62.42150 -17.27753 51.60333 1.000 54.09000 359 ASP C N 1
ATOM 9189 C CA . ASP C 1 359 ? -62.40601 -18.60413 51.00737 1.000 54.14000 359 ASP C CA 1
ATOM 9190 C C . ASP C 1 359 ? -62.12545 -19.71146 52.00049 1.000 53.46000 359 ASP C C 1
ATOM 9191 O O . ASP C 1 359 ? -62.45184 -20.87085 51.71178 1.000 48.73000 359 ASP C O 1
ATOM 9196 N N . ASN C 1 360 ? -61.54605 -19.38632 53.15531 1.000 52.79000 360 ASN C N 1
ATOM 9197 C CA . ASN C 1 360 ? -61.12429 -20.40584 54.11057 1.000 56.21000 360 ASN C CA 1
ATOM 9198 C C . ASN C 1 360 ? -61.28775 -19.87984 55.52646 1.000 50.33000 360 ASN C C 1
ATOM 9199 O O . ASN C 1 360 ? -61.08044 -18.69033 55.78785 1.000 49.43000 360 ASN C O 1
ATOM 9204 N N . VAL C 1 361 ? -61.63234 -20.78870 56.44431 1.000 45.98000 361 VAL C N 1
ATOM 9205 C CA . VAL C 1 361 ? -61.97996 -20.36491 57.79949 1.000 50.41000 361 VAL C CA 1
ATOM 9206 C C . VAL C 1 361 ? -60.84553 -19.58603 58.46512 1.000 49.32000 361 VAL C C 1
ATOM 9207 O O . VAL C 1 361 ? -61.09497 -18.78644 59.36951 1.000 54.98000 361 VAL C O 1
ATOM 9211 N N . GLU C 1 362 ? -59.59638 -19.78495 58.03967 1.000 47.56000 362 GLU C N 1
ATOM 9212 C CA . GLU C 1 362 ? -58.49178 -19.03019 58.62975 1.000 46.89000 362 GLU C CA 1
ATOM 9213 C C . GLU C 1 362 ? -58.60888 -17.54627 58.31810 1.000 49.64000 362 GLU C C 1
ATOM 9214 O O . GLU C 1 362 ? -58.50080 -16.69721 59.21069 1.000 46.57000 362 GLU C O 1
ATOM 9220 N N . GLU C 1 363 ? -58.79180 -17.21999 57.03965 1.000 50.18000 363 GLU C N 1
ATOM 9221 C CA . GLU C 1 363 ? -59.03652 -15.84266 56.63828 1.000 51.66000 363 GLU C CA 1
ATOM 9222 C C . GLU C 1 363 ? -60.27378 -15.27121 57.32891 1.000 49.50000 363 GLU C C 1
ATOM 9223 O O . GLU C 1 363 ? -60.27192 -14.11117 57.77231 1.000 44.13000 363 GLU C O 1
ATOM 9229 N N . ALA C 1 364 ? -61.33918 -16.07307 57.42811 1.000 49.99000 364 ALA C N 1
ATOM 9230 C CA . ALA C 1 364 ? -62.54279 -15.62989 58.12303 1.000 46.91000 364 ALA C CA 1
ATOM 9231 C C . ALA C 1 364 ? -62.22415 -15.25660 59.55737 1.000 44.58000 364 ALA C C 1
ATOM 9232 O O . ALA C 1 364 ? -62.61191 -14.18414 60.03551 1.000 48.83000 364 ALA C O 1
ATOM 9234 N N . ILE C 1 365 ? -61.49574 -16.12572 60.25300 1.000 47.66000 365 ILE C N 1
ATOM 9235 C CA . ILE C 1 365 ? -61.17083 -15.87583 61.65375 1.000 46.55000 365 ILE C CA 1
ATOM 9236 C C . ILE C 1 365 ? -60.33817 -14.61767 61.78264 1.000 39.32000 365 ILE C C 1
ATOM 9237 O O . ILE C 1 365 ? -60.61554 -13.76639 62.62230 1.000 44.53000 365 ILE C O 1
ATOM 9242 N N . ALA C 1 366 ? -59.28487 -14.49745 60.97915 1.000 40.70000 366 ALA C N 1
ATOM 9243 C CA . ALA C 1 366 ? -58.42668 -13.31917 61.06859 1.000 45.87000 366 ALA C CA 1
ATOM 9244 C C . ALA C 1 366 ? -59.22265 -12.03301 60.85914 1.000 49.01000 366 ALA C C 1
ATOM 9245 O O . ALA C 1 366 ? -59.10376 -11.08250 61.64721 1.000 49.00000 366 ALA C O 1
ATOM 9247 N N . MET C 1 367 ? -60.05324 -11.99099 59.80427 1.000 41.45000 367 MET C N 1
ATOM 9248 C CA . MET C 1 367 ? -60.80365 -10.77692 59.48862 1.000 48.26000 367 MET C CA 1
ATOM 9249 C C . MET C 1 367 ? -61.87116 -10.46682 60.54163 1.000 49.76000 367 MET C C 1
ATOM 9250 O O . MET C 1 367 ? -62.10520 -9.29626 60.87058 1.000 40.95000 367 MET C O 1
ATOM 9255 N N . SER C 1 368 ? -62.53580 -11.48920 61.07293 1.000 46.09000 368 SER C N 1
ATOM 9256 C CA . SER C 1 368 ? -63.55472 -11.23871 62.07764 1.000 44.79000 368 SER C CA 1
ATOM 9257 C C . SER C 1 368 ? -62.91770 -10.85880 63.41344 1.000 42.94000 368 SER C C 1
ATOM 9258 O O . SER C 1 368 ? -63.46996 -10.04083 64.16960 1.000 42.90000 368 SER C O 1
ATOM 9261 N N . ALA C 1 369 ? -61.72936 -11.39526 63.69187 1.000 40.76000 369 ALA C N 1
ATOM 9262 C CA . ALA C 1 369 ? -60.97112 -10.95524 64.85336 1.000 44.99000 369 ALA C CA 1
ATOM 9263 C C . ALA C 1 369 ? -60.56556 -9.49390 64.71799 1.000 45.70000 369 ALA C C 1
ATOM 9264 O O . ALA C 1 369 ? -60.65988 -8.73035 65.68447 1.000 42.76000 369 ALA C O 1
ATOM 9266 N N . MET C 1 370 ? -60.13521 -9.07846 63.51673 1.000 46.84000 370 MET C N 1
ATOM 9267 C CA . MET C 1 370 ? -59.71943 -7.68751 63.32663 1.000 49.16000 370 MET C CA 1
ATOM 9268 C C . MET C 1 370 ? -60.91765 -6.74445 63.32139 1.000 48.27000 370 MET C C 1
ATOM 9269 O O . MET C 1 370 ? -60.80318 -5.58545 63.74973 1.000 48.27000 370 MET C O 1
ATOM 9274 N N . TYR C 1 371 ? -62.06652 -7.23125 62.85022 1.000 45.39000 371 TYR C N 1
ATOM 9275 C CA . TYR C 1 371 ? -63.32167 -6.50636 63.00147 1.000 44.60000 371 TYR C CA 1
ATOM 9276 C C . TYR C 1 371 ? -63.58803 -6.20393 64.46797 1.000 45.26000 371 TYR C C 1
ATOM 9277 O O . TYR C 1 371 ? -63.86290 -5.05663 64.83914 1.000 42.95000 371 TYR C O 1
ATOM 9286 N N . ALA C 1 372 ? -63.52502 -7.23308 65.31681 1.000 44.06000 372 ALA C N 1
ATOM 9287 C CA . ALA C 1 372 ? -63.73730 -7.00706 66.74136 1.000 41.23000 372 ALA C CA 1
ATOM 9288 C C . ALA C 1 372 ? -62.71935 -6.00610 67.28582 1.000 46.45000 372 ALA C C 1
ATOM 9289 O O . ALA C 1 372 ? -63.07930 -5.06054 68.00200 1.000 46.46000 372 ALA C O 1
ATOM 9291 N N . ALA C 1 373 ? -61.45073 -6.16259 66.89045 1.000 44.06000 373 ALA C N 1
ATOM 9292 C CA . ALA C 1 373 ? -60.37758 -5.34066 67.43592 1.000 41.53000 373 ALA C CA 1
ATOM 9293 C C . ALA C 1 373 ? -60.55488 -3.87330 67.07920 1.000 46.77000 373 ALA C C 1
ATOM 9294 O O . ALA C 1 373 ? -60.26301 -2.98839 67.89039 1.000 56.68000 373 ALA C O 1
ATOM 9296 N N . ASN C 1 374 ? -61.01598 -3.58457 65.87525 1.000 49.33000 374 ASN C N 1
ATOM 9297 C CA . ASN C 1 374 ? -61.26188 -2.18598 65.54843 1.000 50.18000 374 ASN C CA 1
ATOM 9298 C C . ASN C 1 374 ? -62.61428 -1.68251 66.04873 1.000 49.29000 374 ASN C C 1
ATOM 9299 O O . ASN C 1 374 ? -62.81724 -0.46818 66.09770 1.000 54.44000 374 ASN C O 1
ATOM 9304 N N . HIS C 1 375 ? -63.54597 -2.56398 66.41886 1.000 47.50000 375 HIS C N 1
ATOM 9305 C CA . HIS C 1 375 ? -64.85761 -2.09953 66.85616 1.000 46.24000 375 HIS C CA 1
ATOM 9306 C C . HIS C 1 375 ? -65.04472 -2.07650 68.36495 1.000 45.92000 375 HIS C C 1
ATOM 9307 O O . HIS C 1 375 ? -65.89785 -1.32207 68.83949 1.000 42.24000 375 HIS C O 1
ATOM 9314 N N . LEU C 1 376 ? -64.31010 -2.89274 69.12526 1.000 43.28000 376 LEU C N 1
ATOM 9315 C CA . LEU C 1 376 ? -64.51428 -2.99812 70.56940 1.000 39.76000 376 LEU C CA 1
ATOM 9316 C C . LEU C 1 376 ? -63.70552 -1.94474 71.32249 1.000 44.80000 376 LEU C C 1
ATOM 9317 O O . LEU C 1 376 ? -62.49402 -1.83298 71.12612 1.000 45.26000 376 LEU C O 1
ATOM 9322 N N . LYS C 1 377 ? -64.37440 -1.18169 72.19381 1.000 52.38000 377 LYS C N 1
ATOM 9323 C CA . LYS C 1 377 ? -63.68228 -0.15566 72.96972 1.000 50.72000 377 LYS C CA 1
ATOM 9324 C C . LYS C 1 377 ? -62.62716 -0.79280 73.85637 1.000 41.41000 377 LYS C C 1
ATOM 9325 O O . LYS C 1 377 ? -62.86962 -1.82179 74.49035 1.000 41.47000 377 LYS C O 1
ATOM 9331 N N . GLY C 1 378 ? -61.44275 -0.19947 73.87322 1.000 41.53000 378 GLY C N 1
ATOM 9332 C CA . GLY C 1 378 ? -60.44420 -0.58170 74.85000 1.000 42.81000 378 GLY C CA 1
ATOM 9333 C C . GLY C 1 378 ? -59.60385 -1.80571 74.54220 1.000 43.80000 378 GLY C C 1
ATOM 9334 O O . GLY C 1 378 ? -58.83153 -2.22363 75.41135 1.000 46.48000 378 GLY C O 1
ATOM 9335 N N . VAL C 1 379 ? -59.72405 -2.41032 73.35569 1.000 43.47000 379 VAL C N 1
ATOM 9336 C CA . VAL C 1 379 ? -58.84564 -3.52554 73.01452 1.000 41.13000 379 VAL C CA 1
ATOM 9337 C C . VAL C 1 379 ? -57.40848 -3.02520 72.95753 1.000 39.26000 379 VAL C C 1
ATOM 9338 O O . VAL C 1 379 ? -57.13094 -1.96420 72.38887 1.000 41.74000 379 VAL C O 1
ATOM 9342 N N . THR C 1 380 ? -56.47686 -3.77581 73.56191 1.000 39.74000 380 THR C N 1
ATOM 9343 C CA . THR C 1 380 ? -55.08095 -3.34359 73.55488 1.000 40.14000 380 THR C CA 1
ATOM 9344 C C . THR C 1 380 ? -54.16197 -4.18202 72.68244 1.000 40.14000 380 THR C C 1
ATOM 9345 O O . THR C 1 380 ? -53.10602 -3.68442 72.28758 1.000 45.37000 380 THR C O 1
ATOM 9349 N N . ALA C 1 381 ? -54.52324 -5.41830 72.35792 1.000 41.99000 381 ALA C N 1
ATOM 9350 C CA . ALA C 1 381 ? -53.61597 -6.23952 71.57077 1.000 38.77000 381 ALA C CA 1
ATOM 9351 C C . ALA C 1 381 ? -54.36863 -7.39518 70.94506 1.000 38.24000 381 ALA C C 1
ATOM 9352 O O . ALA C 1 381 ? -55.37380 -7.85973 71.47623 1.000 43.37000 381 ALA C O 1
ATOM 9354 N N . ILE C 1 382 ? -53.86292 -7.86044 69.81815 1.000 41.55000 382 ILE C N 1
ATOM 9355 C CA . ILE C 1 382 ? -54.31020 -9.10803 69.21633 1.000 36.58000 382 ILE C CA 1
ATOM 9356 C C . ILE C 1 382 ? -53.26785 -10.16135 69.51887 1.000 38.31000 382 ILE C C 1
ATOM 9357 O O . ILE C 1 382 ? -52.06735 -9.90375 69.37831 1.000 36.77000 382 ILE C O 1
ATOM 9362 N N . ILE C 1 383 ? -53.71948 -11.34047 69.93913 1.000 38.72000 383 ILE C N 1
ATOM 9363 C CA . ILE C 1 383 ? -52.85498 -12.49781 70.16928 1.000 36.32000 383 ILE C CA 1
ATOM 9364 C C . ILE C 1 383 ? -53.25390 -13.56861 69.16829 1.000 38.83000 383 ILE C C 1
ATOM 9365 O O . ILE C 1 383 ? -54.38286 -14.07553 69.21972 1.000 46.77000 383 ILE C O 1
ATOM 9370 N N . THR C 1 384 ? -52.34717 -13.92785 68.26858 1.000 35.43000 384 THR C N 1
ATOM 9371 C CA . THR C 1 384 ? -52.58113 -15.03386 67.34239 1.000 35.12000 384 THR C CA 1
ATOM 9372 C C . THR C 1 384 ? -51.78384 -16.23501 67.83443 1.000 39.89000 384 THR C C 1
ATOM 9373 O O . THR C 1 384 ? -50.56381 -16.30862 67.64744 1.000 38.49000 384 THR C O 1
ATOM 9377 N N . MET C 1 385 ? -52.47335 -17.15972 68.50220 1.000 38.51000 385 MET C N 1
ATOM 9378 C CA . MET C 1 385 ? -51.92968 -18.48612 68.78607 1.000 34.32000 385 MET C CA 1
ATOM 9379 C C . MET C 1 385 ? -51.98404 -19.26689 67.48067 1.000 39.12000 385 MET C C 1
ATOM 9380 O O . MET C 1 385 ? -53.03343 -19.79374 67.09089 1.000 37.96000 385 MET C O 1
ATOM 9385 N N . THR C 1 386 ? -50.86170 -19.31110 66.77549 1.000 34.88000 386 THR C N 1
ATOM 9386 C CA . THR C 1 386 ? -50.82761 -19.84073 65.42299 1.000 39.39000 386 THR C CA 1
ATOM 9387 C C . THR C 1 386 ? -49.82975 -20.98494 65.32480 1.000 45.76000 386 THR C C 1
ATOM 9388 O O . THR C 1 386 ? -48.67948 -20.86445 65.75891 1.000 48.37000 386 THR C O 1
ATOM 9392 N N . GLU C 1 387 ? -50.27831 -22.09116 64.74362 1.000 49.34000 387 GLU C N 1
ATOM 9393 C CA . GLU C 1 387 ? -49.38027 -23.20153 64.46532 1.000 47.79000 387 GLU C CA 1
ATOM 9394 C C . GLU C 1 387 ? -48.37536 -22.83406 63.38109 1.000 48.22000 387 GLU C C 1
ATOM 9395 O O . GLU C 1 387 ? -47.16800 -23.03168 63.55233 1.000 48.85000 387 GLU C O 1
ATOM 9401 N N . SER C 1 388 ? -48.85403 -22.27432 62.26406 1.000 48.59000 388 SER C N 1
ATOM 9402 C CA . SER C 1 388 ? -48.03248 -22.07907 61.07076 1.000 42.77000 388 SER C CA 1
ATOM 9403 C C . SER C 1 388 ? -47.55204 -20.65733 60.88544 1.000 42.61000 388 SER C C 1
ATOM 9404 O O . SER C 1 388 ? -46.59320 -20.44223 60.13647 1.000 41.47000 388 SER C O 1
ATOM 9407 N N . GLY C 1 389 ? -48.20713 -19.69308 61.52522 1.000 41.93000 389 GLY C N 1
ATOM 9408 C CA . GLY C 1 389 ? -47.97387 -18.29457 61.26305 1.000 40.06000 389 GLY C CA 1
ATOM 9409 C C . GLY C 1 389 ? -48.85315 -17.68175 60.19333 1.000 42.08000 389 GLY C C 1
ATOM 9410 O O . GLY C 1 389 ? -48.74424 -16.47431 59.95607 1.000 46.75000 389 GLY C O 1
ATOM 9411 N N . ARG C 1 390 ? -49.71539 -18.46639 59.53791 1.000 41.34000 390 ARG C N 1
ATOM 9412 C CA . ARG C 1 390 ? -50.63010 -17.91359 58.53766 1.000 43.53000 390 ARG C CA 1
ATOM 9413 C C . ARG C 1 390 ? -51.51598 -16.82040 59.13789 1.000 44.18000 390 ARG C C 1
ATOM 9414 O O . ARG C 1 390 ? -51.65035 -15.72322 58.57178 1.000 42.15000 390 ARG C O 1
ATOM 9422 N N . THR C 1 391 ? -52.13495 -17.10932 60.28950 1.000 39.39000 391 THR C N 1
ATOM 9423 C CA . THR C 1 391 ? -53.07774 -16.16764 60.87401 1.000 40.69000 391 THR C CA 1
ATOM 9424 C C . THR C 1 391 ? -52.38630 -14.86231 61.25467 1.000 42.27000 391 THR C C 1
ATOM 9425 O O . THR C 1 391 ? -52.98414 -13.78346 61.14423 1.000 39.98000 391 THR C O 1
ATOM 9429 N N . ALA C 1 392 ? -51.11912 -14.93715 61.67539 1.000 43.55000 392 ALA C N 1
ATOM 9430 C CA . ALA C 1 392 ? -50.37360 -13.72238 62.00652 1.000 43.15000 392 ALA C CA 1
ATOM 9431 C C . ALA C 1 392 ? -50.09950 -12.88821 60.76170 1.000 43.01000 392 ALA C C 1
ATOM 9432 O O . ALA C 1 392 ? -50.26239 -11.66124 60.78839 1.000 42.48000 392 ALA C O 1
ATOM 9434 N N . LEU C 1 393 ? -49.71800 -13.53764 59.65214 1.000 41.09000 393 LEU C N 1
ATOM 9435 C CA . LEU C 1 393 ? -49.55894 -12.81994 58.38896 1.000 42.70000 393 LEU C CA 1
ATOM 9436 C C . LEU C 1 393 ? -50.84446 -12.10518 57.99681 1.000 45.21000 393 LEU C C 1
ATOM 9437 O O . LEU C 1 393 ? -50.82065 -10.92392 57.59842 1.000 42.66000 393 LEU C O 1
ATOM 9442 N N . MET C 1 394 ? -51.98273 -12.80260 58.11276 1.000 41.32000 394 MET C N 1
ATOM 9443 C CA . MET C 1 394 ? -53.22883 -12.21678 57.63008 1.000 43.10000 394 MET C CA 1
ATOM 9444 C C . MET C 1 394 ? -53.67949 -11.06873 58.52382 1.000 42.86000 394 MET C C 1
ATOM 9445 O O . MET C 1 394 ? -53.90070 -9.95497 58.04049 1.000 42.29000 394 MET C O 1
ATOM 9450 N N . THR C 1 395 ? -53.80834 -11.31739 59.83557 1.000 43.80000 395 THR C N 1
ATOM 9451 C CA . THR C 1 395 ? -54.17207 -10.25130 60.76011 1.000 40.44000 395 THR C CA 1
ATOM 9452 C C . THR C 1 395 ? -53.26564 -9.05039 60.60217 1.000 42.57000 395 THR C C 1
ATOM 9453 O O . THR C 1 395 ? -53.74027 -7.91268 60.65944 1.000 48.54000 395 THR C O 1
ATOM 9457 N N . SER C 1 396 ? -51.95562 -9.27138 60.39711 1.000 40.68000 396 SER C N 1
ATOM 9458 C CA . SER C 1 396 ? -51.04500 -8.14680 60.24901 1.000 35.88000 396 SER C CA 1
ATOM 9459 C C . SER C 1 396 ? -51.10615 -7.48945 58.87893 1.000 38.52000 396 SER C C 1
ATOM 9460 O O . SER C 1 396 ? -50.47158 -6.45268 58.69015 1.000 49.95000 396 SER C O 1
ATOM 9463 N N . ARG C 1 397 ? -51.83600 -8.04059 57.91016 1.000 46.99000 397 ARG C N 1
ATOM 9464 C CA . ARG C 1 397 ? -52.11615 -7.22852 56.72040 1.000 47.24000 397 ARG C CA 1
ATOM 9465 C C . ARG C 1 397 ? -53.06652 -6.05679 56.98886 1.000 48.11000 397 ARG C C 1
ATOM 9466 O O . ARG C 1 397 ? -53.07046 -5.09956 56.20781 1.000 49.85000 397 ARG C O 1
ATOM 9474 N N . ILE C 1 398 ? -53.87565 -6.10069 58.04589 1.000 45.65000 398 ILE C N 1
ATOM 9475 C CA . ILE C 1 398 ? -54.91673 -5.09403 58.25908 1.000 53.56000 398 ILE C CA 1
ATOM 9476 C C . ILE C 1 398 ? -54.40423 -4.00328 59.18661 1.000 61.24000 398 ILE C C 1
ATOM 9477 O O . ILE C 1 398 ? -53.98535 -4.27987 60.32046 1.000 63.45000 398 ILE C O 1
ATOM 9482 N N . SER C 1 399 ? -54.47421 -2.75725 58.71538 1.000 71.51000 399 SER C N 1
ATOM 9483 C CA . SER C 1 399 ? -53.92268 -1.63123 59.46630 1.000 79.62000 399 SER C CA 1
ATOM 9484 C C . SER C 1 399 ? -54.60717 -1.48728 60.82080 1.000 75.87000 399 SER C C 1
ATOM 9485 O O . SER C 1 399 ? -55.83846 -1.45243 60.92536 1.000 75.94000 399 SER C O 1
ATOM 9488 N N . SER C 1 400 ? -53.79694 -1.41930 61.86435 1.000 75.85000 400 SER C N 1
ATOM 9489 C CA . SER C 1 400 ? -54.33205 -1.24130 63.19958 1.000 70.92000 400 SER C CA 1
ATOM 9490 C C . SER C 1 400 ? -53.24463 -0.60789 64.03877 1.000 63.46000 400 SER C C 1
ATOM 9491 O O . SER C 1 400 ? -52.05413 -0.78910 63.77352 1.000 59.86000 400 SER C O 1
ATOM 9494 N N . GLY C 1 401 ? -53.65514 0.15792 65.02323 1.000 60.17000 401 GLY C N 1
ATOM 9495 C CA . GLY C 1 401 ? -52.57861 0.57654 65.88801 1.000 65.67000 401 GLY C CA 1
ATOM 9496 C C . GLY C 1 401 ? -52.16654 -0.47676 66.87438 1.000 57.28000 401 GLY C C 1
ATOM 9497 O O . GLY C 1 401 ? -51.26209 -0.25603 67.68279 1.000 61.24000 401 GLY C O 1
ATOM 9498 N N . LEU C 1 402 ? -52.81564 -1.62483 66.83124 1.000 56.87000 402 LEU C N 1
ATOM 9499 C CA . LEU C 1 402 ? -52.69554 -2.59074 67.90985 1.000 52.29000 402 LEU C CA 1
ATOM 9500 C C . LEU C 1 402 ? -51.49990 -3.49771 67.65749 1.000 48.89000 402 LEU C C 1
ATOM 9501 O O . LEU C 1 402 ? -51.15942 -3.76955 66.50283 1.000 55.21000 402 LEU C O 1
ATOM 9506 N N . PRO C 1 403 ? -50.80666 -3.91412 68.70474 1.000 45.94000 403 PRO C N 1
ATOM 9507 C CA . PRO C 1 403 ? -49.74588 -4.90061 68.52321 1.000 40.47000 403 PRO C CA 1
ATOM 9508 C C . PRO C 1 403 ? -50.30896 -6.31045 68.47869 1.000 37.81000 403 PRO C C 1
ATOM 9509 O O . PRO C 1 403 ? -51.27556 -6.65554 69.16874 1.000 39.91000 403 PRO C O 1
ATOM 9513 N N . ILE C 1 404 ? -49.68694 -7.12617 67.65226 1.000 35.86000 404 ILE C N 1
ATOM 9514 C CA . ILE C 1 404 ? -50.03562 -8.52808 67.52206 1.000 41.20000 404 ILE C CA 1
ATOM 9515 C C . ILE C 1 404 ? -48.90841 -9.36195 68.10761 1.000 42.46000 404 ILE C C 1
ATOM 9516 O O . ILE C 1 404 ? -47.72473 -9.07862 67.87891 1.000 44.37000 404 ILE C O 1
ATOM 9521 N N . PHE C 1 405 ? -49.28089 -10.40704 68.83344 1.000 36.34000 405 PHE C N 1
ATOM 9522 C CA . PHE C 1 405 ? -48.33298 -11.34022 69.42275 1.000 37.62000 405 PHE C CA 1
ATOM 9523 C C . PHE C 1 405 ? -48.55920 -12.70032 68.76936 1.000 38.52000 405 PHE C C 1
ATOM 9524 O O . PHE C 1 405 ? -49.63442 -13.27993 68.90682 1.000 45.18000 405 PHE C O 1
ATOM 9532 N N . ALA C 1 406 ? -47.57403 -13.19196 68.02579 1.000 36.05000 406 ALA C N 1
ATOM 9533 C CA . ALA C 1 406 ? -47.65610 -14.49573 67.37821 1.000 36.05000 406 ALA C CA 1
ATOM 9534 C C . ALA C 1 406 ? -47.07463 -15.53850 68.32789 1.000 41.85000 406 ALA C C 1
ATOM 9535 O O . ALA C 1 406 ? -45.85146 -15.60112 68.52946 1.000 40.91000 406 ALA C O 1
ATOM 9537 N N . MET C 1 407 ? -47.94362 -16.36031 68.90812 1.000 38.01000 407 MET C N 1
ATOM 9538 C CA . MET C 1 407 ? -47.54012 -17.30752 69.93628 1.000 41.41000 407 MET C CA 1
ATOM 9539 C C . MET C 1 407 ? -47.52745 -18.71597 69.35959 1.000 46.10000 407 MET C C 1
ATOM 9540 O O . MET C 1 407 ? -48.51486 -19.15150 68.75514 1.000 44.91000 407 MET C O 1
ATOM 9545 N N . SER C 1 408 ? -46.40534 -19.41818 69.52859 1.000 47.87000 408 SER C N 1
ATOM 9546 C CA . SER C 1 408 ? -46.25716 -20.70983 68.87731 1.000 47.70000 408 SER C CA 1
ATOM 9547 C C . SER C 1 408 ? -45.19572 -21.54124 69.57884 1.000 45.50000 408 SER C C 1
ATOM 9548 O O . SER C 1 408 ? -44.28319 -21.00673 70.21134 1.000 46.92000 408 SER C O 1
ATOM 9551 N N . ARG C 1 409 ? -45.32587 -22.86509 69.43633 1.000 50.02000 409 ARG C N 1
ATOM 9552 C CA . ARG C 1 409 ? -44.35886 -23.82075 69.97022 1.000 49.57000 409 ARG C CA 1
ATOM 9553 C C . ARG C 1 409 ? -43.16080 -24.01695 69.04926 1.000 50.93000 409 ARG C C 1
ATOM 9554 O O . ARG C 1 409 ? -42.08142 -24.41080 69.52744 1.000 46.72000 409 ARG C O 1
ATOM 9562 N N . HIS C 1 410 ? -43.32035 -23.71333 67.75321 1.000 52.86000 410 HIS C N 1
ATOM 9563 C CA . HIS C 1 410 ? -42.33032 -24.04102 66.72520 1.000 55.72000 410 HIS C CA 1
ATOM 9564 C C . HIS C 1 410 ? -41.35650 -22.90135 66.48319 1.000 55.16000 410 HIS C C 1
ATOM 9565 O O . HIS C 1 410 ? -41.75766 -21.81325 66.05491 1.000 51.15000 410 HIS C O 1
ATOM 9572 N N . GLU C 1 411 ? -40.06798 -23.19174 66.66506 1.000 54.44000 411 GLU C N 1
ATOM 9573 C CA . GLU C 1 411 ? -39.04752 -22.19394 66.38122 1.000 52.77000 411 GLU C CA 1
ATOM 9574 C C . GLU C 1 411 ? -39.16174 -21.64894 64.96463 1.000 52.24000 411 GLU C C 1
ATOM 9575 O O . GLU C 1 411 ? -38.90646 -20.45516 64.73312 1.000 52.44000 411 GLU C O 1
ATOM 9581 N N . ARG C 1 412 ? -39.58276 -22.49270 64.01221 1.000 50.69000 412 ARG C N 1
ATOM 9582 C CA . ARG C 1 412 ? -39.64085 -22.05756 62.61859 1.000 52.26000 412 ARG C CA 1
ATOM 9583 C C . ARG C 1 412 ? -40.77824 -21.07331 62.37687 1.000 49.63000 412 ARG C C 1
ATOM 9584 O O . ARG C 1 412 ? -40.62240 -20.13735 61.58455 1.000 52.78000 412 ARG C O 1
ATOM 9592 N N . THR C 1 413 ? -41.91137 -21.23362 63.06184 1.000 45.98000 413 THR C N 1
ATOM 9593 C CA . THR C 1 413 ? -42.97174 -20.26567 62.83817 1.000 46.99000 413 THR C CA 1
ATOM 9594 C C . THR C 1 413 ? -42.67084 -18.95083 63.54744 1.000 47.94000 413 THR C C 1
ATOM 9595 O O . THR C 1 413 ? -42.90505 -17.87987 62.98315 1.000 50.11000 413 THR C O 1
ATOM 9599 N N . LEU C 1 414 ? -42.12742 -18.98581 64.76253 1.000 47.01000 414 LEU C N 1
ATOM 9600 C CA . LEU C 1 414 ? -41.68367 -17.73553 65.36429 1.000 44.17000 414 LEU C CA 1
ATOM 9601 C C . LEU C 1 414 ? -40.72731 -16.99669 64.43165 1.000 47.32000 414 LEU C C 1
ATOM 9602 O O . LEU C 1 414 ? -40.91327 -15.79968 64.14705 1.000 44.26000 414 LEU C O 1
ATOM 9607 N N . ASN C 1 415 ? -39.70681 -17.70288 63.92361 1.000 50.19000 415 ASN C N 1
ATOM 9608 C CA . ASN C 1 415 ? -38.73093 -17.05924 63.04332 1.000 52.02000 415 ASN C CA 1
ATOM 9609 C C . ASN C 1 415 ? -39.41140 -16.45031 61.83331 1.000 45.04000 415 ASN C C 1
ATOM 9610 O O . ASN C 1 415 ? -39.24746 -15.26741 61.53082 1.000 39.78000 415 ASN C O 1
ATOM 9615 N N . LEU C 1 416 ? -40.15296 -17.27496 61.11420 1.000 46.88000 416 LEU C N 1
ATOM 9616 C CA . LEU C 1 416 ? -40.99125 -16.84543 60.01007 1.000 46.93000 416 LEU C CA 1
ATOM 9617 C C . LEU C 1 416 ? -41.79550 -15.57513 60.29588 1.000 44.85000 416 LEU C C 1
ATOM 9618 O O . LEU C 1 416 ? -41.74712 -14.61964 59.51884 1.000 49.17000 416 LEU C O 1
ATOM 9623 N N . THR C 1 417 ? -42.53621 -15.53328 61.40815 1.000 42.22000 417 THR C N 1
ATOM 9624 C CA . THR C 1 417 ? -43.34455 -14.35133 61.70535 1.000 43.59000 417 THR C CA 1
ATOM 9625 C C . THR C 1 417 ? -42.52381 -13.15543 62.18285 1.000 41.29000 417 THR C C 1
ATOM 9626 O O . THR C 1 417 ? -43.08304 -12.07266 62.35092 1.000 37.95000 417 THR C O 1
ATOM 9630 N N . ALA C 1 418 ? -41.23545 -13.32353 62.45805 1.000 42.29000 418 ALA C N 1
ATOM 9631 C CA . ALA C 1 418 ? -40.43629 -12.14684 62.78918 1.000 39.53000 418 ALA C CA 1
ATOM 9632 C C . ALA C 1 418 ? -40.36147 -11.15617 61.63402 1.000 38.98000 418 ALA C C 1
ATOM 9633 O O . ALA C 1 418 ? -39.96120 -10.00843 61.84458 1.000 38.51000 418 ALA C O 1
ATOM 9635 N N . LEU C 1 419 ? -40.70345 -11.57307 60.41244 1.000 36.54000 419 LEU C N 1
ATOM 9636 C CA . LEU C 1 419 ? -40.67194 -10.63251 59.29622 1.000 36.03000 419 LEU C CA 1
ATOM 9637 C C . LEU C 1 419 ? -41.85793 -9.67324 59.34515 1.000 39.37000 419 LEU C C 1
ATOM 9638 O O . LEU C 1 419 ? -41.79023 -8.55481 58.81819 1.000 40.39000 419 LEU C O 1
ATOM 9643 N N . TYR C 1 420 ? -42.94691 -10.09094 59.97128 1.000 38.96000 420 TYR C N 1
ATOM 9644 C CA . TYR C 1 420 ? -44.23110 -9.45194 59.75563 1.000 37.19000 420 TYR C CA 1
ATOM 9645 C C . TYR C 1 420 ? -44.31413 -8.13657 60.51761 1.000 38.45000 420 TYR C C 1
ATOM 9646 O O . TYR C 1 420 ? -44.07579 -8.09006 61.72784 1.000 37.26000 420 TYR C O 1
ATOM 9655 N N . ARG C 1 421 ? -44.66032 -7.06959 59.80215 1.000 41.61000 421 ARG C N 1
ATOM 9656 C CA . ARG C 1 421 ? -44.90299 -5.77231 60.42308 1.000 41.65000 421 ARG C CA 1
ATOM 9657 C C . ARG C 1 421 ? -45.87907 -5.87768 61.59426 1.000 40.47000 421 ARG C C 1
ATOM 9658 O O . ARG C 1 421 ? -46.98938 -6.39321 61.45389 1.000 40.55000 421 ARG C O 1
ATOM 9666 N N . GLY C 1 422 ? -45.46032 -5.37663 62.75091 1.000 37.97000 422 GLY C N 1
ATOM 9667 C CA . GLY C 1 422 ? -46.32887 -5.28544 63.89434 1.000 38.40000 422 GLY C CA 1
ATOM 9668 C C . GLY C 1 422 ? -46.49449 -6.56342 64.67620 1.000 40.65000 422 GLY C C 1
ATOM 9669 O O . GLY C 1 422 ? -47.22307 -6.57291 65.67363 1.000 46.77000 422 GLY C O 1
ATOM 9670 N N . VAL C 1 423 ? -45.85099 -7.62209 64.27807 1.000 39.73000 423 VAL C N 1
ATOM 9671 C CA . VAL C 1 423 ? -45.98939 -8.90053 64.94861 1.000 41.53000 423 VAL C CA 1
ATOM 9672 C C . VAL C 1 423 ? -44.81988 -9.09751 65.89614 1.000 41.89000 423 VAL C C 1
ATOM 9673 O O . VAL C 1 423 ? -43.68053 -8.74371 65.58486 1.000 39.31000 423 VAL C O 1
ATOM 9677 N N . THR C 1 424 ? -45.11591 -9.63892 67.06433 1.000 41.62000 424 THR C N 1
ATOM 9678 C CA . THR C 1 424 ? -44.12154 -10.00724 68.05039 1.000 38.86000 424 THR C CA 1
ATOM 9679 C C . THR C 1 424 ? -44.15476 -11.52069 68.18445 1.000 46.78000 424 THR C C 1
ATOM 9680 O O . THR C 1 424 ? -45.16386 -12.06818 68.66867 1.000 44.17000 424 THR C O 1
ATOM 9684 N N . PRO C 1 425 ? -43.11648 -12.24261 67.75086 1.000 44.01000 425 PRO C N 1
ATOM 9685 C CA . PRO C 1 425 ? -43.05889 -13.68638 68.03848 1.000 45.35000 425 PRO C CA 1
ATOM 9686 C C . PRO C 1 425 ? -42.80441 -13.91425 69.52006 1.000 41.54000 425 PRO C C 1
ATOM 9687 O O . PRO C 1 425 ? -42.00402 -13.20858 70.13634 1.000 45.22000 425 PRO C O 1
ATOM 9691 N N . VAL C 1 426 ? -43.52934 -14.87328 70.09564 1.000 36.87000 426 VAL C N 1
ATOM 9692 C CA . VAL C 1 426 ? -43.38978 -15.25707 71.49875 1.000 42.13000 426 VAL C CA 1
ATOM 9693 C C . VAL C 1 426 ? -43.53767 -16.77490 71.58255 1.000 48.53000 426 VAL C C 1
ATOM 9694 O O . VAL C 1 426 ? -44.58417 -17.32303 71.21274 1.000 42.10000 426 VAL C O 1
ATOM 9698 N N . HIS C 1 427 ? -42.50166 -17.45212 72.06944 1.000 46.93000 427 HIS C N 1
ATOM 9699 C CA . HIS C 1 427 ? -42.56830 -18.89635 72.22187 1.000 44.98000 427 HIS C CA 1
ATOM 9700 C C . HIS C 1 427 ? -43.60883 -19.27698 73.26803 1.000 48.11000 427 HIS C C 1
ATOM 9701 O O . HIS C 1 427 ? -43.67518 -18.67401 74.34585 1.000 44.62000 427 HIS C O 1
ATOM 9708 N N . PHE C 1 428 ? -44.40151 -20.30818 72.95896 1.000 44.45000 428 PHE C N 1
ATOM 9709 C CA . PHE C 1 428 ? -45.48405 -20.73929 73.83614 1.000 45.24000 428 PHE C CA 1
ATOM 9710 C C . PHE C 1 428 ? -45.79172 -22.21034 73.60244 1.000 51.38000 428 PHE C C 1
ATOM 9711 O O . PHE C 1 428 ? -45.95452 -22.63475 72.45180 1.000 50.08000 428 PHE C O 1
ATOM 9719 N N . ASP C 1 429 ? -45.91801 -22.97486 74.69492 1.000 53.04000 429 ASP C N 1
ATOM 9720 C CA . ASP C 1 429 ? -46.07438 -24.42942 74.59063 1.000 53.08000 429 ASP C CA 1
ATOM 9721 C C . ASP C 1 429 ? -46.62990 -24.92601 75.92784 1.000 52.59000 429 ASP C C 1
ATOM 9722 O O . ASP C 1 429 ? -45.87072 -25.10088 76.88469 1.000 58.32000 429 ASP C O 1
ATOM 9727 N N . SER C 1 430 ? -47.93825 -25.17139 75.97953 1.000 48.78000 430 SER C N 1
ATOM 9728 C CA . SER C 1 430 ? -48.60985 -25.24093 77.27098 1.000 58.71000 430 SER C CA 1
ATOM 9729 C C . SER C 1 430 ? -48.81952 -26.65348 77.81133 1.000 67.17000 430 SER C C 1
ATOM 9730 O O . SER C 1 430 ? -48.58059 -26.88334 79.00820 1.000 71.72000 430 SER C O 1
ATOM 9733 N N . ALA C 1 431 ? -49.27721 -27.58978 76.97715 1.000 54.87000 431 ALA C N 1
ATOM 9734 C CA . ALA C 1 431 ? -49.84454 -28.89999 77.34836 1.000 61.77000 431 ALA C CA 1
ATOM 9735 C C . ALA C 1 431 ? -51.31433 -28.79611 77.73346 1.000 60.53000 431 ALA C C 1
ATOM 9736 O O . ALA C 1 431 ? -51.92251 -29.82549 78.03044 1.000 58.26000 431 ALA C O 1
ATOM 9738 N N . ASN C 1 432 ? -51.90363 -27.60150 77.73649 1.000 61.79000 432 ASN C N 1
ATOM 9739 C CA . ASN C 1 432 ? -53.34161 -27.40573 77.85545 1.000 55.71000 432 ASN C CA 1
ATOM 9740 C C . ASN C 1 432 ? -53.92139 -26.99711 76.50124 1.000 54.33000 432 ASN C C 1
ATOM 9741 O O . ASN C 1 432 ? -53.19678 -26.73838 75.53850 1.000 53.88000 432 ASN C O 1
ATOM 9746 N N . ASP C 1 433 ? -55.25245 -26.93255 76.44305 1.000 61.05000 433 ASP C N 1
ATOM 9747 C CA . ASP C 1 433 ? -56.02418 -26.60124 75.24897 1.000 52.06000 433 ASP C CA 1
ATOM 9748 C C . ASP C 1 433 ? -56.95464 -25.43664 75.57114 1.000 54.00000 433 ASP C C 1
ATOM 9749 O O . ASP C 1 433 ? -56.95862 -24.91315 76.68939 1.000 56.04000 433 ASP C O 1
ATOM 9754 N N . GLY C 1 434 ? -57.75022 -25.03310 74.57990 1.000 48.94000 434 GLY C N 1
ATOM 9755 C CA . GLY C 1 434 ? -58.88154 -24.15819 74.79411 1.000 44.60000 434 GLY C CA 1
ATOM 9756 C C . GLY C 1 434 ? -58.56066 -22.89036 75.56302 1.000 49.07000 434 GLY C C 1
ATOM 9757 O O . GLY C 1 434 ? -57.49418 -22.26859 75.40204 1.000 47.18000 434 GLY C O 1
ATOM 9758 N N . VAL C 1 435 ? -59.52406 -22.47953 76.40059 1.000 51.36000 435 VAL C N 1
ATOM 9759 C CA . VAL C 1 435 ? -59.34866 -21.26959 77.20259 1.000 48.82000 435 VAL C CA 1
ATOM 9760 C C . VAL C 1 435 ? -58.22630 -21.44053 78.19622 1.000 50.60000 435 VAL C C 1
ATOM 9761 O O . VAL C 1 435 ? -57.59206 -20.46160 78.58569 1.000 45.41000 435 VAL C O 1
ATOM 9765 N N . ALA C 1 436 ? -58.01759 -22.65993 78.69196 1.000 51.08000 436 ALA C N 1
ATOM 9766 C CA . ALA C 1 436 ? -56.91751 -22.87953 79.61509 1.000 46.45000 436 ALA C CA 1
ATOM 9767 C C . ALA C 1 436 ? -55.61693 -22.39603 78.99108 1.000 53.40000 436 ALA C C 1
ATOM 9768 O O . ALA C 1 436 ? -54.92349 -21.53186 79.54990 1.000 55.11000 436 ALA C O 1
ATOM 9770 N N . ALA C 1 437 ? -55.31591 -22.88411 77.78456 1.000 48.53000 437 ALA C N 1
ATOM 9771 C CA . ALA C 1 437 ? -54.11787 -22.43678 77.08752 1.000 51.78000 437 ALA C CA 1
ATOM 9772 C C . ALA C 1 437 ? -54.18580 -20.94511 76.73799 1.000 53.94000 437 ALA C C 1
ATOM 9773 O O . ALA C 1 437 ? -53.17543 -20.23504 76.82122 1.000 52.29000 437 ALA C O 1
ATOM 9775 N N . ALA C 1 438 ? -55.36638 -20.44591 76.35237 1.000 55.15000 438 ALA C N 1
ATOM 9776 C CA . ALA C 1 438 ? -55.49376 -19.02698 76.01433 1.000 47.85000 438 ALA C CA 1
ATOM 9777 C C . ALA C 1 438 ? -55.18734 -18.13728 77.21374 1.000 45.84000 438 ALA C C 1
ATOM 9778 O O . ALA C 1 438 ? -54.46814 -17.14103 77.09398 1.000 47.95000 438 ALA C O 1
ATOM 9780 N N . SER C 1 439 ? -55.75001 -18.47566 78.37683 1.000 48.49000 439 SER C N 1
ATOM 9781 C CA . SER C 1 439 ? -55.46974 -17.75730 79.61772 1.000 50.92000 439 SER C CA 1
ATOM 9782 C C . SER C 1 439 ? -53.99544 -17.83673 79.97692 1.000 51.26000 439 SER C C 1
ATOM 9783 O O . SER C 1 439 ? -53.39107 -16.83198 80.36824 1.000 50.31000 439 SER C O 1
ATOM 9786 N N . GLU C 1 440 ? -53.40289 -19.03268 79.88704 1.000 47.82000 440 GLU C N 1
ATOM 9787 C CA . GLU C 1 440 ? -51.97090 -19.12796 80.12810 1.000 41.87000 440 GLU C CA 1
ATOM 9788 C C . GLU C 1 440 ? -51.20301 -18.18184 79.21307 1.000 47.70000 440 GLU C C 1
ATOM 9789 O O . GLU C 1 440 ? -50.24220 -17.53682 79.64103 1.000 52.76000 440 GLU C O 1
ATOM 9795 N N . ALA C 1 441 ? -51.62217 -18.06132 77.95589 1.000 44.93000 441 ALA C N 1
ATOM 9796 C CA . ALA C 1 441 ? -50.86580 -17.22498 77.02759 1.000 49.05000 441 ALA C CA 1
ATOM 9797 C C . ALA C 1 441 ? -51.04052 -15.73489 77.32848 1.000 51.38000 441 ALA C C 1
ATOM 9798 O O . ALA C 1 441 ? -50.06549 -14.96580 77.26598 1.000 50.78000 441 ALA C O 1
ATOM 9800 N N . VAL C 1 442 ? -52.26301 -15.28980 77.64759 1.000 46.53000 442 VAL C N 1
ATOM 9801 C CA . VAL C 1 442 ? -52.38643 -13.86801 77.97129 1.000 48.44000 442 VAL C CA 1
ATOM 9802 C C . VAL C 1 442 ? -51.63953 -13.58487 79.26381 1.000 44.43000 442 VAL C C 1
ATOM 9803 O O . VAL C 1 442 ? -50.97062 -12.54841 79.39539 1.000 42.49000 442 VAL C O 1
ATOM 9807 N N . ASN C 1 443 ? -51.67667 -14.53185 80.20824 1.000 42.09000 443 ASN C N 1
ATOM 9808 C CA . ASN C 1 443 ? -50.95248 -14.33952 81.45497 1.000 44.25000 443 ASN C CA 1
ATOM 9809 C C . ASN C 1 443 ? -49.45534 -14.21487 81.19660 1.000 48.92000 443 ASN C C 1
ATOM 9810 O O . ASN C 1 443 ? -48.81204 -13.30675 81.73089 1.000 49.74000 443 ASN C O 1
ATOM 9815 N N . LEU C 1 444 ? -48.89832 -15.07733 80.33265 1.000 42.27000 444 LEU C N 1
ATOM 9816 C CA . LEU C 1 444 ? -47.48788 -14.97402 79.98072 1.000 37.78000 444 LEU C CA 1
ATOM 9817 C C . LEU C 1 444 ? -47.16984 -13.61440 79.39917 1.000 42.92000 444 LEU C C 1
ATOM 9818 O O . LEU C 1 444 ? -46.13613 -13.01089 79.72041 1.000 43.13000 444 LEU C O 1
ATOM 9823 N N . LEU C 1 445 ? -48.04184 -13.11570 78.53358 1.000 46.05000 445 LEU C N 1
ATOM 9824 C CA . LEU C 1 445 ? -47.81050 -11.78726 77.98618 1.000 42.69000 445 LEU C CA 1
ATOM 9825 C C . LEU C 1 445 ? -47.81346 -10.73046 79.07500 1.000 40.73000 445 LEU C C 1
ATOM 9826 O O . LEU C 1 445 ? -47.10211 -9.72624 78.97350 1.000 42.36000 445 LEU C O 1
ATOM 9831 N N . ARG C 1 446 ? -48.61048 -10.93330 80.11609 1.000 44.64000 446 ARG C N 1
ATOM 9832 C CA . ARG C 1 446 ? -48.60355 -9.98328 81.22286 1.000 48.76000 446 ARG C CA 1
ATOM 9833 C C . ARG C 1 446 ? -47.30732 -10.08592 82.02069 1.000 49.46000 446 ARG C C 1
ATOM 9834 O O . ARG C 1 446 ? -46.66169 -9.07009 82.30435 1.000 50.51000 446 ARG C O 1
ATOM 9842 N N . ASP C 1 447 ? -46.91266 -11.31076 82.39337 1.000 45.93000 447 ASP C N 1
ATOM 9843 C CA . ASP C 1 447 ? -45.64068 -11.52062 83.08143 1.000 46.68000 447 ASP C CA 1
ATOM 9844 C C . ASP C 1 447 ? -44.48429 -10.84424 82.35415 1.000 45.74000 447 ASP C C 1
ATOM 9845 O O . ASP C 1 447 ? -43.51487 -10.43025 82.99469 1.000 46.14000 447 ASP C O 1
ATOM 9850 N N . LYS C 1 448 ? -44.56178 -10.72806 81.02371 1.000 43.68000 448 LYS C N 1
ATOM 9851 C CA . LYS C 1 448 ? -43.51065 -10.09597 80.23453 1.000 42.98000 448 LYS C CA 1
ATOM 9852 C C . LYS C 1 448 ? -43.70961 -8.59803 80.08333 1.000 44.28000 448 LYS C C 1
ATOM 9853 O O . LYS C 1 448 ? -42.91306 -7.95055 79.39628 1.000 46.39000 448 LYS C O 1
ATOM 9859 N N . GLY C 1 449 ? -44.75011 -8.03561 80.68866 1.000 40.82000 449 GLY C N 1
ATOM 9860 C CA . GLY C 1 449 ? -44.97914 -6.61039 80.62290 1.000 41.54000 449 GLY C CA 1
ATOM 9861 C C . GLY C 1 449 ? -45.67012 -6.10539 79.37488 1.000 49.56000 449 GLY C C 1
ATOM 9862 O O . GLY C 1 449 ? -45.81173 -4.88515 79.21606 1.000 57.34000 449 GLY C O 1
ATOM 9863 N N . TYR C 1 450 ? -46.11452 -6.98495 78.48134 1.000 38.45000 450 TYR C N 1
ATOM 9864 C CA . TYR C 1 450 ? -46.81264 -6.49053 77.30403 1.000 46.29000 450 TYR C CA 1
ATOM 9865 C C . TYR C 1 450 ? -48.26918 -6.09558 77.59587 1.000 50.65000 450 TYR C C 1
ATOM 9866 O O . TYR C 1 450 ? -48.81947 -5.22036 76.91139 1.000 46.94000 450 TYR C O 1
ATOM 9875 N N . LEU C 1 451 ? -48.90932 -6.71497 78.58496 1.000 47.38000 451 LEU C N 1
ATOM 9876 C CA . LEU C 1 451 ? -50.29389 -6.41803 78.92218 1.000 51.03000 451 LEU C CA 1
ATOM 9877 C C . LEU C 1 451 ? -50.42010 -6.04194 80.39462 1.000 57.25000 451 LEU C C 1
ATOM 9878 O O . LEU C 1 451 ? -49.60118 -6.43968 81.23238 1.000 55.62000 451 LEU C O 1
ATOM 9883 N N . MET C 1 452 ? -51.47334 -5.27762 80.69887 1.000 56.98000 452 MET C N 1
ATOM 9884 C CA . MET C 1 452 ? -51.80278 -4.84789 82.05211 1.000 55.23000 452 MET C CA 1
ATOM 9885 C C . MET C 1 452 ? -53.15563 -5.41447 82.47315 1.000 52.04000 452 MET C C 1
ATOM 9886 O O . MET C 1 452 ? -53.99744 -5.76650 81.63985 1.000 53.93000 452 MET C O 1
ATOM 9891 N N . SER C 1 453 ? -53.34631 -5.50206 83.78868 1.000 51.37000 453 SER C N 1
ATOM 9892 C CA . SER C 1 453 ? -54.62088 -5.91974 84.36346 1.000 48.61000 453 SER C CA 1
ATOM 9893 C C . SER C 1 453 ? -55.77381 -5.08367 83.81927 1.000 52.12000 453 SER C C 1
ATOM 9894 O O . SER C 1 453 ? -55.69902 -3.84864 83.77074 1.000 52.66000 453 SER C O 1
ATOM 9897 N N . GLY C 1 454 ? -56.83875 -5.76972 83.39983 1.000 47.38000 454 GLY C N 1
ATOM 9898 C CA . GLY C 1 454 ? -57.97803 -5.12710 82.79084 1.000 46.82000 454 GLY C CA 1
ATOM 9899 C C . GLY C 1 454 ? -57.87924 -4.87160 81.29731 1.000 51.71000 454 GLY C C 1
ATOM 9900 O O . GLY C 1 454 ? -58.86340 -4.40871 80.69769 1.000 52.14000 454 GLY C O 1
ATOM 9901 N N . ASP C 1 455 ? -56.73795 -5.13927 80.66825 1.000 48.17000 455 ASP C N 1
ATOM 9902 C CA . ASP C 1 455 ? -56.66790 -5.00482 79.21983 1.000 46.38000 455 ASP C CA 1
ATOM 9903 C C . ASP C 1 455 ? -57.61672 -5.98165 78.54220 1.000 44.43000 455 ASP C C 1
ATOM 9904 O O . ASP C 1 455 ? -57.75991 -7.13274 78.96448 1.000 47.47000 455 ASP C O 1
ATOM 9909 N N . LEU C 1 456 ? -58.27564 -5.50994 77.48953 1.000 47.84000 456 LEU C N 1
ATOM 9910 C CA . LEU C 1 456 ? -58.98257 -6.38252 76.55896 1.000 46.75000 456 LEU C CA 1
ATOM 9911 C C . LEU C 1 456 ? -58.01928 -6.87202 75.47829 1.000 45.87000 456 LEU C C 1
ATOM 9912 O O . LEU C 1 456 ? -57.31262 -6.06821 74.84971 1.000 39.33000 456 LEU C O 1
ATOM 9917 N N . VAL C 1 457 ? -57.98974 -8.18885 75.26444 1.000 41.38000 457 VAL C N 1
ATOM 9918 C CA . VAL C 1 457 ? -57.21864 -8.77355 74.17579 1.000 41.48000 457 VAL C CA 1
ATOM 9919 C C . VAL C 1 457 ? -58.13996 -9.59384 73.27705 1.000 43.31000 457 VAL C C 1
ATOM 9920 O O . VAL C 1 457 ? -59.07782 -10.25809 73.75482 1.000 42.95000 457 VAL C O 1
ATOM 9924 N N . ILE C 1 458 ? -57.88191 -9.51426 71.96440 1.000 35.07000 458 ILE C N 1
ATOM 9925 C CA . ILE C 1 458 ? -58.41530 -10.46883 70.99574 1.000 37.00000 458 ILE C CA 1
ATOM 9926 C C . ILE C 1 458 ? -57.44107 -11.63039 70.85982 1.000 39.41000 458 ILE C C 1
ATOM 9927 O O . ILE C 1 458 ? -56.23961 -11.42948 70.63525 1.000 40.52000 458 ILE C O 1
ATOM 9932 N N . VAL C 1 459 ? -57.94911 -12.84990 70.98086 1.000 40.21000 459 VAL C N 1
ATOM 9933 C CA . VAL C 1 459 ? -57.12936 -14.04945 70.88110 1.000 38.22000 459 VAL C CA 1
ATOM 9934 C C . VAL C 1 459 ? -57.70747 -14.91886 69.76642 1.000 40.72000 459 VAL C C 1
ATOM 9935 O O . VAL C 1 459 ? -58.88726 -15.28200 69.81609 1.000 38.66000 459 VAL C O 1
ATOM 9939 N N . THR C 1 460 ? -56.89409 -15.23908 68.75172 1.000 37.55000 460 THR C N 1
ATOM 9940 C CA . THR C 1 460 ? -57.26707 -16.26091 67.77407 1.000 38.69000 460 THR C CA 1
ATOM 9941 C C . THR C 1 460 ? -56.47107 -17.53760 68.04422 1.000 40.44000 460 THR C C 1
ATOM 9942 O O . THR C 1 460 ? -55.34980 -17.48062 68.55042 1.000 37.67000 460 THR C O 1
ATOM 9946 N N . GLN C 1 461 ? -57.06020 -18.70464 67.74257 1.000 45.04000 461 GLN C N 1
ATOM 9947 C CA . GLN C 1 461 ? -56.43083 -19.89888 68.30548 1.000 46.03000 461 GLN C CA 1
ATOM 9948 C C . GLN C 1 461 ? -56.45727 -21.19618 67.50184 1.000 46.44000 461 GLN C C 1
ATOM 9949 O O . GLN C 1 461 ? -55.40284 -21.78012 67.22486 1.000 53.50000 461 GLN C O 1
ATOM 9955 N N . GLY C 1 462 ? -57.62067 -21.71976 67.19370 1.000 45.95000 462 GLY C N 1
ATOM 9956 C CA . GLY C 1 462 ? -57.58104 -23.11344 66.80827 1.000 50.28000 462 GLY C CA 1
ATOM 9957 C C . GLY C 1 462 ? -57.80825 -24.03148 67.99318 1.000 45.05000 462 GLY C C 1
ATOM 9958 O O . GLY C 1 462 ? -56.89082 -24.35404 68.73583 1.000 40.09000 462 GLY C O 1
ATOM 9959 N N . ASP C 1 463 ? -59.05820 -24.42709 68.18369 1.000 49.81000 463 ASP C N 1
ATOM 9960 C CA . ASP C 1 463 ? -59.48752 -25.26174 69.29670 1.000 50.35000 463 ASP C CA 1
ATOM 9961 C C . ASP C 1 463 ? -60.43717 -26.27807 68.69500 1.000 57.14000 463 ASP C C 1
ATOM 9962 O O . ASP C 1 463 ? -61.50468 -25.91208 68.19206 1.000 61.56000 463 ASP C O 1
ATOM 9967 N N . VAL C 1 464 ? -60.05751 -27.54608 68.71687 1.000 61.25000 464 VAL C N 1
ATOM 9968 C CA . VAL C 1 464 ? -60.85916 -28.57089 68.06893 1.000 66.94000 464 VAL C CA 1
ATOM 9969 C C . VAL C 1 464 ? -60.64007 -29.87199 68.81847 1.000 71.31000 464 VAL C C 1
ATOM 9970 O O . VAL C 1 464 ? -59.63099 -30.05614 69.50504 1.000 76.98000 464 VAL C O 1
ATOM 9974 N N . MET C 1 465 ? -61.60765 -30.77873 68.69615 1.000 72.86000 465 MET C N 1
ATOM 9975 C CA . MET C 1 465 ? -61.48284 -32.07788 69.34346 1.000 80.32000 465 MET C CA 1
ATOM 9976 C C . MET C 1 465 ? -60.51118 -33.00083 68.60848 1.000 89.67000 465 MET C C 1
ATOM 9977 O O . MET C 1 465 ? -59.81262 -33.79577 69.25159 1.000 86.67000 465 MET C O 1
ATOM 9982 N N . SER C 1 466 ? -60.43454 -32.90132 67.27821 1.000 94.80000 466 SER C N 1
ATOM 9983 C CA . SER C 1 466 ? -59.66975 -33.84744 66.45705 1.000 103.14000 466 SER C CA 1
ATOM 9984 C C . SER C 1 466 ? -58.21510 -33.38933 66.33860 1.000 100.64000 466 SER C C 1
ATOM 9985 O O . SER C 1 466 ? -57.89495 -32.47674 65.56692 1.000 95.75000 466 SER C O 1
ATOM 9988 N N . THR C 1 467 ? -57.33213 -34.04963 67.08347 1.000 102.26000 467 THR C N 1
ATOM 9989 C CA . THR C 1 467 ? -55.88646 -33.78495 67.05689 1.000 103.18000 467 THR C CA 1
ATOM 9990 C C . THR C 1 467 ? -55.68241 -32.29292 67.36273 1.000 99.83000 467 THR C C 1
ATOM 9991 O O . THR C 1 467 ? -56.40892 -31.70425 68.17705 1.000 97.35000 467 THR C O 1
ATOM 9995 N N . VAL C 1 468 ? -54.67980 -31.69201 66.73329 1.000 95.55000 468 VAL C N 1
ATOM 9996 C CA . VAL C 1 468 ? -54.53822 -30.25167 66.60992 1.000 84.04000 468 VAL C CA 1
ATOM 9997 C C . VAL C 1 468 ? -54.81971 -29.89941 65.15561 1.000 87.81000 468 VAL C C 1
ATOM 9998 O O . VAL C 1 468 ? -54.54142 -30.68314 64.23910 1.000 91.78000 468 VAL C O 1
ATOM 10002 N N . GLY C 1 469 ? -55.42743 -28.73851 64.94657 1.000 83.43000 469 GLY C N 1
ATOM 10003 C CA . GLY C 1 469 ? -55.66485 -28.27870 63.59694 1.000 73.87000 469 GLY C CA 1
ATOM 10004 C C . GLY C 1 469 ? -55.32644 -26.81447 63.43421 1.000 66.94000 469 GLY C C 1
ATOM 10005 O O . GLY C 1 469 ? -54.62346 -26.23148 64.26956 1.000 68.26000 469 GLY C O 1
ATOM 10006 N N . SER C 1 470 ? -55.84107 -26.21033 62.36736 1.000 54.02000 470 SER C N 1
ATOM 10007 C CA . SER C 1 470 ? -55.58743 -24.81404 62.07345 1.000 49.04000 470 SER C CA 1
ATOM 10008 C C . SER C 1 470 ? -56.48638 -23.92482 62.92598 1.000 49.26000 470 SER C C 1
ATOM 10009 O O . SER C 1 470 ? -57.38057 -24.39040 63.64151 1.000 52.03000 470 SER C O 1
ATOM 10012 N N . THR C 1 471 ? -56.26789 -22.61946 62.81289 1.000 46.95000 471 THR C N 1
ATOM 10013 C CA . THR C 1 471 ? -57.02817 -21.65591 63.59485 1.000 49.74000 471 THR C CA 1
ATOM 10014 C C . THR C 1 471 ? -58.49894 -21.60803 63.16976 1.000 50.86000 471 THR C C 1
ATOM 10015 O O . THR C 1 471 ? -58.82561 -21.50784 61.97821 1.000 44.40000 471 THR C O 1
ATOM 10019 N N . ASN C 1 472 ? -59.39203 -21.66473 64.17673 1.000 52.88000 472 ASN C N 1
ATOM 10020 C CA . ASN C 1 472 ? -60.83217 -21.68024 63.94457 1.000 49.77000 472 ASN C CA 1
ATOM 10021 C C . ASN C 1 472 ? -61.59324 -21.06933 65.12117 1.000 48.01000 472 ASN C C 1
ATOM 10022 O O . ASN C 1 472 ? -62.67732 -21.55219 65.46938 1.000 43.15000 472 ASN C O 1
ATOM 10027 N N . THR C 1 473 ? -61.04306 -20.03541 65.75943 1.000 47.55000 473 THR C N 1
ATOM 10028 C CA . THR C 1 473 ? -61.59675 -19.57621 67.02783 1.000 43.15000 473 THR C CA 1
ATOM 10029 C C . THR C 1 473 ? -61.14791 -18.14799 67.30530 1.000 46.33000 473 THR C C 1
ATOM 10030 O O . THR C 1 473 ? -59.96982 -17.81927 67.13680 1.000 47.29000 473 THR C O 1
ATOM 10034 N N . THR C 1 474 ? -62.08208 -17.30756 67.74617 1.000 43.33000 474 THR C N 1
ATOM 10035 C CA . THR C 1 474 ? -61.73901 -16.04074 68.36434 1.000 35.79000 474 THR C CA 1
ATOM 10036 C C . THR C 1 474 ? -62.30210 -16.02143 69.77408 1.000 38.24000 474 THR C C 1
ATOM 10037 O O . THR C 1 474 ? -63.38056 -16.56085 70.03989 1.000 41.38000 474 THR C O 1
ATOM 10041 N N . ARG C 1 475 ? -61.52350 -15.45254 70.67250 1.000 34.88000 475 ARG C N 1
ATOM 10042 C CA . ARG C 1 475 ? -61.85003 -15.28139 72.06815 1.000 39.18000 475 ARG C CA 1
ATOM 10043 C C . ARG C 1 475 ? -61.61469 -13.81888 72.38216 1.000 42.13000 475 ARG C C 1
ATOM 10044 O O . ARG C 1 475 ? -60.68446 -13.21217 71.84347 1.000 42.95000 475 ARG C O 1
ATOM 10052 N N . ILE C 1 476 ? -62.46730 -13.23900 73.21332 1.000 38.74000 476 ILE C N 1
ATOM 10053 C CA . ILE C 1 476 ? -62.29009 -11.86400 73.64176 1.000 39.56000 476 ILE C CA 1
ATOM 10054 C C . ILE C 1 476 ? -62.13289 -11.92565 75.15407 1.000 42.58000 476 ILE C C 1
ATOM 10055 O O . ILE C 1 476 ? -63.09666 -12.22192 75.87491 1.000 41.30000 476 ILE C O 1
ATOM 10060 N N . LEU C 1 477 ? -60.90987 -11.68641 75.63180 1.000 39.71000 477 LEU C N 1
ATOM 10061 C CA . LEU C 1 477 ? -60.54729 -11.96115 77.01481 1.000 38.47000 477 LEU C CA 1
ATOM 10062 C C . LEU C 1 477 ? -60.06041 -10.70103 77.71549 1.000 37.48000 477 LEU C C 1
ATOM 10063 O O . LEU C 1 477 ? -59.68062 -9.70314 77.09313 1.000 41.81000 477 LEU C O 1
ATOM 10068 N N . THR C 1 478 ? -60.05583 -10.77787 79.03264 1.000 37.78000 478 THR C N 1
ATOM 10069 C CA . THR C 1 478 ? -59.59769 -9.69754 79.88498 1.000 42.13000 478 THR C CA 1
ATOM 10070 C C . THR C 1 478 ? -58.43741 -10.20006 80.71291 1.000 41.92000 478 THR C C 1
ATOM 10071 O O . THR C 1 478 ? -58.51866 -11.27536 81.31455 1.000 42.46000 478 THR C O 1
ATOM 10075 N N . VAL C 1 479 ? -57.36034 -9.43015 80.73140 1.000 41.43000 479 VAL C N 1
ATOM 10076 C CA . VAL C 1 479 ? -56.22857 -9.78082 81.57344 1.000 44.41000 479 VAL C CA 1
ATOM 10077 C C . VAL C 1 479 ? -56.67305 -9.71052 83.02862 1.000 45.69000 479 VAL C C 1
ATOM 10078 O O . VAL C 1 479 ? -56.97567 -8.63410 83.56037 1.000 42.25000 479 VAL C O 1
ATOM 10082 N N . GLU C 1 480 ? -56.73352 -10.86758 83.67355 1.000 54.29000 480 GLU C N 1
ATOM 10083 C CA . GLU C 1 480 ? -57.14805 -10.91546 85.06407 1.000 57.48000 480 GLU C CA 1
ATOM 10084 C C . GLU C 1 480 ? -56.05458 -10.33503 85.96009 1.000 52.12000 480 GLU C C 1
ATOM 10085 O O . GLU C 1 480 ? -54.90049 -10.17325 85.55671 1.000 51.20000 480 GLU C O 1
ATOM 10091 N N . ALA C 1 481 ? -56.44142 -9.99255 87.18397 1.000 54.58000 481 ALA C N 1
ATOM 10092 C CA . ALA C 1 481 ? -55.48852 -9.44878 88.13792 1.000 55.47000 481 ALA C CA 1
ATOM 10093 C C . ALA C 1 481 ? -54.53837 -10.53903 88.61675 1.000 53.02000 481 ALA C C 1
ATOM 10094 O O . ALA C 1 481 ? -54.84910 -11.73112 88.57133 1.000 50.61000 481 ALA C O 1
ATOM 10096 N N . LEU C 1 482 ? -53.36418 -10.11538 89.07617 1.000 53.81000 482 LEU C N 1
ATOM 10097 C CA . LEU C 1 482 ? -52.41388 -11.04295 89.68096 1.000 53.95000 482 LEU C CA 1
ATOM 10098 C C . LEU C 1 482 ? -53.08877 -11.83042 90.79866 1.000 56.71000 482 LEU C C 1
ATOM 10099 O O . LEU C 1 482 ? -53.65665 -11.24284 91.72465 1.000 61.93000 482 LEU C O 1
ATOM 10104 N N . GLY C 1 483 ? -53.05737 -13.15992 90.69555 1.000 57.87000 483 GLY C N 1
ATOM 10105 C CA . GLY C 1 483 ? -53.66858 -14.03449 91.69369 1.000 55.57000 483 GLY C CA 1
ATOM 10106 C C . GLY C 1 483 ? -55.19100 -13.99519 91.73685 1.000 63.50000 483 GLY C C 1
ATOM 10107 O O . GLY C 1 483 ? -55.89086 -14.72669 91.02566 1.000 66.17000 483 GLY C O 1
ATOM 10108 N N . SER D 1 2 ? -52.14469 18.48075 22.51314 1.000 80.14000 2 SER D N 1
ATOM 10109 C CA . SER D 1 2 ? -51.42502 17.26173 22.15550 1.000 91.95000 2 SER D CA 1
ATOM 10110 C C . SER D 1 2 ? -50.13377 17.11092 22.95729 1.000 90.77000 2 SER D C 1
ATOM 10111 O O . SER D 1 2 ? -49.20129 17.89465 22.79322 1.000 93.07000 2 SER D O 1
ATOM 10114 N N . ARG D 1 3 ? -50.11393 16.08699 23.81866 1.000 92.15000 3 ARG D N 1
ATOM 10115 C CA . ARG D 1 3 ? -49.00442 15.67841 24.68674 1.000 90.01000 3 ARG D CA 1
ATOM 10116 C C . ARG D 1 3 ? -48.98067 16.45562 26.00534 1.000 82.70000 3 ARG D C 1
ATOM 10117 O O . ARG D 1 3 ? -49.39073 17.61985 26.08484 1.000 75.48000 3 ARG D O 1
ATOM 10125 N N . ARG D 1 4 ? -48.46252 15.79203 27.03271 1.000 78.99000 4 ARG D N 1
ATOM 10126 C CA . ARG D 1 4 ? -48.77323 16.07327 28.42495 1.000 69.73000 4 ARG D CA 1
ATOM 10127 C C . ARG D 1 4 ? -47.97914 17.26839 28.93611 1.000 72.14000 4 ARG D C 1
ATOM 10128 O O . ARG D 1 4 ? -46.75556 17.31945 28.76916 1.000 76.88000 4 ARG D O 1
ATOM 10136 N N . LEU D 1 5 ? -48.67205 18.22283 29.56829 1.000 66.39000 5 LEU D N 1
ATOM 10137 C CA . LEU D 1 5 ? -48.03013 19.35179 30.23697 1.000 55.60000 5 LEU D CA 1
ATOM 10138 C C . LEU D 1 5 ? -47.73901 19.03607 31.69962 1.000 55.22000 5 LEU D C 1
ATOM 10139 O O . LEU D 1 5 ? -48.45640 18.27588 32.35708 1.000 58.61000 5 LEU D O 1
ATOM 10144 N N . ARG D 1 6 ? -46.68307 19.64936 32.21154 1.000 58.31000 6 ARG D N 1
ATOM 10145 C CA . ARG D 1 6 ? -46.32330 19.47473 33.60914 1.000 52.50000 6 ARG D CA 1
ATOM 10146 C C . ARG D 1 6 ? -47.39993 20.08195 34.49811 1.000 50.44000 6 ARG D C 1
ATOM 10147 O O . ARG D 1 6 ? -47.86179 21.20128 34.25997 1.000 49.89000 6 ARG D O 1
ATOM 10155 N N . ARG D 1 7 ? -47.82134 19.32920 35.50943 1.000 47.60000 7 ARG D N 1
ATOM 10156 C CA . ARG D 1 7 ? -48.80826 19.82214 36.46129 1.000 52.76000 7 ARG D CA 1
ATOM 10157 C C . ARG D 1 7 ? -48.15364 20.61203 37.59920 1.000 53.08000 7 ARG D C 1
ATOM 10158 O O . ARG D 1 7 ? -48.58875 21.72626 37.91787 1.000 48.82000 7 ARG D O 1
ATOM 10166 N N . THR D 1 8 ? -47.09716 20.05731 38.19765 1.000 49.95000 8 THR D N 1
ATOM 10167 C CA . THR D 1 8 ? -46.44889 20.65362 39.36257 1.000 53.68000 8 THR D CA 1
ATOM 10168 C C . THR D 1 8 ? -45.62712 21.88460 39.00123 1.000 52.16000 8 THR D C 1
ATOM 10169 O O . THR D 1 8 ? -44.74892 21.83415 38.13492 1.000 53.63000 8 THR D O 1
ATOM 10173 N N . LYS D 1 9 ? -45.87451 22.97376 39.70964 1.000 53.07000 9 LYS D N 1
ATOM 10174 C CA . LYS D 1 9 ? -45.18898 24.21840 39.42490 1.000 52.65000 9 LYS D CA 1
ATOM 10175 C C . LYS D 1 9 ? -43.82662 24.28473 40.12610 1.000 54.22000 9 LYS D C 1
ATOM 10176 O O . LYS D 1 9 ? -43.58699 23.63720 41.15130 1.000 45.98000 9 LYS D O 1
ATOM 10182 N N . ILE D 1 10 ? -42.91487 25.05824 39.53704 1.000 58.42000 10 ILE D N 1
ATOM 10183 C CA . ILE D 1 10 ? -41.55036 25.19892 40.03850 1.000 56.74000 10 ILE D CA 1
ATOM 10184 C C . ILE D 1 10 ? -41.34331 26.63299 40.51632 1.000 54.74000 10 ILE D C 1
ATOM 10185 O O . ILE D 1 10 ? -41.53128 27.58776 39.74918 1.000 55.27000 10 ILE D O 1
ATOM 10190 N N . VAL D 1 11 ? -40.95721 26.77517 41.78603 1.000 58.02000 11 VAL D N 1
ATOM 10191 C CA . VAL D 1 11 ? -40.55873 28.05132 42.38072 1.000 63.27000 11 VAL D CA 1
ATOM 10192 C C . VAL D 1 11 ? -39.03041 28.12987 42.40769 1.000 59.59000 11 VAL D C 1
ATOM 10193 O O . VAL D 1 11 ? -38.36085 27.19218 42.86366 1.000 58.44000 11 VAL D O 1
ATOM 10197 N N . THR D 1 12 ? -38.47784 29.24388 41.91418 1.000 60.59000 12 THR D N 1
ATOM 10198 C CA . THR D 1 12 ? -37.03685 29.50293 41.91013 1.000 63.14000 12 THR D CA 1
ATOM 10199 C C . THR D 1 12 ? -36.72505 30.75433 42.72742 1.000 65.80000 12 THR D C 1
ATOM 10200 O O . THR D 1 12 ? -37.29953 31.82479 42.48388 1.000 61.45000 12 THR D O 1
ATOM 10204 N N . THR D 1 13 ? -35.81257 30.61050 43.69191 1.000 70.76000 13 THR D N 1
ATOM 10205 C CA . THR D 1 13 ? -35.24820 31.74812 44.41430 1.000 71.45000 13 THR D CA 1
ATOM 10206 C C . THR D 1 13 ? -34.23236 32.47905 43.53021 1.000 72.21000 13 THR D C 1
ATOM 10207 O O . THR D 1 13 ? -33.37756 31.84375 42.90088 1.000 69.83000 13 THR D O 1
ATOM 10211 N N . LEU D 1 14 ? -34.31368 33.81400 43.47827 1.000 70.20000 14 LEU D N 1
ATOM 10212 C CA . LEU D 1 14 ? -33.32466 34.56221 42.71276 1.000 68.31000 14 LEU D CA 1
ATOM 10213 C C . LEU D 1 14 ? -32.10166 34.89853 43.57926 1.000 74.10000 14 LEU D C 1
ATOM 10214 O O . LEU D 1 14 ? -32.14671 34.86527 44.81467 1.000 70.58000 14 LEU D O 1
ATOM 10219 N N . GLY D 1 15 ? -30.98297 35.18505 42.90534 1.000 76.84000 15 GLY D N 1
ATOM 10220 C CA . GLY D 1 15 ? -29.71149 35.40134 43.56990 1.000 77.32000 15 GLY D CA 1
ATOM 10221 C C . GLY D 1 15 ? -28.57233 35.72894 42.61128 1.000 82.05000 15 GLY D C 1
ATOM 10222 O O . GLY D 1 15 ? -28.79733 36.09959 41.45437 1.000 79.71000 15 GLY D O 1
ATOM 10223 N N . PRO D 1 16 ? -27.32081 35.62384 43.08187 1.000 81.68000 16 PRO D N 1
ATOM 10224 C CA . PRO D 1 16 ? -26.18328 35.92830 42.18426 1.000 79.96000 16 PRO D CA 1
ATOM 10225 C C . PRO D 1 16 ? -26.15617 35.08108 40.92387 1.000 80.13000 16 PRO D C 1
ATOM 10226 O O . PRO D 1 16 ? -25.97734 35.61959 39.82342 1.000 81.66000 16 PRO D O 1
ATOM 10230 N N . ALA D 1 17 ? -26.33850 33.76425 41.04960 1.000 82.62000 17 ALA D N 1
ATOM 10231 C CA . ALA D 1 17 ? -26.33873 32.88869 39.88203 1.000 82.81000 17 ALA D CA 1
ATOM 10232 C C . ALA D 1 17 ? -27.45139 33.22048 38.89797 1.000 82.68000 17 ALA D C 1
ATOM 10233 O O . ALA D 1 17 ? -27.46609 32.65650 37.79792 1.000 80.15000 17 ALA D O 1
ATOM 10235 N N . THR D 1 18 ? -28.37236 34.11447 39.27051 1.000 82.43000 18 THR D N 1
ATOM 10236 C CA . THR D 1 18 ? -29.48366 34.60093 38.45826 1.000 78.65000 18 THR D CA 1
ATOM 10237 C C . THR D 1 18 ? -29.09686 35.84928 37.66841 1.000 79.82000 18 THR D C 1
ATOM 10238 O O . THR D 1 18 ? -29.32178 35.91536 36.45463 1.000 80.02000 18 THR D O 1
ATOM 10242 N N . ASP D 1 19 ? -28.51273 36.84404 38.35539 1.000 84.95000 19 ASP D N 1
ATOM 10243 C CA . ASP D 1 19 ? -28.13280 38.10090 37.71029 1.000 79.89000 19 ASP D CA 1
ATOM 10244 C C . ASP D 1 19 ? -27.06860 37.87095 36.64700 1.000 75.33000 19 ASP D C 1
ATOM 10245 O O . ASP D 1 19 ? -27.06477 38.53707 35.60392 1.000 71.71000 19 ASP D O 1
ATOM 10250 N N . ARG D 1 20 ? -26.16348 36.92669 36.90273 1.000 74.32000 20 ARG D N 1
ATOM 10251 C CA . ARG D 1 20 ? -25.05928 36.62723 36.00167 1.000 81.06000 20 ARG D CA 1
ATOM 10252 C C . ARG D 1 20 ? -25.57559 36.26394 34.61720 1.000 83.69000 20 ARG D C 1
ATOM 10253 O O . ARG D 1 20 ? -26.55806 35.53062 34.47680 1.000 84.63000 20 ARG D O 1
ATOM 10261 N N . ASP D 1 21 ? -24.90942 36.80186 33.59138 1.000 86.80000 21 ASP D N 1
ATOM 10262 C CA . ASP D 1 21 ? -25.26412 36.57671 32.19295 1.000 86.06000 21 ASP D CA 1
ATOM 10263 C C . ASP D 1 21 ? -26.76067 36.73426 31.94687 1.000 89.05000 21 ASP D C 1
ATOM 10264 O O . ASP D 1 21 ? -27.39722 37.66604 32.45619 1.000 81.55000 21 ASP D O 1
ATOM 10269 N N . ASN D 1 22 ? -27.32088 35.81806 31.15554 1.000 92.55000 22 ASN D N 1
ATOM 10270 C CA . ASN D 1 22 ? -28.75807 35.75631 30.92557 1.000 90.45000 22 ASN D CA 1
ATOM 10271 C C . ASN D 1 22 ? -29.30729 34.49954 31.57548 1.000 87.82000 22 ASN D C 1
ATOM 10272 O O . ASN D 1 22 ? -29.99087 33.70411 30.92020 1.000 86.03000 22 ASN D O 1
ATOM 10277 N N . ASN D 1 23 ? -28.99576 34.29919 32.85439 1.000 85.84000 23 ASN D N 1
ATOM 10278 C CA . ASN D 1 23 ? -29.46142 33.09568 33.52693 1.000 83.41000 23 ASN D CA 1
ATOM 10279 C C . ASN D 1 23 ? -30.89088 33.24443 34.03532 1.000 81.20000 23 ASN D C 1
ATOM 10280 O O . ASN D 1 23 ? -31.61836 32.24936 34.11629 1.000 80.84000 23 ASN D O 1
ATOM 10285 N N . LEU D 1 24 ? -31.31868 34.46504 34.36048 1.000 80.31000 24 LEU D N 1
ATOM 10286 C CA . LEU D 1 24 ? -32.70892 34.67811 34.74423 1.000 76.66000 24 LEU D CA 1
ATOM 10287 C C . LEU D 1 24 ? -33.65773 34.19536 33.64898 1.000 78.78000 24 LEU D C 1
ATOM 10288 O O . LEU D 1 24 ? -34.56151 33.38073 33.89852 1.000 77.79000 24 LEU D O 1
ATOM 10293 N N . GLU D 1 25 ? -33.46023 34.68900 32.42221 1.000 79.16000 25 GLU D N 1
ATOM 10294 C CA . GLU D 1 25 ? -34.25670 34.22614 31.29032 1.000 78.57000 25 GLU D CA 1
ATOM 10295 C C . GLU D 1 25 ? -34.11082 32.72650 31.06634 1.000 76.48000 25 GLU D C 1
ATOM 10296 O O . GLU D 1 25 ? -35.07512 32.06205 30.67840 1.000 75.16000 25 GLU D O 1
ATOM 10302 N N . LYS D 1 26 ? -32.92991 32.16916 31.31523 1.000 80.35000 26 LYS D N 1
ATOM 10303 C CA . LYS D 1 26 ? -32.75144 30.74357 31.06718 1.000 80.78000 26 LYS D CA 1
ATOM 10304 C C . LYS D 1 26 ? -33.58055 29.91382 32.03729 1.000 74.98000 26 LYS D C 1
ATOM 10305 O O . LYS D 1 26 ? -34.17996 28.91050 31.63452 1.000 76.34000 26 LYS D O 1
ATOM 10311 N N . VAL D 1 27 ? -33.64881 30.32075 33.31119 1.000 73.42000 27 VAL D N 1
ATOM 10312 C CA . VAL D 1 27 ? -34.45388 29.53650 34.24499 1.000 75.57000 27 VAL D CA 1
ATOM 10313 C C . VAL D 1 27 ? -35.93772 29.79506 34.02644 1.000 69.96000 27 VAL D C 1
ATOM 10314 O O . VAL D 1 27 ? -36.76009 28.90908 34.27750 1.000 71.48000 27 VAL D O 1
ATOM 10318 N N . ILE D 1 28 ? -36.32433 30.97508 33.54818 1.000 66.45000 28 ILE D N 1
ATOM 10319 C CA . ILE D 1 28 ? -37.73575 31.15978 33.22554 1.000 67.75000 28 ILE D CA 1
ATOM 10320 C C . ILE D 1 28 ? -38.12334 30.29283 32.03236 1.000 72.18000 28 ILE D C 1
ATOM 10321 O O . ILE D 1 28 ? -39.14190 29.58818 32.06232 1.000 71.66000 28 ILE D O 1
ATOM 10326 N N . ALA D 1 29 ? -37.29819 30.30544 30.98020 1.000 67.84000 29 ALA D N 1
ATOM 10327 C CA . ALA D 1 29 ? -37.54358 29.45851 29.81811 1.000 68.41000 29 ALA D CA 1
ATOM 10328 C C . ALA D 1 29 ? -37.60454 27.98426 30.19905 1.000 67.09000 29 ALA D C 1
ATOM 10329 O O . ALA D 1 29 ? -38.46368 27.24699 29.70470 1.000 71.61000 29 ALA D O 1
ATOM 10331 N N . ALA D 1 30 ? -36.70872 27.53055 31.07467 1.000 66.53000 30 ALA D N 1
ATOM 10332 C CA . ALA D 1 30 ? -36.72285 26.11427 31.41691 1.000 70.18000 30 ALA D CA 1
ATOM 10333 C C . ALA D 1 30 ? -37.96655 25.69966 32.20681 1.000 66.04000 30 ALA D C 1
ATOM 10334 O O . ALA D 1 30 ? -38.03917 24.54030 32.62671 1.000 64.36000 30 ALA D O 1
ATOM 10336 N N . GLY D 1 31 ? -38.92272 26.60290 32.42273 1.000 61.23000 31 GLY D N 1
ATOM 10337 C CA . GLY D 1 31 ? -40.19418 26.25899 33.02823 1.000 70.91000 31 GLY D CA 1
ATOM 10338 C C . GLY D 1 31 ? -40.44954 26.77131 34.43384 1.000 67.41000 31 GLY D C 1
ATOM 10339 O O . GLY D 1 31 ? -41.42333 26.33066 35.06088 1.000 60.53000 31 GLY D O 1
ATOM 10340 N N . ALA D 1 32 ? -39.61990 27.66568 34.95789 1.000 64.12000 32 ALA D N 1
ATOM 10341 C CA . ALA D 1 32 ? -39.94213 28.27464 36.23593 1.000 61.88000 32 ALA D CA 1
ATOM 10342 C C . ALA D 1 32 ? -41.28322 28.98714 36.13953 1.000 55.78000 32 ALA D C 1
ATOM 10343 O O . ALA D 1 32 ? -41.58108 29.65299 35.14930 1.000 52.76000 32 ALA D O 1
ATOM 10345 N N . ASN D 1 33 ? -42.10187 28.82027 37.16890 1.000 53.66000 33 ASN D N 1
ATOM 10346 C CA . ASN D 1 33 ? -43.43245 29.39896 37.18951 1.000 57.57000 33 ASN D CA 1
ATOM 10347 C C . ASN D 1 33 ? -43.57262 30.48507 38.22753 1.000 56.30000 33 ASN D C 1
ATOM 10348 O O . ASN D 1 33 ? -44.45851 31.33404 38.09000 1.000 53.41000 33 ASN D O 1
ATOM 10353 N N . VAL D 1 34 ? -42.72559 30.45721 39.25794 1.000 58.90000 34 VAL D N 1
ATOM 10354 C CA . VAL D 1 34 ? -42.71236 31.42414 40.34875 1.000 59.85000 34 VAL D CA 1
ATOM 10355 C C . VAL D 1 34 ? -41.26179 31.77272 40.67604 1.000 60.40000 34 VAL D C 1
ATOM 10356 O O . VAL D 1 34 ? -40.40413 30.88878 40.75802 1.000 61.70000 34 VAL D O 1
ATOM 10360 N N . VAL D 1 35 ? -40.97686 33.05418 40.86119 1.000 61.38000 35 VAL D N 1
ATOM 10361 C CA . VAL D 1 35 ? -39.66066 33.48439 41.32855 1.000 60.99000 35 VAL D CA 1
ATOM 10362 C C . VAL D 1 35 ? -39.77459 33.90258 42.78384 1.000 59.55000 35 VAL D C 1
ATOM 10363 O O . VAL D 1 35 ? -40.75002 34.55962 43.18188 1.000 55.56000 35 VAL D O 1
ATOM 10367 N N . ARG D 1 36 ? -38.78710 33.51018 43.58731 1.000 64.45000 36 ARG D N 1
ATOM 10368 C CA . ARG D 1 36 ? -38.77465 33.83921 45.01004 1.000 68.69000 36 ARG D CA 1
ATOM 10369 C C . ARG D 1 36 ? -37.75877 34.93802 45.31920 1.000 68.97000 36 ARG D C 1
ATOM 10370 O O . ARG D 1 36 ? -36.59722 34.86971 44.88050 1.000 61.81000 36 ARG D O 1
ATOM 10378 N N . MET D 1 37 ? -38.21616 35.94632 46.08425 1.000 67.34000 37 MET D N 1
ATOM 10379 C CA . MET D 1 37 ? -37.39204 37.03707 46.62408 1.000 71.40000 37 MET D CA 1
ATOM 10380 C C . MET D 1 37 ? -37.09503 36.73993 48.09107 1.000 69.16000 37 MET D C 1
ATOM 10381 O O . MET D 1 37 ? -37.94320 36.98748 48.95513 1.000 66.63000 37 MET D O 1
ATOM 10386 N N . ASN D 1 38 ? -35.90183 36.20120 48.38249 1.000 64.71000 38 ASN D N 1
ATOM 10387 C CA . ASN D 1 38 ? -35.51518 35.96158 49.77454 1.000 64.26000 38 ASN D CA 1
ATOM 10388 C C . ASN D 1 38 ? -35.01868 37.26892 50.36699 1.000 69.11000 38 ASN D C 1
ATOM 10389 O O . ASN D 1 38 ? -33.94911 37.76737 49.99465 1.000 65.38000 38 ASN D O 1
ATOM 10394 N N . PHE D 1 39 ? -35.79629 37.81684 51.29875 1.000 70.18000 39 PHE D N 1
ATOM 10395 C CA . PHE D 1 39 ? -35.49593 39.13223 51.84532 1.000 72.09000 39 PHE D CA 1
ATOM 10396 C C . PHE D 1 39 ? -34.34555 39.10971 52.85063 1.000 75.74000 39 PHE D C 1
ATOM 10397 O O . PHE D 1 39 ? -33.80288 40.17277 53.17447 1.000 77.21000 39 PHE D O 1
ATOM 10405 N N . SER D 1 40 ? -33.96687 37.92298 53.33996 1.000 78.36000 40 SER D N 1
ATOM 10406 C CA . SER D 1 40 ? -32.77949 37.77521 54.17878 1.000 79.34000 40 SER D CA 1
ATOM 10407 C C . SER D 1 40 ? -31.54054 38.37048 53.51885 1.000 77.85000 40 SER D C 1
ATOM 10408 O O . SER D 1 40 ? -30.69512 38.96719 54.19500 1.000 78.85000 40 SER D O 1
ATOM 10411 N N . HIS D 1 41 ? -31.40666 38.20438 52.20553 1.000 76.01000 41 HIS D N 1
ATOM 10412 C CA . HIS D 1 41 ? -30.24773 38.68333 51.46786 1.000 82.42000 41 HIS D CA 1
ATOM 10413 C C . HIS D 1 41 ? -30.66313 39.76983 50.48040 1.000 84.00000 41 HIS D C 1
ATOM 10414 O O . HIS D 1 41 ? -31.85158 39.96632 50.20474 1.000 81.08000 41 HIS D O 1
ATOM 10421 N N . GLY D 1 42 ? -29.66085 40.49649 49.96992 1.000 84.36000 42 GLY D N 1
ATOM 10422 C CA . GLY D 1 42 ? -29.88458 41.65247 49.11318 1.000 81.87000 42 GLY D CA 1
ATOM 10423 C C . GLY D 1 42 ? -30.60635 42.81886 49.77376 1.000 88.16000 42 GLY D C 1
ATOM 10424 O O . GLY D 1 42 ? -31.28084 42.65197 50.79905 1.000 85.36000 42 GLY D O 1
ATOM 10425 N N . SER D 1 43 ? -30.47995 44.00736 49.18487 1.000 90.41000 43 SER D N 1
ATOM 10426 C CA . SER D 1 43 ? -31.11277 45.23632 49.64304 1.000 86.94000 43 SER D CA 1
ATOM 10427 C C . SER D 1 43 ? -32.13900 45.71145 48.62210 1.000 85.53000 43 SER D C 1
ATOM 10428 O O . SER D 1 43 ? -31.99700 45.42895 47.42708 1.000 86.86000 43 SER D O 1
ATOM 10431 N N . PRO D 1 44 ? -33.18980 46.47776 49.06193 1.000 79.74000 44 PRO D N 1
ATOM 10432 C CA . PRO D 1 44 ? -34.35333 46.76535 48.19524 1.000 83.77000 44 PRO D CA 1
ATOM 10433 C C . PRO D 1 44 ? -34.06376 47.03672 46.72270 1.000 86.61000 44 PRO D C 1
ATOM 10434 O O . PRO D 1 44 ? -34.88237 46.70645 45.85173 1.000 86.08000 44 PRO D O 1
ATOM 10438 N N . GLU D 1 45 ? -32.89805 47.62438 46.43630 1.000 88.92000 45 GLU D N 1
ATOM 10439 C CA . GLU D 1 45 ? -32.48965 47.84038 45.05078 1.000 87.37000 45 GLU D CA 1
ATOM 10440 C C . GLU D 1 45 ? -32.30452 46.51714 44.31285 1.000 88.68000 45 GLU D C 1
ATOM 10441 O O . GLU D 1 45 ? -32.75048 46.37166 43.16628 1.000 88.47000 45 GLU D O 1
ATOM 10447 N N . ASP D 1 46 ? -31.63003 45.54805 44.94941 1.000 89.89000 46 ASP D N 1
ATOM 10448 C CA . ASP D 1 46 ? -31.44143 44.22489 44.34911 1.000 90.84000 46 ASP D CA 1
ATOM 10449 C C . ASP D 1 46 ? -32.77555 43.59921 43.96438 1.000 87.75000 46 ASP D C 1
ATOM 10450 O O . ASP D 1 46 ? -32.95924 43.11997 42.83406 1.000 84.56000 46 ASP D O 1
ATOM 10455 N N . HIS D 1 47 ? -33.71847 43.59266 44.90959 1.000 87.73000 47 HIS D N 1
ATOM 10456 C CA . HIS D 1 47 ? -35.00802 42.96135 44.67709 1.000 85.03000 47 HIS D CA 1
ATOM 10457 C C . HIS D 1 47 ? -35.79334 43.68932 43.59361 1.000 84.47000 47 HIS D C 1
ATOM 10458 O O . HIS D 1 47 ? -36.40537 43.04858 42.73056 1.000 78.70000 47 HIS D O 1
ATOM 10465 N N . LYS D 1 48 ? -35.79227 45.02565 43.61846 1.000 82.62000 48 LYS D N 1
ATOM 10466 C CA . LYS D 1 48 ? -36.55684 45.76639 42.61939 1.000 83.78000 48 LYS D CA 1
ATOM 10467 C C . LYS D 1 48 ? -35.99241 45.55441 41.21293 1.000 78.92000 48 LYS D C 1
ATOM 10468 O O . LYS D 1 48 ? -36.75599 45.37041 40.25137 1.000 77.89000 48 LYS D O 1
ATOM 10474 N N . MET D 1 49 ? -34.66162 45.54293 41.07432 1.000 81.10000 49 MET D N 1
ATOM 10475 C CA . MET D 1 49 ? -34.05818 45.28076 39.76904 1.000 81.77000 49 MET D CA 1
ATOM 10476 C C . MET D 1 49 ? -34.40103 43.87870 39.27951 1.000 82.69000 49 MET D C 1
ATOM 10477 O O . MET D 1 49 ? -34.82611 43.69584 38.12613 1.000 78.68000 49 MET D O 1
ATOM 10482 N N . ARG D 1 50 ? -34.22312 42.87561 40.15243 1.000 83.98000 50 ARG D N 1
ATOM 10483 C CA . ARG D 1 50 ? -34.59397 41.50116 39.82504 1.000 75.41000 50 ARG D CA 1
ATOM 10484 C C . ARG D 1 50 ? -36.05148 41.40116 39.37959 1.000 76.95000 50 ARG D C 1
ATOM 10485 O O . ARG D 1 50 ? -36.35860 40.75528 38.37173 1.000 79.97000 50 ARG D O 1
ATOM 10493 N N . ALA D 1 51 ? -36.96326 42.05527 40.10956 1.000 77.40000 51 ALA D N 1
ATOM 10494 C CA . ALA D 1 51 ? -38.38720 41.94167 39.80567 1.000 74.79000 51 ALA D CA 1
ATOM 10495 C C . ALA D 1 51 ? -38.72049 42.54835 38.45223 1.000 71.82000 51 ALA D C 1
ATOM 10496 O O . ALA D 1 51 ? -39.53930 42.00208 37.69695 1.000 70.56000 51 ALA D O 1
ATOM 10498 N N . ASP D 1 52 ? -38.11276 43.68576 38.12690 1.000 74.38000 52 ASP D N 1
ATOM 10499 C CA . ASP D 1 52 ? -38.44012 44.28574 36.84010 1.000 74.83000 52 ASP D CA 1
ATOM 10500 C C . ASP D 1 52 ? -37.84201 43.48841 35.68800 1.000 70.52000 52 ASP D C 1
ATOM 10501 O O . ASP D 1 52 ? -38.47543 43.35652 34.63136 1.000 70.60000 52 ASP D O 1
ATOM 10506 N N . LYS D 1 53 ? -36.64566 42.91314 35.88422 1.000 77.40000 53 LYS D N 1
ATOM 10507 C CA . LYS D 1 53 ? -36.09829 41.98859 34.88604 1.000 74.41000 53 LYS D CA 1
ATOM 10508 C C . LYS D 1 53 ? -37.03611 40.80074 34.67688 1.000 76.53000 53 LYS D C 1
ATOM 10509 O O . LYS D 1 53 ? -37.26310 40.36560 33.53948 1.000 72.96000 53 LYS D O 1
ATOM 10515 N N . VAL D 1 54 ? -37.60531 40.27458 35.76592 1.000 75.68000 54 VAL D N 1
ATOM 10516 C CA . VAL D 1 54 ? -38.55611 39.17216 35.64512 1.000 74.55000 54 VAL D CA 1
ATOM 10517 C C . VAL D 1 54 ? -39.75523 39.59265 34.80032 1.000 74.42000 54 VAL D C 1
ATOM 10518 O O . VAL D 1 54 ? -40.12863 38.90426 33.84376 1.000 70.99000 54 VAL D O 1
ATOM 10522 N N . ARG D 1 55 ? -40.39138 40.71541 35.16420 1.000 72.28000 55 ARG D N 1
ATOM 10523 C CA . ARG D 1 55 ? -41.56259 41.18137 34.42205 1.000 67.45000 55 ARG D CA 1
ATOM 10524 C C . ARG D 1 55 ? -41.24382 41.34017 32.94494 1.000 73.27000 55 ARG D C 1
ATOM 10525 O O . ARG D 1 55 ? -42.04597 40.97406 32.07277 1.000 70.17000 55 ARG D O 1
ATOM 10533 N N . GLU D 1 56 ? -40.06233 41.87404 32.64986 1.000 76.09000 56 GLU D N 1
ATOM 10534 C CA . GLU D 1 56 ? -39.69401 42.18068 31.27867 1.000 75.22000 56 GLU D CA 1
ATOM 10535 C C . GLU D 1 56 ? -39.40197 40.91280 30.47974 1.000 74.86000 56 GLU D C 1
ATOM 10536 O O . GLU D 1 56 ? -39.82385 40.80185 29.32422 1.000 77.15000 56 GLU D O 1
ATOM 10542 N N . ILE D 1 57 ? -38.73111 39.92788 31.08886 1.000 75.92000 57 ILE D N 1
ATOM 10543 C CA . ILE D 1 57 ? -38.53896 38.62715 30.44114 1.000 74.77000 57 ILE D CA 1
ATOM 10544 C C . ILE D 1 57 ? -39.87275 37.89574 30.27652 1.000 76.68000 57 ILE D C 1
ATOM 10545 O O . ILE D 1 57 ? -40.07435 37.17189 29.29194 1.000 73.77000 57 ILE D O 1
ATOM 10550 N N . ALA D 1 58 ? -40.80404 38.06999 31.21989 1.000 73.64000 58 ALA D N 1
ATOM 10551 C CA . ALA D 1 58 ? -42.13371 37.48239 31.07320 1.000 67.72000 58 ALA D CA 1
ATOM 10552 C C . ALA D 1 58 ? -42.86070 38.06190 29.86725 1.000 69.46000 58 ALA D C 1
ATOM 10553 O O . ALA D 1 58 ? -43.36387 37.31805 29.02195 1.000 72.58000 58 ALA D O 1
ATOM 10555 N N . ALA D 1 59 ? -42.93996 39.39426 29.77760 1.000 72.74000 59 ALA D N 1
ATOM 10556 C CA . ALA D 1 59 ? -43.55982 40.01232 28.60538 1.000 72.04000 59 ALA D CA 1
ATOM 10557 C C . ALA D 1 59 ? -42.84925 39.59045 27.32232 1.000 75.23000 59 ALA D C 1
ATOM 10558 O O . ALA D 1 59 ? -43.49393 39.36893 26.28862 1.000 73.56000 59 ALA D O 1
ATOM 10560 N N . LYS D 1 60 ? -41.52229 39.44400 27.37442 1.000 77.33000 60 LYS D N 1
ATOM 10561 C CA . LYS D 1 60 ? -40.78057 39.03336 26.18382 1.000 82.91000 60 LYS D CA 1
ATOM 10562 C C . LYS D 1 60 ? -41.18364 37.63074 25.74456 1.000 76.38000 60 LYS D C 1
ATOM 10563 O O . LYS D 1 60 ? -41.59140 37.41650 24.59811 1.000 80.02000 60 LYS D O 1
ATOM 10569 N N . LEU D 1 61 ? -41.09015 36.66731 26.65112 1.000 74.27000 61 LEU D N 1
ATOM 10570 C CA . LEU D 1 61 ? -41.38651 35.27908 26.34534 1.000 72.52000 61 LEU D CA 1
ATOM 10571 C C . LEU D 1 61 ? -42.88214 34.97982 26.29096 1.000 73.51000 61 LEU D C 1
ATOM 10572 O O . LEU D 1 61 ? -43.25288 33.83066 26.02344 1.000 68.58000 61 LEU D O 1
ATOM 10577 N N . GLY D 1 62 ? -43.74061 35.97552 26.51844 1.000 73.20000 62 GLY D N 1
ATOM 10578 C CA . GLY D 1 62 ? -45.17312 35.73433 26.60116 1.000 75.39000 62 GLY D CA 1
ATOM 10579 C C . GLY D 1 62 ? -45.57538 34.74342 27.67637 1.000 76.56000 62 GLY D C 1
ATOM 10580 O O . GLY D 1 62 ? -46.53728 33.98270 27.48671 1.000 76.23000 62 GLY D O 1
ATOM 10581 N N . ARG D 1 63 ? -44.86798 34.73544 28.80530 1.000 69.62000 63 ARG D N 1
ATOM 10582 C CA . ARG D 1 63 ? -45.07711 33.78057 29.88213 1.000 68.51000 63 ARG D CA 1
ATOM 10583 C C . ARG D 1 63 ? -45.63681 34.48638 31.10703 1.000 59.70000 63 ARG D C 1
ATOM 10584 O O . ARG D 1 63 ? -45.52608 35.70264 31.25307 1.000 64.94000 63 ARG D O 1
ATOM 10592 N N . HIS D 1 64 ? -46.25731 33.70924 31.98568 1.000 54.89000 64 HIS D N 1
ATOM 10593 C CA . HIS D 1 64 ? -46.89403 34.24989 33.18016 1.000 60.14000 64 HIS D CA 1
ATOM 10594 C C . HIS D 1 64 ? -46.18551 33.68605 34.39947 1.000 61.49000 64 HIS D C 1
ATOM 10595 O O . HIS D 1 64 ? -46.35683 32.50776 34.73489 1.000 63.27000 64 HIS D O 1
ATOM 10602 N N . VAL D 1 65 ? -45.40598 34.54526 35.05741 1.000 59.87000 65 VAL D N 1
ATOM 10603 C CA . VAL D 1 65 ? -44.48739 34.18501 36.12859 1.000 52.93000 65 VAL D CA 1
ATOM 10604 C C . VAL D 1 65 ? -44.87589 34.98148 37.35896 1.000 52.92000 65 VAL D C 1
ATOM 10605 O O . VAL D 1 65 ? -45.01368 36.20464 37.28421 1.000 61.60000 65 VAL D O 1
ATOM 10609 N N . ALA D 1 66 ? -45.05785 34.30235 38.48184 1.000 57.24000 66 ALA D N 1
ATOM 10610 C CA . ALA D 1 66 ? -45.43635 34.97805 39.71802 1.000 61.43000 66 ALA D CA 1
ATOM 10611 C C . ALA D 1 66 ? -44.20173 35.30654 40.54618 1.000 61.86000 66 ALA D C 1
ATOM 10612 O O . ALA D 1 66 ? -43.23636 34.53048 40.57721 1.000 56.84000 66 ALA D O 1
ATOM 10614 N N . ILE D 1 67 ? -44.24307 36.45507 41.22675 1.000 58.98000 67 ILE D N 1
ATOM 10615 C CA . ILE D 1 67 ? -43.16663 36.87732 42.12203 1.000 63.01000 67 ILE D CA 1
ATOM 10616 C C . ILE D 1 67 ? -43.59620 36.64074 43.57086 1.000 62.50000 67 ILE D C 1
ATOM 10617 O O . ILE D 1 67 ? -44.58629 37.22114 44.04627 1.000 57.03000 67 ILE D O 1
ATOM 10622 N N . LEU D 1 68 ? -42.83930 35.80160 44.28012 1.000 56.52000 68 LEU D N 1
ATOM 10623 C CA . LEU D 1 68 ? -43.03758 35.59212 45.70720 1.000 63.95000 68 LEU D CA 1
ATOM 10624 C C . LEU D 1 68 ? -41.98247 36.35040 46.50287 1.000 61.87000 68 LEU D C 1
ATOM 10625 O O . LEU D 1 68 ? -40.80798 36.39092 46.12185 1.000 61.41000 68 LEU D O 1
ATOM 10630 N N . GLY D 1 69 ? -42.40838 36.92878 47.62415 1.000 58.67000 69 GLY D N 1
ATOM 10631 C CA . GLY D 1 69 ? -41.50291 37.60029 48.53154 1.000 63.84000 69 GLY D CA 1
ATOM 10632 C C . GLY D 1 69 ? -41.45462 36.90809 49.87730 1.000 65.04000 69 GLY D C 1
ATOM 10633 O O . GLY D 1 69 ? -42.44217 36.89237 50.61745 1.000 62.48000 69 GLY D O 1
ATOM 10634 N N . ASP D 1 70 ? -40.31034 36.32670 50.20732 1.000 64.31000 70 ASP D N 1
ATOM 10635 C CA . ASP D 1 70 ? -40.17956 35.50229 51.39861 1.000 65.21000 70 ASP D CA 1
ATOM 10636 C C . ASP D 1 70 ? -39.53927 36.32436 52.51908 1.000 66.05000 70 ASP D C 1
ATOM 10637 O O . ASP D 1 70 ? -38.34780 36.65698 52.46175 1.000 67.30000 70 ASP D O 1
ATOM 10642 N N . LEU D 1 71 ? -40.33519 36.64741 53.53453 1.000 64.24000 71 LEU D N 1
ATOM 10643 C CA . LEU D 1 71 ? -39.84214 37.41131 54.67186 1.000 71.57000 71 LEU D CA 1
ATOM 10644 C C . LEU D 1 71 ? -38.82162 36.59742 55.46093 1.000 75.10000 71 LEU D C 1
ATOM 10645 O O . LEU D 1 71 ? -38.84763 35.36424 55.46706 1.000 75.03000 71 LEU D O 1
ATOM 10650 N N . GLN D 1 72 ? -37.89908 37.30025 56.12156 1.000 75.62000 72 GLN D N 1
ATOM 10651 C CA . GLN D 1 72 ? -36.84902 36.59130 56.84379 1.000 77.66000 72 GLN D CA 1
ATOM 10652 C C . GLN D 1 72 ? -37.34236 36.07420 58.19019 1.000 78.54000 72 GLN D C 1
ATOM 10653 O O . GLN D 1 72 ? -36.96565 34.97242 58.61194 1.000 77.23000 72 GLN D O 1
ATOM 10659 N N . GLY D 1 73 ? -38.18090 36.84727 58.87513 1.000 72.36000 73 GLY D N 1
ATOM 10660 C CA . GLY D 1 73 ? -38.68890 36.44667 60.16371 1.000 80.30000 73 GLY D CA 1
ATOM 10661 C C . GLY D 1 73 ? -37.65064 36.56597 61.26293 1.000 83.19000 73 GLY D C 1
ATOM 10662 O O . GLY D 1 73 ? -36.48230 36.88008 61.01991 1.000 82.32000 73 GLY D O 1
ATOM 10663 N N . PRO D 1 74 ? -38.07064 36.31241 62.50202 1.000 80.46000 74 PRO D N 1
ATOM 10664 C CA . PRO D 1 74 ? -37.14956 36.43300 63.63620 1.000 78.04000 74 PRO D CA 1
ATOM 10665 C C . PRO D 1 74 ? -35.97488 35.48136 63.47919 1.000 83.01000 74 PRO D C 1
ATOM 10666 O O . PRO D 1 74 ? -36.14321 34.31077 63.14869 1.000 81.56000 74 PRO D O 1
ATOM 10670 N N . LYS D 1 75 ? -34.77909 35.99804 63.71002 1.000 89.97000 75 LYS D N 1
ATOM 10671 C CA . LYS D 1 75 ? -33.54106 35.25182 63.54183 1.000 100.27000 75 LYS D CA 1
ATOM 10672 C C . LYS D 1 75 ? -33.04649 34.84494 64.92447 1.000 101.41000 75 LYS D C 1
ATOM 10673 O O . LYS D 1 75 ? -32.47414 35.65921 65.65223 1.000 103.87000 75 LYS D O 1
ATOM 10679 N N . ILE D 1 76 ? -33.28970 33.59465 65.30879 1.000 97.73000 76 ILE D N 1
ATOM 10680 C CA . ILE D 1 76 ? -32.79609 33.12427 66.60441 1.000 99.69000 76 ILE D CA 1
ATOM 10681 C C . ILE D 1 76 ? -31.51528 32.31455 66.40769 1.000 101.16000 76 ILE D C 1
ATOM 10682 O O . ILE D 1 76 ? -31.56910 31.08925 66.23752 1.000 98.52000 76 ILE D O 1
ATOM 10687 N N . ARG D 1 77 ? -30.35651 32.98585 66.43086 1.000 101.76000 77 ARG D N 1
ATOM 10688 C CA . ARG D 1 77 ? -29.08720 32.30556 66.20228 1.000 102.66000 77 ARG D CA 1
ATOM 10689 C C . ARG D 1 77 ? -28.10821 32.47420 67.34710 1.000 102.70000 77 ARG D C 1
ATOM 10690 O O . ARG D 1 77 ? -28.36872 33.13782 68.35373 1.000 96.92000 77 ARG D O 1
ATOM 10698 N N . VAL D 1 78 ? -26.93385 31.89930 67.13936 1.000 108.66000 78 VAL D N 1
ATOM 10699 C CA . VAL D 1 78 ? -25.93741 31.94487 68.18383 1.000 111.92000 78 VAL D CA 1
ATOM 10700 C C . VAL D 1 78 ? -25.00819 33.11159 67.90544 1.000 115.51000 78 VAL D C 1
ATOM 10701 O O . VAL D 1 78 ? -24.56167 33.77201 68.84085 1.000 115.20000 78 VAL D O 1
ATOM 10705 N N . ILE D 1 162 ? -30.40984 28.42300 66.59630 1.000 84.88000 162 ILE D N 1
ATOM 10706 C CA . ILE D 1 162 ? -30.75727 27.49691 67.67288 1.000 88.24000 162 ILE D CA 1
ATOM 10707 C C . ILE D 1 162 ? -32.27527 27.25305 67.73300 1.000 88.66000 162 ILE D C 1
ATOM 10708 O O . ILE D 1 162 ? -33.08199 28.14997 67.44589 1.000 83.67000 162 ILE D O 1
ATOM 10713 N N . ASN D 1 163 ? -32.65075 26.02231 68.09886 1.000 84.30000 163 ASN D N 1
ATOM 10714 C CA . ASN D 1 163 ? -34.03926 25.58142 68.12923 1.000 82.79000 163 ASN D CA 1
ATOM 10715 C C . ASN D 1 163 ? -34.34822 24.92562 69.46697 1.000 79.48000 163 ASN D C 1
ATOM 10716 O O . ASN D 1 163 ? -33.49031 24.24505 70.04156 1.000 86.12000 163 ASN D O 1
ATOM 10721 N N . LYS D 1 164 ? -35.57811 25.11153 69.95169 1.000 66.95000 164 LYS D N 1
ATOM 10722 C CA . LYS D 1 164 ? -36.05877 24.39846 71.12876 1.000 74.79000 164 LYS D CA 1
ATOM 10723 C C . LYS D 1 164 ? -36.88722 23.19360 70.69840 1.000 80.70000 164 LYS D C 1
ATOM 10724 O O . LYS D 1 164 ? -37.78335 23.31814 69.85757 1.000 81.03000 164 LYS D O 1
ATOM 10730 N N . LEU D 1 165 ? -36.59084 22.03371 71.27914 1.000 81.36000 165 LEU D N 1
ATOM 10731 C CA . LEU D 1 165 ? -37.41638 20.85215 71.06540 1.000 74.11000 165 LEU D CA 1
ATOM 10732 C C . LEU D 1 165 ? -38.79870 21.05414 71.69198 1.000 74.16000 165 LEU D C 1
ATOM 10733 O O . LEU D 1 165 ? -38.94514 21.71065 72.72819 1.000 70.29000 165 LEU D O 1
ATOM 10738 N N . GLY D 1 166 ? -39.81844 20.47863 71.04775 1.000 75.34000 166 GLY D N 1
ATOM 10739 C CA . GLY D 1 166 ? -41.19714 20.87811 71.28137 1.000 69.99000 166 GLY D CA 1
ATOM 10740 C C . GLY D 1 166 ? -41.43742 22.27213 70.71815 1.000 75.80000 166 GLY D C 1
ATOM 10741 O O . GLY D 1 166 ? -40.55640 22.89901 70.13334 1.000 78.16000 166 GLY D O 1
ATOM 10742 N N . GLY D 1 167 ? -42.65562 22.76969 70.90502 1.000 75.35000 167 GLY D N 1
ATOM 10743 C CA . GLY D 1 167 ? -42.91243 24.16118 70.56192 1.000 81.72000 167 GLY D CA 1
ATOM 10744 C C . GLY D 1 167 ? -42.19686 25.13388 71.48855 1.000 87.02000 167 GLY D C 1
ATOM 10745 O O . GLY D 1 167 ? -41.07494 24.86535 71.93498 1.000 83.31000 167 GLY D O 1
ATOM 10746 N N . GLY D 1 168 ? -42.81426 26.27478 71.78791 1.000 87.27000 168 GLY D N 1
ATOM 10747 C CA . GLY D 1 168 ? -42.31155 27.04995 72.90279 1.000 90.11000 168 GLY D CA 1
ATOM 10748 C C . GLY D 1 168 ? -41.98580 28.51177 72.68378 1.000 90.23000 168 GLY D C 1
ATOM 10749 O O . GLY D 1 168 ? -42.72365 29.38128 73.16220 1.000 91.58000 168 GLY D O 1
ATOM 10750 N N . LEU D 1 169 ? -40.88064 28.78960 71.98545 1.000 88.25000 169 LEU D N 1
ATOM 10751 C CA . LEU D 1 169 ? -40.29596 30.12837 71.97169 1.000 85.29000 169 LEU D CA 1
ATOM 10752 C C . LEU D 1 169 ? -41.33849 31.18038 71.60713 1.000 92.41000 169 LEU D C 1
ATOM 10753 O O . LEU D 1 169 ? -42.22525 30.94533 70.78281 1.000 92.55000 169 LEU D O 1
ATOM 10758 N N . SER D 1 170 ? -41.23479 32.34520 72.24619 1.000 99.92000 170 SER D N 1
ATOM 10759 C CA . SER D 1 170 ? -42.25579 33.38203 72.17155 1.000 96.30000 170 SER D CA 1
ATOM 10760 C C . SER D 1 170 ? -41.88524 34.53545 71.23551 1.000 96.45000 170 SER D C 1
ATOM 10761 O O . SER D 1 170 ? -42.62007 35.53042 71.17981 1.000 97.65000 170 SER D O 1
ATOM 10764 N N . ALA D 1 171 ? -40.77471 34.41991 70.49925 1.000 90.75000 171 ALA D N 1
ATOM 10765 C CA . ALA D 1 171 ? -40.38811 35.43505 69.52419 1.000 93.46000 171 ALA D CA 1
ATOM 10766 C C . ALA D 1 171 ? -41.55763 35.77098 68.60929 1.000 94.65000 171 ALA D C 1
ATOM 10767 O O . ALA D 1 171 ? -42.33161 34.89263 68.22085 1.000 99.48000 171 ALA D O 1
ATOM 10769 N N . GLU D 1 172 ? -41.69129 37.04860 68.26675 1.000 88.99000 172 GLU D N 1
ATOM 10770 C CA . GLU D 1 172 ? -42.84641 37.42922 67.47168 1.000 94.64000 172 GLU D CA 1
ATOM 10771 C C . GLU D 1 172 ? -42.59384 37.17832 65.98327 1.000 93.94000 172 GLU D C 1
ATOM 10772 O O . GLU D 1 172 ? -41.44937 37.11222 65.51866 1.000 89.66000 172 GLU D O 1
ATOM 10778 N N . ALA D 1 173 ? -43.69760 37.04375 65.23416 1.000 91.89000 173 ALA D N 1
ATOM 10779 C CA . ALA D 1 173 ? -43.61877 36.65901 63.82411 1.000 92.80000 173 ALA D CA 1
ATOM 10780 C C . ALA D 1 173 ? -42.98449 37.75174 62.96434 1.000 88.71000 173 ALA D C 1
ATOM 10781 O O . ALA D 1 173 ? -41.98789 37.51147 62.26835 1.000 80.85000 173 ALA D O 1
ATOM 10783 N N . LEU D 1 174 ? -43.55724 38.95363 62.98419 1.000 86.12000 174 LEU D N 1
ATOM 10784 C CA . LEU D 1 174 ? -43.14134 40.03578 62.09901 1.000 82.58000 174 LEU D CA 1
ATOM 10785 C C . LEU D 1 174 ? -42.14009 40.94134 62.81173 1.000 83.97000 174 LEU D C 1
ATOM 10786 O O . LEU D 1 174 ? -42.47919 41.61158 63.79337 1.000 84.73000 174 LEU D O 1
ATOM 10791 N N . THR D 1 175 ? -40.91049 40.95949 62.30727 1.000 81.23000 175 THR D N 1
ATOM 10792 C CA . THR D 1 175 ? -39.85774 41.82472 62.80830 1.000 76.75000 175 THR D CA 1
ATOM 10793 C C . THR D 1 175 ? -39.98408 43.22166 62.18895 1.000 80.43000 175 THR D C 1
ATOM 10794 O O . THR D 1 175 ? -40.79409 43.46331 61.28505 1.000 82.59000 175 THR D O 1
ATOM 10798 N N . GLU D 1 176 ? -39.18732 44.16563 62.69793 1.000 79.50000 176 GLU D N 1
ATOM 10799 C CA . GLU D 1 176 ? -39.15400 45.48477 62.06995 1.000 80.23000 176 GLU D CA 1
ATOM 10800 C C . GLU D 1 176 ? -38.58539 45.39178 60.65915 1.000 81.32000 176 GLU D C 1
ATOM 10801 O O . GLU D 1 176 ? -39.12194 46.00389 59.72388 1.000 80.29000 176 GLU D O 1
ATOM 10807 N N . LYS D 1 177 ? -37.50303 44.61324 60.48961 1.000 78.46000 177 LYS D N 1
ATOM 10808 C CA . LYS D 1 177 ? -36.98425 44.29760 59.15975 1.000 69.93000 177 LYS D CA 1
ATOM 10809 C C . LYS D 1 177 ? -38.07056 43.72761 58.26486 1.000 74.80000 177 LYS D C 1
ATOM 10810 O O . LYS D 1 177 ? -38.12179 44.02600 57.06618 1.000 75.53000 177 LYS D O 1
ATOM 10816 N N . ASP D 1 178 ? -38.96128 42.91144 58.83347 1.000 79.63000 178 ASP D N 1
ATOM 10817 C CA . ASP D 1 178 ? -40.05404 42.35723 58.04142 1.000 78.57000 178 ASP D CA 1
ATOM 10818 C C . ASP D 1 178 ? -41.05213 43.43436 57.64204 1.000 78.62000 178 ASP D C 1
ATOM 10819 O O . ASP D 1 178 ? -41.57592 43.40517 56.52681 1.000 81.25000 178 ASP D O 1
ATOM 10824 N N . LYS D 1 179 ? -41.32756 44.39767 58.52532 1.000 76.42000 179 LYS D N 1
ATOM 10825 C CA . LYS D 1 179 ? -42.20037 45.50383 58.13599 1.000 77.98000 179 LYS D CA 1
ATOM 10826 C C . LYS D 1 179 ? -41.58770 46.31475 56.98871 1.000 76.59000 179 LYS D C 1
ATOM 10827 O O . LYS D 1 179 ? -42.28000 46.69266 56.02713 1.000 72.16000 179 LYS D O 1
ATOM 10833 N N . ALA D 1 180 ? -40.27829 46.56137 57.05590 1.000 76.01000 180 ALA D N 1
ATOM 10834 C CA . ALA D 1 180 ? -39.60286 47.26410 55.96736 1.000 78.41000 180 ALA D CA 1
ATOM 10835 C C . ALA D 1 180 ? -39.67493 46.46943 54.66680 1.000 80.41000 180 ALA D C 1
ATOM 10836 O O . ALA D 1 180 ? -39.87959 47.03889 53.58204 1.000 81.32000 180 ALA D O 1
ATOM 10838 N N . ASP D 1 181 ? -39.50489 45.14858 54.75285 1.000 75.44000 181 ASP D N 1
ATOM 10839 C CA . ASP D 1 181 ? -39.54403 44.34504 53.54511 1.000 73.20000 181 ASP D CA 1
ATOM 10840 C C . ASP D 1 181 ? -40.96182 44.17303 53.00825 1.000 73.52000 181 ASP D C 1
ATOM 10841 O O . ASP D 1 181 ? -41.12221 43.98886 51.80146 1.000 76.70000 181 ASP D O 1
ATOM 10846 N N . ILE D 1 182 ? -41.98959 44.29443 53.85097 1.000 65.37000 182 ILE D N 1
ATOM 10847 C CA . ILE D 1 182 ? -43.35942 44.34283 53.34426 1.000 68.47000 182 ILE D CA 1
ATOM 10848 C C . ILE D 1 182 ? -43.58994 45.63911 52.58551 1.000 72.04000 182 ILE D C 1
ATOM 10849 O O . ILE D 1 182 ? -44.28695 45.66249 51.56351 1.000 71.34000 182 ILE D O 1
ATOM 10854 N N . LYS D 1 183 ? -43.00800 46.73796 53.06798 1.000 76.41000 183 LYS D N 1
ATOM 10855 C CA . LYS D 1 18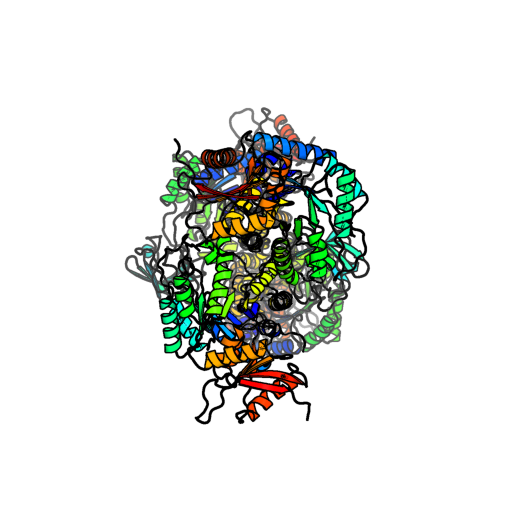3 ? -43.06565 47.97329 52.29169 1.000 76.87000 183 LYS D CA 1
ATOM 10856 C C . LYS D 1 183 ? -42.40735 47.77664 50.92543 1.000 69.87000 183 LYS D C 1
ATOM 10857 O O . LYS D 1 183 ? -43.02050 48.04134 49.88017 1.000 69.09000 183 LYS D O 1
ATOM 10863 N N . THR D 1 184 ? -41.17514 47.25857 50.91191 1.000 68.07000 184 THR D N 1
ATOM 10864 C CA . THR D 1 184 ? -40.47517 47.06545 49.63641 1.000 72.75000 184 THR D CA 1
ATOM 10865 C C . THR D 1 184 ? -41.21986 46.09918 48.72010 1.000 80.90000 184 THR D C 1
ATOM 10866 O O . THR D 1 184 ? -41.15439 46.23302 47.48965 1.000 80.16000 184 THR D O 1
ATOM 10870 N N . ALA D 1 185 ? -41.90269 45.10132 49.30344 1.000 81.30000 185 ALA D N 1
ATOM 10871 C CA . ALA D 1 185 ? -42.62153 44.08779 48.53843 1.000 72.75000 185 ALA D CA 1
ATOM 10872 C C . ALA D 1 185 ? -43.92619 44.62787 47.96303 1.000 70.51000 185 ALA D C 1
ATOM 10873 O O . ALA D 1 185 ? -44.33040 44.22515 46.86815 1.000 68.30000 185 ALA D O 1
ATOM 10875 N N . ALA D 1 186 ? -44.60167 45.53010 48.68306 1.000 72.32000 186 ALA D N 1
ATOM 10876 C CA . ALA D 1 186 ? -45.73044 46.24072 48.08871 1.000 70.73000 186 ALA D CA 1
ATOM 10877 C C . ALA D 1 186 ? -45.27492 47.13144 46.94920 1.000 71.29000 186 ALA D C 1
ATOM 10878 O O . ALA D 1 186 ? -46.00575 47.30834 45.96591 1.000 67.93000 186 ALA D O 1
ATOM 10880 N N . LEU D 1 187 ? -44.06923 47.69739 47.06873 1.000 73.09000 187 LEU D N 1
ATOM 10881 C CA . LEU D 1 187 ? -43.55058 48.57136 46.01813 1.000 77.42000 187 LEU D CA 1
ATOM 10882 C C . LEU D 1 187 ? -43.14371 47.77933 44.78112 1.000 75.36000 187 LEU D C 1
ATOM 10883 O O . LEU D 1 187 ? -43.30615 48.25416 43.64904 1.000 76.31000 187 LEU D O 1
ATOM 10888 N N . ILE D 1 188 ? -42.58162 46.58524 44.98082 1.000 73.30000 188 ILE D N 1
ATOM 10889 C CA . ILE D 1 188 ? -42.21985 45.71041 43.86957 1.000 77.49000 188 ILE D CA 1
ATOM 10890 C C . ILE D 1 188 ? -43.44827 45.06239 43.22830 1.000 78.34000 188 ILE D C 1
ATOM 10891 O O . ILE D 1 188 ? -43.40203 44.66634 42.05444 1.000 77.77000 188 ILE D O 1
ATOM 10896 N N . GLY D 1 189 ? -44.56474 44.98590 43.94636 1.000 73.59000 189 GLY D N 1
ATOM 10897 C CA . GLY D 1 189 ? -45.75379 44.38291 43.39222 1.000 68.96000 189 GLY D CA 1
ATOM 10898 C C . GLY D 1 189 ? -45.62281 42.87991 43.31385 1.000 72.91000 189 GLY D C 1
ATOM 10899 O O . GLY D 1 189 ? -45.82089 42.28864 42.24830 1.000 76.74000 189 GLY D O 1
ATOM 10900 N N . VAL D 1 190 ? -45.26008 42.24869 44.43121 1.000 69.43000 190 VAL D N 1
ATOM 10901 C CA . VAL D 1 190 ? -45.24801 40.79654 44.47789 1.000 64.71000 190 VAL D CA 1
ATOM 10902 C C . VAL D 1 190 ? -46.68154 40.28782 44.40247 1.000 68.36000 190 VAL D C 1
ATOM 10903 O O . VAL D 1 190 ? -47.63476 40.97864 44.79326 1.000 70.00000 190 VAL D O 1
ATOM 10907 N N . ASP D 1 191 ? -46.83823 39.07390 43.87065 1.000 64.05000 191 ASP D N 1
ATOM 10908 C CA . ASP D 1 191 ? -48.13505 38.41422 43.81980 1.000 62.24000 191 ASP D CA 1
ATOM 10909 C C . ASP D 1 191 ? -48.41869 37.63381 45.08372 1.000 57.16000 191 ASP D C 1
ATOM 10910 O O . ASP D 1 191 ? -49.57447 37.56810 45.51978 1.000 55.25000 191 ASP D O 1
ATOM 10915 N N . TYR D 1 192 ? -47.37250 37.06493 45.68193 1.000 58.28000 192 TYR D N 1
ATOM 10916 C CA . TYR D 1 192 ? -47.46699 36.23685 46.87649 1.000 63.76000 192 TYR D CA 1
ATOM 10917 C C . TYR D 1 192 ? -46.49623 36.72619 47.94495 1.000 63.50000 192 TYR D C 1
ATOM 10918 O O . TYR D 1 192 ? -45.36496 37.11498 47.62901 1.000 63.23000 192 TYR D O 1
ATOM 10927 N N . LEU D 1 193 ? -46.92987 36.66958 49.21367 1.000 64.30000 193 LEU D N 1
ATOM 10928 C CA . LEU D 1 193 ? -46.14508 37.16220 50.35290 1.000 68.53000 193 LEU D CA 1
ATOM 10929 C C . LEU D 1 193 ? -46.05212 36.10279 51.45558 1.000 61.65000 193 LEU D C 1
ATOM 10930 O O . LEU D 1 193 ? -47.05789 35.78107 52.10028 1.000 58.77000 193 LEU D O 1
ATOM 10935 N N . ALA D 1 194 ? -44.83842 35.59492 51.70146 1.000 61.13000 194 ALA D N 1
ATOM 10936 C CA . ALA D 1 194 ? -44.59467 34.52524 52.66908 1.000 63.13000 194 ALA D CA 1
ATOM 10937 C C . ALA D 1 194 ? -44.09144 35.10292 53.98739 1.000 66.72000 194 ALA D C 1
ATOM 10938 O O . ALA D 1 194 ? -43.06070 35.78633 54.01895 1.000 67.06000 194 ALA D O 1
ATOM 10940 N N . VAL D 1 195 ? -44.79008 34.80361 55.07701 1.000 61.01000 195 VAL D N 1
ATOM 10941 C CA . VAL D 1 195 ? -44.35946 35.22676 56.40212 1.000 64.80000 195 VAL D CA 1
ATOM 10942 C C . VAL D 1 195 ? -43.66082 34.05478 57.08503 1.000 65.96000 195 VAL D C 1
ATOM 10943 O O . VAL D 1 195 ? -44.11827 32.90492 57.00894 1.000 59.29000 195 VAL D O 1
ATOM 10947 N N . SER D 1 196 ? -42.52388 34.33135 57.70794 1.000 66.58000 196 SER D N 1
ATOM 10948 C CA . SER D 1 196 ? -41.84812 33.30911 58.48266 1.000 67.29000 196 SER D CA 1
ATOM 10949 C C . SER D 1 196 ? -42.39143 33.29680 59.89695 1.000 68.88000 196 SER D C 1
ATOM 10950 O O . SER D 1 196 ? -42.96774 34.28047 60.36853 1.000 68.35000 196 SER D O 1
ATOM 10953 N N . PHE D 1 197 ? -42.24958 32.14563 60.54521 1.000 66.88000 197 PHE D N 1
ATOM 10954 C CA . PHE D 1 197 ? -42.47007 31.99006 61.97785 1.000 76.29000 197 PHE D CA 1
ATOM 10955 C C . PHE D 1 197 ? -43.84046 32.43741 62.49702 1.000 75.50000 197 PHE D C 1
ATOM 10956 O O . PHE D 1 197 ? -43.89311 33.07382 63.55580 1.000 75.28000 197 PHE D O 1
ATOM 10964 N N . PRO D 1 198 ? -44.96499 32.13993 61.83728 1.000 72.63000 198 PRO D N 1
ATOM 10965 C CA . PRO D 1 198 ? -46.25347 32.53231 62.42480 1.000 76.89000 198 PRO D CA 1
ATOM 10966 C C . PRO D 1 198 ? -46.64964 31.60518 63.56019 1.000 74.34000 198 PRO D C 1
ATOM 10967 O O . PRO D 1 198 ? -46.41342 30.39546 63.51083 1.000 75.31000 198 PRO D O 1
ATOM 10971 N N . ARG D 1 199 ? -47.24109 32.19506 64.60257 1.000 80.69000 199 ARG D N 1
ATOM 10972 C CA . ARG D 1 199 ? -47.71654 31.43762 65.75731 1.000 82.50000 199 ARG D CA 1
ATOM 10973 C C . ARG D 1 199 ? -49.15602 30.97272 65.56651 1.000 80.47000 199 ARG D C 1
ATOM 10974 O O . ARG D 1 199 ? -49.48202 29.81730 65.87248 1.000 72.20000 199 ARG D O 1
ATOM 10982 N N . CYS D 1 200 ? -50.01502 31.85706 65.05774 1.000 77.37000 200 CYS D N 1
ATOM 10983 C CA . CYS D 1 200 ? -51.41294 31.55175 64.79881 1.000 80.81000 200 CYS D CA 1
ATOM 10984 C C . CYS D 1 200 ? -51.84529 32.35575 63.58088 1.000 81.57000 200 CYS D C 1
ATOM 10985 O O . CYS D 1 200 ? -51.06125 33.11358 63.00552 1.000 79.88000 200 CYS D O 1
ATOM 10988 N N . GLY D 1 201 ? -53.11155 32.19180 63.19435 1.000 77.63000 201 GLY D N 1
ATOM 10989 C CA . GLY D 1 201 ? -53.58379 32.79220 61.95839 1.000 79.11000 201 GLY D CA 1
ATOM 10990 C C . GLY D 1 201 ? -53.67167 34.30695 61.98309 1.000 83.42000 201 GLY D C 1
ATOM 10991 O O . GLY D 1 201 ? -53.62243 34.95446 60.92750 1.000 80.38000 201 GLY D O 1
ATOM 10992 N N . GLU D 1 202 ? -53.81657 34.90309 63.16871 1.000 86.05000 202 GLU D N 1
ATOM 10993 C CA . GLU D 1 202 ? -53.96656 36.35318 63.18799 1.000 87.37000 202 GLU D CA 1
ATOM 10994 C C . GLU D 1 202 ? -52.63362 37.07172 63.00188 1.000 84.62000 202 GLU D C 1
ATOM 10995 O O . GLU D 1 202 ? -52.63058 38.25598 62.66205 1.000 85.70000 202 GLU D O 1
ATOM 11001 N N . ASP D 1 203 ? -51.50655 36.37426 63.14315 1.000 81.93000 203 ASP D N 1
ATOM 11002 C CA . ASP D 1 203 ? -50.25953 36.94393 62.64703 1.000 84.53000 203 ASP D CA 1
ATOM 11003 C C . ASP D 1 203 ? -50.28355 37.06155 61.12665 1.000 84.28000 203 ASP D C 1
ATOM 11004 O O . ASP D 1 203 ? -49.83154 38.07011 60.56185 1.000 86.35000 203 ASP D O 1
ATOM 11009 N N . LEU D 1 204 ? -50.83013 36.04809 60.44841 1.000 85.65000 204 LEU D N 1
ATOM 11010 C CA . LEU D 1 204 ? -51.06201 36.14763 59.01161 1.000 80.65000 204 LEU D CA 1
ATOM 11011 C C . LEU D 1 204 ? -52.00276 37.30445 58.69337 1.000 78.64000 204 LEU D C 1
ATOM 11012 O O . LEU D 1 204 ? -51.78081 38.04747 57.73128 1.000 74.30000 204 LEU D O 1
ATOM 11017 N N . ASN D 1 205 ? -53.04576 37.48358 59.51305 1.000 81.22000 205 ASN D N 1
ATOM 11018 C CA . ASN D 1 205 ? -53.97425 38.59996 59.32657 1.000 79.75000 205 ASN D CA 1
ATOM 11019 C C . ASN D 1 205 ? -53.28203 39.95153 59.50220 1.000 79.00000 205 ASN D C 1
ATOM 11020 O O . ASN D 1 205 ? -53.57574 40.91105 58.77788 1.000 78.43000 205 ASN D O 1
ATOM 11025 N N . TYR D 1 206 ? -52.37671 40.04966 60.47616 1.000 82.29000 206 TYR D N 1
ATOM 11026 C CA . TYR D 1 206 ? -51.60775 41.27564 60.67478 1.000 86.48000 206 TYR D CA 1
ATOM 11027 C C . TYR D 1 206 ? -50.72611 41.56732 59.46029 1.000 75.99000 206 TYR D C 1
ATOM 11028 O O . TYR D 1 206 ? -50.67114 42.70520 58.98111 1.000 80.22000 206 TYR D O 1
ATOM 11037 N N . ALA D 1 207 ? -50.03076 40.54970 58.94644 1.000 72.12000 207 ALA D N 1
ATOM 11038 C CA . ALA D 1 207 ? -49.23710 40.74618 57.73445 1.000 72.89000 207 ALA D CA 1
ATOM 11039 C C . ALA D 1 207 ? -50.12287 41.14556 56.55638 1.000 72.48000 207 ALA D C 1
ATOM 11040 O O . ALA D 1 207 ? -49.73409 41.97245 55.71955 1.000 72.13000 207 ALA D O 1
ATOM 11042 N N . ARG D 1 208 ? -51.32675 40.57774 56.48727 1.000 74.47000 208 ARG D N 1
ATOM 11043 C CA . ARG D 1 208 ? -52.29682 40.98672 55.47928 1.000 75.62000 208 ARG D CA 1
ATOM 11044 C C . ARG D 1 208 ? -52.59809 42.47539 55.58480 1.000 74.93000 208 ARG D C 1
ATOM 11045 O O . ARG D 1 208 ? -52.50205 43.20493 54.59259 1.000 74.21000 208 ARG D O 1
ATOM 11053 N N . ARG D 1 209 ? -52.98790 42.93410 56.78038 1.000 75.11000 209 ARG D N 1
ATOM 11054 C CA . ARG D 1 209 ? -53.26461 44.35479 57.00136 1.000 73.28000 209 ARG D CA 1
ATOM 11055 C C . ARG D 1 209 ? -52.08541 45.22638 56.59733 1.000 71.54000 209 ARG D C 1
ATOM 11056 O O . ARG D 1 209 ? -52.26241 46.27050 55.95423 1.000 74.26000 209 ARG D O 1
ATOM 11064 N N . LEU D 1 210 ? -50.87230 44.81669 56.97972 1.000 68.76000 210 LEU D N 1
ATOM 11065 C CA . LEU D 1 210 ? -49.69016 45.61632 56.67800 1.000 73.38000 210 LEU D CA 1
ATOM 11066 C C . LEU D 1 210 ? -49.48468 45.74928 55.17849 1.000 78.06000 210 LEU D C 1
ATOM 11067 O O . LEU D 1 210 ? -49.18161 46.84218 54.68301 1.000 79.47000 210 LEU D O 1
ATOM 11072 N N . ALA D 1 211 ? -49.66808 44.65027 54.43674 1.000 81.41000 211 ALA D N 1
ATOM 11073 C CA . ALA D 1 211 ? -49.52280 44.70422 52.98296 1.000 77.45000 211 ALA D CA 1
ATOM 11074 C C . ALA D 1 211 ? -50.64917 45.50806 52.32629 1.000 74.76000 211 ALA D C 1
ATOM 11075 O O . ALA D 1 211 ? -50.40771 46.23804 51.35670 1.000 73.42000 211 ALA D O 1
ATOM 11077 N N . ARG D 1 212 ? -51.88281 45.39120 52.82812 1.000 70.01000 212 ARG D N 1
ATOM 11078 C CA . ARG D 1 212 ? -52.95929 46.22903 52.30735 1.000 70.95000 212 ARG D CA 1
ATOM 11079 C C . ARG D 1 212 ? -52.60544 47.70622 52.44360 1.000 78.85000 212 ARG D C 1
ATOM 11080 O O . ARG D 1 212 ? -52.58048 48.44353 51.44994 1.000 75.36000 212 ARG D O 1
ATOM 11088 N N . ASP D 1 213 ? -52.28537 48.15220 53.66664 1.000 82.32000 213 ASP D N 1
ATOM 11089 C CA . ASP D 1 213 ? -52.10595 49.58626 53.87754 1.000 83.80000 213 ASP D CA 1
ATOM 11090 C C . ASP D 1 213 ? -50.89935 50.13906 53.12621 1.000 80.53000 213 ASP D C 1
ATOM 11091 O O . ASP D 1 213 ? -50.81381 51.35566 52.93069 1.000 85.52000 213 ASP D O 1
ATOM 11096 N N . ALA D 1 214 ? -49.97854 49.28727 52.68895 1.000 76.62000 214 ALA D N 1
ATOM 11097 C CA . ALA D 1 214 ? -48.95408 49.70071 51.73728 1.000 77.51000 214 ALA D CA 1
ATOM 11098 C C . ALA D 1 214 ? -49.41194 49.56891 50.28462 1.000 77.96000 214 ALA D C 1
ATOM 11099 O O . ALA D 1 214 ? -48.60636 49.78770 49.37073 1.000 70.54000 214 ALA D O 1
ATOM 11101 N N . GLY D 1 215 ? -50.67474 49.20420 50.05366 1.000 78.48000 215 GLY D N 1
ATOM 11102 C CA . GLY D 1 215 ? -51.23592 49.16891 48.71404 1.000 75.11000 215 GLY D CA 1
ATOM 11103 C C . GLY D 1 215 ? -51.00670 47.89869 47.92539 1.000 75.82000 215 GLY D C 1
ATOM 11104 O O . GLY D 1 215 ? -51.01129 47.95181 46.69261 1.000 75.84000 215 GLY D O 1
ATOM 11105 N N . CYS D 1 216 ? -50.82629 46.75507 48.58702 1.000 76.75000 216 CYS D N 1
ATOM 11106 C CA . CYS D 1 216 ? -50.50473 45.49706 47.91819 1.000 72.44000 216 CYS D CA 1
ATOM 11107 C C . CYS D 1 216 ? -51.46078 44.41103 48.38330 1.000 75.87000 216 CYS D C 1
ATOM 11108 O O . CYS D 1 216 ? -51.30830 43.88083 49.48713 1.000 79.30000 216 CYS D O 1
ATOM 11111 N N . ASP D 1 217 ? -52.42574 44.04913 47.53767 1.000 76.96000 217 ASP D N 1
ATOM 11112 C CA . ASP D 1 217 ? -53.41019 43.04042 47.90640 1.000 77.81000 217 ASP D CA 1
ATOM 11113 C C . ASP D 1 217 ? -52.92783 41.61318 47.63418 1.000 75.85000 217 ASP D C 1
ATOM 11114 O O . ASP D 1 217 ? -53.74699 40.73067 47.33166 1.000 80.90000 217 ASP D O 1
ATOM 11119 N N . ALA D 1 218 ? -51.62660 41.35646 47.76051 1.000 70.01000 218 ALA D N 1
ATOM 11120 C CA . ALA D 1 218 ? -51.07311 40.04256 47.45022 1.000 74.72000 218 ALA D CA 1
ATOM 11121 C C . ALA D 1 218 ? -51.69343 38.95576 48.33088 1.000 72.20000 218 ALA D C 1
ATOM 11122 O O . ALA D 1 218 ? -52.29824 39.22972 49.37120 1.000 80.37000 218 ALA D O 1
ATOM 11124 N N . LYS D 1 219 ? -51.55282 37.70792 47.88688 1.000 59.78000 219 LYS D N 1
ATOM 11125 C CA . LYS D 1 219 ? -52.02237 36.55740 48.64692 1.000 64.50000 219 LYS D CA 1
ATOM 11126 C C . LYS D 1 219 ? -50.91140 36.08539 49.58274 1.000 65.45000 219 LYS D C 1
ATOM 11127 O O . LYS D 1 219 ? -49.72469 36.34111 49.34150 1.000 63.56000 219 LYS D O 1
ATOM 11133 N N . ILE D 1 220 ? -51.29625 35.41453 50.66870 1.000 61.87000 220 ILE D N 1
ATOM 11134 C CA . ILE D 1 220 ? -50.38391 35.20096 51.79039 1.000 64.64000 220 ILE D CA 1
ATOM 11135 C C . ILE D 1 220 ? -50.04437 33.72800 51.94179 1.000 61.56000 220 ILE D C 1
ATOM 11136 O O . ILE D 1 220 ? -50.92432 32.88421 52.16673 1.000 57.55000 220 ILE D O 1
ATOM 11141 N N . VAL D 1 221 ? -48.75117 33.45344 51.88451 1.000 60.80000 221 VAL D N 1
ATOM 11142 C CA . VAL D 1 221 ? -48.18772 32.13576 52.10513 1.000 56.78000 221 VAL D CA 1
ATOM 11143 C C . VAL D 1 221 ? -47.79261 32.03918 53.57460 1.000 64.85000 221 VAL D C 1
ATOM 11144 O O . VAL D 1 221 ? -46.98374 32.84100 54.05775 1.000 62.24000 221 VAL D O 1
ATOM 11148 N N . ALA D 1 222 ? -48.35624 31.06060 54.28618 1.000 62.35000 222 ALA D N 1
ATOM 11149 C CA . ALA D 1 222 ? -47.99505 30.79540 55.67504 1.000 59.24000 222 ALA D CA 1
ATOM 11150 C C . ALA D 1 222 ? -46.94020 29.70311 55.71750 1.000 57.11000 222 ALA D C 1
ATOM 11151 O O . ALA D 1 222 ? -47.25664 28.52632 55.51229 1.000 62.42000 222 ALA D O 1
ATOM 11153 N N . LYS D 1 223 ? -45.69146 30.08336 55.98680 1.000 59.39000 223 LYS D N 1
ATOM 11154 C CA . LYS D 1 223 ? -44.65956 29.10332 56.32577 1.000 60.72000 223 LYS D CA 1
ATOM 11155 C C . LYS D 1 223 ? -45.05395 28.40135 57.61977 1.000 61.22000 223 LYS D C 1
ATOM 11156 O O . LYS D 1 223 ? -45.14636 29.03128 58.67652 1.000 64.05000 223 LYS D O 1
ATOM 11162 N N . VAL D 1 224 ? -45.32262 27.10178 57.53531 1.000 64.39000 224 VAL D N 1
ATOM 11163 C CA . VAL D 1 224 ? -45.63718 26.28594 58.70477 1.000 67.82000 224 VAL D CA 1
ATOM 11164 C C . VAL D 1 224 ? -44.31009 25.69075 59.18228 1.000 72.67000 224 VAL D C 1
ATOM 11165 O O . VAL D 1 224 ? -43.83744 24.67631 58.65645 1.000 71.73000 224 VAL D O 1
ATOM 11169 N N . GLU D 1 225 ? -43.67578 26.34856 60.16969 1.000 68.86000 225 GLU D N 1
ATOM 11170 C CA . GLU D 1 225 ? -42.32493 25.97522 60.57791 1.000 69.37000 225 GLU D CA 1
ATOM 11171 C C . GLU D 1 225 ? -42.16923 25.78255 62.08228 1.000 73.09000 225 GLU D C 1
ATOM 11172 O O . GLU D 1 225 ? -41.03396 25.72729 62.56952 1.000 74.41000 225 GLU D O 1
ATOM 11178 N N . ARG D 1 226 ? -43.25814 25.71693 62.84000 1.000 73.04000 226 ARG D N 1
ATOM 11179 C CA . ARG D 1 226 ? -43.16432 25.60984 64.28710 1.000 65.50000 226 ARG D CA 1
ATOM 11180 C C . ARG D 1 226 ? -44.21213 24.63797 64.80057 1.000 67.65000 226 ARG D C 1
ATOM 11181 O O . ARG D 1 226 ? -45.35297 24.64119 64.32924 1.000 68.60000 226 ARG D O 1
ATOM 11189 N N . ALA D 1 227 ? -43.82454 23.84584 65.80709 1.000 68.31000 227 ALA D N 1
ATOM 11190 C CA . ALA D 1 227 ? -44.68210 22.78426 66.32841 1.000 62.90000 227 ALA D CA 1
ATOM 11191 C C . ALA D 1 227 ? -46.08798 23.27173 66.65862 1.000 62.62000 227 ALA D C 1
ATOM 11192 O O . ALA D 1 227 ? -47.05343 22.50981 66.55346 1.000 65.78000 227 ALA D O 1
ATOM 11194 N N . GLU D 1 228 ? -46.23284 24.53062 67.05429 1.000 68.48000 228 GLU D N 1
ATOM 11195 C CA . GLU D 1 228 ? -47.55021 25.00408 67.44711 1.000 69.55000 228 GLU D CA 1
ATOM 11196 C C . GLU D 1 228 ? -48.50820 25.05796 66.26181 1.000 74.38000 228 GLU D C 1
ATOM 11197 O O . GLU D 1 228 ? -49.73126 25.08066 66.46491 1.000 78.74000 228 GLU D O 1
ATOM 11203 N N . ALA D 1 229 ? -47.97683 25.04614 65.03377 1.000 69.29000 229 ALA D N 1
ATOM 11204 C CA . ALA D 1 229 ? -48.79858 25.00141 63.82786 1.000 65.09000 229 ALA D CA 1
ATOM 11205 C C . ALA D 1 229 ? -49.48559 23.66493 63.62806 1.000 64.14000 229 ALA D C 1
ATOM 11206 O O . ALA D 1 229 ? -50.53551 23.61888 62.98408 1.000 66.62000 229 ALA D O 1
ATOM 11208 N N . VAL D 1 230 ? -48.90720 22.58021 64.14022 1.000 66.62000 230 VAL D N 1
ATOM 11209 C CA . VAL D 1 230 ? -49.31801 21.22923 63.77461 1.000 68.30000 230 VAL D CA 1
ATOM 11210 C C . VAL D 1 230 ? -49.46407 20.36686 65.02426 1.000 67.93000 230 VAL D C 1
ATOM 11211 O O . VAL D 1 230 ? -49.51616 19.13520 64.94026 1.000 73.91000 230 VAL D O 1
ATOM 11215 N N . CYS D 1 231 ? -49.52124 20.99931 66.19484 1.000 71.42000 231 CYS D N 1
ATOM 11216 C CA . CYS D 1 231 ? -49.75780 20.24446 67.41521 1.000 70.45000 231 CYS D CA 1
ATOM 11217 C C . CYS D 1 231 ? -51.17341 19.68666 67.47380 1.000 74.96000 231 CYS D C 1
ATOM 11218 O O . CYS D 1 231 ? -51.43335 18.76119 68.25014 1.000 81.52000 231 CYS D O 1
ATOM 11221 N N . SER D 1 232 ? -52.09112 20.22321 66.67709 1.000 72.76000 232 SER D N 1
ATOM 11222 C CA . SER D 1 232 ? -53.43921 19.68021 66.59999 1.000 75.25000 232 SER D CA 1
ATOM 11223 C C . SER D 1 232 ? -54.05192 20.17585 65.30679 1.000 73.77000 232 SER D C 1
ATOM 11224 O O . SER D 1 232 ? -53.56513 21.13701 64.70536 1.000 75.27000 232 SER D O 1
ATOM 11227 N N . GLN D 1 233 ? -55.12777 19.50177 64.88357 1.000 78.61000 233 GLN D N 1
ATOM 11228 C CA . GLN D 1 233 ? -55.79443 19.88507 63.64136 1.000 81.29000 233 GLN D CA 1
ATOM 11229 C C . GLN D 1 233 ? -56.49980 21.23719 63.75989 1.000 82.01000 233 GLN D C 1
ATOM 11230 O O . GLN D 1 233 ? -56.65138 21.94393 62.75485 1.000 77.75000 233 GLN D O 1
ATOM 11236 N N . ASP D 1 234 ? -56.92459 21.62677 64.96452 1.000 77.20000 234 ASP D N 1
ATOM 11237 C CA . ASP D 1 234 ? -57.52688 22.94534 65.11284 1.000 77.14000 234 ASP D CA 1
ATOM 11238 C C . ASP D 1 234 ? -56.49710 24.05529 64.92876 1.000 72.07000 234 ASP D C 1
ATOM 11239 O O . ASP D 1 234 ? -56.81868 25.10284 64.35288 1.000 66.66000 234 ASP D O 1
ATOM 11244 N N . ALA D 1 235 ? -55.25024 23.82939 65.36484 1.000 71.24000 235 ALA D N 1
ATOM 11245 C CA . ALA D 1 235 ? -54.17923 24.79535 65.11039 1.000 74.10000 235 ALA D CA 1
ATOM 11246 C C . ALA D 1 235 ? -53.80062 24.82572 63.62989 1.000 70.98000 235 ALA D C 1
ATOM 11247 O O . ALA D 1 235 ? -53.59408 25.90321 63.04037 1.000 68.87000 235 ALA D O 1
ATOM 11249 N N . MET D 1 236 ? -53.71104 23.64612 63.01835 1.000 66.07000 236 MET D N 1
ATOM 11250 C CA . MET D 1 236 ? -53.46794 23.56003 61.58729 1.000 67.62000 236 MET D CA 1
ATOM 11251 C C . MET D 1 236 ? -54.52980 24.32064 60.80011 1.000 69.28000 236 MET D C 1
ATOM 11252 O O . MET D 1 236 ? -54.20756 25.04803 59.85126 1.000 69.80000 236 MET D O 1
ATOM 11257 N N . ASP D 1 237 ? -55.80231 24.18074 61.19114 1.000 68.37000 237 ASP D N 1
ATOM 11258 C CA . ASP D 1 237 ? -56.87510 24.89304 60.50615 1.000 62.77000 237 ASP D CA 1
ATOM 11259 C C . ASP D 1 237 ? -56.80569 26.38664 60.77578 1.000 62.66000 237 ASP D C 1
ATOM 11260 O O . ASP D 1 237 ? -57.05976 27.19250 59.87856 1.000 63.36000 237 ASP D O 1
ATOM 11265 N N . ASP D 1 238 ? -56.48575 26.77745 62.00989 1.000 68.31000 238 ASP D N 1
ATOM 11266 C CA . ASP D 1 238 ? -56.39152 28.19678 62.32510 1.000 66.96000 238 ASP D CA 1
ATOM 11267 C C . ASP D 1 238 ? -55.37392 28.88042 61.43051 1.000 64.05000 238 ASP D C 1
ATOM 11268 O O . ASP D 1 238 ? -55.59634 30.00439 60.96227 1.000 59.71000 238 ASP D O 1
ATOM 11273 N N . ILE D 1 239 ? -54.25554 28.20786 61.17054 1.000 65.51000 239 ILE D N 1
ATOM 11274 C CA . ILE D 1 239 ? -53.25728 28.77712 60.27157 1.000 62.99000 239 ILE D CA 1
ATOM 11275 C C . ILE D 1 239 ? -53.74098 28.74030 58.82258 1.000 63.53000 239 ILE D C 1
ATOM 11276 O O . ILE D 1 239 ? -53.66501 29.74421 58.10425 1.000 59.64000 239 ILE D O 1
ATOM 11281 N N . ILE D 1 240 ? -54.25258 27.58935 58.37229 1.000 63.76000 240 ILE D N 1
ATOM 11282 C CA . ILE D 1 240 ? -54.64289 27.45301 56.97161 1.000 61.01000 240 ILE D CA 1
ATOM 11283 C C . ILE D 1 240 ? -55.68963 28.49788 56.60137 1.000 64.39000 240 ILE D C 1
ATOM 11284 O O . ILE D 1 240 ? -55.54254 29.21778 55.60782 1.000 66.69000 240 ILE D O 1
ATOM 11289 N N . LEU D 1 241 ? -56.75924 28.60389 57.39718 1.000 61.12000 241 LEU D N 1
ATOM 11290 C CA . LEU D 1 241 ? -57.88375 29.45397 57.01323 1.000 62.13000 241 LEU D CA 1
ATOM 11291 C C . LEU D 1 241 ? -57.49097 30.92402 56.95626 1.000 63.80000 241 LEU D C 1
ATOM 11292 O O . LEU D 1 241 ? -58.12468 31.70773 56.23926 1.000 61.00000 241 LEU D O 1
ATOM 11297 N N . ALA D 1 242 ? -56.46423 31.32455 57.69985 1.000 60.53000 242 ALA D N 1
ATOM 11298 C CA . ALA D 1 242 ? -55.97186 32.68383 57.54203 1.000 65.31000 242 ALA D CA 1
ATOM 11299 C C . ALA D 1 242 ? -55.08481 32.83476 56.31839 1.000 66.51000 242 ALA D C 1
ATOM 11300 O O . ALA D 1 242 ? -54.82350 33.96749 55.89894 1.000 67.56000 242 ALA D O 1
ATOM 11302 N N . SER D 1 243 ? -54.63010 31.73149 55.73463 1.000 62.17000 243 SER D N 1
ATOM 11303 C CA . SER D 1 243 ? -53.73006 31.76288 54.59222 1.000 62.00000 243 SER D CA 1
ATOM 11304 C C . SER D 1 243 ? -54.48636 31.53433 53.29446 1.000 63.10000 243 SER D C 1
ATOM 11305 O O . SER D 1 243 ? -55.61962 31.04362 53.27760 1.000 64.16000 243 SER D O 1
ATOM 11308 N N . ASP D 1 244 ? -53.83732 31.91411 52.19808 1.000 61.03000 244 ASP D N 1
ATOM 11309 C CA . ASP D 1 244 ? -54.23986 31.46783 50.87605 1.000 55.95000 244 ASP D CA 1
ATOM 11310 C C . ASP D 1 244 ? -53.33555 30.36809 50.35272 1.000 58.57000 244 ASP D C 1
ATOM 11311 O O . ASP D 1 244 ? -53.76543 29.54779 49.53510 1.000 62.51000 244 ASP D O 1
ATOM 11316 N N . VAL D 1 245 ? -52.09260 30.33907 50.82065 1.000 55.92000 245 VAL D N 1
ATOM 11317 C CA . VAL D 1 245 ? -51.12337 29.31394 50.47789 1.000 52.54000 245 VAL D CA 1
ATOM 11318 C C . VAL D 1 245 ? -50.44551 28.88123 51.77045 1.000 57.85000 245 VAL D C 1
ATOM 11319 O O . VAL D 1 245 ? -50.30460 29.66729 52.71063 1.000 56.83000 245 VAL D O 1
ATOM 11323 N N . VAL D 1 246 ? -50.03926 27.61684 51.82037 1.000 56.80000 246 VAL D N 1
ATOM 11324 C CA . VAL D 1 246 ? -49.38226 27.03381 52.98280 1.000 57.01000 246 VAL D CA 1
ATOM 11325 C C . VAL D 1 246 ? -48.02235 26.52438 52.52599 1.000 60.69000 246 VAL D C 1
ATOM 11326 O O . VAL D 1 246 ? -47.93934 25.66949 51.63174 1.000 60.21000 246 VAL D O 1
ATOM 11330 N N . MET D 1 247 ? -46.95687 27.06237 53.11431 1.000 59.41000 247 MET D N 1
ATOM 11331 C CA . MET D 1 247 ? -45.59808 26.69384 52.73501 1.000 60.38000 247 MET D CA 1
ATOM 11332 C C . MET D 1 247 ? -45.05456 25.74780 53.79361 1.000 63.05000 247 MET D C 1
ATOM 11333 O O . MET D 1 247 ? -45.03650 26.08839 54.97956 1.000 67.59000 247 MET D O 1
ATOM 11338 N N . VAL D 1 248 ? -44.64600 24.55327 53.37785 1.000 59.70000 248 VAL D N 1
ATOM 11339 C CA . VAL D 1 248 ? -44.21434 23.52865 54.31187 1.000 63.60000 248 VAL D CA 1
ATOM 11340 C C . VAL D 1 248 ? -42.71524 23.34421 54.15108 1.000 67.18000 248 VAL D C 1
ATOM 11341 O O . VAL D 1 248 ? -42.19771 23.22834 53.02928 1.000 57.71000 248 VAL D O 1
ATOM 11345 N N . ALA D 1 249 ? -42.02324 23.33505 55.28446 1.000 75.23000 249 ALA D N 1
ATOM 11346 C CA . ALA D 1 249 ? -40.58593 23.53734 55.35166 1.000 76.17000 249 ALA D CA 1
ATOM 11347 C C . ALA D 1 249 ? -39.93219 22.30084 55.94876 1.000 75.27000 249 ALA D C 1
ATOM 11348 O O . ALA D 1 249 ? -40.25644 21.90075 57.07427 1.000 76.20000 249 ALA D O 1
ATOM 11350 N N . ARG D 1 250 ? -39.00041 21.71391 55.19805 1.000 68.16000 250 ARG D N 1
ATOM 11351 C CA . ARG D 1 250 ? -38.22252 20.58327 55.69790 1.000 78.26000 250 ARG D CA 1
ATOM 11352 C C . ARG D 1 250 ? -37.39032 20.94814 56.92151 1.000 80.67000 250 ARG D C 1
ATOM 11353 O O . ARG D 1 250 ? -37.08835 20.07811 57.74383 1.000 84.77000 250 ARG D O 1
ATOM 11361 N N . GLY D 1 251 ? -36.99830 22.21494 57.05152 1.000 82.66000 251 GLY D N 1
ATOM 11362 C CA . GLY D 1 251 ? -35.94122 22.63141 57.96179 1.000 80.20000 251 GLY D CA 1
ATOM 11363 C C . GLY D 1 251 ? -36.25414 22.69876 59.44564 1.000 81.71000 251 GLY D C 1
ATOM 11364 O O . GLY D 1 251 ? -35.80933 21.83247 60.20660 1.000 80.59000 251 GLY D O 1
ATOM 11365 N N . ASP D 1 252 ? -36.98721 23.73512 59.87525 1.000 79.54000 252 ASP D N 1
ATOM 11366 C CA . ASP D 1 252 ? -37.17299 23.99587 61.30472 1.000 78.95000 252 ASP D CA 1
ATOM 11367 C C . ASP D 1 252 ? -38.19862 23.05761 61.92966 1.000 74.61000 252 ASP D C 1
ATOM 11368 O O . ASP D 1 252 ? -38.00825 22.57436 63.06018 1.000 73.58000 252 ASP D O 1
ATOM 11373 N N . LEU D 1 253 ? -39.30486 22.82832 61.21864 1.000 73.15000 253 LEU D N 1
ATOM 11374 C CA . LEU D 1 253 ? -40.35140 21.95528 61.72883 1.000 69.26000 253 LEU D CA 1
ATOM 11375 C C . LEU D 1 253 ? -39.80007 20.57681 62.04323 1.000 69.05000 253 LEU D C 1
ATOM 11376 O O . LEU D 1 253 ? -40.15791 19.97140 63.05980 1.000 67.88000 253 LEU D O 1
ATOM 11381 N N . GLY D 1 254 ? -38.91119 20.07402 61.18894 1.000 69.18000 254 GLY D N 1
ATOM 11382 C CA . GLY D 1 254 ? -38.31672 18.77405 61.43260 1.000 70.65000 254 GLY D CA 1
ATOM 11383 C C . GLY D 1 254 ? -37.47639 18.72750 62.69090 1.000 69.56000 254 GLY D C 1
ATOM 11384 O O . GLY D 1 254 ? -37.37946 17.68216 63.33882 1.000 67.30000 254 GLY D O 1
ATOM 11385 N N . VAL D 1 255 ? -36.85571 19.84800 63.05610 1.000 72.49000 255 VAL D N 1
ATOM 11386 C CA . VAL D 1 255 ? -36.03592 19.85235 64.26125 1.000 69.50000 255 VAL D CA 1
ATOM 11387 C C . VAL D 1 255 ? -36.91731 19.93717 65.50188 1.000 66.74000 255 VAL D C 1
ATOM 11388 O O . VAL D 1 255 ? -36.64269 19.27701 66.50920 1.000 64.29000 255 VAL D O 1
ATOM 11392 N N . GLU D 1 256 ? -38.00765 20.71008 65.44457 1.000 61.28000 256 GLU D N 1
ATOM 11393 C CA . GLU D 1 256 ? -38.82861 20.89376 66.64266 1.000 64.04000 256 GLU D CA 1
ATOM 11394 C C . GLU D 1 256 ? -39.61781 19.63071 66.99800 1.000 66.55000 256 GLU D C 1
ATOM 11395 O O . GLU D 1 256 ? -39.50111 19.10551 68.11225 1.000 65.74000 256 GLU D O 1
ATOM 11401 N N . ILE D 1 257 ? -40.45587 19.14342 66.07960 1.000 69.29000 257 ILE D N 1
ATOM 11402 C CA . ILE D 1 257 ? -41.08586 17.83457 66.24562 1.000 62.67000 257 ILE D CA 1
ATOM 11403 C C . ILE D 1 257 ? -40.10574 16.81573 65.69071 1.000 63.50000 257 ILE D C 1
ATOM 11404 O O . ILE D 1 257 ? -39.00104 17.17572 65.27692 1.000 68.89000 257 ILE D O 1
ATOM 11409 N N . GLY D 1 258 ? -40.47458 15.54434 65.66491 1.000 53.91000 258 GLY D N 1
ATOM 11410 C CA . GLY D 1 258 ? -39.56064 14.55806 65.11520 1.000 66.46000 258 GLY D CA 1
ATOM 11411 C C . GLY D 1 258 ? -39.28223 14.78930 63.63815 1.000 66.51000 258 GLY D C 1
ATOM 11412 O O . GLY D 1 258 ? -40.14267 15.23892 62.87556 1.000 62.59000 258 GLY D O 1
ATOM 11413 N N . ASP D 1 259 ? -38.05501 14.47968 63.22115 1.000 62.63000 259 ASP D N 1
ATOM 11414 C CA . ASP D 1 259 ? -37.79154 14.40243 61.78652 1.000 64.11000 259 ASP D CA 1
ATOM 11415 C C . ASP D 1 259 ? -38.59287 13.29113 61.11131 1.000 65.40000 259 ASP D C 1
ATOM 11416 O O . ASP D 1 259 ? -39.11694 13.53880 60.01193 1.000 63.07000 259 ASP D O 1
ATOM 11421 N N . PRO D 1 260 ? -38.72518 12.07673 61.67705 1.000 66.25000 260 PRO D N 1
ATOM 11422 C CA . PRO D 1 260 ? -39.69497 11.11292 61.10739 1.000 63.73000 260 PRO D CA 1
ATOM 11423 C C . PRO D 1 260 ? -41.14473 11.55408 61.23156 1.000 66.04000 260 PRO D C 1
ATOM 11424 O O . PRO D 1 260 ? -41.94689 11.32360 60.31366 1.000 65.04000 260 PRO D O 1
ATOM 11428 N N . GLU D 1 261 ? -41.51519 12.16545 62.35781 1.000 61.91000 261 GLU D N 1
ATOM 11429 C CA . GLU D 1 261 ? -42.87399 12.66611 62.51229 1.000 64.69000 261 GLU D CA 1
ATOM 11430 C C . GLU D 1 261 ? -43.24074 13.65211 61.40215 1.000 60.66000 261 GLU D C 1
ATOM 11431 O O . GLU D 1 261 ? -44.42453 13.80209 61.05584 1.000 62.41000 261 GLU D O 1
ATOM 11437 N N . LEU D 1 262 ? -42.23407 14.26836 60.78842 1.000 63.90000 262 LEU D N 1
ATOM 11438 C CA . LEU D 1 262 ? -42.46905 15.31239 59.80044 1.000 67.24000 262 LEU D CA 1
ATOM 11439 C C . LEU D 1 262 ? -43.06966 14.76379 58.50496 1.000 65.27000 262 LEU D C 1
ATOM 11440 O O . LEU D 1 262 ? -43.87171 15.44334 57.86336 1.000 61.32000 262 LEU D O 1
ATOM 11445 N N . VAL D 1 263 ? -42.67813 13.56449 58.07648 1.000 61.85000 263 VAL D N 1
ATOM 11446 C CA . VAL D 1 263 ? -43.22650 13.02361 56.83214 1.000 67.08000 263 VAL D CA 1
ATOM 11447 C C . VAL D 1 263 ? -44.74979 12.94817 56.90570 1.000 72.74000 263 VAL D C 1
ATOM 11448 O O . VAL D 1 263 ? -45.47261 13.43281 56.01192 1.000 74.29000 263 VAL D O 1
ATOM 11452 N N . GLY D 1 264 ? -45.25702 12.32887 57.97571 1.000 67.41000 264 GLY D N 1
ATOM 11453 C CA . GLY D 1 264 ? -46.68991 12.26268 58.16124 1.000 65.85000 264 GLY D CA 1
ATOM 11454 C C . GLY D 1 264 ? -47.31213 13.63066 58.33613 1.000 65.77000 264 GLY D C 1
ATOM 11455 O O . GLY D 1 264 ? -48.39147 13.90278 57.80199 1.000 64.26000 264 GLY D O 1
ATOM 11456 N N . ILE D 1 265 ? -46.63421 14.51896 59.07229 1.000 67.38000 265 ILE D N 1
ATOM 11457 C CA . ILE D 1 265 ? -47.18532 15.85811 59.26994 1.000 66.43000 265 ILE D CA 1
ATOM 11458 C C . ILE D 1 265 ? -47.30368 16.59782 57.93927 1.000 61.97000 265 ILE D C 1
ATOM 11459 O O . ILE D 1 265 ? -48.29986 17.28353 57.68572 1.000 62.51000 265 ILE D O 1
ATOM 11464 N N . GLN D 1 266 ? -46.30254 16.45813 57.06287 1.000 61.42000 266 GLN D N 1
ATOM 11465 C CA . GLN D 1 266 ? -46.32202 17.14643 55.77312 1.000 59.04000 266 GLN D CA 1
ATOM 11466 C C . GLN D 1 266 ? -47.43461 16.61948 54.88917 1.000 64.30000 266 GLN D C 1
ATOM 11467 O O . GLN D 1 266 ? -48.12319 17.39753 54.21072 1.000 63.31000 266 GLN D O 1
ATOM 11473 N N . LYS D 1 267 ? -47.61017 15.29557 54.87256 1.000 62.75000 267 LYS D N 1
ATOM 11474 C CA . LYS D 1 267 ? -48.68377 14.71464 54.07894 1.000 61.62000 267 LYS D CA 1
ATOM 11475 C C . LYS D 1 267 ? -50.04220 15.17881 54.59362 1.000 65.21000 267 LYS D C 1
ATOM 11476 O O . LYS D 1 267 ? -50.91305 15.60175 53.81174 1.000 64.86000 267 LYS D O 1
ATOM 11482 N N . ALA D 1 268 ? -50.22555 15.12711 55.91990 1.000 59.81000 268 ALA D N 1
ATOM 11483 C CA . ALA D 1 268 ? -51.44789 15.62147 56.53987 1.000 57.32000 268 ALA D CA 1
ATOM 11484 C C . ALA D 1 268 ? -51.69871 17.06952 56.17096 1.000 59.36000 268 ALA D C 1
ATOM 11485 O O . ALA D 1 268 ? -52.83333 17.45697 55.87331 1.000 61.37000 268 ALA D O 1
ATOM 11487 N N . LEU D 1 269 ? -50.64365 17.88360 56.19025 1.000 60.44000 269 LEU D N 1
ATOM 11488 C CA . LEU D 1 269 ? -50.79671 19.31107 55.97422 1.000 57.30000 269 LEU D CA 1
ATOM 11489 C C . LEU D 1 269 ? -51.21624 19.58887 54.54343 1.000 57.83000 269 LEU D C 1
ATOM 11490 O O . LEU D 1 269 ? -52.10736 20.40952 54.30340 1.000 55.52000 269 LEU D O 1
ATOM 11495 N N . ILE D 1 270 ? -50.59586 18.89960 53.58165 1.000 57.18000 270 ILE D N 1
ATOM 11496 C CA . ILE D 1 270 ? -50.98488 19.06916 52.18581 1.000 55.29000 270 ILE D CA 1
ATOM 11497 C C . ILE D 1 270 ? -52.44375 18.67632 51.99507 1.000 59.93000 270 ILE D C 1
ATOM 11498 O O . ILE D 1 270 ? -53.23425 19.42652 51.40001 1.000 56.05000 270 ILE D O 1
ATOM 11503 N N . ARG D 1 271 ? -52.82243 17.49681 52.51549 1.000 61.78000 271 ARG D N 1
ATOM 11504 C CA . ARG D 1 271 ? -54.19321 17.00683 52.36175 1.000 61.96000 271 ARG D CA 1
ATOM 11505 C C . ARG D 1 271 ? -55.20080 17.99275 52.94939 1.000 58.97000 271 ARG D C 1
ATOM 11506 O O . ARG D 1 271 ? -56.20522 18.32859 52.30779 1.000 58.84000 271 ARG D O 1
ATOM 11514 N N . ARG D 1 272 ? -54.93468 18.48598 54.16568 1.000 58.34000 272 ARG D N 1
ATOM 11515 C CA . ARG D 1 272 ? -55.86878 19.39983 54.82253 1.000 60.04000 272 ARG D CA 1
ATOM 11516 C C . ARG D 1 272 ? -55.94280 20.74266 54.10746 1.000 60.90000 272 ARG D C 1
ATOM 11517 O O . ARG D 1 272 ? -57.03943 21.28892 53.90982 1.000 60.54000 272 ARG D O 1
ATOM 11525 N N . ALA D 1 273 ? -54.78988 21.30429 53.73440 1.000 55.82000 273 ALA D N 1
ATOM 11526 C CA . ALA D 1 273 ? -54.79014 22.52428 52.94450 1.000 52.11000 273 ALA D CA 1
ATOM 11527 C C . ALA D 1 273 ? -55.70756 22.37761 51.74355 1.000 59.32000 273 ALA D C 1
ATOM 11528 O O . ALA D 1 273 ? -56.61649 23.19148 51.54107 1.000 62.14000 273 ALA D O 1
ATOM 11530 N N . ARG D 1 274 ? -55.51332 21.31023 50.96077 1.000 55.09000 274 ARG D N 1
ATOM 11531 C CA . ARG D 1 274 ? -56.30134 21.14344 49.74517 1.000 53.32000 274 ARG D CA 1
ATOM 11532 C C . ARG D 1 274 ? -57.78651 20.99090 50.05520 1.000 54.95000 274 ARG D C 1
ATOM 11533 O O . ARG D 1 274 ? -58.62659 21.60299 49.38337 1.000 51.37000 274 ARG D O 1
ATOM 11541 N N . GLN D 1 275 ? -58.13867 20.18166 51.06553 1.000 58.07000 275 GLN D N 1
ATOM 11542 C CA . GLN D 1 275 ? -59.54892 20.09525 51.45153 1.000 55.09000 275 GLN D CA 1
ATOM 11543 C C . GLN D 1 275 ? -60.12114 21.47256 51.70044 1.000 53.11000 275 GLN D C 1
ATOM 11544 O O . GLN D 1 275 ? -61.28252 21.73033 51.37932 1.000 56.90000 275 GLN D O 1
ATOM 11550 N N . LEU D 1 276 ? -59.30239 22.38052 52.21966 1.000 60.50000 276 LEU D N 1
ATOM 11551 C CA . LEU D 1 276 ? -59.71926 23.71859 52.60166 1.000 60.94000 276 LEU D CA 1
ATOM 11552 C C . LEU D 1 276 ? -59.49556 24.75353 51.50652 1.000 59.50000 276 LEU D C 1
ATOM 11553 O O . LEU D 1 276 ? -59.62325 25.95506 51.77396 1.000 61.66000 276 LEU D O 1
ATOM 11558 N N . ASN D 1 277 ? -59.14416 24.32135 50.29543 1.000 53.08000 277 ASN D N 1
ATOM 11559 C CA . ASN D 1 277 ? -59.10057 25.20245 49.13165 1.000 59.06000 277 ASN D CA 1
ATOM 11560 C C . ASN D 1 277 ? -57.93582 26.19806 49.21278 1.000 57.69000 277 ASN D C 1
ATOM 11561 O O . ASN D 1 277 ? -58.09758 27.39840 48.96759 1.000 57.25000 277 ASN D O 1
ATOM 11566 N N . ARG D 1 278 ? -56.75020 25.67998 49.52767 1.000 53.74000 278 ARG D N 1
ATOM 11567 C CA . ARG D 1 278 ? -55.53015 26.47105 49.62629 1.000 52.65000 278 ARG D CA 1
ATOM 11568 C C . ARG D 1 278 ? -54.42040 25.81632 48.82312 1.000 54.64000 278 ARG D C 1
ATOM 11569 O O . ARG D 1 278 ? -54.31156 24.58779 48.77365 1.000 52.44000 278 ARG D O 1
ATOM 11577 N N . ALA D 1 279 ? -53.56912 26.64975 48.23254 1.000 54.47000 279 ALA D N 1
ATOM 11578 C CA . ALA D 1 279 ? -52.37884 26.16310 47.55341 1.000 51.12000 279 ALA D CA 1
ATOM 11579 C C . ALA D 1 279 ? -51.30637 25.76331 48.56021 1.000 50.16000 279 ALA D C 1
ATOM 11580 O O . ALA D 1 279 ? -51.25832 26.25256 49.68958 1.000 49.26000 279 ALA D O 1
ATOM 11582 N N . VAL D 1 280 ? -50.43196 24.85967 48.13107 1.000 51.72000 280 VAL D N 1
ATOM 11583 C CA . VAL D 1 280 ? -49.38211 24.31488 48.98358 1.000 55.38000 280 VAL D CA 1
ATOM 11584 C C . VAL D 1 280 ? -48.04582 24.38596 48.24511 1.000 56.97000 280 VAL D C 1
ATOM 11585 O O . VAL D 1 280 ? -47.94520 23.95966 47.08657 1.000 51.56000 280 VAL D O 1
ATOM 11589 N N . ILE D 1 281 ? -47.02185 24.92193 48.91631 1.000 54.35000 281 ILE D N 1
ATOM 11590 C CA . ILE D 1 281 ? -45.65348 24.91250 48.41016 1.000 52.98000 281 ILE D CA 1
ATOM 11591 C C . ILE D 1 281 ? -44.81836 23.98268 49.28053 1.000 53.99000 281 ILE D C 1
ATOM 11592 O O . ILE D 1 281 ? -44.90805 24.02189 50.51163 1.000 60.70000 281 ILE D O 1
ATOM 11597 N N . THR D 1 282 ? -44.03291 23.12921 48.64412 1.000 54.47000 282 THR D N 1
ATOM 11598 C CA . THR D 1 282 ? -43.03261 22.31825 49.32117 1.000 59.69000 282 THR D CA 1
ATOM 11599 C C . THR D 1 282 ? -41.68029 22.98255 49.08363 1.000 64.91000 282 THR D C 1
ATOM 11600 O O . THR D 1 282 ? -41.22183 23.07678 47.93780 1.000 63.24000 282 THR D O 1
ATOM 11604 N N . ALA D 1 283 ? -41.05838 23.46732 50.15764 1.000 62.40000 283 ALA D N 1
ATOM 11605 C CA . ALA D 1 283 ? -39.96972 24.42124 50.02706 1.000 66.36000 283 ALA D CA 1
ATOM 11606 C C . ALA D 1 283 ? -38.60677 23.82910 50.33162 1.000 68.00000 283 ALA D C 1
ATOM 11607 O O . ALA D 1 283 ? -37.60631 24.55219 50.27416 1.000 72.14000 283 ALA D O 1
ATOM 11609 N N . THR D 1 284 ? -38.54225 22.54392 50.64864 1.000 66.53000 284 THR D N 1
ATOM 11610 C CA . THR D 1 284 ? -37.27164 21.86726 50.85920 1.000 72.10000 284 THR D CA 1
ATOM 11611 C C . THR D 1 284 ? -36.27910 22.18756 49.74496 1.000 76.99000 284 THR D C 1
ATOM 11612 O O . THR D 1 284 ? -36.60579 22.10667 48.55910 1.000 81.75000 284 THR D O 1
ATOM 11616 N N . GLN D 1 285 ? -35.06562 22.55552 50.12147 1.000 76.12000 285 GLN D N 1
ATOM 11617 C CA . GLN D 1 285 ? -33.98529 22.55630 49.14619 1.000 73.37000 285 GLN D CA 1
ATOM 11618 C C . GLN D 1 285 ? -33.65774 21.10364 48.86554 1.000 79.79000 285 GLN D C 1
ATOM 11619 O O . GLN D 1 285 ? -33.03825 20.43094 49.68912 1.000 86.72000 285 GLN D O 1
ATOM 11625 N N . MET D 1 286 ? -34.08589 20.59822 47.71297 1.000 84.05000 286 MET D N 1
ATOM 11626 C CA . MET D 1 286 ? -34.14101 19.15257 47.51497 1.000 86.23000 286 MET D CA 1
ATOM 11627 C C . MET D 1 286 ? -32.99751 18.59048 46.68324 1.000 81.44000 286 MET D C 1
ATOM 11628 O O . MET D 1 286 ? -32.64742 17.41744 46.85414 1.000 81.32000 286 MET D O 1
ATOM 11633 N N . MET D 1 287 ? -32.40657 19.39777 45.81284 1.000 77.78000 287 MET D N 1
ATOM 11634 C CA . MET D 1 287 ? -31.43537 18.94681 44.82310 1.000 85.11000 287 MET D CA 1
ATOM 11635 C C . MET D 1 287 ? -30.11151 19.66081 45.07450 1.000 88.09000 287 MET D C 1
ATOM 11636 O O . MET D 1 287 ? -29.62499 20.41721 44.22660 1.000 84.73000 287 MET D O 1
ATOM 11641 N N . GLU D 1 288 ? -29.50207 19.38288 46.23210 1.000 91.72000 288 GLU D N 1
ATOM 11642 C CA . GLU D 1 288 ? -28.27729 20.09285 46.59490 1.000 90.88000 288 GLU D CA 1
ATOM 11643 C C . GLU D 1 288 ? -27.11842 19.70518 45.68541 1.000 88.52000 288 GLU D C 1
ATOM 11644 O O . GLU D 1 288 ? -26.26761 20.54431 45.37352 1.000 87.74000 288 GLU D O 1
ATOM 11650 N N . SER D 1 289 ? -27.10619 18.46315 45.19997 1.000 91.89000 289 SER D N 1
ATOM 11651 C CA . SER D 1 289 ? -25.98945 17.96825 44.40152 1.000 90.81000 289 SER D CA 1
ATOM 11652 C C . SER D 1 289 ? -25.76369 18.77316 43.13281 1.000 91.67000 289 SER D C 1
ATOM 11653 O O . SER D 1 289 ? -24.65834 18.74579 42.58519 1.000 91.70000 289 SER D O 1
ATOM 11656 N N . MET D 1 290 ? -26.78249 19.46407 42.63827 1.000 95.00000 290 MET D N 1
ATOM 11657 C CA . MET D 1 290 ? -26.66221 20.22393 41.40603 1.000 92.82000 290 MET D CA 1
ATOM 11658 C C . MET D 1 290 ? -26.24932 21.67001 41.64023 1.000 91.63000 290 MET D C 1
ATOM 11659 O O . MET D 1 290 ? -26.18553 22.44860 40.68187 1.000 90.67000 290 MET D O 1
ATOM 11664 N N . ILE D 1 291 ? -25.96455 22.04723 42.88815 1.000 87.87000 291 ILE D N 1
ATOM 11665 C CA . ILE D 1 291 ? -25.22180 23.28161 43.10644 1.000 94.70000 291 ILE D CA 1
ATOM 11666 C C . ILE D 1 291 ? -23.83659 23.16041 42.48335 1.000 96.96000 291 ILE D C 1
ATOM 11667 O O . ILE D 1 291 ? -23.28432 24.14177 41.96724 1.000 96.21000 291 ILE D O 1
ATOM 11672 N N . THR D 1 292 ? -23.27219 21.95198 42.48731 1.000 96.51000 292 THR D N 1
ATOM 11673 C CA . THR D 1 292 ? -21.93269 21.68021 41.97807 1.000 95.48000 292 THR D CA 1
ATOM 11674 C C . THR D 1 292 ? -21.90844 20.84196 40.70619 1.000 97.46000 292 THR D C 1
ATOM 11675 O O . THR D 1 292 ? -21.06525 21.08410 39.83975 1.000 99.44000 292 THR D O 1
ATOM 11679 N N . ASN D 1 293 ? -22.82221 19.85653 40.55530 1.000 97.79000 293 ASN D N 1
ATOM 11680 C CA . ASN D 1 293 ? -22.78627 18.85584 39.48804 1.000 94.69000 293 ASN D CA 1
ATOM 11681 C C . ASN D 1 293 ? -23.97408 19.02370 38.53807 1.000 94.91000 293 ASN D C 1
ATOM 11682 O O . ASN D 1 293 ? -25.01712 19.54320 38.93917 1.000 99.22000 293 ASN D O 1
ATOM 11687 N N . PRO D 1 294 ? -23.86061 18.59781 37.27947 1.000 95.53000 294 PRO D N 1
ATOM 11688 C CA . PRO D 1 294 ? -24.90951 18.88639 36.28631 1.000 95.60000 294 PRO D CA 1
ATOM 11689 C C . PRO D 1 294 ? -26.05152 17.88037 36.21956 1.000 93.44000 294 PRO D C 1
ATOM 11690 O O . PRO D 1 294 ? -26.88496 17.99032 35.31518 1.000 88.81000 294 PRO D O 1
ATOM 11694 N N . MET D 1 295 ? -26.10345 16.91774 37.13256 1.000 96.28000 295 MET D N 1
ATOM 11695 C CA . MET D 1 295 ? -27.16037 15.92763 37.24481 1.000 95.21000 295 MET D CA 1
ATOM 11696 C C . MET D 1 295 ? -27.37488 15.64679 38.72302 1.000 98.55000 295 MET D C 1
ATOM 11697 O O . MET D 1 295 ? -26.42561 15.72459 39.51114 1.000 104.07000 295 MET D O 1
ATOM 11702 N N . PRO D 1 296 ? -28.59973 15.34279 39.13350 1.000 99.71000 296 PRO D N 1
ATOM 11703 C CA . PRO D 1 296 ? -28.85849 15.04405 40.54113 1.000 92.92000 296 PRO D CA 1
ATOM 11704 C C . PRO D 1 296 ? -28.61475 13.56870 40.83216 1.000 95.74000 296 PRO D C 1
ATOM 11705 O O . PRO D 1 296 ? -28.47093 12.73857 39.93387 1.000 99.04000 296 PRO D O 1
ATOM 11709 N N . THR D 1 297 ? -28.55882 13.25775 42.11432 1.000 94.66000 297 THR D N 1
ATOM 11710 C CA . THR D 1 297 ? -28.48398 11.86143 42.50447 1.000 97.32000 297 THR D CA 1
ATOM 11711 C C . THR D 1 297 ? -29.88923 11.29309 42.69503 1.000 94.12000 297 THR D C 1
ATOM 11712 O O . THR D 1 297 ? -30.85313 12.02231 42.94762 1.000 93.01000 297 THR D O 1
ATOM 11716 N N . ARG D 1 298 ? -29.98159 9.96291 42.59430 1.000 90.29000 298 ARG D N 1
ATOM 11717 C CA . ARG D 1 298 ? -31.27110 9.27993 42.65478 1.000 86.52000 298 ARG D CA 1
ATOM 11718 C C . ARG D 1 298 ? -32.01369 9.56458 43.95563 1.000 89.82000 298 ARG D C 1
ATOM 11719 O O . ARG D 1 298 ? -33.25267 9.51347 43.99068 1.000 89.75000 298 ARG D O 1
ATOM 11727 N N . ALA D 1 299 ? -31.27759 9.86270 45.02986 1.000 94.19000 299 ALA D N 1
ATOM 11728 C CA . ALA D 1 299 ? -31.91042 10.27191 46.27941 1.000 95.46000 299 ALA D CA 1
ATOM 11729 C C . ALA D 1 299 ? -32.70972 11.54787 46.08562 1.000 89.72000 299 ALA D C 1
ATOM 11730 O O . ALA D 1 299 ? -33.85181 11.65985 46.55097 1.000 88.42000 299 ALA D O 1
ATOM 11732 N N . GLU D 1 300 ? -32.13287 12.51138 45.37261 1.000 86.83000 300 GLU D N 1
ATOM 11733 C CA . GLU D 1 300 ? -32.80624 13.78738 45.18795 1.000 91.43000 300 GLU D CA 1
ATOM 11734 C C . GLU D 1 300 ? -34.04536 13.64524 44.30967 1.000 90.83000 300 GLU D C 1
ATOM 11735 O O . GLU D 1 300 ? -35.07789 14.27224 44.58171 1.000 85.14000 300 GLU D O 1
ATOM 11741 N N . VAL D 1 301 ? -33.97251 12.82873 43.25554 1.000 87.37000 301 VAL D N 1
ATOM 11742 C CA . VAL D 1 301 ? -35.14901 12.68241 42.41172 1.000 81.86000 301 VAL D CA 1
ATOM 11743 C C . VAL D 1 301 ? -36.22583 11.84846 43.10614 1.000 83.54000 301 VAL D C 1
ATOM 11744 O O . VAL D 1 301 ? -37.41685 12.07419 42.87788 1.000 80.97000 301 VAL D O 1
ATOM 11748 N N . MET D 1 302 ? -35.85993 10.90043 43.98272 1.000 85.64000 302 MET D N 1
ATOM 11749 C CA . MET D 1 302 ? -36.92684 10.26342 44.75273 1.000 85.25000 302 MET D CA 1
ATOM 11750 C C . MET D 1 302 ? -37.52385 11.23087 45.75839 1.000 86.04000 302 MET D C 1
ATOM 11751 O O . MET D 1 302 ? -38.72704 11.16470 46.03612 1.000 82.89000 302 MET D O 1
ATOM 11756 N N . ASP D 1 303 ? -36.71717 12.15811 46.28097 1.000 89.93000 303 ASP D N 1
ATOM 11757 C CA . ASP D 1 303 ? -37.24883 13.16145 47.20093 1.000 87.22000 303 ASP D CA 1
ATOM 11758 C C . ASP D 1 303 ? -38.22760 14.09726 46.49286 1.000 77.97000 303 ASP D C 1
ATOM 11759 O O . ASP D 1 303 ? -39.34355 14.32861 46.97465 1.000 75.96000 303 ASP D O 1
ATOM 11764 N N . VAL D 1 304 ? -37.83517 14.62040 45.32898 1.000 75.82000 304 VAL D N 1
ATOM 11765 C CA . VAL D 1 304 ? -38.72232 15.49618 44.56235 1.000 76.49000 304 VAL D CA 1
ATOM 11766 C C . VAL D 1 304 ? -39.95970 14.73741 44.08057 1.000 77.44000 304 VAL D C 1
ATOM 11767 O O . VAL D 1 304 ? -41.07986 15.26060 44.13711 1.000 74.40000 304 VAL D O 1
ATOM 11771 N N . ALA D 1 305 ? -39.78889 13.50046 43.59840 1.000 74.27000 305 ALA D N 1
ATOM 11772 C CA . ALA D 1 305 ? -40.93670 12.72870 43.13893 1.000 73.13000 305 ALA D CA 1
ATOM 11773 C C . ALA D 1 305 ? -41.89570 12.43658 44.28028 1.000 72.58000 305 ALA D C 1
ATOM 11774 O O . ALA D 1 305 ? -43.11535 12.53485 44.11202 1.000 70.63000 305 ALA D O 1
ATOM 11776 N N . ASN D 1 306 ? -41.36863 12.05908 45.44514 1.000 71.92000 306 ASN D N 1
ATOM 11777 C CA . ASN D 1 306 ? -42.21654 11.89178 46.61715 1.000 73.93000 306 ASN D CA 1
ATOM 11778 C C . ASN D 1 306 ? -42.96471 13.17600 46.93063 1.000 69.07000 306 ASN D C 1
ATOM 11779 O O . ASN D 1 306 ? -44.17730 13.15582 47.18183 1.000 65.23000 306 ASN D O 1
ATOM 11784 N N . ALA D 1 307 ? -42.25165 14.30703 46.92588 1.000 69.02000 307 ALA D N 1
ATOM 11785 C CA . ALA D 1 307 ? -42.90454 15.58532 47.17607 1.000 69.73000 307 ALA D CA 1
ATOM 11786 C C . ALA D 1 307 ? -44.06276 15.78420 46.21359 1.000 64.58000 307 ALA D C 1
ATOM 11787 O O . ALA D 1 307 ? -45.17106 16.14051 46.62327 1.000 64.92000 307 ALA D O 1
ATOM 11789 N N . VAL D 1 308 ? -43.82981 15.49422 44.93180 1.000 67.43000 308 VAL D N 1
ATOM 11790 C CA . VAL D 1 308 ? -44.86118 15.65288 43.90716 1.000 65.66000 308 VAL D CA 1
ATOM 11791 C C . VAL D 1 308 ? -46.03945 14.72834 44.18116 1.000 66.36000 308 VAL D C 1
ATOM 11792 O O . VAL D 1 308 ? -47.20505 15.12233 44.04184 1.000 66.89000 308 VAL D O 1
ATOM 11796 N N . LEU D 1 309 ? -45.75622 13.48740 44.57937 1.000 64.39000 309 LEU D N 1
ATOM 11797 C CA . LEU D 1 309 ? -46.82802 12.51878 44.78056 1.000 66.67000 309 LEU D CA 1
ATOM 11798 C C . LEU D 1 309 ? -47.67871 12.86275 45.98848 1.000 63.47000 309 LEU D C 1
ATOM 11799 O O . LEU D 1 309 ? -48.89030 12.63189 45.96580 1.000 66.37000 309 LEU D O 1
ATOM 11804 N N . ASP D 1 310 ? -47.07850 13.43066 47.03711 1.000 68.01000 310 ASP D N 1
ATOM 11805 C CA . ASP D 1 310 ? -47.86593 13.83475 48.19932 1.000 70.55000 310 ASP D CA 1
ATOM 11806 C C . ASP D 1 310 ? -48.97640 14.81518 47.83626 1.000 66.49000 310 ASP D C 1
ATOM 11807 O O . ASP D 1 310 ? -49.94552 14.93210 48.59562 1.000 64.01000 310 ASP D O 1
ATOM 11812 N N . GLY D 1 311 ? -48.85875 15.51558 46.69904 1.000 61.70000 311 GLY D N 1
ATOM 11813 C CA . GLY D 1 311 ? -49.94805 16.32139 46.17211 1.000 62.37000 311 GLY D CA 1
ATOM 11814 C C . GLY D 1 311 ? -49.72084 17.82013 46.11585 1.000 58.79000 311 GLY D C 1
ATOM 11815 O O . GLY D 1 311 ? -50.64854 18.57607 45.80759 1.000 56.09000 311 GLY D O 1
ATOM 11816 N N . THR D 1 312 ? -48.49098 18.25729 46.39793 1.000 59.99000 312 THR D N 1
ATOM 11817 C CA . THR D 1 312 ? -48.18256 19.67936 46.52513 1.000 60.13000 312 THR D CA 1
ATOM 11818 C C . THR D 1 312 ? -48.48664 20.41661 45.22290 1.000 56.98000 312 THR D C 1
ATOM 11819 O O . THR D 1 312 ? -48.51064 19.82582 44.14203 1.000 58.08000 312 THR D O 1
ATOM 11823 N N . ASP D 1 313 ? -48.74419 21.72562 45.33951 1.000 49.93000 313 ASP D N 1
ATOM 11824 C CA . ASP D 1 313 ? -48.92420 22.53745 44.14414 1.000 44.83000 313 ASP D CA 1
ATOM 11825 C C . ASP D 1 313 ? -47.58874 22.82629 43.46557 1.000 54.76000 313 ASP D C 1
ATOM 11826 O O . ASP D 1 313 ? -47.50024 22.80758 42.23070 1.000 49.90000 313 ASP D O 1
ATOM 11831 N N . ALA D 1 314 ? -46.53407 23.06055 44.25139 1.000 58.63000 314 ALA D N 1
ATOM 11832 C CA . ALA D 1 314 ? -45.27624 23.57113 43.71991 1.000 55.53000 314 ALA D CA 1
ATOM 11833 C C . ALA D 1 314 ? -44.10169 23.01848 44.51018 1.000 51.41000 314 ALA D C 1
ATOM 11834 O O . ALA D 1 314 ? -44.22705 22.69939 45.68816 1.000 56.09000 314 ALA D O 1
ATOM 11836 N N . VAL D 1 315 ? -42.95565 22.91455 43.85348 1.000 53.31000 315 VAL D N 1
ATOM 11837 C CA . VAL D 1 315 ? -41.70723 22.58893 44.53145 1.000 55.57000 315 VAL D CA 1
ATOM 11838 C C . VAL D 1 315 ? -40.71926 23.71978 44.27036 1.000 59.78000 315 VAL D C 1
ATOM 11839 O O . VAL D 1 315 ? -40.82008 24.44679 43.27577 1.000 54.95000 315 VAL D O 1
ATOM 11843 N N . MET D 1 316 ? -39.77423 23.88790 45.18954 1.000 66.89000 316 MET D N 1
ATOM 11844 C CA . MET D 1 316 ? -38.98802 25.11254 45.24239 1.000 69.13000 316 MET D CA 1
ATOM 11845 C C . MET D 1 316 ? -37.49849 24.80018 45.23240 1.000 67.95000 316 MET D C 1
ATOM 11846 O O . MET D 1 316 ? -37.03338 23.88725 45.91983 1.000 67.89000 316 MET D O 1
ATOM 11851 N N . LEU D 1 317 ? -36.76357 25.56154 44.43327 1.000 64.06000 317 LEU D N 1
ATOM 11852 C CA . LEU D 1 317 ? -35.31193 25.54469 44.43541 1.000 68.66000 317 LEU D CA 1
ATOM 11853 C C . LEU D 1 317 ? -34.80211 26.82992 45.08478 1.000 72.42000 317 LEU D C 1
ATOM 11854 O O . LEU D 1 317 ? -35.30115 27.92420 44.78902 1.000 63.76000 317 LEU D O 1
ATOM 11859 N N . SER D 1 318 ? -33.81515 26.68430 45.98491 1.000 75.80000 318 SER D N 1
ATOM 11860 C CA . SER D 1 318 ? -33.23882 27.79905 46.71676 1.000 72.20000 318 SER D CA 1
ATOM 11861 C C . SER D 1 318 ? -31.82522 28.02030 46.21289 1.000 76.37000 318 SER D C 1
ATOM 11862 O O . SER D 1 318 ? -31.63963 28.68781 45.17677 1.000 75.49000 318 SER D O 1
ATOM 11865 N N . ALA D 1 319 ? -30.79364 27.49806 46.88658 1.000 73.34000 319 ALA D N 1
ATOM 11866 C CA . ALA D 1 319 ? -29.42751 27.77152 46.46057 1.000 80.50000 319 ALA D CA 1
ATOM 11867 C C . ALA D 1 319 ? -29.11832 27.20469 45.08253 1.000 81.35000 319 ALA D C 1
ATOM 11868 O O . ALA D 1 319 ? -28.13844 27.63541 44.45836 1.000 78.15000 319 ALA D O 1
ATOM 11870 N N . GLU D 1 320 ? -29.92872 26.25559 44.60035 1.000 81.14000 320 GLU D N 1
ATOM 11871 C CA . GLU D 1 320 ? -29.68127 25.64647 43.29725 1.000 78.05000 320 GLU D CA 1
ATOM 11872 C C . GLU D 1 320 ? -29.81514 26.67206 42.17532 1.000 73.33000 320 GLU D C 1
ATOM 11873 O O . GLU D 1 320 ? -29.07085 26.63418 41.18657 1.000 74.13000 320 GLU D O 1
ATOM 11879 N N . THR D 1 321 ? -30.74884 27.60422 42.31965 1.000 77.06000 321 THR D N 1
ATOM 11880 C CA . THR D 1 321 ? -30.93773 28.69048 41.36847 1.000 77.37000 321 THR D CA 1
ATOM 11881 C C . THR D 1 321 ? -30.23449 29.97773 41.77893 1.000 77.12000 321 THR D C 1
ATOM 11882 O O . THR D 1 321 ? -29.75394 30.71561 40.91259 1.000 71.67000 321 THR D O 1
ATOM 11886 N N . ALA D 1 322 ? -30.17283 30.26363 43.08500 1.000 77.67000 322 ALA D N 1
ATOM 11887 C CA . ALA D 1 322 ? -29.65925 31.54334 43.56021 1.000 79.58000 322 ALA D CA 1
ATOM 11888 C C . ALA D 1 322 ? -28.14190 31.61403 43.47763 1.000 83.02000 322 ALA D C 1
ATOM 11889 O O . ALA D 1 322 ? -27.58773 32.63709 43.05564 1.000 80.81000 322 ALA D O 1
ATOM 11891 N N . ALA D 1 323 ? -27.46009 30.54394 43.88905 1.000 82.42000 323 ALA D N 1
ATOM 11892 C CA . ALA D 1 323 ? -26.00930 30.56813 44.00454 1.000 85.73000 323 ALA D CA 1
ATOM 11893 C C . ALA D 1 323 ? -25.36504 29.31811 43.43084 1.000 86.20000 323 ALA D C 1
ATOM 11894 O O . ALA D 1 323 ? -24.20034 29.04872 43.73986 1.000 89.60000 323 ALA D O 1
ATOM 11896 N N . GLY D 1 324 ? -26.08012 28.54700 42.61507 1.000 80.92000 324 GLY D N 1
ATOM 11897 C CA . GLY D 1 324 ? -25.54014 27.31580 42.08305 1.000 83.62000 324 GLY D CA 1
ATOM 11898 C C . GLY D 1 324 ? -24.79084 27.51211 40.77509 1.000 90.74000 324 GLY D C 1
ATOM 11899 O O . GLY D 1 324 ? -24.78657 28.59558 40.18577 1.000 79.89000 324 GLY D O 1
ATOM 11900 N N . GLN D 1 325 ? -24.15086 26.42323 40.33919 1.000 96.89000 325 GLN D N 1
ATOM 11901 C CA . GLN D 1 325 ? -23.43685 26.37112 39.06784 1.000 95.85000 325 GLN D CA 1
ATOM 11902 C C . GLN D 1 325 ? -24.32936 26.00489 37.88726 1.000 93.42000 325 GLN D C 1
ATOM 11903 O O . GLN D 1 325 ? -23.92884 26.22149 36.73686 1.000 89.73000 325 GLN D O 1
ATOM 11909 N N . TYR D 1 326 ? -25.52226 25.46337 38.13757 1.000 91.98000 326 TYR D N 1
ATOM 11910 C CA . TYR D 1 326 ? -26.42157 25.01936 37.07119 1.000 91.88000 326 TYR D CA 1
ATOM 11911 C C . TYR D 1 326 ? -27.85343 25.42227 37.39313 1.000 91.07000 326 TYR D C 1
ATOM 11912 O O . TYR D 1 326 ? -28.66879 24.59296 37.81763 1.000 92.75000 326 TYR D O 1
ATOM 11921 N N . PRO D 1 327 ? -28.21017 26.69454 37.18330 1.000 89.64000 327 PRO D N 1
ATOM 11922 C CA . PRO D 1 327 ? -29.56880 27.12501 37.54323 1.000 84.60000 327 PRO D CA 1
ATOM 11923 C C . PRO D 1 327 ? -30.60265 26.52481 36.60532 1.000 78.44000 327 PRO D C 1
ATOM 11924 O O . PRO D 1 327 ? -31.44899 25.72665 37.02086 1.000 80.00000 327 PRO D O 1
ATOM 11928 N N . SER D 1 328 ? -30.50880 26.88319 35.32464 1.000 75.15000 328 SER D N 1
ATOM 11929 C CA . SER D 1 328 ? -31.48606 26.42503 34.34304 1.000 79.82000 328 SER D CA 1
ATOM 11930 C C . SER D 1 328 ? -31.44306 24.91061 34.18192 1.000 79.68000 328 SER D C 1
ATOM 11931 O O . SER D 1 328 ? -32.46812 24.27160 33.92283 1.000 77.76000 328 SER D O 1
ATOM 11934 N N . GLU D 1 329 ? -30.25788 24.32152 34.30685 1.000 82.65000 329 GLU D N 1
ATOM 11935 C CA . GLU D 1 329 ? -30.14147 22.87187 34.20748 1.000 82.04000 329 GLU D CA 1
ATOM 11936 C C . GLU D 1 329 ? -30.91102 22.19658 35.33056 1.000 77.95000 329 GLU D C 1
ATOM 11937 O O . GLU D 1 329 ? -31.61321 21.20012 35.10827 1.000 79.31000 329 GLU D O 1
ATOM 11943 N N . THR D 1 330 ? -30.81227 22.75085 36.54164 1.000 78.53000 330 THR D N 1
ATOM 11944 C CA . THR D 1 330 ? -31.57461 22.23577 37.67194 1.000 75.32000 330 THR D CA 1
ATOM 11945 C C . THR D 1 330 ? -33.07361 22.44913 37.46750 1.000 78.40000 330 THR D C 1
ATOM 11946 O O . THR D 1 330 ? -33.87755 21.58115 37.82224 1.000 75.36000 330 THR D O 1
ATOM 11950 N N . VAL D 1 331 ? -33.46994 23.58358 36.87694 1.000 75.34000 331 VAL D N 1
ATOM 11951 C CA . VAL D 1 331 ? -34.88873 23.81987 36.60228 1.000 73.43000 331 VAL D CA 1
ATOM 11952 C C . VAL D 1 331 ? -35.42213 22.78122 35.61299 1.000 75.51000 331 VAL D C 1
ATOM 11953 O O . VAL D 1 331 ? -36.50356 22.20378 35.80265 1.000 74.69000 331 VAL D O 1
ATOM 11957 N N . ALA D 1 332 ? -34.66906 22.52879 34.54154 1.000 70.40000 332 ALA D N 1
ATOM 11958 C CA . ALA D 1 332 ? -35.09650 21.54518 33.55551 1.000 71.23000 332 ALA D CA 1
ATOM 11959 C C . ALA D 1 332 ? -35.15357 20.14510 34.15860 1.000 74.40000 332 ALA D C 1
ATOM 11960 O O . ALA D 1 332 ? -36.05510 19.35841 33.84006 1.000 75.18000 332 ALA D O 1
ATOM 11962 N N . ALA D 1 333 ? -34.21307 19.81636 35.04765 1.000 72.87000 333 ALA D N 1
ATOM 11963 C CA . ALA D 1 333 ? -34.23991 18.48908 35.65583 1.000 75.04000 333 ALA D CA 1
ATOM 11964 C C . ALA D 1 333 ? -35.36082 18.36318 36.68324 1.000 71.21000 333 ALA D C 1
ATOM 11965 O O . ALA D 1 333 ? -35.93158 17.27870 36.86127 1.000 70.39000 333 ALA D O 1
ATOM 11967 N N . MET D 1 334 ? -35.70130 19.45469 37.35827 1.000 72.27000 334 MET D N 1
ATOM 11968 C CA . MET D 1 334 ? -36.83326 19.41569 38.27159 1.000 72.32000 334 MET D CA 1
ATOM 11969 C C . MET D 1 334 ? -38.13136 19.21112 37.50192 1.000 66.27000 334 MET D C 1
ATOM 11970 O O . MET D 1 334 ? -38.98776 18.41871 37.91119 1.000 60.58000 334 MET D O 1
ATOM 11975 N N . ALA D 1 335 ? -38.26853 19.88493 36.35976 1.000 64.40000 335 ALA D N 1
ATOM 11976 C CA . ALA D 1 335 ? -39.42801 19.65691 35.50912 1.000 63.58000 335 ALA D CA 1
ATOM 11977 C C . ALA D 1 335 ? -39.48376 18.20920 35.02288 1.000 65.85000 335 ALA D C 1
ATOM 11978 O O . ALA D 1 335 ? -40.55694 17.59302 35.01510 1.000 64.60000 335 ALA D O 1
ATOM 11980 N N . ARG D 1 336 ? -38.34565 17.65722 34.58612 1.000 69.09000 336 ARG D N 1
ATOM 11981 C CA . ARG D 1 336 ? -38.33298 16.26941 34.12434 1.000 65.33000 336 ARG D CA 1
ATOM 11982 C C . ARG D 1 336 ? -38.77523 15.31360 35.22887 1.000 68.02000 336 ARG D C 1
ATOM 11983 O O . ARG D 1 336 ? -39.57743 14.40027 34.98357 1.000 65.85000 336 ARG D O 1
ATOM 11991 N N . VAL D 1 337 ? -38.27890 15.51393 36.45592 1.000 69.41000 337 VAL D N 1
ATOM 11992 C CA . VAL D 1 337 ? -38.70367 14.65817 37.56482 1.000 71.49000 337 VAL D CA 1
ATOM 11993 C C . VAL D 1 337 ? -40.20349 14.80566 37.81332 1.000 69.18000 337 VAL D C 1
ATOM 11994 O O . VAL D 1 337 ? -40.90919 13.81055 38.03622 1.000 70.54000 337 VAL D O 1
ATOM 11998 N N . CYS D 1 338 ? -40.71493 16.04120 37.77340 1.000 62.25000 338 CYS D N 1
ATOM 11999 C CA . CYS D 1 338 ? -42.14751 16.26342 37.95675 1.000 59.62000 338 CYS D CA 1
ATOM 12000 C C . CYS D 1 338 ? -42.96647 15.48068 36.93458 1.000 60.37000 338 CYS D C 1
ATOM 12001 O O . CYS D 1 338 ? -43.89972 14.74343 37.28327 1.000 60.17000 338 CYS D O 1
ATOM 12004 N N . LEU D 1 339 ? -42.64833 15.67154 35.65420 1.000 56.88000 339 LEU D N 1
ATOM 12005 C CA . LEU D 1 339 ? -43.35424 14.97001 34.59927 1.000 53.09000 339 LEU D CA 1
ATOM 12006 C C . LEU D 1 339 ? -43.28645 13.46731 34.81429 1.000 62.02000 339 LEU D C 1
ATOM 12007 O O . LEU D 1 339 ? -44.29288 12.76258 34.67376 1.000 63.76000 339 LEU D O 1
ATOM 12012 N N . GLY D 1 340 ? -42.11137 12.95582 35.17453 1.000 62.63000 340 GLY D N 1
ATOM 12013 C CA . GLY D 1 340 ? -41.99362 11.52706 35.40830 1.000 61.69000 340 GLY D CA 1
ATOM 12014 C C . GLY D 1 340 ? -42.90058 11.04778 36.52141 1.000 61.33000 340 GLY D C 1
ATOM 12015 O O . GLY D 1 340 ? -43.50427 9.97684 36.42728 1.000 68.04000 340 GLY D O 1
ATOM 12016 N N . ALA D 1 341 ? -43.01804 11.84088 37.58279 1.000 58.75000 341 ALA D N 1
ATOM 12017 C CA . ALA D 1 341 ? -43.88974 11.49621 38.69762 1.000 58.28000 341 ALA D CA 1
ATOM 12018 C C . ALA D 1 341 ? -45.37031 11.63825 38.35753 1.000 56.38000 341 ALA D C 1
ATOM 12019 O O . ALA D 1 341 ? -46.21921 11.11017 39.08717 1.000 55.25000 341 ALA D O 1
ATOM 12021 N N . GLU D 1 342 ? -45.70898 12.36040 37.29552 1.000 57.05000 342 GLU D N 1
ATOM 12022 C CA . GLU D 1 342 ? -47.10994 12.65972 37.03466 1.000 63.70000 342 GLU D CA 1
ATOM 12023 C C . GLU D 1 342 ? -47.80810 11.63969 36.13603 1.000 62.72000 342 GLU D C 1
ATOM 12024 O O . GLU D 1 342 ? -48.97674 11.83278 35.79090 1.000 66.73000 342 GLU D O 1
ATOM 12030 N N . LYS D 1 343 ? -47.15782 10.54152 35.80138 1.000 65.81000 343 LYS D N 1
ATOM 12031 C CA . LYS D 1 343 ? -47.79193 9.52706 34.98440 1.000 69.36000 343 LYS D CA 1
ATOM 12032 C C . LYS D 1 343 ? -48.74040 8.63923 35.81263 1.000 74.75000 343 LYS D C 1
ATOM 12033 O O . LYS D 1 343 ? -48.30744 7.85442 36.66348 1.000 81.52000 343 LYS D O 1
ATOM 12039 N N . LYS D 1 351 ? -64.20408 10.04683 41.22832 1.000 95.84000 351 LYS D N 1
ATOM 12040 C CA . LYS D 1 351 ? -65.45554 10.01677 40.48146 1.000 79.30000 351 LYS D CA 1
ATOM 12041 C C . LYS D 1 351 ? -66.54576 10.67186 41.31417 1.000 76.94000 351 LYS D C 1
ATOM 12042 O O . LYS D 1 351 ? -67.43715 9.98637 41.79417 1.000 81.00000 351 LYS D O 1
ATOM 12048 N N . HIS D 1 352 ? -66.44101 11.99243 41.50099 1.000 75.00000 352 HIS D N 1
ATOM 12049 C CA . HIS D 1 352 ? -67.37630 12.83184 42.26309 1.000 76.36000 352 HIS D CA 1
ATOM 12050 C C . HIS D 1 352 ? -67.62292 12.38556 43.71166 1.000 78.04000 352 HIS D C 1
ATOM 12051 O O . HIS D 1 352 ? -67.77315 11.18952 44.00061 1.000 76.46000 352 HIS D O 1
ATOM 12058 N N . ARG D 1 353 ? -67.66791 13.34958 44.63652 1.000 70.46000 353 ARG D N 1
ATOM 12059 C CA . ARG D 1 353 ? -67.89824 13.06844 46.04989 1.000 77.79000 353 ARG D CA 1
ATOM 12060 C C . ARG D 1 353 ? -69.36379 13.28289 46.42828 1.000 74.35000 353 ARG D C 1
ATOM 12061 O O . ARG D 1 353 ? -70.11609 13.98389 45.74634 1.000 67.31000 353 ARG D O 1
ATOM 12069 N N . LEU D 1 354 ? -69.75317 12.67057 47.54443 1.000 79.35000 354 LEU D N 1
ATOM 12070 C CA . LEU D 1 354 ? -71.11679 12.68371 48.06187 1.000 76.16000 354 LEU D CA 1
ATOM 12071 C C . LEU D 1 354 ? -71.12439 13.18996 49.50772 1.000 75.26000 354 LEU D C 1
ATOM 12072 O O . LEU D 1 354 ? -70.07780 13.47485 50.09982 1.000 70.69000 354 LEU D O 1
ATOM 12077 N N . ASP D 1 355 ? -72.33124 13.32985 50.06698 1.000 75.72000 355 ASP D N 1
ATOM 12078 C CA . ASP D 1 355 ? -72.51973 13.78730 51.45673 1.000 81.28000 355 ASP D CA 1
ATOM 12079 C C . ASP D 1 355 ? -71.78514 15.10183 51.72662 1.000 78.76000 355 ASP D C 1
ATOM 12080 O O . ASP D 1 355 ? -71.35793 15.37366 52.85249 1.000 77.64000 355 ASP D O 1
ATOM 12085 N N . VAL D 1 356 ? -71.63621 15.91324 50.68495 1.000 73.33000 356 VAL D N 1
ATOM 12086 C CA . VAL D 1 356 ? -71.04994 17.23604 50.78033 1.000 64.63000 356 VAL D CA 1
ATOM 12087 C C . VAL D 1 356 ? -72.18315 18.25456 50.62708 1.000 61.79000 356 VAL D C 1
ATOM 12088 O O . VAL D 1 356 ? -73.31505 17.91557 50.28574 1.000 63.38000 356 VAL D O 1
ATOM 12092 N N . GLN D 1 357 ? -71.87637 19.51277 50.91020 1.000 60.58000 357 GLN D N 1
ATOM 12093 C CA . GLN D 1 357 ? -72.82844 20.58997 50.72254 1.000 56.40000 357 GLN D CA 1
ATOM 12094 C C . GLN D 1 357 ? -72.08481 21.80235 50.17291 1.000 57.67000 357 GLN D C 1
ATOM 12095 O O . GLN D 1 357 ? -70.90707 22.01016 50.47911 1.000 65.36000 357 GLN D O 1
ATOM 12101 N N . PHE D 1 358 ? -72.75842 22.57805 49.32243 1.000 49.79000 358 PHE D N 1
ATOM 12102 C CA . PHE D 1 358 ? -72.15924 23.75416 48.70615 1.000 56.52000 358 PHE D CA 1
ATOM 12103 C C . PHE D 1 358 ? -72.84442 25.01296 49.22055 1.000 58.24000 358 PHE D C 1
ATOM 12104 O O . PHE D 1 358 ? -74.07636 25.06691 49.32879 1.000 52.91000 358 PHE D O 1
ATOM 12112 N N . ASP D 1 359 ? -72.03598 26.02899 49.52656 1.000 60.18000 359 ASP D N 1
ATOM 12113 C CA . ASP D 1 359 ? -72.52502 27.26938 50.11424 1.000 61.82000 359 ASP D CA 1
ATOM 12114 C C . ASP D 1 359 ? -72.73863 28.37079 49.08618 1.000 61.36000 359 ASP D C 1
ATOM 12115 O O . ASP D 1 359 ? -73.72162 29.11281 49.17779 1.000 62.04000 359 ASP D O 1
ATOM 12120 N N . ASN D 1 360 ? -71.86469 28.47373 48.08828 1.000 59.73000 360 ASN D N 1
ATOM 12121 C CA . ASN D 1 360 ? -71.93609 29.52571 47.08801 1.000 56.82000 360 ASN D CA 1
ATOM 12122 C C . ASN D 1 360 ? -71.98301 28.92981 45.68458 1.000 58.39000 360 ASN D C 1
ATOM 12123 O O . ASN D 1 360 ? -71.58536 27.78272 45.45087 1.000 55.75000 360 ASN D O 1
ATOM 12128 N N . VAL D 1 361 ? -72.45583 29.76318 44.74998 1.000 56.23000 361 VAL D N 1
ATOM 12129 C CA . VAL D 1 361 ? -72.65560 29.35367 43.36658 1.000 47.55000 361 VAL D CA 1
ATOM 12130 C C . VAL D 1 361 ? -71.34517 28.92130 42.73227 1.000 56.24000 361 VAL D C 1
ATOM 12131 O O . VAL D 1 361 ? -71.29471 27.92351 42.00353 1.000 55.01000 361 VAL D O 1
ATOM 12135 N N . GLU D 1 362 ? -70.26748 29.66906 42.97906 1.000 61.18000 362 GLU D N 1
ATOM 12136 C CA . GLU D 1 362 ? -68.98819 29.33153 42.35541 1.000 62.45000 362 GLU D CA 1
ATOM 12137 C C . GLU D 1 362 ? -68.52962 27.94163 42.76183 1.000 58.91000 362 GLU D C 1
ATOM 12138 O O . GLU D 1 362 ? -68.01949 27.18374 41.93236 1.000 60.15000 362 GLU D O 1
ATOM 12144 N N . GLU D 1 363 ? -68.67847 27.59798 44.04013 1.000 57.94000 363 GLU D N 1
ATOM 12145 C CA . GLU D 1 363 ? -68.27098 26.27098 44.47809 1.000 61.11000 363 GLU D CA 1
ATOM 12146 C C . GLU D 1 363 ? -69.08454 25.19666 43.77033 1.000 58.99000 363 GLU D C 1
ATOM 12147 O O . GLU D 1 363 ? -68.53119 24.18642 43.31944 1.000 57.66000 363 GLU D O 1
ATOM 12153 N N . ALA D 1 364 ? -70.40162 25.40388 43.66013 1.000 54.52000 364 ALA D N 1
ATOM 12154 C CA . ALA D 1 364 ? -71.25198 24.43150 42.98707 1.000 50.52000 364 ALA D CA 1
ATOM 12155 C C . ALA D 1 364 ? -70.86957 24.29885 41.51921 1.000 54.36000 364 ALA D C 1
ATOM 12156 O O . ALA D 1 364 ? -70.87019 23.19034 40.96819 1.000 50.50000 364 ALA D O 1
ATOM 12158 N N . ILE D 1 365 ? -70.52510 25.41972 40.87367 1.000 55.60000 365 ILE D N 1
ATOM 12159 C CA . ILE D 1 365 ? -70.08971 25.37560 39.47939 1.000 52.26000 365 ILE D CA 1
ATOM 12160 C C . ILE D 1 365 ? -68.80603 24.57614 39.35569 1.000 48.68000 365 ILE D C 1
ATOM 12161 O O . ILE D 1 365 ? -68.66370 23.74757 38.45683 1.000 49.70000 365 ILE D O 1
ATOM 12166 N N . ALA D 1 366 ? -67.86545 24.78708 40.27185 1.000 51.27000 366 ALA D N 1
ATOM 12167 C CA . ALA D 1 366 ? -66.59416 24.07950 40.18454 1.000 51.77000 366 ALA D CA 1
ATOM 12168 C C . ALA D 1 366 ? -66.77799 22.59346 40.44917 1.000 58.28000 366 ALA D C 1
ATOM 12169 O O . ALA D 1 366 ? -66.17349 21.74887 39.76909 1.000 60.05000 366 ALA D O 1
ATOM 12171 N N . MET D 1 367 ? -67.63120 22.24952 41.41244 1.000 55.71000 367 MET D N 1
ATOM 12172 C CA . MET D 1 367 ? -67.83999 20.84030 41.71729 1.000 55.07000 367 MET D CA 1
ATOM 12173 C C . MET D 1 367 ? -68.59837 20.14421 40.59440 1.000 51.23000 367 MET D C 1
ATOM 12174 O O . MET D 1 367 ? -68.20641 19.05810 40.16178 1.000 48.98000 367 MET D O 1
ATOM 12179 N N . SER D 1 368 ? -69.68834 20.74806 40.10476 1.000 47.52000 368 SER D N 1
ATOM 12180 C CA . SER D 1 368 ? -70.45391 20.09934 39.04393 1.000 51.76000 368 SER D CA 1
ATOM 12181 C C . SER D 1 368 ? -69.68982 20.08476 37.71397 1.000 51.23000 368 SER D C 1
ATOM 12182 O O . SER D 1 368 ? -69.86696 19.15599 36.91234 1.000 45.19000 368 SER D O 1
ATOM 12185 N N . ALA D 1 369 ? -68.79968 21.06195 37.48395 1.000 51.90000 369 ALA D N 1
ATOM 12186 C CA . ALA D 1 369 ? -67.89769 20.99341 36.34024 1.000 49.02000 369 ALA D CA 1
ATOM 12187 C C . ALA D 1 369 ? -66.93999 19.81743 36.47113 1.000 47.77000 369 ALA D C 1
ATOM 12188 O O . ALA D 1 369 ? -66.76515 19.04817 35.51851 1.000 47.72000 369 ALA D O 1
ATOM 12190 N N . MET D 1 370 ? -66.29836 19.65837 37.63242 1.000 46.56000 370 MET D N 1
ATOM 12191 C CA . MET D 1 370 ? -65.40056 18.51310 37.77277 1.000 49.09000 370 MET D CA 1
ATOM 12192 C C . MET D 1 370 ? -66.15980 17.19842 37.69488 1.000 47.34000 370 MET D C 1
ATOM 12193 O O . MET D 1 370 ? -65.62483 16.20372 37.18383 1.000 47.99000 370 MET D O 1
ATOM 12198 N N . TYR D 1 371 ? -67.40917 17.18574 38.16689 1.000 48.05000 371 TYR D N 1
ATOM 12199 C CA . TYR D 1 371 ? -68.27114 16.02336 37.98937 1.000 49.74000 371 TYR D CA 1
ATOM 12200 C C . TYR D 1 371 ? -68.37867 15.67595 36.50917 1.000 47.98000 371 TYR D C 1
ATOM 12201 O O . TYR D 1 371 ? -68.00739 14.57155 36.07815 1.000 50.96000 371 TYR D O 1
ATOM 12210 N N . ALA D 1 372 ? -68.86314 16.63221 35.71549 1.000 43.20000 372 ALA D N 1
ATOM 12211 C CA . ALA D 1 372 ? -68.97418 16.43683 34.27552 1.000 44.65000 372 ALA D CA 1
ATOM 12212 C C . ALA D 1 372 ? -67.66334 15.93320 33.68567 1.000 49.06000 372 ALA D C 1
ATOM 12213 O O . ALA D 1 372 ? -67.63621 14.93386 32.96329 1.000 45.70000 372 ALA D O 1
ATOM 12215 N N . ALA D 1 373 ? -66.55695 16.60510 34.00638 1.000 54.32000 373 ALA D N 1
ATOM 12216 C CA . ALA D 1 373 ? -65.27063 16.22962 33.42990 1.000 51.20000 373 ALA D CA 1
ATOM 12217 C C . ALA D 1 373 ? -64.93870 14.77134 33.70614 1.000 46.73000 373 ALA D C 1
ATOM 12218 O O . ALA D 1 373 ? -64.48121 14.05627 32.80812 1.000 50.36000 373 ALA D O 1
ATOM 12220 N N . ASN D 1 374 ? -65.16192 14.30840 34.93647 1.000 47.85000 374 ASN D N 1
ATOM 12221 C CA . ASN D 1 374 ? -64.74006 12.95307 35.28033 1.000 54.39000 374 ASN D CA 1
ATOM 12222 C C . ASN D 1 374 ? -65.72931 11.87198 34.84395 1.000 54.19000 374 ASN D C 1
ATOM 12223 O O . ASN D 1 374 ? -65.36603 10.68941 34.83982 1.000 49.92000 374 ASN D O 1
ATOM 12228 N N . HIS D 1 375 ? -66.95837 12.24144 34.47149 1.000 48.78000 375 HIS D N 1
ATOM 12229 C CA . HIS D 1 375 ? -67.94428 11.25704 34.04717 1.000 48.41000 375 HIS D CA 1
ATOM 12230 C C . HIS D 1 375 ? -68.11347 11.15194 32.53930 1.000 45.78000 375 HIS D C 1
ATOM 12231 O O . HIS D 1 375 ? -68.63293 10.13810 32.06305 1.000 44.71000 375 HIS D O 1
ATOM 12238 N N . LEU D 1 376 ? -67.71080 12.16793 31.78686 1.000 44.75000 376 LEU D N 1
ATOM 12239 C CA . LEU D 1 376 ? -68.01812 12.27756 30.36859 1.000 41.73000 376 LEU D CA 1
ATOM 12240 C C . LEU D 1 376 ? -66.85723 11.72912 29.55255 1.000 46.86000 376 LEU D C 1
ATOM 12241 O O . LEU D 1 376 ? -65.74008 12.24364 29.64363 1.000 45.61000 376 LEU D O 1
ATOM 12246 N N . LYS D 1 377 ? -67.13173 10.68019 28.76972 1.000 46.11000 377 LYS D N 1
ATOM 12247 C CA . LYS D 1 377 ? -66.14013 10.08742 27.88394 1.000 45.52000 377 LYS D CA 1
ATOM 12248 C C . LYS D 1 377 ? -65.57823 11.12018 26.92187 1.000 42.28000 377 LYS D C 1
ATOM 12249 O O . LYS D 1 377 ? -66.32161 11.84703 26.25442 1.000 41.14000 377 LYS D O 1
ATOM 12255 N N . GLY D 1 378 ? -64.26029 11.16319 26.83397 1.000 44.23000 378 GLY D N 1
ATOM 12256 C CA . GLY D 1 378 ? -63.63402 11.99940 25.84160 1.000 48.71000 378 GLY D CA 1
ATOM 12257 C C . GLY D 1 378 ? -63.52569 13.46562 26.18517 1.000 49.43000 378 GLY D C 1
ATOM 12258 O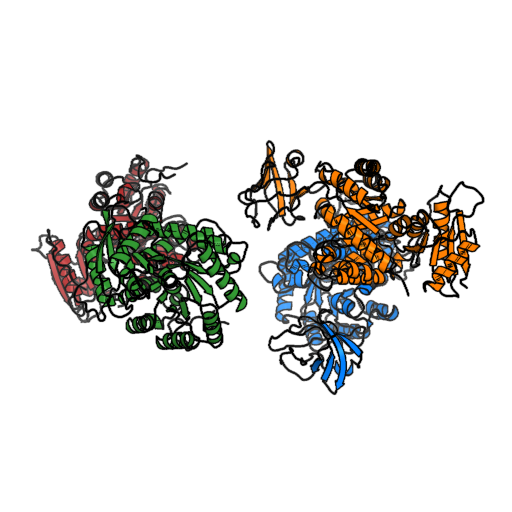 O . GLY D 1 378 ? -63.39257 14.28404 25.26888 1.000 48.08000 378 GLY D O 1
ATOM 12259 N N . VAL D 1 379 ? -63.58691 13.83450 27.46696 1.000 45.14000 379 VAL D N 1
ATOM 12260 C CA . VAL D 1 379 ? -63.21981 15.18879 27.87527 1.000 47.19000 379 VAL D CA 1
ATOM 12261 C C . VAL D 1 379 ? -61.69874 15.25907 27.98673 1.000 46.78000 379 VAL D C 1
ATOM 12262 O O . VAL D 1 379 ? -61.06462 14.36377 28.56356 1.000 41.77000 379 VAL D O 1
ATOM 12266 N N . THR D 1 380 ? -61.10065 16.31112 27.41014 1.000 47.95000 380 THR D N 1
ATOM 12267 C CA . THR D 1 380 ? -59.64495 16.44078 27.40221 1.000 50.64000 380 THR D CA 1
ATOM 12268 C C . THR D 1 380 ? -59.11157 17.60509 28.22917 1.000 44.95000 380 THR D C 1
ATOM 12269 O O . THR D 1 380 ? -57.91714 17.59782 28.55771 1.000 49.35000 380 THR D O 1
ATOM 12273 N N . ALA D 1 381 ? -59.94608 18.57920 28.59203 1.000 38.39000 381 ALA D N 1
ATOM 12274 C CA . ALA D 1 381 ? -59.45044 19.76902 29.26656 1.000 40.13000 381 ALA D CA 1
ATOM 12275 C C . ALA D 1 381 ? -60.60289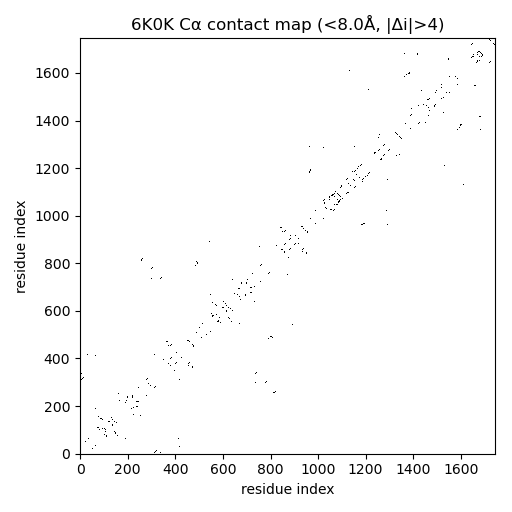 20.55254 29.89164 1.000 41.76000 381 ALA D C 1
ATOM 12276 O O . ALA D 1 381 ? -61.68041 20.64602 29.30265 1.000 45.17000 381 ALA D O 1
ATOM 12278 N N . ILE D 1 382 ? -60.36759 21.12337 31.08463 1.000 39.06000 382 ILE D N 1
ATOM 12279 C CA . ILE D 1 382 ? -61.29338 22.07285 31.70074 1.000 40.10000 382 ILE D CA 1
ATOM 12280 C C . ILE D 1 382 ? -60.80708 23.48100 31.38214 1.000 40.45000 382 ILE D C 1
ATOM 12281 O O . ILE D 1 382 ? -59.59692 23.73509 31.34416 1.000 46.54000 382 ILE D O 1
ATOM 12286 N N . ILE D 1 383 ? -61.73961 24.39975 31.15680 1.000 35.25000 383 ILE D N 1
ATOM 12287 C CA . ILE D 1 383 ? -61.42630 25.78508 30.83304 1.000 40.42000 383 ILE D CA 1
ATOM 12288 C C . ILE D 1 383 ? -62.18954 26.64641 31.82765 1.000 42.84000 383 ILE D C 1
ATOM 12289 O O . ILE D 1 383 ? -63.41427 26.79968 31.71093 1.000 40.75000 383 ILE D O 1
ATOM 12294 N N . THR D 1 384 ? -61.48504 27.19618 32.82017 1.000 42.94000 384 THR D N 1
ATOM 12295 C CA . THR D 1 384 ? -62.09238 28.18702 33.70282 1.000 44.73000 384 THR D CA 1
ATOM 12296 C C . THR D 1 384 ? -61.81912 29.55067 33.09343 1.000 48.89000 384 THR D C 1
ATOM 12297 O O . THR D 1 384 ? -60.65780 29.92702 32.89465 1.000 49.98000 384 THR D O 1
ATOM 12301 N N . MET D 1 385 ? -62.88890 30.26216 32.75913 1.000 50.11000 385 MET D N 1
ATOM 12302 C CA . MET D 1 385 ? -62.81512 31.62692 32.25867 1.000 51.40000 385 MET D CA 1
ATOM 12303 C C . MET D 1 385 ? -63.10517 32.49903 33.47562 1.000 54.58000 385 MET D C 1
ATOM 12304 O O . MET D 1 385 ? -64.24813 32.88512 33.72999 1.000 54.34000 385 MET D O 1
ATOM 12309 N N . THR D 1 386 ? -62.05791 32.78658 34.24912 1.000 55.89000 386 THR D N 1
ATOM 12310 C CA . THR D 1 386 ? -62.19260 33.37301 35.57605 1.000 53.45000 386 THR D CA 1
ATOM 12311 C C . THR D 1 386 ? -61.45600 34.71102 35.65074 1.000 59.94000 386 THR D C 1
ATOM 12312 O O . THR D 1 386 ? -60.31701 34.83760 35.18227 1.000 55.98000 386 THR D O 1
ATOM 12316 N N . GLU D 1 387 ? -62.12413 35.73342 36.18725 1.000 57.26000 387 GLU D N 1
ATOM 12317 C CA . GLU D 1 387 ? -61.45061 37.01515 36.30036 1.000 61.22000 387 GLU D CA 1
ATOM 12318 C C . GLU D 1 387 ? -60.59786 37.11020 37.56449 1.000 67.20000 387 GLU D C 1
ATOM 12319 O O . GLU D 1 387 ? -59.58000 37.82400 37.57224 1.000 65.48000 387 GLU D O 1
ATOM 12325 N N . SER D 1 388 ? -60.95433 36.35328 38.60589 1.000 58.22000 388 SER D N 1
ATOM 12326 C CA . SER D 1 388 ? -60.24542 36.35802 39.87533 1.000 51.34000 388 SER D CA 1
ATOM 12327 C C . SER D 1 388 ? -59.31438 35.17215 40.06471 1.000 57.15000 388 SER D C 1
ATOM 12328 O O . SER D 1 388 ? -58.47811 35.19531 40.97671 1.000 59.96000 388 SER D O 1
ATOM 12331 N N . GLY D 1 389 ? -59.47413 34.11424 39.28058 1.000 51.98000 389 GLY D N 1
ATOM 12332 C CA . GLY D 1 389 ? -58.73023 32.90217 39.51221 1.000 50.10000 389 GLY D CA 1
ATOM 12333 C C . GLY D 1 389 ? -59.29272 31.97469 40.57434 1.000 57.20000 389 GLY D C 1
ATOM 12334 O O . GLY D 1 389 ? -58.74521 30.87601 40.75013 1.000 57.88000 389 GLY D O 1
ATOM 12335 N N . ARG D 1 390 ? -60.36050 32.37015 41.28957 1.000 54.91000 390 ARG D N 1
ATOM 12336 C CA . ARG D 1 390 ? -60.92306 31.52379 42.34385 1.000 48.18000 390 ARG D CA 1
ATOM 12337 C C . ARG D 1 390 ? -61.34101 30.16925 41.79649 1.000 53.94000 390 ARG D C 1
ATOM 12338 O O . ARG D 1 390 ? -61.02745 29.12249 42.38275 1.000 55.86000 390 ARG D O 1
ATOM 12346 N N . THR D 1 391 ? -62.04412 30.17659 40.65608 1.000 57.73000 391 THR D N 1
ATOM 12347 C CA . THR D 1 391 ? -62.55345 28.94356 40.07089 1.000 51.87000 391 THR D CA 1
ATOM 12348 C C . THR D 1 391 ? -61.42690 28.01706 39.64344 1.000 51.95000 391 THR D C 1
ATOM 12349 O O . THR D 1 391 ? -61.57057 26.78922 39.72977 1.000 48.51000 391 THR D O 1
ATOM 12353 N N . ALA D 1 392 ? -60.28939 28.57517 39.20525 1.000 51.28000 392 ALA D N 1
ATOM 12354 C CA . ALA D 1 392 ? -59.16483 27.71162 38.85524 1.000 48.37000 392 ALA D CA 1
ATOM 12355 C C . ALA D 1 392 ? -58.53868 27.09655 40.09732 1.000 48.35000 392 ALA D C 1
ATOM 12356 O O . ALA D 1 392 ? -58.13213 25.92916 40.06822 1.000 44.50000 392 ALA D O 1
ATOM 12358 N N . LEU D 1 393 ? -58.51276 27.84364 41.20734 1.000 49.73000 393 LEU D N 1
ATOM 12359 C CA . LEU D 1 393 ? -58.02991 27.29377 42.46956 1.000 52.04000 393 LEU D CA 1
ATOM 12360 C C . LEU D 1 393 ? -58.90027 26.13556 42.91881 1.000 55.41000 393 LEU D C 1
ATOM 12361 O O . LEU D 1 393 ? -58.39357 25.05293 43.26488 1.000 54.67000 393 LEU D O 1
ATOM 12366 N N . MET D 1 394 ? -60.22227 26.35239 42.90841 1.000 55.30000 394 MET D N 1
ATOM 12367 C CA . MET D 1 394 ? -61.16365 25.32577 43.34879 1.000 56.96000 394 MET D CA 1
ATOM 12368 C C . MET D 1 394 ? -61.07605 24.07503 42.47570 1.000 54.90000 394 MET D C 1
ATOM 12369 O O . MET D 1 394 ? -60.95881 22.95245 42.99166 1.000 50.83000 394 MET D O 1
ATOM 12374 N N . THR D 1 395 ? -61.11736 24.24336 41.14583 1.000 49.26000 395 THR D N 1
ATOM 12375 C CA . THR D 1 395 ? -61.13060 23.06197 40.29752 1.000 45.33000 395 THR D CA 1
ATOM 12376 C C . THR D 1 395 ? -59.79279 22.34711 40.33950 1.000 49.24000 395 THR D C 1
ATOM 12377 O O . THR D 1 395 ? -59.74190 21.12992 40.14532 1.000 57.26000 395 THR D O 1
ATOM 12381 N N . SER D 1 396 ? -58.70263 23.04973 40.62959 1.000 47.64000 396 SER D N 1
ATOM 12382 C CA . SER D 1 396 ? -57.45268 22.31659 40.72621 1.000 48.74000 396 SER D CA 1
ATOM 12383 C C . SER D 1 396 ? -57.26240 21.67788 42.09309 1.000 46.24000 396 SER D C 1
ATOM 12384 O O . SER D 1 396 ? -56.42769 20.78077 42.23115 1.000 51.43000 396 SER D O 1
ATOM 12387 N N . ARG D 1 397 ? -58.01064 22.10872 43.10774 1.000 53.95000 397 ARG D N 1
ATOM 12388 C CA . ARG D 1 397 ? -58.00319 21.34598 44.34976 1.000 54.87000 397 ARG D CA 1
ATOM 12389 C C . ARG D 1 397 ? -58.40324 19.89816 44.09803 1.000 58.63000 397 ARG D C 1
ATOM 12390 O O . ARG D 1 397 ? -57.85489 18.98681 44.72721 1.000 62.17000 397 ARG D O 1
ATOM 12398 N N . ILE D 1 398 ? -59.30024 19.66290 43.13636 1.000 64.21000 398 ILE D N 1
ATOM 12399 C CA . ILE D 1 398 ? -59.79709 18.31889 42.84757 1.000 65.25000 398 ILE D CA 1
ATOM 12400 C C . ILE D 1 398 ? -58.85011 17.59780 41.90165 1.000 66.89000 398 ILE D C 1
ATOM 12401 O O . ILE D 1 398 ? -58.46875 18.12781 40.84815 1.000 62.57000 398 ILE D O 1
ATOM 12406 N N . SER D 1 399 ? -58.49525 16.36779 42.26771 1.000 69.84000 399 SER D N 1
ATOM 12407 C CA . SER D 1 399 ? -57.48418 15.63049 41.52888 1.000 76.04000 399 SER D CA 1
ATOM 12408 C C . SER D 1 399 ? -58.02765 15.17036 40.18255 1.000 77.10000 399 SER D C 1
ATOM 12409 O O . SER D 1 399 ? -59.17804 14.72899 40.05916 1.000 74.81000 399 SER D O 1
ATOM 12412 N N . SER D 1 400 ? -57.18455 15.28313 39.16602 1.000 77.68000 400 SER D N 1
ATOM 12413 C CA . SER D 1 400 ? -57.58285 14.90555 37.82267 1.000 72.90000 400 SER D CA 1
ATOM 12414 C C . SER D 1 400 ? -56.31507 14.71182 37.00599 1.000 70.51000 400 SER D C 1
ATOM 12415 O O . SER D 1 400 ? -55.23200 15.16903 37.38705 1.000 72.44000 400 SER D O 1
ATOM 12418 N N . GLY D 1 401 ? -56.45313 13.98092 35.90746 1.000 66.70000 401 GLY D N 1
ATOM 12419 C CA . GLY D 1 401 ? -55.44113 13.94119 34.88011 1.000 61.49000 401 GLY D CA 1
ATOM 12420 C C . GLY D 1 401 ? -55.64400 15.00088 33.83367 1.000 60.97000 401 GLY D C 1
ATOM 12421 O O . GLY D 1 401 ? -54.88744 15.04694 32.85855 1.000 68.75000 401 GLY D O 1
ATOM 12422 N N . LEU D 1 402 ? -56.62675 15.87284 34.01089 1.000 52.94000 402 LEU D N 1
ATOM 12423 C CA . LEU D 1 402 ? -57.06060 16.76038 32.95181 1.000 52.81000 402 LEU D CA 1
ATOM 12424 C C . LEU D 1 402 ? -56.51898 18.15456 33.18800 1.000 54.10000 402 LEU D C 1
ATOM 12425 O O . LEU D 1 402 ? -56.59660 18.66832 34.31112 1.000 56.52000 402 LEU D O 1
ATOM 12430 N N . PRO D 1 403 ? -55.95537 18.78347 32.16635 1.000 54.60000 403 PRO D N 1
ATOM 12431 C CA . PRO D 1 403 ? -55.37273 20.10656 32.36211 1.000 46.95000 403 PRO D CA 1
ATOM 12432 C C . PRO D 1 403 ? -56.45022 21.17369 32.47431 1.000 51.30000 403 PRO D C 1
ATOM 12433 O O . PRO D 1 403 ? -57.49806 21.11754 31.81994 1.000 46.95000 403 PRO D O 1
ATOM 12437 N N . ILE D 1 404 ? -56.16824 22.15144 33.32676 1.000 49.37000 404 ILE D N 1
ATOM 12438 C CA . ILE D 1 404 ? -57.01133 23.31729 33.51965 1.000 50.41000 404 ILE D CA 1
ATOM 12439 C C . ILE D 1 404 ? -56.37103 24.49826 32.80197 1.000 51.06000 404 ILE D C 1
ATOM 12440 O O . ILE D 1 404 ? -55.17112 24.76070 32.95811 1.000 53.05000 404 ILE D O 1
ATOM 12445 N N . PHE D 1 405 ? -57.15937 25.19852 32.00059 1.000 49.73000 405 PHE D N 1
ATOM 12446 C CA . PHE D 1 405 ? -56.72758 26.43776 31.37306 1.000 48.61000 405 PHE D CA 1
ATOM 12447 C C . PHE D 1 405 ? -57.50979 27.56374 32.02611 1.000 49.88000 405 PHE D C 1
ATOM 12448 O O . PHE D 1 405 ? -58.74572 27.54327 32.03086 1.000 48.43000 405 PHE D O 1
ATOM 12456 N N . ALA D 1 406 ? -56.78653 28.50317 32.63655 1.000 55.89000 406 ALA D N 1
ATOM 12457 C CA . ALA D 1 406 ? -57.38059 29.65862 33.30280 1.000 55.28000 406 ALA D CA 1
ATOM 12458 C C . ALA D 1 406 ? -57.23609 30.86536 32.37588 1.000 56.58000 406 ALA D C 1
ATOM 12459 O O . ALA D 1 406 ? -56.11999 31.35287 32.14957 1.000 52.20000 406 ALA D O 1
ATOM 12461 N N . MET D 1 407 ? -58.36472 31.32563 31.82149 1.000 54.48000 407 MET D N 1
ATOM 12462 C CA . MET D 1 407 ? -58.38951 32.38696 30.81609 1.000 53.22000 407 MET D CA 1
ATOM 12463 C C . MET D 1 407 ? -58.85410 33.67814 31.47048 1.000 57.35000 407 MET D C 1
ATOM 12464 O O . MET D 1 407 ? -60.03253 33.80059 31.84082 1.000 53.99000 407 MET D O 1
ATOM 12469 N N . SER D 1 408 ? -57.94359 34.65384 31.56803 1.000 56.49000 408 SER D N 1
ATOM 12470 C CA . SER D 1 408 ? -58.25453 35.95341 32.15496 1.000 57.13000 408 SER D CA 1
ATOM 12471 C C . SER D 1 408 ? -57.52817 37.04492 31.38758 1.000 57.13000 408 SER D C 1
ATOM 12472 O O . SER D 1 408 ? -56.50551 36.80295 30.73457 1.000 54.68000 408 SER D O 1
ATOM 12475 N N . ARG D 1 409 ? -58.06284 38.26365 31.48274 1.000 58.11000 409 ARG D N 1
ATOM 12476 C CA . ARG D 1 409 ? -57.35838 39.40717 30.91829 1.000 64.15000 409 ARG D CA 1
ATOM 12477 C C . ARG D 1 409 ? -56.40225 40.07167 31.90603 1.000 66.44000 409 ARG D C 1
ATOM 12478 O O . ARG D 1 409 ? -55.43187 40.70526 31.47193 1.000 64.47000 409 ARG D O 1
ATOM 12486 N N . HIS D 1 410 ? -56.61783 39.90434 33.21254 1.000 65.57000 410 HIS D N 1
ATOM 12487 C CA . HIS D 1 410 ? -55.79268 40.55917 34.22198 1.000 59.82000 410 HIS D CA 1
ATOM 12488 C C . HIS D 1 410 ? -54.45814 39.84124 34.39205 1.000 60.66000 410 HIS D C 1
ATOM 12489 O O . HIS D 1 410 ? -54.42743 38.67061 34.78029 1.000 54.14000 410 HIS D O 1
ATOM 12496 N N . GLU D 1 411 ? -53.35630 40.55816 34.12795 1.000 62.88000 411 GLU D N 1
ATOM 12497 C CA . GLU D 1 411 ? -52.02350 40.01079 34.37173 1.000 62.68000 411 GLU D CA 1
ATOM 12498 C C . GLU D 1 411 ? -51.87359 39.48572 35.79846 1.000 66.09000 411 GLU D C 1
ATOM 12499 O O . GLU D 1 411 ? -51.28611 38.41778 36.01602 1.000 68.48000 411 GLU D O 1
ATOM 12505 N N . ARG D 1 412 ? -52.38534 40.22808 36.78582 1.000 66.90000 412 ARG D N 1
ATOM 12506 C CA . ARG D 1 412 ? -52.28489 39.77921 38.17187 1.000 66.57000 412 ARG D CA 1
ATOM 12507 C C . ARG D 1 412 ? -52.95260 38.42711 38.36111 1.000 63.88000 412 ARG D C 1
ATOM 12508 O O . ARG D 1 412 ? -52.42779 37.57157 39.08148 1.000 63.57000 412 ARG D O 1
ATOM 12516 N N . THR D 1 413 ? -54.09247 38.19844 37.69538 1.000 64.66000 413 THR D N 1
ATOM 12517 C CA . THR D 1 413 ? -54.79119 36.92388 37.85735 1.000 58.99000 413 THR D CA 1
ATOM 12518 C C . THR D 1 413 ? -54.00855 35.77754 37.22777 1.000 56.20000 413 THR D C 1
ATOM 12519 O O . THR D 1 413 ? -53.88088 34.70201 37.82628 1.000 61.86000 413 THR D O 1
ATOM 12523 N N . LEU D 1 414 ? -53.46729 35.99568 36.03091 1.000 51.30000 414 LEU D N 1
ATOM 12524 C CA . LEU D 1 414 ? -52.62966 34.99282 35.38265 1.000 54.16000 414 LEU D CA 1
ATOM 12525 C C . LEU D 1 414 ? -51.42936 34.62628 36.25352 1.000 56.39000 414 LEU D C 1
ATOM 12526 O O . LEU D 1 414 ? -51.12106 33.44061 36.46255 1.000 61.25000 414 LEU D O 1
ATOM 12531 N N . ASN D 1 415 ? -50.73205 35.63971 36.76951 1.000 63.34000 415 ASN D N 1
ATOM 12532 C CA . ASN D 1 415 ? -49.58257 35.37807 37.62712 1.000 61.04000 415 ASN D CA 1
ATOM 12533 C C . ASN D 1 415 ? -50.01385 34.67388 38.90448 1.000 59.69000 415 ASN D C 1
ATOM 12534 O O . ASN D 1 415 ? -49.31737 33.77954 39.39549 1.000 57.51000 415 ASN D O 1
ATOM 12539 N N . LEU D 1 416 ? -51.16370 35.06975 39.45369 1.000 58.43000 416 LEU D N 1
ATOM 12540 C CA . LEU D 1 416 ? -51.71623 34.42401 40.63527 1.000 58.33000 416 LEU D CA 1
ATOM 12541 C C . LEU D 1 416 ? -51.85886 32.92052 40.42014 1.000 59.95000 416 LEU D C 1
ATOM 12542 O O . LEU D 1 416 ? -51.36728 32.11571 41.22147 1.000 56.24000 416 LEU D O 1
ATOM 12547 N N . THR D 1 417 ? -52.49863 32.52527 39.30948 1.000 61.99000 417 THR D N 1
ATOM 12548 C CA . THR D 1 417 ? -52.78848 31.11558 39.03590 1.000 57.03000 417 THR D CA 1
ATOM 12549 C C . THR D 1 417 ? -51.58255 30.32645 38.54469 1.000 58.05000 417 THR D C 1
ATOM 12550 O O . THR D 1 417 ? -51.67432 29.09530 38.43562 1.000 51.52000 417 THR D O 1
ATOM 12554 N N . ALA D 1 418 ? -50.47858 30.99783 38.20131 1.000 59.21000 418 ALA D N 1
ATOM 12555 C CA . ALA D 1 418 ? -49.27914 30.25583 37.81173 1.000 59.42000 418 ALA D CA 1
ATOM 12556 C C . ALA D 1 418 ? -48.77975 29.30089 38.90161 1.000 52.72000 418 ALA D C 1
ATOM 12557 O O . ALA D 1 418 ? -48.03023 28.36484 38.60292 1.000 51.33000 418 ALA D O 1
ATOM 12559 N N . LEU D 1 419 ? -49.17083 29.50695 40.15303 1.000 53.89000 419 LEU D N 1
ATOM 12560 C CA . LEU D 1 419 ? -48.75506 28.59767 41.21687 1.000 53.14000 419 LEU D CA 1
ATOM 12561 C C . LEU D 1 419 ? -49.58743 27.31995 41.23852 1.000 57.21000 419 LEU D C 1
ATOM 12562 O O . LEU D 1 419 ? -49.07725 26.25443 41.60999 1.000 53.88000 419 LEU D O 1
ATOM 12567 N N . TYR D 1 420 ? -50.85400 27.41132 40.82267 1.000 58.84000 420 TYR D N 1
ATOM 12568 C CA . TYR D 1 420 ? -51.80446 26.30684 40.93613 1.000 53.65000 420 TYR D CA 1
ATOM 12569 C C . TYR D 1 420 ? -51.37877 25.10380 40.10349 1.000 49.29000 420 TYR D C 1
ATOM 12570 O O . TYR D 1 420 ? -51.02442 25.23852 38.92844 1.000 48.20000 420 TYR D O 1
ATOM 12579 N N . ARG D 1 421 ? -51.45355 23.92020 40.71557 1.000 52.65000 421 ARG D N 1
ATOM 12580 C CA . ARG D 1 421 ? -51.05061 22.67843 40.06244 1.000 50.28000 421 ARG D CA 1
ATOM 12581 C C . ARG D 1 421 ? -52.01831 22.29465 38.94423 1.000 56.53000 421 ARG D C 1
ATOM 12582 O O . ARG D 1 421 ? -53.23543 22.21813 39.15686 1.000 57.83000 421 ARG D O 1
ATOM 12590 N N . GLY D 1 422 ? -51.47300 22.03484 37.75401 1.000 52.68000 422 GLY D N 1
ATOM 12591 C CA . GLY D 1 422 ? -52.29471 21.63363 36.62943 1.000 51.42000 422 GLY D CA 1
ATOM 12592 C C . GLY D 1 422 ? -53.07904 22.75384 35.98465 1.000 50.25000 422 GLY D C 1
ATOM 12593 O O . GLY D 1 422 ? -53.89248 22.49179 35.09246 1.000 48.01000 422 GLY D O 1
ATOM 12594 N N . VAL D 1 423 ? -52.88494 23.99011 36.42078 1.000 49.37000 423 VAL D N 1
ATOM 12595 C CA . VAL D 1 423 ? -53.47459 25.14369 35.75188 1.000 51.40000 423 VAL D CA 1
ATOM 12596 C C . VAL D 1 423 ? -52.45061 25.72166 34.78121 1.000 52.36000 423 VAL D C 1
ATOM 12597 O O . VAL D 1 423 ? -51.26264 25.82774 35.10494 1.000 52.65000 423 VAL D O 1
ATOM 12601 N N . THR D 1 424 ? -52.89882 26.03781 33.57138 1.000 49.37000 424 THR D N 1
ATOM 12602 C CA . THR D 1 424 ? -52.09708 26.77118 32.60449 1.000 45.69000 424 THR D CA 1
ATOM 12603 C C . THR D 1 424 ? -52.75762 28.12565 32.41363 1.000 49.99000 424 THR D C 1
ATOM 12604 O O . THR D 1 424 ? -53.84951 28.18653 31.83077 1.000 50.40000 424 THR D O 1
ATOM 12608 N N . PRO D 1 425 ? -52.18590 29.23171 32.89294 1.000 54.15000 425 PRO D N 1
ATOM 12609 C CA . PRO D 1 425 ? -52.84700 30.52586 32.68276 1.000 50.40000 425 PRO D CA 1
ATOM 12610 C C . PRO D 1 425 ? -52.61905 30.99060 31.25617 1.000 51.27000 425 PRO D C 1
ATOM 12611 O O . PRO D 1 425 ? -51.53696 30.82958 30.68995 1.000 54.98000 425 PRO D O 1
ATOM 12615 N N . VAL D 1 426 ? -53.66880 31.53034 30.65801 1.000 51.12000 426 VAL D N 1
ATOM 12616 C CA . VAL D 1 426 ? -53.62565 31.98318 29.27894 1.000 45.65000 426 VAL D CA 1
ATOM 12617 C C . VAL D 1 426 ? -54.29612 33.33577 29.22220 1.000 48.36000 426 VAL D C 1
ATOM 12618 O O . VAL D 1 426 ? -55.38504 33.51428 29.77392 1.000 53.62000 426 VAL D O 1
ATOM 12622 N N . HIS D 1 427 ? -53.63713 34.29680 28.58904 1.000 54.85000 427 HIS D N 1
ATOM 12623 C CA . HIS D 1 427 ? -54.23274 35.61189 28.43363 1.000 52.65000 427 HIS D CA 1
ATOM 12624 C C . HIS D 1 427 ? -55.37592 35.53269 27.43199 1.000 51.55000 427 HIS D C 1
ATOM 12625 O O . HIS D 1 427 ? -55.22370 34.94279 26.36103 1.000 55.12000 427 HIS D O 1
ATOM 12632 N N . PHE D 1 428 ? -56.52163 36.11980 27.77811 1.000 51.96000 428 PHE D N 1
ATOM 12633 C CA . PHE D 1 428 ? -57.69232 36.09446 26.90591 1.000 51.22000 428 PHE D CA 1
ATOM 12634 C C . PHE D 1 428 ? -58.55791 37.32040 27.17324 1.000 54.37000 428 PHE D C 1
ATOM 12635 O O . PHE D 1 428 ? -58.90665 37.57871 28.32856 1.000 52.02000 428 PHE D O 1
ATOM 12643 N N . ASP D 1 429 ? -58.92414 38.04965 26.10779 1.000 58.05000 429 ASP D N 1
ATOM 12644 C CA . ASP D 1 429 ? -59.70118 39.29302 26.21187 1.000 63.11000 429 ASP D CA 1
ATOM 12645 C C . ASP D 1 429 ? -60.47528 39.47076 24.91134 1.000 65.23000 429 ASP D C 1
ATOM 12646 O O . ASP D 1 429 ? -59.86542 39.52240 23.83443 1.000 67.68000 429 ASP D O 1
ATOM 12651 N N . SER D 1 430 ? -61.80524 39.59707 25.00850 1.000 64.50000 430 SER D N 1
ATOM 12652 C CA . SER D 1 430 ? -62.69222 39.21959 23.91149 1.000 65.57000 430 SER D CA 1
ATOM 12653 C C . SER D 1 430 ? -63.52983 40.33971 23.31418 1.000 71.56000 430 SER D C 1
ATOM 12654 O O . SER D 1 430 ? -63.55398 40.46344 22.07976 1.000 71.52000 430 SER D O 1
ATOM 12657 N N . ALA D 1 431 ? -64.28220 41.09289 24.13106 1.000 65.84000 431 ALA D N 1
ATOM 12658 C CA . ALA D 1 431 ? -65.31495 42.02331 23.65209 1.000 67.83000 431 ALA D CA 1
ATOM 12659 C C . ALA D 1 431 ? -66.59075 41.25183 23.32845 1.000 67.07000 431 ALA D C 1
ATOM 12660 O O . ALA D 1 431 ? -67.65944 41.84953 23.15041 1.000 62.11000 431 ALA D O 1
ATOM 12662 N N . ASN D 1 432 ? -66.49187 39.92796 23.26759 1.000 62.70000 432 ASN D N 1
ATOM 12663 C CA . ASN D 1 432 ? -67.66482 39.07552 23.21287 1.000 63.52000 432 ASN D CA 1
ATOM 12664 C C . ASN D 1 432 ? -67.93687 38.50456 24.60033 1.000 62.74000 432 ASN D C 1
ATOM 12665 O O . ASN D 1 432 ? -67.08526 38.54063 25.48886 1.000 61.28000 432 ASN D O 1
ATOM 12670 N N . ASP D 1 433 ? -69.15547 38.00231 24.78006 1.000 64.26000 433 ASP D N 1
ATOM 12671 C CA . ASP D 1 433 ? -69.59108 37.32469 25.98495 1.000 51.78000 433 ASP D CA 1
ATOM 12672 C C . ASP D 1 433 ? -70.13914 35.96639 25.60447 1.000 54.30000 433 ASP D C 1
ATOM 12673 O O . ASP D 1 433 ? -70.13775 35.56935 24.43001 1.000 54.84000 433 ASP D O 1
ATOM 12678 N N . GLY D 1 434 ? -70.66151 35.28672 26.62206 1.000 55.65000 434 GLY D N 1
ATOM 12679 C CA . GLY D 1 434 ? -71.39549 34.05157 26.44383 1.000 56.96000 434 GLY D CA 1
ATOM 12680 C C . GLY D 1 434 ? -70.65689 33.05416 25.58728 1.000 56.18000 434 GLY D C 1
ATOM 12681 O O . GLY D 1 434 ? -69.41741 32.91750 25.66118 1.000 49.16000 434 GLY D O 1
ATOM 12682 N N . VAL D 1 435 ? -71.42630 32.36181 24.73700 1.000 51.41000 435 VAL D N 1
ATOM 12683 C CA . VAL D 1 435 ? -70.84201 31.33140 23.88771 1.000 51.24000 435 VAL D CA 1
ATOM 12684 C C . VAL D 1 435 ? -69.82276 31.93012 22.94312 1.000 47.69000 435 VAL D C 1
ATOM 12685 O O . VAL D 1 435 ? -68.83887 31.27682 22.59346 1.000 42.67000 435 VAL D O 1
ATOM 12689 N N . ALA D 1 436 ? -70.06112 33.15196 22.46738 1.000 46.53000 436 ALA D N 1
ATOM 12690 C CA . ALA D 1 436 ? -69.11806 33.72492 21.51549 1.000 50.91000 436 ALA D CA 1
ATOM 12691 C C . ALA D 1 436 ? -67.72928 33.84053 22.14842 1.000 54.45000 436 ALA D C 1
ATOM 12692 O O . ALA D 1 436 ? -66.72688 33.37628 21.58024 1.000 45.87000 436 ALA D O 1
ATOM 12694 N N . ALA D 1 437 ? -67.66536 34.39290 23.36539 1.000 50.01000 437 ALA D N 1
ATOM 12695 C CA . ALA D 1 437 ? -66.40298 34.43167 24.08321 1.000 48.78000 437 ALA D CA 1
ATOM 12696 C C . ALA D 1 437 ? -65.86099 33.02507 24.33313 1.000 53.36000 437 ALA D C 1
ATOM 12697 O O . ALA D 1 437 ? -64.65699 32.77802 24.15886 1.000 51.63000 437 ALA D O 1
ATOM 12699 N N . ALA D 1 438 ? -66.73822 32.08065 24.70915 1.000 50.54000 438 ALA D N 1
ATOM 12700 C CA . ALA D 1 438 ? -66.29417 30.71907 25.02153 1.000 46.94000 438 ALA D CA 1
ATOM 12701 C C . ALA D 1 438 ? -65.69595 30.00564 23.79854 1.000 45.68000 438 ALA D C 1
ATOM 12702 O O . ALA D 1 438 ? -64.63592 29.37848 23.88874 1.000 44.93000 438 ALA D O 1
ATOM 12704 N N . SER D 1 439 ? -66.38305 30.05996 22.65953 1.000 41.90000 439 SER D N 1
ATOM 12705 C CA . SER D 1 439 ? -65.83955 29.54974 21.40137 1.000 47.60000 439 SER D CA 1
ATOM 12706 C C . SER D 1 439 ? -64.53173 30.22581 21.04029 1.000 49.31000 439 SER D C 1
ATOM 12707 O O . SER D 1 439 ? -63.61225 29.57946 20.51812 1.000 45.82000 439 SER D O 1
ATOM 12710 N N . GLU D 1 440 ? -64.47763 31.55066 21.21160 1.000 50.30000 440 GLU D N 1
ATOM 12711 C CA . GLU D 1 440 ? -63.25382 32.29433 20.96695 1.000 48.18000 440 GLU D CA 1
ATOM 12712 C C . GLU D 1 440 ? -62.11425 31.71678 21.79118 1.000 49.17000 440 GLU D C 1
ATOM 12713 O O . GLU D 1 440 ? -61.00651 31.49488 21.28101 1.000 45.39000 440 GLU D O 1
ATOM 12719 N N . ALA D 1 441 ? -62.40793 31.39656 23.05575 1.000 47.49000 441 ALA D N 1
ATOM 12720 C CA . ALA D 1 441 ? -61.42040 30.85460 23.98312 1.000 42.73000 441 ALA D CA 1
ATOM 12721 C C . ALA D 1 441 ? -60.97531 29.43846 23.59572 1.000 48.15000 441 ALA D C 1
ATOM 12722 O O . ALA D 1 441 ? -59.77428 29.12091 23.61878 1.000 50.40000 441 ALA D O 1
ATOM 12724 N N . VAL D 1 442 ? -61.92571 28.57218 23.23853 1.000 44.95000 442 VAL D N 1
ATOM 12725 C CA . VAL D 1 442 ? -61.57591 27.22269 22.79218 1.000 47.01000 442 VAL D CA 1
ATOM 12726 C C . VAL D 1 442 ? -60.72044 27.28687 21.53115 1.000 48.83000 442 VAL D C 1
ATOM 12727 O O . VAL D 1 442 ? -59.70382 26.58700 21.40382 1.000 48.08000 442 VAL D O 1
ATOM 12731 N N . ASN D 1 443 ? -61.14121 28.10236 20.56421 1.000 45.05000 443 ASN D N 1
ATOM 12732 C CA . ASN D 1 443 ? -60.35048 28.28364 19.35286 1.000 49.05000 443 ASN D CA 1
ATOM 12733 C C . ASN D 1 443 ? -58.94033 28.74732 19.67711 1.000 53.34000 443 ASN D C 1
ATOM 12734 O O . ASN D 1 443 ? -57.97946 28.31062 19.03515 1.000 48.01000 443 ASN D O 1
ATOM 12739 N N . LEU D 1 444 ? -58.80172 29.68250 20.63176 1.000 51.26000 444 LEU D N 1
ATOM 12740 C CA . LEU D 1 444 ? -57.47359 30.19363 20.93824 1.000 45.88000 444 LEU D CA 1
ATOM 12741 C C . LEU D 1 444 ? -56.60340 29.09873 21.51746 1.000 43.05000 444 LEU D C 1
ATOM 12742 O O . LEU D 1 444 ? -55.43905 28.96069 21.13044 1.000 47.28000 444 LEU D O 1
ATOM 12747 N N . LEU D 1 445 ? -57.15753 28.27729 22.40717 1.000 45.13000 445 LEU D N 1
ATOM 12748 C CA . LEU D 1 445 ? -56.37105 27.15116 22.91630 1.000 50.30000 445 LEU D CA 1
ATOM 12749 C C . LEU D 1 445 ? -56.01357 26.17665 21.80069 1.000 52.81000 445 LEU D C 1
ATOM 12750 O O . LEU D 1 445 ? -54.90916 25.61515 21.79033 1.000 50.13000 445 LEU D O 1
ATOM 12755 N N . ARG D 1 446 ? -56.93907 25.96018 20.85268 1.000 52.04000 446 ARG D N 1
ATOM 12756 C CA . ARG D 1 446 ? -56.66507 25.05368 19.73997 1.000 53.61000 446 ARG D CA 1
ATOM 12757 C C . ARG D 1 446 ? -55.55678 25.59184 18.83345 1.000 52.04000 446 ARG D C 1
ATOM 12758 O O . ARG D 1 446 ? -54.68552 24.82846 18.38658 1.000 50.54000 446 ARG D O 1
ATOM 12766 N N . ASP D 1 447 ? -55.58009 26.89771 18.54744 1.000 48.96000 447 ASP D N 1
ATOM 12767 C CA . ASP D 1 447 ? -54.52367 27.51946 17.75300 1.000 48.99000 447 ASP D CA 1
ATOM 12768 C C . ASP D 1 447 ? -53.16779 27.39378 18.44714 1.000 53.62000 447 ASP D C 1
ATOM 12769 O O . ASP D 1 447 ? -52.14514 27.13625 17.79390 1.000 51.76000 447 ASP D O 1
ATOM 12774 N N . LYS D 1 448 ? -53.13446 27.55861 19.76948 1.000 47.15000 448 LYS D N 1
ATOM 12775 C CA . LYS D 1 448 ? -51.86675 27.46877 20.48082 1.000 45.35000 448 LYS D CA 1
ATOM 12776 C C . LYS D 1 448 ? -51.39230 26.03307 20.68233 1.000 44.11000 448 LYS D C 1
ATOM 12777 O O . LYS D 1 448 ? -50.40065 25.82641 21.38579 1.000 46.74000 448 LYS D O 1
ATOM 12783 N N . GLY D 1 449 ? -52.09572 25.03707 20.13805 1.000 47.47000 449 GLY D N 1
ATOM 12784 C CA . GLY D 1 449 ? -51.66334 23.65161 20.18265 1.000 42.23000 449 GLY D CA 1
ATOM 12785 C C . GLY D 1 449 ? -52.22988 22.79906 21.30342 1.000 43.19000 449 GLY D C 1
ATOM 12786 O O . GLY D 1 449 ? -51.98147 21.58854 21.31309 1.000 52.80000 449 GLY D O 1
ATOM 12787 N N . TYR D 1 450 ? -52.98040 23.37103 22.24411 1.000 42.77000 450 TYR D N 1
ATOM 12788 C CA . TYR D 1 450 ? -53.36565 22.57954 23.41344 1.000 51.74000 450 TYR D CA 1
ATOM 12789 C C . TYR D 1 450 ? -54.51080 21.62187 23.09932 1.000 56.79000 450 TYR D C 1
ATOM 12790 O O . TYR D 1 450 ? -54.50031 20.46998 23.54156 1.000 56.45000 450 TYR D O 1
ATOM 12799 N N . LEU D 1 451 ? -55.50217 22.08488 22.34781 1.000 55.70000 451 LEU D N 1
ATOM 12800 C CA . LEU D 1 451 ? -56.69765 21.32434 22.03741 1.000 51.72000 451 LEU D CA 1
ATOM 12801 C C . LEU D 1 451 ? -56.68406 20.92035 20.57299 1.000 55.71000 451 LEU D C 1
ATOM 12802 O O . LEU D 1 451 ? -56.34936 21.72911 19.70040 1.000 56.46000 451 LEU D O 1
ATOM 12807 N N . MET D 1 452 ? -57.05932 19.67143 20.31229 1.000 58.41000 452 MET D N 1
ATOM 12808 C CA . MET D 1 452 ? -57.21051 19.14497 18.96429 1.000 54.82000 452 MET D CA 1
ATOM 12809 C C . MET D 1 452 ? -58.66882 19.21115 18.52733 1.000 55.23000 452 MET D C 1
ATOM 12810 O O . MET D 1 452 ? -59.58015 19.35773 19.34103 1.000 60.16000 452 MET D O 1
ATOM 12815 N N . SER D 1 453 ? -58.88295 19.06968 17.22196 1.000 59.38000 453 SER D N 1
ATOM 12816 C CA . SER D 1 453 ? -60.20158 19.33186 16.65198 1.000 55.45000 453 SER D CA 1
ATOM 12817 C C . SER D 1 453 ? -61.29289 18.40137 17.19263 1.000 60.20000 453 SER D C 1
ATOM 12818 O O . SER D 1 453 ? -62.45823 18.80312 17.27553 1.000 60.15000 453 SER D O 1
ATOM 12821 N N . GLY D 1 454 ? -60.97154 17.16982 17.57038 1.000 54.84000 454 GLY D N 1
ATOM 12822 C CA . GLY D 1 454 ? -62.09669 16.40151 18.10093 1.000 59.57000 454 GLY D CA 1
ATOM 12823 C C . GLY D 1 454 ? -62.51628 16.69486 19.54993 1.000 55.77000 454 GLY D C 1
ATOM 12824 O O . GLY D 1 454 ? -63.50941 16.12726 20.01515 1.000 47.03000 454 GLY D O 1
ATOM 12825 N N . ASP D 1 455 ? -61.80472 17.55872 20.27321 1.000 55.04000 455 ASP D N 1
ATOM 12826 C CA . ASP D 1 455 ? -61.84366 17.48067 21.72828 1.000 51.54000 455 ASP D CA 1
ATOM 12827 C C . ASP D 1 455 ? -63.13680 18.01430 22.32205 1.000 47.47000 455 ASP D C 1
ATOM 12828 O O . ASP D 1 455 ? -63.72337 18.98760 21.83360 1.000 50.07000 455 ASP D O 1
ATOM 12833 N N . LEU D 1 456 ? -63.57236 17.34320 23.39399 1.000 44.16000 456 LEU D N 1
ATOM 12834 C CA . LEU D 1 456 ? -64.57944 17.85599 24.31970 1.000 44.88000 456 LEU D CA 1
ATOM 12835 C C . LEU D 1 456 ? -63.90704 18.62241 25.45576 1.000 45.42000 456 LEU D C 1
ATOM 12836 O O . LEU D 1 456 ? -62.94304 18.13276 26.05740 1.000 45.21000 456 LEU D O 1
ATOM 12841 N N . VAL D 1 457 ? -64.42088 19.81422 25.76067 1.000 40.83000 457 VAL D N 1
ATOM 12842 C CA . VAL D 1 457 ? -63.91018 20.59802 26.87710 1.000 44.04000 457 VAL D CA 1
ATOM 12843 C C . VAL D 1 457 ? -65.07423 21.06476 27.74412 1.000 45.38000 457 VAL D C 1
ATOM 12844 O O . VAL D 1 457 ? -66.20647 21.23711 27.27091 1.000 41.26000 457 VAL D O 1
ATOM 12848 N N . ILE D 1 458 ? -64.78052 21.25261 29.04212 1.000 45.12000 458 ILE D N 1
ATOM 12849 C CA . ILE D 1 458 ? -65.69915 21.86300 30.00214 1.000 45.04000 458 ILE D CA 1
ATOM 12850 C C . ILE D 1 458 ? -65.26921 23.31014 30.19918 1.000 41.23000 458 ILE D C 1
ATOM 12851 O O . ILE D 1 458 ? -64.07829 23.60236 30.35274 1.000 42.11000 458 ILE D O 1
ATOM 12856 N N . VAL D 1 459 ? -66.22763 24.22262 30.21539 1.000 40.70000 459 VAL D N 1
ATOM 12857 C CA . VAL D 1 459 ? -65.93504 25.64917 30.26985 1.000 43.52000 459 VAL D CA 1
ATOM 12858 C C . VAL D 1 459 ? -66.77633 26.24892 31.39398 1.000 43.07000 459 VAL D C 1
ATOM 12859 O O . VAL D 1 459 ? -68.00898 26.25280 31.31205 1.000 43.24000 459 VAL D O 1
ATOM 12863 N N . THR D 1 460 ? -66.12672 26.74237 32.44561 1.000 43.18000 460 THR D N 1
ATOM 12864 C CA . THR D 1 460 ? -66.82138 27.54703 33.44445 1.000 46.50000 460 THR D CA 1
ATOM 12865 C C . THR D 1 460 ? -66.60258 29.02854 33.13346 1.000 44.35000 460 THR D C 1
ATOM 12866 O O . THR D 1 460 ? -65.52818 29.43062 32.67645 1.000 41.43000 460 THR D O 1
ATOM 12870 N N . GLN D 1 461 ? -67.64461 29.83003 33.32669 1.000 45.44000 461 GLN D N 1
ATOM 12871 C CA . GLN D 1 461 ? -67.54660 31.25822 33.03655 1.000 51.98000 461 GLN D CA 1
ATOM 12872 C C . GLN D 1 461 ? -68.68783 32.01112 33.70528 1.000 51.02000 461 GLN D C 1
ATOM 12873 O O . GLN D 1 461 ? -69.67193 31.42696 34.16204 1.000 49.44000 461 GLN D O 1
ATOM 12879 N N . GLY D 1 462 ? -68.53060 33.33317 33.75614 1.000 54.30000 462 GLY D N 1
ATOM 12880 C CA . GLY D 1 462 ? -69.58599 34.22020 34.16846 1.000 51.42000 462 GLY D CA 1
ATOM 12881 C C . GLY D 1 462 ? -70.29564 34.70713 32.92152 1.000 63.82000 462 GLY D C 1
ATOM 12882 O O . GLY D 1 462 ? -69.67286 35.29735 32.03383 1.000 68.28000 462 GLY D O 1
ATOM 12883 N N . ASP D 1 463 ? -71.60702 34.41036 32.84263 1.000 68.81000 463 ASP D N 1
ATOM 12884 C CA . ASP D 1 463 ? -72.47413 34.84319 31.74721 1.000 76.32000 463 ASP D CA 1
ATOM 12885 C C . ASP D 1 463 ? -73.83039 35.18127 32.36637 1.000 78.84000 463 ASP D C 1
ATOM 12886 O O . ASP D 1 463 ? -74.82311 34.46892 32.24223 1.000 82.34000 463 ASP D O 1
ATOM 12891 N N . VAL D 1 464 ? -73.86568 36.28873 33.09085 1.000 82.27000 464 VAL D N 1
ATOM 12892 C CA . VAL D 1 464 ? -75.10892 36.84238 33.58505 1.000 92.49000 464 VAL D CA 1
ATOM 12893 C C . VAL D 1 464 ? -75.32759 38.18401 32.88347 1.000 102.00000 464 VAL D C 1
ATOM 12894 O O . VAL D 1 464 ? -74.42840 38.73151 32.23781 1.000 98.75000 464 VAL D O 1
ATOM 12898 N N . MET D 1 465 ? -76.55054 38.70600 33.01493 1.000 106.18000 465 MET D N 1
ATOM 12899 C CA . MET D 1 465 ? -77.11149 39.73809 32.14728 1.000 104.00000 465 MET D CA 1
ATOM 12900 C C . MET D 1 465 ? -76.24664 40.98524 32.05047 1.000 116.45000 465 MET D C 1
ATOM 12901 O O . MET D 1 465 ? -76.64261 42.06566 32.50736 1.000 123.79000 465 MET D O 1
ATOM 12906 N N . SER D 1 466 ? -75.06716 40.82656 31.43543 1.000 116.55000 466 SER D N 1
ATOM 12907 C CA . SER D 1 466 ? -74.14657 41.91679 31.13360 1.000 119.28000 466 SER D CA 1
ATOM 12908 C C . SER D 1 466 ? -73.92203 42.81528 32.34189 1.000 122.96000 466 SER D C 1
ATOM 12909 O O . SER D 1 466 ? -73.74279 44.02590 32.19024 1.000 116.65000 466 SER D O 1
ATOM 12912 N N . THR D 1 467 ? -73.93165 42.22592 33.53713 1.000 129.58000 467 THR D N 1
ATOM 12913 C CA . THR D 1 467 ? -73.84321 42.95690 34.79126 1.000 132.69000 467 THR D CA 1
ATOM 12914 C C . THR D 1 467 ? -72.42118 43.01588 35.32710 1.000 127.46000 467 THR D C 1
ATOM 12915 O O . THR D 1 467 ? -72.18066 43.72138 36.31048 1.000 127.23000 467 THR D O 1
ATOM 12919 N N . VAL D 1 468 ? -71.47914 42.33522 34.66271 1.000 126.67000 468 VAL D N 1
ATOM 12920 C CA . VAL D 1 468 ? -70.19958 41.85419 35.19467 1.000 126.33000 468 VAL D CA 1
ATOM 12921 C C . VAL D 1 468 ? -70.46492 41.01956 36.45304 1.000 117.67000 468 VAL D C 1
ATOM 12922 O O . VAL D 1 468 ? -71.28178 41.38421 37.31320 1.000 115.37000 468 VAL D O 1
ATOM 12926 N N . GLY D 1 469 ? -69.82768 39.85512 36.54540 1.000 101.83000 469 GLY D N 1
ATOM 12927 C CA . GLY D 1 469 ? -70.16895 38.98787 37.65838 1.000 89.64000 469 GLY D CA 1
ATOM 12928 C C . GLY D 1 469 ? -69.31674 37.73757 37.73961 1.000 75.46000 469 GLY D C 1
ATOM 12929 O O . GLY D 1 469 ? -68.48009 37.45413 36.87489 1.000 67.33000 469 GLY D O 1
ATOM 12930 N N . SER D 1 470 ? -69.57360 36.97607 38.80257 1.000 70.07000 470 SER D N 1
ATOM 12931 C CA . SER D 1 470 ? -68.80685 35.79108 39.15156 1.000 67.68000 470 SER D CA 1
ATOM 12932 C C . SER D 1 470 ? -69.19404 34.58893 38.29026 1.000 60.06000 470 SER D C 1
ATOM 12933 O O . SER D 1 470 ? -70.23758 34.56086 37.63264 1.000 54.96000 470 SER D O 1
ATOM 12936 N N . THR D 1 471 ? -68.33778 33.57325 38.32498 1.000 52.92000 471 THR D N 1
ATOM 12937 C CA . THR D 1 471 ? -68.62045 32.33256 37.61826 1.000 53.06000 471 THR D CA 1
ATOM 12938 C C . THR D 1 471 ? -69.96615 31.74051 38.03704 1.000 56.46000 471 THR D C 1
ATOM 12939 O O . THR D 1 471 ? -70.22826 31.52305 39.22659 1.000 58.71000 471 THR D O 1
ATOM 12943 N N . ASN D 1 472 ? -70.82804 31.48679 37.04183 1.000 50.56000 472 ASN D N 1
ATOM 12944 C CA . ASN D 1 472 ? -72.10718 30.84143 37.31185 1.000 48.03000 472 ASN D CA 1
ATOM 12945 C C . ASN D 1 472 ? -72.58473 29.96640 36.15309 1.000 48.20000 472 ASN D C 1
ATOM 12946 O O . ASN D 1 472 ? -73.74276 29.53401 36.16237 1.000 48.91000 472 ASN D O 1
ATOM 12951 N N . THR D 1 473 ? -71.75731 29.68664 35.16693 1.000 46.37000 473 THR D N 1
ATOM 12952 C CA . THR D 1 473 ? -72.18115 28.95520 33.99406 1.000 44.11000 473 THR D CA 1
ATOM 12953 C C . THR D 1 473 ? -71.15194 27.87727 33.68390 1.000 48.21000 473 THR D C 1
ATOM 12954 O O . THR D 1 473 ? -69.94260 28.10982 33.79003 1.000 45.27000 473 THR D O 1
ATOM 12958 N N . THR D 1 474 ? -71.63791 26.68565 33.34409 1.000 46.13000 474 THR D N 1
ATOM 12959 C CA . THR D 1 474 ? -70.82061 25.65427 32.72532 1.000 45.75000 474 THR D CA 1
ATOM 12960 C C . THR D 1 474 ? -71.38790 25.38723 31.34226 1.000 46.12000 474 THR D C 1
ATOM 12961 O O . THR D 1 474 ? -72.61082 25.28740 31.17382 1.000 44.30000 474 THR D O 1
ATOM 12965 N N . ARG D 1 475 ? -70.49409 25.34081 30.35968 1.000 41.31000 475 ARG D N 1
ATOM 12966 C CA . ARG D 1 475 ? -70.75615 24.83808 29.02788 1.000 43.08000 475 ARG D CA 1
ATOM 12967 C C . ARG D 1 475 ? -69.92683 23.58162 28.81053 1.000 38.57000 475 ARG D C 1
ATOM 12968 O O . ARG D 1 475 ? -68.87390 23.40605 29.41985 1.000 39.67000 475 ARG D O 1
ATOM 12976 N N . ILE D 1 476 ? -70.41469 22.70357 27.94748 1.000 40.42000 476 ILE D N 1
ATOM 12977 C CA . ILE D 1 476 ? -69.66730 21.53573 27.49280 1.000 40.49000 476 ILE D CA 1
ATOM 12978 C C . ILE D 1 476 ? -69.57573 21.65970 25.98025 1.000 40.81000 476 ILE D C 1
ATOM 12979 O O . ILE D 1 476 ? -70.58592 21.51420 25.28115 1.000 44.06000 476 ILE D O 1
ATOM 12984 N N . LEU D 1 477 ? -68.38464 21.96686 25.47255 1.000 37.69000 477 LEU D N 1
ATOM 12985 C CA . LEU D 1 477 ? -68.21920 22.31865 24.06887 1.000 37.25000 477 LEU D CA 1
ATOM 12986 C C . LEU D 1 477 ? -67.29668 21.33412 23.36625 1.000 45.16000 477 LEU D C 1
ATOM 12987 O O . LEU D 1 477 ? -66.53109 20.59342 23.99560 1.000 47.84000 477 LEU D O 1
ATOM 12992 N N . THR D 1 478 ? -67.37469 21.34054 22.04239 1.000 45.51000 478 THR D N 1
ATOM 12993 C CA . THR D 1 478 ? -66.49445 20.55525 21.19085 1.000 40.95000 478 THR D CA 1
ATOM 12994 C C . THR D 1 478 ? -65.60207 21.51180 20.42025 1.000 48.65000 478 THR D C 1
ATOM 12995 O O . THR D 1 478 ? -66.06787 22.55017 19.92970 1.000 50.45000 478 THR D O 1
ATOM 12999 N N . VAL D 1 479 ? -64.30996 21.19078 20.34854 1.000 47.64000 479 VAL D N 1
ATOM 13000 C CA . VAL D 1 479 ? -63.42236 21.96680 19.48988 1.000 51.29000 479 VAL D CA 1
ATOM 13001 C C . VAL D 1 479 ? -63.87721 21.82709 18.04538 1.000 48.79000 479 VAL D C 1
ATOM 13002 O O . VAL D 1 479 ? -64.03547 20.71552 17.53346 1.000 43.00000 479 VAL D O 1
ATOM 13006 N N . GLU D 1 480 ? -64.11980 22.95295 17.38684 1.000 49.35000 480 GLU D N 1
ATOM 13007 C CA . GLU D 1 480 ? -64.60354 22.88379 16.01976 1.000 46.86000 480 GLU D CA 1
ATOM 13008 C C . GLU D 1 480 ? -63.44243 22.68330 15.04636 1.000 54.45000 480 GLU D C 1
ATOM 13009 O O . GLU D 1 480 ? -62.27217 22.92393 15.36956 1.000 55.15000 480 GLU D O 1
ATOM 13015 N N . ALA D 1 481 ? -63.78324 22.21409 13.84367 1.000 54.01000 481 ALA D N 1
ATOM 13016 C CA . ALA D 1 481 ? -62.80062 22.00378 12.78778 1.000 53.50000 481 ALA D CA 1
ATOM 13017 C C . ALA D 1 481 ? -62.25560 23.33377 12.27651 1.000 57.60000 481 ALA D C 1
ATOM 13018 O O . ALA D 1 481 ? -62.88807 24.38690 12.40359 1.000 57.95000 481 ALA D O 1
ATOM 13020 N N . LEU D 1 482 ? -61.07140 23.26077 11.65942 1.000 57.67000 482 LEU D N 1
ATOM 13021 C CA . LEU D 1 482 ? -60.34404 24.45744 11.23496 1.000 60.90000 482 LEU D CA 1
ATOM 13022 C C . LEU D 1 482 ? -61.20946 25.45018 10.44225 1.000 66.65000 482 LEU D C 1
ATOM 13023 O O . LEU D 1 482 ? -61.04427 26.66935 10.58913 1.000 67.00000 482 LEU D O 1
ATOM 13028 N N . GLY D 1 483 ? -62.14797 24.97092 9.62979 1.000 62.00000 483 GLY D N 1
ATOM 13029 C CA . GLY D 1 483 ? -63.11499 25.87988 9.01629 1.000 74.27000 483 GLY D CA 1
ATOM 13030 C C . GLY D 1 483 ? -63.94442 26.75521 9.97106 1.000 76.65000 483 GLY D C 1
ATOM 13031 O O . GLY D 1 483 ? -65.03196 27.27338 9.64386 1.000 63.74000 483 GLY D O 1
#

Nearest PDB structures (foldseek):
  6k0k-assembly1_B  TM=1.002E+00  e=1.762E-94  Escherichia coli
  6qxl-assembly3_K  TM=9.095E-01  e=3.994E-60  Pseudomonas aeruginosa
  7ueh-assembly2_A  TM=9.105E-01  e=9.657E-44  Zymomonas mobilis
  2e28-assembly1_A  TM=9.017E-01  e=1.126E-42  Geobacillus stearothermophilus
  7ueh-assembly1_E  TM=9.190E-01  e=3.995E-31  Zymomonas mobilis

Organism: Escherichia coli (strain K12) (NCBI:txid83333)

Secondary structure (DSSP, 8-state):
------SEEEEE-SHHHHSTTHHHHHHHHT--EEEEETTSS-HHHHHHHHHHHHHHHHHHT---EEEEE------B----SS-----SSS-EEEEESS--S---SSS-EE-S-TTHHHH--TT-EEEETTTTEEEEEEEEETTEEEEE-SS-----TT-BEEESSS-----SS-HHHHHHHHHHHHHT-SEEEESS--SHHHHHHHHHHHHHTT--PEEEEEE-SGGGSSSHHHHHHHHHT-SEEEEEHHHHHHHS-HHHHHHHHHHHHHHHHHTT-EEEEES-TTGGGGTSSS--HHHHHHHHHHHHHT-SEEEESHHHHTSS-HHHHHHHHHHHHHHHHTSGGGG-----TT-----HHHHHHHHHHHHHHHSTTEEEEEEE-SSSHHHHHHHTS--SS-EEEEES-HHHHHHHTTSTTEEEEE---S--HHHHHHHHHHHHHHHTS--TT-EEEEEE---SSSS----EEEEEE--/-PPP-SEEEEE-SHHHHSTTHHHHHHHHT--EEEEETTSS-HHHHHHHHHHHHHHHHHHT---EEEEE------B----SS------SS-EEEEESS-SS--STTT-B--SSTTSTTT--TT-EEEETTTTEEEEEEEEETTEEEEE-SS-----TT-BEEESSS-----SS-HHHHHHHHHHHHHT-SEEEESS-SSHHHHHHHHHHHHHTT--PEEEEEE--GGGSSSHHHHHHHHHT-SEEEEEHHHHHHHH-HHHHHHHHHHHHHHHHHTT-EEEEES-TTGGGGT-SS--HHHHHHHHHHHHHT-SEEEESHHHHT-S-HHHHHHHHHHHHHHHHTSGGGG-----TT-----HHHHHHHHHHHHHHHSTTEEEEEEE-SSSHHHHHHHTS--SS-EEEEES-HHHHHHHTTSTTEEEEE---S--HHHHHHHHHHHHHHTTSS-TT-EEEEEE---SSSS----EEEEEE--/-PPPP-SEEEEE-SHHHHSTTHHHHHHHTT--EEEEETTSS-HHHHHHHHHHHHHHHHHHT---EEEEE------------SSS-----SS-HHHHHHHHHHHHHT-SEEEESS-SSHHHHHHHHHHHHHTT--PEEEEEE-SHHHHSSHHHHHHHHHT-SEEEE-TTHHHHHS-HHHHHHHHHHHHHHHHHTT-EEEE-S-TTGGGGT-SS--HHHHHHHHHHHHTT-SEEEESHHHHT-S-HHHHHHHHHHHHHHHHHS-------S----SHHHHHHHHHHHHHHHSTTEEEEEEE-SSSHHHHHHHHS--SS-EEEEES-HHHHHHHTTSTTEEEEE---S--HHHHHHHHHHHHHHTTS--TT-EEEEE----SSSS-S---EEEEE-PPP-/--PPP-SEEEEE-SHHHHTTTHHHHHHHTT--EEEEETTSS-HHHHHHHHHHHHHHHHHHT---EEEEE-----------SSS-----SS-HHHHHHHHHHHHHT-SEEEESS-SSHHHHHHHHHHHHHTT---EEEEEE-SGGGTSSHHHHHHHHHH-SEEEE-SSHHHHHS-HHHHHHHHHHHHHHHHHTT-EEEE-----GGGGTSSS--HHHHHHHHHHHHHT-SEEEESHHHHS-S-HHHHHHHHHHHHHHHT-----S----SHHHHHHHHHHHHHHHSTTEEEEEEE-SSSHHHHHHHHS--SSPEEEEES-HHHHHHHTTSTTEEEEE---S--HHHHHHHHHHHHHHTTSS-TT-EEEEEE--SSSS-----EEEEEEPPP--

CATH classification: 3.20.20.60

InterPro domains:
  IPR001697 Pyruvate kinase [PR01050] (63-79)
  IPR001697 Pyruvate kinase [PR01050] (190-204)
  IPR001697 Pyruvate kinase [PR01050] (223-249)
  IPR001697 Pyruvate kinase [PR01050] (250-274)
  IPR001697 Pyruvate kinase [PR01050] (275-299)
  IPR001697 Pyruvate kinase [PR01050] (300-318)
  IPR001697 Pyruvate kinase [PR01050] (319-335)
  IPR001697 Pyruvate kinase [PTHR11817] (3-459)
  IPR001697 Pyruvate kinase [TIGR01064] (6-479)
  IPR001697 Pyruvate kinase [cd00288] (5-479)
  IPR011037 Pyruvate kinase-like, insert domain superfamily [SSF50800] (74-168)
  IPR015793 Pyruvate kinase, barrel [PF00224] (6-331)
  IPR015795 Pyruvate kinase, C-terminal [PF02887] (363-477)
  IPR015806 Pyruvate kinase, insert domain superfamily [G3DSA:2.40.33.10] (75-171)
  IPR015813 Pyruvate/Phosphoenolpyruvate kinase-like domain superfamily [SSF51621] (3-345)
  IPR018209 Pyruvate kinase, active site [PS00110] (218-230)
  IPR036918 Pyruvate kinase, C-terminal domain superfamily [G3DSA:3.40.1380.20] (345-478)
  IPR036918 Pyruvate kinase, C-terminal domain superfamily [SSF52935] (329-479)
  IPR040442 Pyruvate kinase-like domain superfamily [G3DSA:3.20.20.60] (8-338)

B-factor: mean 58.08, std 21.31, range [22.9, 185.52]

Foldseek 3Di:
DDFDQFAAEEEEAADLCVPDPNVLLQVVLGHAEYEYELVDDDLVVVLVVLVVNVVSCVVVVAQYAYEYEYDFQLFFQAAAQWDFDKDADWAKAKEACPDHHHHGPHRDTYTSPQCVLVWDAAQWKKAWQLNQWIWGWHHRDDRMTMTTGNGIDTHGHSTHIAIQAAIDDRQFQDPSNLVVLLSCLVSQGQEYETPPDLFLVSLVVSCVSNVVSPHNHFYEYEPQHNNQQVDVVSVCRNLVSGQEYEDECRNNCSRYPVVVSVVSLLVSLLVNLVVLHAYEYDDALFVCLLEDLAGDPVSLVSLLVSLLSRHNYYYHYCNQHPGDCNSSVSNRSSVSSVVSLPPVSQADFPLPPVDDDPALLLVLLSVLLVCQQPPPQAAAEEEAFQQLSSVSSNLSTGRSHAYEYEHQDSSNLSNSSSGGRYHYDYDDDPDFDPVSVLVVLVVCVVVPRDDQFGWYWYWFDDDPDPDDTTNDIDIDGHD/DFDFFAAEEEEAAPLCVPDPNVLLQVVLGHAEYEYELVDDDLVVVLVVLVVNVVSCVVVVAFHAYEYEYPWDQFWFAEADDAQWDDAPFAKAKEAQPDHYHDGPVHYTHTPQQQVLVQDDQQWKKQWQLNQWIWGWHDGDDSMTMTGTRHHTTDHHSIHIDIAAATDDGQQQDPSNLVVLLSCLVSQGQEYETPDDLFLVSLVVSCVSNVVSVHNHFYEYEPQGNSCQVDPVSVCRNLVSGQEYEDPCRRNCSHHPVVVSVVSLLVNCLVNLVVLHAYEYDDCLFVVLLEDLDGDPVSLVSLLVNVLSPHNYYYYDCNQHPGDHNSSVSNNSSVSSVVSLVPVSQADFPLDPPDDDPALLLVLLSVLLVCQAPPPQAAAEEEAFQQCSSVSNNLSTRRSHAYEYEHQDSSNQSNSSSGGRYHYDYADPVDDDVVSVLVVLVVCVVVVNDDQAGWYKYWWDDDPDPDDTIRDIDTDGHD/DPDDQFAAEEEEAAPLCVPDPVVLLQVVLPHAEYEYELVDDDLVVLLVVLVVNVVSCVVVVHFYAYEYEAPFDCVPCNDDDAAADDDGAQQDPSNLVVLLSCLVSQGQEYETPDHQFLVSLLVSCVSNVVSPHNHFYEYEPQGNNCQVDVVSVCRNLVSGQEYEYELPRNCRRYPNVVSVVSVLVSLLVSLVVLHAYEYEYALQVVLLEDLAGDPVSLVVLLVVVLSPHRYYYHYCSQHPGDHNSSVSNNSSVSSVVSLVDPSDAADDDDDDDDLLLVLLRVLVNCQNPPPQAAAEEEAWAQLSSVSNNLSGDDNHAYEHEYQDSSNLSNCSSGGRYHYDYADPPDFDVVRVLVVVVVCVVVPNDDFFGWYWYWHFGDDPDGDGTNDIDIDGNHDDD/DDADFFAAEEEEAADLPVPDPNVLLQVVLGHAEYEDELVDDDLVVVLVSLVVNVVSCVVVVHFHFYEYAAPFDDDPCDADAAFDDDGAFADPSNLVVLLSCLVSQGQEYETPDHQFLVSLVVSCVSNVVSPHNHFYEYEPQGNNCQVDVVSVCRNLVSGQEYEYELPRNCVHYPNVVRVVSVLVSLLVSLVVLHAYEHEYQQFVVQLEDLDGDPRSLVVLLVVLVSPHLYYYHYCNQHPGPCNSSVSNVSSVSSVVSLPAADPPDDDDDQLLVLLRVLVNCQRPPPFAAAEEEAFAQLSSVSNNLSDDDSHAYEYEYQDSSNLSNCSSGGRYHYDYADDVDDDVVSVL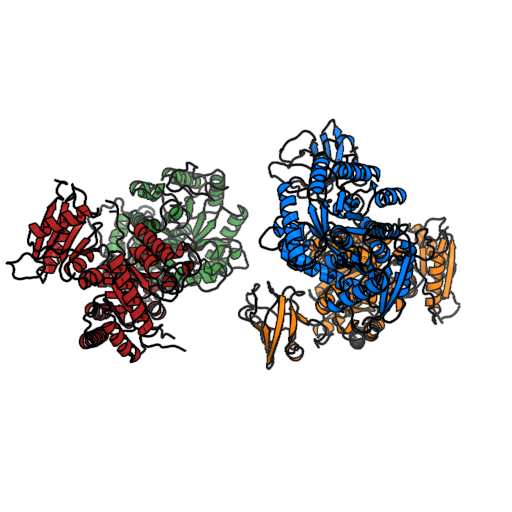VVLVVCVVVPNDDQAGKYKYWDDDDDPPDDGTRDIDIDGRHPPD

Radius of gyration: 44.49 Å; Cα contacts (8 Å, |Δi|>4): 3998; chains: 4; bounding box: 132×85×83 Å